Protein 7M7A (pdb70)

Nearest PDB structures (foldseek):
  7m7a-assembly1_A  TM=1.002E+00  e=3.048E-84  Legionella pneumophila
  7m7a-assembly3_C  TM=9.960E-01  e=5.093E-76  Legionella pneumophila
  7m7a-assembly4_D  TM=9.963E-01  e=3.066E-73  Legionella pneumophila
  7m7a-assembly2_B  TM=9.977E-01  e=5.272E-72  Legionella pneumophila
  8k5r-assembly1_A  TM=3.512E-01  e=3.822E-01  Homo sapiens

Organism: Legionella pneumophila subsp. pneumophila (strain Philadelphia 1 / ATCC 33152 / DSM 7513) (NCBI:txid272624)

Foldseek 3Di:
DFFQQAAAPVQWDFPPCVVKGWTWGDDPHDIFTWIWHWADLQQFNHDLLQLVLQLLLLLLCLLQPLQGWHKFFYHYPVRHTTTMITTDRPPFDWADDLPDDQDPPPVVNCFRQNALVVLLVLLVLLALVSCLLQLAQPQATRQDGSRHGTDRSRTNVVQRVLRHVDADALLCLLQPPVGLVSDHQDDLCDVHGVPVPHNCSVSRNCLSADVSSNVSNLLSLVSSQLSPPPQQSLVVVCNRGPQAASQPVSSVVNPNVSVVVNCVVPVPQDDPVRNGGGPSVRVVVVSVLSNQQSLLNQLQADWDPARPRHDTGHQPLCVCLLAVVSLVVSLVVQVVSCCPVVVVPDPSNGRDSVLSVLSVLQSLLLSCLVLLLVLLVLLLVLLLVLLQQFFPVSDGFDKAAFDDSNPSVDHFRVSRHIDGVQLDLVNRVVRGDPPGPPLSVVLSSLSSVLSVQSVVLSCVLRVQDSVRHDLVNLVSSLVVLVVSLVPRVVSNLVSCVPPDVSSVSVVVSSVSSVVCSVSSNPVVSNPDHSVNSVVVVD/DFFQQEAAPVQWDAVHWTWHDDPRRIFIWRWDWPVFDLLQVVLQLVLLLCCLLPPLQRWHKAFYHHPVRDTTTMITTDRPPFDFADDLPDDQDDPCVPRCFNQNALVVCLVLLVVLALVSCVLQLAQPQDRNQDGSRHGTTRSRTNVVQCVVCDDDALLVLLQPPVGDVRFHQDDLCDPHGRVGNCSVSRSCLNADVSSNVSVLLSLVSSQLSCPPVLSLVVVCSRQPQNFSQPVSVVVVPVVVLVVSCVPDPVLRDPVRRGGGPSVNVSVVSLLSNQQSLLNQLQAAWDCHSPRHDTDHQNLVVCLLAVVSLVVSLVVQVCSCVPVCVVPDPVNGRDSVLSVLSVLQSNLLSCLVLLLVLLVLLQVLLCVLLCVLVDGFDKAAADDSNDSPDHFRLRRHIDGVQLDLVSCVVSGHPPPPQLSVVLSSLSSVLSVQSVVLSCVLRVQDSVRHDLVSLVVSLVSLVVSLVPRVVVNLVSCVPPDPSNVSVVVSNVSSVVVSVSSNDVVSNVDHSVNSVVVVVD/DFFQQAAAPVQWDFPVKTWTWHDDPHDIFTKIWDWADLQQFRHPLLQLVLQLLLLLLCLLLPLQGFHKFFYHHPVRHTTTMITTDRPPFDFADDQPDDQDDDPPPSCWRANALVVCLVLVQLLALLSQLLQLAQPPARRQDGSRHGTGRSCGNVVLRVLRHCLDADALLALLQPPPDQPRFHQDDLLDPHRRDVHNDNCSRSCLSADQSSNVSNLLSLVSSQLSCPPVQSLVVSCNRGVQAFSQLVSSVVNPNVSLVVCCVPPVVQRHPVRRRGGNSVSVVVSVVLSNLNSLLNQLQAAWDPGSPRHDTDHQSLCCCLLAVVSLVVSLVVQVCSCVPVVVVPDPVNGDDSVSSVLSVLQSLLLSCLVLLLVLLVLLVVLLQVLLCQFFPDRDGFDKAQFDDSNPSPDDASVRRHIDGVCLDCVNSVVRGDPVRPPLSNVLSSLSSVLSVQSVVLSCVQRVDDSVRHDLVSLVVSLVSLVVSLVVRVVVNLVSCVPPDPSSVSVVVSSVSSVVCSVSSNDVVSNPDHSVNSVVVVVD/DFFQQAAAPVQWDAVHWTWHDDPRDIFIKRKDWDDLVFDLLQLVLQLLLVLLCLLPPLQRFHKAFYAHPVGHTTTMITTDRPPFDFADDPPDDQDDPPVVRCFNAPALVLCLVLLVLLALVSCVLFLAQPQDRRQDGSRHGTDCSCTNVVQCCLSPVDQADDLLVLLQPPPHQPSDHQDDLCDPHGPPVGPCSVSRNCLSQDVSSNVSNLLSLVSSQLSCPPVLSLVVVCSRFNFAASQLVSNVVSPVVSLVCCCVVPVPQNHPVRRNGGPSVSVSVRVLLSNLQSLLNQLQAQWACGSPRHYTGHQSLVVCLLAVVSLVVSLVVLVCSCVPVCVVPDPSNGDDVVLSVLSVLQSNLLSCLVLLLVLLVLLVVLLQVLLCQFFPDRDGFDKAQFDDSRPSVDDFNCRRHIGGVQLDCVNSVVRGDPVRPPLSVVLSSLSSVLSVQSVVLSCVQRVQDSVRHDLVSLVVSLVSLVVSLVVRVCSNLVSCVPPDPSSVSVVVSSVSSVVCSVSSNPVVSVVDHSVNSVVVD

Sequence (2125 aa):
GLPKKALKESQLQFLTAHQTYKVSFIENGVIKNAFYKKLDPKNHYPELLAKISVAVSLFKRIFQGRRSAEERLVFDDEERLVGTLSISVDGFKGFNFHKESVPQESSAKEQVIPSTRTLIEKSFMEILLGRWFLDDDDGHPHNLSLAGDIDFDMFFYWFTIYMKEVNLTVRDWEGFPNVKDSKPFHWPTYKNPGQETYPDPGQFEQLAHEPVAQEQKFAAALKILLTYQPEMIRKRLTELFGEMTLNYTSLDETDVALRNQYEKTFPHLCNENTNIKPFVDFIMNLYQMHYDNLYRVVVFYMGCENNGYGVPLPATNSALYHKPSFYKDIVEWARTQNITIFSKDDSSIKFDEDELRRRYHQVWRDAYAPTFRDLLHDSYSLTNKLLQQVSTFHVVLDEVEGKKPTDDTLTNAWELFGTMPELSLEKITPLISVDKDSKLRTALILLVEFTTQFHAVAKTYYQKDRKDLTEEDNLEFSEQLVQLYTNYNLKIRQSLAHTSTLAGEFNRIAVGLKQYTERANFQLHLTTTDEQMKEATVGLPKKALKESQLQFTYKVSFIENGVIKNAFYKKLYPELLAKISVAVSLFKRIFQGRRSAEERLVFDDEERLVGTLSISVDGFKGFNFHKESVPQESSAKEQVIPSTRTLIEKSFMEILLGRWFLDDDDGHPHNLSLAGDIDFDMFFYWFTIYMVNLTVRDWEGFPNVKDSKPFHWPTYKNPGQYPDPGQFEQLAHEPVAQEQKFAAALKILLTYQPEMIRKRLTELFGEMTLNYTSLDETDVALRNQYEKTFPHLCNENTNIKPFVDFIMNLYQMHYDNLYRVVVFYMGCENNGYGVPLPATNSALYHKPSFYKDIVEWARTQNITIFSKDDSSIKFDEDELRRRYHQVWRDAYAPTFRDLLHDSYSLTNKLLQQVHVVLDEVEGKKPTDDTLTNAWELFGTMPELSLEKITPLISVDKDSKLRTALILLVEFTTQFHAVAKTYYQKDRKDLTEEDNLEFSEQLVQLYTNYNLKIRQSLAHTSTLAGEFNRIAVGLKQYTERANFQLHLTTTDEQMKEATVAGLPKKALKESQLQFLQTYKVSFIENGVIKNAFYKKLDPKNHYPELLAKISVAVSLFKRIFQGRRSAEERLVFDDEERLVGTLSISVDGFKGFNFHKESVPQESSAKEQVIPSTRTLIEKSFMEILLGRWFLDDDDGHPHNLSLAGDIDFDMFFYWFTIYMKERVNLTVRDWEGFPNVKDSKPFHWPTYKNPGQEYPDPGQFEQLAHEPVAQEQKFAAALKILLTYQPEMIRKRLTELFGEMTLNYTSLDETDVALRNQYEKTFPHLCNENTNIKPFVDFIMNLYQMHYDNLYRVVVFYMGCENNGYGVPLPATNSALYHKPSFYKDIVEWARTQNITIFSKDDSSIKFDEDELRRRYHQVWRDAYAPTFRDLLHDSYSLTNKLLQQVSTFHVVLDEVEGKKPTDDTLTNAWELFGTMPELSLEKITPLISVDKDSKLRTALILLVEFTTQFHAVAKTYYQKDRKDLTEEDNLEFSEQLVQLYTNYNLKIRQSLAHTSTLAGEFNRIAVGLKQYTERANFQLHLTTTDEQMKEATVAGLPKKALKESQLQFTYKVSFIENGVIKNAFYKKLDPYPELLAKISVAVSLFKRIFQGRRSAEERLVFDDEERLVGTLSISVDGFKGFNFHKESVPQESSAKEQVIPSTRTLIEKSFMEILLGRWFLDDDDGHPHNLSLAGDIDFDMFFYWFTIYMKERVNLTVRDWEGFPNVKDSKPFHWPTYKNPGQEYPDPGQFEQLAHEPVAQEQKFAAALKILLTYQPEMIRKRLTELFGEMTLNYTSLDETDVALRNQYEKTFPHLCNENTNIKPFVDFIMNLYQMHYDNLYRVVVFYMGCENNGYGVPLPATNSALYHKPSFYKDIVEWARTQNITIFSKDDSSIKFDEDELRRRYHQVWRDAYAPTFRDLLHDSYSLTNKLLQQVSTFHVVLDEVEGKKPTDDTLTNAWELFGTMPELSLEKITPLISVDKDSKLRTALILLVEFTTQFHAVAKTYYQKDRKDLTEEDNLEFSEQLVQLYTNYNLKIRQSLAHTSTLAGEFNRIAVGLKQYTERANFQLHLTTTDEQMKEAT

Structure (mmCIF, N/CA/C/O backbone):
data_7M7A
#
_entry.id   7M7A
#
_cell.length_a   69.399
_cell.length_b   210.235
_cell.length_c   499.861
_cell.angle_alpha   90.000
_cell.angle_beta   90.000
_cell.angle_gamma   90.000
#
_symmetry.space_group_name_H-M   'C 2 2 21'
#
loop_
_entity.id
_entity.type
_entity.pdbx_description
1 polymer 'Phosphoinositide 3-kinase MavQ'
2 non-polymer "ADENOSINE-5'-DIPHOSPHATE"
3 non-polymer 'MAGNESIUM ION'
#
loop_
_atom_site.group_PDB
_atom_site.id
_atom_site.type_symbol
_atom_site.label_atom_id
_atom_site.label_alt_id
_atom_site.label_comp_id
_atom_site.label_asym_id
_atom_site.label_entity_id
_atom_site.label_seq_id
_atom_site.pdbx_PDB_ins_code
_atom_site.Cartn_x
_atom_site.Cartn_y
_atom_site.Cartn_z
_atom_site.occupancy
_atom_site.B_iso_or_equiv
_atom_site.auth_seq_id
_atom_site.auth_comp_id
_atom_site.auth_asym_id
_atom_site.auth_atom_id
_atom_site.pdbx_PDB_model_num
ATOM 1 N N . GLY A 1 12 ? 1.22940 34.00828 124.14249 1.000 49.78645 2 GLY A N 1
ATOM 2 C CA . GLY A 1 12 ? 1.79436 32.95473 124.96614 1.000 73.31300 2 GLY A CA 1
ATOM 3 C C . GLY A 1 12 ? 2.94419 32.23446 124.28851 1.000 65.42297 2 GLY A C 1
ATOM 4 O O . GLY A 1 12 ? 4.04506 32.77670 124.17688 1.000 55.83688 2 GLY A O 1
ATOM 7 N N . LEU A 1 13 ? 2.68824 31.01066 123.83381 1.000 63.37665 3 LEU A N 1
ATOM 8 C CA . LEU A 1 13 ? 3.68555 30.19948 123.15513 1.000 55.46735 3 LEU A CA 1
ATOM 9 C C . LEU A 1 13 ? 3.13103 29.70036 121.82876 1.000 52.73019 3 LEU A C 1
ATOM 10 O O . LEU A 1 13 ? 1.91257 29.57752 121.66470 1.000 44.30685 3 LEU A O 1
ATOM 26 N N . PRO A 1 14 ? 4.01163 29.40415 120.85892 1.000 54.01972 4 PRO A N 1
ATOM 27 C CA . PRO A 1 14 ? 3.55357 29.10982 119.49170 1.000 42.18946 4 PRO A CA 1
ATOM 28 C C . PRO A 1 14 ? 2.47405 28.04387 119.38473 1.000 42.20862 4 PRO A C 1
ATOM 29 O O . PRO A 1 14 ? 2.27885 27.22505 120.28852 1.000 50.22148 4 PRO A O 1
ATOM 40 N N . LYS A 1 15 ? 1.76992 28.06282 118.25048 1.000 47.93198 5 LYS A N 1
ATOM 41 C CA . LYS A 1 15 ? 0.67181 27.13044 118.01457 1.000 46.68781 5 LYS A CA 1
ATOM 42 C C . LYS A 1 15 ? 1.17000 25.69353 117.91792 1.000 41.39686 5 LYS A C 1
ATOM 43 O O . LYS A 1 15 ? 0.59128 24.78441 118.52375 1.000 42.01163 5 LYS A O 1
ATOM 62 N N . LYS A 1 16 ? 2.23834 25.46613 117.15313 1.000 40.63289 6 LYS A N 1
ATOM 63 C CA . LYS A 1 16 ? 2.77756 24.13091 116.93487 1.000 44.53439 6 LYS A CA 1
ATOM 64 C C . LYS A 1 16 ? 3.96090 23.83172 117.84516 1.000 42.46772 6 LYS A C 1
ATOM 65 O O . LYS A 1 16 ? 4.79660 22.98580 117.51105 1.000 58.37470 6 LYS A O 1
ATOM 84 N N . ALA A 1 17 ? 4.04975 24.50686 118.98213 1.000 41.73344 7 ALA A N 1
ATOM 85 C CA . ALA A 1 17 ? 5.08332 24.23921 119.96645 1.000 42.45391 7 ALA A CA 1
ATOM 86 C C . ALA A 1 17 ? 4.53658 23.30860 121.03982 1.000 44.26612 7 ALA A C 1
ATOM 87 O O . ALA A 1 17 ? 3.33036 23.26510 121.29535 1.000 59.13491 7 ALA A O 1
ATOM 94 N N . LEU A 1 18 ? 5.43566 22.55339 121.65604 1.000 44.05776 8 LEU A N 1
ATOM 95 C CA . LEU A 1 18 ? 5.08817 21.62839 122.72140 1.000 52.53003 8 LEU A CA 1
ATOM 96 C C . LEU A 1 18 ? 5.70363 22.10463 124.03116 1.000 56.02355 8 LEU A C 1
ATOM 97 O O . LEU A 1 18 ? 6.48251 23.06030 124.07107 1.000 54.99475 8 LEU A O 1
ATOM 113 N N . LYS A 1 19 ? 5.32528 21.43862 125.11696 1.000 47.99915 9 LYS A N 1
ATOM 114 C CA . LYS A 1 19 ? 5.90901 21.68110 126.42805 1.000 53.32751 9 LYS A CA 1
ATOM 115 C C . LYS A 1 19 ? 6.54951 20.39830 126.93941 1.000 60.60040 9 LYS A C 1
ATOM 116 O O . LYS A 1 19 ? 5.99901 19.30635 126.76315 1.000 69.21182 9 LYS A O 1
ATOM 135 N N . GLU A 1 20 ? 7.71989 20.53523 127.57087 1.000 52.46532 10 GLU A N 1
ATOM 136 C CA . GLU A 1 20 ? 8.41889 19.36509 128.09307 1.000 54.88184 10 GLU A CA 1
ATOM 137 C C . GLU A 1 20 ? 7.52350 18.55220 129.01958 1.000 59.46465 10 GLU A C 1
ATOM 138 O O . GLU A 1 20 ? 7.70164 17.33536 129.15153 1.000 52.84425 10 GLU A O 1
ATOM 150 N N . SER A 1 21 ? 6.55890 19.20610 129.67039 1.000 58.36001 11 SER A N 1
ATOM 151 C CA . SER A 1 21 ? 5.62541 18.50398 130.54075 1.000 57.51779 11 SER A CA 1
ATOM 152 C C . SER A 1 21 ? 4.66639 17.61068 129.76598 1.000 59.07432 11 SER A C 1
ATOM 153 O O . SER A 1 21 ? 4.03095 16.73837 130.36711 1.000 67.77612 11 SER A O 1
ATOM 161 N N . GLN A 1 22 ? 4.54847 17.80524 128.45448 1.000 66.16210 12 GLN A N 1
ATOM 162 C CA . GLN A 1 22 ? 3.61984 17.05155 127.62413 1.000 66.16075 12 GLN A CA 1
ATOM 163 C C . GLN A 1 22 ? 4.26459 15.83416 126.97064 1.000 65.34880 12 GLN A C 1
ATOM 164 O O . GLN A 1 22 ? 3.66106 15.23757 126.07273 1.000 65.05010 12 GLN A O 1
ATOM 178 N N . LEU A 1 23 ? 5.46555 15.45264 127.39671 1.000 69.82544 13 LEU A N 1
ATOM 179 C CA . LEU A 1 23 ? 6.25615 14.42983 126.72462 1.000 63.71319 13 LEU A CA 1
ATOM 180 C C . LEU A 1 23 ? 6.39991 13.19605 127.60480 1.000 59.33728 13 LEU A C 1
ATOM 181 O O . LEU A 1 23 ? 6.83249 13.29729 128.75800 1.000 68.70841 13 LEU A O 1
ATOM 197 N N . GLN A 1 24 ? 6.03737 12.03640 127.05626 1.000 52.64601 14 GLN A N 1
ATOM 198 C CA . GLN A 1 24 ? 6.23202 10.75387 127.72607 1.000 61.40202 14 GLN A CA 1
ATOM 199 C C . GLN A 1 24 ? 7.58219 10.18635 127.29931 1.000 59.68792 14 GLN A C 1
ATOM 200 O O . GLN A 1 24 ? 7.74744 9.75363 126.15417 1.000 67.47661 14 GLN A O 1
ATOM 214 N N . PHE A 1 25 ? 8.54320 10.18107 128.21917 1.000 55.49428 15 PHE A N 1
ATOM 215 C CA . PHE A 1 25 ? 9.87484 9.67248 127.92296 1.000 55.98641 15 PHE A CA 1
ATOM 216 C C . PHE A 1 25 ? 9.86354 8.14886 127.90777 1.000 85.96036 15 PHE A C 1
ATOM 217 O O . PHE A 1 25 ? 9.28067 7.50812 128.78776 1.000 90.97467 15 PHE A O 1
ATOM 234 N N . LEU A 1 26 ? 10.51757 7.57041 126.90120 1.000 76.70611 16 LEU A N 1
ATOM 235 C CA . LEU A 1 26 ? 10.54329 6.12734 126.70835 1.000 85.69090 16 LEU A CA 1
ATOM 236 C C . LEU A 1 26 ? 11.81317 5.48049 127.25079 1.000 98.86686 16 LEU A C 1
ATOM 237 O O . LEU A 1 26 ? 12.01019 4.27567 127.06203 1.000 97.43449 16 LEU A O 1
ATOM 253 N N . THR A 1 27 ? 12.67345 6.24628 127.92238 1.000 109.15371 17 THR A N 1
ATOM 254 C CA . THR A 1 27 ? 13.93543 5.73307 128.44513 1.000 115.68646 17 THR A CA 1
ATOM 255 C C . THR A 1 27 ? 13.87539 5.39668 129.92965 1.000 114.02377 17 THR A C 1
ATOM 256 O O . THR A 1 27 ? 14.41337 4.36602 130.34598 1.000 106.95865 17 THR A O 1
ATOM 267 N N . ALA A 1 28 ? 13.23268 6.23473 130.73729 1.000 112.65381 18 ALA A N 1
ATOM 268 C CA . ALA A 1 28 ? 13.16231 6.00980 132.17664 1.000 111.59183 18 ALA A CA 1
ATOM 269 C C . ALA A 1 28 ? 12.00234 5.08338 132.52756 1.000 102.71997 18 ALA A C 1
ATOM 270 O O . ALA A 1 28 ? 10.83936 5.41112 132.29202 1.000 107.37732 18 ALA A O 1
ATOM 277 N N . HIS A 1 37 ? 24.89260 15.17449 121.85910 1.000 82.29161 27 HIS A N 1
ATOM 278 C CA . HIS A 1 37 ? 24.14583 16.04684 122.75866 1.000 95.84309 27 HIS A CA 1
ATOM 279 C C . HIS A 1 37 ? 23.20912 15.24198 123.65896 1.000 91.65202 27 HIS A C 1
ATOM 280 O O . HIS A 1 37 ? 23.14288 14.01594 123.56478 1.000 88.72206 27 HIS A O 1
ATOM 293 N N . GLN A 1 38 ? 22.48836 15.94534 124.53494 1.000 101.47476 28 GLN A N 1
ATOM 294 C CA . GLN A 1 38 ? 21.57203 15.32122 125.49065 1.000 97.94433 28 GLN A CA 1
ATOM 295 C C . GLN A 1 38 ? 20.32706 14.85951 124.73484 1.000 91.03018 28 GLN A C 1
ATOM 296 O O . GLN A 1 38 ? 19.27162 15.49784 124.75306 1.000 89.12249 28 GLN A O 1
ATOM 310 N N . THR A 1 39 ? 20.45602 13.71939 124.05830 1.000 77.53391 29 THR A N 1
ATOM 311 C CA . THR A 1 39 ? 19.40500 13.18997 123.19655 1.000 68.83488 29 THR A CA 1
ATOM 312 C C . THR A 1 39 ? 18.59361 12.14579 123.95443 1.000 68.90687 29 THR A C 1
ATOM 313 O O . THR A 1 39 ? 19.14156 11.12798 124.39125 1.000 82.88062 29 THR A O 1
ATOM 324 N N . TYR A 1 40 ? 17.29403 12.39827 124.10723 1.000 60.00268 30 TYR A N 1
ATOM 325 C CA . TYR A 1 40 ? 16.37906 11.46004 124.73995 1.000 71.50407 30 TYR A CA 1
ATOM 326 C C . TYR A 1 40 ? 15.30704 11.03003 123.74596 1.000 57.80342 30 TYR A C 1
ATOM 327 O O . TYR A 1 40 ? 14.90698 11.80091 122.86873 1.000 62.23254 30 TYR A O 1
ATOM 345 N N . LYS A 1 41 ? 14.84035 9.79068 123.89773 1.000 54.31295 31 LYS A N 1
ATOM 346 C CA . LYS A 1 41 ? 13.73248 9.28072 123.09833 1.000 53.33006 31 LYS A CA 1
ATOM 347 C C . LYS A 1 41 ? 12.41170 9.68499 123.74163 1.000 67.97136 31 LYS A C 1
ATOM 348 O O . LYS A 1 41 ? 12.22880 9.52517 124.95268 1.000 76.27184 31 LYS A O 1
ATOM 367 N N . VAL A 1 42 ? 11.48944 10.20357 122.92852 1.000 70.19016 32 VAL A N 1
ATOM 368 C CA . VAL A 1 42 ? 10.26006 10.80603 123.42803 1.000 64.63542 32 VAL A CA 1
ATOM 369 C C . VAL A 1 42 ? 9.07648 10.40469 122.55804 1.000 63.36007 32 VAL A C 1
ATOM 370 O O . VAL A 1 42 ? 9.22507 10.08346 121.37528 1.000 78.97666 32 VAL A O 1
ATOM 383 N N . SER A 1 43 ? 7.89077 10.41923 123.16833 1.000 53.56697 33 SER A N 1
ATOM 384 C CA . SER A 1 43 ? 6.62089 10.27382 122.47312 1.000 52.76660 33 SER A CA 1
ATOM 385 C C . SER A 1 43 ? 5.66616 11.34673 122.98137 1.000 61.86886 33 SER A C 1
ATOM 386 O O . SER A 1 43 ? 5.81008 11.85081 124.09829 1.000 71.92307 33 SER A O 1
ATOM 394 N N . PHE A 1 44 ? 4.68036 11.69236 122.15594 1.000 63.20009 34 PHE A N 1
ATOM 395 C CA . PHE A 1 44 ? 3.68723 12.68473 122.54893 1.000 60.92742 34 PHE A CA 1
ATOM 396 C C . PHE A 1 44 ? 2.46171 12.53149 121.65992 1.000 51.39579 34 PHE A C 1
ATOM 397 O O . PHE A 1 44 ? 2.45875 11.75994 120.69838 1.000 63.39858 34 PHE A O 1
ATOM 414 N N . ILE A 1 45 ? 1.41766 13.28982 121.99400 1.000 52.00109 35 ILE A N 1
ATOM 415 C CA . ILE A 1 45 ? 0.12317 13.20274 121.32646 1.000 52.15784 35 ILE A CA 1
ATOM 416 C C . ILE A 1 45 ? -0.03757 14.37740 120.37567 1.000 66.59370 35 ILE A C 1
ATOM 417 O O . ILE A 1 45 ? 0.27736 15.52393 120.72024 1.000 76.29610 35 ILE A O 1
ATOM 433 N N . GLU A 1 46 ? -0.54046 14.09041 119.17614 1.000 68.56786 36 GLU A N 1
ATOM 434 C CA . GLU A 1 46 ? -0.73855 15.10818 118.14969 1.000 69.08478 36 GLU A CA 1
ATOM 435 C C . GLU A 1 46 ? -1.91797 14.68792 117.28755 1.000 62.01743 36 GLU A C 1
ATOM 436 O O . GLU A 1 46 ? -1.91758 13.58327 116.73604 1.000 72.40869 36 GLU A O 1
ATOM 448 N N . ASN A 1 47 ? -2.91569 15.56399 117.17541 1.000 46.96830 37 ASN A N 1
ATOM 449 C CA . ASN A 1 47 ? -4.10558 15.30062 116.36602 1.000 49.67831 37 ASN A CA 1
ATOM 450 C C . ASN A 1 47 ? -4.68303 13.91523 116.65231 1.000 48.03037 37 ASN A C 1
ATOM 451 O O . ASN A 1 47 ? -5.07797 13.17997 115.74525 1.000 57.29580 37 ASN A O 1
ATOM 462 N N . GLY A 1 48 ? -4.73772 13.55735 117.93224 1.000 52.40842 38 GLY A N 1
ATOM 463 C CA . GLY A 1 48 ? -5.38660 12.32791 118.33874 1.000 51.30898 38 GLY A CA 1
ATOM 464 C C . GLY A 1 48 ? -4.60631 11.06095 118.08282 1.000 51.46690 38 GLY A C 1
ATOM 465 O O . GLY A 1 48 ? -5.19019 9.97338 118.12705 1.000 55.38020 38 GLY A O 1
ATOM 469 N N . VAL A 1 49 ? -3.30375 11.15858 117.81631 1.000 48.16647 39 VAL A N 1
ATOM 470 C CA . VAL A 1 49 ? -2.47409 9.98102 117.59055 1.000 62.97813 39 VAL A CA 1
ATOM 471 C C . VAL A 1 49 ? -1.07900 10.27038 118.12454 1.000 47.03505 39 VAL A C 1
ATOM 472 O O . VAL A 1 49 ? -0.62038 11.41596 118.12646 1.000 46.25089 39 VAL A O 1
ATOM 485 N N . ILE A 1 50 ? -0.40410 9.21779 118.57888 1.000 48.24079 40 ILE A N 1
ATOM 486 C CA . ILE A 1 50 ? 0.93248 9.34857 119.14703 1.000 47.84194 40 ILE A CA 1
ATOM 487 C C . ILE A 1 50 ? 1.95515 9.48091 118.02623 1.000 46.93731 40 ILE A C 1
ATOM 488 O O . ILE A 1 50 ? 1.81131 8.88776 116.94973 1.000 62.86285 40 ILE A O 1
ATOM 504 N N . LYS A 1 51 ? 2.99214 10.27839 118.27701 1.000 50.24866 41 LYS A N 1
ATOM 505 C CA . LYS A 1 51 ? 4.09654 10.46974 117.34071 1.000 52.97090 41 LYS A CA 1
ATOM 506 C C . LYS A 1 51 ? 5.40372 10.33057 118.10984 1.000 47.18921 41 LYS A C 1
ATOM 507 O O . LYS A 1 51 ? 5.71775 11.17021 118.96010 1.000 49.25526 41 LYS A O 1
ATOM 526 N N . ASN A 1 52 ? 6.16275 9.27794 117.81885 1.000 46.92051 42 ASN A N 1
ATOM 527 C CA . ASN A 1 52 ? 7.48593 9.14590 118.40774 1.000 52.71689 42 ASN A CA 1
ATOM 528 C C . ASN A 1 52 ? 8.40327 10.23282 117.85381 1.000 46.60712 42 ASN A C 1
ATOM 529 O O . ASN A 1 52 ? 8.15884 10.80223 116.78672 1.000 50.72192 42 ASN A O 1
ATOM 540 N N . ALA A 1 53 ? 9.46629 10.52725 118.59317 1.000 51.36902 43 ALA A N 1
ATOM 541 C CA . ALA A 1 53 ? 10.37018 11.60711 118.21106 1.000 46.42232 43 ALA A CA 1
ATOM 542 C C . ALA A 1 53 ? 11.64362 11.50389 119.04156 1.000 47.51073 43 ALA A C 1
ATOM 543 O O . ALA A 1 53 ? 11.78342 10.62778 119.90062 1.000 48.80787 43 ALA A O 1
ATOM 550 N N . PHE A 1 54 ? 12.57525 12.41655 118.77150 1.000 47.07027 44 PHE A N 1
ATOM 551 C CA . PHE A 1 54 ? 13.84659 12.50391 119.47702 1.000 48.11020 44 PHE A CA 1
ATOM 552 C C . PHE A 1 54 ? 13.99327 13.90879 120.04569 1.000 47.82148 44 PHE A C 1
ATOM 553 O O . PHE A 1 54 ? 13.76484 14.89564 119.33828 1.000 46.59459 44 PHE A O 1
ATOM 570 N N . TYR A 1 55 ? 14.38715 13.99399 121.31305 1.000 55.52276 45 TYR A N 1
ATOM 571 C CA . TYR A 1 55 ? 14.40676 15.24019 122.06887 1.000 49.09676 45 TYR A CA 1
ATOM 572 C C . TYR A 1 55 ? 15.84529 15.69030 122.27049 1.000 49.81688 45 TYR A C 1
ATOM 573 O O . TYR A 1 55 ? 16.69295 14.89476 122.68583 1.000 56.20916 45 TYR A O 1
ATOM 591 N N . LYS A 1 56 ? 16.12242 16.95424 121.96469 1.000 49.08896 46 LYS A N 1
ATOM 592 C CA . LYS A 1 56 ? 17.40509 17.56575 122.27717 1.000 54.88173 46 LYS A CA 1
ATOM 593 C C . LYS A 1 56 ? 17.15053 18.70994 123.24677 1.000 54.16995 46 LYS A C 1
ATOM 594 O O . LYS A 1 56 ? 16.15221 19.42542 123.12139 1.000 61.06360 46 LYS A O 1
ATOM 613 N N . LYS A 1 57 ? 18.03980 18.87311 124.21938 1.000 59.16864 47 LYS A N 1
ATOM 614 C CA . LYS A 1 57 ? 17.88178 19.87696 125.26103 1.000 59.00480 47 LYS A CA 1
ATOM 615 C C . LYS A 1 57 ? 18.89572 20.99002 125.03705 1.000 52.49718 47 LYS A C 1
ATOM 616 O O . LYS A 1 57 ? 20.06149 20.72408 124.72975 1.000 53.08302 47 LYS A O 1
ATOM 635 N N . LEU A 1 58 ? 18.45027 22.23645 125.18603 1.000 52.02549 48 LEU A N 1
ATOM 636 C CA . LEU A 1 58 ? 19.35969 23.36592 125.04406 1.000 59.31365 48 LEU A CA 1
ATOM 637 C C . LEU A 1 58 ? 20.52656 23.23555 126.01644 1.000 62.24487 48 LEU A C 1
ATOM 638 O O . LEU A 1 58 ? 20.34804 22.88302 127.18562 1.000 78.22908 48 LEU A O 1
ATOM 654 N N . ASP A 1 59 ? 21.72960 23.52264 125.52233 1.000 54.56405 49 ASP A N 1
ATOM 655 C CA . ASP A 1 59 ? 22.95184 23.49106 126.32827 1.000 70.80788 49 ASP A CA 1
ATOM 656 C C . ASP A 1 59 ? 23.77948 24.72327 125.99348 1.000 70.45698 49 ASP A C 1
ATOM 657 O O . ASP A 1 59 ? 24.86343 24.62529 125.40761 1.000 69.87841 49 ASP A O 1
ATOM 666 N N . PRO A 1 60 ? 23.29678 25.91212 126.36687 1.000 78.68287 50 PRO A N 1
ATOM 667 C CA . PRO A 1 60 ? 23.98089 27.14805 125.94622 1.000 80.10288 50 PRO A CA 1
ATOM 668 C C . PRO A 1 60 ? 25.48053 27.14785 126.19330 1.000 74.64322 50 PRO A C 1
ATOM 669 O O . PRO A 1 60 ? 26.21755 27.81451 125.45557 1.000 57.95135 50 PRO A O 1
ATOM 680 N N . LYS A 1 61 ? 25.96050 26.41796 127.19777 1.000 79.81699 51 LYS A N 1
ATOM 681 C CA . LYS A 1 61 ? 27.38058 26.38068 127.51942 1.000 90.38408 51 LYS A CA 1
ATOM 682 C C . LYS A 1 61 ? 28.11078 25.22956 126.84066 1.000 83.62169 51 LYS A C 1
ATOM 683 O O . LYS A 1 61 ? 29.27383 24.97117 127.16592 1.000 80.24390 51 LYS A O 1
ATOM 702 N N . ASN A 1 62 ? 27.45981 24.53608 125.91432 1.000 78.63892 52 ASN A N 1
ATOM 703 C CA . ASN A 1 62 ? 28.07371 23.44133 125.17358 1.000 92.37549 52 ASN A CA 1
ATOM 704 C C . ASN A 1 62 ? 27.58568 23.49281 123.73204 1.000 95.72410 52 ASN A C 1
ATOM 705 O O . ASN A 1 62 ? 27.13881 22.49638 123.16262 1.000 97.18470 52 ASN A O 1
ATOM 716 N N . HIS A 1 63 ? 27.66377 24.68155 123.13030 1.000 87.18094 53 HIS A N 1
ATOM 717 C CA . HIS A 1 63 ? 27.12030 24.90178 121.79569 1.000 82.82688 53 HIS A CA 1
ATOM 718 C C . HIS A 1 63 ? 25.60479 24.75145 121.86032 1.000 79.27761 53 HIS A C 1
ATOM 719 O O . HIS A 1 63 ? 25.02170 24.82496 122.94590 1.000 87.26077 53 HIS A O 1
ATOM 733 N N . TYR A 1 64 ? 24.95792 24.55481 120.71518 1.000 82.18751 54 TYR A N 1
ATOM 734 C CA . TYR A 1 64 ? 23.50400 24.49791 120.58580 1.000 81.16188 54 TYR A CA 1
ATOM 735 C C . TYR A 1 64 ? 22.80859 25.52837 121.49394 1.000 63.26454 54 TYR A C 1
ATOM 736 O O . TYR A 1 64 ? 22.06061 25.15158 122.39586 1.000 50.99727 54 TYR A O 1
ATOM 754 N N . PRO A 1 65 ? 23.04869 26.84131 121.27133 1.000 60.63514 55 PRO A N 1
ATOM 755 C CA . PRO A 1 65 ? 22.33790 27.85537 122.06827 1.000 56.44854 55 PRO A CA 1
ATOM 756 C C . PRO A 1 65 ? 20.86042 27.94507 121.71854 1.000 52.01158 55 PRO A C 1
ATOM 757 O O . PRO A 1 65 ? 20.31896 27.06213 121.04640 1.000 51.58114 55 PRO A O 1
ATOM 768 N N . GLU A 1 66 ? 20.20152 29.02020 122.15975 1.000 56.94261 56 GLU A N 1
ATOM 769 C CA . GLU A 1 66 ? 18.79439 29.21642 121.82259 1.000 50.55447 56 GLU A CA 1
ATOM 770 C C . GLU A 1 66 ? 18.61901 29.54367 120.34065 1.000 54.61669 56 GLU A C 1
ATOM 771 O O . GLU A 1 66 ? 17.82506 28.89988 119.64462 1.000 53.70568 56 GLU A O 1
ATOM 783 N N . LEU A 1 67 ? 19.35761 30.53764 119.83204 1.000 52.44062 57 LEU A N 1
ATOM 784 C CA . LEU A 1 67 ? 19.16897 30.97270 118.44921 1.000 54.99998 57 LEU A CA 1
ATOM 785 C C . LEU A 1 67 ? 19.78161 30.00385 117.44043 1.000 57.94351 57 LEU A C 1
ATOM 786 O O . LEU A 1 67 ? 19.42142 30.06003 116.26160 1.000 68.24211 57 LEU A O 1
ATOM 802 N N . LEU A 1 68 ? 20.69377 29.11853 117.85593 1.000 55.68049 58 LEU A N 1
ATOM 803 C CA . LEU A 1 68 ? 21.07887 28.03517 116.95460 1.000 50.24834 58 LEU A CA 1
ATOM 804 C C . LEU A 1 68 ? 19.99878 26.97151 116.92037 1.000 43.87664 58 LEU A C 1
ATOM 805 O O . LEU A 1 68 ? 19.64466 26.47534 115.84755 1.000 54.07478 58 LEU A O 1
ATOM 821 N N . ALA A 1 69 ? 19.46763 26.61645 118.09083 1.000 46.44380 59 ALA A N 1
ATOM 822 C CA . ALA A 1 69 ? 18.36686 25.66766 118.14204 1.000 52.64168 59 ALA A CA 1
ATOM 823 C C . ALA A 1 69 ? 17.13372 26.23335 117.46232 1.000 49.52171 59 ALA A C 1
ATOM 824 O O . ALA A 1 69 ? 16.34609 25.48233 116.87811 1.000 44.38075 59 ALA A O 1
ATOM 831 N N . LYS A 1 70 ? 16.95590 27.55493 117.51569 1.000 45.34489 60 LYS A N 1
ATOM 832 C CA . LYS A 1 70 ? 15.79350 28.16611 116.88504 1.000 51.82124 60 LYS A CA 1
ATOM 833 C C . LYS A 1 70 ? 15.91870 28.14975 115.36420 1.000 51.40187 60 LYS A C 1
ATOM 834 O O . LYS A 1 70 ? 14.90428 28.09626 114.65753 1.000 39.48076 60 LYS A O 1
ATOM 853 N N . ILE A 1 71 ? 17.14810 28.18535 114.84543 1.000 61.66623 61 ILE A N 1
ATOM 854 C CA . ILE A 1 71 ? 17.35145 28.10147 113.40297 1.000 49.82747 61 ILE A CA 1
ATOM 855 C C . ILE A 1 71 ? 17.19951 26.66759 112.90994 1.000 39.19247 61 ILE A C 1
ATOM 856 O O . ILE A 1 71 ? 16.79662 26.44263 111.76299 1.000 38.24240 61 ILE A O 1
ATOM 872 N N . SER A 1 72 ? 17.52271 25.68097 113.74844 1.000 41.60049 62 SER A N 1
ATOM 873 C CA . SER A 1 72 ? 17.40772 24.28992 113.32599 1.000 40.02016 62 SER A CA 1
ATOM 874 C C . SER A 1 72 ? 15.95816 23.89777 113.07195 1.000 46.01860 62 SER A C 1
ATOM 875 O O . SER A 1 72 ? 15.69012 23.04767 112.21537 1.000 46.40254 62 SER A O 1
ATOM 883 N N . VAL A 1 73 ? 15.01455 24.50348 113.79475 1.000 43.09962 63 VAL A N 1
ATOM 884 C CA . VAL A 1 73 ? 13.60941 24.16177 113.60358 1.000 38.81002 63 VAL A CA 1
ATOM 885 C C . VAL A 1 73 ? 13.03821 24.84022 112.36491 1.000 37.69308 63 VAL A C 1
ATOM 886 O O . VAL A 1 73 ? 12.13462 24.29804 111.71776 1.000 37.18556 63 VAL A O 1
ATOM 899 N N . ALA A 1 74 ? 13.53641 26.02621 112.01568 1.000 44.87777 64 ALA A N 1
ATOM 900 C CA . ALA A 1 74 ? 13.09449 26.67052 110.78466 1.000 38.27172 64 ALA A CA 1
ATOM 901 C C . ALA A 1 74 ? 13.63259 25.93645 109.56502 1.000 36.07127 64 ALA A C 1
ATOM 902 O O . ALA A 1 74 ? 12.94694 25.83333 108.54153 1.000 43.74223 64 ALA A O 1
ATOM 909 N N . VAL A 1 75 ? 14.85902 25.41798 109.65676 1.000 36.39313 65 VAL A N 1
ATOM 910 C CA . VAL A 1 75 ? 15.42024 24.64141 108.55591 1.000 36.09189 65 VAL A CA 1
ATOM 911 C C . VAL A 1 75 ? 14.57926 23.39682 108.30670 1.000 36.01820 65 VAL A C 1
ATOM 912 O O . VAL A 1 75 ? 14.31312 23.02948 107.15604 1.000 35.46253 65 VAL A O 1
ATOM 925 N N . SER A 1 76 ? 14.13519 22.73634 109.37999 1.000 36.66424 66 SER A N 1
ATOM 926 C CA . SER A 1 76 ? 13.31095 21.54202 109.22615 1.000 36.73445 66 SER A CA 1
ATOM 927 C C . SER A 1 76 ? 12.03537 21.83309 108.44613 1.000 35.97565 66 SER A C 1
ATOM 928 O O . SER A 1 76 ? 11.55744 20.97260 107.69711 1.000 35.82517 66 SER A O 1
ATOM 936 N N . LEU A 1 77 ? 11.46820 23.03103 108.60643 1.000 35.62419 67 LEU A N 1
ATOM 937 C CA . LEU A 1 77 ? 10.27472 23.38962 107.84770 1.000 35.85792 67 LEU A CA 1
ATOM 938 C C . LEU A 1 77 ? 10.62448 23.73695 106.40628 1.000 44.07741 67 LEU A C 1
ATOM 939 O O . LEU A 1 77 ? 10.02946 23.19409 105.46932 1.000 49.63940 67 LEU A O 1
ATOM 955 N N . PHE A 1 78 ? 11.57864 24.65316 106.21288 1.000 40.43260 68 PHE A N 1
ATOM 956 C CA . PHE A 1 78 ? 12.01517 24.99891 104.86416 1.000 33.53417 68 PHE A CA 1
ATOM 957 C C . PHE A 1 78 ? 12.25617 23.75075 104.02615 1.000 33.53745 68 PHE A C 1
ATOM 958 O O . PHE A 1 78 ? 11.85351 23.68688 102.85917 1.000 33.10892 68 PHE A O 1
ATOM 975 N N . LYS A 1 79 ? 12.91545 22.74663 104.60670 1.000 34.13654 69 LYS A N 1
ATOM 976 C CA . LYS A 1 79 ? 13.25473 21.55142 103.84351 1.000 34.30473 69 LYS A CA 1
ATOM 977 C C . LYS A 1 79 ? 12.02802 20.68652 103.57946 1.000 34.35469 69 LYS A C 1
ATOM 978 O O . LYS A 1 79 ? 11.90592 20.09230 102.50223 1.000 45.16817 69 LYS A O 1
ATOM 997 N N . ARG A 1 80 ? 11.10736 20.59843 104.54112 1.000 34.62262 70 ARG A N 1
ATOM 998 C CA . ARG A 1 80 ? 9.90635 19.80077 104.32111 1.000 34.78417 70 ARG A CA 1
ATOM 999 C C . ARG A 1 80 ? 9.00471 20.38182 103.24066 1.000 34.22259 70 ARG A C 1
ATOM 1000 O O . ARG A 1 80 ? 8.14472 19.66324 102.72221 1.000 34.40343 70 ARG A O 1
ATOM 1021 N N . ILE A 1 81 ? 9.17871 21.65520 102.88405 1.000 33.66299 71 ILE A N 1
ATOM 1022 C CA . ILE A 1 81 ? 8.33251 22.24696 101.85377 1.000 33.24966 71 ILE A CA 1
ATOM 1023 C C . ILE A 1 81 ? 8.64925 21.63885 100.49395 1.000 33.12062 71 ILE A C 1
ATOM 1024 O O . ILE A 1 81 ? 7.75314 21.44054 99.66475 1.000 33.13670 71 ILE A O 1
ATOM 1040 N N . PHE A 1 82 ? 9.92328 21.34874 100.23346 1.000 33.10277 72 PHE A N 1
ATOM 1041 C CA . PHE 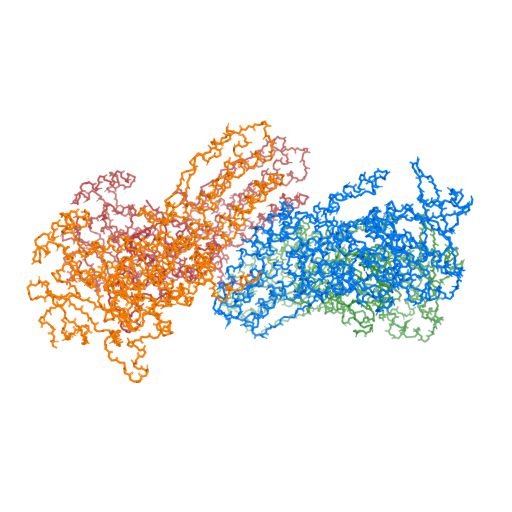A 1 82 ? 10.33337 20.74831 98.97250 1.000 34.15293 72 PHE A CA 1
ATOM 1042 C C . PHE A 1 82 ? 10.82869 19.31452 99.11392 1.000 33.72941 72 PHE A C 1
ATOM 1043 O O . PHE A 1 82 ? 11.16709 18.69600 98.10115 1.000 39.81039 72 PHE A O 1
ATOM 1060 N N . GLN A 1 83 ? 10.89744 18.76883 100.33205 1.000 34.21203 73 GLN A N 1
ATOM 1061 C CA . GLN A 1 83 ? 11.24857 17.36558 100.51568 1.000 34.96953 73 GLN A CA 1
ATOM 1062 C C . GLN A 1 83 ? 10.12826 16.50691 101.08758 1.000 35.49398 73 GLN A C 1
ATOM 1063 O O . GLN A 1 83 ? 10.15293 15.28922 100.88760 1.000 36.15227 73 GLN A O 1
ATOM 1077 N N . GLY A 1 84 ? 9.16298 17.09127 101.78870 1.000 35.32426 74 GLY A N 1
ATOM 1078 C CA . GLY A 1 84 ? 8.03849 16.30716 102.28764 1.000 36.35391 74 GLY A CA 1
ATOM 1079 C C . GLY A 1 84 ? 8.42123 15.47804 103.49588 1.000 45.60212 74 GLY A C 1
ATOM 1080 O O . GLY A 1 84 ? 9.05115 15.97672 104.43114 1.000 45.10636 74 GLY A O 1
ATOM 1084 N N . ARG A 1 85 ? 8.03640 14.19704 103.48012 1.000 52.14484 75 ARG A N 1
ATOM 1085 C CA . ARG A 1 85 ? 8.32009 13.29676 104.59259 1.000 38.21169 75 ARG A CA 1
ATOM 1086 C C . ARG A 1 85 ? 9.78667 12.90068 104.68913 1.000 38.56249 75 ARG A C 1
ATOM 1087 O O . ARG A 1 85 ? 10.16895 12.26182 105.67491 1.000 39.33745 75 ARG A O 1
ATOM 1108 N N . ARG A 1 86 ? 10.61126 13.25044 103.70517 1.000 38.12695 76 ARG A N 1
ATOM 1109 C CA . ARG A 1 86 ? 12.01612 12.86498 103.73152 1.000 40.41388 76 ARG A CA 1
ATOM 1110 C C . ARG A 1 86 ? 12.86527 13.77697 104.60802 1.000 39.67791 76 ARG A C 1
ATOM 1111 O O . ARG A 1 86 ? 14.06811 13.53261 104.74389 1.000 40.44857 76 ARG A O 1
ATOM 1132 N N . SER A 1 87 ? 12.28110 14.81545 105.20041 1.000 41.81913 77 SER A N 1
ATOM 1133 C CA . SER A 1 87 ? 12.99649 15.70736 106.10445 1.000 41.34260 77 SER A CA 1
ATOM 1134 C C . SER A 1 87 ? 12.22995 15.76581 107.41588 1.000 38.79556 77 SER A C 1
ATOM 1135 O O . SER A 1 87 ? 11.05929 16.15925 107.43482 1.000 38.45701 77 SER A O 1
ATOM 1143 N N . ALA A 1 88 ? 12.88153 15.36136 108.50212 1.000 37.75976 78 ALA A N 1
ATOM 1144 C CA . ALA A 1 88 ? 12.24152 15.38156 109.80941 1.000 32.04449 78 ALA A CA 1
ATOM 1145 C C . ALA A 1 88 ? 11.74657 16.78248 110.14103 1.000 38.85280 78 ALA A C 1
ATOM 1146 O O . ALA A 1 88 ? 12.46089 17.76791 109.93661 1.000 43.61941 78 ALA A O 1
ATOM 1153 N N . GLU A 1 89 ? 10.51169 16.87387 110.63442 1.000 36.36667 79 GLU A N 1
ATOM 1154 C CA . GLU A 1 89 ? 9.98786 18.13185 111.15199 1.000 38.05499 79 GLU A CA 1
ATOM 1155 C C . GLU A 1 89 ? 10.39113 18.27694 112.61231 1.000 34.79032 79 GLU A C 1
ATOM 1156 O O . GLU A 1 89 ? 10.23869 17.34006 113.40335 1.000 39.57170 79 GLU A O 1
ATOM 1168 N N . GLU A 1 90 ? 10.91748 19.44342 112.95780 1.000 32.34560 80 GLU A N 1
ATOM 1169 C CA . GLU A 1 90 ? 11.33459 19.75106 114.31410 1.000 32.78768 80 GLU A CA 1
ATOM 1170 C C . GLU A 1 90 ? 10.34385 20.72720 114.93426 1.000 38.89487 80 GLU A C 1
ATOM 1171 O O . GLU A 1 90 ? 9.65153 21.46725 114.22985 1.000 35.43456 80 GLU A O 1
ATOM 1183 N N . ARG A 1 91 ? 10.26781 20.70753 116.26127 1.000 46.34915 81 ARG A N 1
ATOM 1184 C CA . ARG A 1 91 ? 9.35628 21.56005 117.00574 1.000 47.03157 81 ARG A CA 1
ATOM 1185 C C . ARG A 1 91 ? 10.12623 22.27161 118.10885 1.000 46.20222 81 ARG A C 1
ATOM 1186 O O . ARG A 1 91 ? 11.25093 21.89814 118.45268 1.000 41.44875 81 ARG A O 1
ATOM 1207 N N . LEU A 1 92 ? 9.50448 23.30605 118.66386 1.000 36.03812 82 LEU A N 1
ATOM 1208 C CA . LEU A 1 92 ? 10.03991 24.01069 119.81959 1.000 39.89408 82 LEU A CA 1
ATOM 1209 C C . LEU A 1 92 ? 9.32383 23.52003 121.06986 1.000 43.37777 82 LEU A C 1
ATOM 1210 O O . LEU A 1 92 ? 8.08890 23.50812 121.11781 1.000 55.50517 82 LEU A O 1
ATOM 1226 N N . VAL A 1 93 ? 10.09645 23.11698 122.07466 1.000 41.18314 83 VAL A N 1
ATOM 1227 C CA . VAL A 1 93 ? 9.55903 22.64119 123.34394 1.000 49.89877 83 VAL A CA 1
ATOM 1228 C C . VAL A 1 93 ? 9.91537 23.65002 124.42644 1.000 53.72462 83 VAL A C 1
ATOM 1229 O O . VAL A 1 93 ? 11.06786 24.08972 124.52348 1.000 53.88548 83 VAL A O 1
ATOM 1242 N N . PHE A 1 94 ? 8.92575 24.01738 125.23204 1.000 54.11086 84 PHE A N 1
ATOM 1243 C CA . PHE A 1 94 ? 9.09002 24.95868 126.32767 1.000 57.91976 84 PHE A CA 1
ATOM 1244 C C . PHE A 1 94 ? 8.87977 24.23987 127.65312 1.000 52.28960 84 PHE A C 1
ATOM 1245 O O . PHE A 1 94 ? 8.37152 23.11697 127.70581 1.000 48.70783 84 PHE A O 1
ATOM 1262 N N . ASP A 1 95 ? 9.28663 24.89828 128.73430 1.000 57.85132 85 ASP A N 1
ATOM 1263 C CA . ASP A 1 95 ? 8.94304 24.41344 130.05998 1.000 64.17086 85 ASP A CA 1
ATOM 1264 C C . ASP A 1 95 ? 7.54788 24.91549 130.42563 1.000 65.48407 85 ASP A C 1
ATOM 1265 O O . ASP A 1 95 ? 6.87633 25.59482 129.64365 1.000 62.53893 85 ASP A O 1
ATOM 1274 N N . ASP A 1 96 ? 7.10322 24.58612 131.63354 1.000 62.91183 86 ASP A N 1
ATOM 1275 C CA . ASP A 1 96 ? 5.76383 24.97214 132.05689 1.000 59.67234 86 ASP A CA 1
ATOM 1276 C C . ASP A 1 96 ? 5.62514 26.46500 132.33347 1.000 56.14678 86 ASP A C 1
ATOM 1277 O O . ASP A 1 96 ? 4.51623 26.90647 132.65652 1.000 53.06088 86 ASP A O 1
ATOM 1286 N N . GLU A 1 97 ? 6.69721 27.25117 132.20599 1.000 47.81071 87 GLU A N 1
ATOM 1287 C CA . GLU A 1 97 ? 6.64963 28.69136 132.43548 1.000 52.56657 87 GLU A CA 1
ATOM 1288 C C . GLU A 1 97 ? 6.98347 29.47565 131.16710 1.000 59.78773 87 GLU A C 1
ATOM 1289 O O . GLU A 1 97 ? 7.48493 30.59955 131.23777 1.000 67.88973 87 GLU A O 1
ATOM 1301 N N . GLU A 1 98 ? 6.70735 28.89256 129.99962 1.000 60.11702 88 GLU A N 1
ATOM 1302 C CA . GLU A 1 98 ? 6.91976 29.54463 128.70553 1.000 54.12532 88 GLU A CA 1
ATOM 1303 C C . GLU A 1 98 ? 8.36965 30.01210 128.55022 1.000 47.91546 88 GLU A C 1
ATOM 1304 O O . GLU A 1 98 ? 8.65626 31.19073 128.33493 1.000 45.98079 88 GLU A O 1
ATOM 1316 N N . ARG A 1 99 ? 9.28579 29.05129 128.64502 1.000 59.42954 89 ARG A N 1
ATOM 1317 C CA . ARG A 1 99 ? 10.70773 29.29950 128.44457 1.000 54.77079 89 ARG A CA 1
ATOM 1318 C C . ARG A 1 99 ? 11.27910 28.16596 127.60700 1.000 61.24388 89 ARG A C 1
ATOM 1319 O O . ARG A 1 99 ? 11.07707 26.99156 127.93051 1.000 62.37448 89 ARG A O 1
ATOM 1340 N N . LEU A 1 100 ? 11.98847 28.51585 126.53625 1.000 50.88652 90 LEU A N 1
ATOM 1341 C CA . LEU A 1 100 ? 12.52445 27.49939 125.64059 1.000 49.16374 90 LEU A CA 1
ATOM 1342 C C . LEU A 1 100 ? 13.51822 26.61826 126.38681 1.000 52.65909 90 LEU A C 1
ATOM 1343 O O . LEU A 1 100 ? 14.30103 27.09740 127.21224 1.000 54.03290 90 LEU A O 1
ATOM 1359 N N . VAL A 1 101 ? 13.48674 25.31913 126.08872 1.000 54.70697 91 VAL A N 1
ATOM 1360 C CA . VAL A 1 101 ? 14.30263 24.35025 126.81297 1.000 51.74593 91 VAL A CA 1
ATOM 1361 C C . VAL A 1 101 ? 14.96299 23.36526 125.85393 1.000 55.67777 91 VAL A C 1
ATOM 1362 O O . VAL A 1 101 ? 15.93524 22.69324 126.21654 1.000 64.85910 91 VAL A O 1
ATOM 1375 N N . GLY A 1 102 ? 14.45208 23.26490 124.63339 1.000 60.67124 92 GLY A N 1
ATOM 1376 C CA . GLY A 1 102 ? 15.05084 22.35677 123.67455 1.000 56.88311 92 GLY A CA 1
ATOM 1377 C C . GLY A 1 102 ? 14.28158 22.33966 122.37315 1.000 48.49408 92 GLY A C 1
ATOM 1378 O O . GLY A 1 102 ? 13.44664 23.20695 122.10596 1.000 45.21187 92 GLY A O 1
ATOM 1382 N N . THR A 1 103 ? 14.58603 21.33046 121.56013 1.000 51.40632 93 THR A N 1
ATOM 1383 C CA . THR A 1 103 ? 13.91472 21.11306 120.28992 1.000 54.03861 93 THR A CA 1
ATOM 1384 C C . THR A 1 103 ? 13.54124 19.64294 120.16771 1.000 53.61992 93 THR A C 1
ATOM 1385 O O . THR A 1 103 ? 14.04260 18.78554 120.90004 1.000 51.12340 93 THR A O 1
ATOM 1396 N N . LEU A 1 104 ? 12.65312 19.36522 119.22273 1.000 53.78025 94 LEU A N 1
ATOM 1397 C CA . LEU A 1 104 ? 12.17503 18.02248 118.93987 1.000 51.59327 94 LEU A CA 1
ATOM 1398 C C . LEU A 1 104 ? 12.50586 17.67426 117.49248 1.000 57.72948 94 LEU A C 1
ATOM 1399 O O . LEU A 1 104 ? 12.88975 18.53348 116.69480 1.000 59.13332 94 LEU A O 1
ATOM 1415 N N . SER A 1 105 ? 12.35432 16.39419 117.14983 1.000 56.46633 95 SER A N 1
ATOM 1416 C CA . SER A 1 105 ? 12.62160 15.94513 115.77948 1.000 50.46771 95 SER A CA 1
ATOM 1417 C C . SER A 1 105 ? 11.81412 14.66084 115.56385 1.000 43.88140 95 SER A C 1
ATOM 1418 O O . SER A 1 105 ? 12.27539 13.56728 115.88995 1.000 45.53618 95 SER A O 1
ATOM 1426 N N . ILE A 1 106 ? 10.61116 14.81947 115.00802 1.000 44.13558 96 ILE A N 1
ATOM 1427 C CA . ILE A 1 106 ? 9.70681 13.68867 114.84792 1.000 47.05232 96 ILE A CA 1
ATOM 1428 C C . ILE A 1 106 ? 10.38166 12.61469 114.00977 1.000 49.73046 96 ILE A C 1
ATOM 1429 O O . ILE A 1 106 ? 10.95947 12.89685 112.95295 1.000 45.85648 96 ILE A O 1
ATOM 1445 N N . SER A 1 107 ? 10.29477 11.36952 114.47486 1.000 44.22050 97 SER A N 1
ATOM 1446 C CA . SER A 1 107 ? 10.99926 10.27195 113.82655 1.000 49.67597 97 SER A CA 1
ATOM 1447 C C . SER A 1 107 ? 10.59156 10.15691 112.36388 1.000 51.77413 97 SER A C 1
ATOM 1448 O O . SER A 1 107 ? 9.41500 10.28800 112.01494 1.000 52.78490 97 SER A O 1
ATOM 1456 N N . VAL A 1 108 ? 11.57775 9.90870 111.50735 1.000 55.48445 98 VAL A N 1
ATOM 1457 C CA . VAL A 1 108 ? 11.34949 9.74295 110.07684 1.000 51.81330 98 VAL A CA 1
ATOM 1458 C C . VAL A 1 108 ? 11.01019 8.27890 109.82425 1.000 59.48092 98 VAL A C 1
ATOM 1459 O O . VAL A 1 108 ? 11.84719 7.39377 110.02120 1.000 58.49421 98 VAL A O 1
ATOM 1472 N N . ASP A 1 109 ? 9.78325 8.02406 109.37689 1.000 59.58215 99 ASP A N 1
ATOM 1473 C CA . ASP A 1 109 ? 9.34887 6.65706 109.12464 1.000 48.08576 99 ASP A CA 1
ATOM 1474 C C . ASP A 1 109 ? 10.27410 6.00393 108.10709 1.000 57.64959 99 ASP A C 1
ATOM 1475 O O . ASP A 1 109 ? 10.41538 6.49010 106.98061 1.000 63.64340 99 ASP A O 1
ATOM 1484 N N . GLY A 1 110 ? 10.90700 4.90629 108.50555 1.000 57.48284 100 GLY A N 1
ATOM 1485 C CA . GLY A 1 110 ? 11.81021 4.20248 107.61563 1.000 55.22989 100 GLY A CA 1
ATOM 1486 C C . GLY A 1 110 ? 13.21465 4.76238 107.59428 1.000 47.19056 100 GLY A C 1
ATOM 1487 O O . GLY A 1 110 ? 13.82858 4.84690 106.52352 1.000 67.99919 100 GLY A O 1
ATOM 1491 N N . PHE A 1 111 ? 13.74204 5.15262 108.75096 1.000 44.73156 101 PHE A N 1
ATOM 1492 C CA . PHE A 1 111 ? 15.08371 5.71026 108.86729 1.000 45.57290 101 PHE A CA 1
ATOM 1493 C C . PHE A 1 111 ? 16.01390 4.63866 109.42357 1.000 59.60074 101 PHE A C 1
ATOM 1494 O O . PHE A 1 111 ? 15.83141 4.18469 110.55872 1.000 75.11036 101 PHE A O 1
ATOM 1511 N N . LYS A 1 112 ? 17.00791 4.23736 108.62802 1.000 41.98803 102 LYS A N 1
ATOM 1512 C CA . LYS A 1 112 ? 18.00827 3.27176 109.06938 1.000 64.42774 102 LYS A CA 1
ATOM 1513 C C . LYS A 1 112 ? 19.42399 3.83669 109.04954 1.000 68.06347 102 LYS A C 1
ATOM 1514 O O . LYS A 1 112 ? 20.37879 3.09111 109.30322 1.000 70.10453 102 LYS A O 1
ATOM 1533 N N . GLY A 1 113 ? 19.58653 5.12621 108.75711 1.000 58.45122 103 GLY A N 1
ATOM 1534 C CA . GLY A 1 113 ? 20.88872 5.76575 108.79853 1.000 55.85043 103 GLY A CA 1
ATOM 1535 C C . GLY A 1 113 ? 21.95599 5.08163 107.97004 1.000 60.72279 103 GLY A C 1
ATOM 1536 O O . GLY A 1 113 ? 21.69040 4.07208 107.31110 1.000 80.79134 103 GLY A O 1
ATOM 1540 N N . PHE A 1 114 ? 23.16935 5.62988 107.99068 1.000 50.22758 104 PHE A N 1
ATOM 1541 C CA . PHE A 1 114 ? 24.29677 5.08468 107.25072 1.000 70.29895 104 PHE A CA 1
ATOM 1542 C C . PHE A 1 114 ? 25.38622 4.63186 108.21557 1.000 72.11289 104 PHE A C 1
ATOM 1543 O O . PHE A 1 114 ? 25.47523 5.09577 109.35550 1.000 77.44068 104 PHE A O 1
ATOM 1560 N N . ASN A 1 115 ? 26.21399 3.70949 107.73446 1.000 76.72835 105 ASN A N 1
ATOM 1561 C CA . ASN A 1 115 ? 27.22321 3.06520 108.55943 1.000 78.41726 105 ASN A CA 1
ATOM 1562 C C . ASN A 1 115 ? 28.49294 3.90331 108.64925 1.000 79.70011 105 ASN A C 1
ATOM 1563 O O . ASN A 1 115 ? 28.81341 4.68953 107.75314 1.000 76.70771 105 ASN A O 1
ATOM 1574 N N . PHE A 1 116 ? 29.21298 3.72836 109.75275 1.000 70.98538 106 PHE A N 1
ATOM 1575 C CA . PHE A 1 116 ? 30.60028 4.15103 109.85444 1.000 77.57474 106 PHE A CA 1
ATOM 1576 C C . PHE A 1 116 ? 31.50162 2.98590 109.45343 1.000 95.26134 106 PHE A C 1
ATOM 1577 O O . PHE A 1 116 ? 31.10596 1.81857 109.50942 1.000 97.22388 106 PHE A O 1
ATOM 1594 N N . HIS A 1 117 ? 32.72912 3.31053 109.04419 1.000 97.79599 107 HIS A N 1
ATOM 1595 C CA . HIS A 1 117 ? 33.66914 2.25295 108.68901 1.000 87.33407 107 HIS A CA 1
ATOM 1596 C C . HIS A 1 117 ? 34.10214 1.43488 109.90012 1.000 97.66493 107 HIS A C 1
ATOM 1597 O O . HIS A 1 117 ? 34.78374 0.41912 109.72668 1.000 96.25049 107 HIS A O 1
ATOM 1611 N N . LYS A 1 118 ? 33.72029 1.84592 111.11075 1.000 105.46794 108 LYS A N 1
ATOM 1612 C CA . LYS A 1 118 ? 34.04457 1.12275 112.33156 1.000 98.15806 108 LYS A CA 1
ATOM 1613 C C . LYS A 1 118 ? 32.90935 0.22589 112.80426 1.000 93.35507 108 LYS A C 1
ATOM 1614 O O . LYS A 1 118 ? 33.08176 -0.50173 113.78717 1.000 91.64813 108 LYS A O 1
ATOM 1633 N N . GLU A 1 119 ? 31.76660 0.24804 112.12860 1.000 88.00524 109 GLU A N 1
ATOM 1634 C CA . GLU A 1 119 ? 30.58619 -0.47932 112.56642 1.000 86.42777 109 GLU A CA 1
ATOM 1635 C C . GLU A 1 119 ? 30.46081 -1.78092 111.78542 1.000 85.57464 109 GLU A C 1
ATOM 1636 O O . GLU A 1 119 ? 31.15284 -2.01155 110.79124 1.000 85.05288 109 GLU A O 1
ATOM 1648 N N . SER A 1 120 ? 29.55984 -2.63930 112.25083 1.000 91.88012 110 SER A N 1
ATOM 1649 C CA . SER A 1 120 ? 29.40472 -3.94207 111.62957 1.000 92.54856 110 SER A CA 1
ATOM 1650 C C . SER A 1 120 ? 28.84445 -3.79395 110.21872 1.000 82.88597 110 SER A C 1
ATOM 1651 O O . SER A 1 120 ? 28.22257 -2.78835 109.86428 1.000 84.76321 110 SER A O 1
ATOM 1659 N N . VAL A 1 121 ? 29.07233 -4.82339 109.41189 1.000 93.22701 111 VAL A N 1
ATOM 1660 C CA . VAL A 1 121 ? 28.56981 -4.87493 108.04220 1.000 91.23053 111 VAL A CA 1
ATOM 1661 C C . VAL A 1 121 ? 27.54961 -6.00664 108.00274 1.000 102.87355 111 VAL A C 1
ATOM 1662 O O . VAL A 1 121 ? 27.93705 -7.18404 108.01874 1.000 110.46171 111 VAL A O 1
ATOM 1675 N N . PRO A 1 122 ? 26.24851 -5.70838 107.98420 1.000 95.55446 112 PRO A N 1
ATOM 1676 C CA . PRO A 1 122 ? 25.24942 -6.78097 108.05540 1.000 110.28985 112 PRO A CA 1
ATOM 1677 C C . PRO A 1 122 ? 25.55791 -7.90299 107.07479 1.000 108.88915 112 PRO A C 1
ATOM 1678 O O . PRO A 1 122 ? 26.20082 -7.69780 106.04296 1.000 96.56928 112 PRO A O 1
ATOM 1689 N N . GLN A 1 123 ? 25.08615 -9.10169 107.40944 1.000 107.15319 113 GLN A N 1
ATOM 1690 C CA . GLN A 1 123 ? 25.39186 -10.28729 106.62252 1.000 112.30895 113 GLN A CA 1
ATOM 1691 C C . GLN A 1 123 ? 24.33272 -10.59064 105.57453 1.000 104.98954 113 GLN A C 1
ATOM 1692 O O . GLN A 1 123 ? 24.56446 -11.44498 104.71220 1.000 113.97794 113 GLN A O 1
ATOM 1706 N N . GLU A 1 124 ? 23.18592 -9.92171 105.62704 1.000 94.84010 114 GLU A N 1
ATOM 1707 C CA . GLU A 1 124 ? 22.22456 -9.95232 104.53478 1.000 92.56256 114 GLU A CA 1
ATOM 1708 C C . GLU A 1 124 ? 22.54287 -8.77536 103.62115 1.000 94.53770 114 GLU A C 1
ATOM 1709 O O . GLU A 1 124 ? 22.49249 -7.61871 104.05478 1.000 108.26400 114 GLU A O 1
ATOM 1721 N N . SER A 1 125 ? 22.87428 -9.06553 102.36219 1.000 94.40305 115 SER A N 1
ATOM 1722 C CA . SER A 1 125 ? 23.25012 -7.99588 101.44654 1.000 81.85985 115 SER A CA 1
ATOM 1723 C C . SER A 1 125 ? 22.11946 -6.99949 101.24075 1.000 96.49658 115 SER A C 1
ATOM 1724 O O . SER A 1 125 ? 22.37989 -5.85172 100.86674 1.000 106.72900 115 SER A O 1
ATOM 1732 N N . SER A 1 126 ? 20.87564 -7.40389 101.49297 1.000 93.47671 116 SER A N 1
ATOM 1733 C CA . SER A 1 126 ? 19.73539 -6.51552 101.32281 1.000 92.35118 116 SER A CA 1
ATOM 1734 C C . SER A 1 126 ? 19.54468 -5.57445 102.50320 1.000 97.69589 116 SER A C 1
ATOM 1735 O O . SER A 1 126 ? 18.78267 -4.60857 102.38616 1.000 102.97151 116 SER A O 1
ATOM 1743 N N . ALA A 1 127 ? 20.21315 -5.82776 103.62764 1.000 100.70942 117 ALA A N 1
ATOM 1744 C CA . ALA A 1 127 ? 20.14954 -4.93825 104.77860 1.000 95.79433 117 ALA A CA 1
ATOM 1745 C C . ALA A 1 127 ? 21.32392 -3.97569 104.85083 1.000 96.97469 117 ALA A C 1
ATOM 1746 O O . ALA A 1 127 ? 21.17209 -2.87685 105.39341 1.000 97.72170 117 ALA A O 1
ATOM 1753 N N . LYS A 1 128 ? 22.48910 -4.35219 104.31760 1.000 90.48367 118 LYS A N 1
ATOM 1754 C CA . LYS A 1 128 ? 23.60997 -3.42220 104.26820 1.000 88.58947 118 LYS A CA 1
ATOM 1755 C C . LYS A 1 128 ? 23.54141 -2.50570 103.05381 1.000 90.77780 118 LYS A C 1
ATOM 1756 O O . LYS A 1 128 ? 24.20553 -1.46411 103.04490 1.000 103.06266 118 LYS A O 1
ATOM 1775 N N . GLU A 1 129 ? 22.76171 -2.86530 102.03022 1.000 90.81840 119 GLU A N 1
ATOM 1776 C CA . GLU A 1 129 ? 22.49474 -1.92309 100.95037 1.000 95.75767 119 GLU A CA 1
ATOM 1777 C C . GLU A 1 129 ? 21.67987 -0.73154 101.43257 1.000 81.30375 119 GLU A C 1
ATOM 1778 O O . GLU A 1 129 ? 21.57889 0.26554 100.71018 1.000 83.23287 119 GLU A O 1
ATOM 1790 N N . GLN A 1 130 ? 21.09843 -0.81920 102.62954 1.000 82.77242 120 GLN A N 1
ATOM 1791 C CA . GLN A 1 130 ? 20.42788 0.30670 103.26403 1.000 90.67264 120 GLN A CA 1
ATOM 1792 C C . GLN A 1 130 ? 21.35130 1.05907 104.20937 1.000 79.24179 120 GLN A C 1
ATOM 1793 O O . GLN A 1 130 ? 21.20098 2.27457 104.38028 1.000 74.53387 120 GLN A O 1
ATOM 1807 N N . VAL A 1 131 ? 22.30133 0.35801 104.82203 1.000 78.20666 121 VAL A N 1
ATOM 1808 C CA . VAL A 1 131 ? 23.22402 0.97033 105.77141 1.000 81.27422 121 VAL A CA 1
ATOM 1809 C C . VAL A 1 131 ? 24.46750 1.49826 105.06640 1.000 79.13108 121 VAL A C 1
ATOM 1810 O O . VAL A 1 131 ? 24.93735 2.59788 105.36782 1.000 75.82220 121 VAL A O 1
ATOM 1823 N N . ILE A 1 132 ? 25.02117 0.72942 104.13409 1.000 85.15123 122 ILE A N 1
ATOM 1824 C CA . ILE A 1 132 ? 26.07941 1.21354 103.24906 1.000 82.24774 122 ILE A CA 1
ATOM 1825 C C . ILE A 1 132 ? 25.61575 0.97821 101.81381 1.000 85.88978 122 ILE A C 1
ATOM 1826 O O . ILE A 1 132 ? 25.79974 -0.12149 101.27271 1.000 90.57985 122 ILE A O 1
ATOM 1842 N N . PRO A 1 133 ? 25.00739 1.96737 101.16338 1.000 84.12491 123 PRO A N 1
ATOM 1843 C CA . PRO A 1 133 ? 24.32882 1.70918 99.89000 1.000 78.73967 123 PRO A CA 1
ATOM 1844 C C . PRO A 1 133 ? 25.27311 1.62208 98.70211 1.000 77.63551 123 PRO A C 1
ATOM 1845 O O . PRO A 1 133 ? 26.33953 2.24069 98.66624 1.000 70.93191 123 PRO A O 1
ATOM 1856 N N . SER A 1 134 ? 24.85105 0.83232 97.71680 1.000 86.33431 124 SER A N 1
ATOM 1857 C CA . SER A 1 134 ? 25.54057 0.76247 96.43682 1.000 69.42171 124 SER A CA 1
ATOM 1858 C C . SER A 1 134 ? 25.10434 1.92731 95.55634 1.000 71.56758 124 SER A C 1
ATOM 1859 O O . SER A 1 134 ? 23.94616 2.35295 95.59528 1.000 78.17462 124 SER A O 1
ATOM 1867 N N . THR A 1 135 ? 26.04377 2.44425 94.75859 1.000 84.28738 125 THR A N 1
ATOM 1868 C CA . THR A 1 135 ? 25.77138 3.64244 93.96942 1.000 75.86295 125 THR A CA 1
ATOM 1869 C C . THR A 1 135 ? 24.51875 3.50013 93.11232 1.000 65.04183 125 THR A C 1
ATOM 1870 O O . THR A 1 135 ? 23.82210 4.49114 92.86542 1.000 63.62421 125 THR A O 1
ATOM 1881 N N . ARG A 1 136 ? 24.20928 2.28598 92.65330 1.000 68.17771 126 ARG A N 1
ATOM 1882 C CA . ARG A 1 136 ? 23.00675 2.07878 91.85393 1.000 76.16174 126 ARG A CA 1
ATOM 1883 C C . ARG A 1 136 ? 21.74200 2.00984 92.70108 1.000 58.67741 126 ARG A C 1
ATOM 1884 O O . ARG A 1 136 ? 20.65411 2.28342 92.18347 1.000 46.40979 126 ARG A O 1
ATOM 1905 N N . THR A 1 137 ? 21.85203 1.64793 93.98092 1.000 67.40847 127 THR A N 1
ATOM 1906 C CA . THR A 1 137 ? 20.68955 1.66778 94.86027 1.000 76.81660 127 THR A CA 1
ATOM 1907 C C . THR A 1 137 ? 20.37488 3.07340 95.35719 1.000 69.14019 127 THR A C 1
ATOM 1908 O O . THR A 1 137 ? 19.24027 3.33176 95.77415 1.000 62.11642 127 THR A O 1
ATOM 1919 N N . LEU A 1 138 ? 21.35571 3.98073 95.32583 1.000 68.20571 128 LEU A N 1
ATOM 1920 C CA . LEU A 1 138 ? 21.09608 5.37507 95.66668 1.000 63.55898 128 LEU A CA 1
ATOM 1921 C C . LEU A 1 138 ? 20.20567 6.04875 94.62962 1.000 66.61995 128 LEU A C 1
ATOM 1922 O O . LEU A 1 138 ? 19.40986 6.93001 94.97466 1.000 57.85441 128 LEU A O 1
ATOM 1938 N N . ILE A 1 139 ? 20.32631 5.65178 93.36152 1.000 78.48190 129 ILE A N 1
ATOM 1939 C CA . ILE A 1 139 ? 19.50072 6.24097 92.31298 1.000 57.26557 129 ILE A CA 1
ATOM 1940 C C . ILE A 1 139 ? 18.09857 5.64164 92.31969 1.000 56.91038 129 ILE A C 1
ATOM 1941 O O . ILE A 1 139 ? 17.13670 6.30400 91.91386 1.000 55.43206 129 ILE A O 1
ATOM 1957 N N . GLU A 1 140 ? 17.95146 4.39581 92.77809 1.000 57.39473 130 GLU A N 1
ATOM 1958 C CA . GLU A 1 140 ? 16.62580 3.79220 92.85061 1.000 59.26471 130 GLU A CA 1
ATOM 1959 C C . GLU A 1 140 ? 15.79297 4.42012 93.95921 1.000 59.07718 130 GLU A C 1
ATOM 1960 O O . GLU A 1 140 ? 14.56196 4.47417 93.85539 1.000 59.48188 130 GLU A O 1
ATOM 1972 N N . LYS A 1 141 ? 16.44352 4.89316 95.02093 1.000 54.56191 131 LYS A N 1
ATOM 1973 C CA . LYS A 1 141 ? 15.77210 5.47845 96.17240 1.000 63.64152 131 LYS A CA 1
ATOM 1974 C C . LYS A 1 141 ? 15.83307 7.00075 96.17416 1.000 60.71521 131 LYS A C 1
ATOM 1975 O O . LYS A 1 141 ? 15.41893 7.62766 97.15436 1.000 59.16503 131 LYS A O 1
ATOM 1994 N N . SER A 1 142 ? 16.32993 7.60534 95.09868 1.000 61.18435 132 SER A N 1
ATOM 1995 C CA . SER A 1 142 ? 16.37325 9.05656 94.94738 1.000 47.90878 132 SER A CA 1
ATOM 1996 C C . SER A 1 142 ? 17.03096 9.71643 96.16243 1.000 43.65340 132 SER A C 1
ATOM 1997 O O . SER A 1 142 ? 16.39189 10.38682 96.97297 1.000 56.72898 132 SER A O 1
ATOM 2005 N N . PHE A 1 143 ? 18.34178 9.49683 96.26659 1.000 40.03164 133 PHE A N 1
ATOM 2006 C CA . PHE A 1 143 ? 19.14309 10.12698 97.30698 1.000 49.94605 133 PHE A CA 1
ATOM 2007 C C . PHE A 1 143 ? 19.77149 11.43562 96.84830 1.000 43.54289 133 PHE A C 1
ATOM 2008 O O . PHE A 1 143 ? 20.28238 12.18807 97.68537 1.000 45.25544 133 PHE A O 1
ATOM 2025 N N . MET A 1 144 ? 19.74035 11.72518 95.54533 1.000 42.75530 134 MET A N 1
ATOM 2026 C CA . MET A 1 144 ? 20.26674 12.99407 95.05593 1.000 50.59659 134 MET A CA 1
ATOM 2027 C C . MET A 1 144 ? 19.43827 14.16529 95.57026 1.000 44.41760 134 MET A C 1
ATOM 2028 O O . MET A 1 144 ? 19.98196 15.24913 95.81701 1.000 31.40998 134 MET A O 1
ATOM 2042 N N . GLU A 1 145 ? 18.12841 13.96337 95.74495 1.000 49.22002 135 GLU A N 1
ATOM 2043 C CA . GLU A 1 145 ? 17.27648 15.02089 96.27935 1.000 45.82053 135 GLU A CA 1
ATOM 2044 C C . GLU A 1 145 ? 17.72881 15.44160 97.67214 1.000 38.32781 135 GLU A C 1
ATOM 2045 O O . GLU A 1 145 ? 17.67675 16.62747 98.01812 1.000 37.26056 135 GLU A O 1
ATOM 2057 N N . ILE A 1 146 ? 18.17830 14.48034 98.48395 1.000 46.32008 136 ILE A N 1
ATOM 2058 C CA . ILE A 1 146 ? 18.56044 14.77477 99.86282 1.000 46.42060 136 ILE A CA 1
ATOM 2059 C C . ILE A 1 146 ? 19.88688 15.52032 99.89984 1.000 40.78283 136 ILE A C 1
ATOM 2060 O O . ILE A 1 146 ? 20.03554 16.52969 100.59884 1.000 34.92067 136 ILE A O 1
ATOM 2076 N N . LEU A 1 147 ? 20.87414 15.02470 99.15518 1.000 39.52382 137 LEU A N 1
ATOM 2077 C CA . LEU A 1 147 ? 22.20255 15.62319 99.19381 1.000 37.09997 137 LEU A CA 1
ATOM 2078 C C . LEU A 1 147 ? 22.17383 17.05985 98.68738 1.000 38.40529 137 LEU A C 1
ATOM 2079 O O . LEU A 1 147 ? 22.90359 17.91915 99.19611 1.000 39.88299 137 LEU A O 1
ATOM 2095 N N . LEU A 1 148 ? 21.33408 17.34244 97.68813 1.000 38.15508 138 LEU A N 1
ATOM 2096 C CA . LEU A 1 148 ? 21.23011 18.70596 97.17692 1.000 38.28954 138 LEU A CA 1
ATOM 2097 C C . LEU A 1 148 ? 20.64760 19.65171 98.22134 1.000 30.60428 138 LEU A C 1
ATOM 2098 O O . LEU A 1 148 ? 21.10042 20.79480 98.35120 1.000 28.56313 138 LEU A O 1
ATOM 2114 N N . GLY A 1 149 ? 19.64485 19.19784 98.97422 1.000 38.28648 139 GLY A N 1
ATOM 2115 C CA . GLY A 1 149 ? 19.06899 20.04793 100.00340 1.000 40.67156 139 GLY A CA 1
ATOM 2116 C C . GLY A 1 149 ? 20.08260 20.45567 101.05450 1.000 41.49915 139 GLY A C 1
ATOM 2117 O O . GLY A 1 149 ? 20.09016 21.60035 101.51516 1.000 28.53269 139 GLY A O 1
ATOM 2121 N N . ARG A 1 150 ? 20.95043 19.52256 101.45079 1.000 39.54703 140 ARG A N 1
ATOM 2122 C CA . ARG A 1 150 ? 21.99223 19.84402 102.42007 1.000 37.33651 140 ARG A CA 1
ATOM 2123 C C . ARG A 1 150 ? 22.96736 20.86515 101.84898 1.000 34.53793 140 ARG A C 1
ATOM 2124 O O . ARG A 1 150 ? 23.41568 21.77415 102.55742 1.000 32.56065 140 ARG A O 1
ATOM 2145 N N . TRP A 1 151 ? 23.31540 20.72336 100.56810 1.000 36.59689 141 TRP A N 1
ATOM 2146 C CA . TRP A 1 151 ? 24.19300 21.69205 99.92042 1.000 35.58682 141 TRP A CA 1
ATOM 2147 C C . TRP A 1 151 ? 23.48462 23.01913 99.68116 1.000 30.11876 141 TRP A C 1
ATOM 2148 O O . TRP A 1 151 ? 24.12509 24.07614 99.71110 1.000 34.26952 141 TRP A O 1
ATOM 2169 N N . PHE A 1 152 ? 22.16993 22.98587 99.44925 1.000 32.28815 142 PHE A N 1
ATOM 2170 C CA . PHE A 1 152 ? 21.43235 24.21405 99.16895 1.000 27.70667 142 PHE A CA 1
ATOM 2171 C C . PHE A 1 152 ? 21.47962 25.17349 100.35058 1.000 29.07603 142 PHE A C 1
ATOM 2172 O O . PHE A 1 152 ? 21.55671 26.39379 100.16585 1.000 27.50349 142 PHE A O 1
ATOM 2189 N N . LEU A 1 153 ? 21.43476 24.64198 101.57259 1.000 42.16495 143 LEU A N 1
ATOM 2190 C CA . LEU A 1 153 ? 21.42047 25.44933 102.78552 1.000 28.76521 143 LEU A CA 1
ATOM 2191 C C . LEU A 1 153 ? 22.75389 25.40148 103.52502 1.000 30.28882 143 LEU A C 1
ATOM 2192 O O . LEU A 1 153 ? 22.81220 25.72049 104.71595 1.000 33.13998 143 LEU A O 1
ATOM 2208 N N . ASP A 1 154 ? 23.82432 25.00775 102.83960 1.000 45.47527 144 ASP A N 1
ATOM 2209 C CA . ASP A 1 154 ? 25.17867 25.01422 103.38842 1.000 52.78573 144 ASP A CA 1
ATOM 2210 C C . ASP A 1 154 ? 25.23841 24.24193 104.70986 1.000 41.66983 144 ASP A C 1
ATOM 2211 O O . ASP A 1 154 ? 25.46722 24.79297 105.78556 1.000 51.99459 144 ASP A O 1
ATOM 2220 N N . ASP A 1 155 ? 25.01842 22.93628 104.59358 1.000 39.34255 145 ASP A N 1
ATOM 2221 C CA . ASP A 1 155 ? 25.17889 22.02980 105.71978 1.000 41.00362 145 ASP A CA 1
ATOM 2222 C C . ASP A 1 155 ? 26.63175 21.58558 105.81093 1.000 53.48824 145 ASP A C 1
ATOM 2223 O O . ASP A 1 155 ? 27.27279 21.30067 104.79511 1.000 64.16653 145 ASP A O 1
ATOM 2232 N N . ASP A 1 156 ? 27.14831 21.53298 107.03872 1.000 55.38885 146 ASP A N 1
ATOM 2233 C CA . ASP A 1 156 ? 28.52598 21.13635 107.28082 1.000 63.48824 146 ASP A CA 1
ATOM 2234 C C . ASP A 1 156 ? 28.65555 19.74153 107.87308 1.000 65.96276 146 ASP A C 1
ATOM 2235 O O . ASP A 1 156 ? 29.75823 19.18552 107.86382 1.000 69.51829 146 ASP A O 1
ATOM 2244 N N . ASP A 1 157 ? 27.57055 19.16807 108.38335 1.000 62.00561 147 ASP A N 1
ATOM 2245 C CA . ASP A 1 157 ? 27.60262 17.86226 109.02869 1.000 63.52124 147 ASP A CA 1
ATOM 2246 C C . ASP A 1 157 ? 26.84592 16.86123 108.15931 1.000 65.85561 147 ASP A C 1
ATOM 2247 O O . ASP A 1 157 ? 25.74627 16.40971 108.48984 1.000 66.28498 147 ASP A O 1
ATOM 2256 N N . GLY A 1 158 ? 27.45574 16.51279 107.02740 1.000 70.21567 148 GLY A N 1
ATOM 2257 C CA . GLY A 1 158 ? 26.91367 15.48810 106.15692 1.000 69.60313 148 GLY A CA 1
ATOM 2258 C C . GLY A 1 158 ? 27.52555 14.13501 106.45022 1.000 69.43563 148 GLY A C 1
ATOM 2259 O O . GLY A 1 158 ? 27.87478 13.38285 105.53527 1.000 65.22921 148 GLY A O 1
ATOM 2263 N N . HIS A 1 159 ? 27.66591 13.82463 107.73128 1.000 76.32007 149 HIS A N 1
ATOM 2264 C CA . HIS A 1 159 ? 28.30869 12.60511 108.19335 1.000 75.63328 149 HIS A CA 1
ATOM 2265 C C . HIS A 1 159 ? 27.29428 11.47121 108.29690 1.000 72.53398 149 HIS A C 1
ATOM 2266 O O . HIS A 1 159 ? 26.08683 11.70618 108.40425 1.000 73.44047 149 HIS A O 1
ATOM 2280 N N . PRO A 1 160 ? 27.76446 10.21885 108.25511 1.000 66.39551 150 PRO A N 1
ATOM 2281 C CA . PRO A 1 160 ? 26.85513 9.08799 107.97884 1.000 62.04811 150 PRO A CA 1
ATOM 2282 C C . PRO A 1 160 ? 25.56733 9.03275 108.79337 1.000 70.17239 150 PRO A C 1
ATOM 2283 O O . PRO A 1 160 ? 24.50953 8.76518 108.20988 1.000 67.51882 150 PRO A O 1
ATOM 2294 N N . HIS A 1 161 ? 25.60492 9.26236 110.10947 1.000 69.34933 151 HIS A N 1
ATOM 2295 C CA . HIS A 1 161 ? 24.40560 9.02536 110.91083 1.000 66.64110 151 HIS A CA 1
ATOM 2296 C C . HIS A 1 161 ? 23.33991 10.09911 110.71867 1.000 66.29669 151 HIS A C 1
ATOM 2297 O O . HIS A 1 161 ? 22.18579 9.87857 111.10241 1.000 61.95858 151 HIS A O 1
ATOM 2311 N N . ASN A 1 162 ? 23.68809 11.24611 110.14027 1.000 68.07762 152 ASN A N 1
ATOM 2312 C CA . ASN A 1 162 ? 22.70991 12.28806 109.85572 1.000 66.22518 152 ASN A CA 1
ATOM 2313 C C . ASN A 1 162 ? 22.02741 12.10642 108.50440 1.000 60.15247 152 ASN A C 1
ATOM 2314 O O . ASN A 1 162 ? 21.20833 12.94954 108.12279 1.000 65.00970 152 ASN A O 1
ATOM 2325 N N . LEU A 1 163 ? 22.34176 11.03391 107.77884 1.000 52.54529 153 LEU A N 1
ATOM 2326 C CA . LEU A 1 163 ? 21.78126 10.77004 106.46207 1.000 53.23853 153 LEU A CA 1
ATOM 2327 C C . LEU A 1 163 ? 21.20494 9.36305 106.42144 1.000 62.50462 153 LEU A C 1
ATOM 2328 O O . LEU A 1 163 ? 21.72699 8.44321 107.05681 1.000 79.20005 153 LEU A O 1
ATOM 2344 N N . SER A 1 164 ? 20.11819 9.20467 105.66870 1.000 48.62524 154 SER A N 1
ATOM 2345 C CA . SER A 1 164 ? 19.47454 7.91133 105.50358 1.000 49.38524 154 SER A CA 1
ATOM 2346 C C . SER A 1 164 ? 19.03668 7.75056 104.05625 1.000 57.61271 154 SER A C 1
ATOM 2347 O O . SER A 1 164 ? 19.00708 8.70828 103.27880 1.000 56.06057 154 SER A O 1
ATOM 2355 N N . LEU A 1 165 ? 18.68999 6.51449 103.70101 1.000 67.79766 155 LEU A N 1
ATOM 2356 C CA . LEU A 1 165 ? 18.19639 6.21905 102.36343 1.000 60.98037 155 LEU A CA 1
ATOM 2357 C C . LEU A 1 165 ? 16.77432 6.71333 102.14128 1.000 49.58100 155 LEU A C 1
ATOM 2358 O O . LEU A 1 165 ? 16.26777 6.59448 101.02032 1.000 55.58301 155 LEU A O 1
ATOM 2374 N N . ALA A 1 166 ? 16.12365 7.26307 103.16950 1.000 47.37321 156 ALA A N 1
ATOM 2375 C CA . ALA A 1 166 ? 14.76406 7.76243 103.04544 1.000 62.61817 156 ALA A CA 1
ATOM 2376 C C . ALA A 1 166 ? 14.58291 9.17368 103.58985 1.000 66.85802 156 ALA A C 1
ATOM 2377 O O . ALA A 1 166 ? 13.46538 9.69872 103.52921 1.000 63.24976 156 ALA A O 1
ATOM 2384 N N . GLY A 1 167 ? 15.63027 9.80080 104.11161 1.000 62.00632 157 GLY A N 1
ATOM 2385 C CA . GLY A 1 167 ? 15.50833 11.16255 104.59106 1.000 48.78823 157 GLY A CA 1
ATOM 2386 C C . GLY A 1 167 ? 16.69491 11.56095 105.44093 1.000 40.39008 157 GLY A C 1
ATOM 2387 O O . GLY A 1 167 ? 17.59194 10.76137 105.72146 1.000 52.95761 157 GLY A O 1
ATOM 2391 N N . ASP A 1 168 ? 16.68129 12.83008 105.84254 1.000 32.88782 158 ASP A N 1
ATOM 2392 C CA . ASP A 1 168 ? 17.68772 13.39707 106.72717 1.000 38.89471 158 ASP A CA 1
ATOM 2393 C C . ASP A 1 168 ? 17.00728 13.92500 107.98358 1.000 42.03654 158 ASP A C 1
ATOM 2394 O O . ASP A 1 168 ? 15.79467 14.15662 108.00488 1.000 43.93472 158 ASP A O 1
ATOM 2403 N N . ILE A 1 169 ? 17.79784 14.10746 109.04188 1.000 42.00474 159 ILE A N 1
ATOM 2404 C CA . ILE A 1 169 ? 17.22801 14.38384 110.35600 1.000 54.83391 159 ILE A CA 1
ATOM 2405 C C . ILE A 1 169 ? 17.97106 15.50379 111.07892 1.000 63.65140 159 ILE A C 1
ATOM 2406 O O . ILE A 1 169 ? 17.34749 16.32909 111.75628 1.000 73.07952 159 ILE A O 1
ATOM 2422 N N . ASP A 1 170 ? 19.29522 15.55171 110.94938 1.000 53.25091 160 ASP A N 1
ATOM 2423 C CA . ASP A 1 170 ? 20.10616 16.47889 111.73255 1.000 51.19458 160 ASP A CA 1
ATOM 2424 C C . ASP A 1 170 ? 20.28453 17.79503 110.98628 1.000 47.83384 160 ASP A C 1
ATOM 2425 O O . ASP A 1 170 ? 20.71333 17.80474 109.82797 1.000 63.79559 160 ASP A O 1
ATOM 2434 N N . PHE A 1 171 ? 19.95198 18.90562 111.65547 1.000 50.60731 161 PHE A N 1
ATOM 2435 C CA . PHE A 1 171 ? 20.09312 20.23322 111.07019 1.000 60.24971 161 PHE A CA 1
ATOM 2436 C C . PHE A 1 171 ? 20.85299 21.20644 111.96702 1.000 53.81909 161 PHE A C 1
ATOM 2437 O O . PHE A 1 171 ? 20.85970 22.40937 111.68100 1.000 40.77217 161 PHE A O 1
ATOM 2454 N N . ASP A 1 172 ? 21.49348 20.73305 113.03864 1.000 63.73342 162 ASP A N 1
ATOM 2455 C CA . ASP A 1 172 ? 22.15190 21.65420 113.96029 1.000 55.69991 162 ASP A CA 1
ATOM 2456 C C . ASP A 1 172 ? 23.37517 22.33349 113.35454 1.000 57.32500 162 ASP A C 1
ATOM 2457 O O . ASP A 1 172 ? 23.91979 23.24955 113.98023 1.000 57.26522 162 ASP A O 1
ATOM 2466 N N . MET A 1 173 ? 23.80775 21.92753 112.16156 1.000 61.56199 163 MET A N 1
ATOM 2467 C CA . MET A 1 173 ? 24.94625 22.52868 111.46992 1.000 47.50202 163 MET A CA 1
ATOM 2468 C C . MET A 1 173 ? 24.55070 22.95505 110.06134 1.000 52.42614 163 MET A C 1
ATOM 2469 O O . MET A 1 173 ? 25.22559 22.65328 109.07457 1.000 60.63854 163 MET A O 1
ATOM 2483 N N . PHE A 1 174 ? 23.43334 23.66600 109.95532 1.000 54.18406 164 PHE A N 1
ATOM 2484 C CA . PHE A 1 174 ? 23.02282 24.30398 108.71376 1.000 46.93271 164 PHE A CA 1
ATOM 2485 C C . PHE A 1 174 ? 23.37230 25.78820 108.76248 1.000 42.68054 164 PHE A C 1
ATOM 2486 O O . PHE A 1 174 ? 23.72734 26.33498 109.80905 1.000 52.44859 164 PHE A O 1
ATOM 2503 N N . PHE A 1 175 ? 23.26429 26.44306 107.60799 1.000 41.53459 165 PHE A N 1
ATOM 2504 C CA . PHE A 1 175 ? 23.68748 27.83531 107.46352 1.000 50.20855 165 PHE A CA 1
ATOM 2505 C C . PHE A 1 175 ? 25.11358 28.01721 107.98790 1.000 61.36858 165 PHE A C 1
ATOM 2506 O O . PHE A 1 175 ? 25.39544 28.86809 108.83510 1.000 62.09543 165 PHE A O 1
ATOM 2523 N N . TYR A 1 176 ? 26.02185 27.18961 107.46436 1.000 69.19266 166 TYR A N 1
ATOM 2524 C CA . TYR A 1 176 ? 27.39371 27.14679 107.96354 1.000 66.73753 166 TYR A CA 1
ATOM 2525 C C . TYR A 1 176 ? 28.03940 28.52576 107.98544 1.000 66.45998 166 TYR A C 1
ATOM 2526 O O . TYR A 1 176 ? 28.81869 28.83904 108.89265 1.000 66.84949 166 TYR A O 1
ATOM 2544 N N . TRP A 1 177 ? 27.73164 29.36517 106.99499 1.000 56.40040 167 TRP A N 1
ATOM 2545 C CA . TRP A 1 177 ? 28.35887 30.67944 106.91761 1.000 60.52676 167 TRP A CA 1
ATOM 2546 C C . TRP A 1 177 ? 27.94686 31.59221 108.06521 1.000 61.62854 167 TRP A C 1
ATOM 2547 O O . TRP A 1 177 ? 28.69426 32.51745 108.40227 1.000 61.44843 167 TRP A O 1
ATOM 2568 N N . PHE A 1 178 ? 26.78456 31.35173 108.67377 1.000 58.67694 168 PHE A N 1
ATOM 2569 C CA . PHE A 1 178 ? 26.28153 32.18457 109.75647 1.000 54.29171 168 PHE A CA 1
ATOM 2570 C C . PHE A 1 178 ? 26.24210 31.47897 111.10546 1.000 51.47784 168 PHE A C 1
ATOM 2571 O O . PHE A 1 178 ? 26.11613 32.15438 112.13315 1.000 55.74685 168 PHE A O 1
ATOM 2588 N N . THR A 1 179 ? 26.37524 30.15496 111.13897 1.000 61.28227 169 THR A N 1
ATOM 2589 C CA . THR A 1 179 ? 26.19927 29.38747 112.36331 1.000 58.46252 169 THR A CA 1
ATOM 2590 C C . THR A 1 179 ? 27.47838 28.71069 112.83781 1.000 60.42281 169 THR A C 1
ATOM 2591 O O . THR A 1 179 ? 27.47351 28.08681 113.90406 1.000 70.40871 169 THR A O 1
ATOM 2602 N N . ILE A 1 180 ? 28.57603 28.82502 112.08708 1.000 68.22399 170 ILE A N 1
ATOM 2603 C CA . ILE A 1 180 ? 29.80759 28.13609 112.46362 1.000 70.90673 170 ILE A CA 1
ATOM 2604 C C . ILE A 1 180 ? 30.33677 28.63391 113.80099 1.000 74.73291 170 ILE A C 1
ATOM 2605 O O . ILE A 1 180 ? 31.03102 27.89787 114.51328 1.000 79.17037 170 ILE A O 1
ATOM 2621 N N . TYR A 1 181 ? 30.02168 29.87602 114.17159 1.000 65.75733 171 TYR A N 1
ATOM 2622 C CA . TYR A 1 181 ? 30.62080 30.46708 115.36287 1.000 69.68612 171 TYR A CA 1
ATOM 2623 C C . TYR A 1 181 ? 30.06806 29.90134 116.66631 1.000 69.09032 171 TYR A C 1
ATOM 2624 O O . TYR A 1 181 ? 30.63228 30.19184 117.72694 1.000 75.63766 171 TYR A O 1
ATOM 2642 N N . MET A 1 182 ? 28.98679 29.12191 116.62867 1.000 63.88053 172 MET A N 1
ATOM 2643 C CA . MET A 1 182 ? 28.43529 28.51700 117.83332 1.000 69.02383 172 MET A CA 1
ATOM 2644 C C . MET A 1 182 ? 28.79580 27.03869 117.96055 1.000 76.75004 172 MET A C 1
ATOM 2645 O O . MET A 1 182 ? 28.14458 26.31495 118.72157 1.000 77.07882 172 MET A O 1
ATOM 2659 N N . LYS A 1 183 ? 29.81894 26.57730 117.23721 1.000 77.62644 173 LYS A N 1
ATOM 2660 C CA . LYS A 1 183 ? 30.16983 25.16156 117.23437 1.000 72.55279 173 LYS A CA 1
ATOM 2661 C C . LYS A 1 183 ? 31.63800 24.93549 117.57700 1.000 83.30952 173 LYS A C 1
ATOM 2662 O O . LYS A 1 183 ? 31.98761 23.91264 118.17494 1.000 82.09352 173 LYS A O 1
ATOM 2681 N N . GLU A 1 184 ? 32.50364 25.87106 117.19906 1.000 92.56435 174 GLU A N 1
ATOM 2682 C CA . GLU A 1 184 ? 33.93780 25.71720 117.42855 1.000 91.82598 174 GLU A CA 1
ATOM 2683 C C . GLU A 1 184 ? 34.63745 27.07299 117.45483 1.000 71.75004 174 GLU A C 1
ATOM 2684 O O . GLU A 1 184 ? 34.61114 27.81624 116.47370 1.000 63.90406 174 GLU A O 1
ATOM 2696 N N . VAL A 1 196 ? 27.01121 32.87566 102.06595 1.000 32.36274 186 VAL A N 1
ATOM 2697 C CA . VAL A 1 196 ? 26.71641 31.71226 101.23643 1.000 61.90721 186 VAL A CA 1
ATOM 2698 C C . VAL A 1 196 ? 27.21440 31.94034 99.81786 1.000 54.04369 186 VAL A C 1
ATOM 2699 O O . VAL A 1 196 ? 27.08559 33.03571 99.27036 1.000 34.20843 186 VAL A O 1
ATOM 2711 N N . ASN A 1 197 ? 27.77889 30.88719 99.21915 1.000 45.22955 187 ASN A N 1
ATOM 2712 C CA . ASN A 1 197 ? 28.32914 30.97622 97.86944 1.000 43.12511 187 ASN A CA 1
ATOM 2713 C C . ASN A 1 197 ? 28.18185 29.60249 97.20879 1.000 46.57597 187 ASN A C 1
ATOM 2714 O O . ASN A 1 197 ? 29.10401 28.78304 97.18236 1.000 39.82247 187 ASN A O 1
ATOM 2725 N N . LEU A 1 198 ? 26.99139 29.35223 96.66862 1.000 52.45420 188 LEU A N 1
ATOM 2726 C CA . LEU A 1 198 ? 26.75167 28.19096 95.81941 1.000 46.08587 188 LEU A CA 1
ATOM 2727 C C . LEU A 1 198 ? 27.08089 28.60964 94.39171 1.000 39.79572 188 LEU A C 1
ATOM 2728 O O . LEU A 1 198 ? 26.41471 29.48246 93.82418 1.000 33.81631 188 LEU A O 1
ATOM 2744 N N . THR A 1 199 ? 28.11119 28.00116 93.81751 1.000 38.14587 189 THR A N 1
ATOM 2745 C CA . THR A 1 199 ? 28.63723 28.41289 92.52720 1.000 45.66836 189 THR A CA 1
ATOM 2746 C C . THR A 1 199 ? 28.22577 27.43253 91.43692 1.000 48.44558 189 THR A C 1
ATOM 2747 O O . THR A 1 199 ? 27.92080 26.26483 91.69565 1.000 43.79682 189 THR A O 1
ATOM 2758 N N . VAL A 1 200 ? 28.22033 27.93486 90.19979 1.000 44.82651 190 VAL A N 1
ATOM 2759 C CA . VAL A 1 200 ? 27.90957 27.08680 89.05346 1.000 36.70180 190 VAL A CA 1
ATOM 2760 C C . VAL A 1 200 ? 28.85544 25.89595 89.00870 1.000 40.56798 190 VAL A C 1
ATOM 2761 O O . VAL A 1 200 ? 28.46434 24.78622 88.62848 1.000 49.36529 190 VAL A O 1
ATOM 2774 N N . ARG A 1 201 ? 30.11319 26.10489 89.40589 1.000 50.03160 191 ARG A N 1
ATOM 2775 C CA . ARG A 1 201 ? 31.10050 25.03277 89.34322 1.000 52.47556 191 ARG A CA 1
ATOM 2776 C C . ARG A 1 201 ? 30.70465 23.85264 90.22357 1.000 42.09798 191 ARG A C 1
ATOM 2777 O O . ARG A 1 201 ? 30.99657 22.70092 89.88190 1.000 34.84189 191 ARG A O 1
ATOM 2798 N N . ASP A 1 202 ? 30.03634 24.11184 91.35166 1.000 40.01474 192 ASP A N 1
ATOM 2799 C CA . ASP A 1 202 ? 29.54879 23.02210 92.19085 1.000 47.26160 192 ASP A CA 1
ATOM 2800 C C . ASP A 1 202 ? 28.26355 22.41636 91.64491 1.000 41.92843 192 ASP A C 1
ATOM 2801 O O . ASP A 1 202 ? 28.00511 21.22584 91.85372 1.000 42.76316 192 ASP A O 1
ATOM 2810 N N . TRP A 1 203 ? 27.45037 23.21329 90.95118 1.000 41.65201 193 TRP A N 1
ATOM 2811 C CA . TRP A 1 203 ? 26.22268 22.68458 90.37132 1.000 37.91920 193 TRP A CA 1
ATOM 2812 C C . TRP A 1 203 ? 26.52074 21.75699 89.20196 1.000 44.63571 193 TRP A C 1
ATOM 2813 O O . TRP A 1 203 ? 25.75244 20.82404 88.94174 1.000 54.41906 193 TRP A O 1
ATOM 2834 N N . GLU A 1 204 ? 27.63158 21.98270 88.49994 1.000 42.47128 194 GLU A N 1
ATOM 2835 C CA . GLU A 1 204 ? 28.01933 21.11167 87.39864 1.000 39.01317 194 GLU A CA 1
ATOM 2836 C C . GLU A 1 204 ? 28.41251 19.73848 87.92683 1.000 41.89270 194 GLU A C 1
ATOM 2837 O O . GLU A 1 204 ? 27.71976 18.74792 87.67416 1.000 46.24045 194 GLU A O 1
ATOM 2849 N N . GLY A 1 205 ? 29.50825 19.67491 88.67938 1.000 46.98552 195 GLY A N 1
ATOM 2850 C CA . GLY A 1 205 ? 30.01522 18.40965 89.17166 1.000 45.06596 195 GLY A CA 1
ATOM 2851 C C . GLY A 1 205 ? 29.48605 18.04115 90.54081 1.000 40.53018 195 GLY A C 1
ATOM 2852 O O . GLY A 1 205 ? 30.25986 17.76570 91.46201 1.000 51.68048 195 GLY A O 1
ATOM 2856 N N . PHE A 1 206 ? 28.16584 18.02719 90.68270 1.000 40.69103 196 PHE A N 1
ATOM 2857 C CA . PHE A 1 206 ? 27.51071 17.64897 91.92889 1.000 42.91996 196 PHE A CA 1
ATOM 2858 C C . PHE A 1 206 ? 27.25450 16.14366 91.93806 1.000 43.04749 196 PHE A C 1
ATOM 2859 O O . PHE A 1 206 ? 26.90320 15.57285 90.90166 1.000 50.91458 196 PHE A O 1
ATOM 2876 N N . PRO A 1 207 ? 27.40245 15.44080 93.07599 1.000 46.05145 197 PRO A N 1
ATOM 2877 C CA . PRO A 1 207 ? 27.64320 15.88580 94.45337 1.000 43.25892 197 PRO A CA 1
ATOM 2878 C C . PRO A 1 207 ? 29.10316 16.13679 94.82568 1.000 40.65071 197 PRO A C 1
ATOM 2879 O O . PRO A 1 207 ? 29.38439 16.36985 96.00091 1.000 50.07875 197 PRO A O 1
ATOM 2890 N N . ASN A 1 208 ? 30.01715 16.09150 93.85857 1.000 46.15085 198 ASN A N 1
ATOM 2891 C CA . ASN A 1 208 ? 31.41646 16.37399 94.15516 1.000 52.48206 198 ASN A CA 1
ATOM 2892 C C . ASN A 1 208 ? 31.63195 17.86279 94.39466 1.000 48.03102 198 ASN A C 1
ATOM 2893 O O . ASN A 1 208 ? 32.32435 18.52579 93.61503 1.000 52.72859 198 ASN A O 1
ATOM 2904 N N . VAL A 1 209 ? 31.05509 18.39764 95.47219 1.000 43.80237 199 VAL A N 1
ATOM 2905 C CA . VAL A 1 209 ? 31.23344 19.81009 95.77952 1.000 51.60380 199 VAL A CA 1
ATOM 2906 C C . VAL A 1 209 ? 32.67575 20.04608 96.20235 1.000 57.18382 199 VAL A C 1
ATOM 2907 O O . VAL A 1 209 ? 33.29309 19.20470 96.87040 1.000 59.76414 199 VAL A O 1
ATOM 2920 N N . LYS A 1 210 ? 33.22493 21.19341 95.80635 1.000 56.93448 200 LYS A N 1
ATOM 2921 C CA . LYS A 1 210 ? 34.61774 21.51046 96.09993 1.000 54.08686 200 LYS A CA 1
ATOM 2922 C C . LYS A 1 210 ? 34.78332 22.99600 96.40583 1.000 53.01727 200 LYS A C 1
ATOM 2923 O O . LYS A 1 210 ? 35.50501 23.35359 97.34229 1.000 64.13640 200 LYS A O 1
ATOM 2942 N N . ASP A 1 211 ? 34.12970 23.87445 95.63870 1.000 51.18062 201 ASP A N 1
ATOM 2943 C CA . ASP A 1 211 ? 34.13130 25.29005 96.00106 1.000 44.93336 201 ASP A CA 1
ATOM 2944 C C . ASP A 1 211 ? 33.40692 25.50051 97.32467 1.000 54.72383 201 ASP A C 1
ATOM 2945 O O . ASP A 1 211 ? 33.91637 26.17495 98.22659 1.000 75.59227 201 ASP A O 1
ATOM 2954 N N . SER A 1 212 ? 32.21631 24.91985 97.46026 1.000 47.91859 202 SER A N 1
ATOM 2955 C CA . SER A 1 212 ? 31.52111 24.86725 98.74179 1.000 49.62844 202 SER A CA 1
ATOM 2956 C C . SER A 1 212 ? 32.12428 23.72004 99.54232 1.000 54.70724 202 SER A C 1
ATOM 2957 O O . SER A 1 212 ? 31.91620 22.54816 99.21127 1.000 61.16330 202 SER A O 1
ATOM 2965 N N . LYS A 1 213 ? 32.88331 24.05242 100.58895 1.000 49.96349 203 LYS A N 1
ATOM 2966 C CA . LYS A 1 213 ? 33.68156 23.06236 101.29624 1.000 54.87759 203 LYS A CA 1
ATOM 2967 C C . LYS A 1 213 ? 33.01662 22.66200 102.60669 1.000 47.07035 203 LYS A C 1
ATOM 2968 O O . LYS A 1 213 ? 33.18562 23.35695 103.61965 1.000 64.17050 203 LYS A O 1
ATOM 2987 N N . PRO A 1 214 ? 32.26619 21.56723 102.65069 1.000 52.49630 204 PRO A N 1
ATOM 2988 C CA . PRO A 1 214 ? 31.79552 21.02961 103.92889 1.000 57.58185 204 PRO A CA 1
ATOM 2989 C C . PRO A 1 214 ? 32.92515 20.26857 104.61304 1.000 63.03371 204 PRO A C 1
ATOM 2990 O O . PRO A 1 214 ? 34.01919 20.11428 104.07421 1.000 58.69163 204 PRO A O 1
ATOM 3001 N N . PHE A 1 215 ? 32.64636 19.80122 105.82664 1.000 61.91373 205 PHE A N 1
ATOM 3002 C CA . PHE A 1 215 ? 33.60102 18.98801 106.56789 1.000 64.25468 205 PHE A CA 1
ATOM 3003 C C . PHE A 1 215 ? 33.33144 17.49757 106.42499 1.000 62.52091 205 PHE A C 1
ATOM 3004 O O . PHE A 1 215 ? 34.27287 16.71231 106.27830 1.000 75.76595 205 PHE A O 1
ATOM 3021 N N . HIS A 1 216 ? 32.06514 17.09330 106.46881 1.000 60.79709 206 HIS A N 1
ATOM 3022 C CA . HIS A 1 216 ? 31.65967 15.71484 106.23924 1.000 61.31337 206 HIS A CA 1
ATOM 3023 C C . HIS A 1 216 ? 30.79855 15.68378 104.98691 1.000 61.83236 206 HIS A C 1
ATOM 3024 O O . HIS A 1 216 ? 29.81566 16.42630 104.89061 1.000 71.62780 206 HIS A O 1
ATOM 3038 N N . TRP A 1 217 ? 31.16426 14.83043 104.03062 1.000 61.93272 207 TRP A N 1
ATOM 3039 C CA . TRP A 1 217 ? 30.40125 14.72285 102.80048 1.000 65.21809 207 TRP A CA 1
ATOM 3040 C C . TRP A 1 217 ? 30.53549 13.30381 102.27086 1.000 59.53808 207 TRP A C 1
ATOM 3041 O O . TRP A 1 217 ? 31.60879 12.70006 102.41180 1.000 59.60066 207 TRP A O 1
ATOM 3062 N N . PRO A 1 218 ? 29.48047 12.74237 101.67231 1.000 61.05898 208 PRO A N 1
ATOM 3063 C CA . PRO A 1 218 ? 29.57182 11.34736 101.20927 1.000 62.23455 208 PRO A CA 1
ATOM 3064 C C . PRO A 1 218 ? 30.63533 11.11954 100.14729 1.000 63.67537 208 PRO A C 1
ATOM 3065 O O . PRO A 1 218 ? 31.21563 10.02756 100.09716 1.000 58.59099 208 PRO A O 1
ATOM 3076 N N . THR A 1 219 ? 30.90834 12.10726 99.28913 1.000 62.13146 209 THR A N 1
ATOM 3077 C CA . THR A 1 219 ? 31.93270 11.91938 98.26623 1.000 57.88074 209 THR A CA 1
ATOM 3078 C C . THR A 1 219 ? 33.33258 11.92964 98.86599 1.000 64.27316 209 THR A C 1
ATOM 3079 O O . THR A 1 219 ? 34.24334 11.29497 98.32192 1.000 64.40413 209 THR A O 1
ATOM 3090 N N . TYR A 1 220 ? 33.52125 12.62948 99.98227 1.000 68.11836 210 TYR A N 1
ATOM 3091 C CA . TYR A 1 220 ? 34.83019 12.67858 100.61530 1.000 63.12234 210 TYR A CA 1
ATOM 3092 C C . TYR A 1 220 ? 35.25489 11.28293 101.05091 1.000 65.85238 210 TYR A C 1
ATOM 3093 O O . TYR A 1 220 ? 34.44715 10.50246 101.56111 1.000 78.83512 210 TYR A O 1
ATOM 3111 N N . LYS A 1 221 ? 36.53762 10.97518 100.86663 1.000 67.39098 211 LYS A N 1
ATOM 3112 C CA . LYS A 1 221 ? 37.08937 9.74942 101.42654 1.000 77.39038 211 LYS A CA 1
ATOM 3113 C C . LYS A 1 221 ? 37.64873 9.96781 102.82226 1.000 81.06905 211 LYS A C 1
ATOM 3114 O O . LYS A 1 221 ? 37.57880 9.06041 103.65996 1.000 81.00042 211 LYS A O 1
ATOM 3133 N N . ASN A 1 222 ? 38.17841 11.15863 103.09307 1.000 82.77411 212 ASN A N 1
ATOM 3134 C CA . ASN A 1 222 ? 38.71168 11.50335 104.40494 1.000 75.08161 212 ASN A CA 1
ATOM 3135 C C . ASN A 1 222 ? 38.02310 12.78824 104.84397 1.000 69.64495 212 ASN A C 1
ATOM 3136 O O . ASN A 1 222 ? 38.15588 13.82263 104.15768 1.000 70.48788 212 ASN A O 1
ATOM 3147 N N . PRO A 1 223 ? 37.28318 12.78609 105.95417 1.000 81.56134 213 PRO A N 1
ATOM 3148 C CA . PRO A 1 223 ? 36.62279 14.01965 106.39842 1.000 73.54098 213 PRO A CA 1
ATOM 3149 C C . PRO A 1 223 ? 37.59564 15.18871 106.45666 1.000 72.00164 213 PRO A C 1
ATOM 3150 O O . PRO A 1 223 ? 38.74864 15.04617 106.86779 1.000 82.39736 213 PRO A O 1
ATOM 3161 N N . GLY A 1 224 ? 37.11798 16.35581 106.03308 1.000 68.33216 214 GLY A N 1
ATOM 3162 C CA . GLY A 1 224 ? 37.98927 17.49871 105.86706 1.000 73.43521 214 GLY A CA 1
ATOM 3163 C C . GLY A 1 224 ? 38.80354 17.44737 104.59805 1.000 77.72743 214 GLY A C 1
ATOM 3164 O O . GLY A 1 224 ? 39.86096 18.08110 104.52253 1.000 84.08655 214 GLY A O 1
ATOM 3168 N N . GLN A 1 225 ? 38.33380 16.70892 103.58946 1.000 72.78135 215 GLN A N 1
ATOM 3169 C CA . GLN A 1 225 ? 39.11082 16.53130 102.36805 1.000 72.68673 215 GLN A CA 1
ATOM 3170 C C . GLN A 1 225 ? 39.34350 17.86371 101.67042 1.000 79.39926 215 GLN A C 1
ATOM 3171 O O . GLN A 1 225 ? 40.41176 18.09153 101.09028 1.000 98.02903 215 GLN A O 1
ATOM 3185 N N . GLU A 1 226 ? 38.36058 18.75742 101.72437 1.000 78.65837 216 GLU A N 1
ATOM 3186 C CA . GLU A 1 226 ? 38.47883 20.07691 101.11567 1.000 74.79712 216 GLU A CA 1
ATOM 3187 C C . GLU A 1 226 ? 38.40905 21.15772 102.18994 1.000 61.43946 216 GLU A C 1
ATOM 3188 O O . GLU A 1 226 ? 38.30149 20.85672 103.37983 1.000 61.12566 216 GLU A O 1
ATOM 3200 N N . THR A 1 246 ? 33.86091 9.05629 108.75854 1.000 76.47000 236 THR A N 1
ATOM 3201 C CA . THR A 1 246 ? 34.37270 8.54946 107.49139 1.000 75.64170 236 THR A CA 1
ATOM 3202 C C . THR A 1 246 ? 33.45211 7.47342 106.93086 1.000 86.77636 236 THR A C 1
ATOM 3203 O O . THR A 1 246 ? 33.10316 6.51448 107.62145 1.000 76.95304 236 THR A O 1
ATOM 3213 N N . TYR A 1 247 ? 33.06257 7.64147 105.67318 1.000 87.98943 237 TYR A N 1
ATOM 3214 C CA . TYR A 1 247 ? 32.19982 6.66432 105.02626 1.000 80.08048 237 TYR A CA 1
ATOM 3215 C C . TYR A 1 247 ? 33.01088 5.42516 104.65071 1.000 78.27416 237 TYR A C 1
ATOM 3216 O O . TYR A 1 247 ? 34.17427 5.54344 104.25892 1.000 78.20523 237 TYR A O 1
ATOM 3234 N N . PRO A 1 248 ? 32.42958 4.22453 104.75119 1.000 85.98505 238 PRO A N 1
ATOM 3235 C CA . PRO A 1 248 ? 33.20936 3.02634 104.40554 1.000 98.88557 238 PRO A CA 1
ATOM 3236 C C . PRO A 1 248 ? 33.40380 2.86752 102.91086 1.000 90.44766 238 PRO A C 1
ATOM 3237 O O . PRO A 1 248 ? 34.42761 2.31765 102.48523 1.000 87.37502 238 PRO A O 1
ATOM 3248 N N . ASP A 1 249 ? 32.45442 3.33905 102.10314 1.000 85.10264 239 ASP A N 1
ATOM 3249 C CA . ASP A 1 249 ? 32.54591 3.29110 100.64543 1.000 81.63208 239 ASP A CA 1
ATOM 3250 C C . ASP A 1 249 ? 32.13201 4.66168 100.12947 1.000 75.63306 239 ASP A C 1
ATOM 3251 O O . ASP A 1 249 ? 30.99156 4.85850 99.68775 1.000 69.75696 239 ASP A O 1
ATOM 3260 N N . PRO A 1 250 ? 33.04208 5.63750 100.16532 1.000 66.14511 240 PRO A N 1
ATOM 3261 C CA . PRO A 1 250 ? 32.69075 6.97292 99.66156 1.000 64.29675 240 PRO A CA 1
ATOM 3262 C C . PRO A 1 250 ? 32.60436 7.03088 98.15049 1.000 70.11338 240 PRO A C 1
ATOM 3263 O O . PRO A 1 250 ? 31.82172 7.82713 97.61769 1.000 71.25480 240 PRO A O 1
ATOM 3274 N N . GLY A 1 251 ? 33.38457 6.21155 97.44292 1.000 73.80519 241 GLY A N 1
ATOM 3275 C CA . GLY A 1 251 ? 33.34496 6.21657 95.99270 1.000 68.10337 241 GLY A CA 1
ATOM 3276 C C . GLY A 1 251 ? 31.97257 5.93135 95.42227 1.000 67.51423 241 GLY A C 1
ATOM 3277 O O . GLY A 1 251 ? 31.69394 6.31163 94.27971 1.000 67.52860 241 GLY A O 1
ATOM 3281 N N . GLN A 1 252 ? 31.10483 5.26785 96.19148 1.000 64.11562 242 GLN A N 1
ATOM 3282 C CA . GLN A 1 252 ? 29.75307 5.00006 95.71372 1.000 62.56460 242 GLN A CA 1
ATOM 3283 C C . GLN A 1 252 ? 28.96272 6.28820 95.53153 1.000 65.36184 242 GLN A C 1
ATOM 3284 O O . GLN A 1 252 ? 28.07163 6.35192 94.67701 1.000 62.16080 242 GLN A O 1
ATOM 3298 N N . PHE A 1 253 ? 29.27188 7.31786 96.31966 1.000 72.51637 243 PHE A N 1
ATOM 3299 C CA . PHE A 1 253 ? 28.63867 8.62069 96.16623 1.000 63.37250 243 PHE A CA 1
ATOM 3300 C C . PHE A 1 253 ? 29.35908 9.49037 95.14755 1.000 55.57653 243 PHE A C 1
ATOM 3301 O O . PHE A 1 253 ? 28.73142 10.35231 94.52107 1.000 54.80916 243 PHE A O 1
ATOM 3318 N N . GLU A 1 254 ? 30.66727 9.28624 94.97799 1.000 55.75890 244 GLU A N 1
ATOM 3319 C CA . GLU A 1 254 ? 31.41509 10.05101 93.98806 1.000 63.97643 244 GLU A CA 1
ATOM 3320 C C . GLU A 1 254 ? 30.94499 9.74407 92.57269 1.000 68.99212 244 GLU A C 1
ATOM 3321 O O . GLU A 1 254 ? 31.01026 10.61363 91.69626 1.000 69.03266 244 GLU A O 1
ATOM 3333 N N . GLN A 1 255 ? 30.46084 8.52415 92.32931 1.000 72.67578 245 GLN A N 1
ATOM 3334 C CA . GLN A 1 255 ? 30.05343 8.13752 90.98435 1.000 79.28065 245 GLN A CA 1
ATOM 3335 C C . GLN A 1 255 ? 28.73411 8.76962 90.55917 1.000 69.27003 245 GLN A C 1
ATOM 3336 O O . GLN A 1 255 ? 28.39478 8.70597 89.37279 1.000 82.66306 245 GLN A O 1
ATOM 3350 N N . LEU A 1 256 ? 27.98049 9.36583 91.48572 1.000 47.00540 246 LEU A N 1
ATOM 3351 C CA . LEU A 1 256 ? 26.71234 9.98003 91.11368 1.000 46.17376 246 LEU A CA 1
ATOM 3352 C C . LEU A 1 256 ? 26.89821 11.16961 90.18273 1.000 56.16781 246 LEU A C 1
ATOM 3353 O O . LEU A 1 256 ? 25.97623 11.49782 89.42938 1.000 68.38385 246 LEU A O 1
ATOM 3369 N N . ALA A 1 257 ? 28.06282 11.81911 90.21114 1.000 46.44955 247 ALA A N 1
ATOM 3370 C CA . ALA A 1 257 ? 28.33765 12.89508 89.26816 1.000 56.27847 247 ALA A CA 1
ATOM 3371 C C . ALA A 1 257 ? 28.64095 12.37501 87.87030 1.000 58.51197 247 ALA A C 1
ATOM 3372 O O . ALA A 1 257 ? 28.48483 13.12189 86.89784 1.000 62.99294 247 ALA A O 1
ATOM 3379 N N . HIS A 1 258 ? 29.06965 11.11608 87.75170 1.000 61.18593 248 HIS A N 1
ATOM 3380 C CA . HIS A 1 258 ? 29.36025 10.53685 86.44563 1.000 53.83716 248 HIS A CA 1
ATOM 3381 C C . HIS A 1 258 ? 28.09075 10.05540 85.75146 1.000 53.86725 248 HIS A C 1
ATOM 3382 O O . HIS A 1 258 ? 27.96948 10.16746 84.52664 1.000 67.99808 248 HIS A O 1
ATOM 3396 N N . GLU A 1 259 ? 27.14321 9.52002 86.51212 1.000 50.32969 249 GLU A N 1
ATOM 3397 C CA . GLU A 1 259 ? 25.93978 8.94342 85.92017 1.000 52.63866 249 GLU A CA 1
ATOM 3398 C C . GLU A 1 259 ? 25.02144 10.04971 85.41117 1.000 53.23912 249 GLU A C 1
ATOM 3399 O O . GLU A 1 259 ? 24.72985 10.99462 86.15338 1.000 52.37688 249 GLU A O 1
ATOM 3411 N N . PRO A 1 260 ? 24.54332 9.97543 84.16394 1.000 47.64456 250 PRO A N 1
ATOM 3412 C CA . PRO A 1 260 ? 23.62195 11.01909 83.68770 1.000 52.46948 250 PRO A CA 1
ATOM 3413 C C . PRO A 1 260 ? 22.24407 10.94354 84.32182 1.000 47.70889 250 PRO A C 1
ATOM 3414 O O . PRO A 1 260 ? 21.62471 11.99128 84.54442 1.000 50.86272 250 PRO A O 1
ATOM 3425 N N . VAL A 1 261 ? 21.73997 9.74165 84.61635 1.000 47.37106 251 VAL A N 1
ATOM 3426 C CA . VAL A 1 261 ? 20.43338 9.63004 85.25901 1.000 49.17905 251 VAL A CA 1
ATOM 3427 C C . VAL A 1 261 ? 20.44395 10.32749 86.61059 1.000 46.60373 251 VAL A C 1
ATOM 3428 O O . VAL A 1 261 ? 19.42914 10.89245 87.03764 1.000 40.10146 251 VAL A O 1
ATOM 3441 N N . ALA A 1 262 ? 21.58090 10.29833 87.30757 1.000 39.13264 252 ALA A N 1
ATOM 3442 C CA . ALA A 1 262 ? 21.67379 10.98673 88.58774 1.000 33.54689 252 ALA A CA 1
ATOM 3443 C C . ALA A 1 262 ? 21.59801 12.49660 88.41519 1.000 40.87890 252 ALA A C 1
ATOM 3444 O O . ALA A 1 262 ? 21.09695 13.19548 89.30333 1.000 51.23534 252 ALA A O 1
ATOM 3451 N N . GLN A 1 263 ? 22.07921 13.01832 87.28451 1.000 39.86134 253 GLN A N 1
ATOM 3452 C CA . GLN A 1 263 ? 22.00526 14.45687 87.05914 1.000 45.50666 253 GLN A CA 1
ATOM 3453 C C . GLN A 1 263 ? 20.58279 14.90751 86.75606 1.000 43.52966 253 GLN A C 1
ATOM 3454 O O . GLN A 1 263 ? 20.19836 16.02313 87.12341 1.000 44.24889 253 GLN A O 1
ATOM 3468 N N . GLU A 1 264 ? 19.78553 14.06436 86.09725 1.000 36.13600 254 GLU A N 1
ATOM 3469 C CA . GLU A 1 264 ? 18.38907 14.42000 85.87619 1.000 36.67491 254 GLU A CA 1
ATOM 3470 C C . GLU A 1 264 ? 17.63878 14.51409 87.19687 1.000 45.40543 254 GLU A C 1
ATOM 3471 O O . GLU A 1 264 ? 16.80082 15.40439 87.38195 1.000 47.27516 254 GLU A O 1
ATOM 3483 N N . GLN A 1 265 ? 17.94362 13.61937 88.13907 1.000 45.20325 255 GLN A N 1
ATOM 3484 C CA . GLN A 1 265 ? 17.34119 13.72281 89.46242 1.000 35.09140 255 GLN A CA 1
ATOM 3485 C C . GLN A 1 265 ? 17.80410 14.98293 90.17720 1.000 37.19820 255 GLN A C 1
ATOM 3486 O O . GLN A 1 265 ? 17.03182 15.59067 90.92866 1.000 34.47630 255 GLN A O 1
ATOM 3500 N N . LYS A 1 266 ? 19.05479 15.39001 89.95460 1.000 35.75550 256 LYS A N 1
ATOM 3501 C CA . LYS A 1 266 ? 19.54160 16.62525 90.55484 1.000 35.80228 256 LYS A CA 1
ATOM 3502 C C . LYS A 1 266 ? 18.77388 17.82816 90.02772 1.000 29.46323 256 LYS A C 1
ATOM 3503 O O . LYS A 1 266 ? 18.42104 18.73455 90.79116 1.000 31.49569 256 LYS A O 1
ATOM 3522 N N . PHE A 1 267 ? 18.50574 17.85539 88.72275 1.000 33.28620 257 PHE A N 1
ATOM 3523 C CA . PHE A 1 267 ? 17.73953 18.95793 88.15696 1.000 25.32223 257 PHE A CA 1
ATOM 3524 C C . PHE A 1 267 ? 16.30873 18.94463 88.67613 1.000 28.54336 257 PHE A C 1
ATOM 3525 O O . PHE A 1 267 ? 15.76970 19.98582 89.06791 1.000 38.82616 257 PHE A O 1
ATOM 3542 N N . ALA A 1 268 ? 15.67710 17.76791 88.69028 1.000 26.88230 258 ALA A N 1
ATOM 3543 C CA . ALA A 1 268 ? 14.32621 17.66670 89.23028 1.000 27.43890 258 ALA A CA 1
ATOM 3544 C C . ALA A 1 268 ? 14.28234 18.10487 90.68660 1.000 36.84871 258 ALA A C 1
ATOM 3545 O O . ALA A 1 268 ? 13.24684 18.58744 91.16207 1.000 28.15430 258 ALA A O 1
ATOM 3552 N N . ALA A 1 269 ? 15.39253 17.94077 91.40851 1.000 33.70481 259 ALA A N 1
ATOM 3553 C CA . ALA A 1 269 ? 15.45425 18.39939 92.79056 1.000 28.63557 259 ALA A CA 1
ATOM 3554 C C . ALA A 1 269 ? 15.57536 19.91659 92.85613 1.000 28.14726 259 ALA A C 1
ATOM 3555 O O . ALA A 1 269 ? 14.86739 20.57354 93.62812 1.000 31.75146 259 ALA A O 1
ATOM 3562 N N . ALA A 1 270 ? 16.46590 20.49384 92.04592 1.000 28.26712 260 ALA A N 1
ATOM 3563 C CA . ALA A 1 270 ? 16.63161 21.94364 92.05360 1.000 26.63206 260 ALA A CA 1
ATOM 3564 C C . ALA A 1 270 ? 15.35606 22.64556 91.60545 1.000 21.99636 260 ALA A C 1
ATOM 3565 O O . ALA A 1 270 ? 15.00655 23.70798 92.13082 1.000 21.42381 260 ALA A O 1
ATOM 3572 N N . LEU A 1 271 ? 14.63796 22.06290 90.64276 1.000 28.28589 261 LEU A N 1
ATOM 3573 C CA . LEU A 1 271 ? 13.39292 22.67754 90.19633 1.000 22.98101 261 LEU A CA 1
ATOM 3574 C C . LEU A 1 271 ? 12.31545 22.58683 91.26653 1.000 27.70210 261 LEU A C 1
ATOM 3575 O O . LEU A 1 271 ? 11.45372 23.46850 91.35335 1.000 27.96168 261 LEU A O 1
ATOM 3591 N N . LYS A 1 272 ? 12.34229 21.53317 92.08318 1.000 24.30256 262 LYS A N 1
ATOM 3592 C CA . LYS A 1 272 ? 11.39627 21.44173 93.18785 1.000 21.26181 262 LYS A CA 1
ATOM 3593 C C . LYS A 1 272 ? 11.65593 22.53577 94.21787 1.000 20.35085 262 LYS A C 1
ATOM 3594 O O . LYS A 1 272 ? 10.71371 23.14987 94.73204 1.000 22.70965 262 LYS A O 1
ATOM 3613 N N . ILE A 1 273 ? 12.92869 22.79666 94.52819 1.000 24.30366 263 ILE A N 1
ATOM 3614 C CA . ILE A 1 273 ? 13.26005 23.83932 95.49652 1.000 22.19426 263 ILE A CA 1
ATOM 3615 C C . ILE A 1 273 ? 12.78698 25.19916 94.99950 1.000 22.56101 263 ILE A C 1
ATOM 3616 O O . ILE A 1 273 ? 12.34363 26.04547 95.78559 1.000 25.89387 263 ILE A O 1
ATOM 3632 N N . LEU A 1 274 ? 12.87645 25.43229 93.68912 1.000 19.82653 264 LEU A N 1
ATOM 3633 C CA . LEU A 1 274 ? 12.53109 26.73500 93.13441 1.000 19.13815 264 LEU A CA 1
ATOM 3634 C C . LEU A 1 274 ? 11.02706 26.92193 92.97837 1.000 23.21543 264 LEU A C 1
ATOM 3635 O O . LEU A 1 274 ? 10.53098 28.04223 93.14161 1.000 25.53558 264 LEU A O 1
ATOM 3651 N N . LEU A 1 275 ? 10.28743 25.85598 92.66612 1.000 21.33888 265 LEU A N 1
ATOM 3652 C CA . LEU A 1 275 ? 8.86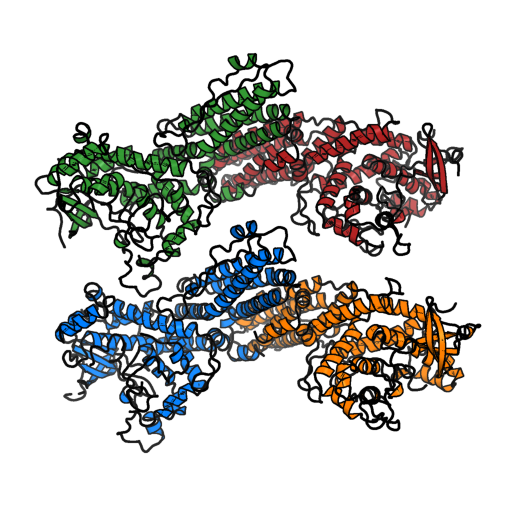590 25.99293 92.37050 1.000 18.49660 265 LEU A CA 1
ATOM 3653 C C . LEU A 1 275 ? 7.98181 25.83947 93.60117 1.000 23.06736 265 LEU A C 1
ATOM 3654 O O . LEU A 1 275 ? 6.90375 26.44337 93.65373 1.000 26.00673 265 LEU A O 1
ATOM 3670 N N . THR A 1 276 ? 8.40333 25.05208 94.59310 1.000 23.87065 266 THR A N 1
ATOM 3671 C CA . THR A 1 276 ? 7.61484 24.91356 95.81151 1.000 17.79139 266 THR A CA 1
ATOM 3672 C C . THR A 1 276 ? 7.69694 26.14709 96.69736 1.000 20.15633 266 THR A C 1
ATOM 3673 O O . THR A 1 276 ? 6.92699 26.25340 97.65723 1.000 23.74464 266 THR A O 1
ATOM 3684 N N . TYR A 1 277 ? 8.60438 27.07377 96.39873 1.000 27.74290 267 TYR A N 1
ATOM 3685 C CA . TYR A 1 277 ? 8.81052 28.24874 97.23436 1.000 35.27193 267 TYR A CA 1
ATOM 3686 C C . TYR A 1 277 ? 7.63738 29.21179 97.10627 1.000 29.62265 267 TYR A C 1
ATOM 3687 O O . TYR A 1 277 ? 7.65374 30.12265 96.27129 1.000 24.63453 267 TYR A O 1
ATOM 3705 N N . GLN A 1 278 ? 6.61015 29.00363 97.92453 1.000 23.91613 268 GLN A N 1
ATOM 3706 C CA . GLN A 1 278 ? 5.48502 29.92195 98.02431 1.000 30.41420 268 GLN A CA 1
ATOM 3707 C C . GLN A 1 278 ? 5.61568 30.71232 99.32041 1.000 31.88975 268 GLN A C 1
ATOM 3708 O O . GLN A 1 278 ? 5.07809 30.29844 100.35526 1.000 36.68030 268 GLN A O 1
ATOM 3722 N N . PRO A 1 279 ? 6.30662 31.85478 99.30719 1.000 37.90470 269 PRO A N 1
ATOM 3723 C CA . PRO A 1 279 ? 6.62908 32.51918 100.57966 1.000 35.51066 269 PRO A CA 1
ATOM 3724 C C . PRO A 1 279 ? 5.40328 32.92546 101.37078 1.000 30.77542 269 PRO A C 1
ATOM 3725 O O . PRO A 1 279 ? 5.46205 32.98672 102.60506 1.000 26.16489 269 PRO A O 1
ATOM 3736 N N . GLU A 1 280 ? 4.29017 33.21122 100.69408 1.000 33.48499 270 GLU A N 1
ATOM 3737 C CA . GLU A 1 280 ? 3.10044 33.67218 101.39819 1.000 39.55844 270 GLU A CA 1
ATOM 3738 C C . GLU A 1 280 ? 2.61182 32.64361 102.41321 1.000 43.33157 270 GLU A C 1
ATOM 3739 O O . GLU A 1 280 ? 2.08883 33.02141 103.46750 1.000 39.91758 270 GLU A O 1
ATOM 3751 N N . MET A 1 281 ? 2.76959 31.34768 102.12426 1.000 39.71626 271 MET A N 1
ATOM 3752 C CA . MET A 1 281 ? 2.38814 30.31669 103.08519 1.000 28.67655 271 MET A CA 1
ATOM 3753 C C . MET A 1 281 ? 3.52613 29.96596 104.03685 1.000 30.02997 271 MET A C 1
ATOM 3754 O O . MET A 1 281 ? 3.29273 29.77850 105.23551 1.000 49.77850 271 MET A O 1
ATOM 3768 N N . ILE A 1 282 ? 4.75597 29.86561 103.52381 1.000 33.83218 272 ILE A N 1
ATOM 3769 C CA . ILE A 1 282 ? 5.88698 29.49816 104.37014 1.000 38.62483 272 ILE A CA 1
ATOM 3770 C C . ILE A 1 282 ? 6.00926 30.46588 105.53581 1.000 43.89904 272 ILE A C 1
ATOM 3771 O O . ILE A 1 282 ? 6.44293 30.08457 106.62996 1.000 44.98726 272 ILE A O 1
ATOM 3787 N N . ARG A 1 283 ? 5.63926 31.72966 105.32507 1.000 36.27174 273 ARG A N 1
ATOM 3788 C CA . ARG A 1 283 ? 5.61266 32.67931 106.42947 1.000 25.90651 273 ARG A CA 1
ATOM 3789 C C . ARG A 1 283 ? 4.50150 32.33054 107.41286 1.000 39.40314 273 ARG A C 1
ATOM 3790 O O . ARG A 1 283 ? 4.68759 32.43229 108.63114 1.000 41.08939 273 ARG A O 1
ATOM 3811 N N . LYS A 1 284 ? 3.33679 31.91715 106.90145 1.000 42.15509 274 LYS A N 1
ATOM 3812 C CA . LYS A 1 284 ? 2.24932 31.50276 107.78208 1.000 32.72297 274 LYS A CA 1
ATOM 3813 C C . LYS A 1 284 ? 2.59678 30.21682 108.52189 1.000 30.34091 274 LYS A C 1
ATOM 3814 O O . LYS A 1 284 ? 2.28563 30.07352 109.70979 1.000 47.95114 274 LYS A O 1
ATOM 3833 N N . ARG A 1 285 ? 3.24238 29.26929 107.83960 1.000 32.14249 275 ARG A N 1
ATOM 3834 C CA . ARG A 1 285 ? 3.55616 27.99826 108.48128 1.000 43.15193 275 ARG A CA 1
ATOM 3835 C C . ARG A 1 285 ? 4.67257 28.15263 109.50758 1.000 48.22661 275 ARG A C 1
ATOM 3836 O O . ARG A 1 285 ? 4.65711 27.47590 110.54183 1.000 52.26722 275 ARG A O 1
ATOM 3857 N N . LEU A 1 286 ? 5.63581 29.04305 109.25356 1.000 44.87278 276 LEU A N 1
ATOM 3858 C CA . LEU A 1 286 ? 6.69569 29.27935 110.22974 1.000 44.31275 276 LEU A CA 1
ATOM 3859 C C . LEU A 1 286 ? 6.14189 29.90203 111.50612 1.000 42.60863 276 LEU A C 1
ATOM 3860 O O . LEU A 1 286 ? 6.56525 29.54430 112.61170 1.000 39.61174 276 LEU A O 1
ATOM 3876 N N . THR A 1 287 ? 5.20331 30.84365 111.37616 1.000 45.86311 277 THR A N 1
ATOM 3877 C CA . THR A 1 287 ? 4.57437 31.42144 112.55782 1.000 34.71456 277 THR A CA 1
ATOM 3878 C C . THR A 1 287 ? 3.78362 30.38335 113.34432 1.000 37.49770 277 THR A C 1
ATOM 3879 O O . THR A 1 287 ? 3.50440 30.60102 114.52831 1.000 45.35717 277 THR A O 1
ATOM 3890 N N . GLU A 1 288 ? 3.40764 29.26451 112.71625 1.000 37.83071 278 GLU A N 1
ATOM 3891 C CA . GLU A 1 288 ? 2.78762 28.18351 113.47402 1.000 37.61869 278 GLU A CA 1
ATOM 3892 C C . GLU A 1 288 ? 3.79399 27.50095 114.39404 1.000 33.97098 278 GLU A C 1
ATOM 3893 O O . GLU A 1 288 ? 3.40306 26.93058 115.41765 1.000 50.86853 278 GLU A O 1
ATOM 3905 N N . LEU A 1 289 ? 5.08562 27.55456 114.05742 1.000 30.29269 279 LEU A N 1
ATOM 3906 C CA . LEU A 1 289 ? 6.12689 26.95406 114.88283 1.000 38.34026 279 LEU A CA 1
ATOM 3907 C C . LEU A 1 289 ? 6.83259 27.94868 115.79787 1.000 37.12907 279 LEU A C 1
ATOM 3908 O O . LEU A 1 289 ? 7.47637 27.52275 116.76333 1.000 31.18801 279 LEU A O 1
ATOM 3924 N N . PHE A 1 290 ? 6.73398 29.25076 115.52160 1.000 36.54962 280 PHE A N 1
ATOM 3925 C CA . PHE A 1 290 ? 7.46575 30.25597 116.28428 1.000 31.91254 280 PHE A CA 1
ATOM 3926 C C . PHE A 1 290 ? 6.55102 31.34050 116.83681 1.000 32.66871 280 PHE A C 1
ATOM 3927 O O . PHE A 1 290 ? 6.85077 31.94529 117.87054 1.000 33.88262 280 PHE A O 1
ATOM 3944 N N . GLY A 1 291 ? 5.44569 31.60915 116.14946 1.000 35.10600 281 GLY A N 1
ATOM 3945 C CA . GLY A 1 291 ? 4.54795 32.65443 116.61054 1.000 32.76969 281 GLY A CA 1
ATOM 3946 C C . GLY A 1 291 ? 5.19315 34.01632 116.44720 1.000 33.39444 281 GLY A C 1
ATOM 3947 O O . GLY A 1 291 ? 5.79301 34.32350 115.41225 1.000 42.84974 281 GLY A O 1
ATOM 3951 N N . GLU A 1 292 ? 5.07668 34.84725 117.48281 1.000 34.67581 282 GLU A N 1
ATOM 3952 C CA . GLU A 1 292 ? 5.65451 36.18353 117.48106 1.000 39.30171 282 GLU A CA 1
ATOM 3953 C C . GLU A 1 292 ? 7.05436 36.22262 118.08921 1.000 36.32994 282 GLU A C 1
ATOM 3954 O O . GLU A 1 292 ? 7.53370 37.30465 118.44916 1.000 37.38153 282 GLU A O 1
ATOM 3966 N N . MET A 1 293 ? 7.72237 35.07498 118.20085 1.000 35.95418 283 MET A N 1
ATOM 3967 C CA . MET A 1 293 ? 9.06950 35.04508 118.75598 1.000 36.78961 283 MET A CA 1
ATOM 3968 C C . MET A 1 293 ? 9.97816 36.00992 118.00758 1.000 41.58351 283 MET A C 1
ATOM 3969 O O . MET A 1 293 ? 10.04517 35.99379 116.77572 1.000 60.18111 283 MET A O 1
ATOM 3983 N N . THR A 1 294 ? 10.67859 36.84988 118.76018 1.000 38.34848 284 THR A N 1
ATOM 3984 C CA . THR A 1 294 ? 11.63283 37.77007 118.16802 1.000 40.41961 284 THR A CA 1
ATOM 3985 C C . THR A 1 294 ? 12.93975 37.04540 117.86148 1.000 38.57288 284 THR A C 1
ATOM 3986 O O . THR A 1 294 ? 13.20648 35.94940 118.36198 1.000 47.51148 284 THR A O 1
ATOM 3997 N N . LEU A 1 295 ? 13.75267 37.66835 117.00748 1.000 48.12810 285 LEU A N 1
ATOM 3998 C CA . LEU A 1 295 ? 15.08653 37.14540 116.73482 1.000 53.97073 285 LEU A CA 1
ATOM 3999 C C . LEU A 1 295 ? 15.83594 36.88946 118.03592 1.000 51.05228 285 LEU A C 1
ATOM 4000 O O . LEU A 1 295 ? 16.24112 35.75899 118.32896 1.000 56.70616 285 LEU A O 1
ATOM 4016 N N . ASN A 1 296 ? 16.02635 37.94055 118.82830 1.000 48.32038 286 ASN A N 1
ATOM 4017 C CA . ASN A 1 296 ? 16.61491 37.83991 120.15978 1.000 58.25552 286 ASN A CA 1
ATOM 4018 C C . ASN A 1 296 ? 17.95264 37.10202 120.11528 1.000 54.55666 286 ASN A C 1
ATOM 4019 O O . ASN A 1 296 ? 18.14974 36.06693 120.75445 1.000 57.29305 286 ASN A O 1
ATOM 4030 N N . TYR A 1 297 ? 18.88340 37.65625 119.33558 1.000 50.80498 287 TYR A N 1
ATOM 4031 C CA . TYR A 1 297 ? 20.24325 37.13389 119.35609 1.000 55.70153 287 TYR A CA 1
ATOM 4032 C C . TYR A 1 297 ? 20.97784 37.52613 120.63046 1.000 65.01624 287 TYR A C 1
ATOM 4033 O O . TYR A 1 297 ? 22.07647 37.01671 120.87701 1.000 66.48460 287 TYR A O 1
ATOM 4051 N N . THR A 1 298 ? 20.39370 38.41105 121.44359 1.000 58.09938 288 THR A N 1
ATOM 4052 C CA . THR A 1 298 ? 20.99172 38.75748 122.72584 1.000 61.65205 288 THR A CA 1
ATOM 4053 C C . THR A 1 298 ? 21.04157 37.56835 123.67462 1.000 57.92494 288 THR A C 1
ATOM 4054 O O . THR A 1 298 ? 21.80356 37.59955 124.64684 1.000 74.43545 288 THR A O 1
ATOM 4065 N N . SER A 1 299 ? 20.25441 36.52071 123.41741 1.000 57.20711 289 SER A N 1
ATOM 4066 C CA . SER A 1 299 ? 20.32613 35.32144 124.24228 1.000 63.72545 289 SER A CA 1
ATOM 4067 C C . SER A 1 299 ? 21.71640 34.70387 124.24134 1.000 66.18606 289 SER A C 1
ATOM 4068 O O . SER A 1 299 ? 22.00291 33.86143 125.09908 1.000 72.61020 289 SER A O 1
ATOM 4076 N N . LEU A 1 300 ? 22.58303 35.10167 123.30689 1.000 59.17739 290 LEU A N 1
ATOM 4077 C CA . LEU A 1 300 ? 23.95867 34.62254 123.31288 1.000 70.41488 290 LEU A CA 1
ATOM 4078 C C . LEU A 1 300 ? 24.69576 35.01432 124.58591 1.000 75.71624 290 LEU A C 1
ATOM 4079 O O . LEU A 1 300 ? 25.68949 34.36813 124.93485 1.000 81.30698 290 LEU A O 1
ATOM 4095 N N . ASP A 1 301 ? 24.23637 36.05452 125.28737 1.000 73.15030 291 ASP A N 1
ATOM 4096 C CA . ASP A 1 301 ? 24.85266 36.40755 126.56192 1.000 60.56504 291 ASP A CA 1
ATOM 4097 C C . ASP A 1 301 ? 24.80109 35.23362 127.53018 1.000 79.05335 291 ASP A C 1
ATOM 4098 O O . ASP A 1 301 ? 25.74690 35.00260 128.29269 1.000 96.93833 291 ASP A O 1
ATOM 4107 N N . GLU A 1 302 ? 23.70107 34.47669 127.50928 1.000 75.17821 292 GLU A N 1
ATOM 4108 C CA . GLU A 1 302 ? 23.57480 33.32411 128.39405 1.000 72.17186 292 GLU A CA 1
ATOM 4109 C C . GLU A 1 302 ? 24.66218 32.29414 128.11672 1.000 68.56721 292 GLU A C 1
ATOM 4110 O O . GLU A 1 302 ? 25.04103 31.53236 129.01416 1.000 72.73918 292 GLU A O 1
ATOM 4122 N N . THR A 1 303 ? 25.17509 32.25953 126.88485 1.000 73.90948 293 THR A N 1
ATOM 4123 C CA . THR A 1 303 ? 26.29824 31.39160 126.54592 1.000 79.94509 293 THR A CA 1
ATOM 4124 C C . THR A 1 303 ? 27.62141 32.06108 126.89273 1.000 68.38805 293 THR A C 1
ATOM 4125 O O . THR A 1 303 ? 28.44409 31.50750 127.62950 1.000 77.91466 293 THR A O 1
ATOM 4136 N N . ASP A 1 304 ? 27.82975 33.26125 126.36142 1.000 67.87194 294 ASP A N 1
ATOM 4137 C CA . ASP A 1 304 ? 29.04434 34.04049 126.55394 1.000 80.47588 294 ASP A CA 1
ATOM 4138 C C . ASP A 1 304 ? 28.84708 35.36133 125.82399 1.000 77.83214 294 ASP A C 1
ATOM 4139 O O . ASP A 1 304 ? 28.54582 35.36768 124.62616 1.000 88.60041 294 ASP A O 1
ATOM 4148 N N . VAL A 1 305 ? 29.01157 36.48413 126.52324 1.000 77.24818 295 VAL A N 1
ATOM 4149 C CA . VAL A 1 305 ? 28.72948 37.77140 125.89659 1.000 80.34271 295 VAL A CA 1
ATOM 4150 C C . VAL A 1 305 ? 29.68960 38.03223 124.74413 1.000 84.65113 295 VAL A C 1
ATOM 4151 O O . VAL A 1 305 ? 29.35694 38.76353 123.80322 1.000 84.44419 295 VAL A O 1
ATOM 4164 N N . ALA A 1 306 ? 30.88949 37.44724 124.79138 1.000 85.73037 296 ALA A N 1
ATOM 4165 C CA . ALA A 1 306 ? 31.84830 37.65321 123.71103 1.000 84.64978 296 ALA A CA 1
ATOM 4166 C C . ALA A 1 306 ? 31.32375 37.12311 122.38150 1.000 88.90428 296 ALA A C 1
ATOM 4167 O O . ALA A 1 306 ? 31.69975 37.63571 121.32099 1.000 89.38247 296 ALA A O 1
ATOM 4174 N N . LEU A 1 307 ? 30.45879 36.10397 122.40975 1.000 85.15464 297 LEU A N 1
ATOM 4175 C CA . LEU A 1 307 ? 29.90405 35.58622 121.16162 1.000 79.68961 297 LEU A CA 1
ATOM 4176 C C . LEU A 1 307 ? 28.94305 36.58461 120.52820 1.000 78.28635 297 LEU A C 1
ATOM 4177 O O . LEU A 1 307 ? 28.99133 36.81067 119.31396 1.000 89.22569 297 LEU A O 1
ATOM 4193 N N . ARG A 1 308 ? 28.05728 37.18723 121.32601 1.000 83.30378 298 ARG A N 1
ATOM 4194 C CA . ARG A 1 308 ? 27.19618 38.23465 120.78779 1.000 73.30434 298 ARG A CA 1
ATOM 4195 C C . ARG A 1 308 ? 28.02010 39.34408 120.15131 1.000 80.83675 298 ARG A C 1
ATOM 4196 O O . ARG A 1 308 ? 27.67545 39.84496 119.07504 1.000 78.81392 298 ARG A O 1
ATOM 4217 N N . ASN A 1 309 ? 29.10939 39.74885 120.80718 1.000 86.53188 299 ASN A N 1
ATOM 4218 C CA . ASN A 1 309 ? 29.97404 40.76676 120.22422 1.000 92.78494 299 ASN A CA 1
ATOM 4219 C C . ASN A 1 309 ? 30.55890 40.28957 118.90206 1.000 88.75253 299 ASN A C 1
ATOM 4220 O O . ASN A 1 309 ? 30.74811 41.08980 117.97987 1.000 86.20652 299 ASN A O 1
ATOM 4231 N N . GLN A 1 310 ? 30.84251 38.99016 118.78805 1.000 92.75203 300 GLN A N 1
ATOM 4232 C CA . GLN A 1 310 ? 31.35135 38.45132 117.53153 1.000 83.64441 300 GLN A CA 1
ATOM 4233 C C . GLN A 1 310 ? 30.32213 38.58713 116.41448 1.000 80.98545 300 GLN A C 1
ATOM 4234 O O . GLN A 1 310 ? 30.67369 38.90515 115.27230 1.000 73.97432 300 GLN A O 1
ATOM 4248 N N . TYR A 1 311 ? 29.04389 38.35238 116.72385 1.000 88.79088 301 TYR A N 1
ATOM 4249 C CA . TYR A 1 311 ? 28.01216 38.38447 115.69174 1.000 70.40986 301 TYR A CA 1
ATOM 4250 C C . TYR A 1 311 ? 27.65687 39.80646 115.27324 1.000 76.61457 301 TYR A C 1
ATOM 4251 O O . TYR A 1 311 ? 27.53196 40.08599 114.07598 1.000 84.89348 301 TYR A O 1
ATOM 4269 N N . GLU A 1 312 ? 27.49872 40.72130 116.23147 1.000 75.41552 302 GLU A N 1
ATOM 4270 C CA . GLU A 1 312 ? 27.14752 42.09204 115.87688 1.000 73.02599 302 GLU A CA 1
ATOM 4271 C C . GLU A 1 312 ? 28.28288 42.80581 115.15478 1.000 71.86084 302 GLU A C 1
ATOM 4272 O O . GLU A 1 312 ? 28.04093 43.83252 114.51099 1.000 71.14396 302 GLU A O 1
ATOM 4284 N N . LYS A 1 313 ? 29.50881 42.28861 115.24591 1.000 76.51998 303 LYS A N 1
ATOM 4285 C CA . LYS A 1 313 ? 30.63849 42.85851 114.52249 1.000 89.91382 303 LYS A CA 1
ATOM 4286 C C . LYS A 1 313 ? 30.88232 42.16690 113.18747 1.000 87.81781 303 LYS A C 1
ATOM 4287 O O . LYS A 1 313 ? 31.31203 42.82105 112.22966 1.000 82.87962 303 LYS A O 1
ATOM 4306 N N . THR A 1 314 ? 30.62094 40.85873 113.10275 1.000 83.01919 304 THR A N 1
ATOM 4307 C CA . THR A 1 314 ? 30.85840 40.12799 111.86185 1.000 70.23759 304 THR A CA 1
ATOM 4308 C C . THR A 1 314 ? 29.67926 40.25328 110.90387 1.000 59.25168 304 THR A C 1
ATOM 4309 O O . THR A 1 314 ? 29.87532 40.39598 109.69198 1.000 65.69906 304 THR A O 1
ATOM 4320 N N . PHE A 1 315 ? 28.45013 40.19767 111.42383 1.000 63.24105 305 PHE A N 1
ATOM 4321 C CA . PHE A 1 315 ? 27.23351 40.37464 110.63344 1.000 69.20747 305 PHE A CA 1
ATOM 4322 C C . PHE A 1 315 ? 26.47868 41.57853 111.18650 1.000 82.89282 305 PHE A C 1
ATOM 4323 O O . PHE A 1 315 ? 25.51803 41.42007 111.95543 1.000 89.07791 305 PHE A O 1
ATOM 4340 N N . PRO A 1 316 ? 26.86765 42.79996 110.80464 1.000 82.11198 306 PRO A N 1
ATOM 4341 C CA . PRO A 1 316 ? 26.16199 43.97900 111.32734 1.000 75.30284 306 PRO A CA 1
ATOM 4342 C C . PRO A 1 316 ? 24.81749 44.21878 110.66968 1.000 69.02345 306 PRO A C 1
ATOM 4343 O O . PRO A 1 316 ? 23.95760 44.86923 111.27908 1.000 61.18099 306 PRO A O 1
ATOM 4354 N N . HIS A 1 317 ? 24.60733 43.71316 109.45765 1.000 68.42026 307 HIS A N 1
ATOM 4355 C CA . HIS A 1 317 ? 23.39375 43.97976 108.70241 1.000 67.46822 307 HIS A CA 1
ATOM 4356 C C . HIS A 1 317 ? 22.27576 42.98681 108.99456 1.000 78.52959 307 HIS A C 1
ATOM 4357 O O . HIS A 1 317 ? 21.17712 43.14316 108.45160 1.000 91.64918 307 HIS A O 1
ATOM 4371 N N . LEU A 1 318 ? 22.51382 41.98716 109.84487 1.000 80.01621 308 LEU A N 1
ATOM 4372 C CA . LEU A 1 318 ? 21.53208 40.93862 110.09729 1.000 71.39039 308 LEU A CA 1
ATOM 4373 C C . LEU A 1 318 ? 21.08802 40.86812 111.54905 1.000 66.99243 308 LEU A C 1
ATOM 4374 O O . LEU A 1 318 ? 19.88338 40.77790 111.81669 1.000 61.82233 308 LEU A O 1
ATOM 4390 N N . CYS A 1 319 ? 22.02165 40.91447 112.49958 1.000 64.14422 309 CYS A N 1
ATOM 4391 C CA . CYS A 1 319 ? 21.71016 40.80071 113.92578 1.000 65.81117 309 CYS A CA 1
ATOM 4392 C C . CYS A 1 319 ? 22.32154 41.99277 114.65956 1.000 67.07387 309 CYS A C 1
ATOM 4393 O O . CYS A 1 319 ? 23.49138 41.96386 115.05254 1.000 52.08261 309 CYS A O 1
ATOM 4401 N N . ASN A 1 320 ? 21.52077 43.04539 114.83538 1.000 79.03502 310 ASN A N 1
ATOM 4402 C CA . ASN A 1 320 ? 21.94708 44.22354 115.58046 1.000 75.61371 310 ASN A CA 1
ATOM 4403 C C . ASN A 1 320 ? 20.85973 44.64764 116.56227 1.000 71.38321 310 ASN A C 1
ATOM 4404 O O . ASN A 1 320 ? 19.86162 43.94054 116.73592 1.000 55.85297 310 ASN A O 1
ATOM 4415 N N . GLU A 1 321 ? 21.04512 45.80367 117.20542 1.000 69.53307 311 GLU A N 1
ATOM 4416 C CA . GLU A 1 321 ? 20.07506 46.27209 118.19019 1.000 67.89959 311 GLU A CA 1
ATOM 4417 C C . GLU A 1 321 ? 18.68995 46.44110 117.57872 1.000 71.57742 311 GLU A C 1
ATOM 4418 O O . GLU A 1 321 ? 17.68021 46.24794 118.26592 1.000 67.03175 311 GLU A O 1
ATOM 4430 N N . ASN A 1 322 ? 18.61912 46.80991 116.29872 1.000 77.39041 312 ASN A N 1
ATOM 4431 C CA . ASN A 1 322 ? 17.33013 47.08560 115.67452 1.000 74.09002 312 ASN A CA 1
ATOM 4432 C C . ASN A 1 322 ? 16.62259 45.80260 115.25207 1.000 76.72476 312 ASN A C 1
ATOM 4433 O O . ASN A 1 322 ? 15.39786 45.69699 115.38208 1.000 82.52005 312 ASN A O 1
ATOM 4444 N N . THR A 1 323 ? 17.37142 44.82154 114.74203 1.000 79.31293 313 THR A N 1
ATOM 4445 C CA . THR A 1 323 ? 16.77786 43.55934 114.31720 1.000 70.18799 313 THR A CA 1
ATOM 4446 C C . THR A 1 323 ? 16.54804 42.59602 115.47585 1.000 70.41051 313 THR A C 1
ATOM 4447 O O . THR A 1 323 ? 15.80368 41.62209 115.31564 1.000 62.49615 313 THR A O 1
ATOM 4458 N N . ASN A 1 324 ? 17.16759 42.84262 116.63308 1.000 60.93882 314 ASN A N 1
ATOM 4459 C CA . ASN A 1 324 ? 17.04821 41.92393 117.75930 1.000 56.56297 314 ASN A CA 1
ATOM 4460 C C . ASN A 1 324 ? 15.63551 41.86641 118.32412 1.000 53.29980 314 ASN A C 1
ATOM 4461 O O . ASN A 1 324 ? 15.28250 40.87320 118.96851 1.000 69.37293 314 ASN A O 1
ATOM 4472 N N . ILE A 1 325 ? 14.82029 42.89925 118.09816 1.000 55.04106 315 ILE A N 1
ATOM 4473 C CA . ILE A 1 325 ? 13.45041 42.92782 118.59911 1.000 67.96724 315 ILE A CA 1
ATOM 4474 C C . ILE A 1 325 ? 12.43723 42.55847 117.52375 1.000 65.66024 315 ILE A C 1
ATOM 4475 O O . ILE A 1 325 ? 11.23672 42.46985 117.81612 1.000 59.50974 315 ILE A O 1
ATOM 4491 N N . LYS A 1 326 ? 12.88500 42.32457 116.28832 1.000 59.47604 316 LYS A N 1
ATOM 4492 C CA . LYS A 1 326 ? 11.98753 42.01280 115.18771 1.000 56.10262 316 LYS A CA 1
ATOM 4493 C C . LYS A 1 326 ? 11.71351 40.51577 115.12334 1.000 45.35790 316 LYS A C 1
ATOM 4494 O O . LYS A 1 326 ? 12.46863 39.70947 115.67475 1.000 49.97354 316 LYS A O 1
ATOM 4513 N N . PRO A 1 327 ? 10.63471 40.10846 114.45119 1.000 54.44401 317 PRO A N 1
ATOM 4514 C CA . PRO A 1 327 ? 10.25368 38.69003 114.46591 1.000 48.26480 317 PRO A CA 1
ATOM 4515 C C . PRO A 1 327 ? 11.35653 37.79685 113.91741 1.000 51.60924 317 PRO A C 1
ATOM 4516 O O . PRO A 1 327 ? 12.01877 38.12620 112.93095 1.000 52.71457 317 PRO A O 1
ATOM 4527 N N . PHE A 1 328 ? 11.54315 36.64696 114.57175 1.000 58.66751 318 PHE A N 1
ATOM 4528 C CA . PHE A 1 328 ? 12.49608 35.66045 114.07527 1.000 48.03895 318 PHE A CA 1
ATOM 4529 C C . PHE A 1 328 ? 12.08885 35.13582 112.70708 1.000 39.83580 318 PHE A C 1
ATOM 4530 O O . PHE A 1 328 ? 12.94588 34.70907 111.92536 1.000 36.03003 318 PHE A O 1
ATOM 4547 N N . VAL A 1 329 ? 10.79171 35.16021 112.39830 1.000 38.51652 319 VAL A N 1
ATOM 4548 C CA . VAL A 1 329 ? 10.33863 34.75188 111.07203 1.000 39.95333 319 VAL A CA 1
ATOM 4549 C C . VAL A 1 329 ? 10.95650 35.65041 110.00874 1.000 39.26278 319 VAL A C 1
ATOM 4550 O O . VAL A 1 329 ? 11.56820 35.17466 109.04517 1.000 41.68220 319 VAL A O 1
ATOM 4563 N N . ASP A 1 330 ? 10.81816 36.96757 110.17759 1.000 41.80345 320 ASP A N 1
ATOM 4564 C CA . ASP A 1 330 ? 11.34914 37.89871 109.18859 1.000 37.52609 320 ASP A CA 1
ATOM 4565 C C . ASP A 1 330 ? 12.85809 37.76258 109.04035 1.000 37.50399 320 ASP A C 1
ATOM 4566 O O . ASP A 1 330 ? 13.40079 38.02163 107.95999 1.000 41.18741 320 ASP A O 1
ATOM 4575 N N . PHE A 1 331 ? 13.55032 37.34860 110.10288 1.000 36.46121 321 PHE A N 1
ATOM 4576 C CA . PHE A 1 331 ? 15.00178 37.21974 110.03318 1.000 33.29952 321 PHE A CA 1
ATOM 4577 C C . PHE A 1 331 ? 15.41052 36.04224 109.15774 1.000 32.16545 321 PHE A C 1
ATOM 4578 O O . PHE A 1 331 ? 16.22233 36.19329 108.23730 1.000 42.01440 321 PHE A O 1
ATOM 4595 N N . ILE A 1 332 ? 14.85862 34.85783 109.42707 1.000 31.42579 322 ILE A N 1
ATOM 4596 C CA . ILE A 1 332 ? 15.27986 33.67335 108.68851 1.000 30.45829 322 ILE A CA 1
ATOM 4597 C C . ILE A 1 332 ? 14.66160 33.61044 107.29722 1.000 43.73069 322 ILE A C 1
ATOM 4598 O O . ILE A 1 332 ? 15.22980 32.96701 106.40574 1.000 43.54033 322 ILE A O 1
ATOM 4614 N N . MET A 1 333 ? 13.51047 34.24943 107.08186 1.000 36.30757 323 MET A N 1
ATOM 4615 C CA . MET A 1 333 ? 12.98819 34.37673 105.72529 1.000 27.74389 323 MET A CA 1
ATOM 4616 C C . MET A 1 333 ? 13.90809 35.24838 104.88136 1.000 37.74140 323 MET A C 1
ATOM 4617 O O . MET A 1 333 ? 14.27772 34.87933 103.76032 1.000 42.38378 323 MET A O 1
ATOM 4631 N N . ASN A 1 334 ? 14.29274 36.41306 105.41115 1.000 41.10167 324 ASN A N 1
ATOM 4632 C CA . ASN A 1 334 ? 15.27433 37.24586 104.72706 1.000 38.36008 324 ASN A CA 1
ATOM 4633 C C . ASN A 1 334 ? 16.58943 36.50015 104.55073 1.000 36.88470 324 ASN A C 1
ATOM 4634 O O . ASN A 1 334 ? 17.32630 36.75153 103.58990 1.000 38.27652 324 ASN A O 1
ATOM 4645 N N . LEU A 1 335 ? 16.89271 35.57448 105.46272 1.000 37.56017 325 LEU A N 1
ATOM 4646 C CA . LEU A 1 335 ? 18.10220 34.76816 105.35329 1.000 37.75553 325 LEU A CA 1
ATOM 4647 C C . LEU A 1 335 ? 17.92978 33.64758 104.33477 1.000 33.25919 325 LEU A C 1
ATOM 4648 O O . LEU A 1 335 ? 18.87657 33.30559 103.61745 1.000 35.76033 325 LEU A O 1
ATOM 4664 N N . TYR A 1 336 ? 16.72883 33.06729 104.25932 1.000 34.03502 326 TYR A N 1
ATOM 4665 C CA . TYR A 1 336 ? 16.47838 31.99894 103.29738 1.000 27.64323 326 TYR A CA 1
ATOM 4666 C C . TYR A 1 336 ? 16.46843 32.52874 101.87061 1.000 30.99169 326 TYR A C 1
ATOM 4667 O O . TYR A 1 336 ? 16.96535 31.86403 100.95330 1.000 29.58698 326 TYR A O 1
ATOM 4685 N N . GLN A 1 337 ? 15.90106 33.71971 101.66066 1.000 26.14279 327 GLN A N 1
ATOM 4686 C CA . GLN A 1 337 ? 15.84449 34.27346 100.31240 1.000 37.19612 327 GLN A CA 1
ATOM 4687 C C . GLN A 1 337 ? 17.23664 34.47643 99.72479 1.000 38.89476 327 GLN A C 1
ATOM 4688 O O . GLN A 1 337 ? 17.39452 34.47957 98.49846 1.000 37.99408 327 GLN A O 1
ATOM 4702 N N . MET A 1 338 ? 18.25516 34.65628 100.56891 1.000 35.76783 328 MET A N 1
ATOM 4703 C CA . MET A 1 338 ? 19.61893 34.71609 100.05317 1.000 36.83462 328 MET A CA 1
ATOM 4704 C C . MET A 1 338 ? 19.98047 33.41440 99.34977 1.000 35.32747 328 MET A C 1
ATOM 4705 O O . MET A 1 338 ? 20.43904 33.41751 98.20155 1.000 41.42895 328 MET A O 1
ATOM 4719 N N . HIS A 1 339 ? 19.76619 32.28504 100.02634 1.000 26.62306 329 HIS A N 1
ATOM 4720 C CA . HIS A 1 339 ? 20.05555 30.99117 99.42037 1.000 25.88216 329 HIS A CA 1
ATOM 4721 C C . HIS A 1 339 ? 19.22601 30.78161 98.16206 1.000 25.56640 329 HIS A C 1
ATOM 4722 O O . HIS A 1 339 ? 19.72956 30.27447 97.15261 1.000 24.17152 329 HIS A O 1
ATOM 4736 N N . TYR A 1 340 ? 17.95034 31.17044 98.20357 1.000 23.99408 330 TYR A N 1
ATOM 4737 C CA . TYR A 1 340 ? 17.07036 30.97724 97.05629 1.000 22.81779 330 TYR A CA 1
ATOM 4738 C C . TYR A 1 340 ? 17.56832 31.76791 95.85510 1.000 22.82630 330 TYR A C 1
ATOM 4739 O O . TYR A 1 340 ? 17.79968 31.21002 94.77710 1.000 27.91357 330 TYR A O 1
ATOM 4757 N N . ASP A 1 341 ? 17.74431 33.07913 96.02765 1.000 23.64240 331 ASP A N 1
ATOM 4758 C CA . ASP A 1 341 ? 18.25997 33.89944 94.93894 1.000 23.79548 331 ASP A CA 1
ATOM 4759 C C . ASP A 1 341 ? 19.59197 33.36538 94.42898 1.000 24.06287 331 ASP A C 1
ATOM 4760 O O . ASP A 1 341 ? 19.87631 33.44909 93.22912 1.000 31.99201 331 ASP A O 1
ATOM 4769 N N . ASN A 1 342 ? 20.41668 32.80935 95.31856 1.000 30.08807 332 ASN A N 1
ATOM 4770 C CA . ASN A 1 342 ? 21.69626 32.24925 94.89452 1.000 28.24167 332 ASN A CA 1
ATOM 4771 C C . ASN A 1 342 ? 21.49854 30.97745 94.07790 1.000 25.65500 332 ASN A C 1
ATOM 4772 O O . ASN A 1 342 ? 22.08722 30.82414 93.00191 1.000 35.65095 332 ASN A O 1
ATOM 4783 N N . LEU A 1 343 ? 20.66985 30.05191 94.56685 1.000 23.23300 333 LEU A N 1
ATOM 4784 C CA . LEU A 1 343 ? 20.37620 28.86098 93.77728 1.000 22.17054 333 LEU A CA 1
ATOM 4785 C C . LEU A 1 343 ? 19.63472 29.22137 92.49828 1.000 21.26807 333 LEU A C 1
ATOM 4786 O O . LEU A 1 343 ? 19.80365 28.55424 91.47153 1.000 27.65023 333 LEU A O 1
ATOM 4802 N N . TYR A 1 344 ? 18.80788 30.26676 92.54396 1.000 21.25065 334 TYR A N 1
ATOM 4803 C CA . TYR A 1 344 ? 18.09397 30.70478 91.35083 1.000 20.51352 334 TYR A CA 1
ATOM 4804 C C . TYR A 1 344 ? 19.06078 31.18022 90.27600 1.000 20.81519 334 TYR A C 1
ATOM 4805 O O . TYR A 1 344 ? 18.89620 30.85228 89.09589 1.000 23.96311 334 TYR A O 1
ATOM 4823 N N . ARG A 1 345 ? 20.06987 31.96703 90.66143 1.000 21.94752 335 ARG A N 1
ATOM 4824 C CA . ARG A 1 345 ? 21.03802 32.45209 89.68250 1.000 22.38539 335 ARG A CA 1
ATOM 4825 C C . ARG A 1 345 ? 21.80778 31.30150 89.04920 1.000 22.09576 335 ARG A C 1
ATOM 4826 O O . ARG A 1 345 ? 22.07252 31.31032 87.84174 1.000 21.80688 335 ARG A O 1
ATOM 4847 N N . VAL A 1 346 ? 22.17476 30.30023 89.84814 1.000 22.21640 336 VAL A N 1
ATOM 4848 C CA . VAL A 1 346 ? 23.01446 29.22063 89.34312 1.000 22.12536 336 VAL A CA 1
ATOM 4849 C C . VAL A 1 346 ? 22.24610 28.37037 88.34077 1.000 20.84832 336 VAL A C 1
ATOM 4850 O O . VAL A 1 346 ? 22.72331 28.10912 87.23010 1.000 20.65391 336 VAL A O 1
ATOM 4863 N N . VAL A 1 347 ? 21.03861 27.94456 88.70723 1.000 20.03019 337 VAL A N 1
ATOM 4864 C CA . VAL A 1 347 ? 20.31742 26.92680 87.95098 1.000 20.41870 337 VAL A CA 1
ATOM 4865 C C . VAL A 1 347 ? 19.51834 27.53993 86.80787 1.000 18.25151 337 VAL A C 1
ATOM 4866 O O . VAL A 1 347 ? 19.70147 27.17089 85.64247 1.000 17.82226 337 VAL A O 1
ATOM 4879 N N . VAL A 1 348 ? 18.63250 28.48439 87.12468 1.000 20.29589 338 VAL A N 1
ATOM 4880 C CA . VAL A 1 348 ? 17.72552 29.00438 86.10586 1.000 17.57635 338 VAL A CA 1
ATOM 4881 C C . VAL A 1 348 ? 18.49819 29.60558 84.94024 1.000 17.83976 338 VAL A C 1
ATOM 4882 O O . VAL A 1 348 ? 18.03754 29.56083 83.79383 1.000 17.20901 338 VAL A O 1
ATOM 4895 N N . PHE A 1 349 ? 19.67397 30.17269 85.20192 1.000 23.68397 339 PHE A N 1
ATOM 4896 C CA . PHE A 1 349 ? 20.47288 30.81812 84.16941 1.000 16.79156 339 PHE A CA 1
ATOM 4897 C C . PHE A 1 349 ? 21.57377 29.92181 83.61995 1.000 28.46251 339 PHE A C 1
ATOM 4898 O O . PHE A 1 349 ? 22.34509 30.36851 82.76518 1.000 37.49094 339 PHE A O 1
ATOM 4915 N N . TYR A 1 350 ? 21.67290 28.68038 84.08929 1.000 19.70193 340 TYR A N 1
ATOM 4916 C CA . TYR A 1 350 ? 22.69950 27.77626 83.58885 1.000 18.60121 340 TYR A CA 1
ATOM 4917 C C . TYR A 1 350 ? 22.55710 27.60036 82.08130 1.000 22.39563 340 TYR A C 1
ATOM 4918 O O . TYR A 1 350 ? 21.45077 27.43466 81.56099 1.000 26.01265 340 TYR A O 1
ATOM 4936 N N . MET A 1 351 ? 23.69037 27.63251 81.37608 1.000 26.42793 341 MET A N 1
ATOM 4937 C CA . MET A 1 351 ? 23.69501 27.64101 79.91699 1.000 20.97387 341 MET A CA 1
ATOM 4938 C C . MET A 1 351 ? 24.36055 26.41250 79.30928 1.000 23.93216 341 MET A C 1
ATOM 4939 O O . MET A 1 351 ? 24.58905 26.38528 78.09401 1.000 30.98418 341 MET A O 1
ATOM 4953 N N . GLY A 1 352 ? 24.67456 25.40384 80.10748 1.000 34.19957 342 GLY A N 1
ATOM 4954 C CA . GLY A 1 352 ? 25.09959 24.11716 79.59750 1.000 32.30539 342 GLY A CA 1
ATOM 4955 C C . GLY A 1 352 ? 26.58046 23.85931 79.82026 1.000 30.03779 342 GLY A C 1
ATOM 4956 O O . GLY A 1 352 ? 27.34884 24.72497 80.24106 1.000 40.10025 342 GLY A O 1
ATOM 4960 N N . CYS A 1 353 ? 26.96484 22.62598 79.49997 1.000 33.31288 343 CYS A N 1
ATOM 4961 C CA . CYS A 1 353 ? 28.32581 22.14787 79.68608 1.000 40.58007 343 CYS A CA 1
ATOM 4962 C C . CYS A 1 353 ? 28.53929 20.95470 78.76744 1.000 53.47245 343 CYS A C 1
ATOM 4963 O O . CYS A 1 353 ? 27.67247 20.08241 78.66761 1.000 59.70189 343 CYS A O 1
ATOM 4971 N N . GLU A 1 354 ? 29.69459 20.92246 78.09925 1.000 47.73369 344 GLU A N 1
ATOM 4972 C CA . GLU A 1 354 ? 30.00823 19.79214 77.23321 1.000 51.93411 344 GLU A CA 1
ATOM 4973 C C . GLU A 1 354 ? 30.42316 18.56538 78.03287 1.000 54.06993 344 GLU A C 1
ATOM 4974 O O . GLU A 1 354 ? 30.15315 17.43452 77.61455 1.000 41.19869 344 GLU A O 1
ATOM 4986 N N . ASN A 1 355 ? 31.07271 18.76672 79.17518 1.000 53.94235 345 ASN A N 1
ATOM 4987 C CA . ASN A 1 355 ? 31.50999 17.65612 80.01394 1.000 59.03048 345 ASN A CA 1
ATOM 4988 C C . ASN A 1 355 ? 31.79161 18.18864 81.40635 1.000 67.01000 345 ASN A C 1
ATOM 4989 O O . ASN A 1 355 ? 32.66063 19.05152 81.56860 1.000 78.28682 345 ASN A O 1
ATOM 5000 N N . ASN A 1 356 ? 31.07141 17.68560 82.40558 1.000 66.37580 346 ASN A N 1
ATOM 5001 C CA . ASN A 1 356 ? 31.44720 17.99507 83.77163 1.000 64.91389 346 ASN A CA 1
ATOM 5002 C C . ASN A 1 356 ? 32.87778 17.52486 84.01253 1.000 68.76649 346 ASN A C 1
ATOM 5003 O O . ASN A 1 356 ? 33.48682 16.84101 83.18574 1.000 82.53065 346 ASN A O 1
ATOM 5014 N N . GLY A 1 357 ? 33.41232 17.88021 85.17040 1.000 73.66383 347 GLY A N 1
ATOM 5015 C CA . GLY A 1 357 ? 34.68746 17.31202 85.53887 1.000 68.73598 347 GLY A CA 1
ATOM 5016 C C . GLY A 1 357 ? 34.65041 15.82126 85.78422 1.000 65.58550 347 GLY A C 1
ATOM 5017 O O . GLY A 1 357 ? 35.68307 15.24205 86.13407 1.000 67.48246 347 GLY A O 1
ATOM 5021 N N . TYR A 1 358 ? 33.48614 15.17900 85.59539 1.000 60.98105 348 TYR A N 1
ATOM 5022 C CA . TYR A 1 358 ? 33.32586 13.77802 85.96150 1.000 67.10576 348 TYR A CA 1
ATOM 5023 C C . TYR A 1 358 ? 32.55766 12.96702 84.92552 1.000 60.81455 348 TYR A C 1
ATOM 5024 O O . TYR A 1 358 ? 32.18598 11.81912 85.21736 1.000 59.42866 348 TYR A O 1
ATOM 5042 N N . GLY A 1 359 ? 32.29440 13.49933 83.73217 1.000 61.89402 349 GLY A N 1
ATOM 5043 C CA . GLY A 1 359 ? 31.91035 12.66484 82.60345 1.000 65.79010 349 GLY A CA 1
ATOM 5044 C C . GLY A 1 359 ? 30.61511 12.97366 81.87513 1.000 62.21287 349 GLY A C 1
ATOM 5045 O O . GLY A 1 359 ? 30.47396 12.55355 80.71366 1.000 56.54912 349 GLY A O 1
ATOM 5049 N N . VAL A 1 360 ? 29.67129 13.67922 82.47853 1.000 62.64163 350 VAL A N 1
ATOM 5050 C CA . VAL A 1 360 ? 28.35162 13.83713 81.86849 1.000 53.04785 350 VAL A CA 1
ATOM 5051 C C . VAL A 1 360 ? 28.16388 15.24563 81.31584 1.000 53.99368 350 VAL A C 1
ATOM 5052 O O . VAL A 1 360 ? 28.55215 16.22512 81.96882 1.000 56.97628 350 VAL A O 1
ATOM 5065 N N . PRO A 1 361 ? 27.57985 15.39593 80.12463 1.000 54.93813 351 PRO A N 1
ATOM 5066 C CA . PRO A 1 361 ? 27.21992 16.73327 79.63971 1.000 49.41806 351 PRO A CA 1
ATOM 5067 C C . PRO A 1 361 ? 25.88973 17.19850 80.21357 1.000 49.45922 351 PRO A C 1
ATOM 5068 O O . PRO A 1 361 ? 24.92433 16.43480 80.30387 1.000 41.76085 351 PRO A O 1
ATOM 5079 N N . LEU A 1 362 ? 25.84891 18.47082 80.60737 1.000 43.62651 352 LEU A N 1
ATOM 5080 C CA . LEU A 1 362 ? 24.65604 19.06845 81.18696 1.000 45.25591 352 LEU A CA 1
ATOM 5081 C C . LEU A 1 362 ? 24.00820 20.02774 80.20034 1.000 42.43395 352 LEU A C 1
ATOM 5082 O O . LEU A 1 362 ? 24.71585 20.84483 79.59614 1.000 38.03645 352 LEU A O 1
ATOM 5098 N N . PRO A 1 363 ? 22.69302 19.96581 79.99469 1.000 31.76940 353 PRO A N 1
ATOM 5099 C CA . PRO A 1 363 ? 22.04282 20.92084 79.09364 1.000 18.13185 353 PRO A CA 1
ATOM 5100 C C . PRO A 1 363 ? 21.77862 22.25753 79.76832 1.000 20.50527 353 PRO A C 1
ATOM 5101 O O . PRO A 1 363 ? 21.82334 22.39351 80.99173 1.000 48.50185 353 PRO A O 1
ATOM 5112 N N . ALA A 1 364 ? 21.49802 23.25436 78.93369 1.000 16.75413 354 ALA A N 1
ATOM 5113 C CA . ALA A 1 364 ? 20.98666 24.52250 79.43162 1.000 30.07278 354 ALA A CA 1
ATOM 5114 C C . ALA A 1 364 ? 19.56024 24.33539 79.93505 1.000 47.61765 354 ALA A C 1
ATOM 5115 O O . ALA A 1 364 ? 18.75592 23.63054 79.31825 1.000 46.75133 354 ALA A O 1
ATOM 5122 N N . THR A 1 365 ? 19.24573 24.96593 81.06954 1.000 38.35082 355 THR A N 1
ATOM 5123 C CA . THR A 1 365 ? 17.92269 24.79072 81.65838 1.000 44.00472 355 THR A CA 1
ATOM 5124 C C . THR A 1 365 ? 16.81256 25.24081 80.71951 1.000 53.72599 355 THR A C 1
ATOM 5125 O O . THR A 1 365 ? 15.68293 24.75221 80.83534 1.000 51.11334 355 THR A O 1
ATOM 5136 N N . ASN A 1 366 ? 17.10628 26.15155 79.78828 1.000 46.88687 356 ASN A N 1
ATOM 5137 C CA . ASN A 1 366 ? 16.11323 26.51270 78.78349 1.000 34.82502 356 ASN A CA 1
ATOM 5138 C C . ASN A 1 366 ? 15.83353 25.34645 77.84678 1.000 34.88222 356 ASN A C 1
ATOM 5139 O O . ASN A 1 366 ? 14.72158 25.22806 77.32071 1.000 40.97501 356 ASN A O 1
ATOM 5150 N N . SER A 1 367 ? 16.82071 24.47736 77.63252 1.000 38.19796 357 SER A N 1
ATOM 5151 C CA . SER A 1 367 ? 16.62609 23.28684 76.81633 1.000 42.53138 357 SER A CA 1
ATOM 5152 C C . SER A 1 367 ? 16.09406 22.11223 77.62291 1.000 37.65377 357 SER A C 1
ATOM 5153 O O . SER A 1 367 ? 15.31565 21.31091 77.09353 1.000 44.54952 357 SER A O 1
ATOM 5161 N N . ALA A 1 368 ? 16.50188 21.98665 78.88899 1.000 36.48810 358 ALA A N 1
ATOM 5162 C CA . ALA A 1 368 ? 16.00414 20.89388 79.71811 1.000 38.44662 358 ALA A CA 1
ATOM 5163 C C . ALA A 1 368 ? 14.51598 21.05128 80.00180 1.000 31.13806 358 ALA A C 1
ATOM 5164 O O . ALA A 1 368 ? 13.76488 20.06900 79.97703 1.000 30.92871 358 ALA A O 1
ATOM 5171 N N . LEU A 1 369 ? 14.07019 22.28024 80.26941 1.000 29.80010 359 LEU A N 1
ATOM 5172 C CA . LEU A 1 369 ? 12.64513 22.51766 80.47293 1.000 32.13296 359 LEU A CA 1
ATOM 5173 C C . LEU A 1 369 ? 11.86388 22.30946 79.18161 1.000 28.60440 359 LEU A C 1
ATOM 5174 O O . LEU A 1 369 ? 10.77777 21.71907 79.19408 1.000 24.06803 359 LEU A O 1
ATOM 5190 N N . TYR A 1 370 ? 12.40144 22.78799 78.05746 1.000 33.60099 360 TYR A N 1
ATOM 5191 C CA . TYR A 1 370 ? 11.70133 22.65726 76.78356 1.000 26.65621 360 TYR A CA 1
ATOM 5192 C C . TYR A 1 370 ? 11.64451 21.20335 76.33170 1.000 26.37979 360 TYR A C 1
ATOM 5193 O O . TYR A 1 370 ? 10.59516 20.73047 75.87826 1.000 21.58371 360 TYR A O 1
ATOM 5211 N N . HIS A 1 371 ? 12.75223 20.47012 76.47221 1.000 31.46002 361 HIS A N 1
ATOM 5212 C CA . HIS A 1 371 ? 12.80326 19.09797 75.98118 1.000 25.23395 361 HIS A CA 1
ATOM 5213 C C . HIS A 1 371 ? 12.03084 18.13611 76.87395 1.000 15.83707 361 HIS A C 1
ATOM 5214 O O . HIS A 1 371 ? 11.49906 17.13574 76.38086 1.000 25.23009 361 HIS A O 1
ATOM 5228 N N . LYS A 1 372 ? 11.95451 18.40902 78.17902 1.000 23.51556 362 LYS A N 1
ATOM 5229 C CA . LYS A 1 372 ? 11.29364 17.52488 79.13819 1.000 27.27659 362 LYS A CA 1
ATOM 5230 C C . LYS A 1 372 ? 10.23421 18.31460 79.89817 1.000 21.60209 362 LYS A C 1
ATOM 5231 O O . LYS A 1 372 ? 10.48016 18.78515 81.01904 1.000 29.37831 362 LYS A O 1
ATOM 5250 N N . PRO A 1 373 ? 9.04166 18.48101 79.32198 1.000 27.64998 363 PRO A N 1
ATOM 5251 C CA . PRO A 1 373 ? 7.97198 19.18859 80.04238 1.000 23.13281 363 PRO A CA 1
ATOM 5252 C C . PRO A 1 373 ? 7.45400 18.43579 81.25664 1.000 33.12958 363 PRO A C 1
ATOM 5253 O O . PRO A 1 373 ? 6.68142 19.01220 82.03334 1.000 36.67847 363 PRO A O 1
ATOM 5264 N N . SER A 1 374 ? 7.85052 17.17357 81.44487 1.000 27.46930 364 SER A N 1
ATOM 5265 C CA . SER A 1 374 ? 7.36000 16.40210 82.58141 1.000 23.98397 364 SER A CA 1
ATOM 5266 C C . SER A 1 374 ? 7.89961 16.92443 83.90466 1.000 25.73687 364 SER A C 1
ATOM 5267 O O . SER A 1 374 ? 7.26902 16.71719 84.94740 1.000 31.40110 364 SER A O 1
ATOM 5275 N N . PHE A 1 375 ? 9.05979 17.58619 83.89133 1.000 26.92174 365 PHE A N 1
ATOM 5276 C CA . PHE A 1 375 ? 9.60208 18.14752 85.12484 1.000 22.95364 365 PHE A CA 1
ATOM 5277 C C . PHE A 1 375 ? 8.53700 18.94546 85.86806 1.000 20.48271 365 PHE A C 1
ATOM 5278 O O . PHE A 1 375 ? 8.25211 18.68399 87.04061 1.000 22.19163 365 PHE A O 1
ATOM 5295 N N . TYR A 1 376 ? 7.91975 19.91370 85.18778 1.000 21.88405 366 TYR A N 1
ATOM 5296 C CA . TYR A 1 376 ? 6.87584 20.70846 85.82561 1.000 22.95990 366 TYR A CA 1
ATOM 5297 C C . TYR A 1 376 ? 5.64343 19.86534 86.12836 1.000 21.70575 366 TYR A C 1
ATOM 5298 O O . TYR A 1 376 ? 5.02085 20.02519 87.18446 1.000 26.46727 366 TYR A O 1
ATOM 5316 N N . LYS A 1 377 ? 5.27082 18.96544 85.21555 1.000 22.40868 367 LYS A N 1
ATOM 5317 C CA . LYS A 1 377 ? 4.08753 18.14558 85.44675 1.000 18.88414 367 LYS A CA 1
ATOM 5318 C C . LYS A 1 377 ? 4.26543 17.24147 86.65937 1.000 27.14617 367 LYS A C 1
ATOM 5319 O O . LYS A 1 377 ? 3.28336 16.90893 87.33309 1.000 30.48642 367 LYS A O 1
ATOM 5338 N N . ASP A 1 378 ? 5.50591 16.85138 86.96583 1.000 28.76724 368 ASP A N 1
ATOM 5339 C CA . ASP A 1 378 ? 5.75531 16.00606 88.12909 1.000 21.47695 368 ASP A CA 1
ATOM 5340 C C . ASP A 1 378 ? 5.71840 16.80814 89.42570 1.000 25.59699 368 ASP A C 1
ATOM 5341 O O . ASP A 1 378 ? 5.23284 16.31445 90.45012 1.000 27.20320 368 ASP A O 1
ATOM 5350 N N . ILE A 1 379 ? 6.22662 18.04138 89.40512 1.000 27.51336 369 ILE A N 1
ATOM 5351 C CA . ILE A 1 379 ? 6.18485 18.86972 90.60502 1.000 27.81378 369 ILE A CA 1
ATOM 5352 C C . ILE A 1 379 ? 4.74166 19.20563 90.96426 1.000 31.25324 369 ILE A C 1
ATOM 5353 O O . ILE A 1 379 ? 4.38429 19.28259 92.14526 1.000 29.99251 369 ILE A O 1
ATOM 5369 N N . VAL A 1 380 ? 3.88905 19.40819 89.95601 1.000 36.16541 370 VAL A N 1
ATOM 5370 C CA . VAL A 1 380 ? 2.48201 19.68977 90.22396 1.000 25.46222 370 VAL A CA 1
ATOM 5371 C C . VAL A 1 380 ? 1.79878 18.47043 90.82825 1.000 40.55774 370 VAL A C 1
ATOM 5372 O O . VAL A 1 380 ? 1.01201 18.58775 91.77573 1.000 41.12310 370 VAL A O 1
ATOM 5385 N N . GLU A 1 381 ? 2.08555 17.28102 90.29643 1.000 45.08599 371 GLU A N 1
ATOM 5386 C CA . GLU A 1 381 ? 1.49654 16.07354 90.86298 1.000 48.79776 371 GLU A CA 1
ATOM 5387 C C . GLU A 1 381 ? 2.02821 15.82089 92.26743 1.000 46.69819 371 GLU A C 1
ATOM 5388 O O . GLU A 1 381 ? 1.25811 15.51098 93.18396 1.000 47.31409 371 GLU A O 1
ATOM 5400 N N . TRP A 1 382 ? 3.34187 15.96379 92.45702 1.000 40.67801 372 TRP A N 1
ATOM 5401 C CA . TRP A 1 382 ? 3.92327 15.79118 93.78317 1.000 38.69153 372 TRP A CA 1
ATOM 5402 C C . TRP A 1 382 ? 3.37678 16.80911 94.77528 1.000 33.37380 372 TRP A C 1
ATOM 5403 O O . TRP A 1 382 ? 3.31428 16.52801 95.97706 1.000 34.76132 372 TRP A O 1
ATOM 5424 N N . ALA A 1 383 ? 2.98000 17.99252 94.30114 1.000 39.52643 373 ALA A N 1
ATOM 5425 C CA . ALA A 1 383 ? 2.42850 18.99641 95.20586 1.000 28.26256 373 ALA A CA 1
ATOM 5426 C C . ALA A 1 383 ? 1.02217 18.61730 95.65393 1.000 31.82915 373 ALA A C 1
ATOM 5427 O O . ALA A 1 383 ? 0.72047 18.62591 96.85313 1.000 35.62857 373 ALA A O 1
ATOM 5434 N N . ARG A 1 384 ? 0.14212 18.28275 94.70575 1.000 33.86216 374 ARG A N 1
ATOM 5435 C CA . ARG A 1 384 ? -1.19190 17.83097 95.08816 1.000 35.94545 374 ARG A CA 1
ATOM 5436 C C . ARG A 1 384 ? -1.11360 16.60376 95.98700 1.000 34.81364 374 ARG A C 1
ATOM 5437 O O . ARG A 1 384 ? -1.89343 16.47038 96.93737 1.000 37.51066 374 ARG A O 1
ATOM 5458 N N . THR A 1 385 ? -0.17244 15.69917 95.70961 1.000 43.44168 375 THR A N 1
ATOM 5459 C CA . THR A 1 385 ? 0.00172 14.53550 96.57232 1.000 28.62664 375 THR A CA 1
ATOM 5460 C C . THR A 1 385 ? 0.32786 14.97074 97.99591 1.000 31.17355 375 THR A C 1
ATOM 5461 O O . THR A 1 385 ? -0.31312 14.52858 98.95553 1.000 46.91018 375 THR A O 1
ATOM 5472 N N . GLN A 1 386 ? 1.31698 15.85403 98.15169 1.000 34.44275 376 GLN A N 1
ATOM 5473 C CA . GLN A 1 386 ? 1.66313 16.35420 99.47706 1.000 28.17635 376 GLN A CA 1
ATOM 5474 C C . GLN A 1 386 ? 0.53812 17.17383 100.09714 1.000 29.29449 376 GLN A C 1
ATOM 5475 O O . GLN A 1 386 ? 0.48229 17.29436 101.32519 1.000 38.87995 376 GLN A O 1
ATOM 5489 N N . ASN A 1 387 ? -0.35457 17.74384 99.28365 1.000 29.03528 377 ASN A N 1
ATOM 5490 C CA . ASN A 1 387 ? -1.47828 18.48947 99.84302 1.000 38.07922 377 ASN A CA 1
ATOM 5491 C C . ASN A 1 387 ? -2.44631 17.56034 100.56353 1.000 37.88236 377 ASN A C 1
ATOM 5492 O O . ASN A 1 387 ? -2.99304 17.91696 101.61368 1.000 44.81081 377 ASN A O 1
ATOM 5503 N N . ILE A 1 388 ? -2.67111 16.36416 100.01436 1.000 31.90688 378 ILE A N 1
ATOM 5504 C CA . ILE A 1 388 ? -3.57546 15.39391 100.61693 1.000 42.36780 378 ILE A CA 1
ATOM 5505 C C . ILE A 1 388 ? -2.84466 14.37680 101.48049 1.000 48.57757 378 ILE A C 1
ATOM 5506 O O . ILE A 1 388 ? -3.47889 13.44783 102.00000 1.000 47.53618 378 ILE A O 1
ATOM 5522 N N . THR A 1 389 ? -1.53107 14.52544 101.65525 1.000 42.06966 379 THR A N 1
ATOM 5523 C CA . THR A 1 389 ? -0.74531 13.58029 102.43946 1.000 38.69149 379 THR A CA 1
ATOM 5524 C C . THR A 1 389 ? -0.40870 14.17824 103.80016 1.000 40.63455 379 THR A C 1
ATOM 5525 O O . THR A 1 389 ? -1.09730 13.90917 104.78983 1.000 48.52701 379 THR A O 1
ATOM 5536 N N . ILE A 1 390 ? 0.63292 15.00863 103.85776 1.000 36.74158 380 ILE A N 1
ATOM 5537 C CA . ILE A 1 390 ? 1.06397 15.57325 105.12993 1.000 34.72986 380 ILE A CA 1
ATOM 5538 C C . ILE A 1 390 ? 0.32475 16.85988 105.47491 1.000 46.01478 380 ILE A C 1
ATOM 5539 O O . ILE A 1 390 ? 0.30109 17.25232 106.65021 1.000 60.11803 380 ILE A O 1
ATOM 5555 N N . PHE A 1 391 ? -0.28614 17.51876 104.49223 1.000 40.37560 381 PHE A N 1
ATOM 5556 C CA . PHE A 1 391 ? -1.05444 18.73498 104.71332 1.000 57.21632 381 PHE A CA 1
ATOM 5557 C C . PHE A 1 391 ? -2.55020 18.46460 104.80208 1.000 49.01689 381 PHE A C 1
ATOM 5558 O O . PHE A 1 391 ? -3.33820 19.41303 104.87508 1.000 47.01557 381 PHE A O 1
ATOM 5575 N N . SER A 1 392 ? -2.95788 17.19303 104.79241 1.000 49.27621 382 SER A N 1
ATOM 5576 C CA . SER A 1 392 ? -4.38088 16.87406 104.80810 1.000 54.92226 382 SER A CA 1
ATOM 5577 C C . SER A 1 392 ? -5.08232 17.53497 105.98567 1.000 50.70577 382 SER A C 1
ATOM 5578 O O . SER A 1 392 ? -6.16400 18.11379 105.83029 1.000 51.46376 382 SER A O 1
ATOM 5586 N N . LYS A 1 393 ? -4.47529 17.47009 107.17040 1.000 50.94108 383 LYS A N 1
ATOM 5587 C CA . LYS A 1 393 ? -5.05380 18.08181 108.35945 1.000 61.69520 383 LYS A CA 1
ATOM 5588 C C . LYS A 1 393 ? -4.77865 19.57691 108.45734 1.000 64.35476 383 LYS A C 1
ATOM 5589 O O . LYS A 1 393 ? -5.35252 20.23553 109.33163 1.000 73.13144 383 LYS A O 1
ATOM 5608 N N . ASP A 1 394 ? -3.92184 20.12526 107.59998 1.000 61.34635 384 ASP A N 1
ATOM 5609 C CA . ASP A 1 394 ? -3.65365 21.55421 107.62060 1.000 49.07589 384 ASP A CA 1
ATOM 5610 C C . ASP A 1 394 ? -4.74708 22.30885 106.86586 1.000 52.40482 384 ASP A C 1
ATOM 5611 O O . ASP A 1 394 ? -5.52569 21.73086 106.10146 1.000 53.09324 384 ASP A O 1
ATOM 5620 N N . ASP A 1 395 ? -4.79798 23.61986 107.09066 1.000 52.92721 385 ASP A N 1
ATOM 5621 C CA . ASP A 1 395 ? -5.83804 24.44481 106.49603 1.000 49.58055 385 ASP A CA 1
ATOM 5622 C C . ASP A 1 395 ? -5.53785 24.72469 105.02482 1.000 41.74537 385 ASP A C 1
ATOM 5623 O O . ASP A 1 395 ? -4.40905 24.57559 104.54994 1.000 42.43566 385 ASP A O 1
ATOM 5632 N N . SER A 1 396 ? -6.57793 25.14972 104.30272 1.000 46.79890 386 SER A N 1
ATOM 5633 C CA . SER A 1 396 ? -6.42555 25.43905 102.88071 1.000 50.31238 386 SER A CA 1
ATOM 5634 C C . SER A 1 396 ? -5.46619 26.59686 102.63876 1.000 44.58876 386 SER A C 1
ATOM 5635 O O . SER A 1 396 ? -4.83435 26.66702 101.57836 1.000 38.12869 386 SER A O 1
ATOM 5643 N N . SER A 1 397 ? -5.34303 27.51186 103.60030 1.000 49.31459 387 SER A N 1
ATOM 5644 C CA . SER A 1 397 ? -4.50991 28.69267 103.41888 1.000 41.27923 387 SER A CA 1
ATOM 5645 C C . SER A 1 397 ? -3.02198 28.40020 103.55707 1.000 37.15243 387 SER A C 1
ATOM 5646 O O . SER A 1 397 ? -2.20852 29.28539 103.27180 1.000 55.62326 387 SER A O 1
ATOM 5654 N N . ILE A 1 398 ? -2.64639 27.20076 103.99845 1.000 31.27782 388 ILE A N 1
ATOM 5655 C CA . ILE A 1 398 ? -1.24010 26.82900 104.10936 1.000 34.15747 388 ILE A CA 1
ATOM 5656 C C . ILE A 1 398 ? -0.98153 25.56824 103.29378 1.000 35.33769 388 ILE A C 1
ATOM 5657 O O . ILE A 1 398 ? -0.15065 24.73257 103.66775 1.000 35.75675 388 ILE A O 1
ATOM 5673 N N . LYS A 1 399 ? -1.69586 25.41869 102.18332 1.000 34.27470 389 LYS A N 1
ATOM 5674 C CA . LYS A 1 399 ? -1.49179 24.32065 101.25114 1.000 35.91162 389 LYS A CA 1
ATOM 5675 C C . LYS A 1 399 ? -0.85914 24.84041 99.96536 1.000 33.62313 389 LYS A C 1
ATOM 5676 O O . LYS A 1 399 ? -0.79478 26.04766 99.71528 1.000 28.52241 389 LYS A O 1
ATOM 5695 N N . PHE A 1 400 ? -0.37592 23.90552 99.14884 1.000 37.44117 390 PHE A N 1
ATOM 5696 C CA . PHE A 1 400 ? 0.19327 24.26037 97.85470 1.000 31.21033 390 PHE A CA 1
ATOM 5697 C C . PHE A 1 400 ? -0.89730 24.82997 96.95777 1.000 30.66558 390 PHE A C 1
ATOM 5698 O O . PHE A 1 400 ? -1.87981 24.14679 96.64955 1.000 35.80860 390 PHE A O 1
ATOM 5715 N N . ASP A 1 401 ? -0.72227 26.07771 96.53693 1.000 25.64086 391 ASP A N 1
ATOM 5716 C CA . ASP A 1 401 ? -1.67044 26.74377 95.65251 1.000 23.70461 391 ASP A CA 1
ATOM 5717 C C . ASP A 1 401 ? -1.24056 26.47469 94.21528 1.000 26.95140 391 ASP A C 1
ATOM 5718 O O . ASP A 1 401 ? -0.21219 26.98656 93.76121 1.000 37.45769 391 ASP A O 1
ATOM 5727 N N . GLU A 1 402 ? -2.01999 25.65595 93.50533 1.000 30.82970 392 GLU A N 1
ATOM 5728 C CA . GLU A 1 402 ? -1.64881 25.27611 92.14591 1.000 28.87024 392 GLU A CA 1
ATOM 5729 C C . GLU A 1 402 ? -1.47675 26.49650 91.24939 1.000 29.26369 392 GLU A C 1
ATOM 5730 O O . GLU A 1 402 ? -0.54533 26.55054 90.43818 1.000 39.15980 392 GLU A O 1
ATOM 5742 N N . ASP A 1 403 ? -2.36129 27.48730 91.37722 1.000 29.63915 393 ASP A N 1
ATOM 5743 C CA . ASP A 1 403 ? -2.24535 28.68392 90.54901 1.000 26.97462 393 ASP A CA 1
ATOM 5744 C C . ASP A 1 403 ? -0.92421 29.40092 90.80656 1.000 29.85641 393 ASP A C 1
ATOM 5745 O O . ASP A 1 403 ? -0.21895 29.78362 89.86560 1.000 29.81846 393 ASP A O 1
ATOM 5754 N N . GLU A 1 404 ? -0.56515 29.58097 92.08133 1.000 32.78789 394 GLU A N 1
ATOM 5755 C CA . GLU A 1 404 ? 0.71665 30.20095 92.40677 1.000 28.76152 394 GLU A CA 1
ATOM 5756 C C . GLU A 1 404 ? 1.87781 29.34649 91.91796 1.000 30.56951 394 GLU A C 1
ATOM 5757 O O . GLU A 1 404 ? 2.89124 29.87392 91.44547 1.000 42.95346 394 GLU A O 1
ATOM 5769 N N . LEU A 1 405 ? 1.75412 28.02296 92.03208 1.000 31.63656 395 LEU A N 1
ATOM 5770 C CA . LEU A 1 405 ? 2.80166 27.14350 91.52740 1.000 31.39283 395 LEU A CA 1
ATOM 5771 C C . LEU A 1 405 ? 2.95632 27.27513 90.01893 1.000 28.44274 395 LEU A C 1
ATOM 5772 O O . LEU A 1 405 ? 4.06444 27.12632 89.49105 1.000 26.41800 395 LEU A O 1
ATOM 5788 N N . ARG A 1 406 ? 1.86397 27.56431 89.31161 1.000 28.67679 396 ARG A N 1
ATOM 5789 C CA . ARG A 1 406 ? 1.94059 27.72251 87.86421 1.000 29.81498 396 ARG A CA 1
ATOM 5790 C C . ARG A 1 406 ? 2.66083 29.01228 87.49762 1.000 30.40260 396 ARG A C 1
ATOM 5791 O O . ARG A 1 406 ? 3.55066 29.01735 86.63886 1.000 32.26951 396 ARG A O 1
ATOM 5812 N N . ARG A 1 407 ? 2.29500 30.11927 88.14673 1.000 26.46431 397 ARG A N 1
ATOM 5813 C CA . ARG A 1 407 ? 2.97828 31.37845 87.87861 1.000 23.51718 397 ARG A CA 1
ATOM 5814 C C . ARG A 1 407 ? 4.45860 31.27624 88.21961 1.000 21.15357 397 ARG A C 1
ATOM 5815 O O . ARG A 1 407 ? 5.30559 31.84281 87.51930 1.000 22.73856 397 ARG A O 1
ATOM 5836 N N . ARG A 1 408 ? 4.79254 30.54446 89.28453 1.000 31.28061 398 ARG A N 1
ATOM 5837 C CA . ARG A 1 408 ? 6.19518 30.37266 89.64561 1.000 22.16610 398 ARG A CA 1
ATOM 5838 C C . ARG A 1 408 ? 6.95470 29.68281 88.52161 1.000 23.15909 398 ARG A C 1
ATOM 5839 O O . ARG A 1 408 ? 8.04261 30.12029 88.12948 1.000 25.53459 398 ARG A O 1
ATOM 5860 N N . TYR A 1 409 ? 6.38970 28.60089 87.98230 1.000 24.98785 399 TYR A N 1
ATOM 5861 C CA . TYR A 1 409 ? 7.01995 27.94622 86.84257 1.000 29.95474 399 TYR A CA 1
ATOM 5862 C C . TYR A 1 409 ? 7.06697 28.87903 85.64197 1.000 18.66080 399 TYR A C 1
ATOM 5863 O O . TYR A 1 409 ? 8.04902 28.88737 84.89115 1.000 29.64819 399 TYR A O 1
ATOM 5881 N N . HIS A 1 410 ? 6.01587 29.67933 85.44779 1.000 20.54202 400 HIS A N 1
ATOM 5882 C CA . HIS A 1 410 ? 6.02868 30.64747 84.35743 1.000 23.38956 400 HIS A CA 1
ATOM 5883 C C . HIS A 1 410 ? 7.20063 31.61076 84.49763 1.000 20.47451 400 HIS A C 1
ATOM 5884 O O . HIS A 1 410 ? 7.84077 31.96986 83.50308 1.000 22.00170 400 HIS A O 1
ATOM 5898 N N . GLN A 1 411 ? 7.50089 32.03694 85.72614 1.000 16.92207 401 GLN A N 1
ATOM 5899 C CA . GLN A 1 411 ? 8.67890 32.86817 85.94703 1.000 16.48967 401 GLN A CA 1
ATOM 5900 C C . GLN A 1 411 ? 9.95215 32.10409 85.60655 1.000 20.98098 401 GLN A C 1
ATOM 5901 O O . GLN A 1 411 ? 10.78061 32.57262 84.81733 1.000 28.60469 401 GLN A O 1
ATOM 5915 N N . VAL A 1 412 ? 10.12652 30.91942 86.19902 1.000 20.77937 402 VAL A N 1
ATOM 5916 C CA . VAL A 1 412 ? 11.32533 30.13187 85.93254 1.000 15.89753 402 VAL A CA 1
ATOM 5917 C C . VAL A 1 412 ? 11.45627 29.85368 84.44449 1.000 20.24183 402 VAL A C 1
ATOM 5918 O O . VAL A 1 412 ? 12.56984 29.77424 83.91300 1.000 24.13070 402 VAL A O 1
ATOM 5931 N N . TRP A 1 413 ? 10.33121 29.70199 83.74807 1.000 15.73970 403 TRP A N 1
ATOM 5932 C CA . TRP A 1 413 ? 10.37136 29.52139 82.30246 1.000 15.69118 403 TRP A CA 1
ATOM 5933 C C . TRP A 1 413 ? 10.92072 30.76953 81.62432 1.000 24.36463 403 TRP A C 1
ATOM 5934 O O . TRP A 1 413 ? 11.91032 30.71299 80.88669 1.000 19.10816 403 TRP A O 1
ATOM 5955 N N . ARG A 1 414 ? 10.28746 31.91521 81.88018 1.000 20.53786 404 ARG A N 1
ATOM 5956 C CA . ARG A 1 414 ? 10.73761 33.17695 81.30108 1.000 16.22951 404 ARG A CA 1
ATOM 5957 C C . ARG A 1 414 ? 12.19821 33.45197 81.63865 1.000 16.23960 404 ARG A C 1
ATOM 5958 O O . ARG A 1 414 ? 13.02026 33.68272 80.74450 1.000 23.09163 404 ARG A O 1
ATOM 5979 N N . ASP A 1 415 ? 12.54127 33.44034 82.92897 1.000 34.35980 405 ASP A N 1
ATOM 5980 C CA . ASP A 1 415 ? 13.90057 33.79278 83.32774 1.000 19.32347 405 ASP A CA 1
ATOM 5981 C C . ASP A 1 415 ? 14.92426 32.78137 82.82347 1.000 17.22168 405 ASP A C 1
ATOM 5982 O O . ASP A 1 415 ? 16.09142 33.13447 82.62280 1.000 27.86971 405 ASP A O 1
ATOM 5991 N N . ALA A 1 416 ? 14.51537 31.52874 82.60985 1.000 16.01051 406 ALA A N 1
ATOM 5992 C CA . ALA A 1 416 ? 15.43343 30.53275 82.06961 1.000 15.92941 406 ALA A CA 1
ATOM 5993 C C . ALA A 1 416 ? 15.84669 30.84140 80.63743 1.000 16.75892 406 ALA A C 1
ATOM 5994 O O . ALA A 1 416 ? 16.81691 30.25267 80.14864 1.000 17.67054 406 ALA A O 1
ATOM 6001 N N . TYR A 1 417 ? 15.13144 31.73850 79.96061 1.000 16.50147 407 TYR A N 1
ATOM 6002 C CA . TYR A 1 417 ? 15.45662 32.16508 78.60864 1.000 16.13552 407 TYR A CA 1
ATOM 6003 C C . TYR A 1 417 ? 16.12528 33.53115 78.56399 1.000 21.36522 407 TYR A C 1
ATOM 6004 O O . TYR A 1 417 ? 16.51029 33.97888 77.47940 1.000 27.07509 407 TYR A O 1
ATOM 6022 N N . ALA A 1 418 ? 16.27129 34.20351 79.70627 1.000 20.67398 408 ALA A N 1
ATOM 6023 C CA . ALA A 1 418 ? 16.84847 35.54433 79.69434 1.000 21.86818 408 ALA A CA 1
ATOM 6024 C C . ALA A 1 418 ? 18.23064 35.58210 79.05811 1.000 23.34540 408 ALA A C 1
ATOM 6025 O O . ALA A 1 418 ? 18.48913 36.50599 78.26678 1.000 18.66907 408 ALA A O 1
ATOM 6032 N N . PRO A 1 419 ? 19.14378 34.64734 79.33832 1.000 17.55123 409 PRO A N 1
ATOM 6033 C CA . PRO A 1 419 ? 20.44249 34.66263 78.65326 1.000 18.02272 409 PRO A CA 1
ATOM 6034 C C . PRO A 1 419 ? 20.32750 34.65673 77.13634 1.000 23.13789 409 PRO A C 1
ATOM 6035 O O . PRO A 1 419 ? 20.86899 35.54730 76.47412 1.000 33.20058 409 PRO A O 1
ATOM 6046 N N . THR A 1 420 ? 19.63098 33.67104 76.56578 1.000 19.41931 410 THR A N 1
ATOM 6047 C CA . THR A 1 420 ? 19.58580 33.57597 75.11132 1.000 21.59732 410 THR A CA 1
ATOM 6048 C C . THR A 1 420 ? 18.85147 34.74419 74.46550 1.000 25.23885 410 THR A C 1
ATOM 6049 O O . THR A 1 420 ? 18.96825 34.92295 73.24892 1.000 35.92574 410 THR A O 1
ATOM 6060 N N . PHE A 1 421 ? 18.11050 35.54147 75.23507 1.000 23.16493 411 PHE A N 1
ATOM 6061 C CA . PHE A 1 421 ? 17.49400 36.75251 74.70593 1.000 25.83619 411 PHE A CA 1
ATOM 6062 C C . PHE A 1 421 ? 18.34191 37.99004 74.94865 1.000 20.96661 411 PHE A C 1
ATOM 6063 O O . PHE A 1 421 ? 18.28103 38.93722 74.15913 1.000 22.72104 411 PHE A O 1
ATOM 6080 N N . ARG A 1 422 ? 19.12527 38.00212 76.02709 1.000 26.82684 412 ARG A N 1
ATOM 6081 C CA . ARG A 1 422 ? 20.17880 39.00048 76.16499 1.000 23.54990 412 ARG A CA 1
ATOM 6082 C C . ARG A 1 422 ? 21.22208 38.82684 75.06963 1.000 25.60753 412 ARG A C 1
ATOM 6083 O O . ARG A 1 422 ? 21.64720 39.80442 74.44286 1.000 20.55774 412 ARG A O 1
ATOM 6104 N N . ASP A 1 423 ? 21.63557 37.58240 74.81675 1.000 21.82960 413 ASP A N 1
ATOM 6105 C CA . ASP A 1 423 ? 22.62761 37.32662 73.77928 1.000 23.75846 413 ASP A CA 1
ATOM 6106 C C . ASP A 1 423 ? 22.14719 37.82288 72.42124 1.000 26.19500 413 ASP A C 1
ATOM 6107 O O . ASP A 1 423 ? 22.90842 38.45296 71.67713 1.000 27.03836 413 ASP A O 1
ATOM 6116 N N . LEU A 1 424 ? 20.88531 37.55136 72.07917 1.000 26.78536 414 LEU A N 1
ATOM 6117 C CA . LEU A 1 424 ? 20.36429 38.00735 70.79532 1.000 22.84421 414 LEU A CA 1
ATOM 6118 C C . LEU A 1 424 ? 20.25467 39.52596 70.74433 1.000 21.56646 414 LEU A C 1
ATOM 6119 O O . LEU A 1 424 ? 20.45576 40.12405 69.68097 1.000 29.33076 414 LEU A O 1
ATOM 6135 N N . LEU A 1 425 ? 19.94263 40.16783 71.87272 1.000 24.16952 415 LEU A N 1
ATOM 6136 C CA . LEU A 1 425 ? 19.90058 41.62502 71.88694 1.000 18.61714 415 LEU A CA 1
ATOM 6137 C C . LEU A 1 425 ? 21.30255 42.21781 71.86369 1.000 28.97823 415 LEU A C 1
ATOM 6138 O O . LEU A 1 425 ? 21.51747 43.26939 71.25180 1.000 29.82164 415 LEU A O 1
ATOM 6154 N N . HIS A 1 426 ? 22.26747 41.55984 72.51168 1.000 33.81487 416 HIS A N 1
ATOM 6155 C CA . HIS A 1 426 ? 23.64828 42.02813 72.44168 1.000 30.16177 416 HIS A CA 1
ATOM 6156 C C . HIS A 1 426 ? 24.23196 41.81571 71.05019 1.000 26.67733 416 HIS A C 1
ATOM 6157 O O . HIS A 1 426 ? 24.94266 42.68331 70.53014 1.000 29.10612 416 HIS A O 1
ATOM 6171 N N . ASP A 1 427 ? 23.95268 40.66613 70.43258 1.000 24.54017 417 ASP A N 1
ATOM 6172 C CA . ASP A 1 427 ? 24.37554 40.46896 69.05213 1.000 23.01446 417 ASP A CA 1
ATOM 6173 C C . ASP A 1 427 ? 23.65494 41.43227 68.12009 1.000 20.84452 417 ASP A C 1
ATOM 6174 O O . ASP A 1 427 ? 24.24106 41.90556 67.13997 1.000 23.52470 417 ASP A O 1
ATOM 6183 N N . SER A 1 428 ? 22.39461 41.74775 68.42123 1.000 19.16608 418 SER A N 1
ATOM 6184 C CA . SER A 1 428 ? 21.64998 42.69247 67.59773 1.000 20.16190 418 SER A CA 1
ATOM 6185 C C . SER A 1 428 ? 22.16007 44.11338 67.80025 1.000 22.04488 418 SER A C 1
ATOM 6186 O O . SER A 1 428 ? 22.21171 44.90122 66.84904 1.000 21.93968 418 SER A O 1
ATOM 6194 N N . TYR A 1 429 ? 22.53926 44.45806 69.03351 1.000 41.31363 419 TYR A N 1
ATOM 6195 C CA . TYR A 1 429 ? 23.18980 45.74017 69.28709 1.000 30.13989 419 TYR A CA 1
ATOM 6196 C C . TYR A 1 429 ? 24.50257 45.84763 68.51956 1.000 23.79598 419 TYR A C 1
ATOM 6197 O O . TYR A 1 429 ? 24.74484 46.82768 67.80533 1.000 20.75533 419 TYR A O 1
ATOM 6215 N N . SER A 1 430 ? 25.36994 44.84226 68.66777 1.000 20.97915 420 SER A N 1
ATOM 6216 C CA . SER A 1 430 ? 26.70887 44.92452 68.09851 1.000 20.59314 420 SER A CA 1
ATOM 6217 C C . SER A 1 430 ? 26.66826 45.10242 66.58912 1.000 28.20870 420 SER A C 1
ATOM 6218 O O . SER A 1 430 ? 27.55942 45.74064 66.01713 1.000 33.02721 420 SER A O 1
ATOM 6226 N N . LEU A 1 431 ? 25.64512 44.55916 65.92784 1.000 33.18527 421 LEU A N 1
ATOM 6227 C CA . LEU A 1 431 ? 25.55191 44.69365 64.48026 1.000 20.88530 421 LEU A CA 1
ATOM 6228 C C . LEU A 1 431 ? 25.03163 46.06700 64.08088 1.000 21.19587 421 LEU A C 1
ATOM 6229 O O . LEU A 1 431 ? 25.33238 46.54353 62.98106 1.000 21.57623 421 LEU A O 1
ATOM 6245 N N . THR A 1 432 ? 24.26381 46.71774 64.95824 1.000 21.08932 422 THR A N 1
ATOM 6246 C CA . THR A 1 432 ? 23.80333 48.07205 64.67520 1.000 21.44433 422 THR A CA 1
ATOM 6247 C C . THR A 1 432 ? 24.93830 49.08267 64.79153 1.000 33.54663 422 THR A C 1
ATOM 6248 O O . THR A 1 432 ? 24.88472 50.14433 64.16090 1.000 35.89086 422 THR A O 1
ATOM 6259 N N . ASN A 1 433 ? 25.97184 48.77417 65.58054 1.000 25.41991 423 ASN A N 1
ATOM 6260 C CA . ASN A 1 433 ? 27.14342 49.64405 65.63602 1.000 22.21459 423 ASN A CA 1
ATOM 6261 C C . ASN A 1 433 ? 27.93473 49.57302 64.33645 1.000 22.54371 423 ASN A C 1
ATOM 6262 O O . ASN A 1 433 ? 28.29747 50.60501 63.76061 1.000 32.12608 423 ASN A O 1
ATOM 6273 N N . LYS A 1 434 ? 28.20905 48.35723 63.85640 1.000 22.35693 424 LYS A N 1
ATOM 6274 C CA . LYS A 1 434 ? 28.97014 48.20880 62.62188 1.000 22.71280 424 LYS A CA 1
ATOM 6275 C C . LYS A 1 434 ? 28.27897 48.89543 61.45370 1.000 22.98940 424 LYS A C 1
ATOM 6276 O O . LYS A 1 434 ? 28.94938 49.38563 60.53813 1.000 44.64092 424 LYS A O 1
ATOM 6295 N N . LEU A 1 435 ? 26.94737 48.95549 61.47112 1.000 22.76225 425 LEU A N 1
ATOM 6296 C CA . LEU A 1 435 ? 26.22842 49.69012 60.43849 1.000 29.10905 425 LEU A CA 1
ATOM 6297 C C . LEU A 1 435 ? 26.28393 51.19139 60.67766 1.000 26.85241 425 LEU A C 1
ATOM 6298 O O . LEU A 1 435 ? 26.30142 51.96839 59.71714 1.000 39.19196 425 LEU A O 1
ATOM 6314 N N . LEU A 1 436 ? 26.31689 51.61635 61.94052 1.000 23.31808 426 LEU A N 1
ATOM 6315 C CA . LEU A 1 436 ? 26.43488 53.03965 62.23166 1.000 30.76972 426 LEU A CA 1
ATOM 6316 C C . LEU A 1 436 ? 27.83682 53.55275 61.91690 1.000 36.71212 426 LEU A C 1
ATOM 6317 O O . LEU A 1 436 ? 28.00845 54.74261 61.62881 1.000 35.74040 426 LEU A O 1
ATOM 6333 N N . GLN A 1 437 ? 28.84867 52.67947 61.97098 1.000 34.21051 427 GLN A N 1
ATOM 6334 C CA . GLN A 1 437 ? 30.19232 53.08189 61.56542 1.000 26.25222 427 GLN A CA 1
ATOM 6335 C C . GLN A 1 437 ? 30.27140 53.32475 60.06397 1.000 33.87455 427 GLN A C 1
ATOM 6336 O O . GLN A 1 437 ? 30.91283 54.28386 59.61730 1.000 40.55375 427 GLN A O 1
ATOM 6350 N N . GLN A 1 438 ? 29.62896 52.47016 59.26946 1.000 33.62664 428 GLN A N 1
ATOM 6351 C CA . GLN A 1 438 ? 29.76932 52.51768 57.82217 1.000 25.15587 428 GLN A CA 1
ATOM 6352 C C . GLN A 1 438 ? 28.82871 53.50941 57.15747 1.000 34.67581 428 GLN A C 1
ATOM 6353 O O . GLN A 1 438 ? 28.93987 53.72157 55.94532 1.000 56.77094 428 GLN A O 1
ATOM 6367 N N . VAL A 1 439 ? 27.93772 54.14721 57.91421 1.000 27.70794 429 VAL A N 1
ATOM 6368 C CA . VAL A 1 439 ? 26.92809 55.01505 57.32033 1.000 39.69082 429 VAL A CA 1
ATOM 6369 C C . VAL A 1 439 ? 27.01976 56.41444 57.91472 1.000 44.03185 429 VAL A C 1
ATOM 6370 O O . VAL A 1 439 ? 26.72741 57.40390 57.23577 1.000 60.57699 429 VAL A O 1
ATOM 6383 N N . SER A 1 440 ? 27.42478 56.51482 59.17638 1.000 41.76338 430 SER A N 1
ATOM 6384 C CA . SER A 1 440 ? 27.47797 57.81424 59.82754 1.000 41.47947 430 SER A CA 1
ATOM 6385 C C . SER A 1 440 ? 28.64791 58.63800 59.29644 1.000 44.96693 430 SER A C 1
ATOM 6386 O O . SER A 1 440 ? 29.64588 58.10737 58.80191 1.000 51.36635 430 SER A O 1
ATOM 6394 N N . THR A 1 441 ? 28.51066 59.96143 59.40590 1.000 55.82508 431 THR A N 1
ATOM 6395 C CA . THR A 1 441 ? 29.58690 60.85528 58.99121 1.000 54.94768 431 THR A CA 1
ATOM 6396 C C . THR A 1 441 ? 30.78597 60.72996 59.92256 1.000 46.15256 431 THR A C 1
ATOM 6397 O O . THR A 1 441 ? 31.92431 60.55922 59.47036 1.000 54.30746 431 THR A O 1
ATOM 6408 N N . PHE A 1 442 ? 30.54469 60.80798 61.23150 1.000 43.80666 432 PHE A N 1
ATOM 6409 C CA . PHE A 1 442 ? 31.59706 60.79346 62.23614 1.000 52.64631 432 PHE A CA 1
ATOM 6410 C C . PHE A 1 442 ? 31.97685 59.38623 62.68242 1.000 47.87822 432 PHE A C 1
ATOM 6411 O O . PHE A 1 442 ? 32.63694 59.23636 63.71684 1.000 57.58248 432 PHE A O 1
ATOM 6428 N N . HIS A 1 443 ? 31.58641 58.35921 61.93247 1.000 44.19752 433 HIS A N 1
ATOM 6429 C CA . HIS A 1 443 ? 31.84704 56.97393 62.31265 1.000 49.73979 433 HIS A CA 1
ATOM 6430 C C . HIS A 1 443 ? 31.49236 56.76018 63.78282 1.000 39.00226 433 HIS A C 1
ATOM 6431 O O . HIS A 1 443 ? 32.31337 56.35212 64.60661 1.000 38.68912 433 HIS A O 1
ATOM 6445 N N . VAL A 1 444 ? 30.23409 57.06063 64.09595 1.000 46.96653 434 VAL A N 1
ATOM 6446 C CA . VAL A 1 444 ? 29.74846 56.97820 65.46712 1.000 37.66622 434 VAL A CA 1
ATOM 6447 C C . VAL A 1 444 ? 29.65823 55.51583 65.88050 1.000 37.27040 434 VAL A C 1
ATOM 6448 O O . VAL A 1 444 ? 29.00053 54.70486 65.21800 1.000 37.41063 434 VAL A O 1
ATOM 6461 N N . VAL A 1 445 ? 30.32671 55.17335 66.97611 1.000 36.83047 435 VAL A N 1
ATOM 6462 C CA . VAL A 1 445 ? 30.17160 53.88368 67.63406 1.000 36.37984 435 VAL A CA 1
ATOM 6463 C C . VAL A 1 445 ? 29.45774 54.14838 68.94884 1.000 35.62346 435 VAL A C 1
ATOM 6464 O O . VAL A 1 445 ? 29.83913 55.05847 69.69518 1.000 51.92528 435 VAL A O 1
ATOM 6477 N N . LEU A 1 446 ? 28.43118 53.36104 69.23477 1.000 35.20527 436 LEU A N 1
ATOM 6478 C CA . LEU A 1 446 ? 27.61778 53.56521 70.42239 1.000 34.97281 436 LEU A CA 1
ATOM 6479 C C . LEU A 1 446 ? 28.04058 52.58789 71.50838 1.000 34.17518 436 LEU A C 1
ATOM 6480 O O . LEU A 1 446 ? 28.33728 51.42139 71.23337 1.000 34.28445 436 LEU A O 1
ATOM 6496 N N . ASP A 1 447 ? 28.07629 53.07836 72.74201 1.000 45.03484 437 ASP A N 1
ATOM 6497 C CA . ASP A 1 447 ? 28.51494 52.28390 73.87799 1.000 48.08486 437 ASP A CA 1
ATOM 6498 C C . ASP A 1 447 ? 27.33244 51.53167 74.47009 1.000 33.03899 437 ASP A C 1
ATOM 6499 O O . ASP A 1 447 ? 26.21368 52.05014 74.53098 1.000 32.81217 437 ASP A O 1
ATOM 6508 N N . GLU A 1 448 ? 27.59026 50.30055 74.89756 1.000 33.95881 438 GLU A N 1
ATOM 6509 C CA . GLU A 1 448 ? 26.56964 49.41269 75.43574 1.000 33.55673 438 GLU A CA 1
ATOM 6510 C C . GLU A 1 448 ? 26.83587 49.20441 76.91834 1.000 33.30941 438 GLU A C 1
ATOM 6511 O O . GLU A 1 448 ? 27.87809 48.65746 77.29493 1.000 43.09425 438 GLU A O 1
ATOM 6523 N N . VAL A 1 449 ? 25.89967 49.64689 77.75327 1.000 36.05239 439 VAL A N 1
ATOM 6524 C CA . VAL A 1 449 ? 25.97880 49.39535 79.18843 1.000 31.75649 439 VAL A CA 1
ATOM 6525 C C . VAL A 1 449 ? 25.64979 47.92371 79.42225 1.000 33.12223 439 VAL A C 1
ATOM 6526 O O . VAL A 1 449 ? 24.51209 47.49401 79.21184 1.000 37.14484 439 VAL A O 1
ATOM 6539 N N . GLU A 1 450 ? 26.63917 47.14713 79.85544 1.000 32.36203 440 GLU A N 1
ATOM 6540 C CA . GLU A 1 450 ? 26.40884 45.73091 80.09561 1.000 36.71011 440 GLU A CA 1
ATOM 6541 C C . GLU A 1 450 ? 25.54815 45.53032 81.33532 1.000 31.47026 440 GLU A C 1
ATOM 6542 O O . GLU A 1 450 ? 25.55889 46.33858 82.26638 1.000 39.54053 440 GLU A O 1
ATOM 6554 N N . GLY A 1 451 ? 24.79362 44.43736 81.33706 1.000 31.30454 441 GLY A N 1
ATOM 6555 C CA . GLY A 1 451 ? 23.99231 44.08560 82.48704 1.000 31.07967 441 GLY A CA 1
ATOM 6556 C C . GLY A 1 451 ? 24.78418 43.27482 83.49042 1.000 31.33366 441 GLY A C 1
ATOM 6557 O O . GLY A 1 451 ? 25.89184 42.81708 83.22035 1.000 31.67573 441 GLY A O 1
ATOM 6561 N N . LYS A 1 452 ? 24.19997 43.10727 84.67241 1.000 31.23462 442 LYS A N 1
ATOM 6562 C CA . LYS A 1 452 ? 24.88255 42.37674 85.73076 1.000 41.25243 442 LYS A CA 1
ATOM 6563 C C . LYS A 1 452 ? 25.11663 40.93043 85.31085 1.000 31.70398 442 LYS A C 1
ATOM 6564 O O . LYS A 1 452 ? 24.28920 40.31994 84.62956 1.000 31.46383 442 LYS A O 1
ATOM 6583 N N . LYS A 1 453 ? 26.26469 40.38915 85.71208 1.000 32.16278 443 LYS A N 1
ATOM 6584 C CA . LYS A 1 453 ? 26.61852 39.02402 85.36770 1.000 32.42952 443 LYS A CA 1
ATOM 6585 C C . LYS A 1 453 ? 25.70655 38.04310 86.10109 1.000 32.32511 443 LYS A C 1
ATOM 6586 O O . LYS A 1 453 ? 25.06985 38.39594 87.09619 1.000 38.28029 443 LYS A O 1
ATOM 6605 N N . PRO A 1 454 ? 25.62343 36.79753 85.62255 1.000 32.44569 444 PRO A N 1
ATOM 6606 C CA . PRO A 1 454 ? 24.69700 35.83673 86.24614 1.000 32.34466 444 PRO A CA 1
ATOM 6607 C C . PRO A 1 454 ? 25.06662 35.44167 87.66635 1.000 39.83144 444 PRO A C 1
ATOM 6608 O O . PRO A 1 454 ? 24.20662 34.90952 88.37859 1.000 44.60380 444 PRO A O 1
ATOM 6619 N N . THR A 1 455 ? 26.29988 35.68421 88.10736 1.000 37.60723 445 THR A N 1
ATOM 6620 C CA . THR A 1 455 ? 26.74610 35.26926 89.43091 1.000 39.01271 445 THR A CA 1
ATOM 6621 C C . THR A 1 455 ? 26.92111 36.43037 90.39997 1.000 38.65404 445 THR A C 1
ATOM 6622 O O . THR A 1 455 ? 27.33140 36.20714 91.54382 1.000 43.28753 445 THR A O 1
ATOM 6633 N N . ASP A 1 456 ? 26.62654 37.65633 89.98033 1.000 35.98728 446 ASP A N 1
ATOM 6634 C CA . ASP A 1 456 ? 26.69423 38.79643 90.88461 1.000 33.43710 446 ASP A CA 1
ATOM 6635 C C . ASP A 1 456 ? 25.66580 38.63086 91.99819 1.000 33.50730 446 ASP A C 1
ATOM 6636 O O . ASP A 1 456 ? 24.46841 38.49233 91.73339 1.000 40.48137 446 ASP A O 1
ATOM 6645 N N . ASP A 1 457 ? 26.13173 38.65714 93.24963 1.000 54.24423 447 ASP A N 1
ATOM 6646 C CA . ASP A 1 457 ? 25.25939 38.36835 94.38419 1.000 42.38510 447 ASP A CA 1
ATOM 6647 C C . ASP A 1 457 ? 24.19275 39.43292 94.61363 1.000 33.71217 447 ASP A C 1
ATOM 6648 O O . ASP A 1 457 ? 23.34527 39.24601 95.49286 1.000 33.82000 447 ASP A O 1
ATOM 6657 N N . THR A 1 458 ? 24.21413 40.53800 93.87056 1.000 33.33462 448 THR A N 1
ATOM 6658 C CA . THR A 1 458 ? 23.17246 41.55197 93.96583 1.000 32.99334 448 THR A CA 1
ATOM 6659 C C . THR A 1 458 ? 22.07589 41.36002 92.92456 1.000 41.58145 448 THR A C 1
ATOM 6660 O O . THR A 1 458 ? 21.18433 42.20816 92.81565 1.000 44.84377 448 THR A O 1
ATOM 6671 N N . LEU A 1 459 ? 22.12413 40.26898 92.16409 1.000 52.00637 449 LEU A N 1
ATOM 6672 C CA . LEU A 1 459 ? 21.15567 39.99696 91.11021 1.000 32.72044 449 LEU A CA 1
ATOM 6673 C C . LEU A 1 459 ? 19.95719 39.25218 91.68175 1.000 31.59783 449 LEU A C 1
ATOM 6674 O O . LEU A 1 459 ? 20.11830 38.23051 92.35737 1.000 31.91649 449 LEU A O 1
ATOM 6690 N N . THR A 1 460 ? 18.75846 39.77409 91.41875 1.000 31.22046 450 THR A N 1
ATOM 6691 C CA . THR A 1 460 ? 17.52186 39.15576 91.88730 1.000 43.96254 450 THR A CA 1
ATOM 6692 C C . THR A 1 460 ? 16.62790 38.72268 90.73216 1.000 47.92669 450 THR A C 1
ATOM 6693 O O . THR A 1 460 ? 16.40122 37.51951 90.55119 1.000 30.62507 450 THR A O 1
ATOM 6704 N N . ASN A 1 461 ? 16.12212 39.66163 89.93829 1.000 37.23459 451 ASN A N 1
ATOM 6705 C CA . ASN A 1 461 ? 15.27734 39.35824 88.79337 1.000 36.75682 451 ASN A CA 1
ATOM 6706 C C . ASN A 1 461 ? 16.10892 39.31601 87.51587 1.000 30.25809 451 ASN A C 1
ATOM 6707 O O . ASN A 1 461 ? 17.24127 39.80192 87.46393 1.000 30.29450 451 ASN A O 1
ATOM 6718 N N . ALA A 1 462 ? 15.52078 38.73056 86.47139 1.000 29.66058 452 ALA A N 1
ATOM 6719 C CA . ALA A 1 462 ? 16.26929 38.44007 85.25542 1.000 29.68653 452 ALA A CA 1
ATOM 6720 C C . ALA A 1 462 ? 16.46452 39.65601 84.36059 1.000 29.62180 452 ALA A C 1
ATOM 6721 O O . ALA A 1 462 ? 17.42880 39.68753 83.58792 1.000 29.77016 452 ALA A O 1
ATOM 6728 N N . TRP A 1 463 ? 15.58838 40.65799 84.44848 1.000 29.46791 453 TRP A N 1
ATOM 6729 C CA . TRP A 1 463 ? 15.68799 41.79915 83.54550 1.000 31.82225 453 TRP A CA 1
ATOM 6730 C C . TRP A 1 463 ? 16.99106 42.56351 83.72911 1.000 29.66958 453 TRP A C 1
ATOM 6731 O O . TRP A 1 463 ? 17.37970 43.32801 82.83918 1.000 29.73017 453 TRP A O 1
ATOM 6752 N N . GLU A 1 464 ? 17.66966 42.37935 84.85870 1.000 29.83355 454 GLU A N 1
ATOM 6753 C CA . GLU A 1 464 ? 18.94551 43.03500 85.11212 1.000 31.69605 454 GLU A CA 1
ATOM 6754 C C . GLU A 1 464 ? 20.10552 42.38785 84.36331 1.000 30.26517 454 GLU A C 1
ATOM 6755 O O . GLU A 1 464 ? 21.22493 42.90832 84.42450 1.000 40.45916 454 GLU A O 1
ATOM 6767 N N . LEU A 1 465 ? 19.86750 41.27660 83.66067 1.000 30.21656 455 LEU A N 1
ATOM 6768 C CA . LEU A 1 465 ? 20.89289 40.65837 82.82959 1.000 30.46539 455 LEU A CA 1
ATOM 6769 C C . LEU A 1 465 ? 21.03258 41.32658 81.47015 1.000 30.48933 455 LEU A C 1
ATOM 6770 O O . LEU A 1 465 ? 22.03398 41.09755 80.78344 1.000 30.78113 455 LEU A O 1
ATOM 6786 N N . PHE A 1 466 ? 20.05634 42.13420 81.06926 1.000 30.26229 456 PHE A N 1
ATOM 6787 C CA . PHE A 1 466 ? 20.01722 42.71309 79.73452 1.000 30.34234 456 PHE A CA 1
ATOM 6788 C C . PHE A 1 466 ? 20.77384 44.03395 79.72423 1.000 30.48796 456 PHE A C 1
ATOM 6789 O O . PHE A 1 466 ? 20.47063 44.93465 80.51363 1.000 30.37148 456 PHE A O 1
ATOM 6806 N N . GLY A 1 467 ? 21.75743 44.14473 78.83724 1.000 36.18197 457 GLY A N 1
ATOM 6807 C CA . GLY A 1 467 ? 22.41655 45.41288 78.61805 1.000 36.00457 457 GLY A CA 1
ATOM 6808 C C . GLY A 1 467 ? 21.49458 46.40060 77.92968 1.000 41.64416 457 GLY A C 1
ATOM 6809 O O . GLY A 1 467 ? 20.39894 46.06936 77.47212 1.000 48.53956 457 GLY A O 1
ATOM 6813 N N . THR A 1 468 ? 21.95139 47.64872 77.85735 1.000 31.03189 458 THR A N 1
ATOM 6814 C CA . THR A 1 468 ? 21.16684 48.71161 77.24818 1.000 39.62384 458 THR A CA 1
ATOM 6815 C C . THR A 1 468 ? 22.08128 49.63548 76.45657 1.000 40.38669 458 THR A C 1
ATOM 6816 O O . THR A 1 468 ? 23.25598 49.80815 76.79145 1.000 50.63387 458 THR A O 1
ATOM 6827 N N . MET A 1 469 ? 21.52679 50.22721 75.39547 1.000 31.61722 459 MET A N 1
ATOM 6828 C CA . MET A 1 469 ? 22.20879 51.23803 74.58602 1.000 32.01583 459 MET A CA 1
ATOM 6829 C C . MET A 1 469 ? 21.42712 52.53586 74.74361 1.000 36.75053 459 MET A C 1
ATOM 6830 O O . MET A 1 469 ? 20.47903 52.79379 73.98546 1.000 44.13262 459 MET A O 1
ATOM 6844 N N . PRO A 1 470 ? 21.79003 53.38604 75.70823 1.000 31.95079 460 PRO A N 1
ATOM 6845 C CA . PRO A 1 470 ? 20.91270 54.52078 76.04339 1.000 35.80467 460 PRO A CA 1
ATOM 6846 C C . PRO A 1 470 ? 20.60917 55.43845 74.87324 1.000 39.48346 460 PRO A C 1
ATOM 6847 O O . PRO A 1 470 ? 19.50792 56.00106 74.81277 1.000 39.99724 460 PRO A O 1
ATOM 6858 N N . GLU A 1 471 ? 21.54531 55.61127 73.94260 1.000 41.95241 461 GLU A N 1
ATOM 6859 C CA . GLU A 1 471 ? 21.37720 56.54087 72.83509 1.000 42.07516 461 GLU A CA 1
ATOM 6860 C C . GLU A 1 471 ? 20.86527 55.87231 71.56358 1.000 34.45567 461 GLU A C 1
ATOM 6861 O O . GLU A 1 471 ? 20.89848 56.49403 70.49667 1.000 33.98861 461 GLU A O 1
ATOM 6873 N N . LEU A 1 472 ? 20.38430 54.63141 71.64791 1.000 33.65914 462 LEU A N 1
ATOM 6874 C CA . LEU A 1 472 ? 19.87961 53.91777 70.47364 1.000 33.44095 462 LEU A CA 1
ATOM 6875 C C . LEU A 1 472 ? 18.39973 54.23198 70.30452 1.000 33.46208 462 LEU A C 1
ATOM 6876 O O . LEU A 1 472 ? 17.52450 53.53474 70.82037 1.000 35.31478 462 LEU A O 1
ATOM 6892 N N . SER A 1 473 ? 18.12305 55.29834 69.56239 1.000 33.96454 463 SER A N 1
ATOM 6893 C CA . SER A 1 473 ? 16.76677 55.70738 69.24071 1.000 34.52314 463 SER A CA 1
ATOM 6894 C C . SER A 1 473 ? 16.75017 56.21211 67.80853 1.000 49.42134 463 SER A C 1
ATOM 6895 O O . SER A 1 473 ? 17.71868 56.82433 67.34995 1.000 53.04439 463 SER A O 1
ATOM 6903 N N . LEU A 1 474 ? 15.65472 55.94195 67.09781 1.000 50.47365 464 LEU A N 1
ATOM 6904 C CA . LEU A 1 474 ? 15.54560 56.44031 65.73272 1.000 46.89317 464 LEU A CA 1
ATOM 6905 C C . LEU A 1 474 ? 15.66104 57.95790 65.70700 1.000 53.36646 464 LEU A C 1
ATOM 6906 O O . LEU A 1 474 ? 16.20679 58.52651 64.75476 1.000 45.39075 464 LEU A O 1
ATOM 6922 N N . GLU A 1 475 ? 15.16656 58.62639 66.75258 1.000 60.73193 465 GLU A N 1
ATOM 6923 C CA . GLU A 1 475 ? 15.23834 60.07915 66.82404 1.000 53.27605 465 GLU A CA 1
ATOM 6924 C C . GLU A 1 475 ? 16.66114 60.56889 67.06774 1.000 52.56160 465 GLU A C 1
ATOM 6925 O O . GLU A 1 475 ? 16.96276 61.73149 66.77843 1.000 57.63131 465 GLU A O 1
ATOM 6937 N N . LYS A 1 476 ? 17.53511 59.71159 67.59911 1.000 50.72169 466 LYS A N 1
ATOM 6938 C CA . LYS A 1 476 ? 18.89945 60.08573 67.94429 1.000 35.87388 466 LYS A CA 1
ATOM 6939 C C . LYS A 1 476 ? 19.93388 59.62017 66.92890 1.000 38.29388 466 LYS A C 1
ATOM 6940 O O . LYS A 1 476 ? 21.09858 60.01670 67.03659 1.000 36.33747 466 LYS A O 1
ATOM 6959 N N . ILE A 1 477 ? 19.54951 58.78651 65.96264 1.000 44.95128 467 ILE A N 1
ATOM 6960 C CA . ILE A 1 477 ? 20.48514 58.27393 64.97578 1.000 36.97762 467 ILE A CA 1
ATOM 6961 C C . ILE A 1 477 ? 20.23763 58.84481 63.58321 1.000 37.91974 467 ILE A C 1
ATOM 6962 O O . ILE A 1 477 ? 21.18384 58.93922 62.79245 1.000 42.56680 467 ILE A O 1
ATOM 6978 N N . THR A 1 478 ? 19.00459 59.22896 63.25811 1.000 38.18808 468 THR A N 1
ATOM 6979 C CA . THR A 1 478 ? 18.71898 59.80382 61.94499 1.000 43.37747 468 THR A CA 1
ATOM 6980 C C . THR A 1 478 ? 19.61556 60.98679 61.59922 1.000 47.47804 468 THR A C 1
ATOM 6981 O O . THR A 1 478 ? 20.14243 61.02314 60.47526 1.000 43.57978 468 THR A O 1
ATOM 6992 N N . PRO A 1 479 ? 19.83780 61.96659 62.48284 1.000 45.90927 469 PRO A N 1
ATOM 6993 C CA . PRO A 1 479 ? 20.73647 63.07748 62.12821 1.000 45.01316 469 PRO A CA 1
ATOM 6994 C C . PRO A 1 479 ? 22.19645 62.67416 62.00672 1.000 44.70618 469 PRO A C 1
ATOM 6995 O O . PRO A 1 479 ? 22.98798 63.45650 61.46499 1.000 65.88201 469 PRO A O 1
ATOM 7006 N N . LEU A 1 480 ? 22.58034 61.49479 62.48821 1.000 39.37612 470 LEU A N 1
ATOM 7007 C CA . LEU A 1 480 ? 23.96605 61.05017 62.43702 1.000 39.60786 470 LEU A CA 1
ATOM 7008 C C . LEU A 1 480 ? 24.32587 60.36493 61.12457 1.000 62.97852 470 LEU A C 1
ATOM 7009 O O . LEU A 1 480 ? 25.48353 59.97036 60.94793 1.000 49.07740 470 LEU A O 1
ATOM 7025 N N . ILE A 1 481 ? 23.37626 60.21827 60.20382 1.000 55.48718 471 ILE A N 1
ATOM 7026 C CA . ILE A 1 481 ? 23.60180 59.48199 58.96590 1.000 52.13658 471 ILE A CA 1
ATOM 7027 C C . ILE A 1 481 ? 24.04378 60.44610 57.87558 1.000 59.64470 471 ILE A C 1
ATOM 7028 O O . ILE A 1 481 ? 23.60658 61.60005 57.81793 1.000 66.32219 471 ILE A O 1
ATOM 7044 N N . SER A 1 482 ? 24.90499 59.95800 56.98569 1.000 66.98644 472 SER A N 1
ATOM 7045 C CA . SER A 1 482 ? 25.39389 60.73151 55.85418 1.000 78.53620 472 SER A CA 1
ATOM 7046 C C . SER A 1 482 ? 24.59142 60.35769 54.61692 1.000 85.73663 472 SER A C 1
ATOM 7047 O O . SER A 1 482 ? 24.27785 59.18276 54.40081 1.000 75.33215 472 SER A O 1
ATOM 7055 N N . VAL A 1 483 ? 24.25258 61.36241 53.81200 1.000 85.21548 473 VAL A N 1
ATOM 7056 C CA . VAL A 1 483 ? 23.51340 61.14251 52.57396 1.000 83.17658 473 VAL A CA 1
ATOM 7057 C C . VAL A 1 483 ? 24.48136 60.75367 51.46056 1.000 82.74815 473 VAL A C 1
ATOM 7058 O O . VAL A 1 483 ? 24.18923 60.95611 50.27599 1.000 102.06505 473 VAL A O 1
ATOM 7071 N N . ASP A 1 484 ? 25.64097 60.18803 51.83039 1.000 82.10606 474 ASP A N 1
ATOM 7072 C CA . ASP A 1 484 ? 26.68180 59.85558 50.86346 1.000 84.39465 474 ASP A CA 1
ATOM 7073 C C . ASP A 1 484 ? 27.20269 58.42242 50.96025 1.000 85.73676 474 ASP A C 1
ATOM 7074 O O . ASP A 1 484 ? 28.24416 58.12468 50.36232 1.000 79.22985 474 ASP A O 1
ATOM 7083 N N . LYS A 1 485 ? 26.52577 57.52337 51.68007 1.000 90.05885 475 LYS A N 1
ATOM 7084 C CA . LYS A 1 485 ? 27.07494 56.18642 51.91297 1.000 66.82580 475 LYS A CA 1
ATOM 7085 C C . LYS A 1 485 ? 26.00039 55.10715 51.86072 1.000 56.40833 475 LYS A C 1
ATOM 7086 O O . LYS A 1 485 ? 26.03420 54.14446 52.63412 1.000 65.18052 475 LYS A O 1
ATOM 7105 N N . ASP A 1 486 ? 25.04250 55.22460 50.94470 1.000 47.87686 476 ASP A N 1
ATOM 7106 C CA . ASP A 1 486 ? 23.99517 54.20981 50.83208 1.000 62.51126 476 ASP A CA 1
ATOM 7107 C C . ASP A 1 486 ? 24.39850 53.17654 49.78896 1.000 83.20679 476 ASP A C 1
ATOM 7108 O O . ASP A 1 486 ? 24.10843 53.31585 48.59962 1.000 103.13174 476 ASP A O 1
ATOM 7117 N N . SER A 1 487 ? 25.08121 52.12530 50.23818 1.000 78.96800 477 SER A N 1
ATOM 7118 C CA . SER A 1 487 ? 25.22670 50.90832 49.45359 1.000 92.01573 477 SER A CA 1
ATOM 7119 C C . SER A 1 487 ? 24.07649 49.94300 49.70035 1.000 96.48160 477 SER A C 1
ATOM 7120 O O . SER A 1 487 ? 24.23803 48.73459 49.49538 1.000 96.55827 477 SER A O 1
ATOM 7128 N N . LYS A 1 488 ? 22.92029 50.46083 50.11933 1.000 82.53851 478 LYS A N 1
ATOM 7129 C CA . LYS A 1 488 ? 21.80239 49.75972 50.73746 1.000 59.38110 478 LYS A CA 1
ATOM 7130 C C . LYS A 1 488 ? 22.08708 49.54841 52.22164 1.000 52.12946 478 LYS A C 1
ATOM 7131 O O . LYS A 1 488 ? 21.20408 49.08411 52.94360 1.000 58.87618 478 LYS A O 1
ATOM 7150 N N . LEU A 1 489 ? 23.29188 49.87737 52.70157 1.000 68.12177 479 LEU A N 1
ATOM 7151 C CA . LEU A 1 489 ? 23.59433 49.83258 54.12648 1.000 56.11754 479 LEU A CA 1
ATOM 7152 C C . LEU A 1 489 ? 22.93196 50.97029 54.88607 1.000 50.49893 479 LEU A C 1
ATOM 7153 O O . LEU A 1 489 ? 22.71708 50.85255 56.09695 1.000 53.84742 479 LEU A O 1
ATOM 7169 N N . ARG A 1 490 ? 22.61325 52.06938 54.20239 1.000 55.42336 480 ARG A N 1
ATOM 7170 C CA . ARG A 1 490 ? 21.90267 53.16415 54.85096 1.000 46.29760 480 ARG A CA 1
ATOM 7171 C C . ARG A 1 490 ? 20.47197 52.75666 55.17751 1.000 45.78935 480 ARG A C 1
ATOM 7172 O O . ARG A 1 490 ? 19.96523 53.06425 56.26291 1.000 35.24822 480 ARG A O 1
ATOM 7193 N N . THR A 1 491 ? 19.80829 52.05408 54.25330 1.000 48.99587 481 THR A N 1
ATOM 7194 C CA . THR A 1 491 ? 18.46429 51.55513 54.52639 1.000 47.36185 481 THR A CA 1
ATOM 7195 C C . THR A 1 491 ? 18.48461 50.38162 55.50038 1.000 38.85521 481 THR A C 1
ATOM 7196 O O . THR A 1 491 ? 17.48930 50.13558 56.19137 1.000 33.87137 481 THR A O 1
ATOM 7207 N N . ALA A 1 492 ? 19.59960 49.64935 55.57148 1.000 44.29696 482 ALA A N 1
ATOM 7208 C CA . ALA A 1 492 ? 19.69196 48.53785 56.51296 1.000 26.45970 482 ALA A CA 1
ATOM 7209 C C . ALA A 1 492 ? 19.85303 49.03819 57.94223 1.000 27.89400 482 ALA A C 1
ATOM 7210 O O . ALA A 1 492 ? 19.29227 48.45461 58.87670 1.000 37.05053 482 ALA A O 1
ATOM 7217 N N . LEU A 1 493 ? 20.61917 50.11322 58.13460 1.000 31.34439 483 LEU A N 1
ATOM 7218 C CA . LEU A 1 493 ? 20.78078 50.67289 59.47261 1.000 36.34711 483 LEU A CA 1
ATOM 7219 C C . LEU A 1 493 ? 19.43893 51.11518 60.04415 1.000 34.91055 483 LEU A C 1
ATOM 7220 O O . LEU A 1 493 ? 19.08170 50.75768 61.17240 1.000 33.58210 483 LEU A O 1
ATOM 7236 N N . ILE A 1 494 ? 18.67791 51.89458 59.27372 1.000 37.89317 484 ILE A N 1
ATOM 7237 C CA . ILE A 1 494 ? 17.38891 52.38016 59.75694 1.000 29.61364 484 ILE A CA 1
ATOM 7238 C C . ILE A 1 494 ? 16.46789 51.21136 60.08371 1.000 24.59944 484 ILE A C 1
ATOM 7239 O O . ILE A 1 494 ? 15.72008 51.24968 61.06775 1.000 27.53862 484 ILE A O 1
ATOM 7255 N N . LEU A 1 495 ? 16.51139 50.15065 59.27311 1.000 39.40088 485 LEU A N 1
ATOM 7256 C CA . LEU A 1 495 ? 15.69824 48.97116 59.55751 1.000 32.65805 485 LEU A CA 1
ATOM 7257 C C . LEU A 1 495 ? 16.18878 48.25667 60.81049 1.000 29.87292 485 LEU A C 1
ATOM 7258 O O . LEU A 1 495 ? 15.39267 47.89404 61.68484 1.000 32.18404 485 LEU A O 1
ATOM 7274 N N . LEU A 1 496 ? 17.50134 48.04259 60.91458 1.000 27.56958 486 LEU A N 1
ATOM 7275 C CA . LEU A 1 496 ? 18.03937 47.31347 62.05459 1.000 22.80279 486 LEU A CA 1
ATOM 7276 C C . LEU A 1 496 ? 17.94154 48.11755 63.34337 1.000 25.62049 486 LEU A C 1
ATOM 7277 O O . LEU A 1 496 ? 18.03372 47.53628 64.42943 1.000 22.65593 486 LEU A O 1
ATOM 7293 N N . VAL A 1 497 ? 17.77428 49.43691 63.24896 1.000 41.33646 487 VAL A N 1
ATOM 7294 C CA . VAL A 1 497 ? 17.50569 50.24104 64.43656 1.000 28.26389 487 VAL A CA 1
ATOM 7295 C C . VAL A 1 497 ? 16.06531 50.04676 64.89411 1.000 22.69958 487 VAL A C 1
ATOM 7296 O O . VAL A 1 497 ? 15.80154 49.79456 66.07497 1.000 21.49134 487 VAL A O 1
ATOM 7309 N N . GLU A 1 498 ? 15.11165 50.14847 63.96401 1.000 28.19996 488 GLU A N 1
ATOM 7310 C CA . GLU A 1 498 ? 13.71801 49.88127 64.30599 1.000 31.80062 488 GLU A CA 1
ATOM 7311 C C . GLU A 1 498 ? 13.54893 48.46175 64.83078 1.000 39.08789 488 GLU A C 1
ATOM 7312 O O . GLU A 1 498 ? 12.77680 48.22277 65.76778 1.000 36.77059 488 GLU A O 1
ATOM 7324 N N . PHE A 1 499 ? 14.26848 47.50678 64.23756 1.000 40.34841 489 PHE A N 1
ATOM 7325 C CA . PHE A 1 499 ? 14.16802 46.11576 64.66582 1.000 22.40339 489 PHE A CA 1
ATOM 7326 C C . PHE A 1 499 ? 14.68141 45.93741 66.08927 1.000 28.59662 489 PHE A C 1
ATOM 7327 O O . PHE A 1 499 ? 13.99999 45.34780 66.93562 1.000 36.10635 489 PHE A O 1
ATOM 7344 N N . THR A 1 500 ? 15.88205 46.44557 66.37578 1.000 20.86824 490 THR A N 1
ATOM 7345 C CA . THR A 1 500 ? 16.46758 46.23084 67.69320 1.000 20.81236 490 THR A CA 1
ATOM 7346 C C . THR A 1 500 ? 15.71759 46.99855 68.77219 1.000 20.99355 490 THR A C 1
ATOM 7347 O O . THR A 1 500 ? 15.62968 46.53179 69.91200 1.000 20.95782 490 THR A O 1
ATOM 7358 N N . THR A 1 501 ? 15.16807 48.16660 68.43690 1.000 21.22926 491 THR A N 1
ATOM 7359 C CA . THR A 1 501 ? 14.37595 48.91659 69.40670 1.000 21.46414 491 THR A CA 1
ATOM 7360 C C . THR A 1 501 ? 13.11187 48.15276 69.78227 1.000 22.89226 491 THR A C 1
ATOM 7361 O O . THR A 1 501 ? 12.83203 47.93509 70.96711 1.000 21.44549 491 THR A O 1
ATOM 7372 N N . GLN A 1 502 ? 12.33464 47.73622 68.78053 1.000 35.96330 492 GLN A N 1
ATOM 7373 C CA . GLN A 1 502 ? 11.13805 46.94783 69.05293 1.000 24.83971 492 GLN A CA 1
ATOM 7374 C C . GLN A 1 502 ? 11.48861 45.66909 69.80193 1.000 21.08323 492 GLN A C 1
ATOM 7375 O O . GLN A 1 502 ? 10.80791 45.29957 70.76483 1.000 21.11140 492 GLN A O 1
ATOM 7389 N N . P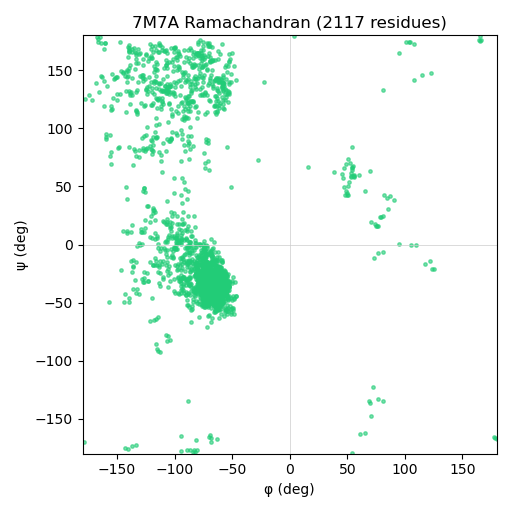HE A 1 503 ? 12.55278 44.98382 69.37719 1.000 20.86740 493 PHE A N 1
ATOM 7390 C CA . PHE A 1 503 ? 12.97650 43.76201 70.05441 1.000 20.66871 493 PHE A CA 1
ATOM 7391 C C . PHE A 1 503 ? 13.17699 44.00692 71.54371 1.000 20.74892 493 PHE A C 1
ATOM 7392 O O . PHE A 1 503 ? 12.59365 43.31554 72.38603 1.000 28.90744 493 PHE A O 1
ATOM 7409 N N . HIS A 1 504 ? 14.00846 44.99027 71.88664 1.000 20.87694 494 HIS A N 1
ATOM 7410 C CA . HIS A 1 504 ? 14.27029 45.27106 73.29286 1.000 21.01514 494 HIS A CA 1
ATOM 7411 C C . HIS A 1 504 ? 12.99847 45.70459 74.01035 1.000 23.37591 494 HIS A C 1
ATOM 7412 O O . HIS A 1 504 ? 12.78807 45.36230 75.18017 1.000 25.12023 494 HIS A O 1
ATOM 7426 N N . ALA A 1 505 ? 12.13095 46.44852 73.32005 1.000 24.67967 495 ALA A N 1
ATOM 7427 C CA . ALA A 1 505 ? 10.90095 46.92329 73.94553 1.000 25.66590 495 ALA A CA 1
ATOM 7428 C C . ALA A 1 505 ? 9.99410 45.76225 74.32537 1.000 21.49027 495 ALA A C 1
ATOM 7429 O O . ALA A 1 505 ? 9.38534 45.76605 75.40091 1.000 22.87863 495 ALA A O 1
ATOM 7436 N N . VAL A 1 506 ? 9.88049 44.76410 73.44776 1.000 27.93264 496 VAL A N 1
ATOM 7437 C CA . VAL A 1 506 ? 9.01905 43.62287 73.73464 1.000 24.89128 496 VAL A CA 1
ATOM 7438 C C . VAL A 1 506 ? 9.61697 42.76859 74.84459 1.000 26.04682 496 VAL A C 1
ATOM 7439 O O . VAL A 1 506 ? 8.89609 42.26171 75.71252 1.000 33.58445 496 VAL A O 1
ATOM 7452 N N . ALA A 1 507 ? 10.93996 42.59944 74.84427 1.000 20.90707 497 ALA A N 1
ATOM 7453 C CA . ALA A 1 507 ? 11.57795 41.87330 75.93512 1.000 20.86590 497 ALA A CA 1
ATOM 7454 C C . ALA A 1 507 ? 11.33433 42.57051 77.26628 1.000 21.13167 497 ALA A C 1
ATOM 7455 O O . ALA A 1 507 ? 11.06384 41.91550 78.27848 1.000 24.58388 497 ALA A O 1
ATOM 7462 N N . LYS A 1 508 ? 11.40350 43.90254 77.27988 1.000 21.34862 498 LYS A N 1
ATOM 7463 C CA . LYS A 1 508 ? 11.22680 44.64677 78.52239 1.000 21.66787 498 LYS A CA 1
ATOM 7464 C C . LYS A 1 508 ? 9.82418 44.45023 79.08487 1.000 27.24221 498 LYS A C 1
ATOM 7465 O O . LYS A 1 508 ? 9.65383 44.02806 80.23399 1.000 38.46763 498 LYS A O 1
ATOM 7484 N N . THR A 1 509 ? 8.80102 44.75634 78.28284 1.000 28.67654 499 THR A N 1
ATOM 7485 C CA . THR A 1 509 ? 7.42802 44.67766 78.77187 1.000 25.46522 499 THR A CA 1
ATOM 7486 C C . THR A 1 509 ? 7.14111 43.31727 79.39317 1.000 28.41863 499 THR A C 1
ATOM 7487 O O . THR A 1 509 ? 6.42150 43.21978 80.39433 1.000 23.73685 499 THR A O 1
ATOM 7498 N N . TYR A 1 510 ? 7.72084 42.25843 78.82899 1.000 39.51763 500 TYR A N 1
ATOM 7499 C CA . TYR A 1 510 ? 7.46263 40.90162 79.29212 1.000 33.58716 500 TYR A CA 1
ATOM 7500 C C . TYR A 1 510 ? 8.39043 40.47575 80.41854 1.000 21.44586 500 TYR A C 1
ATOM 7501 O O . TYR A 1 510 ? 7.99342 39.65840 81.25671 1.000 36.76997 500 TYR A O 1
ATOM 7519 N N . TYR A 1 511 ? 9.61003 41.00499 80.46900 1.000 21.44777 501 TYR A N 1
ATOM 7520 C CA . TYR A 1 511 ? 10.53725 40.63739 81.52956 1.000 21.52428 501 TYR A CA 1
ATOM 7521 C C . TYR A 1 511 ? 10.40863 41.51106 82.76790 1.000 21.89717 501 TYR A C 1
ATOM 7522 O O . TYR A 1 511 ? 10.94054 41.14385 83.82125 1.000 22.03687 501 TYR A O 1
ATOM 7540 N N . GLN A 1 512 ? 9.72284 42.64747 82.67517 1.000 28.30256 502 GLN A N 1
ATOM 7541 C CA . GLN A 1 512 ? 9.49414 43.47642 83.84848 1.000 23.15686 502 GLN A CA 1
ATOM 7542 C C . GLN A 1 512 ? 8.23447 43.08423 84.60525 1.000 22.70209 502 GLN A C 1
ATOM 7543 O O . GLN A 1 512 ? 8.07648 43.48824 85.76237 1.000 37.97392 502 GLN A O 1
ATOM 7557 N N . LYS A 1 513 ? 7.34135 42.31024 83.99017 1.000 28.09045 503 LYS A N 1
ATOM 7558 C CA . LYS A 1 513 ? 6.19240 41.78466 84.71563 1.000 31.92466 503 LYS A CA 1
ATOM 7559 C C . LYS A 1 513 ? 6.67457 40.89650 85.85452 1.000 34.05029 503 LYS A C 1
ATOM 7560 O O . LYS A 1 513 ? 7.31407 39.86521 85.62106 1.000 35.87033 503 LYS A O 1
ATOM 7579 N N . ASP A 1 514 ? 6.36549 41.29476 87.08491 1.000 36.55009 504 ASP A N 1
ATOM 7580 C CA . ASP A 1 514 ? 6.77066 40.52143 88.24833 1.000 47.75026 504 ASP A CA 1
ATOM 7581 C C . ASP A 1 514 ? 5.82833 39.33795 88.46321 1.000 47.08644 504 ASP A C 1
ATOM 7582 O O . ASP A 1 514 ? 4.73220 39.26671 87.90115 1.000 60.34568 504 ASP A O 1
ATOM 7591 N N . ARG A 1 515 ? 6.28455 38.39418 89.29162 1.000 37.76469 505 ARG A N 1
ATOM 7592 C CA . ARG A 1 515 ? 5.59890 37.11126 89.43018 1.000 43.33065 505 ARG A CA 1
ATOM 7593 C C . ARG A 1 515 ? 4.13921 37.26589 89.83990 1.000 47.71765 505 ARG A C 1
ATOM 7594 O O . ARG A 1 515 ? 3.30481 36.42835 89.47587 1.000 38.53825 505 ARG A O 1
ATOM 7615 N N . LYS A 1 516 ? 3.80593 38.31191 90.59681 1.000 55.93493 506 LYS A N 1
ATOM 7616 C CA . LYS A 1 516 ? 2.42961 38.48278 91.04718 1.000 52.96093 506 LYS A CA 1
ATOM 7617 C C . LYS A 1 516 ? 1.50990 39.01589 89.95482 1.000 49.35192 506 LYS A C 1
ATOM 7618 O O . LYS A 1 516 ? 0.28570 38.92190 90.09766 1.000 37.90153 506 LYS A O 1
ATOM 7637 N N . ASP A 1 517 ? 2.06547 39.55390 88.86597 1.000 55.15365 507 ASP A N 1
ATOM 7638 C CA . ASP A 1 517 ? 1.27829 40.06116 87.74674 1.000 53.80891 507 ASP A CA 1
ATOM 7639 C C . ASP A 1 517 ? 1.61762 39.34616 86.44175 1.000 53.45448 507 ASP A C 1
ATOM 7640 O O . ASP A 1 517 ? 1.40707 39.90405 85.35920 1.000 46.97831 507 ASP A O 1
ATOM 7649 N N . LEU A 1 518 ? 2.13372 38.12062 86.52052 1.000 42.96420 508 LEU A N 1
ATOM 7650 C CA . LEU A 1 518 ? 2.62668 37.40053 85.34737 1.000 41.26767 508 LEU A CA 1
ATOM 7651 C C . LEU A 1 518 ? 1.50892 36.50940 84.81781 1.000 35.59050 508 LEU A C 1
ATOM 7652 O O . LEU A 1 518 ? 1.27956 35.40877 85.32587 1.000 30.40980 508 LEU A O 1
ATOM 7668 N N . THR A 1 519 ? 0.81464 36.98395 83.78822 1.000 31.61701 509 THR A N 1
ATOM 7669 C CA . THR A 1 519 ? -0.24904 36.22203 83.15344 1.000 33.53375 509 THR A CA 1
ATOM 7670 C C . THR A 1 519 ? 0.31680 35.34332 82.04708 1.000 31.53623 509 THR A C 1
ATOM 7671 O O . THR A 1 519 ? 1.26854 35.71861 81.35816 1.000 36.93080 509 THR A O 1
ATOM 7682 N N . GLU A 1 520 ? -0.28075 34.16116 81.87686 1.000 36.07982 510 GLU A N 1
ATOM 7683 C CA . GLU A 1 520 ? 0.07511 33.33680 80.72961 1.000 22.43069 510 GLU A CA 1
ATOM 7684 C C . GLU A 1 520 ? -0.18204 34.06409 79.41874 1.000 29.75604 510 GLU A C 1
ATOM 7685 O O . GLU A 1 520 ? 0.41815 33.71176 78.39785 1.000 35.14377 510 GLU A O 1
ATOM 7697 N N . GLU A 1 521 ? -1.07132 35.06103 79.42192 1.000 30.72429 511 GLU A N 1
ATOM 7698 C CA . GLU A 1 521 ? -1.25542 35.88916 78.23634 1.000 36.14721 511 GLU A CA 1
ATOM 7699 C C . GLU A 1 521 ? -0.04394 36.77683 77.97797 1.000 27.42471 511 GLU A C 1
ATOM 7700 O O . GLU A 1 521 ? 0.22768 37.12377 76.82333 1.000 31.72293 511 GLU A O 1
ATOM 7712 N N . ASP A 1 522 ? 0.69139 37.15692 79.02888 1.000 29.05696 512 ASP A N 1
ATOM 7713 C CA . ASP A 1 522 ? 1.88689 37.97180 78.82935 1.000 28.79094 512 ASP A CA 1
ATOM 7714 C C . ASP A 1 522 ? 2.90435 37.24169 77.96273 1.000 25.29732 512 ASP A C 1
ATOM 7715 O O . ASP A 1 522 ? 3.55520 37.85316 77.10705 1.000 30.13980 512 ASP A O 1
ATOM 7724 N N . ASN A 1 523 ? 3.06332 35.93290 78.17564 1.000 21.22162 513 ASN A N 1
ATOM 7725 C CA . ASN A 1 523 ? 3.96379 35.15827 77.33002 1.000 20.97248 513 ASN A CA 1
ATOM 7726 C C . ASN A 1 523 ? 3.44878 35.07149 75.89938 1.000 20.95238 513 ASN A C 1
ATOM 7727 O O . ASN A 1 523 ? 4.24727 35.02520 74.95743 1.000 22.26301 513 ASN A O 1
ATOM 7738 N N . LEU A 1 524 ? 2.12799 35.03686 75.71313 1.000 22.46511 514 LEU A N 1
ATOM 7739 C CA . LEU A 1 524 ? 1.57995 35.08086 74.36210 1.000 24.44234 514 LEU A 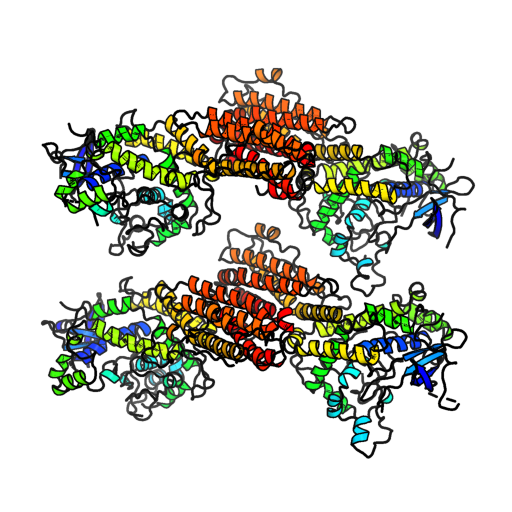CA 1
ATOM 7740 C C . LEU A 1 524 ? 1.89556 36.41559 73.69913 1.000 30.93527 514 LEU A C 1
ATOM 7741 O O . LEU A 1 524 ? 2.39367 36.45983 72.56859 1.000 36.40211 514 LEU A O 1
ATOM 7757 N N . GLU A 1 525 ? 1.61526 37.51901 74.39807 1.000 32.22735 515 GLU A N 1
ATOM 7758 C CA . GLU A 1 525 ? 1.96508 38.84105 73.88848 1.000 26.02425 515 GLU A CA 1
ATOM 7759 C C . GLU A 1 525 ? 3.42306 38.88009 73.45092 1.000 21.22085 515 GLU A C 1
ATOM 7760 O O . GLU A 1 525 ? 3.74622 39.33238 72.34721 1.000 21.20203 515 GLU A O 1
ATOM 7772 N N . PHE A 1 526 ? 4.31647 38.38239 74.30651 1.000 21.05214 516 PHE A N 1
ATOM 7773 C CA . PHE A 1 526 ? 5.74020 38.37872 73.98982 1.000 20.84353 516 PHE A CA 1
ATOM 7774 C C . PHE A 1 526 ? 6.02637 37.56263 72.73560 1.000 22.05722 516 PHE A C 1
ATOM 7775 O O . PHE A 1 526 ? 6.78795 37.99830 71.86452 1.000 35.88447 516 PHE A O 1
ATOM 7792 N N . SER A 1 527 ? 5.41204 36.38464 72.61387 1.000 23.99826 517 SER A N 1
ATOM 7793 C CA . SER A 1 527 ? 5.67360 35.53022 71.46040 1.000 20.60327 517 SER A CA 1
ATOM 7794 C C . SER A 1 527 ? 4.97971 36.04511 70.20553 1.000 20.74977 517 SER A C 1
ATOM 7795 O O . SER A 1 527 ? 5.53537 35.94954 69.10642 1.000 20.70758 517 SER A O 1
ATOM 7803 N N . GLU A 1 528 ? 3.76815 36.58845 70.34225 1.000 21.26105 518 GLU A N 1
ATOM 7804 C CA . GLU A 1 528 ? 3.05582 37.09146 69.17410 1.000 22.24117 518 GLU A CA 1
ATOM 7805 C C . GLU A 1 528 ? 3.71412 38.32733 68.58057 1.000 21.18006 518 GLU A C 1
ATOM 7806 O O . GLU A 1 528 ? 3.50917 38.61014 67.39575 1.000 25.60658 518 GLU A O 1
ATOM 7818 N N . GLN A 1 529 ? 4.49546 39.06726 69.36577 1.000 27.69930 519 GLN A N 1
ATOM 7819 C CA . GLN A 1 529 ? 5.19041 40.23046 68.82949 1.000 24.92486 519 GLN A CA 1
ATOM 7820 C C . GLN A 1 529 ? 6.53169 39.86219 68.20554 1.000 25.37808 519 GLN A C 1
ATOM 7821 O O . GLN A 1 529 ? 6.84992 40.33994 67.11141 1.000 24.50064 519 GLN A O 1
ATOM 7835 N N . LEU A 1 530 ? 7.31608 38.99814 68.85591 1.000 20.67918 520 LEU A N 1
ATOM 7836 C CA . LEU A 1 530 ? 8.57462 38.56576 68.25436 1.000 22.61735 520 LEU A CA 1
ATOM 7837 C C . LEU A 1 530 ? 8.33513 37.86710 66.92107 1.000 33.10174 520 LEU A C 1
ATOM 7838 O O . LEU A 1 530 ? 9.12197 38.02227 65.97956 1.000 30.48253 520 LEU A O 1
ATOM 7854 N N . VAL A 1 531 ? 7.25710 37.08833 66.81900 1.000 23.99516 521 VAL A N 1
ATOM 7855 C CA . VAL A 1 531 ? 6.94074 36.47150 65.53737 1.000 20.77753 521 VAL A CA 1
ATOM 7856 C C . VAL A 1 531 ? 6.47520 37.53261 64.54797 1.000 23.49225 521 VAL A C 1
ATOM 7857 O O . VAL A 1 531 ? 6.69951 37.40386 63.33831 1.000 25.14602 521 VAL A O 1
ATOM 7870 N N . GLN A 1 532 ? 5.82054 38.59232 65.03463 1.000 25.15794 522 GLN A N 1
ATOM 7871 C CA . GLN A 1 532 ? 5.48174 39.71251 64.16176 1.000 25.39018 522 GLN A CA 1
ATOM 7872 C C . GLN A 1 532 ? 6.72293 40.53027 63.83088 1.000 29.38000 522 GLN A C 1
ATOM 7873 O O . GLN A 1 532 ? 6.85687 41.05368 62.71817 1.000 30.49445 522 GLN A O 1
ATOM 7887 N N . LEU A 1 533 ? 7.64000 40.65019 64.79069 1.000 29.66267 523 LEU A N 1
ATOM 7888 C CA . LEU A 1 533 ? 8.90369 41.33132 64.53632 1.000 23.04549 523 LEU A CA 1
ATOM 7889 C C . LEU A 1 533 ? 9.70133 40.60568 63.46141 1.000 22.97189 523 LEU A C 1
ATOM 7890 O O . LEU A 1 533 ? 10.19360 41.22307 62.51043 1.000 28.23814 523 LEU A O 1
ATOM 7906 N N . TYR A 1 534 ? 9.82484 39.28357 63.59245 1.000 27.15994 524 TYR A N 1
ATOM 7907 C CA . TYR A 1 534 ? 10.58097 38.50038 62.62105 1.000 20.70987 524 TYR A CA 1
ATOM 7908 C C . TYR A 1 534 ? 9.98818 38.62651 61.22405 1.000 20.95549 524 TYR A C 1
ATOM 7909 O O . TYR A 1 534 ? 10.72216 38.80084 60.24528 1.000 41.38582 524 TYR A O 1
ATOM 7927 N N . THR A 1 535 ? 8.66214 38.54959 61.10692 1.000 21.14021 525 THR A N 1
ATOM 7928 C CA . THR A 1 535 ? 8.04737 38.55856 59.78522 1.000 21.43235 525 THR A CA 1
ATOM 7929 C C . THR A 1 535 ? 8.14678 39.91730 59.10450 1.000 21.60079 525 THR A C 1
ATOM 7930 O O . THR A 1 535 ? 8.07723 39.98214 57.87329 1.000 21.83528 525 THR A O 1
ATOM 7941 N N . ASN A 1 536 ? 8.31599 40.99707 59.86563 1.000 21.52845 526 ASN A N 1
ATOM 7942 C CA . ASN A 1 536 ? 8.33161 42.33138 59.27965 1.000 24.92243 526 ASN A CA 1
ATOM 7943 C C . ASN A 1 536 ? 9.71817 42.78222 58.84320 1.000 30.10587 526 ASN A C 1
ATOM 7944 O O . ASN A 1 536 ? 9.83402 43.54436 57.87470 1.000 21.85510 526 ASN A O 1
ATOM 7955 N N . TYR A 1 537 ? 10.77355 42.31663 59.51405 1.000 29.52516 527 TYR A N 1
ATOM 7956 C CA . TYR A 1 537 ? 12.11800 42.80889 59.26202 1.000 21.25542 527 TYR A CA 1
ATOM 7957 C C . TYR A 1 537 ? 13.07991 41.75998 58.73078 1.000 21.14169 527 TYR A C 1
ATOM 7958 O O . TYR A 1 537 ? 14.11169 42.13409 58.16483 1.000 27.08824 527 TYR A O 1
ATOM 7976 N N . ASN A 1 538 ? 12.77426 40.47035 58.87706 1.000 23.32595 528 ASN A N 1
ATOM 7977 C CA . ASN A 1 538 ? 13.74415 39.43954 58.52229 1.000 22.51565 528 ASN A CA 1
ATOM 7978 C C . ASN A 1 538 ? 14.12854 39.52272 57.05135 1.000 27.49292 528 ASN A C 1
ATOM 7979 O O . ASN A 1 538 ? 15.31250 39.45264 56.70263 1.000 29.83379 528 ASN A O 1
ATOM 7990 N N . LEU A 1 539 ? 13.13942 39.65675 56.16840 1.000 29.89356 529 LEU A N 1
ATOM 7991 C CA . LEU A 1 539 ? 13.44345 39.69580 54.74330 1.000 36.52610 529 LEU A CA 1
ATOM 7992 C C . LEU A 1 539 ? 14.02853 41.04467 54.34138 1.000 33.47932 529 LEU A C 1
ATOM 7993 O O . LEU A 1 539 ? 15.09653 41.10641 53.72181 1.000 21.82860 529 LEU A O 1
ATOM 8009 N N . LYS A 1 540 ? 13.34607 42.13703 54.69557 1.000 32.63553 530 LYS A N 1
ATOM 8010 C CA . LYS A 1 540 ? 13.80930 43.45725 54.28173 1.000 25.48110 530 LYS A CA 1
ATOM 8011 C C . LYS A 1 540 ? 15.24479 43.70738 54.72599 1.000 32.67989 530 LYS A C 1
ATOM 8012 O O . LYS A 1 540 ? 16.03308 44.30709 53.98596 1.000 34.83120 530 LYS A O 1
ATOM 8031 N N . ILE A 1 541 ? 15.60767 43.25192 55.92601 1.000 34.50255 531 ILE A N 1
ATOM 8032 C CA . ILE A 1 541 ? 16.93771 43.54426 56.44894 1.000 21.77971 531 ILE A CA 1
ATOM 8033 C C . ILE A 1 541 ? 17.98981 42.69061 55.75698 1.000 25.69013 531 ILE A C 1
ATOM 8034 O O . ILE A 1 541 ? 19.03362 43.19846 55.33153 1.000 41.19683 531 ILE A O 1
ATOM 8050 N N . ARG A 1 542 ? 17.74850 41.38567 55.63737 1.000 21.27061 532 ARG A N 1
ATOM 8051 C CA . ARG A 1 542 ? 18.74910 40.54143 54.99905 1.000 31.26873 532 ARG A CA 1
ATOM 8052 C C . ARG A 1 542 ? 18.76394 40.71026 53.48390 1.000 22.57296 532 ARG A C 1
ATOM 8053 O O . ARG A 1 542 ? 19.70466 40.23994 52.83548 1.000 24.93807 532 ARG A O 1
ATOM 8074 N N . GLN A 1 543 ? 17.75384 41.36945 52.90710 1.000 25.54877 533 GLN A N 1
ATOM 8075 C CA . GLN A 1 543 ? 17.85050 41.80564 51.51805 1.000 22.13192 533 GLN A CA 1
ATOM 8076 C C . GLN A 1 543 ? 18.70015 43.06213 51.38313 1.000 29.07978 533 GLN A C 1
ATOM 8077 O O . GLN A 1 543 ? 19.40735 43.22439 50.38274 1.000 32.22904 533 GLN A O 1
ATOM 8091 N N . SER A 1 544 ? 18.64704 43.95267 52.37690 1.000 37.57969 534 SER A N 1
ATOM 8092 C CA . SER A 1 544 ? 19.47770 45.14975 52.37709 1.000 36.55729 534 SER A CA 1
ATOM 8093 C C . SER A 1 544 ? 20.92963 44.85148 52.71793 1.000 30.83775 534 SER A C 1
ATOM 8094 O O . SER A 1 544 ? 21.79900 45.68543 52.44379 1.000 29.39721 534 SER A O 1
ATOM 8102 N N . LEU A 1 545 ? 21.20789 43.69336 53.31369 1.000 24.39518 535 LEU A N 1
ATOM 8103 C CA . LEU A 1 545 ? 22.56871 43.25015 53.57176 1.000 24.66777 535 LEU A CA 1
ATOM 8104 C C . LEU A 1 545 ? 23.02388 42.18319 52.58031 1.000 37.01818 535 LEU A C 1
ATOM 8105 O O . LEU A 1 545 ? 24.07503 41.56951 52.78336 1.000 48.67654 535 LEU A O 1
ATOM 8121 N N . ALA A 1 546 ? 22.26603 41.96509 51.50224 1.000 30.85574 536 ALA A N 1
ATOM 8122 C CA . ALA A 1 546 ? 22.57296 40.87171 50.58460 1.000 26.57411 536 ALA A CA 1
ATOM 8123 C C . ALA A 1 546 ? 23.95918 41.02313 49.96974 1.000 25.52033 536 ALA A C 1
ATOM 8124 O O . ALA A 1 546 ? 24.65410 40.02725 49.73671 1.000 22.38574 536 ALA A O 1
ATOM 8131 N N . HIS A 1 547 ? 24.37858 42.25805 49.69226 1.000 37.68610 537 HIS A N 1
ATOM 8132 C CA . HIS A 1 547 ? 25.64631 42.47839 49.00695 1.000 36.91823 537 HIS A CA 1
ATOM 8133 C C . HIS A 1 547 ? 26.85105 42.33684 49.92980 1.000 33.54560 537 HIS A C 1
ATOM 8134 O O . HIS A 1 547 ? 27.95352 42.06079 49.44443 1.000 33.17409 537 HIS A O 1
ATOM 8148 N N . THR A 1 548 ? 26.67717 42.53248 51.23472 1.000 30.61891 538 THR A N 1
ATOM 8149 C CA . THR A 1 548 ? 27.78399 42.38761 52.16626 1.000 39.25354 538 THR A CA 1
ATOM 8150 C C . THR A 1 548 ? 28.10350 40.91073 52.39593 1.000 37.41535 538 THR A C 1
ATOM 8151 O O . THR A 1 548 ? 27.40066 40.01051 51.92853 1.000 49.86880 538 THR A O 1
ATOM 8162 N N . SER A 1 549 ? 29.18885 40.66835 53.13883 1.000 33.98496 539 SER A N 1
ATOM 8163 C CA . SER A 1 549 ? 29.66147 39.31641 53.38083 1.000 36.55609 539 SER A CA 1
ATOM 8164 C C . SER A 1 549 ? 29.47483 39.01149 54.85473 1.000 33.64489 539 SER A C 1
ATOM 8165 O O . SER A 1 549 ? 28.38739 38.55631 55.25891 1.000 38.55794 539 SER A O 1
ATOM 8173 N N . THR A 1 550 ? 30.47790 39.24013 55.70596 1.000 38.30173 540 THR A N 1
ATOM 8174 C CA . THR A 1 550 ? 30.34800 38.90062 57.11752 1.000 42.45848 540 THR A CA 1
ATOM 8175 C C . THR A 1 550 ? 29.25111 39.70346 57.80233 1.000 41.01456 540 THR A C 1
ATOM 8176 O O . THR A 1 550 ? 28.71286 39.25533 58.82044 1.000 37.13741 540 THR A O 1
ATOM 8187 N N . LEU A 1 551 ? 28.89805 40.87046 57.26128 1.000 39.85340 541 LEU A N 1
ATOM 8188 C CA . LEU A 1 551 ? 27.84581 41.67659 57.87035 1.000 38.35457 541 LEU A CA 1
ATOM 8189 C C . LEU A 1 551 ? 26.48266 41.01293 57.70880 1.000 36.93150 541 LEU A C 1
ATOM 8190 O O . LEU A 1 551 ? 25.64998 41.06275 58.62130 1.000 32.56023 541 LEU A O 1
ATOM 8206 N N . ALA A 1 552 ? 26.23804 40.38282 56.55761 1.000 45.78100 542 ALA A N 1
ATOM 8207 C CA . ALA A 1 552 ? 24.97093 39.69059 56.34298 1.000 32.81949 542 ALA A CA 1
ATOM 8208 C C . ALA A 1 552 ? 24.88551 38.43071 57.19397 1.000 28.42327 542 ALA A C 1
ATOM 8209 O O . ALA A 1 552 ? 23.89975 38.21676 57.90880 1.000 35.23916 542 ALA A O 1
ATOM 8216 N N . GLY A 1 553 ? 25.90697 37.57464 57.11549 1.000 34.86541 543 GLY A N 1
ATOM 8217 C CA . GLY A 1 553 ? 25.91432 36.36647 57.92107 1.000 49.58754 543 GLY A CA 1
ATOM 8218 C C . GLY A 1 553 ? 25.76745 36.63742 59.40473 1.000 48.37328 543 GLY A C 1
ATOM 8219 O O . GLY A 1 553 ? 25.25758 35.79217 60.14615 1.000 42.67902 543 GLY A O 1
ATOM 8223 N N . GLU A 1 554 ? 26.20863 37.81269 59.86189 1.000 34.28657 544 GLU A N 1
ATOM 8224 C CA . GLU A 1 554 ? 26.03899 38.15510 61.26910 1.000 28.55457 544 GLU A CA 1
ATOM 8225 C C . GLU A 1 554 ? 24.57256 38.36255 61.61876 1.000 20.56240 544 GLU A C 1
ATOM 8226 O O . GLU A 1 554 ? 24.15153 38.03487 62.73311 1.000 33.66416 544 GLU A O 1
ATOM 8238 N N . PHE A 1 555 ? 23.78134 38.90203 60.69084 1.000 27.27208 545 PHE A N 1
ATOM 8239 C CA . PHE A 1 555 ? 22.35274 39.04107 60.93295 1.000 23.50257 545 PHE A CA 1
ATOM 8240 C C . PHE A 1 555 ? 21.60338 37.74325 60.67862 1.000 20.49497 545 PHE A C 1
ATOM 8241 O O . PHE A 1 555 ? 20.48803 37.57616 61.18288 1.000 21.94249 545 PHE A O 1
ATOM 8258 N N . ASN A 1 556 ? 22.18541 36.82689 59.90367 1.000 20.61602 546 ASN A N 1
ATOM 8259 C CA . ASN A 1 556 ? 21.56140 35.52297 59.72518 1.000 20.84156 546 ASN A CA 1
ATOM 8260 C C . ASN A 1 556 ? 21.45204 34.78923 61.05363 1.000 20.54811 546 ASN A C 1
ATOM 8261 O O . ASN A 1 556 ? 20.41831 34.18320 61.35403 1.000 20.51492 546 ASN A O 1
ATOM 8272 N N . ARG A 1 557 ? 22.50774 34.83975 61.86861 1.000 23.98844 547 ARG A N 1
ATOM 8273 C CA . ARG A 1 557 ? 22.47359 34.14872 63.15142 1.000 23.92085 547 ARG A CA 1
ATOM 8274 C C . ARG A 1 557 ? 21.49388 34.80795 64.11281 1.000 27.65131 547 ARG A C 1
ATOM 8275 O O . ARG A 1 557 ? 20.87915 34.12243 64.93831 1.000 30.20203 547 ARG A O 1
ATOM 8296 N N . ILE A 1 558 ? 21.33367 36.12873 64.02061 1.000 20.25308 548 ILE A N 1
ATOM 8297 C CA . ILE A 1 558 ? 20.39676 36.82351 64.89513 1.000 20.16022 548 ILE A CA 1
ATOM 8298 C C . ILE A 1 558 ? 18.96292 36.47206 64.52367 1.000 20.14321 548 ILE A C 1
ATOM 8299 O O . ILE A 1 558 ? 18.10428 36.30843 65.39762 1.000 29.29395 548 ILE A O 1
ATOM 8315 N N . ALA A 1 559 ? 18.67828 36.34790 63.22616 1.000 20.22937 549 ALA A N 1
ATOM 8316 C CA . ALA A 1 559 ? 17.32535 36.00708 62.79960 1.000 20.27199 549 ALA A CA 1
ATOM 8317 C C . ALA A 1 559 ? 17.01538 34.53873 63.06438 1.000 20.28985 549 ALA A C 1
ATOM 8318 O O . ALA A 1 559 ? 15.92710 34.20729 63.54789 1.000 20.27140 549 ALA A O 1
ATOM 8325 N N . VAL A 1 560 ? 17.95391 33.64411 62.74471 1.000 20.35982 550 VAL A N 1
ATOM 8326 C CA . VAL A 1 560 ? 17.74093 32.21850 62.98597 1.000 20.42415 550 VAL A CA 1
ATOM 8327 C C . VAL A 1 560 ? 17.47164 31.96450 64.46341 1.000 20.50888 550 VAL A C 1
ATOM 8328 O O . VAL A 1 560 ? 16.54093 31.23675 64.82846 1.000 38.18451 550 VAL A O 1
ATOM 8341 N N . GLY A 1 561 ? 18.28688 32.55644 65.33620 1.000 20.21400 551 GLY A N 1
ATOM 8342 C CA . GLY A 1 561 ? 18.05884 32.39742 66.76196 1.000 20.14053 551 GLY A CA 1
ATOM 8343 C C . GLY A 1 561 ? 16.73849 32.99443 67.20622 1.000 20.06883 551 GLY A C 1
ATOM 8344 O O . GLY A 1 561 ? 16.04000 32.42613 68.04748 1.000 20.05663 551 GLY A O 1
ATOM 8348 N N . LEU A 1 562 ? 16.37906 34.14991 66.64705 1.000 20.05204 552 LEU A N 1
ATOM 8349 C CA . LEU A 1 562 ? 15.11925 34.79153 67.00748 1.000 20.03460 552 LEU A CA 1
ATOM 8350 C C . LEU A 1 562 ? 13.93482 33.88668 66.68837 1.000 20.09488 552 LEU A C 1
ATOM 8351 O O . LEU A 1 562 ? 13.04449 33.69250 67.52349 1.000 36.80582 552 LEU A O 1
ATOM 8367 N N . LYS A 1 563 ? 13.90468 33.32578 65.47699 1.000 25.49370 553 LYS A N 1
ATOM 8368 C CA . LYS A 1 563 ? 12.83138 32.40533 65.11172 1.000 24.78980 553 LYS A CA 1
ATOM 8369 C C . LYS A 1 563 ? 12.79144 31.21091 66.05505 1.000 20.95960 553 LYS A C 1
ATOM 8370 O O . LYS A 1 563 ? 11.73392 30.85885 66.58857 1.000 20.98660 553 LYS A O 1
ATOM 8389 N N . GLN A 1 564 ? 13.93981 30.56394 66.25748 1.000 20.28228 554 GLN A N 1
ATOM 8390 C CA . GLN A 1 564 ? 13.97822 29.34437 67.05741 1.000 20.32001 554 GLN A CA 1
ATOM 8391 C C . GLN A 1 564 ? 13.45583 29.59350 68.46738 1.000 28.26357 554 GLN A C 1
ATOM 8392 O O . GLN A 1 564 ? 12.59771 28.85474 68.96470 1.000 29.23487 554 GLN A O 1
ATOM 8406 N N . TYR A 1 565 ? 13.95293 30.63732 69.12443 1.000 33.16996 555 TYR A N 1
ATOM 8407 C CA . TYR A 1 565 ? 13.60012 30.91015 70.51075 1.000 28.32619 555 TYR A CA 1
ATOM 8408 C C . TYR A 1 565 ? 12.35288 31.76869 70.65321 1.000 21.59841 555 TYR A C 1
ATOM 8409 O O . TYR A 1 565 ? 11.93430 32.04087 71.78260 1.000 24.89414 555 TYR A O 1
ATOM 8427 N N . THR A 1 566 ? 11.75178 32.20372 69.54692 1.000 20.09647 556 THR A N 1
ATOM 8428 C CA . THR A 1 566 ? 10.40911 32.76285 69.62339 1.000 20.44169 556 THR A CA 1
ATOM 8429 C C . THR A 1 566 ? 9.37010 31.66044 69.78065 1.000 22.08806 556 THR A C 1
ATOM 8430 O O . THR A 1 566 ? 8.32213 31.88205 70.39856 1.000 20.29492 556 THR A O 1
ATOM 8441 N N . GLU A 1 567 ? 9.65338 30.46920 69.25036 1.000 20.29062 557 GLU A N 1
ATOM 8442 C CA . GLU A 1 567 ? 8.74562 29.33477 69.35965 1.000 20.41194 557 GLU A CA 1
ATOM 8443 C C . GLU A 1 567 ? 9.05114 28.47471 70.57905 1.000 24.66713 557 GLU A C 1
ATOM 8444 O O . GLU A 1 567 ? 8.12735 28.03308 71.27111 1.000 26.50569 557 GLU A O 1
ATOM 8456 N N . ARG A 1 568 ? 10.33399 28.23171 70.86110 1.000 24.16080 558 ARG A N 1
ATOM 8457 C CA . ARG A 1 568 ? 10.68905 27.43061 72.02729 1.000 20.35090 558 ARG A CA 1
ATOM 8458 C C . ARG A 1 568 ? 10.21899 28.08765 73.31713 1.000 22.14689 558 ARG A C 1
ATOM 8459 O O . ARG A 1 568 ? 9.98256 27.39676 74.31422 1.000 30.06694 558 ARG A O 1
ATOM 8480 N N . ALA A 1 569 ? 10.06297 29.41071 73.31582 1.000 22.84072 559 ALA A N 1
ATOM 8481 C CA . ALA A 1 569 ? 9.66503 30.14221 74.51004 1.000 20.24823 559 ALA A CA 1
ATOM 8482 C C . ALA A 1 569 ? 8.15533 30.21744 74.69354 1.000 25.32273 559 ALA A C 1
ATOM 8483 O O . ALA A 1 569 ? 7.69869 30.69526 75.73914 1.000 20.38864 559 ALA A O 1
ATOM 8490 N N . ASN A 1 570 ? 7.37237 29.76120 73.71506 1.000 32.17237 560 ASN A N 1
ATOM 8491 C CA . ASN A 1 570 ? 5.92001 29.82058 73.82564 1.000 25.45452 560 ASN A CA 1
ATOM 8492 C C . ASN A 1 570 ? 5.44661 28.93792 74.97253 1.000 20.76060 560 ASN A C 1
ATOM 8493 O O . ASN A 1 570 ? 5.54485 27.70812 74.90517 1.000 20.63550 560 ASN A O 1
ATOM 8504 N N . PHE A 1 571 ? 4.92149 29.56700 76.02463 1.000 25.82305 561 PHE A N 1
ATOM 8505 C CA . PHE A 1 571 ? 4.59844 28.85350 77.25509 1.000 24.90225 561 PHE A CA 1
ATOM 8506 C C . PHE A 1 571 ? 3.29837 28.06982 77.12266 1.000 25.20615 561 PHE A C 1
ATOM 8507 O O . PHE A 1 571 ? 3.22455 26.90486 77.52856 1.000 36.81729 561 PHE A O 1
ATOM 8524 N N . GLN A 1 572 ? 2.26104 28.69033 76.55870 1.000 22.80480 562 GLN A N 1
ATOM 8525 C CA . GLN A 1 572 ? 0.99747 27.98323 76.38195 1.000 24.74770 562 GLN A CA 1
ATOM 8526 C C . GLN A 1 572 ? 1.19105 26.71797 75.55531 1.000 28.24250 562 GLN A C 1
ATOM 8527 O O . GLN A 1 572 ? 0.59179 25.67644 75.84742 1.000 36.60542 562 GLN A O 1
ATOM 8541 N N . LEU A 1 573 ? 2.03896 26.78564 74.52671 1.000 38.49316 563 LEU A N 1
ATOM 8542 C CA . LEU A 1 573 ? 2.29846 25.61403 73.69789 1.000 21.14341 563 LEU A CA 1
ATOM 8543 C C . LEU A 1 573 ? 3.16154 24.59458 74.42615 1.000 21.10662 563 LEU A C 1
ATOM 8544 O O . LEU A 1 573 ? 3.04529 23.39151 74.17056 1.000 25.09325 563 LEU A O 1
ATOM 8560 N N . HIS A 1 574 ? 4.02161 25.05280 75.33860 1.000 31.75269 564 HIS A N 1
ATOM 8561 C CA . HIS A 1 574 ? 4.89307 24.13942 76.06987 1.000 35.20511 564 HIS A CA 1
ATOM 8562 C C . HIS A 1 574 ? 4.11487 23.26443 77.04340 1.000 25.63942 564 HIS A C 1
ATOM 8563 O O . HIS A 1 574 ? 4.49344 22.11099 77.27592 1.000 25.23930 564 HIS A O 1
ATOM 8577 N N . LEU A 1 575 ? 3.03218 23.78827 77.61953 1.000 25.93940 565 LEU A N 1
ATOM 8578 C CA . LEU A 1 575 ? 2.28138 23.03474 78.61496 1.000 21.94667 565 LEU A CA 1
ATOM 8579 C C . LEU A 1 575 ? 1.50189 21.87968 78.00395 1.000 27.96267 565 LEU A C 1
ATOM 8580 O O . LEU A 1 575 ? 1.06062 20.99250 78.74192 1.000 45.88775 565 LEU A O 1
ATOM 8596 N N . THR A 1 576 ? 1.32639 21.86572 76.68379 1.000 25.49377 566 THR A N 1
ATOM 8597 C CA . THR A 1 576 ? 0.58328 20.81140 76.00712 1.000 21.81147 566 THR A CA 1
ATOM 8598 C C . THR A 1 576 ? 1.47174 19.69529 75.47411 1.000 21.87572 566 THR A C 1
ATOM 8599 O O . THR A 1 576 ? 0.96142 18.78303 74.81677 1.000 36.54095 566 THR A O 1
ATOM 8610 N N . THR A 1 577 ? 2.77155 19.73474 75.73828 1.000 21.72190 567 THR A N 1
ATOM 8611 C CA . THR A 1 577 ? 3.70474 18.77649 75.16745 1.000 26.38463 567 THR A CA 1
ATOM 8612 C C . THR A 1 577 ? 4.00876 17.64631 76.14394 1.000 21.96141 567 THR A C 1
ATOM 8613 O O . THR A 1 577 ? 3.78780 17.75169 77.35205 1.000 21.94570 567 THR A O 1
ATOM 8624 N N . THR A 1 578 ? 4.51591 16.54980 75.58820 1.000 26.45510 568 THR A N 1
ATOM 8625 C CA . THR A 1 578 ? 4.96040 15.39200 76.34489 1.000 23.88240 568 THR A CA 1
ATOM 8626 C C . THR A 1 578 ? 6.41934 15.11458 76.00751 1.000 27.33352 568 THR A C 1
ATOM 8627 O O . THR A 1 578 ? 6.92126 15.51382 74.95373 1.000 40.86582 568 THR A O 1
ATOM 8638 N N . ASP A 1 579 ? 7.10022 14.41844 76.91875 1.000 31.25398 569 ASP A N 1
ATOM 8639 C CA . ASP A 1 579 ? 8.52435 14.15974 76.73391 1.000 29.33699 569 ASP A CA 1
ATOM 8640 C C . ASP A 1 579 ? 8.79276 13.47246 75.40184 1.000 38.08732 569 ASP A C 1
ATOM 8641 O O . ASP A 1 579 ? 9.80044 13.75313 74.74264 1.000 47.21785 569 ASP A O 1
ATOM 8650 N N . GLU A 1 580 ? 7.90300 12.56807 74.98783 1.000 46.30357 570 GLU A N 1
ATOM 8651 C CA . GLU A 1 580 ? 8.09127 11.87407 73.71842 1.000 42.68253 570 GLU A CA 1
ATOM 8652 C C . GLU A 1 580 ? 7.76807 12.78033 72.53675 1.000 40.10682 570 GLU A C 1
ATOM 8653 O O . GLU A 1 580 ? 8.45132 12.72721 71.50779 1.000 39.91541 570 GLU A O 1
ATOM 8665 N N . GLN A 1 581 ? 6.73413 13.61612 72.66071 1.000 48.15870 571 GLN A N 1
ATOM 8666 C CA . GLN A 1 581 ? 6.43101 14.56255 71.59223 1.000 42.27751 571 GLN A CA 1
ATOM 8667 C C . GLN A 1 581 ? 7.62230 15.47103 71.31546 1.000 39.10153 571 GLN A C 1
ATOM 8668 O O . GLN A 1 581 ? 7.90415 15.80466 70.15883 1.000 55.94135 571 GLN A O 1
ATOM 8682 N N . MET A 1 582 ? 8.33357 15.88276 72.36707 1.000 48.49454 572 MET A N 1
ATOM 8683 C CA . MET A 1 582 ? 9.47754 16.76998 72.20642 1.000 38.40950 572 MET A CA 1
ATOM 8684 C C . MET A 1 582 ? 10.73652 16.02360 71.78874 1.000 57.57837 572 MET A C 1
ATOM 8685 O O . MET A 1 582 ? 11.69697 16.65934 71.34168 1.000 72.43624 572 MET A O 1
ATOM 8699 N N . LYS A 1 583 ? 10.75854 14.69671 71.93028 1.000 42.64108 573 LYS A N 1
ATOM 8700 C CA . LYS A 1 583 ? 11.89929 13.91888 71.46152 1.000 45.62097 573 LYS A CA 1
ATOM 8701 C C . LYS A 1 583 ? 11.80868 13.62156 69.97002 1.000 49.17916 573 LYS A C 1
ATOM 8702 O O . LYS A 1 583 ? 12.84270 13.44988 69.31410 1.000 54.76310 573 LYS A O 1
ATOM 8721 N N . GLU A 1 584 ? 10.59356 13.56436 69.41945 1.000 52.19395 574 GLU A N 1
ATOM 8722 C CA . GLU A 1 584 ? 10.40197 13.34704 67.99078 1.000 55.12752 574 GLU A CA 1
ATOM 8723 C C . GLU A 1 584 ? 10.27637 14.64529 67.20587 1.000 45.66796 574 GLU A C 1
ATOM 8724 O O . GLU A 1 584 ? 10.41530 14.62611 65.97742 1.000 46.49979 574 GLU A O 1
ATOM 8736 N N . ALA A 1 585 ? 10.00141 15.76450 67.88007 1.000 49.22381 575 ALA A N 1
ATOM 8737 C CA . ALA A 1 585 ? 9.91419 17.04722 67.19448 1.000 53.79554 575 ALA A CA 1
ATOM 8738 C C . ALA A 1 585 ? 11.28143 17.59472 66.80676 1.000 69.10477 575 ALA A C 1
ATOM 8739 O O . ALA A 1 585 ? 11.36200 18.44931 65.91726 1.000 64.11699 575 ALA A O 1
ATOM 8746 N N . THR A 1 586 ? 12.35268 17.12489 67.44579 1.000 70.21893 576 THR A N 1
ATOM 8747 C CA . THR A 1 586 ? 13.69701 17.60093 67.14968 1.000 71.95572 576 THR A CA 1
ATOM 8748 C C . THR A 1 586 ? 14.36655 16.83368 66.01673 1.000 66.49940 576 THR A C 1
ATOM 8749 O O . THR A 1 586 ? 15.43714 17.24779 65.55887 1.000 86.72054 576 THR A O 1
ATOM 8760 N N . VAL A 1 587 ? 13.76989 15.73875 65.55635 1.000 76.21077 577 VAL A N 1
ATOM 8761 C CA . VAL A 1 587 ? 14.33428 14.95548 64.46374 1.000 88.77811 577 VAL A CA 1
ATOM 8762 C C . VAL A 1 587 ? 13.40002 14.98970 63.25747 1.000 74.70873 577 VAL A C 1
ATOM 8763 O O . VAL A 1 587 ? 13.24434 16.02662 62.60911 1.000 45.24935 577 VAL A O 1
ATOM 8776 N N . GLY B 1 12 ? 13.65344 27.70744 1.28828 1.000 89.64457 2 GLY B N 1
ATOM 8777 C CA . GLY B 1 12 ? 13.80621 26.38744 0.70614 1.000 84.90193 2 GLY B CA 1
ATOM 8778 C C . GLY B 1 12 ? 14.88671 25.56071 1.37812 1.000 90.20319 2 GLY B C 1
ATOM 8779 O O . GLY B 1 12 ? 14.83838 24.33085 1.35609 1.000 87.93084 2 GLY B O 1
ATOM 8782 N N . LEU B 1 13 ? 15.86454 26.23862 1.97982 1.000 92.02790 3 LEU B N 1
ATOM 8783 C CA . LEU B 1 13 ? 16.97344 25.58521 2.65747 1.000 82.46648 3 LEU B CA 1
ATOM 8784 C C . LEU B 1 13 ? 17.11896 26.14479 4.06617 1.000 91.92667 3 LEU B C 1
ATOM 8785 O O . LEU B 1 13 ? 16.90201 27.34485 4.27803 1.000 70.74750 3 LEU B O 1
ATOM 8801 N N . PRO B 1 14 ? 17.48555 25.31359 5.04807 1.000 100.70257 4 PRO B N 1
ATOM 8802 C CA . PRO B 1 14 ? 17.61262 25.81880 6.42135 1.000 91.73251 4 PRO B CA 1
ATOM 8803 C C . PRO B 1 14 ? 18.56399 27.00258 6.50076 1.000 90.83527 4 PRO B C 1
ATOM 8804 O O . PRO B 1 14 ? 19.46110 27.16730 5.67086 1.000 90.30000 4 PRO B O 1
ATOM 8815 N N . LYS B 1 15 ? 18.35797 27.83158 7.52683 1.000 77.89363 5 LYS B N 1
ATOM 8816 C CA . LYS B 1 15 ? 19.17168 29.03281 7.68096 1.000 68.37939 5 LYS B CA 1
ATOM 8817 C C . LYS B 1 15 ? 20.62002 28.68384 8.00212 1.000 65.11284 5 LYS B C 1
ATOM 8818 O O . LYS B 1 15 ? 21.54657 29.27054 7.43050 1.000 79.31568 5 LYS B O 1
ATOM 8837 N N . LYS B 1 16 ? 20.83650 27.73542 8.91366 1.000 68.13291 6 LYS B N 1
ATOM 8838 C CA . LYS B 1 16 ? 22.17158 27.37121 9.36812 1.000 72.16555 6 LYS B CA 1
ATOM 8839 C C . LYS B 1 16 ? 22.68017 26.08118 8.72913 1.000 70.40527 6 LYS B C 1
ATOM 8840 O O . LYS B 1 16 ? 23.54767 25.41344 9.30236 1.000 68.99858 6 LYS B O 1
ATOM 8859 N N . ALA B 1 17 ? 22.16727 25.72178 7.55753 1.000 72.60150 7 ALA B N 1
ATOM 8860 C CA . ALA B 1 17 ? 22.64051 24.56198 6.81761 1.000 73.47767 7 ALA B CA 1
ATOM 8861 C C . ALA B 1 17 ? 23.64730 24.99842 5.76060 1.000 86.57142 7 ALA B C 1
ATOM 8862 O O . ALA B 1 17 ? 23.62463 26.13892 5.28938 1.000 96.21790 7 ALA B O 1
ATOM 8869 N N . LEU B 1 18 ? 24.53585 24.08011 5.39485 1.000 70.41556 8 LEU B N 1
ATOM 8870 C CA . LEU B 1 18 ? 25.58864 24.35213 4.42901 1.000 82.45174 8 LEU B CA 1
ATOM 8871 C C . LEU B 1 18 ? 25.38106 23.54409 3.15341 1.000 91.33710 8 LEU B C 1
ATOM 8872 O O . LEU B 1 18 ? 24.49763 22.68790 3.05753 1.000 92.78035 8 LEU B O 1
ATOM 8888 N N . LYS B 1 19 ? 26.22146 23.84004 2.16524 1.000 92.51257 9 LYS B N 1
ATOM 8889 C CA . LYS B 1 19 ? 26.27741 23.10956 0.90797 1.000 76.71696 9 LYS B CA 1
ATOM 8890 C C . LYS B 1 19 ? 27.61475 22.38845 0.80672 1.000 74.59267 9 LYS B C 1
ATOM 8891 O O . LYS B 1 19 ? 28.65911 22.94616 1.15835 1.000 77.16231 9 LYS B O 1
ATOM 8910 N N . GLU B 1 20 ? 27.57791 21.14156 0.33214 1.000 78.21130 10 GLU B N 1
ATOM 8911 C CA . GLU B 1 20 ? 28.80910 20.36837 0.21041 1.000 77.31653 10 GLU B CA 1
ATOM 8912 C C . GLU B 1 20 ? 29.81918 21.06978 -0.68948 1.000 81.47522 10 GLU B C 1
ATOM 8913 O O . GLU B 1 20 ? 31.03103 20.93377 -0.48404 1.000 76.03425 10 GLU B O 1
ATOM 8925 N N . SER B 1 21 ? 29.34502 21.83326 -1.67932 1.000 86.39233 11 SER B N 1
ATOM 8926 C CA . SER B 1 21 ? 30.25203 22.55686 -2.56334 1.000 83.24869 11 SER B CA 1
ATOM 8927 C C . SER B 1 21 ? 30.97276 23.69423 -1.85020 1.000 85.75298 11 SER B C 1
ATOM 8928 O O . SER B 1 21 ? 31.97804 24.19252 -2.36792 1.000 85.20130 11 SER B O 1
ATOM 8936 N N . GLN B 1 22 ? 30.49308 24.10949 -0.67889 1.000 90.91852 12 GLN B N 1
ATOM 8937 C CA . GLN B 1 22 ? 31.12484 25.17771 0.08226 1.000 89.01349 12 GLN B CA 1
ATOM 8938 C C . GLN B 1 22 ? 32.18182 24.66188 1.04705 1.000 80.72293 12 GLN B C 1
ATOM 8939 O O . GLN B 1 22 ? 32.74574 25.45608 1.80694 1.000 75.54892 12 GLN B O 1
ATOM 8953 N N . LEU B 1 23 ? 32.48095 23.36725 1.02218 1.000 81.12037 13 LEU B N 1
ATOM 8954 C CA . LEU B 1 23 ? 33.34572 22.74311 2.01336 1.000 78.01506 13 LEU B CA 1
ATOM 8955 C C . LEU B 1 23 ? 34.70774 22.46680 1.39140 1.000 85.85947 13 LEU B C 1
ATOM 8956 O O . LEU B 1 23 ? 34.80494 21.75204 0.38753 1.000 93.96491 13 LEU B O 1
ATOM 8972 N N . GLN B 1 24 ? 35.75270 23.02855 1.99466 1.000 78.80823 14 GLN B N 1
ATOM 8973 C CA . GLN B 1 24 ? 37.13058 22.77850 1.58515 1.000 74.41356 14 GLN B CA 1
ATOM 8974 C C . GLN B 1 24 ? 37.63465 21.56030 2.35067 1.000 77.97800 14 GLN B C 1
ATOM 8975 O O . GLN B 1 24 ? 37.86889 21.63168 3.56183 1.000 89.66740 14 GLN B O 1
ATOM 8989 N N . PHE B 1 25 ? 37.79781 20.44496 1.64781 1.000 85.97159 15 PHE B N 1
ATOM 8990 C CA . PHE B 1 25 ? 38.23995 19.20283 2.27171 1.000 82.29248 15 PHE B CA 1
ATOM 8991 C C . PHE B 1 25 ? 39.74077 19.23641 2.54115 1.000 84.87677 15 PHE B C 1
ATOM 8992 O O . PHE B 1 25 ? 40.19989 19.89926 3.47205 1.000 88.78317 15 PHE B O 1
ATOM 9009 N N . THR B 1 39 ? 34.46767 10.73577 7.66375 1.000 88.67512 29 THR B N 1
ATOM 9010 C CA . THR B 1 39 ? 35.31548 11.37337 8.66577 1.000 93.73578 29 THR B CA 1
ATOM 9011 C C . THR B 1 39 ? 36.52590 12.03611 8.01614 1.000 99.70168 29 THR B C 1
ATOM 9012 O O . THR B 1 39 ? 37.65051 11.54931 8.12961 1.000 111.29698 29 THR B O 1
ATOM 9022 N N . TYR B 1 40 ? 36.28998 13.15396 7.33704 1.000 89.45090 30 TYR B N 1
ATOM 9023 C CA . TYR B 1 40 ? 37.34909 13.92644 6.70940 1.000 85.90658 30 TYR B CA 1
ATOM 9024 C C . TYR B 1 40 ? 37.41777 15.29626 7.36990 1.000 72.03843 30 TYR B C 1
ATOM 9025 O O . TYR B 1 40 ? 36.40973 15.81516 7.85924 1.000 79.14065 30 TYR B O 1
ATOM 9043 N N . LYS B 1 41 ? 38.61080 15.88634 7.37353 1.000 79.84233 31 LYS B N 1
ATOM 9044 C CA . LYS B 1 41 ? 38.77066 17.24179 7.88114 1.000 88.88460 31 LYS B CA 1
ATOM 9045 C C . LYS B 1 41 ? 38.23455 18.22599 6.85145 1.000 81.34503 31 LYS B C 1
ATOM 9046 O O . LYS B 1 41 ? 38.59270 18.16330 5.67043 1.000 82.12606 31 LYS B O 1
ATOM 9065 N N . VAL B 1 42 ? 37.37668 19.13470 7.30396 1.000 70.07692 32 VAL B N 1
ATOM 9066 C CA . VAL B 1 42 ? 36.68075 20.06634 6.43036 1.000 62.62702 32 VAL B CA 1
ATOM 9067 C C . VAL B 1 42 ? 36.75110 21.44764 7.05639 1.000 69.17647 32 VAL B C 1
ATOM 9068 O O . VAL B 1 42 ? 36.81433 21.59441 8.28127 1.000 91.24492 32 VAL B O 1
ATOM 9081 N N . SER B 1 43 ? 36.73714 22.46553 6.20376 1.000 62.77362 33 SER B N 1
ATOM 9082 C CA . SER B 1 43 ? 36.67142 23.84695 6.64245 1.000 62.63309 33 SER B CA 1
ATOM 9083 C C . SER B 1 43 ? 35.59960 24.56618 5.83965 1.000 62.76017 33 SER B C 1
ATOM 9084 O O . SER B 1 43 ? 35.24658 24.16088 4.72956 1.000 89.23715 33 SER B O 1
ATOM 9092 N N . PHE B 1 44 ? 35.07597 25.63753 6.42343 1.000 62.43147 34 PHE B N 1
ATOM 9093 C CA . PHE B 1 44 ? 34.11666 26.48998 5.73753 1.000 70.09686 34 PHE B CA 1
ATOM 9094 C C . PHE B 1 44 ? 34.08245 27.82099 6.47033 1.000 77.57845 34 PHE B C 1
ATOM 9095 O O . PHE B 1 44 ? 34.61646 27.95771 7.57373 1.000 78.90106 34 PHE B O 1
ATOM 9112 N N . ILE B 1 45 ? 33.43826 28.80113 5.84804 1.000 66.90381 35 ILE B N 1
ATOM 9113 C CA . ILE B 1 45 ? 33.35561 30.15045 6.38906 1.000 72.49488 35 ILE B CA 1
ATOM 9114 C C . ILE B 1 45 ? 31.95299 30.35808 6.93788 1.000 78.87033 35 ILE B C 1
ATOM 9115 O O . ILE B 1 45 ? 30.96129 29.98120 6.30130 1.000 72.02426 35 ILE B O 1
ATOM 9131 N N . GLU B 1 46 ? 31.87583 30.95553 8.12443 1.000 78.73963 36 GLU B N 1
ATOM 9132 C CA . GLU B 1 46 ? 30.60256 31.23058 8.77397 1.000 71.08997 36 GLU B CA 1
ATOM 9133 C C . GLU B 1 46 ? 30.74652 32.51085 9.57903 1.000 68.88449 36 GLU B C 1
ATOM 9134 O O . GLU B 1 46 ? 31.69538 32.65478 10.35561 1.000 65.97860 36 GLU B O 1
ATOM 9146 N N . ASN B 1 47 ? 29.80806 33.43427 9.38303 1.000 75.32945 37 ASN B N 1
ATOM 9147 C CA . ASN B 1 47 ? 29.85230 34.74240 10.03091 1.000 79.01867 37 ASN B CA 1
ATOM 9148 C C . ASN B 1 47 ? 31.22329 35.39054 9.84402 1.000 84.18138 37 ASN B C 1
ATOM 9149 O O . ASN B 1 47 ? 31.80061 35.96225 10.77126 1.000 81.93169 37 ASN B O 1
ATOM 9160 N N . GLY B 1 48 ? 31.75269 35.28610 8.62597 1.000 87.27027 38 GLY B N 1
ATOM 9161 C CA . GLY B 1 48 ? 32.97424 35.97551 8.26049 1.000 95.89555 38 GLY B CA 1
ATOM 9162 C C . GLY B 1 48 ? 34.25459 35.37676 8.79339 1.000 76.43650 38 GLY B C 1
ATOM 9163 O O . GLY B 1 48 ? 35.29289 36.04569 8.76377 1.000 73.72053 38 GLY B O 1
ATOM 9167 N N . VAL B 1 49 ? 34.22635 34.13279 9.26807 1.000 69.90583 39 VAL B N 1
ATOM 9168 C CA . VAL B 1 49 ? 35.40942 33.49113 9.82726 1.000 83.35068 39 VAL B CA 1
ATOM 9169 C C . VAL B 1 49 ? 35.38496 32.00772 9.48565 1.000 78.80739 39 VAL B C 1
ATOM 9170 O O . VAL B 1 49 ? 34.32018 31.39454 9.36371 1.000 76.48307 39 VAL B O 1
ATOM 9183 N N . ILE B 1 50 ? 36.57759 31.43281 9.32759 1.000 62.79005 40 ILE B N 1
ATOM 9184 C CA . ILE B 1 50 ? 36.71481 30.02730 8.96053 1.000 69.45616 40 ILE B CA 1
ATOM 9185 C C . ILE B 1 50 ? 36.58511 29.15773 10.20318 1.000 71.41050 40 ILE B C 1
ATOM 9186 O O . ILE B 1 50 ? 37.06267 29.51641 11.28672 1.000 79.27707 40 ILE B O 1
ATOM 9202 N N . LYS B 1 51 ? 35.93674 28.00305 10.04676 1.000 78.96303 41 LYS B N 1
ATOM 9203 C CA . LYS B 1 51 ? 35.74536 27.04726 11.13195 1.000 71.19933 41 LYS B CA 1
ATOM 9204 C C . LYS B 1 51 ? 36.09012 25.65206 10.63063 1.000 67.02115 41 LYS B C 1
ATOM 9205 O O . LYS B 1 51 ? 35.41949 25.13245 9.73230 1.000 66.47666 41 LYS B O 1
ATOM 9224 N N . ASN B 1 52 ? 37.12947 25.04935 11.20571 1.000 75.63076 42 ASN B N 1
ATOM 9225 C CA . ASN B 1 52 ? 37.44040 23.65832 10.91044 1.000 61.00446 42 ASN B CA 1
ATOM 9226 C C . ASN B 1 52 ? 36.33473 22.74980 11.44398 1.000 60.33223 42 ASN B C 1
ATOM 9227 O O . ASN B 1 52 ? 35.57860 23.11427 12.34912 1.000 71.79274 42 ASN B O 1
ATOM 9238 N N . ALA B 1 53 ? 36.24949 21.54981 10.87926 1.000 67.38989 43 ALA B N 1
ATOM 9239 C CA . ALA B 1 53 ? 35.20333 20.60723 11.26305 1.000 68.17643 43 ALA B CA 1
ATOM 9240 C C . ALA B 1 53 ? 35.56643 19.22163 10.74233 1.000 60.57366 43 ALA B C 1
ATOM 9241 O O . ALA B 1 53 ? 36.59101 19.02934 10.08073 1.000 61.22117 43 ALA B O 1
ATOM 9248 N N . PHE B 1 54 ? 34.70934 18.25239 11.05683 1.000 60.73403 44 PHE B N 1
ATOM 9249 C CA . PHE B 1 54 ? 34.86425 16.86934 10.62529 1.000 67.10624 44 PHE B CA 1
ATOM 9250 C C . PHE B 1 54 ? 33.60837 16.44044 9.88173 1.000 60.74215 44 PHE B C 1
ATOM 9251 O O . PHE B 1 54 ? 32.49347 16.61240 10.38620 1.000 60.23867 44 PHE B O 1
ATOM 9268 N N . TYR B 1 55 ? 33.79313 15.87112 8.69398 1.000 74.37854 45 TYR B N 1
ATOM 9269 C CA . TYR B 1 55 ? 32.69976 15.57177 7.77796 1.000 76.13064 45 TYR B CA 1
ATOM 9270 C C . TYR B 1 55 ? 32.51016 14.06422 7.68563 1.000 78.73851 45 TYR B C 1
ATOM 9271 O O . TYR B 1 55 ? 33.44220 13.33643 7.32483 1.000 70.54731 45 TYR B O 1
ATOM 9289 N N . LYS B 1 56 ? 31.30172 13.60553 7.99788 1.000 78.26833 46 LYS B N 1
ATOM 9290 C CA . LYS B 1 56 ? 30.91373 12.20929 7.86051 1.000 80.67322 46 LYS B CA 1
ATOM 9291 C C . LYS B 1 56 ? 29.70968 12.12932 6.93280 1.000 84.45522 46 LYS B C 1
ATOM 9292 O O . LYS B 1 56 ? 28.76902 12.92157 7.05324 1.000 63.06363 46 LYS B O 1
ATOM 9311 N N . LYS B 1 57 ? 29.73607 11.16331 6.01843 1.000 91.60874 47 LYS B N 1
ATOM 9312 C CA . LYS B 1 57 ? 28.73681 11.04526 4.96814 1.000 78.59078 47 LYS B CA 1
ATOM 9313 C C . LYS B 1 57 ? 27.79574 9.87733 5.23256 1.000 77.22261 47 LYS B C 1
ATOM 9314 O O . LYS B 1 57 ? 28.16338 8.88747 5.87262 1.000 71.65516 47 LYS B O 1
ATOM 9333 N N . LEU B 1 58 ? 26.57239 10.01396 4.72882 1.000 78.10252 48 LEU B N 1
ATOM 9334 C CA . LEU B 1 58 ? 25.56849 8.95938 4.79449 1.000 83.97172 48 LEU B CA 1
ATOM 9335 C C . LEU B 1 58 ? 26.10611 7.64694 4.23164 1.000 91.51544 48 LEU B C 1
ATOM 9336 O O . LEU B 1 58 ? 25.50894 6.58604 4.42196 1.000 77.29112 48 LEU B O 1
ATOM 9352 N N . TYR B 1 64 ? 24.15580 4.43253 9.18467 1.000 65.34916 54 TYR B N 1
ATOM 9353 C CA . TYR B 1 64 ? 24.14467 5.89255 9.16730 1.000 82.04268 54 TYR B CA 1
ATOM 9354 C C . TYR B 1 64 ? 23.07483 6.42526 8.20731 1.000 76.99072 54 TYR B C 1
ATOM 9355 O O . TYR B 1 64 ? 23.39785 7.09314 7.22280 1.000 70.86810 54 TYR B O 1
ATOM 9372 N N . PRO B 1 65 ? 21.79246 6.13337 8.49220 1.000 76.61121 55 PRO B N 1
ATOM 9373 C CA . PRO B 1 65 ? 20.72503 6.56468 7.57702 1.000 74.80323 55 PRO B CA 1
ATOM 9374 C C . PRO B 1 65 ? 20.51722 8.06930 7.53816 1.000 66.18081 55 PRO B C 1
ATOM 9375 O O . PRO B 1 65 ? 21.31155 8.83796 8.08868 1.000 79.23473 55 PRO B O 1
ATOM 9386 N N . GLU B 1 66 ? 19.43079 8.49237 6.88728 1.000 64.58466 56 GLU B N 1
ATOM 9387 C CA . GLU B 1 66 ? 19.10775 9.91374 6.81438 1.000 70.41806 56 GLU B CA 1
ATOM 9388 C C . GLU B 1 66 ? 18.58365 10.43581 8.14787 1.000 76.44207 56 GLU B C 1
ATOM 9389 O O . GLU B 1 66 ? 19.09779 11.42437 8.68539 1.000 73.19315 56 GLU B O 1
ATOM 9401 N N . LEU B 1 67 ? 17.55646 9.78627 8.69984 1.000 92.54604 57 LEU B N 1
ATOM 9402 C CA . LEU B 1 67 ? 16.91963 10.30211 9.90509 1.000 77.05956 57 LEU B CA 1
ATOM 9403 C C . LEU B 1 67 ? 17.76602 10.06857 11.15080 1.000 62.80305 57 LEU B C 1
ATOM 9404 O O . LEU B 1 67 ? 17.60447 10.79737 12.12859 1.000 62.19044 57 LEU B O 1
ATOM 9420 N N . LEU B 1 68 ? 18.67734 9.09075 11.14135 1.000 85.40728 58 LEU B N 1
ATOM 9421 C CA . LEU B 1 68 ? 19.60738 8.95478 12.26023 1.000 87.42532 58 LEU B CA 1
ATOM 9422 C C . LEU B 1 68 ? 20.63921 10.07117 12.23790 1.000 81.61541 58 LEU B C 1
ATOM 9423 O O . LEU B 1 68 ? 20.99932 10.61350 13.28876 1.000 95.83289 58 LEU B O 1
ATOM 9439 N N . ALA B 1 69 ? 21.12447 10.42732 11.04421 1.000 79.56025 59 ALA B N 1
ATOM 9440 C CA . ALA B 1 69 ? 22.04845 11.54844 10.92300 1.000 84.92519 59 ALA B CA 1
ATOM 9441 C C . ALA B 1 69 ? 21.36194 12.86884 11.24761 1.000 83.32226 59 ALA B C 1
ATOM 9442 O O . ALA B 1 69 ? 21.99391 13.77303 11.80381 1.000 63.30726 59 ALA B O 1
ATOM 9449 N N . LYS B 1 70 ? 20.06805 12.98744 10.93587 1.000 71.55965 60 LYS B N 1
ATOM 9450 C CA . LYS B 1 70 ? 19.33712 14.22439 11.18936 1.000 65.56656 60 LYS B CA 1
ATOM 9451 C C . LYS B 1 70 ? 18.96839 14.38235 12.66050 1.000 75.66813 60 LYS B C 1
ATOM 9452 O O . LYS B 1 70 ? 18.79247 15.51254 13.13052 1.000 62.71814 60 LYS B O 1
ATOM 9471 N N . ILE B 1 71 ? 18.83362 13.27686 13.39621 1.000 88.91518 61 ILE B N 1
ATOM 9472 C CA . ILE B 1 71 ? 18.61616 13.37914 14.83594 1.000 73.56718 61 ILE B CA 1
ATOM 9473 C C . ILE B 1 71 ? 19.92690 13.68202 15.55533 1.000 67.54004 61 ILE B C 1
ATOM 9474 O O . ILE B 1 71 ? 19.92410 14.31878 16.61534 1.000 58.79584 61 ILE B O 1
ATOM 9490 N N . SER B 1 72 ? 21.05879 13.24225 14.99785 1.000 72.86746 62 SER B N 1
ATOM 9491 C CA . SER B 1 72 ? 22.34565 13.48232 15.64202 1.000 68.78757 62 SER B CA 1
ATOM 9492 C C . SER B 1 72 ? 22.66206 14.96933 15.73646 1.000 66.57275 62 SER B C 1
ATOM 9493 O O . SER B 1 72 ? 23.32284 15.40215 16.68709 1.000 73.10172 62 SER B O 1
ATOM 9501 N N . VAL B 1 73 ? 22.21341 15.76516 14.76559 1.000 66.49659 63 VAL B N 1
ATOM 9502 C CA . VAL B 1 73 ? 22.45923 17.20114 14.83613 1.000 71.57808 63 VAL B CA 1
ATOM 9503 C C . VAL B 1 73 ? 21.44345 17.88045 15.74775 1.000 70.32988 63 VAL B C 1
ATOM 9504 O O . VAL B 1 73 ? 21.72172 18.95018 16.30074 1.000 81.82009 63 VAL B O 1
ATOM 9517 N N . ALA B 1 74 ? 20.25802 17.28975 15.91747 1.000 57.85720 64 ALA B N 1
ATOM 9518 C CA . ALA B 1 74 ? 19.26723 17.88588 16.80692 1.000 58.67058 64 ALA B CA 1
ATOM 9519 C C . ALA B 1 74 ? 19.70268 17.78840 18.26473 1.000 72.38014 64 ALA B C 1
ATOM 9520 O O . ALA B 1 74 ? 19.52472 18.73953 19.03442 1.000 78.49808 64 ALA B O 1
ATOM 9527 N N . VAL B 1 75 ? 20.27488 16.65047 18.66693 1.000 73.35394 65 VAL B N 1
ATOM 9528 C CA . VAL B 1 75 ? 20.76735 16.53377 20.03619 1.000 69.54729 65 VAL B CA 1
ATOM 9529 C C . VAL B 1 75 ? 21.97113 17.44054 20.25107 1.000 67.18091 65 VAL B C 1
ATOM 9530 O O . VAL B 1 75 ? 22.15685 17.98350 21.34708 1.000 63.51217 65 VAL B O 1
ATOM 9543 N N . SER B 1 76 ? 22.81188 17.61715 19.22605 1.000 64.56451 66 SER B N 1
ATOM 9544 C CA . SER B 1 76 ? 23.94715 18.52264 19.36426 1.000 63.94323 66 SER B CA 1
ATOM 9545 C C . SER B 1 76 ? 23.48917 19.88781 19.85179 1.000 58.46742 66 SER B C 1
ATOM 9546 O O . SER B 1 76 ? 24.22013 20.56812 20.57936 1.000 61.68721 66 SER B O 1
ATOM 9554 N N . LEU B 1 77 ? 22.27657 20.29668 19.47356 1.000 70.22812 67 LEU B N 1
ATOM 9555 C CA . LEU B 1 77 ? 21.72281 21.54650 19.97920 1.000 59.59913 67 LEU B CA 1
ATOM 9556 C C . LEU B 1 77 ? 21.28175 21.39983 21.42921 1.000 69.55238 67 LEU B C 1
ATOM 9557 O O . LEU B 1 77 ? 21.69401 22.18030 22.29482 1.000 70.29752 67 LEU B O 1
ATOM 9573 N N . PHE B 1 78 ? 20.43693 20.40344 21.71004 1.000 89.60556 68 PHE B N 1
ATOM 9574 C CA . PHE B 1 78 ? 19.97548 20.16868 23.07548 1.000 75.84849 68 PHE B CA 1
ATOM 9575 C C . PHE B 1 78 ? 21.14303 20.16468 24.05540 1.000 56.07545 68 PHE B C 1
ATOM 9576 O O . PHE B 1 78 ? 21.09331 20.81273 25.10716 1.000 54.63488 68 PHE B O 1
ATOM 9593 N N . LYS B 1 79 ? 22.21350 19.44374 23.71505 1.000 59.18145 69 LYS B N 1
ATOM 9594 C CA . LYS B 1 79 ? 23.37713 19.39120 24.59274 1.000 55.10869 69 LYS B CA 1
ATOM 9595 C C . LYS B 1 79 ? 24.11317 20.72458 24.62222 1.000 57.10618 69 LYS B C 1
ATOM 9596 O O . LYS B 1 79 ? 24.57265 21.16059 25.68446 1.000 59.72803 69 LYS B O 1
ATOM 9615 N N . ARG B 1 80 ? 24.22448 21.39627 23.47369 1.000 68.06977 70 ARG B N 1
ATOM 9616 C CA . ARG B 1 80 ? 24.89441 22.69088 23.44803 1.000 58.87992 70 ARG B CA 1
ATOM 9617 C C . ARG B 1 80 ? 24.19120 23.70805 24.33584 1.000 53.96032 70 ARG B C 1
ATOM 9618 O O . ARG B 1 80 ? 24.81191 24.69759 24.73850 1.000 53.74081 70 ARG B O 1
ATOM 9639 N N . ILE B 1 81 ? 22.91776 23.47890 24.66075 1.000 53.92784 71 ILE B N 1
ATOM 9640 C CA . ILE B 1 81 ? 22.17733 24.41878 25.49442 1.000 53.60347 71 ILE B CA 1
ATOM 9641 C C . ILE B 1 81 ? 22.60304 24.30864 26.95147 1.000 53.39029 71 ILE B C 1
ATOM 9642 O O . ILE B 1 81 ? 22.72482 25.32273 27.64810 1.000 53.08747 71 ILE B O 1
ATOM 9658 N N . PHE B 1 82 ? 22.82172 23.08783 27.44288 1.000 65.06789 72 PHE B N 1
ATOM 9659 C CA . PHE B 1 82 ? 23.19648 22.88149 28.83377 1.000 53.57962 72 PHE B CA 1
ATOM 9660 C C . PHE B 1 82 ? 24.64310 22.44221 29.01419 1.000 53.79849 72 PHE B C 1
ATOM 9661 O O . PHE B 1 82 ? 25.07687 22.27110 30.15542 1.000 69.66669 72 PHE B O 1
ATOM 9678 N N . GLN B 1 83 ? 25.39983 22.23618 27.93331 1.000 53.99625 73 GLN B N 1
ATOM 9679 C CA . GLN B 1 83 ? 26.82445 21.95528 28.05644 1.000 59.58072 73 GLN B CA 1
ATOM 9680 C C . GLN B 1 83 ? 27.72600 23.05535 27.51289 1.000 54.14481 73 GLN B C 1
ATOM 9681 O O . GLN B 1 83 ? 28.87224 23.15949 27.95846 1.000 54.34404 73 GLN B O 1
ATOM 9695 N N . GLY B 1 84 ? 27.24542 23.87117 26.58234 1.000 53.93198 74 GLY B N 1
ATOM 9696 C CA . GLY B 1 84 ? 28.06758 24.94679 26.05097 1.000 61.62132 74 GLY B CA 1
ATOM 9697 C C . GLY B 1 84 ? 29.02355 24.45159 24.98718 1.000 65.09910 74 GLY B C 1
ATOM 9698 O O . GLY B 1 84 ? 28.63596 23.68232 24.10554 1.000 54.54998 74 GLY B O 1
ATOM 9702 N N . ARG B 1 85 ? 30.28908 24.88024 25.06422 1.000 61.88438 75 ARG B N 1
ATOM 9703 C CA . ARG B 1 85 ? 31.26632 24.44838 24.07278 1.000 60.32889 75 ARG B CA 1
ATOM 9704 C C . ARG B 1 85 ? 31.71161 23.00565 24.27627 1.000 66.70546 75 ARG B C 1
ATOM 9705 O O . ARG B 1 85 ? 32.46112 22.48675 23.44286 1.000 75.16501 75 ARG B O 1
ATOM 9726 N N . ARG B 1 86 ? 31.28060 22.35041 25.35235 1.000 61.01988 76 ARG B N 1
ATOM 9727 C CA . ARG B 1 86 ? 31.67409 20.97145 25.60992 1.000 63.82091 76 ARG B CA 1
ATOM 9728 C C . ARG B 1 86 ? 30.89755 19.97400 24.76256 1.000 56.03673 76 ARG B C 1
ATOM 9729 O O . ARG B 1 86 ? 31.14425 18.76828 24.87356 1.000 64.53433 76 ARG B O 1
ATOM 9750 N N . SER B 1 87 ? 29.98174 20.44539 23.91893 1.000 55.69511 77 SER B N 1
ATOM 9751 C CA . SER B 1 87 ? 29.19965 19.59666 23.02889 1.000 66.35400 77 SER B CA 1
ATOM 9752 C C . SER B 1 87 ? 29.46653 20.02620 21.59417 1.000 63.12490 77 SER B C 1
ATOM 9753 O O . SER B 1 87 ? 29.20903 21.17884 21.22987 1.000 65.45442 77 SER B O 1
ATOM 9761 N N . ALA B 1 88 ? 29.98587 19.10398 20.78827 1.000 56.48086 78 ALA B N 1
ATOM 9762 C CA . ALA B 1 88 ? 30.28503 19.41000 19.39699 1.000 62.05078 78 ALA B CA 1
ATOM 9763 C C . ALA B 1 88 ? 29.04384 19.93577 18.68742 1.000 68.53559 78 ALA B C 1
ATOM 9764 O O . ALA B 1 88 ? 27.95466 19.36648 18.80710 1.000 63.94968 78 ALA B O 1
ATOM 9771 N N . GLU B 1 89 ? 29.21256 21.03360 17.95441 1.000 72.06000 79 GLU B N 1
ATOM 9772 C CA . GLU B 1 89 ? 28.13371 21.60436 17.15745 1.000 71.40527 79 GLU B CA 1
ATOM 9773 C C . GLU B 1 89 ? 28.08337 20.90012 15.80649 1.000 56.84946 79 GLU B C 1
ATOM 9774 O O . GLU B 1 89 ? 29.08709 20.85904 15.08682 1.000 64.80919 79 GLU B O 1
ATOM 9786 N N . GLU B 1 90 ? 26.92711 20.33545 15.46598 1.000 56.93757 80 GLU B N 1
ATOM 9787 C CA . GLU B 1 90 ? 26.74812 19.62962 14.20588 1.000 84.34138 80 GLU B CA 1
ATOM 9788 C C . GLU B 1 90 ? 25.72957 20.35408 13.33479 1.000 84.81659 80 GLU B C 1
ATOM 9789 O O . GLU B 1 90 ? 24.79606 20.98740 13.83773 1.000 60.48870 80 GLU B O 1
ATOM 9801 N N . ARG B 1 91 ? 25.90947 20.23457 12.01812 1.000 63.26845 81 ARG B N 1
ATOM 9802 C CA . ARG B 1 91 ? 25.08876 20.92457 11.03332 1.000 64.86807 81 ARG B CA 1
ATOM 9803 C C . ARG B 1 91 ? 24.62124 19.95119 9.95792 1.000 67.56663 81 ARG B C 1
ATOM 9804 O O . ARG B 1 91 ? 25.09903 18.81788 9.85738 1.000 75.22890 81 ARG B O 1
ATOM 9825 N N . LEU B 1 92 ? 23.66925 20.41436 9.14921 1.000 59.50636 82 LEU B N 1
ATOM 9826 C CA . LEU B 1 92 ? 23.18725 19.68261 7.98455 1.000 78.74366 82 LEU B CA 1
ATOM 9827 C C . LEU B 1 92 ? 23.82134 20.26185 6.72601 1.000 85.65995 82 LEU B C 1
ATOM 9828 O O . LEU B 1 92 ? 23.79287 21.47991 6.51745 1.000 89.72129 82 LEU B O 1
ATOM 9844 N N . VAL B 1 93 ? 24.38823 19.39238 5.89221 1.000 74.07227 83 VAL B N 1
ATOM 9845 C CA . VAL B 1 93 ? 24.99530 19.78682 4.62558 1.000 76.18075 83 VAL B CA 1
ATOM 9846 C C . VAL B 1 93 ? 24.17205 19.18746 3.49396 1.000 68.48434 83 VAL B C 1
ATOM 9847 O O . VAL B 1 93 ? 23.81681 18.00295 3.53466 1.000 69.49865 83 VAL B O 1
ATOM 9860 N N . PHE B 1 94 ? 23.86623 20.00419 2.49251 1.000 70.29637 84 PHE B N 1
ATOM 9861 C CA . PHE B 1 94 ? 23.11943 19.58282 1.31825 1.000 78.33318 84 PHE B CA 1
ATOM 9862 C C . PHE B 1 94 ? 24.00439 19.67660 0.08173 1.000 74.56738 84 PHE B C 1
ATOM 9863 O O . PHE B 1 94 ? 25.08048 20.27961 0.09769 1.000 69.48143 84 PHE B O 1
ATOM 9880 N N . ASP B 1 95 ? 23.54263 19.05166 -0.99672 1.000 83.30344 85 ASP B N 1
ATOM 9881 C CA . ASP B 1 95 ? 24.13176 19.26465 -2.30627 1.000 85.14586 85 ASP B CA 1
ATOM 9882 C C . ASP B 1 95 ? 23.46126 20.47360 -2.95531 1.000 90.89227 85 ASP B C 1
ATOM 9883 O O . ASP B 1 95 ? 22.60673 21.13602 -2.36191 1.000 93.82916 85 ASP B O 1
ATOM 9892 N N . ASP B 1 96 ? 23.84297 20.76567 -4.19460 1.000 81.94902 86 ASP B N 1
ATOM 9893 C CA . ASP B 1 96 ? 23.21796 21.87259 -4.90544 1.000 80.05081 86 ASP B CA 1
ATOM 9894 C C . ASP B 1 96 ? 21.79512 21.55898 -5.34906 1.000 82.78659 86 ASP B C 1
ATOM 9895 O O . ASP B 1 96 ? 21.14669 22.42921 -5.94057 1.000 84.19493 86 ASP B O 1
ATOM 9904 N N . GLU B 1 97 ? 21.29185 20.35544 -5.06829 1.000 93.98084 87 GLU B N 1
ATOM 9905 C CA . GLU B 1 97 ? 19.93372 19.96226 -5.41987 1.000 99.08219 87 GLU B CA 1
ATOM 9906 C C . GLU B 1 97 ? 19.04848 19.82005 -4.18614 1.000 94.08136 87 GLU B C 1
ATOM 9907 O O . GLU B 1 97 ? 18.00447 19.16295 -4.24638 1.000 102.38372 87 GLU B O 1
ATOM 9919 N N . GLU B 1 98 ? 19.44507 20.42934 -3.07142 1.000 82.54550 88 GLU B N 1
ATOM 9920 C CA . GLU B 1 98 ? 18.66196 20.43094 -1.83874 1.000 85.02114 88 GLU B CA 1
ATOM 9921 C C . GLU B 1 98 ? 18.29534 19.00693 -1.41603 1.000 85.16813 88 GLU B C 1
ATOM 9922 O O . GLU B 1 98 ? 17.12556 18.65251 -1.26015 1.000 97.90348 88 GLU B O 1
ATOM 9934 N N . ARG B 1 99 ? 19.32830 18.18778 -1.22389 1.000 71.58621 89 ARG B N 1
ATOM 9935 C CA . ARG B 1 99 ? 19.15658 16.83142 -0.71846 1.000 85.39964 89 ARG B CA 1
ATOM 9936 C C . ARG B 1 99 ? 20.25443 16.54392 0.29372 1.000 84.55696 89 ARG B C 1
ATOM 9937 O O . ARG B 1 99 ? 21.43459 16.77849 0.01647 1.000 77.21114 89 ARG B O 1
ATOM 9958 N N . LEU B 1 100 ? 19.86365 16.03634 1.46017 1.000 78.19480 90 LEU B N 1
ATOM 9959 C CA . LEU B 1 100 ? 20.83152 15.75558 2.51116 1.000 74.71320 90 LEU B CA 1
ATOM 9960 C C . LEU B 1 100 ? 21.82233 14.69472 2.04929 1.000 73.77943 90 LEU B C 1
ATOM 9961 O O . LEU B 1 100 ? 21.46055 13.74425 1.34987 1.000 64.97629 90 LEU B O 1
ATOM 9977 N N . VAL B 1 101 ? 23.08363 14.86316 2.44720 1.000 70.12232 91 VAL B N 1
ATOM 9978 C CA . VAL B 1 101 ? 24.14975 13.96193 2.02404 1.000 75.88710 91 VAL B CA 1
ATOM 9979 C C . VAL B 1 101 ? 25.04655 13.60719 3.20502 1.000 69.09918 91 VAL B C 1
ATOM 9980 O O . VAL B 1 101 ? 25.76564 12.60237 3.16798 1.000 76.91257 91 VAL B O 1
ATOM 9993 N N . GLY B 1 102 ? 25.00908 14.41306 4.25869 1.000 74.02142 92 GLY B N 1
ATOM 9994 C CA . GLY B 1 102 ? 25.82614 14.12816 5.42212 1.000 80.93830 92 GLY B CA 1
ATOM 9995 C C . GLY B 1 102 ? 25.60857 15.15849 6.50682 1.000 72.22594 92 GLY B C 1
ATOM 9996 O O . GLY B 1 102 ? 24.69104 15.97954 6.43833 1.000 61.32210 92 GLY B O 1
ATOM 10000 N N . THR B 1 103 ? 26.47057 15.09767 7.52098 1.000 85.32919 93 THR B N 1
ATOM 10001 C CA . THR B 1 103 ? 26.40839 16.01364 8.64974 1.000 80.88980 93 THR B CA 1
ATOM 10002 C C . THR B 1 103 ? 27.81581 16.47726 8.99824 1.000 82.00813 93 THR B C 1
ATOM 10003 O O . THR B 1 103 ? 28.81495 15.89572 8.56452 1.000 65.64077 93 THR B O 1
ATOM 10014 N N . LEU B 1 104 ? 27.88186 17.53083 9.80558 1.000 68.38507 94 LEU B N 1
ATOM 10015 C CA . LEU B 1 104 ? 29.13322 18.14216 10.22037 1.000 63.72206 94 LEU B CA 1
ATOM 10016 C C . LEU B 1 104 ? 29.29447 18.01085 11.72800 1.000 67.13621 94 LEU B C 1
ATOM 10017 O O . LEU B 1 104 ? 28.37677 17.60669 12.44538 1.000 76.03164 94 LEU B O 1
ATOM 10033 N N . SER B 1 105 ? 30.49217 18.35767 12.20152 1.000 60.98959 95 SER B N 1
ATOM 10034 C CA . SER B 1 105 ? 30.77743 18.35510 13.63439 1.000 58.43318 95 SER B CA 1
ATOM 10035 C C . SER B 1 105 ? 31.99129 19.26092 13.84085 1.000 60.70087 95 SER B C 1
ATOM 10036 O O . SER B 1 105 ? 33.13130 18.81524 13.68427 1.000 65.54998 95 SER B O 1
ATOM 10044 N N . ILE B 1 106 ? 31.72905 20.52814 14.16853 1.000 62.53264 96 ILE B N 1
ATOM 10045 C CA . ILE B 1 106 ? 32.80577 21.49599 14.32305 1.000 58.19900 96 ILE B CA 1
ATOM 10046 C C . ILE B 1 106 ? 33.76279 21.00971 15.40086 1.000 60.39561 96 ILE B C 1
ATOM 10047 O O . ILE B 1 106 ? 33.34293 20.56531 16.47596 1.000 67.32146 96 ILE B O 1
ATOM 10063 N N . SER B 1 107 ? 35.06225 21.10285 15.11786 1.000 58.76998 97 SER B N 1
ATOM 10064 C CA . SER B 1 107 ? 36.06738 20.52798 16.00334 1.000 65.63620 97 SER B CA 1
ATOM 10065 C C . SER B 1 107 ? 35.97124 21.11582 17.40608 1.000 67.89644 97 SER B C 1
ATOM 10066 O O . SER B 1 107 ? 35.81283 22.32663 17.58510 1.000 58.28357 97 SER B O 1
ATOM 10074 N N . VAL B 1 108 ? 36.07427 20.24229 18.40361 1.000 67.48789 98 VAL B N 1
ATOM 10075 C CA . VAL B 1 108 ? 36.05251 20.64146 19.80639 1.000 58.28167 98 VAL B CA 1
ATOM 10076 C C . VAL B 1 108 ? 37.47971 20.95284 20.23941 1.000 79.84107 98 VAL B C 1
ATOM 10077 O O . VAL B 1 108 ? 38.34581 20.07130 20.23418 1.000 89.90949 98 VAL B O 1
ATOM 10090 N N . ASP B 1 109 ? 37.72184 22.20501 20.62188 1.000 71.55622 99 ASP B N 1
ATOM 10091 C CA . ASP B 1 109 ? 39.06503 22.64100 20.98442 1.000 71.98727 99 ASP B CA 1
ATOM 10092 C C . ASP B 1 109 ? 39.61538 21.80140 22.13039 1.000 77.25618 99 ASP B C 1
ATOM 10093 O O . ASP B 1 109 ? 38.99432 21.70080 23.19316 1.000 82.16887 99 ASP B O 1
ATOM 10102 N N . GLY B 1 110 ? 40.77698 21.19364 21.90974 1.000 84.70850 100 GLY B N 1
ATOM 10103 C CA . GLY B 1 110 ? 41.43308 20.43408 22.95697 1.000 82.58479 100 GLY B CA 1
ATOM 10104 C C . GLY B 1 110 ? 40.89958 19.03157 23.13303 1.000 70.54044 100 GLY B C 1
ATOM 10105 O O . GLY B 1 110 ? 40.72013 18.57936 24.27083 1.000 76.33818 100 GLY B O 1
ATOM 10109 N N . PHE B 1 111 ? 40.64178 18.32318 22.03753 1.000 62.61215 101 PHE B N 1
ATOM 10110 C CA . PHE B 1 111 ? 40.03568 16.99859 22.08605 1.000 69.56421 101 PHE B CA 1
ATOM 10111 C C . PHE B 1 111 ? 41.11485 15.94113 21.87969 1.000 88.48241 101 PHE B C 1
ATOM 10112 O O . PHE B 1 111 ? 41.65823 15.80198 20.77893 1.000 109.98009 101 PHE B O 1
ATOM 10129 N N . LYS B 1 112 ? 41.41577 15.19518 22.93870 1.000 88.56022 102 LYS B N 1
ATOM 10130 C CA . LYS B 1 112 ? 42.24566 13.99437 22.87610 1.000 92.24722 102 LYS B CA 1
ATOM 10131 C C . LYS B 1 112 ? 41.36442 12.86695 23.39983 1.000 83.50263 102 LYS B C 1
ATOM 10132 O O . LYS B 1 112 ? 41.33267 12.60563 24.60540 1.000 79.77450 102 LYS B O 1
ATOM 10151 N N . GLY B 1 113 ? 40.63443 12.22011 22.49389 1.000 90.04797 103 GLY B N 1
ATOM 10152 C CA . GLY B 1 113 ? 39.74581 11.14592 22.88354 1.000 87.05372 103 GLY B CA 1
ATOM 10153 C C . GLY B 1 113 ? 40.43587 10.18657 23.82582 1.000 97.72930 103 GLY B C 1
ATOM 10154 O O . GLY B 1 113 ? 41.62311 9.89439 23.65180 1.000 105.69943 103 GLY B O 1
ATOM 10158 N N . PHE B 1 114 ? 39.71163 9.69193 24.82801 1.000 94.78042 104 PHE B N 1
ATOM 10159 C CA . PHE B 1 114 ? 40.32185 8.79672 25.79854 1.000 93.18929 104 PHE B CA 1
ATOM 10160 C C . PHE B 1 114 ? 40.96996 7.62558 25.07349 1.000 106.08681 104 PHE B C 1
ATOM 10161 O O . PHE B 1 114 ? 40.50459 7.18826 24.01676 1.000 103.78877 104 PHE B O 1
ATOM 10178 N N . ASN B 1 115 ? 42.04954 7.10892 25.64895 1.000 110.49829 105 ASN B N 1
ATOM 10179 C CA . ASN B 1 115 ? 42.81013 6.07200 24.97320 1.000 122.36774 105 ASN B CA 1
ATOM 10180 C C . ASN B 1 115 ? 42.07800 4.74110 25.04879 1.000 112.41691 105 ASN B C 1
ATOM 10181 O O . ASN B 1 115 ? 41.28860 4.48787 25.96371 1.000 108.06293 105 ASN B O 1
ATOM 10192 N N . PHE B 1 116 ? 42.35124 3.88926 24.06812 1.000 115.60748 106 PHE B N 1
ATOM 10193 C CA . PHE B 1 116 ? 41.87687 2.52020 24.10797 1.000 113.56492 106 PHE B CA 1
ATOM 10194 C C . PHE B 1 116 ? 42.83523 1.66592 24.92930 1.000 124.66928 106 PHE B C 1
ATOM 10195 O O . PHE B 1 116 ? 43.97491 2.05025 25.20814 1.000 121.50558 106 PHE B O 1
ATOM 10212 N N . HIS B 1 117 ? 42.35525 0.48599 25.31773 1.000 119.94164 107 HIS B N 1
ATOM 10213 C CA . HIS B 1 117 ? 43.18483 -0.44560 26.06982 1.000 119.39741 107 HIS B CA 1
ATOM 10214 C C . HIS B 1 117 ? 44.40877 -0.90770 25.28824 1.000 123.29178 107 HIS B C 1
ATOM 10215 O O . HIS B 1 117 ? 45.25677 -1.60211 25.85961 1.000 131.16076 107 HIS B O 1
ATOM 10229 N N . LYS B 1 118 ? 44.52424 -0.54584 24.00918 1.000 121.31420 108 LYS B N 1
ATOM 10230 C CA . LYS B 1 118 ? 45.69019 -0.89056 23.20541 1.000 127.90066 108 LYS B CA 1
ATOM 10231 C C . LYS B 1 118 ? 46.64466 0.27592 22.98798 1.000 113.71792 108 LYS B C 1
ATOM 10232 O O . LYS B 1 118 ? 47.85329 0.05337 22.86338 1.000 117.57158 108 LYS B O 1
ATOM 10251 N N . GLU B 1 119 ? 46.14006 1.50700 22.93786 1.000 106.42259 109 GLU B N 1
ATOM 10252 C CA . GLU B 1 119 ? 46.97853 2.64080 22.57804 1.000 107.26436 109 GLU B CA 1
ATOM 10253 C C . GLU B 1 119 ? 48.13030 2.80173 23.56744 1.000 106.02575 109 GLU B C 1
ATOM 10254 O O . GLU B 1 119 ? 48.12627 2.24892 24.67091 1.000 99.79703 109 GLU B O 1
ATOM 10266 N N . SER B 1 120 ? 49.12750 3.57847 23.15202 1.000 99.47368 110 SER B N 1
ATOM 10267 C CA . SER B 1 120 ? 50.32357 3.77501 23.95488 1.000 110.59206 110 SER B CA 1
ATOM 10268 C C . SER B 1 120 ? 50.04378 4.70402 25.13328 1.000 99.44220 110 SER B C 1
ATOM 10269 O O . SER B 1 120 ? 49.04472 5.42795 25.17137 1.000 97.82314 110 SER B O 1
ATOM 10277 N N . VAL B 1 121 ? 50.94614 4.67016 26.10470 1.000 97.76059 111 VAL B N 1
ATOM 10278 C CA . VAL B 1 121 ? 50.89427 5.53468 27.27441 1.000 102.77450 111 VAL B CA 1
ATOM 10279 C C . VAL B 1 121 ? 52.13690 6.41813 27.26694 1.000 106.41400 111 VAL B C 1
ATOM 10280 O O . VAL B 1 121 ? 53.21101 6.00288 27.70249 1.000 111.86475 111 VAL B O 1
ATOM 10293 N N . PRO B 1 122 ? 52.03039 7.65550 26.76142 1.000 109.90564 112 PRO B N 1
ATOM 10294 C CA . PRO B 1 122 ? 53.20111 8.54587 26.73385 1.000 115.73016 112 PRO B CA 1
ATOM 10295 C C . PRO B 1 122 ? 53.86979 8.68428 28.09265 1.000 118.36505 112 PRO B C 1
ATOM 10296 O O . PRO B 1 122 ? 53.27608 8.34427 29.12051 1.000 115.11357 112 PRO B O 1
ATOM 10307 N N . GLN B 1 123 ? 55.10561 9.18874 28.11036 1.000 125.89508 113 GLN B N 1
ATOM 10308 C CA . GLN B 1 123 ? 55.85863 9.26374 29.35807 1.000 136.40381 113 GLN B CA 1
ATOM 10309 C C . GLN B 1 123 ? 55.46337 10.48804 30.17386 1.000 115.84930 113 GLN B C 1
ATOM 10310 O O . GLN B 1 123 ? 55.19877 10.38100 31.37652 1.000 97.03644 113 GLN B O 1
ATOM 10324 N N . GLU B 1 124 ? 55.42358 11.65753 29.54160 1.000 106.51415 114 GLU B N 1
ATOM 10325 C CA . GLU B 1 124 ? 55.00642 12.86406 30.24156 1.000 119.67811 114 GLU B CA 1
ATOM 10326 C C . GLU B 1 124 ? 53.60429 12.69073 30.80681 1.000 121.27013 114 GLU B C 1
ATOM 10327 O O . GLU B 1 124 ? 52.63967 12.50496 30.05801 1.000 118.19792 114 GLU B O 1
ATOM 10339 N N . SER B 1 125 ? 53.49486 12.75334 32.13585 1.000 118.95084 115 SER B N 1
ATOM 10340 C CA . SER B 1 125 ? 52.18984 12.65955 32.77592 1.000 105.34251 115 SER B CA 1
ATOM 10341 C C . SER B 1 125 ? 51.29764 13.83385 32.40627 1.000 111.44022 115 SER B C 1
ATOM 10342 O O . SER B 1 125 ? 50.07014 13.71710 32.48651 1.000 107.90142 115 SER B O 1
ATOM 10350 N N . SER B 1 126 ? 51.88586 14.95884 31.99338 1.000 117.33494 116 SER B N 1
ATOM 10351 C CA . SER B 1 126 ? 51.08767 16.11580 31.61312 1.000 114.45203 116 SER B CA 1
ATOM 10352 C C . SER B 1 126 ? 50.26761 15.84866 30.35962 1.000 109.54334 116 SER B C 1
ATOM 10353 O O . SER B 1 126 ? 49.26384 16.53256 30.13220 1.000 112.09392 116 SER B O 1
ATOM 10361 N N . ALA B 1 127 ? 50.67131 14.86787 29.54788 1.000 114.61069 117 ALA B N 1
ATOM 10362 C CA . ALA B 1 127 ? 49.90561 14.44399 28.38626 1.000 100.59318 117 ALA B CA 1
ATOM 10363 C C . ALA B 1 127 ? 49.21522 13.10174 28.57159 1.000 94.70273 117 ALA B C 1
ATOM 10364 O O . ALA B 1 127 ? 48.22978 12.83469 27.87759 1.000 97.97184 117 ALA B O 1
ATOM 10371 N N . LYS B 1 128 ? 49.70547 12.25353 29.47946 1.000 96.46009 118 LYS B N 1
ATOM 10372 C CA . LYS B 1 128 ? 49.09950 10.94161 29.67517 1.000 99.86642 118 LYS B CA 1
ATOM 10373 C C . LYS B 1 128 ? 47.87112 10.99573 30.57403 1.000 84.79565 118 LYS B C 1
ATOM 10374 O O . LYS B 1 128 ? 46.95781 10.17881 30.41209 1.000 70.76964 118 LYS B O 1
ATOM 10393 N N . GLU B 1 129 ? 47.81834 11.94264 31.51190 1.000 91.29332 119 GLU B N 1
ATOM 10394 C CA . GLU B 1 129 ? 46.66220 12.03984 32.39385 1.000 87.92894 119 GLU B CA 1
ATOM 10395 C C . GLU B 1 129 ? 45.42295 12.57241 31.68685 1.000 78.50180 119 GLU B C 1
ATOM 10396 O O . GLU B 1 129 ? 44.33946 12.55021 32.27875 1.000 77.80261 119 GLU B O 1
ATOM 10408 N N . GLN B 1 130 ? 45.55195 13.05715 30.45274 1.000 79.49679 120 GLN B N 1
ATOM 10409 C CA . GLN B 1 130 ? 44.39382 13.49302 29.68275 1.000 94.09304 120 GLN B CA 1
ATOM 10410 C C . GLN B 1 130 ? 43.83007 12.39192 28.79678 1.000 85.44366 120 GLN B C 1
ATOM 10411 O O . GLN B 1 130 ? 42.62994 12.40258 28.49690 1.000 75.90124 120 GLN B O 1
ATOM 10425 N N . VAL B 1 131 ? 44.66431 11.44602 28.37040 1.000 96.28537 121 VAL B N 1
ATOM 10426 C CA . VAL B 1 131 ? 44.21142 10.39040 27.46912 1.000 95.14347 121 VAL B CA 1
ATOM 10427 C C . VAL B 1 131 ? 43.66333 9.19887 28.24482 1.000 88.57000 121 VAL B C 1
ATOM 10428 O O . VAL B 1 131 ? 42.63759 8.62787 27.86796 1.000 82.43051 121 VAL B O 1
ATOM 10441 N N . ILE B 1 132 ? 44.33011 8.80297 29.32443 1.000 94.70487 122 ILE B N 1
ATOM 10442 C CA . ILE B 1 132 ? 43.77625 7.83527 30.27059 1.000 90.04111 122 ILE B CA 1
ATOM 10443 C C . ILE B 1 132 ? 43.67937 8.55403 31.61177 1.000 79.14093 122 ILE B C 1
ATOM 10444 O O . ILE B 1 132 ? 44.64789 8.55992 32.38502 1.000 79.97868 122 ILE B O 1
ATOM 10460 N N . PRO B 1 133 ? 42.54563 9.17057 31.93039 1.000 77.40953 123 PRO B N 1
ATOM 10461 C CA . PRO B 1 133 ? 42.50693 10.09404 33.06585 1.000 77.92288 123 PRO B CA 1
ATOM 10462 C C . PRO B 1 133 ? 42.45276 9.38514 34.40783 1.000 75.21471 123 PRO B C 1
ATOM 10463 O O . PRO B 1 133 ? 41.87245 8.30708 34.55621 1.000 75.12052 123 PRO B O 1
ATOM 10474 N N . SER B 1 134 ? 43.07372 10.02477 35.39501 1.000 75.59720 124 SER B N 1
ATOM 10475 C CA . SER B 1 134 ? 43.04009 9.53811 36.76504 1.000 86.96871 124 SER B CA 1
ATOM 10476 C C . SER B 1 134 ? 41.74428 9.96877 37.43957 1.000 77.88557 124 SER B C 1
ATOM 10477 O O . SER B 1 134 ? 41.25058 11.07692 37.21556 1.000 66.53373 124 SER B O 1
ATOM 10485 N N . THR B 1 135 ? 41.19816 9.08419 38.27983 1.000 87.87391 125 THR B N 1
ATOM 10486 C CA . THR B 1 135 ? 39.92216 9.36675 38.93055 1.000 84.03109 125 THR B CA 1
ATOM 10487 C C . THR B 1 135 ? 39.93663 10.70363 39.65589 1.000 68.73970 125 THR B C 1
ATOM 10488 O O . THR B 1 135 ? 38.88040 11.31024 39.86320 1.000 51.68414 125 THR B O 1
ATOM 10499 N N . ARG B 1 136 ? 41.11671 11.17210 40.05902 1.000 78.08274 126 ARG B N 1
ATOM 10500 C CA . ARG B 1 136 ? 41.21225 12.43889 40.77091 1.000 72.64874 126 ARG B CA 1
ATOM 10501 C C . ARG B 1 136 ? 41.05303 13.63357 39.83718 1.000 63.31892 126 ARG B C 1
ATOM 10502 O O . ARG B 1 136 ? 40.61631 14.70193 40.27917 1.000 53.96222 126 ARG B O 1
ATOM 10523 N N . THR B 1 137 ? 41.39490 13.47979 38.55521 1.000 71.30498 127 THR B N 1
ATOM 10524 C CA . THR B 1 137 ? 41.28233 14.57547 37.59887 1.000 72.80595 127 THR B CA 1
ATOM 10525 C C . THR B 1 137 ? 39.89328 14.70202 36.98307 1.000 66.28797 127 THR B C 1
ATOM 10526 O O . THR B 1 137 ? 39.55682 15.77803 36.47539 1.000 58.36078 127 THR B O 1
ATOM 10537 N N . LEU B 1 138 ? 39.08221 13.63907 37.00312 1.000 71.27790 128 LEU B N 1
ATOM 10538 C CA . LEU B 1 138 ? 37.71747 13.75815 36.49792 1.000 67.23620 128 LEU B CA 1
ATOM 10539 C C . LEU B 1 138 ? 36.89997 14.72667 37.34109 1.000 65.79511 128 LEU B C 1
ATOM 10540 O O . LEU B 1 138 ? 36.00531 15.40315 36.82092 1.000 53.90719 128 LEU B O 1
ATOM 10556 N N . ILE B 1 139 ? 37.18655 14.80208 38.64066 1.000 62.29040 129 ILE B N 1
ATOM 10557 C CA . ILE B 1 139 ? 36.49169 15.75423 39.49687 1.000 57.30709 129 ILE B CA 1
ATOM 10558 C C . ILE B 1 139 ? 37.07479 17.15492 39.33447 1.000 60.68602 129 ILE B C 1
ATOM 10559 O O . ILE B 1 139 ? 36.36555 18.15013 39.52216 1.000 62.57162 129 ILE B O 1
ATOM 10575 N N . GLU B 1 140 ? 38.35867 17.26269 38.98259 1.000 62.72511 130 GLU B N 1
ATOM 10576 C CA . GLU B 1 140 ? 38.97147 18.57252 38.78923 1.000 58.00870 130 GLU B CA 1
ATOM 10577 C C . GLU B 1 140 ? 38.57976 19.20566 37.45872 1.000 60.30102 130 GLU B C 1
ATOM 10578 O O . GLU B 1 140 ? 38.51714 20.43644 37.36281 1.000 61.97627 130 GLU B O 1
ATOM 10590 N N . LYS B 1 141 ? 38.31895 18.39826 36.42994 1.000 61.90494 131 LYS B N 1
ATOM 10591 C CA . LYS B 1 141 ? 37.94940 18.90259 35.11369 1.000 60.35819 131 LYS B CA 1
ATOM 10592 C C . LYS B 1 141 ? 36.44661 18.83350 34.86301 1.000 58.27796 131 LYS B C 1
ATOM 10593 O O . LYS B 1 141 ? 36.00440 19.08584 33.73748 1.000 50.57100 131 LYS B O 1
ATOM 10612 N N . SER B 1 142 ? 35.65858 18.49042 35.88013 1.000 68.16744 132 SER B N 1
ATOM 10613 C CA . SER B 1 142 ? 34.20131 18.42056 35.78254 1.000 58.05470 132 SER B CA 1
ATOM 10614 C C . SER B 1 142 ? 33.77261 17.61874 34.55069 1.000 45.18489 132 SER B C 1
ATOM 10615 O O . SER B 1 142 ? 33.22117 18.14328 33.58365 1.000 44.95440 132 SER B O 1
ATOM 10623 N N . PHE B 1 143 ? 34.04258 16.31629 34.62102 1.000 45.93834 133 PHE B N 1
ATOM 10624 C CA . PHE B 1 143 ? 33.69553 15.40548 33.53989 1.000 54.85865 133 PHE B CA 1
ATOM 10625 C C . PHE B 1 143 ? 32.34804 14.72149 33.72858 1.000 49.42060 133 PHE B C 1
ATOM 10626 O O . PHE B 1 143 ? 31.82394 14.15031 32.76578 1.000 53.55800 133 PHE B O 1
ATOM 10643 N N . MET B 1 144 ? 31.76566 14.76896 34.92774 1.000 48.17827 134 MET B N 1
ATOM 10644 C CA . MET B 1 144 ? 30.47629 14.11683 35.12442 1.000 45.98262 134 MET B CA 1
ATOM 10645 C C . MET B 1 144 ? 29.36137 14.82871 34.37123 1.000 50.71710 134 MET B C 1
ATOM 10646 O O . MET B 1 144 ? 28.37581 14.19128 33.98263 1.000 55.11184 134 MET B O 1
ATOM 10660 N N . GLU B 1 145 ? 29.48539 16.14296 34.17281 1.000 55.73293 135 GLU B N 1
ATOM 10661 C CA . GLU B 1 145 ? 28.49110 16.86547 33.38773 1.000 45.32800 135 GLU B CA 1
ATOM 10662 C C . GLU B 1 145 ? 28.28542 16.20367 32.03288 1.000 52.85120 135 GLU B C 1
ATOM 10663 O O . GLU B 1 145 ? 27.16325 16.15781 31.51595 1.000 57.36686 135 GLU B O 1
ATOM 10675 N N . ILE B 1 146 ? 29.35989 15.66946 31.45069 1.000 49.47919 136 ILE B N 1
ATOM 10676 C CA . ILE B 1 146 ? 29.26009 15.02660 30.14536 1.000 46.71526 136 ILE B CA 1
ATOM 10677 C C . ILE B 1 146 ? 28.58876 13.66470 30.27355 1.000 52.87236 136 ILE B C 1
ATOM 10678 O O . ILE B 1 146 ? 27.68061 13.32801 29.50474 1.000 57.56088 136 ILE B O 1
ATOM 10694 N N . LEU B 1 147 ? 29.02408 12.85892 31.24529 1.000 54.04527 137 LEU B N 1
ATOM 10695 C CA . LEU B 1 147 ? 28.44635 11.52788 31.40104 1.000 55.63406 137 LEU B CA 1
ATOM 10696 C C . LEU B 1 147 ? 26.95903 11.60994 31.71629 1.000 56.22697 137 LEU B C 1
ATOM 10697 O O . LEU B 1 147 ? 26.16856 10.79006 31.23421 1.000 58.70453 137 LEU B O 1
ATOM 10713 N N . LEU B 1 148 ? 26.55585 12.59274 32.52399 1.000 59.51360 138 LEU B N 1
ATOM 10714 C CA . LEU B 1 148 ? 25.13371 12.77220 32.78856 1.000 49.64292 138 LEU B CA 1
ATOM 10715 C C . LEU B 1 148 ? 24.39630 13.14076 31.50875 1.000 56.57942 138 LEU B C 1
ATOM 10716 O O . LEU B 1 148 ? 23.26550 12.69478 31.28180 1.000 59.24862 138 LEU B O 1
ATOM 10732 N N . GLY B 1 149 ? 25.02886 13.94652 30.65344 1.000 53.10060 139 GLY B N 1
ATOM 10733 C CA . GLY B 1 149 ? 24.41590 14.27970 29.37908 1.000 63.25302 139 GLY B CA 1
ATOM 10734 C C . GLY B 1 149 ? 24.15065 13.05304 28.52883 1.000 58.26228 139 GLY B C 1
ATOM 10735 O O . GLY B 1 149 ? 23.10491 12.94559 27.88390 1.000 60.02863 139 GLY B O 1
ATOM 10739 N N . ARG B 1 150 ? 25.09390 12.10866 28.51808 1.000 60.95905 140 ARG B N 1
ATOM 10740 C CA . ARG B 1 150 ? 24.88259 10.86743 27.78234 1.000 55.11730 140 ARG B CA 1
ATOM 10741 C C . ARG B 1 150 ? 23.71909 10.08177 28.37149 1.000 59.04011 140 ARG B C 1
ATOM 10742 O O . ARG B 1 150 ? 22.85719 9.57842 27.63999 1.000 52.15374 140 ARG B O 1
ATOM 10763 N N . TRP B 1 151 ? 23.67346 9.97776 29.69941 1.000 62.71757 141 TRP B N 1
ATOM 10764 C CA . TRP B 1 151 ? 22.61119 9.22085 30.34890 1.000 58.90005 141 TRP B CA 1
ATOM 10765 C C . TRP B 1 151 ? 21.26199 9.90762 30.19661 1.000 50.63290 141 TRP B C 1
ATOM 10766 O O . TRP B 1 151 ? 20.23475 9.23078 30.07748 1.000 54.35932 141 TRP B O 1
ATOM 10787 N N . PHE B 1 152 ? 21.24385 11.24129 30.17173 1.000 49.33053 142 PHE B N 1
ATOM 10788 C CA . PHE B 1 152 ? 19.97587 11.95696 30.08205 1.000 59.13376 142 PHE B CA 1
ATOM 10789 C C . PHE B 1 152 ? 19.24567 11.62980 28.78595 1.000 69.11323 142 PHE B C 1
ATOM 10790 O O . PHE B 1 152 ? 18.01615 11.49681 28.77402 1.000 69.72590 142 PHE B O 1
ATOM 10807 N N . LEU B 1 153 ? 19.98486 11.48511 27.68609 1.000 61.87275 143 LEU B N 1
ATOM 10808 C CA . LEU B 1 153 ? 19.39963 11.24709 26.37310 1.000 59.84915 143 LEU B CA 1
ATOM 10809 C C . LEU B 1 153 ? 19.59755 9.80890 25.90501 1.000 67.50335 143 LEU B C 1
ATOM 10810 O O . LEU B 1 153 ? 19.46233 9.52418 24.71070 1.000 70.65564 143 LEU B O 1
ATOM 10826 N N . ASP B 1 154 ? 19.91231 8.89975 26.82486 1.000 81.12990 144 ASP B N 1
ATOM 10827 C CA . ASP B 1 154 ? 20.03464 7.47239 26.53531 1.000 85.52324 144 ASP B CA 1
ATOM 10828 C C . ASP B 1 154 ? 21.00959 7.22589 25.38335 1.000 76.20268 144 ASP B C 1
ATOM 10829 O O . ASP B 1 154 ? 20.64978 6.73509 24.31224 1.000 70.55283 144 ASP B O 1
ATOM 10838 N N . ASP B 1 155 ? 22.26840 7.57182 25.62989 1.000 78.73172 145 ASP B N 1
ATOM 10839 C CA . ASP B 1 155 ? 23.34163 7.29652 24.68735 1.000 67.31957 145 ASP B CA 1
ATOM 10840 C C . ASP B 1 155 ? 23.86662 5.88626 24.91532 1.000 74.38816 145 ASP B C 1
ATOM 10841 O O . ASP B 1 155 ? 23.98344 5.43124 26.05696 1.000 74.44268 145 ASP B O 1
ATOM 10850 N N . ASP B 1 156 ? 24.18187 5.19454 23.81904 1.000 80.49372 146 ASP B N 1
ATOM 10851 C CA . ASP B 1 156 ? 24.61873 3.80950 23.89228 1.000 77.87695 146 ASP B CA 1
ATOM 10852 C C . ASP B 1 156 ? 26.10892 3.61091 23.66312 1.000 85.99333 146 ASP B C 1
ATOM 10853 O O . ASP B 1 156 ? 26.64281 2.58038 24.08469 1.000 105.66390 146 ASP B O 1
ATOM 10862 N N . ASP B 1 157 ? 26.79306 4.55683 23.02412 1.000 88.57221 147 ASP B N 1
ATOM 10863 C CA . ASP B 1 157 ? 28.21656 4.42415 22.72221 1.000 102.02198 147 ASP B CA 1
ATOM 10864 C C . ASP B 1 157 ? 28.98379 5.46267 23.53778 1.000 90.30748 147 ASP B C 1
ATOM 10865 O O . ASP B 1 157 ? 29.38258 6.51445 23.03600 1.000 96.49460 147 ASP B O 1
ATOM 10874 N N . GLY B 1 158 ? 29.19525 5.15126 24.81352 1.000 79.44049 148 GLY B N 1
ATOM 10875 C CA . GLY B 1 158 ? 30.05744 5.96075 25.65027 1.000 85.28189 148 GLY B CA 1
ATOM 10876 C C . GLY B 1 158 ? 31.48614 5.47040 25.54355 1.000 81.25257 148 GLY B C 1
ATOM 10877 O O . GLY B 1 158 ? 32.18148 5.30581 26.55010 1.000 82.23164 148 GLY B O 1
ATOM 10881 N N . HIS B 1 159 ? 31.92707 5.22838 24.30922 1.000 71.54067 149 HIS B N 1
ATOM 10882 C CA . HIS B 1 159 ? 33.22512 4.63271 24.04114 1.000 75.80397 149 HIS B CA 1
ATOM 10883 C C . HIS B 1 159 ? 34.32022 5.70141 24.02972 1.000 76.14930 149 HIS B C 1
ATOM 10884 O O . HIS B 1 159 ? 34.05268 6.87336 23.75282 1.000 80.57139 149 HIS B O 1
ATOM 10898 N N . PRO B 1 160 ? 35.56285 5.31717 24.34895 1.000 79.45133 150 PRO B N 1
ATOM 10899 C CA . PRO B 1 160 ? 36.58931 6.33116 24.66602 1.000 81.47115 150 PRO B CA 1
ATOM 10900 C C . PRO B 1 160 ? 36.75187 7.46351 23.65826 1.000 88.07877 150 PRO B C 1
ATOM 10901 O O . PRO B 1 160 ? 36.82977 8.62914 24.06731 1.000 80.64891 150 PRO B O 1
ATOM 10912 N N . HIS B 1 161 ? 36.81258 7.16823 22.35688 1.000 90.69580 151 HIS B N 1
ATOM 10913 C CA . HIS B 1 161 ? 37.10898 8.21849 21.38408 1.000 89.72400 151 HIS B CA 1
ATOM 10914 C C . HIS B 1 161 ? 35.93606 9.15930 21.13330 1.000 78.54452 151 HIS B C 1
ATOM 10915 O O . HIS B 1 161 ? 36.13191 10.19953 20.49511 1.000 70.35359 151 HIS B O 1
ATOM 10929 N N . ASN B 1 162 ? 34.73398 8.82701 21.59571 1.000 72.63881 152 ASN B N 1
ATOM 10930 C CA . ASN B 1 162 ? 33.62825 9.77466 21.58090 1.000 70.71057 152 ASN B CA 1
ATOM 10931 C C . ASN B 1 162 ? 33.61514 10.65814 22.82239 1.000 79.11892 152 ASN B C 1
ATOM 10932 O O . ASN B 1 162 ? 32.71198 11.48828 22.96762 1.000 80.51837 152 ASN B O 1
ATOM 10943 N N . LEU B 1 163 ? 34.59402 10.49670 23.71292 1.000 78.05493 153 LEU B N 1
ATOM 10944 C CA . LEU B 1 163 ? 34.69230 11.25913 24.94814 1.000 69.72661 153 LEU B CA 1
ATOM 10945 C C . LEU B 1 163 ? 36.07245 11.88683 25.05049 1.000 74.72302 153 LEU B C 1
ATOM 10946 O O . LEU B 1 163 ? 37.07126 11.27887 24.65540 1.000 78.31089 153 LEU B O 1
ATOM 10962 N N . SER B 1 164 ? 36.12124 13.10065 25.59218 1.000 74.50785 154 SER B N 1
ATOM 10963 C CA . SER B 1 164 ? 37.37069 13.81432 25.79736 1.000 74.52449 154 SER B CA 1
ATOM 10964 C C . SER B 1 164 ? 37.32114 14.50974 27.14796 1.000 73.52041 154 SER B C 1
ATOM 10965 O O . SER B 1 164 ? 36.26537 14.62569 27.77622 1.000 79.76749 154 SER B O 1
ATOM 10973 N N . LEU B 1 165 ? 38.48189 14.98756 27.58853 1.000 71.18233 155 LEU B N 1
ATOM 10974 C CA . LEU B 1 165 ? 38.55164 15.71030 28.84964 1.000 64.08539 155 LEU B CA 1
ATOM 10975 C C . LEU B 1 165 ? 37.91306 17.09065 28.76353 1.000 70.58056 155 LEU B C 1
ATOM 10976 O O . LEU B 1 165 ? 37.85070 17.78651 29.78274 1.000 77.54251 155 LEU B O 1
ATOM 10992 N N . ALA B 1 166 ? 37.43566 17.49804 27.58282 1.000 72.47448 156 ALA B N 1
ATOM 10993 C CA . ALA B 1 166 ? 36.80498 18.79684 27.40565 1.000 69.89161 156 ALA B CA 1
ATOM 10994 C C . ALA B 1 166 ? 35.46853 18.73666 26.67594 1.000 66.96706 156 ALA B C 1
ATOM 10995 O O . ALA B 1 166 ? 34.86318 19.79052 26.45196 1.000 72.20327 156 ALA B O 1
ATOM 11002 N N . GLY B 1 167 ? 34.99688 17.55926 26.29442 1.000 70.01526 157 GLY B N 1
ATOM 11003 C CA . GLY B 1 167 ? 33.70794 17.45054 25.64247 1.000 62.36515 157 GLY B CA 1
ATOM 11004 C C . GLY B 1 167 ? 33.53642 16.10618 24.96833 1.000 63.88659 157 GLY B C 1
ATOM 11005 O O . GLY B 1 167 ? 34.44008 15.27057 24.94561 1.000 74.71280 157 GLY B O 1
ATOM 11009 N N . ASP B 1 168 ? 32.33794 15.91834 24.41696 1.000 61.65872 158 ASP B N 1
ATOM 11010 C CA . ASP B 1 168 ? 31.98942 14.73997 23.63613 1.000 75.44887 158 ASP B CA 1
ATOM 11011 C C . ASP B 1 168 ? 31.58707 15.17375 22.23106 1.000 78.51694 158 ASP B C 1
ATOM 11012 O O . ASP B 1 168 ? 31.27500 16.34349 21.98959 1.000 79.62451 158 ASP B O 1
ATOM 11021 N N . ILE B 1 169 ? 31.59232 14.21951 21.29722 1.000 64.51657 159 ILE B N 1
ATOM 11022 C CA . ILE B 1 169 ? 31.48991 14.56328 19.88293 1.000 72.33922 159 ILE B CA 1
ATOM 11023 C C . ILE B 1 169 ? 30.43010 13.74534 19.15592 1.000 76.10365 159 ILE B C 1
ATOM 11024 O O . ILE B 1 169 ? 29.66725 14.28664 18.34772 1.000 101.43728 159 ILE B O 1
ATOM 11040 N N . ASP B 1 170 ? 30.36886 12.44624 19.42592 1.000 70.86225 160 ASP B N 1
ATOM 11041 C CA . ASP B 1 170 ? 29.53526 11.54434 18.64287 1.000 75.31392 160 ASP B CA 1
ATOM 11042 C C . ASP B 1 170 ? 28.14474 11.44860 19.25374 1.000 74.38519 160 ASP B C 1
ATOM 11043 O O . ASP B 1 170 ? 28.00139 11.14749 20.44348 1.000 83.24787 160 ASP B O 1
ATOM 11052 N N . PHE B 1 171 ? 27.12194 11.71090 18.43520 1.000 64.33743 161 PHE B N 1
ATOM 11053 C CA . PHE B 1 171 ? 25.73945 11.58909 18.87551 1.000 72.34291 161 PHE B CA 1
ATOM 11054 C C . PHE B 1 171 ? 24.91367 10.69867 17.95181 1.000 72.19651 161 PHE B C 1
ATOM 11055 O O . PHE B 1 171 ? 23.68467 10.66463 18.08463 1.000 72.93170 161 PHE B O 1
ATOM 11072 N N . ASP B 1 172 ? 25.54809 9.97485 17.02477 1.000 88.03980 162 ASP B N 1
ATOM 11073 C CA . ASP B 1 172 ? 24.80378 9.13546 16.09181 1.000 84.30239 162 ASP B CA 1
ATOM 11074 C C . ASP B 1 172 ? 24.15102 7.93619 16.76704 1.000 86.39116 162 ASP B C 1
ATOM 11075 O O . ASP B 1 172 ? 23.39635 7.21466 16.10648 1.000 76.15847 162 ASP B O 1
ATOM 11084 N N . MET B 1 173 ? 24.41365 7.70914 18.05206 1.000 90.99481 163 MET B N 1
ATOM 11085 C CA . MET B 1 173 ? 23.82450 6.60872 18.80856 1.000 86.04681 163 MET B CA 1
ATOM 11086 C C . MET B 1 173 ? 23.14618 7.13865 20.06618 1.000 84.05622 163 MET B C 1
ATOM 11087 O O . MET B 1 173 ? 23.29546 6.59933 21.16478 1.000 80.14070 163 MET B O 1
ATOM 11101 N N . PHE B 1 174 ? 22.38401 8.21664 19.90889 1.000 85.62036 164 PHE B N 1
ATOM 11102 C CA . PHE B 1 174 ? 21.55669 8.77422 20.96873 1.000 77.58367 164 PHE B CA 1
ATOM 11103 C C . PHE B 1 174 ? 20.11288 8.31489 20.78986 1.000 67.82009 164 PHE B C 1
ATOM 11104 O O . PHE B 1 174 ? 19.74199 7.72984 19.76996 1.000 81.03139 164 PHE B O 1
ATOM 11121 N N . PHE B 1 175 ? 19.29207 8.58643 21.80273 1.000 75.26497 165 PHE B N 1
ATOM 11122 C CA . PHE B 1 175 ? 17.92024 8.08424 21.84006 1.000 77.45281 165 PHE B CA 1
ATOM 11123 C C . PHE B 1 175 ? 17.90257 6.57985 21.56949 1.000 97.68101 165 PHE B C 1
ATOM 11124 O O . PHE B 1 175 ? 17.15476 6.07927 20.72673 1.000 105.62724 165 PHE B O 1
ATOM 11141 N N . TYR B 1 176 ? 18.74642 5.85350 22.30756 1.000 99.36685 166 TYR B N 1
ATOM 11142 C CA . TYR B 1 176 ? 18.98295 4.44365 22.00820 1.000 99.62913 166 TYR B CA 1
ATOM 11143 C C . TYR B 1 176 ? 17.69128 3.63817 21.95849 1.000 95.71366 166 TYR B C 1
ATOM 11144 O O . TYR B 1 176 ? 17.56737 2.70464 21.15752 1.000 97.41498 166 TYR B O 1
ATOM 11162 N N . TRP B 1 177 ? 16.71772 3.97508 22.80621 1.000 86.45543 167 TRP B N 1
ATOM 11163 C CA . TRP B 1 177 ? 15.46325 3.23195 22.80111 1.000 93.42540 167 TRP B CA 1
ATOM 11164 C C . TRP B 1 177 ? 14.70644 3.39897 21.49056 1.000 92.31860 167 TRP B C 1
ATOM 11165 O O . TRP B 1 177 ? 13.81908 2.59198 21.19194 1.000 100.56630 167 TRP B O 1
ATOM 11186 N N . PHE B 1 178 ? 15.03586 4.42547 20.70532 1.000 97.21099 168 PHE B N 1
ATOM 11187 C CA . PHE B 1 178 ? 14.34938 4.70715 19.45391 1.000 100.64134 168 PHE B CA 1
ATOM 11188 C C . PHE B 1 178 ? 15.20169 4.43477 18.22027 1.000 92.37056 168 PHE B C 1
ATOM 11189 O O . PHE B 1 178 ? 14.65271 4.37176 17.11463 1.000 68.81428 168 PHE B O 1
ATOM 11206 N N . THR B 1 179 ? 16.51708 4.26100 18.37459 1.000 99.16611 169 THR B N 1
ATOM 11207 C CA . THR B 1 179 ? 17.42445 4.07942 17.24498 1.000 97.49061 169 THR B CA 1
ATOM 11208 C C . THR B 1 179 ? 18.20813 2.76950 17.29998 1.000 95.23295 169 THR B C 1
ATOM 11209 O O . THR B 1 179 ? 19.08990 2.55502 16.46023 1.000 86.31184 169 THR B O 1
ATOM 11220 N N . ILE B 1 180 ? 17.90689 1.88994 18.26247 1.000 98.10447 170 ILE B N 1
ATOM 11221 C CA . ILE B 1 180 ? 18.65532 0.64377 18.43293 1.000 104.04103 170 ILE B CA 1
ATOM 11222 C C . ILE B 1 180 ? 18.66313 -0.16804 17.14949 1.000 119.29845 170 ILE B C 1
ATOM 11223 O O . ILE B 1 180 ? 19.57493 -0.97474 16.91653 1.000 124.83268 170 ILE B O 1
ATOM 11239 N N . TYR B 1 181 ? 17.65820 0.02279 16.29359 1.000 112.48191 171 TYR B N 1
ATOM 11240 C CA . TYR B 1 181 ? 17.55875 -0.78735 15.08620 1.000 102.17918 171 TYR B CA 1
ATOM 11241 C C . TYR B 1 181 ? 18.60746 -0.37970 14.05986 1.000 94.68336 171 TYR B C 1
ATOM 11242 O O . TYR B 1 181 ? 19.27576 -1.23780 13.47062 1.000 105.67161 171 TYR B O 1
ATOM 11260 N N . MET B 1 182 ? 18.77579 0.92145 13.84629 1.000 96.61463 172 MET B N 1
ATOM 11261 C CA . MET B 1 182 ? 19.69879 1.42389 12.83774 1.000 96.03918 172 MET B CA 1
ATOM 11262 C C . MET B 1 182 ? 21.00598 1.88185 13.47475 1.000 91.46928 172 MET B C 1
ATOM 11263 O O . MET B 1 182 ? 21.84411 1.06097 13.84881 1.000 74.39767 172 MET B O 1
ATOM 11277 N N . VAL B 1 196 ? 11.58065 5.47750 27.09865 1.000 61.23937 186 VAL B N 1
ATOM 11278 C CA . VAL B 1 196 ? 12.32815 6.28174 28.05892 1.000 96.17280 186 VAL B CA 1
ATOM 11279 C C . VAL B 1 196 ? 12.31802 5.59904 29.42080 1.000 73.13715 186 VAL B C 1
ATOM 11280 O O . VAL B 1 196 ? 11.27275 5.14105 29.88355 1.000 73.12154 186 VAL B O 1
ATOM 11292 N N . ASN B 1 197 ? 13.48280 5.52936 30.06485 1.000 60.69219 187 ASN B N 1
ATOM 11293 C CA . ASN B 1 197 ? 13.56998 4.87461 31.36350 1.000 63.36880 187 ASN B CA 1
ATOM 11294 C C . ASN B 1 197 ? 14.75729 5.37647 32.17760 1.000 67.70944 187 ASN B C 1
ATOM 11295 O O . ASN B 1 197 ? 15.77641 4.68748 32.29027 1.000 63.43481 187 ASN B O 1
ATOM 11306 N N . LEU B 1 198 ? 14.63707 6.57565 32.74645 1.000 75.33550 188 LEU B N 1
ATOM 11307 C CA . LEU B 1 198 ? 15.57944 7.07767 33.74203 1.000 65.49304 188 LEU B CA 1
ATOM 11308 C C . LEU B 1 198 ? 14.97661 6.80506 35.11631 1.000 65.02248 188 LEU B C 1
ATOM 11309 O O . LEU B 1 198 ? 13.94895 7.38996 35.47590 1.000 52.85514 188 LEU B O 1
ATOM 11325 N N . THR B 1 199 ? 15.60960 5.91999 35.87883 1.000 60.27306 189 THR B N 1
ATOM 11326 C CA . THR B 1 199 ? 15.08431 5.47431 37.15945 1.000 59.42215 189 THR B CA 1
ATOM 11327 C C . THR B 1 199 ? 15.87748 6.07866 38.31252 1.000 61.45548 189 THR B C 1
ATOM 11328 O O . THR B 1 199 ? 17.03943 6.46860 38.16624 1.000 54.08393 189 THR B O 1
ATOM 11339 N N . VAL B 1 200 ? 15.22197 6.14629 39.47467 1.000 70.46635 190 VAL B N 1
ATOM 11340 C CA . VAL B 1 200 ? 15.86277 6.69081 40.66914 1.000 64.05508 190 VAL B CA 1
ATOM 11341 C C . VAL B 1 200 ? 17.11076 5.89153 41.02148 1.000 65.94744 190 VAL B C 1
ATOM 11342 O O . VAL B 1 200 ? 18.10664 6.44724 41.50158 1.000 48.83126 190 VAL B O 1
ATOM 11355 N N . ARG B 1 201 ? 17.07641 4.57477 40.80077 1.000 74.89691 191 ARG B N 1
ATOM 11356 C CA . ARG B 1 201 ? 18.22245 3.74217 41.15186 1.000 77.98724 191 ARG B CA 1
ATOM 11357 C C . ARG B 1 201 ? 19.45857 4.12621 40.34795 1.000 69.19401 191 ARG B C 1
ATOM 11358 O O . ARG B 1 201 ? 20.58662 3.97490 40.83217 1.000 48.71920 191 ARG B O 1
ATOM 11379 N N . ASP B 1 202 ? 19.26899 4.62493 39.12415 1.000 66.49216 192 ASP B N 1
ATOM 11380 C CA . ASP B 1 202 ? 20.39584 5.07915 38.31945 1.000 55.60107 192 ASP B CA 1
ATOM 11381 C C . ASP B 1 202 ? 20.88303 6.45259 38.75538 1.000 60.86153 192 ASP B C 1
ATOM 11382 O O . ASP B 1 202 ? 22.07654 6.75266 38.63471 1.000 48.69632 192 ASP B O 1
ATOM 11391 N N . TRP B 1 203 ? 19.97970 7.29078 39.26610 1.000 74.99126 193 TRP B N 1
ATOM 11392 C CA . TRP B 1 203 ? 20.37456 8.61663 39.72422 1.000 71.97530 193 TRP B CA 1
ATOM 11393 C C . TRP B 1 203 ? 21.18396 8.54549 41.01224 1.000 69.81142 193 TRP B C 1
ATOM 11394 O O . TRP B 1 203 ? 22.04468 9.40078 41.24974 1.000 71.21219 193 TRP B O 1
ATOM 11415 N N . GLU B 1 204 ? 20.93253 7.53456 41.84564 1.000 64.17386 194 GLU B N 1
ATOM 11416 C CA . GLU B 1 204 ? 21.67531 7.38962 43.09354 1.000 60.57494 194 GLU B CA 1
ATOM 11417 C C . GLU B 1 204 ? 23.12291 6.98282 42.83310 1.000 55.35689 194 GLU B C 1
ATOM 11418 O O . GLU B 1 204 ? 24.05923 7.70068 43.20349 1.000 46.66849 194 GLU B O 1
ATOM 11430 N N . GLY B 1 205 ? 23.32621 5.82809 42.19963 1.000 64.25125 195 GLY B N 1
ATOM 11431 C CA . GLY B 1 205 ? 24.66040 5.28855 42.01165 1.000 62.76795 195 GLY B CA 1
ATOM 11432 C C . GLY B 1 205 ? 25.33274 5.67523 40.71013 1.000 54.38199 195 GLY B C 1
ATOM 11433 O O . GLY B 1 205 ? 26.18198 4.93697 40.20253 1.000 57.83051 195 GLY B O 1
ATOM 11437 N N . PHE B 1 206 ? 24.96703 6.82806 40.16488 1.000 45.42193 196 PHE B N 1
ATOM 11438 C CA . PHE B 1 206 ? 25.61674 7.32363 38.96037 1.000 48.07286 196 PHE B CA 1
ATOM 11439 C C . PHE B 1 206 ? 27.10211 7.54881 39.24413 1.000 62.72418 196 PHE B C 1
ATOM 11440 O O . PHE B 1 206 ? 27.45759 8.01204 40.33422 1.000 66.40468 196 PHE B O 1
ATOM 11457 N N . PRO B 1 207 ? 28.00744 7.23099 38.29563 1.000 59.40867 197 PRO B N 1
ATOM 11458 C CA . PRO B 1 207 ? 27.79712 6.75425 36.92610 1.000 53.46108 197 PRO B CA 1
ATOM 11459 C C . PRO B 1 207 ? 27.65945 5.24228 36.80438 1.000 65.85005 197 PRO B C 1
ATOM 11460 O O . PRO B 1 207 ? 27.44652 4.75508 35.69340 1.000 74.17242 197 PRO B O 1
ATOM 11471 N N . ASN B 1 208 ? 27.76996 4.50890 37.91307 1.000 70.79891 198 ASN B N 1
ATOM 11472 C CA . ASN B 1 208 ? 27.65477 3.05534 37.85341 1.000 63.20533 198 ASN B CA 1
ATOM 11473 C C . ASN B 1 208 ? 26.21032 2.68913 37.54253 1.000 63.39048 198 ASN B C 1
ATOM 11474 O O . ASN B 1 208 ? 25.51820 2.06912 38.35744 1.000 51.99824 198 ASN B O 1
ATOM 11485 N N . VAL B 1 209 ? 25.76285 3.07937 36.34841 1.000 69.97853 199 VAL B N 1
ATOM 11486 C CA . VAL B 1 209 ? 24.38400 2.87521 35.93285 1.000 68.45938 199 VAL B CA 1
ATOM 11487 C C . VAL B 1 209 ? 24.15180 1.39677 35.64667 1.000 67.82745 199 VAL B C 1
ATOM 11488 O O . VAL B 1 209 ? 25.06821 0.66598 35.24805 1.000 58.91487 199 VAL B O 1
ATOM 11501 N N . LYS B 1 210 ? 22.91583 0.94257 35.86088 1.000 67.03982 200 LYS B N 1
ATOM 11502 C CA . LYS B 1 210 ? 22.60974 -0.47680 35.72105 1.000 74.75067 200 LYS B CA 1
ATOM 11503 C C . LYS B 1 210 ? 21.26431 -0.70594 35.04225 1.000 77.75840 200 LYS B C 1
ATOM 11504 O O . LYS B 1 210 ? 21.16375 -1.53504 34.13160 1.000 90.50808 200 LYS B O 1
ATOM 11523 N N . ASP B 1 211 ? 20.22461 0.01846 35.46249 1.000 68.19615 201 ASP B N 1
ATOM 11524 C CA . ASP B 1 211 ? 18.93259 -0.12218 34.79596 1.000 74.37059 201 ASP B CA 1
ATOM 11525 C C . ASP B 1 211 ? 19.01772 0.36681 33.35384 1.000 73.71559 201 ASP B C 1
ATOM 11526 O O . ASP B 1 211 ? 18.43169 -0.23898 32.44875 1.000 76.37217 201 ASP B O 1
ATOM 11535 N N . SER B 1 212 ? 19.73375 1.46497 33.12511 1.000 69.84971 202 SER B N 1
ATOM 11536 C CA . SER B 1 212 ? 20.08853 1.89305 31.77741 1.000 72.01917 202 SER B CA 1
ATOM 11537 C C . SER B 1 212 ? 21.30914 1.10618 31.31335 1.000 81.00458 202 SER B C 1
ATOM 11538 O O . SER B 1 212 ? 22.36975 1.17109 31.94341 1.000 81.89241 202 SER B O 1
ATOM 11546 N N . LYS B 1 213 ? 21.15378 0.34344 30.23452 1.000 81.13055 203 LYS B N 1
ATOM 11547 C CA . LYS B 1 213 ? 22.20836 -0.54981 29.77174 1.000 81.78383 203 LYS B CA 1
ATOM 11548 C C . LYS B 1 213 ? 22.90590 0.02427 28.54304 1.000 89.89329 203 LYS B C 1
ATOM 11549 O O . LYS B 1 213 ? 22.49553 -0.25423 27.40878 1.000 88.63619 203 LYS B O 1
ATOM 11568 N N . PRO B 1 214 ? 23.95709 0.82251 28.71985 1.000 93.66005 204 PRO B N 1
ATOM 11569 C CA . PRO B 1 214 ? 24.75365 1.25852 27.56903 1.000 86.53239 204 PRO B CA 1
ATOM 11570 C C . PRO B 1 214 ? 25.72324 0.17571 27.12472 1.000 87.40497 204 PRO B C 1
ATOM 11571 O O . PRO B 1 214 ? 26.15859 -0.66663 27.91287 1.000 85.33644 204 PRO B O 1
ATOM 11582 N N . PHE B 1 215 ? 26.08931 0.22799 25.84172 1.000 83.13951 205 PHE B N 1
ATOM 11583 C CA . PHE B 1 215 ? 26.94715 -0.81603 25.29069 1.000 79.92138 205 PHE B CA 1
ATOM 11584 C C . PHE B 1 215 ? 28.41376 -0.55666 25.61186 1.000 83.06239 205 PHE B C 1
ATOM 11585 O O . PHE B 1 215 ? 29.13902 -1.47895 26.00131 1.000 95.30418 205 PHE B O 1
ATOM 11602 N N . HIS B 1 216 ? 28.86407 0.68468 25.45635 1.000 83.93794 206 HIS B N 1
ATOM 11603 C CA . HIS B 1 216 ? 30.19455 1.10782 25.87017 1.000 83.01122 206 HIS B CA 1
ATOM 11604 C C . HIS B 1 216 ? 30.03299 2.18071 26.93627 1.000 85.01868 206 HIS B C 1
ATOM 11605 O O . HIS B 1 216 ? 29.27893 3.14064 26.74297 1.000 89.75371 206 HIS B O 1
ATOM 11619 N N . TRP B 1 217 ? 30.73274 2.01622 28.05973 1.000 83.53036 207 TRP B N 1
ATOM 11620 C CA . TRP B 1 217 ? 30.62568 2.95803 29.16261 1.000 91.44411 207 TRP B CA 1
ATOM 11621 C C . TRP B 1 217 ? 31.94989 2.97478 29.91146 1.000 87.92736 207 TRP B C 1
ATOM 11622 O O . TRP B 1 217 ? 32.60000 1.92485 30.01921 1.000 87.93265 207 TRP B O 1
ATOM 11643 N N . PRO B 1 218 ? 32.38631 4.13198 30.42156 1.000 85.93761 208 PRO B N 1
ATOM 11644 C CA . PRO B 1 218 ? 33.69350 4.17324 31.09868 1.000 88.14797 208 PRO B CA 1
ATOM 11645 C C . PRO B 1 218 ? 33.75130 3.33553 32.36171 1.000 92.62365 208 PRO B C 1
ATOM 11646 O O . PRO B 1 218 ? 34.82580 2.83035 32.70986 1.000 96.63170 208 PRO B O 1
ATOM 11657 N N . THR B 1 219 ? 32.63070 3.18248 33.06989 1.000 92.66103 209 THR B N 1
ATOM 11658 C CA . THR B 1 219 ? 32.63159 2.39831 34.29817 1.000 89.48153 209 THR B CA 1
ATOM 11659 C C . THR B 1 219 ? 32.81393 0.91117 34.02370 1.000 82.09143 209 THR B C 1
ATOM 11660 O O . THR B 1 219 ? 33.19517 0.16686 34.93325 1.000 72.59884 209 THR B O 1
ATOM 11671 N N . TYR B 1 220 ? 32.53469 0.46560 32.80121 1.000 85.56384 210 TYR B N 1
ATOM 11672 C CA . TYR B 1 220 ? 32.65581 -0.94311 32.45641 1.000 87.81508 210 TYR B CA 1
ATOM 11673 C C . TYR B 1 220 ? 34.11726 -1.35671 32.31025 1.000 84.44114 210 TYR B C 1
ATOM 11674 O O . TYR B 1 220 ? 34.96401 -0.58277 31.85623 1.000 84.59227 210 TYR B O 1
ATOM 11692 N N . LYS B 1 221 ? 34.40487 -2.60443 32.68747 1.000 86.61359 211 LYS B N 1
ATOM 11693 C CA . LYS B 1 221 ? 35.69953 -3.20600 32.38708 1.000 101.86562 211 LYS B CA 1
ATOM 11694 C C . LYS B 1 221 ? 35.67140 -3.98306 31.07736 1.000 104.82860 211 LYS B C 1
ATOM 11695 O O . LYS B 1 221 ? 36.70702 -4.09991 30.41155 1.000 103.16682 211 LYS B O 1
ATOM 11714 N N . ASN B 1 222 ? 34.50908 -4.51486 30.69783 1.000 100.17263 212 ASN B N 1
ATOM 11715 C CA . ASN B 1 222 ? 34.31128 -5.16891 29.41211 1.000 110.24298 212 ASN B CA 1
ATOM 11716 C C . ASN B 1 222 ? 33.01714 -4.65445 28.79082 1.000 95.80667 212 ASN B C 1
ATOM 11717 O O . ASN B 1 222 ? 31.98278 -4.59508 29.47896 1.000 96.27857 212 ASN B O 1
ATOM 11728 N N . PRO B 1 223 ? 33.02898 -4.25439 27.51615 1.000 86.11122 213 PRO B N 1
ATOM 11729 C CA . PRO B 1 223 ? 31.79808 -3.76495 26.88108 1.000 85.71746 213 PRO B CA 1
ATOM 11730 C C . PRO B 1 223 ? 30.62462 -4.71787 27.06780 1.000 85.15631 213 PRO B C 1
ATOM 11731 O O . PRO B 1 223 ? 30.78882 -5.93788 27.12826 1.000 89.92639 213 PRO B O 1
ATOM 11742 N N . GLY B 1 224 ? 29.42928 -4.13864 27.17120 1.000 84.68923 214 GLY B N 1
ATOM 11743 C CA . GLY B 1 224 ? 28.22047 -4.91836 27.34510 1.000 68.33969 214 GLY B CA 1
ATOM 11744 C C . GLY B 1 224 ? 27.95043 -5.38005 28.75649 1.000 67.92590 214 GLY B C 1
ATOM 11745 O O . GLY B 1 224 ? 27.23705 -6.37003 28.94491 1.000 69.19737 214 GLY B O 1
ATOM 11749 N N . GLN B 1 225 ? 28.48174 -4.68693 29.75760 1.000 70.29977 215 GLN B N 1
ATOM 11750 C CA . GLN B 1 225 ? 28.30725 -5.09316 31.14666 1.000 65.81341 215 GLN B CA 1
ATOM 11751 C C . GLN B 1 225 ? 26.83141 -5.08914 31.52716 1.000 65.58880 215 GLN B C 1
ATOM 11752 O O . GLN B 1 225 ? 26.27099 -6.12601 31.87884 1.000 88.92837 215 GLN B O 1
ATOM 11766 N N . TYR B 1 247 ? 38.32003 0.06877 27.69613 1.000 74.33139 237 TYR B N 1
ATOM 11767 C CA . TYR B 1 247 ? 38.88388 1.08582 28.57716 1.000 81.33080 237 TYR B CA 1
ATOM 11768 C C . TYR B 1 247 ? 40.10186 0.54351 29.32937 1.000 79.73173 237 TYR B C 1
ATOM 11769 O O . TYR B 1 247 ? 40.10360 -0.61588 29.73888 1.000 83.81704 237 TYR B O 1
ATOM 11786 N N . PRO B 1 248 ? 41.14747 1.37659 29.51773 1.000 89.36347 238 PRO B N 1
ATOM 11787 C CA . PRO B 1 248 ? 42.33643 0.89302 30.23706 1.000 97.85718 238 PRO B CA 1
ATOM 11788 C C . PRO B 1 248 ? 42.18645 0.89404 31.75196 1.000 90.65047 238 PRO B C 1
ATOM 11789 O O . PRO B 1 248 ? 42.66475 -0.02740 32.42153 1.000 90.26288 238 PRO B O 1
ATOM 11800 N N . ASP B 1 249 ? 41.52976 1.91338 32.30563 1.000 90.01248 239 ASP B N 1
ATOM 11801 C CA . ASP B 1 249 ? 41.33194 2.03247 33.75193 1.000 85.54608 239 ASP B CA 1
ATOM 11802 C C . ASP B 1 249 ? 39.88981 2.43266 34.01384 1.000 82.20997 239 ASP B C 1
ATOM 11803 O O . ASP B 1 249 ? 39.58033 3.60976 34.23594 1.000 98.50227 239 ASP B O 1
ATOM 11812 N N . PRO B 1 250 ? 38.97041 1.46559 34.00539 1.000 91.89966 240 PRO B N 1
ATOM 11813 C CA . PRO B 1 250 ? 37.57030 1.79498 34.31018 1.000 80.42428 240 PRO B CA 1
ATOM 11814 C C . PRO B 1 250 ? 37.33238 2.06744 35.78056 1.000 92.72243 240 PRO B C 1
ATOM 11815 O O . PRO B 1 250 ? 36.42915 2.84391 36.11535 1.000 77.40764 240 PRO B O 1
ATOM 11826 N N . GLY B 1 251 ? 38.10968 1.44693 36.67031 1.000 82.46592 241 GLY B N 1
ATOM 11827 C CA . GLY B 1 251 ? 37.93799 1.68338 38.09057 1.000 85.47391 241 GLY B CA 1
ATOM 11828 C C . GLY B 1 251 ? 38.04955 3.14287 38.46641 1.000 88.83847 241 GLY B C 1
ATOM 11829 O O . GLY B 1 251 ? 37.52719 3.54979 39.50975 1.000 97.85144 241 GLY B O 1
ATOM 11833 N N . GLN B 1 252 ? 38.72664 3.94328 37.64017 1.000 91.30849 242 GLN B N 1
ATOM 11834 C CA . GLN B 1 252 ? 38.80426 5.37432 37.90353 1.000 92.30273 242 GLN B CA 1
ATOM 11835 C C . GLN B 1 252 ? 37.44808 6.04347 37.71764 1.000 85.41129 242 GLN B C 1
ATOM 11836 O O . GLN B 1 252 ? 37.15417 7.04418 38.38162 1.000 75.86198 242 GLN B O 1
ATOM 11850 N N . PHE B 1 253 ? 36.61210 5.50351 36.82939 1.000 93.36167 243 PHE B N 1
ATOM 11851 C CA . PHE B 1 253 ? 35.26168 6.01158 36.62368 1.000 86.41109 243 PHE B CA 1
ATOM 11852 C C . PHE B 1 253 ? 34.26288 5.39242 37.58995 1.000 77.10810 243 PHE B C 1
ATOM 11853 O O . PHE B 1 253 ? 33.25231 6.02536 37.91738 1.000 74.63634 243 PHE B O 1
ATOM 11870 N N . GLU B 1 254 ? 34.51950 4.16324 38.04382 1.000 77.63498 244 GLU B N 1
ATOM 11871 C CA . GLU B 1 254 ? 33.67878 3.56445 39.07373 1.000 76.82541 244 GLU B CA 1
ATOM 11872 C C . GLU B 1 254 ? 33.74929 4.36043 40.36966 1.000 78.26834 244 GLU B C 1
ATOM 11873 O O . GLU B 1 254 ? 32.79863 4.34797 41.16016 1.000 80.19932 244 GLU B O 1
ATOM 11885 N N . GLN B 1 255 ? 34.86057 5.06264 40.60056 1.000 76.62543 245 GLN B N 1
ATOM 11886 C CA . GLN B 1 255 ? 35.03897 5.83470 41.82322 1.000 74.36534 245 GLN B CA 1
ATOM 11887 C C . GLN B 1 255 ? 34.18907 7.09650 41.85772 1.000 73.26669 245 GLN B C 1
ATOM 11888 O O . GLN B 1 255 ? 34.03673 7.68984 42.93108 1.000 80.39602 245 GLN B O 1
ATOM 11902 N N . LEU B 1 256 ? 33.62857 7.51625 40.72295 1.000 67.91291 246 LEU B N 1
ATOM 11903 C CA . LEU B 1 256 ? 32.84067 8.74300 40.70554 1.000 74.31610 246 LEU B CA 1
ATOM 11904 C C . LEU B 1 256 ? 31.57310 8.62225 41.54298 1.000 71.72908 246 LEU B C 1
ATOM 11905 O O . LEU B 1 256 ? 31.06154 9.63611 42.03250 1.000 70.34818 246 LEU B O 1
ATOM 11921 N N . ALA B 1 257 ? 31.04879 7.40732 41.71829 1.000 70.11257 247 ALA B N 1
ATOM 11922 C CA . ALA B 1 257 ? 29.89097 7.21822 42.58298 1.000 59.83910 247 ALA B CA 1
ATOM 11923 C C . ALA B 1 257 ? 30.25940 7.22458 44.05965 1.000 67.03784 247 ALA B C 1
ATOM 11924 O O . ALA B 1 257 ? 29.40649 7.54139 44.89621 1.000 68.38116 247 ALA B O 1
ATOM 11931 N N . HIS B 1 258 ? 31.50769 6.89022 44.39461 1.000 63.33402 248 HIS B N 1
ATOM 11932 C CA . HIS B 1 258 ? 31.92985 6.86080 45.79000 1.000 66.57092 248 HIS B CA 1
ATOM 11933 C C . HIS B 1 258 ? 32.27851 8.25174 46.30290 1.000 55.97037 248 HIS B C 1
ATOM 11934 O O . HIS B 1 258 ? 31.96592 8.58771 47.44976 1.000 66.14716 248 HIS B O 1
ATOM 11948 N N . GLU B 1 259 ? 32.91629 9.06737 45.47728 1.000 57.67087 249 GLU B N 1
ATOM 11949 C CA . GLU B 1 259 ? 33.35643 10.38193 45.92660 1.000 59.70845 249 GLU B CA 1
ATOM 11950 C C . GLU B 1 259 ? 32.15139 11.30195 46.08811 1.000 60.83367 249 GLU B C 1
ATOM 11951 O O . GLU B 1 259 ? 31.34237 11.42195 45.16075 1.000 66.98149 249 GLU B O 1
ATOM 11963 N N . PRO B 1 260 ? 31.99106 11.96669 47.23723 1.000 57.55195 250 PRO B N 1
ATOM 11964 C CA . PRO B 1 260 ? 30.84195 12.87587 47.37284 1.000 64.04522 250 PRO B CA 1
ATOM 11965 C C . PRO B 1 260 ? 30.97041 14.12702 46.52481 1.000 57.06481 250 PRO B C 1
ATOM 11966 O O . PRO B 1 260 ? 29.96281 14.61499 45.99751 1.000 46.65978 250 PRO B O 1
ATOM 11977 N N . VAL B 1 261 ? 32.18489 14.65920 46.36863 1.000 62.71171 251 VAL B N 1
ATOM 11978 C CA . VAL B 1 261 ? 32.36377 15.85922 45.55596 1.000 57.05136 251 VAL B CA 1
ATOM 11979 C C . VAL B 1 261 ? 31.89528 15.60491 44.12960 1.000 57.39093 251 VAL B C 1
ATOM 11980 O O . VAL B 1 261 ? 31.32319 16.48856 43.47954 1.000 56.93885 251 VAL B O 1
ATOM 11993 N N . ALA B 1 262 ? 32.12297 14.39246 43.62156 1.000 51.57843 252 ALA B N 1
ATOM 11994 C CA . ALA B 1 262 ? 31.63395 14.05327 42.29089 1.000 54.62422 252 ALA B CA 1
ATOM 11995 C C . ALA B 1 262 ? 30.11264 13.97856 42.26107 1.000 51.83506 252 ALA B C 1
ATOM 11996 O O . ALA B 1 262 ? 29.49967 14.26209 41.22538 1.000 48.98583 252 ALA B O 1
ATOM 12003 N N . GLN B 1 263 ? 29.48924 13.59681 43.38042 1.000 52.52155 253 GLN B N 1
ATOM 12004 C CA . GLN B 1 263 ? 28.03241 13.54196 43.45340 1.000 58.67195 253 GLN B CA 1
ATOM 12005 C C . GLN B 1 263 ? 27.42416 14.93156 43.56557 1.000 50.72424 253 GLN B C 1
ATOM 12006 O O . GLN B 1 263 ? 26.28916 15.13803 43.12289 1.000 37.33600 253 GLN B O 1
ATOM 12020 N N . GLU B 1 264 ? 28.14786 15.88672 44.16055 1.000 44.60673 254 GLU B N 1
ATOM 12021 C CA . GLU B 1 264 ? 27.71776 17.27877 44.08909 1.000 44.68692 254 GLU B CA 1
ATOM 12022 C C . GLU B 1 264 ? 27.78115 17.78788 42.65495 1.000 49.94270 254 GLU B C 1
ATOM 12023 O O . GLU B 1 264 ? 26.99325 18.65821 42.26710 1.000 44.26267 254 GLU B O 1
ATOM 12035 N N . GLN B 1 265 ? 28.69236 17.23635 41.84762 1.000 49.46740 255 GLN B N 1
ATOM 12036 C CA . GLN B 1 265 ? 28.78909 17.65099 40.45176 1.000 37.48381 255 GLN B CA 1
ATOM 12037 C C . GLN B 1 265 ? 27.62693 17.13902 39.60136 1.000 42.35925 255 GLN B C 1
ATOM 12038 O O . GLN B 1 265 ? 27.20013 17.84019 38.67961 1.000 45.93787 255 GLN B O 1
ATOM 12052 N N . LYS B 1 266 ? 27.11478 15.91880 39.85110 1.000 36.60205 256 LYS B N 1
ATOM 12053 C CA . LYS B 1 266 ? 25.96307 15.47628 39.06115 1.000 37.15967 256 LYS B CA 1
ATOM 12054 C C . LYS B 1 266 ? 24.69379 16.20035 39.46428 1.000 36.47626 256 LYS B C 1
ATOM 12055 O O . LYS B 1 266 ? 23.76460 16.27154 38.65941 1.000 50.95852 256 LYS B O 1
ATOM 12074 N N . PHE B 1 267 ? 24.59254 16.68655 40.70681 1.000 36.57133 257 PHE B N 1
ATOM 12075 C CA . PHE B 1 267 ? 23.42227 17.48648 41.03578 1.000 34.39583 257 PHE B CA 1
ATOM 12076 C C . PHE B 1 267 ? 23.47210 18.81911 40.29986 1.000 42.10948 257 PHE B C 1
ATOM 12077 O O . PHE B 1 267 ? 22.47381 19.25190 39.71748 1.000 33.68446 257 PHE B O 1
ATOM 12094 N N . ALA B 1 268 ? 24.63643 19.47919 40.30639 1.000 39.15564 258 ALA B N 1
ATOM 12095 C CA . ALA B 1 268 ? 24.77712 20.74288 39.59050 1.000 36.76864 258 ALA B CA 1
ATOM 12096 C C . ALA B 1 268 ? 24.59748 20.55573 38.09183 1.000 36.53745 258 ALA B C 1
ATOM 12097 O O . ALA B 1 268 ? 24.11732 21.46594 37.40650 1.000 40.83369 258 ALA B O 1
ATOM 12104 N N . ALA B 1 269 ? 24.97326 19.38697 37.56717 1.000 36.90911 259 ALA B N 1
ATOM 12105 C CA . ALA B 1 269 ? 24.77394 19.10346 36.15124 1.000 42.85517 259 ALA B CA 1
ATOM 12106 C C . ALA B 1 269 ? 23.31588 18.77647 35.84867 1.000 36.35558 259 ALA B C 1
ATOM 12107 O O . ALA B 1 269 ? 22.76105 19.25950 34.85498 1.000 38.48456 259 ALA B O 1
ATOM 12114 N N . ALA B 1 270 ? 22.68350 17.95210 36.68603 1.000 36.56534 260 ALA B N 1
ATOM 12115 C CA . ALA B 1 270 ? 21.28082 17.61682 36.46982 1.000 37.09626 260 ALA B CA 1
ATOM 12116 C C . ALA B 1 270 ? 20.38031 18.83500 36.62492 1.000 36.04405 260 ALA B C 1
ATOM 12117 O O . ALA B 1 270 ? 19.36539 18.94636 35.92815 1.000 36.48907 260 ALA B O 1
ATOM 12124 N N . LEU B 1 271 ? 20.72166 19.74881 37.53560 1.000 34.69816 261 LEU B N 1
ATOM 12125 C CA . LEU B 1 271 ? 19.90497 20.94421 37.70904 1.000 36.22013 261 LEU B CA 1
ATOM 12126 C C . LEU B 1 271 ? 20.06679 21.90415 36.53764 1.000 40.81561 261 LEU B C 1
ATOM 12127 O O . LEU B 1 271 ? 19.10363 22.57698 36.15468 1.000 37.50080 261 LEU B O 1
ATOM 12143 N N . LYS B 1 272 ? 21.26416 21.97589 35.94980 1.000 48.32504 262 LYS B N 1
ATOM 12144 C CA . LYS B 1 272 ? 21.45235 22.82275 34.77582 1.000 34.10719 262 LYS B CA 1
ATOM 12145 C C . LYS B 1 272 ? 20.62733 22.30504 33.60517 1.000 35.25649 262 LYS B C 1
ATOM 12146 O O . LYS B 1 272 ? 20.02344 23.09045 32.86554 1.000 35.24592 262 LYS B O 1
ATOM 12165 N N . ILE B 1 273 ? 20.57910 20.98260 33.43054 1.000 46.61156 263 ILE B N 1
ATOM 12166 C CA . ILE B 1 273 ? 19.70601 20.39657 32.41811 1.000 47.43452 263 ILE B CA 1
ATOM 12167 C C . ILE B 1 273 ? 18.25677 20.77875 32.68156 1.000 38.00911 263 ILE B C 1
ATOM 12168 O O . ILE B 1 273 ? 17.45745 20.91002 31.74589 1.000 38.66323 263 ILE B O 1
ATOM 12184 N N . LEU B 1 274 ? 17.89108 20.95447 33.95179 1.000 36.32789 264 LEU B N 1
ATOM 12185 C CA . LEU B 1 274 ? 16.50790 21.25581 34.29587 1.000 36.97479 264 LEU B CA 1
ATOM 12186 C C . LEU B 1 274 ? 16.17296 22.72426 34.06866 1.000 35.11348 264 LEU B C 1
ATOM 12187 O O . LEU B 1 274 ? 15.06107 23.04878 33.63723 1.000 41.82144 264 LEU B O 1
ATOM 12203 N N . LEU B 1 275 ? 17.11844 23.62154 34.34254 1.000 34.15387 265 LEU B N 1
ATOM 12204 C CA . LEU B 1 275 ? 16.83057 25.05027 34.33775 1.000 33.18897 265 LEU B CA 1
ATOM 12205 C C . LEU B 1 275 ? 17.08900 25.70890 32.99008 1.000 38.49323 265 LEU B C 1
ATOM 12206 O O . LEU B 1 275 ? 16.44686 26.71755 32.67362 1.000 45.61117 265 LEU B O 1
ATOM 12222 N N . THR B 1 276 ? 18.00945 25.17039 32.18708 1.000 34.47057 266 THR B N 1
ATOM 12223 C CA . THR B 1 276 ? 18.28584 25.75227 30.87918 1.000 35.00908 266 THR B CA 1
ATOM 12224 C C . THR B 1 276 ? 17.17152 25.49310 29.87410 1.000 36.06529 266 THR B C 1
ATOM 12225 O O . THR B 1 276 ? 17.17966 26.09772 28.79696 1.000 36.50133 266 THR B O 1
ATOM 12236 N N . TYR B 1 277 ? 16.21977 24.61996 30.19716 1.000 36.52800 267 TYR B N 1
ATOM 12237 C CA . TYR B 1 277 ? 15.15205 24.26946 29.27000 1.000 37.62099 267 TYR B CA 1
ATOM 12238 C C . TYR B 1 277 ? 14.18267 25.43361 29.11464 1.000 40.22393 267 TYR B C 1
ATOM 12239 O O . TYR B 1 277 ? 13.21740 25.55880 29.87570 1.000 43.44985 267 TYR B O 1
ATOM 12257 N N . GLN B 1 278 ? 14.45807 26.30724 28.14399 1.000 46.17461 268 GLN B N 1
ATOM 12258 C CA . GLN B 1 278 ? 13.56809 27.39630 27.75023 1.000 46.03656 268 GLN B CA 1
ATOM 12259 C C . GLN B 1 278 ? 12.94865 27.01931 26.41050 1.000 47.81377 268 GLN B C 1
ATOM 12260 O O . GLN B 1 278 ? 13.50099 27.34970 25.35152 1.000 55.57752 268 GLN B O 1
ATOM 12274 N N . PRO B 1 279 ? 11.79383 26.34711 26.39663 1.000 47.09138 269 PRO B N 1
ATOM 12275 C CA . PRO B 1 279 ? 11.35364 25.69509 25.15087 1.000 52.72073 269 PRO B CA 1
ATOM 12276 C C . PRO B 1 279 ? 11.10875 26.65767 24.00447 1.000 59.31999 269 PRO B C 1
ATOM 12277 O O . PRO B 1 279 ? 11.38568 26.31958 22.84657 1.000 49.48315 269 PRO B O 1
ATOM 12288 N N . GLU B 1 280 ? 10.60154 27.85734 24.29378 1.000 67.45235 270 GLU B N 1
ATOM 12289 C CA . GLU B 1 280 ? 10.25787 28.78341 23.22136 1.000 41.41618 270 GLU B CA 1
ATOM 12290 C C . GLU B 1 280 ? 11.46646 29.10754 22.35432 1.000 40.95331 270 GLU B C 1
ATOM 12291 O O . GLU B 1 280 ? 11.32501 29.28858 21.14041 1.000 43.43442 270 GLU B O 1
ATOM 12303 N N . MET B 1 281 ? 12.66071 29.16795 22.94666 1.000 40.18692 271 MET B N 1
ATOM 12304 C CA . MET B 1 281 ? 13.85504 29.42689 22.15136 1.000 40.58505 271 MET B CA 1
ATOM 12305 C C . MET B 1 281 ? 14.39847 28.14373 21.53583 1.000 43.50819 271 MET B C 1
ATOM 12306 O O . MET B 1 281 ? 14.88519 28.15745 20.40015 1.000 71.04890 271 MET B O 1
ATOM 12320 N N . ILE B 1 282 ? 14.33576 27.02932 22.26753 1.000 43.14543 272 ILE B N 1
ATOM 12321 C CA . ILE B 1 282 ? 14.83868 25.77303 21.72316 1.000 49.03215 272 ILE B CA 1
ATOM 12322 C C . ILE B 1 282 ? 14.14741 25.47528 20.40175 1.000 44.56953 272 ILE B C 1
ATOM 12323 O O . ILE B 1 282 ? 14.76795 24.98422 19.45164 1.000 57.02548 272 ILE B O 1
ATOM 12339 N N . ARG B 1 283 ? 12.85302 25.79082 20.31637 1.000 50.46730 273 ARG B N 1
ATOM 12340 C CA . ARG B 1 283 ? 12.12541 25.63123 19.06279 1.000 57.82226 273 ARG B CA 1
ATOM 12341 C C . ARG B 1 283 ? 12.60037 26.63167 18.01676 1.000 53.12341 273 ARG B C 1
ATOM 12342 O O . ARG B 1 283 ? 12.74286 26.28559 16.83826 1.000 47.75421 273 ARG B O 1
ATOM 12363 N N . LYS B 1 284 ? 12.85434 27.87579 18.42603 1.000 48.35019 274 LYS B N 1
ATOM 12364 C CA . LYS B 1 284 ? 13.30931 28.87913 17.47046 1.000 47.37484 274 LYS B CA 1
ATOM 12365 C C . LYS B 1 284 ? 14.67531 28.51389 16.90398 1.000 51.58517 274 LYS B C 1
ATOM 12366 O O . LYS B 1 284 ? 14.92307 28.68390 15.70443 1.000 72.17330 274 LYS B O 1
ATOM 12385 N N . ARG B 1 285 ? 15.57549 28.00736 17.74848 1.000 45.39738 275 ARG B N 1
ATOM 12386 C CA . ARG B 1 285 ? 16.90272 27.63567 17.27246 1.000 52.96878 275 ARG B CA 1
ATOM 12387 C C . ARG B 1 285 ? 16.89211 26.30084 16.54050 1.000 47.49686 275 ARG B C 1
ATOM 12388 O O . ARG B 1 285 ? 17.74721 26.06899 15.67922 1.000 60.05426 275 ARG B O 1
ATOM 12409 N N . LEU B 1 286 ? 15.95613 25.40867 16.87433 1.000 55.67633 276 LEU B N 1
ATOM 12410 C CA . LEU B 1 286 ? 15.82323 24.17258 16.10971 1.000 59.29206 276 LEU B CA 1
ATOM 12411 C C . LEU B 1 286 ? 15.37893 24.45877 14.67952 1.000 68.97110 276 LEU B C 1
ATOM 12412 O O . LEU B 1 286 ? 15.91138 23.87240 13.72951 1.000 65.30536 276 LEU B O 1
ATOM 12428 N N . THR B 1 287 ? 14.40631 25.35839 14.50336 1.000 64.18297 277 THR B N 1
ATOM 12429 C CA . THR B 1 287 ? 13.98621 25.73100 13.15801 1.000 52.97016 277 THR B CA 1
ATOM 12430 C C . THR B 1 287 ? 15.08952 26.45419 12.39584 1.000 52.02530 277 THR B C 1
ATOM 12431 O O . THR B 1 287 ? 15.06513 26.46594 11.16131 1.000 67.73991 277 THR B O 1
ATOM 12442 N N . GLU B 1 288 ? 16.05110 27.06132 13.09655 1.000 50.77035 278 GLU B N 1
ATOM 12443 C CA . GLU B 1 288 ? 17.20924 27.62746 12.41551 1.000 51.05391 278 GLU B CA 1
ATOM 12444 C C . GLU B 1 288 ? 18.13367 26.54577 11.87419 1.000 52.20669 278 GLU B C 1
ATOM 12445 O O . GLU B 1 288 ? 18.93158 26.82405 10.97374 1.000 71.43291 278 GLU B O 1
ATOM 12457 N N . LEU B 1 289 ? 18.05405 25.32704 12.40948 1.000 58.91914 279 LEU B N 1
ATOM 12458 C CA . LEU B 1 289 ? 18.86551 24.21869 11.92736 1.000 69.91607 279 LEU B CA 1
ATOM 12459 C C . LEU B 1 289 ? 18.12619 23.31750 10.94745 1.000 67.52777 279 LEU B C 1
ATOM 12460 O O . LEU B 1 289 ? 18.77942 22.61936 10.16429 1.000 56.64099 279 LEU B O 1
ATOM 12476 N N . PHE B 1 290 ? 16.79071 23.32427 10.96173 1.000 67.90650 280 PHE B N 1
ATOM 12477 C CA . PHE B 1 290 ? 16.01411 22.44133 10.09998 1.000 66.28428 280 PHE B CA 1
ATOM 12478 C C . PHE B 1 290 ? 14.97832 23.21012 9.28801 1.000 58.96584 280 PHE B C 1
ATOM 12479 O O . PHE B 1 290 ? 14.65942 22.82772 8.15822 1.000 60.58962 280 PHE B O 1
ATOM 12496 N N . GLY B 1 291 ? 14.45069 24.29387 9.85016 1.000 71.23439 281 GLY B N 1
ATOM 12497 C CA . GLY B 1 291 ? 13.39580 25.04264 9.19656 1.000 56.76253 281 GLY B CA 1
ATOM 12498 C C . GLY B 1 291 ? 12.07370 24.30340 9.21407 1.000 66.85580 281 GLY B C 1
ATOM 12499 O O . GLY B 1 291 ? 11.56433 23.95434 10.28407 1.000 56.50669 281 GLY B O 1
ATOM 12503 N N . GLU B 1 292 ? 11.50748 24.05894 8.03224 1.000 67.03300 282 GLU B N 1
ATOM 12504 C CA . GLU B 1 292 ? 10.25048 23.33755 7.89173 1.000 59.91915 282 GLU B CA 1
ATOM 12505 C C . GLU B 1 292 ? 10.46303 21.90661 7.40988 1.000 61.45152 282 GLU B C 1
ATOM 12506 O O . GLU B 1 292 ? 9.52221 21.27861 6.91178 1.000 68.69566 282 GLU B O 1
ATOM 12518 N N . MET B 1 293 ? 11.67956 21.38110 7.56108 1.000 74.37838 283 MET B N 1
ATOM 12519 C CA . MET B 1 293 ? 11.99876 20.04142 7.08725 1.000 72.70587 283 MET B CA 1
ATOM 12520 C C . MET B 1 293 ? 11.01036 19.01293 7.61792 1.000 90.63691 283 MET B C 1
ATOM 12521 O O . MET B 1 293 ? 10.60993 19.04748 8.78433 1.000 96.21056 283 MET B O 1
ATOM 12535 N N . THR B 1 294 ? 10.62172 18.09423 6.74188 1.000 104.04549 284 THR B N 1
ATOM 12536 C CA . THR B 1 294 ? 9.72098 17.01537 7.10734 1.000 110.24620 284 THR B CA 1
ATOM 12537 C C . THR B 1 294 ? 10.46843 15.95292 7.90678 1.000 105.32203 284 THR B C 1
ATOM 12538 O O . THR B 1 294 ? 11.68239 15.77835 7.76597 1.000 105.52250 284 THR B O 1
ATOM 12549 N N . LEU B 1 295 ? 9.73028 15.24467 8.76386 1.000 93.61465 285 LEU B N 1
ATOM 12550 C CA . LEU B 1 295 ? 10.31221 14.11430 9.48140 1.000 94.00545 285 LEU B CA 1
ATOM 12551 C C . LEU B 1 295 ? 10.87209 13.08945 8.50030 1.000 105.69904 285 LEU B C 1
ATOM 12552 O O . LEU B 1 295 ? 12.07506 12.80342 8.49389 1.000 102.23126 285 LEU B O 1
ATOM 12568 N N . ASN B 1 296 ? 10.00595 12.52889 7.65926 1.000 107.61524 286 ASN B N 1
ATOM 12569 C CA . ASN B 1 296 ? 10.40461 11.65190 6.56072 1.000 110.30471 286 ASN B CA 1
ATOM 12570 C C . ASN B 1 296 ? 11.28575 10.50052 7.04723 1.000 122.03008 286 ASN B C 1
ATOM 12571 O O . ASN B 1 296 ? 12.44186 10.34742 6.64715 1.000 121.09164 286 ASN B O 1
ATOM 12582 N N . TYR B 1 297 ? 10.71041 9.67780 7.92696 1.000 115.25195 287 TYR B N 1
ATOM 12583 C CA . TYR B 1 297 ? 11.36164 8.42921 8.30516 1.000 114.43237 287 TYR B CA 1
ATOM 12584 C C . TYR B 1 297 ? 11.30643 7.39077 7.19249 1.000 112.36600 287 TYR B C 1
ATOM 12585 O O . TYR B 1 297 ? 11.90253 6.31830 7.33922 1.000 103.16325 287 TYR B O 1
ATOM 12603 N N . THR B 1 298 ? 10.60468 7.68066 6.09328 1.000 108.53902 288 THR B N 1
ATOM 12604 C CA . THR B 1 298 ? 10.57036 6.76380 4.96133 1.000 111.28900 288 THR B CA 1
ATOM 12605 C C . THR B 1 298 ? 11.94638 6.56688 4.34022 1.000 115.71477 288 THR B C 1
ATOM 12606 O O . THR B 1 298 ? 12.15854 5.57523 3.63318 1.000 129.65095 288 THR B O 1
ATOM 12617 N N . SER B 1 299 ? 12.88701 7.48111 4.59091 1.000 109.87398 289 SER B N 1
ATOM 12618 C CA . SER B 1 299 ? 14.24464 7.31657 4.08584 1.000 123.14014 289 SER B CA 1
ATOM 12619 C C . SER B 1 299 ? 14.90203 6.03823 4.58697 1.000 123.46671 289 SER B C 1
ATOM 12620 O O . SER B 1 299 ? 15.93297 5.63431 4.03608 1.000 120.92198 289 SER B O 1
ATOM 12628 N N . LEU B 1 300 ? 14.34040 5.39667 5.61481 1.000 125.79193 290 LEU B N 1
ATOM 12629 C CA . LEU B 1 300 ? 14.88031 4.12352 6.07598 1.000 131.99456 290 LEU B CA 1
ATOM 12630 C C . LEU B 1 300 ? 14.76737 3.04858 5.00232 1.000 113.72909 290 LEU B C 1
ATOM 12631 O O . LEU B 1 300 ? 15.54547 2.08713 5.00763 1.000 112.93064 290 LEU B O 1
ATOM 12647 N N . ASP B 1 301 ? 13.81457 3.19231 4.07854 1.000 124.41061 291 ASP B N 1
ATOM 12648 C CA . ASP B 1 301 ? 13.70252 2.24107 2.97777 1.000 123.48229 291 ASP B CA 1
ATOM 12649 C C . ASP B 1 301 ? 14.97380 2.22196 2.13982 1.000 127.59652 291 ASP B C 1
ATOM 12650 O O . ASP B 1 301 ? 15.41289 1.15938 1.68347 1.000 123.82018 291 ASP B O 1
ATOM 12659 N N . GLU B 1 302 ? 15.57779 3.39291 1.92497 1.000 117.91979 292 GLU B N 1
ATOM 12660 C CA . GLU B 1 302 ? 16.80095 3.46190 1.13433 1.000 123.14540 292 GLU B CA 1
ATOM 12661 C C . GLU B 1 302 ? 17.91940 2.64727 1.77140 1.000 136.59062 292 GLU B C 1
ATOM 12662 O O . GLU B 1 302 ? 18.79987 2.14197 1.06530 1.000 140.74516 292 GLU B O 1
ATOM 12674 N N . THR B 1 303 ? 17.89915 2.50440 3.09709 1.000 135.00240 293 THR B N 1
ATOM 12675 C CA . THR B 1 303 ? 18.86203 1.67431 3.81154 1.000 128.60510 293 THR B CA 1
ATOM 12676 C C . THR B 1 303 ? 18.38220 0.23260 3.95289 1.000 128.40933 293 THR B C 1
ATOM 12677 O O . THR B 1 303 ? 19.17809 -0.70222 3.81097 1.000 120.36260 293 THR B O 1
ATOM 12688 N N . ASP B 1 304 ? 17.09313 0.03640 4.23306 1.000 130.41004 294 ASP B N 1
ATOM 12689 C CA . ASP B 1 304 ? 16.52676 -1.29574 4.41500 1.000 109.37070 294 ASP B CA 1
ATOM 12690 C C . ASP B 1 304 ? 15.00453 -1.22424 4.36024 1.000 97.15073 294 ASP B C 1
ATOM 12691 O O . ASP B 1 304 ? 14.38978 -0.37319 5.01116 1.000 104.59258 294 ASP B O 1
ATOM 12700 N N . VAL B 1 305 ? 14.39069 -2.10875 3.57220 1.000 104.28219 295 VAL B N 1
ATOM 12701 C CA . VAL B 1 305 ? 12.94826 -2.04087 3.35386 1.000 103.87197 295 VAL B CA 1
ATOM 12702 C C . VAL B 1 305 ? 12.19076 -2.43964 4.61439 1.000 98.98578 295 VAL B C 1
ATOM 12703 O O . VAL B 1 305 ? 11.26311 -1.74580 5.04748 1.000 87.59756 295 VAL B O 1
ATOM 12716 N N . ALA B 1 306 ? 12.56921 -3.56880 5.21702 1.000 99.01923 296 ALA B N 1
ATOM 12717 C CA . ALA B 1 306 ? 11.87867 -4.05060 6.40739 1.000 104.04523 296 ALA B CA 1
ATOM 12718 C C . ALA B 1 306 ? 12.03887 -3.10817 7.59213 1.000 102.79209 296 ALA B C 1
ATOM 12719 O O . ALA B 1 306 ? 11.22827 -3.15816 8.52392 1.000 104.91225 296 ALA B O 1
ATOM 12726 N N . LEU B 1 307 ? 13.06272 -2.25311 7.57841 1.000 104.68589 297 LEU B N 1
ATOM 12727 C CA . LEU B 1 307 ? 13.31299 -1.37178 8.71429 1.000 110.00021 297 LEU B CA 1
ATOM 12728 C C . LEU B 1 307 ? 12.18468 -0.36173 8.89189 1.000 107.76062 297 LEU B C 1
ATOM 12729 O O . LEU B 1 307 ? 11.71045 -0.13943 10.01158 1.000 107.32137 297 LEU B O 1
ATOM 12745 N N . ARG B 1 308 ? 11.73643 0.25772 7.79779 1.000 105.50388 298 ARG B N 1
ATOM 12746 C CA . ARG B 1 308 ? 10.64247 1.22075 7.88837 1.000 104.16100 298 ARG B CA 1
ATOM 12747 C C . ARG B 1 308 ? 9.41102 0.59690 8.53290 1.000 108.25342 298 ARG B C 1
ATOM 12748 O O . ARG B 1 308 ? 8.81149 1.17494 9.44646 1.000 86.25369 298 ARG B O 1
ATOM 12769 N N . ASN B 1 309 ? 9.01807 -0.58966 8.06712 1.000 110.03643 299 ASN B N 1
ATOM 12770 C CA . ASN B 1 309 ? 7.82465 -1.23210 8.60647 1.000 117.85990 299 ASN B CA 1
ATOM 12771 C C . ASN B 1 309 ? 8.00922 -1.59895 10.07378 1.000 123.88507 299 ASN B C 1
ATOM 12772 O O . ASN B 1 309 ? 7.06688 -1.49783 10.86849 1.000 126.65938 299 ASN B O 1
ATOM 12783 N N . GLN B 1 310 ? 9.21933 -2.01516 10.45703 1.000 124.37364 300 GLN B N 1
ATOM 12784 C CA . GLN B 1 310 ? 9.47190 -2.34540 11.85641 1.000 124.26783 300 GLN B CA 1
ATOM 12785 C C . GLN B 1 310 ? 9.23176 -1.13603 12.75009 1.000 119.96356 300 GLN B C 1
ATOM 12786 O O . GLN B 1 310 ? 8.72895 -1.27064 13.87209 1.000 120.94013 300 GLN B O 1
ATOM 12800 N N . TYR B 1 311 ? 9.58319 0.05614 12.26421 1.000 121.35084 301 TYR B N 1
ATOM 12801 C CA . TYR B 1 311 ? 9.37960 1.27337 13.04231 1.000 122.82022 301 TYR B CA 1
ATOM 12802 C C . TYR B 1 311 ? 7.90475 1.65306 13.10293 1.000 118.24031 301 TYR B C 1
ATOM 12803 O O . TYR B 1 311 ? 7.43266 2.17302 14.12064 1.000 105.00248 301 TYR B O 1
ATOM 12821 N N . GLU B 1 312 ? 7.16200 1.40441 12.02186 1.000 126.76067 302 GLU B N 1
ATOM 12822 C CA . GLU B 1 312 ? 5.75589 1.78869 11.98757 1.000 122.79921 302 GLU B CA 1
ATOM 12823 C C . GLU B 1 312 ? 4.91300 0.96685 12.95519 1.000 121.06666 302 GLU B C 1
ATOM 12824 O O . GLU B 1 312 ? 3.87203 1.44489 13.41991 1.000 100.78444 302 GLU B O 1
ATOM 12836 N N . LYS B 1 313 ? 5.34352 -0.25122 13.28878 1.000 118.13902 303 LYS B N 1
ATOM 12837 C CA . LYS B 1 313 ? 4.56397 -1.09644 14.18689 1.000 129.90913 303 LYS B CA 1
ATOM 12838 C C . LYS B 1 313 ? 5.00014 -0.97690 15.64215 1.000 132.36505 303 LYS B C 1
ATOM 12839 O O . LYS B 1 313 ? 4.18644 -1.21182 16.54406 1.000 150.29250 303 LYS B O 1
ATOM 12858 N N . THR B 1 314 ? 6.25854 -0.61413 15.89805 1.000 126.08304 304 THR B N 1
ATOM 12859 C CA . THR B 1 314 ? 6.73465 -0.52786 17.27528 1.000 118.70520 304 THR B CA 1
ATOM 12860 C C . THR B 1 314 ? 6.37324 0.80577 17.92393 1.000 110.67883 304 THR B C 1
ATOM 12861 O O . THR B 1 314 ? 6.02317 0.84280 19.10886 1.000 93.88019 304 THR B O 1
ATOM 12872 N N . PHE B 1 315 ? 6.44207 1.90476 17.17034 1.000 119.33041 305 PHE B N 1
ATOM 12873 C CA . PHE B 1 315 ? 6.11968 3.23049 17.68966 1.000 106.74768 305 PHE B CA 1
ATOM 12874 C C . PHE B 1 315 ? 4.84185 3.72253 17.02742 1.000 102.08726 305 PHE B C 1
ATOM 12875 O O . PHE B 1 315 ? 4.81485 3.86470 15.79553 1.000 106.26037 305 PHE B O 1
ATOM 12892 N N . PRO B 1 316 ? 3.76418 3.99505 17.77794 1.000 105.44707 306 PRO B N 1
ATOM 12893 C CA . PRO B 1 316 ? 2.50650 4.39174 17.12896 1.000 91.54287 306 PRO B CA 1
ATOM 12894 C C . PRO B 1 316 ? 2.49629 5.84495 16.68259 1.000 89.39812 306 PRO B C 1
ATOM 12895 O O . PRO B 1 316 ? 2.38008 6.13094 15.48726 1.000 97.95445 306 PRO B O 1
ATOM 12906 N N . HIS B 1 317 ? 2.60914 6.77014 17.63469 1.000 94.88499 307 HIS B N 1
ATOM 12907 C CA . HIS B 1 317 ? 2.51630 8.19760 17.36260 1.000 88.69684 307 HIS B CA 1
ATOM 12908 C C . HIS B 1 317 ? 3.87546 8.82782 17.08304 1.000 88.05680 307 HIS B C 1
ATOM 12909 O O . HIS B 1 317 ? 4.01589 10.05253 17.18556 1.000 73.37240 307 HIS B O 1
ATOM 12923 N N . LEU B 1 318 ? 4.87846 8.01432 16.75073 1.000 107.21891 308 LEU B N 1
ATOM 12924 C CA . LEU B 1 318 ? 6.18311 8.50124 16.32706 1.000 112.57450 308 LEU B CA 1
ATOM 12925 C C . LEU B 1 318 ? 6.48549 8.16586 14.87672 1.000 99.17045 308 LEU B C 1
ATOM 12926 O O . LEU B 1 318 ? 7.16719 8.94081 14.20361 1.000 96.37745 308 LEU B O 1
ATOM 12942 N N . CYS B 1 319 ? 5.99082 7.02481 14.38466 1.000 82.11775 309 CYS B N 1
ATOM 12943 C CA . CYS B 1 319 ? 6.22149 6.56739 13.01383 1.000 114.22892 309 CYS B CA 1
ATOM 12944 C C . CYS B 1 319 ? 4.87530 6.16356 12.40952 1.000 122.73049 309 CYS B C 1
ATOM 12945 O O . CYS B 1 319 ? 4.53102 4.97938 12.37185 1.000 124.74877 309 CYS B O 1
ATOM 12953 N N . ASN B 1 320 ? 4.11271 7.15078 11.93564 1.000 118.25218 310 ASN B N 1
ATOM 12954 C CA . ASN B 1 320 ? 2.84153 6.88974 11.27348 1.000 123.91466 310 ASN B CA 1
ATOM 12955 C C . ASN B 1 320 ? 2.65643 7.87845 10.12732 1.000 116.76984 310 ASN B C 1
ATOM 12956 O O . ASN B 1 320 ? 3.54309 8.68042 9.81560 1.000 97.95559 310 ASN B O 1
ATOM 12967 N N . GLU B 1 321 ? 1.47914 7.81338 9.49820 1.000 114.80772 311 GLU B N 1
ATOM 12968 C CA . GLU B 1 321 ? 1.17933 8.69510 8.37518 1.000 115.79406 311 GLU B CA 1
ATOM 12969 C C . GLU B 1 321 ? 1.15077 10.15953 8.79181 1.000 104.71245 311 GLU B C 1
ATOM 12970 O O . GLU B 1 321 ? 1.54238 11.03352 8.00948 1.000 94.26684 311 GLU B O 1
ATOM 12982 N N . ASN B 1 322 ? 0.69788 10.45020 10.01284 1.000 87.20663 312 ASN B N 1
ATOM 12983 C CA . ASN B 1 322 ? 0.51622 11.83996 10.41573 1.000 110.26736 312 ASN B CA 1
ATOM 12984 C C . ASN B 1 322 ? 1.84015 12.50665 10.76983 1.000 118.20214 312 ASN B C 1
ATOM 12985 O O . ASN B 1 322 ? 2.07141 13.66228 10.39850 1.000 108.13071 312 ASN B O 1
ATOM 12996 N N . THR B 1 323 ? 2.72381 11.79757 11.47466 1.000 118.08400 313 THR B N 1
ATOM 12997 C CA . THR B 1 323 ? 3.98769 12.38844 11.89688 1.000 97.44673 313 THR B CA 1
ATOM 12998 C C . THR B 1 323 ? 5.03500 12.40163 10.79056 1.000 112.84911 313 THR B C 1
ATOM 12999 O O . THR B 1 323 ? 5.99147 13.18075 10.87404 1.000 103.84241 313 THR B O 1
ATOM 13010 N N . ASN B 1 324 ? 4.87311 11.57148 9.75603 1.000 119.17258 314 ASN B N 1
ATOM 13011 C CA . ASN B 1 324 ? 5.85500 11.51988 8.67914 1.000 107.40071 314 ASN B CA 1
ATOM 13012 C C . ASN B 1 324 ? 5.88203 12.80320 7.86683 1.000 95.11095 314 ASN B C 1
ATOM 13013 O O . ASN B 1 324 ? 6.88112 13.07335 7.19361 1.000 93.37532 314 ASN B O 1
ATOM 13024 N N . ILE B 1 325 ? 4.80668 13.58888 7.90353 1.000 102.37029 315 ILE B N 1
ATOM 13025 C CA . ILE B 1 325 ? 4.72218 14.84367 7.16281 1.000 103.92308 315 ILE B CA 1
ATOM 13026 C C . ILE B 1 325 ? 4.78379 16.06925 8.06186 1.000 104.48199 315 ILE B C 1
ATOM 13027 O O . ILE B 1 325 ? 4.81715 17.19763 7.54392 1.000 86.77017 315 ILE B O 1
ATOM 13043 N N . LYS B 1 326 ? 4.79906 15.89430 9.38278 1.000 107.81001 316 LYS B N 1
ATOM 13044 C CA . LYS B 1 326 ? 4.82666 17.00678 10.31939 1.000 97.81287 316 LYS B CA 1
ATOM 13045 C C . LYS B 1 326 ? 6.25554 17.49521 10.53648 1.000 83.86635 316 LYS B C 1
ATOM 13046 O O . LYS B 1 326 ? 7.21846 16.77862 10.25083 1.000 87.56052 316 LYS B O 1
ATOM 13065 N N . PRO B 1 327 ? 6.42099 18.72106 11.03732 1.000 86.29174 317 PRO B N 1
ATOM 13066 C CA . PRO B 1 327 ? 7.77122 19.28796 11.15539 1.000 90.17518 317 PRO B CA 1
ATOM 13067 C C . PRO B 1 327 ? 8.67220 18.41749 12.01875 1.000 94.83873 317 PRO B C 1
ATOM 13068 O O . PRO B 1 327 ? 8.25828 17.89929 13.05804 1.000 105.40921 317 PRO B O 1
ATOM 13079 N N . PHE B 1 328 ? 9.92335 18.26350 11.57530 1.000 86.18637 318 PHE B N 1
ATOM 13080 C CA . PHE B 1 328 ? 10.88930 17.49332 12.35205 1.000 78.20111 318 PHE B CA 1
ATOM 13081 C C . PHE B 1 328 ? 11.16845 18.15080 13.69580 1.000 79.19426 318 PHE B C 1
ATOM 13082 O O . PHE B 1 328 ? 11.55610 17.46972 14.65220 1.000 80.54603 318 PHE B O 1
ATOM 13099 N N . VAL B 1 329 ? 10.98063 19.46884 13.78780 1.000 86.03045 319 VAL B N 1
ATOM 13100 C CA . VAL B 1 329 ? 11.15737 20.15940 15.06241 1.000 72.24919 319 VAL B CA 1
ATOM 13101 C C . VAL B 1 329 ? 10.14638 19.65176 16.08293 1.000 68.60329 319 VAL B C 1
ATOM 13102 O O . VAL B 1 329 ? 10.51065 19.21842 17.18233 1.000 71.33561 319 VAL B O 1
ATOM 13115 N N . ASP B 1 330 ? 8.85813 19.69006 15.72994 1.000 71.07471 320 ASP B N 1
ATOM 13116 C CA . ASP B 1 330 ? 7.82557 19.24598 16.66103 1.000 68.52024 320 ASP B CA 1
ATOM 13117 C C . ASP B 1 330 ? 8.00477 17.78129 17.03692 1.000 59.20919 320 ASP B C 1
ATOM 13118 O O . ASP B 1 330 ? 7.58276 17.36195 18.12102 1.000 62.08697 320 ASP B O 1
ATOM 13127 N N . PHE B 1 331 ? 8.62437 16.99017 16.15957 1.000 67.07755 321 PHE B N 1
ATOM 13128 C CA . PHE B 1 331 ? 8.86518 15.58481 16.46901 1.000 71.09765 321 PHE B CA 1
ATOM 13129 C C . PHE B 1 331 ? 9.93643 15.43705 17.54103 1.000 66.59655 321 PHE B C 1
ATOM 13130 O O . PHE B 1 331 ? 9.72836 14.75542 18.55166 1.000 76.54371 321 PHE B O 1
ATOM 13147 N N . ILE B 1 332 ? 11.09080 16.07486 17.34203 1.000 55.16245 322 ILE B N 1
ATOM 13148 C CA . ILE B 1 332 ? 12.17278 15.94995 18.31056 1.000 54.14086 322 ILE B CA 1
ATOM 13149 C C . ILE B 1 332 ? 11.89942 16.77337 19.56151 1.000 52.27707 322 ILE B C 1
ATOM 13150 O O . ILE B 1 332 ? 12.45255 16.47167 20.62567 1.000 51.45078 322 ILE B O 1
ATOM 13166 N N . MET B 1 333 ? 11.06538 17.81039 19.46297 1.000 60.29783 323 MET B N 1
ATOM 13167 C CA . MET B 1 333 ? 10.65608 18.54824 20.65324 1.000 49.98599 323 MET B CA 1
ATOM 13168 C C . MET B 1 333 ? 9.80768 17.67391 21.56660 1.000 55.38754 323 MET B C 1
ATOM 13169 O O . MET B 1 333 ? 10.05261 17.60000 22.77619 1.000 65.23150 323 MET B O 1
ATOM 13183 N N . ASN B 1 334 ? 8.79939 17.00307 21.00440 1.000 58.33695 324 ASN B N 1
ATOM 13184 C CA . ASN B 1 334 ? 7.99581 16.08841 21.80598 1.000 61.67761 324 ASN B CA 1
ATOM 13185 C C . ASN B 1 334 ? 8.83634 14.93685 22.34035 1.000 60.92860 324 ASN B C 1
ATOM 13186 O O . ASN B 1 334 ? 8.52387 14.37895 23.39789 1.000 60.09211 324 ASN B O 1
ATOM 13197 N N . LEU B 1 335 ? 9.90739 14.57383 21.63107 1.000 62.83893 325 LEU B N 1
ATOM 13198 C CA . LEU B 1 335 ? 10.77969 13.49576 22.08397 1.000 54.09310 325 LEU B CA 1
ATOM 13199 C C . LEU B 1 335 ? 11.68451 13.95419 23.22262 1.000 51.51449 325 LEU B C 1
ATOM 13200 O O . LEU B 1 335 ? 11.93937 13.19339 24.16266 1.000 66.70593 325 LEU B O 1
ATOM 13216 N N . TYR B 1 336 ? 12.17596 15.19307 23.15713 1.000 57.63182 326 TYR B N 1
ATOM 13217 C CA . TYR B 1 336 ? 12.99528 15.72162 24.24277 1.000 53.43184 326 TYR B CA 1
ATOM 13218 C C . TYR B 1 336 ? 12.15288 15.98348 25.48325 1.000 49.99246 326 TYR B C 1
ATOM 13219 O O . TYR B 1 336 ? 12.58277 15.69200 26.60512 1.000 58.86807 326 TYR B O 1
ATOM 13237 N N . GLN B 1 337 ? 10.94377 16.52148 25.30021 1.000 48.09952 327 GLN B N 1
ATOM 13238 C CA . GLN B 1 337 ? 10.06831 16.77567 26.43880 1.000 46.56665 327 GLN B CA 1
ATOM 13239 C C . GLN B 1 337 ? 9.81210 15.50246 27.23312 1.000 54.21091 327 GLN B C 1
ATOM 13240 O O . GLN B 1 337 ? 9.57790 15.56445 28.44568 1.000 46.15051 327 GLN B O 1
ATOM 13254 N N . MET B 1 338 ? 9.84625 14.34267 26.57178 1.000 62.97372 328 MET B N 1
ATOM 13255 C CA . MET B 1 338 ? 9.74393 13.07965 27.29461 1.000 67.65668 328 MET B CA 1
ATOM 13256 C C . MET B 1 338 ? 10.94696 12.88349 28.20707 1.000 66.20336 328 MET B C 1
ATOM 13257 O O . MET B 1 338 ? 10.79809 12.60692 29.40264 1.000 67.20894 328 MET B O 1
ATOM 13271 N N . HIS B 1 339 ? 12.15422 13.03186 27.65482 1.000 53.49421 329 HIS B N 1
ATOM 13272 C CA . HIS B 1 339 ? 13.36342 12.87235 28.45522 1.000 60.98046 329 HIS B CA 1
ATOM 13273 C C . HIS B 1 339 ? 13.40640 13.87925 29.59651 1.000 46.14899 329 HIS B C 1
ATOM 13274 O O . HIS B 1 339 ? 13.79123 13.53905 30.72121 1.000 50.47119 329 HIS B O 1
ATOM 13288 N N . TYR B 1 340 ? 13.01204 15.12383 29.32762 1.000 45.25887 330 TYR B N 1
ATOM 13289 C CA . TYR B 1 340 ? 13.02549 16.15121 30.36308 1.000 43.55855 330 TYR B CA 1
ATOM 13290 C C . TYR B 1 340 ? 12.08096 15.78632 31.50180 1.000 47.02910 330 TYR B C 1
ATOM 13291 O O . TYR B 1 340 ? 12.48759 15.71552 32.66700 1.000 63.17673 330 TYR B O 1
ATOM 13309 N N . ASP B 1 341 ? 10.80874 15.54104 31.17907 1.000 43.90339 331 ASP B N 1
ATOM 13310 C CA . ASP B 1 341 ? 9.84502 15.17827 32.21277 1.000 43.68945 331 ASP B CA 1
ATOM 13311 C C . ASP B 1 341 ? 10.30226 13.94950 32.98756 1.000 52.05264 331 ASP B C 1
ATOM 13312 O O . ASP B 1 341 ? 10.11489 13.87026 34.20707 1.000 53.56004 331 ASP B O 1
ATOM 13321 N N . ASN B 1 342 ? 10.91982 12.98684 32.30203 1.000 52.50046 332 ASN B N 1
ATOM 13322 C CA . ASN B 1 342 ? 11.37748 11.78005 32.98208 1.000 47.46265 332 ASN B CA 1
ATOM 13323 C C . ASN B 1 342 ? 12.50611 12.09943 33.95464 1.000 53.64100 332 ASN B C 1
ATOM 13324 O O . ASN B 1 342 ? 12.48300 11.66236 35.11106 1.000 58.58442 332 ASN B O 1
ATOM 13335 N N . LEU B 1 343 ? 13.50099 12.87155 33.50925 1.000 54.82196 333 LEU B N 1
ATOM 13336 C CA . LEU B 1 343 ? 14.54176 13.31505 34.42994 1.000 43.12904 333 LEU B CA 1
ATOM 13337 C C . LEU B 1 343 ? 13.97431 14.24590 35.49059 1.000 41.64606 333 LEU B C 1
ATOM 13338 O O . LEU B 1 343 ? 14.47092 14.27187 36.62136 1.000 49.47061 333 LEU B O 1
ATOM 13354 N N . TYR B 1 344 ? 12.94524 15.01967 35.14260 1.000 44.04518 334 TYR B N 1
ATOM 13355 C CA . TYR B 1 344 ? 12.27749 15.85939 36.13041 1.000 40.03085 334 TYR B CA 1
ATOM 13356 C C . TYR B 1 344 ? 11.67119 15.00923 37.23810 1.000 42.22696 334 TYR B C 1
ATOM 13357 O O . TYR B 1 344 ? 11.89875 15.26168 38.42482 1.000 59.29140 334 TYR B O 1
ATOM 13375 N N . ARG B 1 345 ? 10.92479 13.96707 36.86514 1.000 46.87961 335 ARG B N 1
ATOM 13376 C CA . ARG B 1 345 ? 10.30698 13.10043 37.86401 1.000 44.65118 335 ARG B CA 1
ATOM 13377 C C . ARG B 1 345 ? 11.34205 12.45364 38.77538 1.000 43.55110 335 ARG B C 1
ATOM 13378 O O . ARG B 1 345 ? 11.06542 12.21987 39.95696 1.000 43.18328 335 ARG B O 1
ATOM 13399 N N . VAL B 1 346 ? 12.52764 12.14367 38.25071 1.000 42.26505 336 VAL B N 1
ATOM 13400 C CA . VAL B 1 346 ? 13.52424 11.43569 39.04787 1.000 42.35760 336 VAL B CA 1
ATOM 13401 C C . VAL B 1 346 ? 14.11853 12.35268 40.11252 1.000 50.31736 336 VAL B C 1
ATOM 13402 O O . VAL B 1 346 ? 14.12667 12.01938 41.30342 1.000 40.45380 336 VAL B O 1
ATOM 13415 N N . VAL B 1 347 ? 14.62125 13.51703 39.70665 1.000 39.74657 337 VAL B N 1
ATOM 13416 C CA . VAL B 1 347 ? 15.44468 14.33791 40.59652 1.000 48.57230 337 VAL B CA 1
ATOM 13417 C C . VAL B 1 347 ? 14.60329 15.31154 41.41754 1.000 43.47555 337 VAL B C 1
ATOM 13418 O O . VAL B 1 347 ? 14.72816 15.36588 42.64384 1.000 43.59626 337 VAL B O 1
ATOM 13431 N N . VAL B 1 348 ? 13.73518 16.09851 40.77490 1.000 36.87978 338 VAL B N 1
ATOM 13432 C CA . VAL B 1 348 ? 13.03516 17.15871 41.49779 1.000 35.66108 338 VAL B CA 1
ATOM 13433 C C . VAL B 1 348 ? 12.24163 16.59367 42.66774 1.000 35.70897 338 VAL B C 1
ATOM 13434 O O . VAL B 1 348 ? 12.04954 17.27628 43.68039 1.000 34.63706 338 VAL B O 1
ATOM 13447 N N . PHE B 1 349 ? 11.76410 15.35424 42.55365 1.000 36.99035 339 PHE B N 1
ATOM 13448 C CA . PHE B 1 349 ? 10.96382 14.72225 43.59419 1.000 37.23004 339 PHE B CA 1
ATOM 13449 C C . PHE B 1 349 ? 11.76439 13.76191 44.46460 1.000 37.59622 339 PHE B C 1
ATOM 13450 O O . PHE B 1 349 ? 11.21006 13.20283 45.41651 1.000 37.82386 339 PHE B O 1
ATOM 13467 N N . TYR B 1 350 ? 13.04682 13.56299 44.16921 1.000 37.69622 340 TYR B N 1
ATOM 13468 C CA . TYR B 1 350 ? 13.87714 12.67362 44.97279 1.000 47.42583 340 TYR B CA 1
ATOM 13469 C C . TYR B 1 350 ? 13.91009 13.13864 46.42457 1.000 43.14878 340 TYR B C 1
ATOM 13470 O O . TYR B 1 350 ? 13.99846 14.33662 46.70873 1.000 55.35994 340 TYR B O 1
ATOM 13488 N N . MET B 1 351 ? 13.84030 12.17763 47.35081 1.000 46.26000 341 MET B N 1
ATOM 13489 C CA . MET B 1 351 ? 13.71941 12.47707 48.77381 1.000 38.86081 341 MET B CA 1
ATOM 13490 C C . MET B 1 351 ? 14.92201 12.02425 49.59367 1.000 36.69948 341 MET B C 1
ATOM 13491 O O . MET B 1 351 ? 14.88252 12.11992 50.82536 1.000 36.18277 341 MET B O 1
ATOM 13505 N N . GLY B 1 352 ? 15.97861 11.52816 48.96090 1.000 37.27780 342 GLY B N 1
ATOM 13506 C CA . GLY B 1 352 ? 17.22861 11.27746 49.64689 1.000 37.11222 342 GLY B CA 1
ATOM 13507 C C . GLY B 1 352 ? 17.42291 9.81417 50.00686 1.000 42.80213 342 GLY B C 1
ATOM 13508 O O . GLY B 1 352 ? 16.55049 8.96190 49.82074 1.000 49.03498 342 GLY B O 1
ATOM 13512 N N . CYS B 1 353 ? 18.61224 9.53518 50.53716 1.000 38.47397 343 CYS B N 1
ATOM 13513 C CA . CYS B 1 353 ? 18.98181 8.19626 50.97075 1.000 39.75619 343 CYS B CA 1
ATOM 13514 C C . CYS B 1 353 ? 20.20103 8.30810 51.87328 1.000 49.87799 343 CYS B C 1
ATOM 13515 O O . CYS B 1 353 ? 21.06101 9.16470 51.65272 1.000 49.97508 343 CYS B O 1
ATOM 13523 N N . GLU B 1 354 ? 20.26822 7.44396 52.88901 1.000 63.15677 344 GLU B N 1
ATOM 13524 C CA . GLU B 1 354 ? 21.43228 7.43506 53.76778 1.000 68.67600 344 GLU B CA 1
ATOM 13525 C C . GLU B 1 354 ? 22.65996 6.85267 53.07773 1.000 54.13160 344 GLU B C 1
ATOM 13526 O O . GLU B 1 354 ? 23.78684 7.14666 53.49169 1.000 40.71485 344 GLU B O 1
ATOM 13538 N N . ASN B 1 355 ? 22.46937 6.03741 52.04186 1.000 49.14321 345 ASN B N 1
ATOM 13539 C CA . ASN B 1 355 ? 23.58548 5.48664 51.28008 1.000 55.66608 345 ASN B CA 1
ATOM 13540 C C . ASN B 1 355 ? 23.08840 5.15838 49.88093 1.000 61.14195 345 ASN B C 1
ATOM 13541 O O . ASN B 1 355 ? 22.21775 4.29791 49.71903 1.000 69.40081 345 ASN B O 1
ATOM 13552 N N . ASN B 1 356 ? 23.63858 5.84214 48.87456 1.000 66.09665 346 ASN B N 1
ATOM 13553 C CA . ASN B 1 356 ? 23.25554 5.61014 47.48524 1.000 65.12978 346 ASN B CA 1
ATOM 13554 C C . ASN B 1 356 ? 23.65607 4.23222 46.97332 1.000 60.28940 346 ASN B C 1
ATOM 13555 O O . ASN B 1 356 ? 23.33045 3.90373 45.82663 1.000 58.92111 346 ASN B O 1
ATOM 13566 N N . GLY B 1 357 ? 24.34690 3.42694 47.77678 1.000 60.30635 347 GLY B N 1
ATOM 13567 C CA . GLY B 1 357 ? 24.80913 2.12154 47.35436 1.000 67.17744 347 GLY B CA 1
ATOM 13568 C C . GLY B 1 357 ? 26.28939 2.04730 47.06240 1.000 68.22297 347 GLY B C 1
ATOM 13569 O O . GLY B 1 357 ? 26.77585 0.97069 46.69175 1.000 81.75520 347 GLY B O 1
ATOM 13573 N N . TYR B 1 358 ? 27.02219 3.15558 47.20890 1.000 59.93680 348 TYR B N 1
ATOM 13574 C CA . TYR B 1 358 ? 28.45489 3.16156 46.94573 1.000 68.33771 348 TYR B CA 1
ATOM 13575 C C . TYR B 1 358 ? 29.23022 4.02070 47.93956 1.000 72.77629 348 TYR B C 1
ATOM 13576 O O . TYR B 1 358 ? 30.41454 4.29189 47.70226 1.000 73.80765 348 TYR B O 1
ATOM 13594 N N . GLY B 1 359 ? 28.60959 4.46296 49.03252 1.000 67.73503 349 GLY B N 1
ATOM 13595 C CA . GLY B 1 359 ? 29.31513 5.04729 50.15891 1.000 63.62586 349 GLY B CA 1
ATOM 13596 C C . GLY B 1 359 ? 28.87957 6.44484 50.54732 1.000 64.70247 349 GLY B C 1
ATOM 13597 O O . GLY B 1 359 ? 29.11503 6.85175 51.69421 1.000 65.91727 349 GLY B O 1
ATOM 13601 N N . VAL B 1 360 ? 28.24789 7.19253 49.65545 1.000 74.36004 350 VAL B N 1
ATOM 13602 C CA . VAL B 1 360 ? 27.93725 8.60495 49.87590 1.000 65.32920 350 VAL B CA 1
ATOM 13603 C C . VAL B 1 360 ? 26.44032 8.74385 50.12060 1.000 51.47560 350 VAL B C 1
ATOM 13604 O O . VAL B 1 360 ? 25.64652 8.16791 49.36853 1.000 48.63677 350 VAL B O 1
ATOM 13617 N N . PRO B 1 361 ? 26.01279 9.48563 51.14499 1.000 44.19710 351 PRO B N 1
ATOM 13618 C CA . PRO B 1 361 ? 24.58461 9.79672 51.28016 1.000 43.93667 351 PRO B CA 1
ATOM 13619 C C . PRO B 1 361 ? 24.18938 10.97710 50.40729 1.000 46.90568 351 PRO B C 1
ATOM 13620 O O . PRO B 1 361 ? 24.87789 12.00011 50.36019 1.000 54.73835 351 PRO B O 1
ATOM 13631 N N . LEU B 1 362 ? 23.05746 10.83164 49.71973 1.000 50.33909 352 LEU B N 1
ATOM 13632 C CA . LEU B 1 362 ? 22.55808 11.87666 48.84004 1.000 38.17459 352 LEU B CA 1
ATOM 13633 C C . LEU B 1 362 ? 21.37215 12.57546 49.48639 1.000 35.36791 352 LEU B C 1
ATOM 13634 O O . LEU B 1 362 ? 20.45849 11.89441 49.97055 1.000 35.97573 352 LEU B O 1
ATOM 13650 N N . PRO B 1 363 ? 21.33382 13.90659 49.52142 1.000 34.03941 353 PRO B N 1
ATOM 13651 C CA . PRO B 1 363 ? 20.20418 14.59641 50.14954 1.000 33.25710 353 PRO B CA 1
ATOM 13652 C C . PRO B 1 363 ? 18.98940 14.62924 49.23202 1.000 33.69209 353 PRO B C 1
ATOM 13653 O O . PRO B 1 363 ? 19.07012 14.37809 48.02971 1.000 44.82967 353 PRO B O 1
ATOM 13664 N N . ALA B 1 364 ? 17.84733 14.95325 49.82981 1.000 33.30314 354 ALA B N 1
ATOM 13665 C CA . ALA B 1 364 ? 16.66597 15.26654 49.04155 1.000 33.45267 354 ALA B CA 1
ATOM 13666 C C . ALA B 1 364 ? 16.89863 16.57133 48.29194 1.000 63.61889 354 ALA B C 1
ATOM 13667 O O . ALA B 1 364 ? 17.45173 17.52941 48.83950 1.000 65.54444 354 ALA B O 1
ATOM 13674 N N . THR B 1 365 ? 16.48075 16.60635 47.02583 1.000 57.65741 355 THR B N 1
ATOM 13675 C CA . THR B 1 365 ? 16.78042 17.76895 46.19688 1.000 61.75006 355 THR B CA 1
ATOM 13676 C C . THR B 1 365 ? 16.15930 19.04269 46.75686 1.000 54.12948 355 THR B C 1
ATOM 13677 O O . THR B 1 365 ? 16.68033 20.13827 46.51960 1.000 62.12394 355 THR B O 1
ATOM 13688 N N . ASN B 1 366 ? 15.06505 18.92795 47.51395 1.000 38.90302 356 ASN B N 1
ATOM 13689 C CA . ASN B 1 366 ? 14.48192 20.11789 48.12594 1.000 34.06783 356 ASN B CA 1
ATOM 13690 C C . ASN B 1 366 ? 15.36819 20.66820 49.23543 1.000 28.80874 356 ASN B C 1
ATOM 13691 O O . ASN B 1 366 ? 15.34718 21.87494 49.49898 1.000 30.64045 356 ASN B O 1
ATOM 13702 N N . SER B 1 367 ? 16.13693 19.80819 49.90326 1.000 29.57418 357 SER B N 1
ATOM 13703 C CA . SER B 1 367 ? 17.07801 20.26744 50.91678 1.000 28.28516 357 SER B CA 1
ATOM 13704 C C . SER B 1 367 ? 18.41858 20.66167 50.31757 1.000 33.66989 357 SER B C 1
ATOM 13705 O O . SER B 1 367 ? 19.07293 21.57650 50.83109 1.000 34.17620 357 SER B O 1
ATOM 13713 N N . ALA B 1 368 ? 18.84723 19.98679 49.24734 1.000 41.04381 358 ALA B N 1
ATOM 13714 C CA . ALA B 1 368 ? 20.08511 20.37971 48.58437 1.000 28.70448 358 ALA B CA 1
ATOM 13715 C C . ALA B 1 368 ? 19.96751 21.78886 48.02472 1.000 27.80897 358 ALA B C 1
ATOM 13716 O O . ALA B 1 368 ? 20.92604 22.56695 48.07182 1.000 28.16890 358 ALA B O 1
ATOM 13723 N N . LEU B 1 369 ? 18.79396 22.13681 47.49369 1.000 27.88271 359 LEU B N 1
ATOM 13724 C CA . LEU B 1 369 ? 18.56248 23.50750 47.05350 1.000 27.05260 359 LEU B CA 1
ATOM 13725 C C . LEU B 1 369 ? 18.50940 24.46401 48.23928 1.000 26.47666 359 LEU B C 1
ATOM 13726 O O . LEU B 1 369 ? 19.08576 25.55661 48.19039 1.000 30.16667 359 LEU B O 1
ATOM 13742 N N . TYR B 1 370 ? 17.82781 24.06794 49.31609 1.000 26.72041 360 TYR B N 1
ATOM 13743 C CA . TYR B 1 370 ? 17.70003 24.94302 50.47687 1.000 24.74767 360 TYR B CA 1
ATOM 13744 C C . TYR B 1 370 ? 19.03829 25.13291 51.17798 1.000 24.20215 360 TYR B C 1
ATOM 13745 O O . TYR B 1 370 ? 19.39388 26.25747 51.54724 1.000 30.22951 360 TYR B O 1
ATOM 13763 N N . HIS B 1 371 ? 19.80041 24.05080 51.35744 1.000 24.84236 361 HIS B N 1
ATOM 13764 C CA . HIS B 1 371 ? 21.06010 24.13668 52.08796 1.000 24.40575 361 HIS B CA 1
ATOM 13765 C C . HIS B 1 371 ? 22.16818 24.78675 51.26846 1.000 26.12425 361 HIS B C 1
ATOM 13766 O O . HIS B 1 371 ? 23.05388 25.43448 51.83910 1.000 24.19909 361 HIS B O 1
ATOM 13780 N N . LYS B 1 372 ? 22.14376 24.62687 49.94683 1.000 24.71669 362 LYS B N 1
ATOM 13781 C CA . LYS B 1 372 ? 23.19943 25.12097 49.06317 1.000 24.62683 362 LYS B CA 1
ATOM 13782 C C . LYS B 1 372 ? 22.55384 25.95717 47.96695 1.000 24.53662 362 LYS B C 1
ATOM 13783 O O . LYS B 1 372 ? 22.33047 25.47318 46.84903 1.000 32.93104 362 LYS B O 1
ATOM 13802 N N . PRO B 1 373 ? 22.23668 27.22490 48.25237 1.000 23.59065 363 PRO B N 1
ATOM 13803 C CA . PRO B 1 373 ? 21.62868 28.08179 47.22124 1.000 23.52445 363 PRO B CA 1
ATOM 13804 C C . PRO B 1 373 ? 22.55769 28.41400 46.06805 1.000 25.98227 363 PRO B C 1
ATOM 13805 O O . PRO B 1 373 ? 22.09135 28.97918 45.07039 1.000 28.85615 363 PRO B O 1
ATOM 13816 N N . SER B 1 374 ? 23.84888 28.09135 46.16743 1.000 24.28087 364 SER B N 1
ATOM 13817 C CA . SER B 1 374 ? 24.77572 28.41081 45.08941 1.000 25.28396 364 SER B CA 1
ATOM 13818 C C . SER B 1 374 ? 24.48292 27.62052 43.82267 1.000 25.22260 364 SER B C 1
ATOM 13819 O O . SER B 1 374 ? 24.87371 28.05655 42.73477 1.000 30.65418 364 SER B O 1
ATOM 13827 N N . PHE B 1 375 ? 23.82055 26.46741 43.93974 1.000 25.95244 365 PHE B N 1
ATOM 13828 C CA . PHE B 1 375 ? 23.47074 25.68144 42.76210 1.000 27.10237 365 PHE B CA 1
ATOM 13829 C C . PHE B 1 375 ? 22.80105 26.55635 41.70987 1.000 27.11583 365 PHE B C 1
ATOM 13830 O O . PHE B 1 375 ? 23.26846 26.65469 40.57133 1.000 27.64909 365 PHE B O 1
ATOM 13847 N N . TYR B 1 376 ? 21.70478 27.21785 42.08994 1.000 26.55979 366 TYR B N 1
ATOM 13848 C CA . TYR B 1 376 ? 20.98981 28.07743 41.15224 1.000 26.58201 366 TYR B CA 1
ATOM 13849 C C . TYR B 1 376 ? 21.79177 29.32234 40.80144 1.000 25.95544 366 TYR B C 1
ATOM 13850 O O . TYR B 1 376 ? 21.81799 29.74292 39.63991 1.000 32.39410 366 TYR B O 1
ATOM 13868 N N . LYS B 1 377 ? 22.43447 29.93890 41.79356 1.000 24.99733 367 LYS B N 1
ATOM 13869 C CA . LYS B 1 377 ? 23.16908 31.17189 41.53492 1.000 24.39397 367 LYS B CA 1
ATOM 13870 C C . LYS B 1 377 ? 24.31995 30.93842 40.56243 1.000 30.94245 367 LYS B C 1
ATOM 13871 O O . LYS B 1 377 ? 24.72296 31.86160 39.84551 1.000 39.70090 367 LYS B O 1
ATOM 13890 N N . ASP B 1 378 ? 24.84788 29.71313 40.50693 1.000 26.96942 368 ASP B N 1
ATOM 13891 C CA . ASP B 1 378 ? 25.87286 29.38908 39.52015 1.000 26.42968 368 ASP B CA 1
ATOM 13892 C C . ASP B 1 378 ? 25.26853 29.21586 38.13180 1.000 27.39119 368 ASP B C 1
ATOM 13893 O O . ASP B 1 378 ? 25.89084 29.58888 37.13121 1.000 35.91410 368 ASP B O 1
ATOM 13902 N N . ILE B 1 379 ? 24.05802 28.65694 38.05189 1.000 27.82906 369 ILE B N 1
ATOM 13903 C CA . ILE B 1 379 ? 23.41613 28.46555 36.75501 1.000 28.79454 369 ILE B CA 1
ATOM 13904 C C . ILE B 1 379 ? 23.14545 29.81032 36.09604 1.000 28.44495 369 ILE B C 1
ATOM 13905 O O . ILE B 1 379 ? 23.24758 29.94910 34.87153 1.000 35.88341 369 ILE B O 1
ATOM 13921 N N . VAL B 1 380 ? 22.78837 30.82053 36.89242 1.000 38.82945 370 VAL B N 1
ATOM 13922 C CA . VAL B 1 380 ? 22.56304 32.14761 36.33022 1.000 37.99658 370 VAL B CA 1
ATOM 13923 C C . VAL B 1 380 ? 23.86760 32.71981 35.79346 1.000 37.29679 370 VAL B C 1
ATOM 13924 O O . VAL B 1 380 ? 23.89766 33.33271 34.71970 1.000 34.25838 370 VAL B O 1
ATOM 13937 N N . GLU B 1 381 ? 24.96744 32.52125 36.52314 1.000 36.43750 371 GLU B N 1
ATOM 13938 C CA . GLU B 1 381 ? 26.26152 32.99811 36.04806 1.000 40.06583 371 GLU B CA 1
ATOM 13939 C C . GLU B 1 381 ? 26.69467 32.23960 34.80039 1.000 35.40876 371 GLU B C 1
ATOM 13940 O O . GLU B 1 381 ? 27.14226 32.84343 33.81870 1.000 51.46456 371 GLU B O 1
ATOM 13952 N N . TRP B 1 382 ? 26.56704 30.91146 34.81641 1.000 28.54583 372 TRP B N 1
ATOM 13953 C CA . TRP B 1 382 ? 26.89511 30.14060 33.62379 1.000 32.64681 372 TRP B CA 1
ATOM 13954 C C . TRP B 1 382 ? 25.97566 30.50444 32.46563 1.000 35.52982 372 TRP B C 1
ATOM 13955 O O . TRP B 1 382 ? 26.40130 30.48246 31.30667 1.000 48.28726 372 TRP B O 1
ATOM 13976 N N . ALA B 1 383 ? 24.72078 30.85683 32.75523 1.000 44.71106 373 ALA B N 1
ATOM 13977 C CA . ALA B 1 383 ? 23.81083 31.27588 31.69393 1.000 33.18420 373 ALA B CA 1
ATOM 13978 C C . ALA B 1 383 ? 24.18070 32.65987 31.17917 1.000 30.33944 373 ALA B C 1
ATOM 13979 O O . ALA B 1 383 ? 24.30966 32.86995 29.96774 1.000 31.16115 373 ALA B O 1
ATOM 13986 N N . ARG B 1 384 ? 24.35892 33.61891 32.09063 1.000 40.85423 374 ARG B N 1
ATOM 13987 C CA . ARG B 1 384 ? 24.80226 34.94815 31.68677 1.000 45.07823 374 ARG B CA 1
ATOM 13988 C C . ARG B 1 384 ? 26.09328 34.86490 30.88458 1.000 52.01559 374 ARG B C 1
ATOM 13989 O O . ARG B 1 384 ? 26.27260 35.59051 29.89928 1.000 51.51947 374 ARG B O 1
ATOM 14010 N N . THR B 1 385 ? 27.00208 33.97431 31.28876 1.000 45.66343 375 THR B N 1
ATOM 14011 C CA . THR B 1 385 ? 28.26890 33.82915 30.57942 1.000 39.72903 375 THR B CA 1
ATOM 14012 C C . THR B 1 385 ? 28.04769 33.32917 29.15565 1.000 43.69500 375 THR B C 1
ATOM 14013 O O . THR B 1 385 ? 28.55504 33.91785 28.19400 1.000 52.68970 375 THR B O 1
ATOM 14024 N N . GLN B 1 386 ? 27.28139 32.24689 28.99676 1.000 46.67992 376 GLN B N 1
ATOM 14025 C CA . GLN B 1 386 ? 27.04139 31.71128 27.66064 1.000 42.82081 376 GLN B CA 1
ATOM 14026 C C . GLN B 1 386 ? 26.32388 32.71060 26.76233 1.000 43.68478 376 GLN B C 1
ATOM 14027 O O . GLN B 1 386 ? 26.43000 32.61068 25.53572 1.000 49.39226 376 GLN B O 1
ATOM 14041 N N . ASN B 1 387 ? 25.59800 33.67071 27.33924 1.000 48.36906 377 ASN B N 1
ATOM 14042 C CA . ASN B 1 387 ? 24.94404 34.68725 26.52112 1.000 45.89620 377 ASN B CA 1
ATOM 14043 C C . ASN B 1 387 ? 25.96474 35.62601 25.88867 1.000 45.11384 377 ASN B C 1
ATOM 14044 O O . ASN B 1 387 ? 25.79276 36.05477 24.74199 1.000 50.31619 377 ASN B O 1
ATOM 14055 N N . ILE B 1 388 ? 27.03033 35.96329 26.62090 1.000 47.17509 378 ILE B N 1
ATOM 14056 C CA . ILE B 1 388 ? 28.06690 36.85286 26.11024 1.000 48.92852 378 ILE B CA 1
ATOM 14057 C C . ILE B 1 388 ? 29.25219 36.09376 25.53173 1.000 56.40889 378 ILE B C 1
ATOM 14058 O O . ILE B 1 388 ? 30.23143 36.72208 25.10668 1.000 58.31555 378 ILE B O 1
ATOM 14074 N N . THR B 1 389 ? 29.19217 34.76237 25.49480 1.000 58.38943 379 THR B N 1
ATOM 14075 C CA . THR B 1 389 ? 30.29598 33.95248 24.99249 1.000 58.60098 379 THR B CA 1
ATOM 14076 C C . THR B 1 389 ? 29.97222 33.38894 23.61407 1.000 55.46888 379 THR B C 1
ATOM 14077 O O . THR B 1 389 ? 30.43677 33.91369 22.59675 1.000 54.79058 379 THR B O 1
ATOM 14088 N N . ILE B 1 390 ? 29.17474 32.32042 23.57033 1.000 51.33139 380 ILE B N 1
ATOM 14089 C CA . ILE B 1 390 ? 28.87296 31.66395 22.30446 1.000 55.64745 380 ILE B CA 1
ATOM 14090 C C . ILE B 1 390 ? 27.64484 32.24132 21.60666 1.000 60.37506 380 ILE B C 1
ATOM 14091 O O . ILE B 1 390 ? 27.46614 32.01044 20.40212 1.000 80.75527 380 ILE B O 1
ATOM 14107 N N . PHE B 1 391 ? 26.79978 32.98674 22.31717 1.000 54.42085 381 PHE B N 1
ATOM 14108 C CA . PHE B 1 391 ? 25.60914 33.58183 21.72540 1.000 59.30913 381 PHE B CA 1
ATOM 14109 C C . PHE B 1 391 ? 25.79569 35.04788 21.35760 1.000 57.80622 381 PHE B C 1
ATOM 14110 O O . PHE B 1 391 ? 24.84292 35.67591 20.88459 1.000 55.73444 381 PHE B O 1
ATOM 14127 N N . SER B 1 392 ? 26.99411 35.60605 21.55513 1.000 63.81276 382 SER B N 1
ATOM 14128 C CA . SER B 1 392 ? 27.22024 37.00883 21.21928 1.000 65.86685 382 SER B CA 1
ATOM 14129 C C . SER B 1 392 ? 26.81828 37.29202 19.77943 1.000 67.12172 382 SER B C 1
ATOM 14130 O O . SER B 1 392 ? 26.30291 38.37181 19.46620 1.000 58.58186 382 SER B O 1
ATOM 14138 N N . LYS B 1 393 ? 27.04883 36.32632 18.88951 1.000 64.34150 383 LYS B N 1
ATOM 14139 C CA . LYS B 1 393 ? 26.67269 36.46055 17.48991 1.000 69.72205 383 LYS B CA 1
ATOM 14140 C C . LYS B 1 393 ? 25.17659 36.28056 17.26107 1.000 76.62979 383 LYS B C 1
ATOM 14141 O O . LYS B 1 393 ? 24.67127 36.69351 16.21098 1.000 71.96931 383 LYS B O 1
ATOM 14160 N N . ASP B 1 394 ? 24.46086 35.68928 18.21497 1.000 82.30719 384 ASP B N 1
ATOM 14161 C CA . ASP B 1 394 ? 23.04526 35.39389 18.05896 1.000 71.91078 384 ASP B CA 1
ATOM 14162 C C . ASP B 1 394 ? 22.17855 36.59057 18.44595 1.000 65.16152 384 ASP B C 1
ATOM 14163 O O . ASP B 1 394 ? 22.63300 37.55792 19.06096 1.000 59.25773 384 ASP B O 1
ATOM 14172 N N . ASP B 1 395 ? 20.90221 36.50104 18.07950 1.000 55.06806 385 ASP B N 1
ATOM 14173 C CA . ASP B 1 395 ? 19.94802 37.56378 18.34817 1.000 48.64176 385 ASP B CA 1
ATOM 14174 C C . ASP B 1 395 ? 19.57137 37.57783 19.82667 1.000 51.20552 385 ASP B C 1
ATOM 14175 O O . ASP B 1 395 ? 19.73981 36.59312 20.55102 1.000 57.48470 385 ASP B O 1
ATOM 14184 N N . SER B 1 396 ? 19.05247 38.72229 20.27411 1.000 63.00591 386 SER B N 1
ATOM 14185 C CA . SER B 1 396 ? 18.64471 38.84484 21.66873 1.000 60.18257 386 SER B CA 1
ATOM 14186 C C . SER B 1 396 ? 17.47067 37.92812 21.99168 1.000 46.82200 386 SER B C 1
ATOM 14187 O O . SER B 1 396 ? 17.32490 37.48907 23.13777 1.000 49.34792 386 SER B O 1
ATOM 14195 N N . SER B 1 397 ? 16.63502 37.61914 21.00056 1.000 49.15418 387 SER B N 1
ATOM 14196 C CA . SER B 1 397 ? 15.43120 36.83125 21.22957 1.000 57.04588 387 SER B CA 1
ATOM 14197 C C . SER B 1 397 ? 15.69319 35.33359 21.33731 1.000 52.33486 387 SER B C 1
ATOM 14198 O O . SER B 1 397 ? 14.78086 34.59549 21.72621 1.000 42.74912 387 SER B O 1
ATOM 14206 N N . ILE B 1 398 ? 16.89748 34.86459 21.00831 1.000 48.98969 388 ILE B N 1
ATOM 14207 C CA . ILE B 1 398 ? 17.21076 33.44118 21.09346 1.000 46.25244 388 ILE B CA 1
ATOM 14208 C C . ILE B 1 398 ? 18.34708 33.22831 22.08464 1.000 41.48682 388 ILE B C 1
ATOM 14209 O O . ILE B 1 398 ? 19.13431 32.28432 21.95363 1.000 38.64799 388 ILE B O 1
ATOM 14225 N N . LYS B 1 399 ? 18.43446 34.09883 23.08234 1.000 38.65333 389 LYS B N 1
ATOM 14226 C CA . LYS B 1 399 ? 19.41070 33.98645 24.15314 1.000 38.40593 389 LYS B CA 1
ATOM 14227 C C . LYS B 1 399 ? 18.71704 33.55566 25.43749 1.000 40.21862 389 LYS B C 1
ATOM 14228 O O . LYS B 1 399 ? 17.48801 33.57712 25.54963 1.000 42.27276 389 LYS B O 1
ATOM 14247 N N . PHE B 1 400 ? 19.52655 33.16200 26.41566 1.000 36.56472 390 PHE B N 1
ATOM 14248 C CA . PHE B 1 400 ? 18.98878 32.79390 27.71672 1.000 33.36471 390 PHE B CA 1
ATOM 14249 C C . PHE B 1 400 ? 18.27192 33.99127 28.32221 1.000 32.37231 390 PHE B C 1
ATOM 14250 O O . PHE B 1 400 ? 18.86799 35.05796 28.49821 1.000 31.69214 390 PHE B O 1
ATOM 14267 N N . ASP B 1 401 ? 16.98959 33.81830 28.63028 1.000 32.34266 391 ASP B N 1
ATOM 14268 C CA . ASP B 1 401 ? 16.18639 34.87885 29.23371 1.000 31.47355 391 ASP B CA 1
ATOM 14269 C C . ASP B 1 401 ? 16.37371 34.79911 30.74223 1.000 30.31165 391 ASP B C 1
ATOM 14270 O O . ASP B 1 401 ? 15.75482 33.97163 31.41492 1.000 34.19798 391 ASP B O 1
ATOM 14279 N N . GLU B 1 402 ? 17.22224 35.67849 31.27868 1.000 31.15863 392 GLU B N 1
ATOM 14280 C CA . GLU B 1 402 ? 17.50032 35.65734 32.71116 1.000 38.65510 392 GLU B CA 1
ATOM 14281 C C . GLU B 1 402 ? 16.21356 35.78874 33.51642 1.000 40.82858 392 GLU B C 1
ATOM 14282 O O . GLU B 1 402 ? 16.07220 35.18122 34.58399 1.000 30.35393 392 GLU B O 1
ATOM 14294 N N . ASP B 1 403 ? 15.26412 36.58217 33.02008 1.000 46.13829 393 ASP B N 1
ATOM 14295 C CA . ASP B 1 403 ? 13.99217 36.74501 33.71446 1.000 31.18979 393 ASP B CA 1
ATOM 14296 C C . ASP B 1 403 ? 13.23189 35.42369 33.78822 1.000 38.05198 393 ASP B C 1
ATOM 14297 O O . ASP B 1 403 ? 12.72409 35.04650 34.85053 1.000 41.12570 393 ASP B O 1
ATOM 14306 N N . GLU B 1 404 ? 13.14691 34.70016 32.66641 1.000 40.43378 394 GLU B N 1
ATOM 14307 C CA . GLU B 1 404 ? 12.42763 33.42710 32.65972 1.000 45.45966 394 GLU B CA 1
ATOM 14308 C C . GLU B 1 404 ? 13.15143 32.36785 33.48225 1.000 33.30026 394 GLU B C 1
ATOM 14309 O O . GLU B 1 404 ? 12.50667 31.52698 34.11812 1.000 32.33150 394 GLU B O 1
ATOM 14321 N N . LEU B 1 405 ? 14.48795 32.38267 33.47312 1.000 31.74540 395 LEU B N 1
ATOM 14322 C CA . LEU B 1 405 ? 15.24474 31.40545 34.24848 1.000 31.39188 395 LEU B CA 1
ATOM 14323 C C . LEU B 1 405 ? 14.86598 31.45507 35.72117 1.000 30.91570 395 LEU B C 1
ATOM 14324 O O . LEU B 1 405 ? 14.95295 30.44001 36.42161 1.000 30.87047 395 LEU B O 1
ATOM 14340 N N . ARG B 1 406 ? 14.44436 32.62391 36.20543 1.000 37.69359 396 ARG B N 1
ATOM 14341 C CA . ARG B 1 406 ? 13.98290 32.74091 37.58422 1.000 30.29515 396 ARG B CA 1
ATOM 14342 C C . ARG B 1 406 ? 12.65402 32.01878 37.77259 1.000 32.09043 396 ARG B C 1
ATOM 14343 O O . ARG B 1 406 ? 12.45326 31.32995 38.77935 1.000 32.68343 396 ARG B O 1
ATOM 14364 N N . ARG B 1 407 ? 11.73536 32.16086 36.81236 1.000 42.31698 397 ARG B N 1
ATOM 14365 C CA . ARG B 1 407 ? 10.46411 31.44751 36.89276 1.000 42.17629 397 ARG B CA 1
ATOM 14366 C C . ARG B 1 407 ? 10.67235 29.93925 36.82233 1.000 40.55529 397 ARG B C 1
ATOM 14367 O O . ARG B 1 407 ? 9.98221 29.17679 37.50806 1.000 43.85587 397 ARG B O 1
ATOM 14388 N N . ARG B 1 408 ? 11.61679 29.48764 35.99406 1.000 32.32379 398 ARG B N 1
ATOM 14389 C CA . ARG B 1 408 ? 11.88468 28.05585 35.89797 1.000 35.57730 398 ARG B CA 1
ATOM 14390 C C . ARG B 1 408 ? 12.41360 27.50879 37.21687 1.000 32.08785 398 ARG B C 1
ATOM 14391 O O . ARG B 1 408 ? 11.97979 26.44544 37.67355 1.000 42.98107 398 ARG B O 1
ATOM 14412 N N . TYR B 1 409 ? 13.35404 28.21761 37.84468 1.000 31.41075 399 TYR B N 1
ATOM 14413 C CA . TYR B 1 409 ? 13.86460 27.76398 39.13326 1.000 30.98635 399 TYR B CA 1
ATOM 14414 C C . TYR B 1 409 ? 12.76605 27.77073 40.18781 1.000 31.16944 399 TYR B C 1
ATOM 14415 O O . TYR B 1 409 ? 12.71877 26.88968 41.05422 1.000 31.04505 399 TYR B O 1
ATOM 14433 N N . HIS B 1 410 ? 11.87485 28.76159 40.13397 1.000 36.79166 400 HIS B N 1
ATOM 14434 C CA . HIS B 1 410 ? 10.74308 28.78384 41.05396 1.000 31.23364 400 HIS B CA 1
ATOM 14435 C C . HIS B 1 410 ? 9.87454 27.54303 40.87916 1.000 31.83129 400 HIS B C 1
ATOM 14436 O O . HIS B 1 410 ? 9.33717 27.00958 41.85617 1.000 31.90925 400 HIS B O 1
ATOM 14450 N N . GLN B 1 411 ? 9.72413 27.06767 39.64070 1.000 32.31057 401 GLN B N 1
ATOM 14451 C CA . GLN B 1 411 ? 8.98454 25.83018 39.41123 1.000 32.91859 401 GLN B CA 1
ATOM 14452 C C . GLN B 1 411 ? 9.69652 24.64690 40.05522 1.000 32.79325 401 GLN B C 1
ATOM 14453 O O . GLN B 1 411 ? 9.09878 23.89688 40.83489 1.000 42.87375 401 GLN B O 1
ATOM 14467 N N . VAL B 1 412 ? 10.98057 24.46200 39.73697 1.000 32.53668 402 VAL B N 1
ATOM 14468 C CA . VAL B 1 412 ? 11.74293 23.37186 40.33771 1.000 32.47027 402 VAL B CA 1
ATOM 14469 C C . VAL B 1 412 ? 11.77045 23.51091 41.85104 1.000 32.05382 402 VAL B C 1
ATOM 14470 O O . VAL B 1 412 ? 11.77827 22.51014 42.57835 1.000 32.20150 402 VAL B O 1
ATOM 14483 N N . TRP B 1 413 ? 11.78915 24.74471 42.35107 1.000 31.59454 403 TRP B N 1
ATOM 14484 C CA . TRP B 1 413 ? 11.76858 24.96395 43.79184 1.000 31.28813 403 TRP B CA 1
ATOM 14485 C C . TRP B 1 413 ? 10.45600 24.47968 44.39438 1.000 31.70103 403 TRP B C 1
ATOM 14486 O O . TRP B 1 413 ? 10.44316 23.61445 45.27753 1.000 37.94655 403 TRP B O 1
ATOM 14507 N N . ARG B 1 414 ? 9.33536 25.01835 43.91283 1.000 31.98166 404 ARG B N 1
ATOM 14508 C CA . ARG B 1 414 ? 8.03211 24.63520 44.44280 1.000 32.41790 404 ARG B CA 1
ATOM 14509 C C . ARG B 1 414 ? 7.82548 23.12873 44.34826 1.000 32.86198 404 ARG B C 1
ATOM 14510 O O . ARG B 1 414 ? 7.55259 22.45783 45.34975 1.000 40.53188 404 ARG B O 1
ATOM 14531 N N . ASP B 1 415 ? 7.94395 22.57984 43.13886 1.000 33.17382 405 ASP B N 1
ATOM 14532 C CA . ASP B 1 415 ? 7.62511 21.17425 42.92690 1.000 33.70391 405 ASP B CA 1
ATOM 14533 C C . ASP B 1 415 ? 8.54646 20.24984 43.70970 1.000 33.55518 405 ASP B C 1
ATOM 14534 O O . ASP B 1 415 ? 8.15894 19.11456 44.00342 1.000 41.38523 405 ASP B O 1
ATOM 14543 N N . ALA B 1 416 ? 9.75025 20.70400 44.06317 1.000 33.02262 406 ALA B N 1
ATOM 14544 C CA . ALA B 1 416 ? 10.62667 19.88671 44.89377 1.000 32.94017 406 ALA B CA 1
ATOM 14545 C C . ALA B 1 416 ? 10.06985 19.69457 46.30017 1.000 33.18234 406 ALA B C 1
ATOM 14546 O O . ALA B 1 416 ? 10.52270 18.79611 47.01834 1.000 33.11172 406 ALA B O 1
ATOM 14553 N N . TYR B 1 417 ? 9.09920 20.51001 46.70476 1.000 32.93120 407 TYR B N 1
ATOM 14554 C CA . TYR B 1 417 ? 8.46890 20.39556 48.01037 1.000 33.05400 407 TYR B CA 1
ATOM 14555 C C . TYR B 1 417 ? 7.13087 19.67256 47.95594 1.000 43.70645 407 TYR B C 1
ATOM 14556 O O . TYR B 1 417 ? 6.52566 19.44365 49.00760 1.000 56.53357 407 TYR B O 1
ATOM 14574 N N . ALA B 1 418 ? 6.65522 19.30683 46.76484 1.000 36.94070 408 ALA B N 1
ATOM 14575 C CA . ALA B 1 418 ? 5.36577 18.62864 46.67165 1.000 34.57592 408 ALA B CA 1
ATOM 14576 C C . ALA B 1 418 ? 5.32611 17.34096 47.48142 1.000 34.90716 408 ALA B C 1
ATOM 14577 O O . ALA B 1 418 ? 4.31181 17.10366 48.16001 1.000 35.24089 408 ALA B O 1
ATOM 14584 N N . PRO B 1 419 ? 6.34921 16.48150 47.45982 1.000 34.90067 409 PRO B N 1
ATOM 14585 C CA . PRO B 1 419 ? 6.33239 15.30417 48.33673 1.000 35.25969 409 PRO B CA 1
ATOM 14586 C C . PRO B 1 419 ? 6.14342 15.66686 49.80070 1.000 39.94463 409 PRO B C 1
ATOM 14587 O O . PRO B 1 419 ? 5.20395 15.18735 50.44385 1.000 41.06420 409 PRO B O 1
ATOM 14598 N N . THR B 1 420 ? 7.02130 16.51797 50.33864 1.000 34.62660 410 THR B N 1
ATOM 14599 C CA . THR B 1 420 ? 6.95328 16.84954 51.75735 1.000 41.47759 410 THR B CA 1
ATOM 14600 C C . THR B 1 420 ? 5.70047 17.63512 52.12377 1.000 34.69781 410 THR B C 1
ATOM 14601 O O . THR B 1 420 ? 5.41010 17.77392 53.31518 1.000 46.52506 410 THR B O 1
ATOM 14612 N N . PHE B 1 421 ? 4.96396 18.15998 51.14693 1.000 34.70313 411 PHE B N 1
ATOM 14613 C CA . PHE B 1 421 ? 3.65896 18.75455 51.40758 1.000 34.96385 411 PHE B CA 1
ATOM 14614 C C . PHE B 1 421 ? 2.51713 17.79066 51.13138 1.000 38.00932 411 PHE B C 1
ATOM 14615 O O . PHE B 1 421 ? 1.44778 17.92214 51.73550 1.000 47.61513 411 PHE B O 1
ATOM 14632 N N . ARG B 1 422 ? 2.71828 16.83789 50.21945 1.000 44.08974 412 ARG B N 1
ATOM 14633 C CA . ARG B 1 422 ? 1.77067 15.74102 50.06288 1.000 36.74995 412 ARG B CA 1
ATOM 14634 C C . ARG B 1 422 ? 1.76331 14.85063 51.29743 1.000 41.58879 412 ARG B C 1
ATOM 14635 O O . ARG B 1 422 ? 0.69715 14.46346 51.78825 1.000 37.16401 412 ARG B O 1
ATOM 14656 N N . ASP B 1 423 ? 2.95069 14.50768 51.80661 1.000 38.20680 413 ASP B N 1
ATOM 14657 C CA . ASP B 1 423 ? 3.03555 13.65040 52.98423 1.000 36.78518 413 ASP B CA 1
ATOM 14658 C C . ASP B 1 423 ? 2.33942 14.28404 54.18212 1.000 36.89815 413 ASP B C 1
ATOM 14659 O O . ASP B 1 423 ? 1.64137 13.59741 54.93653 1.000 38.83479 413 ASP B O 1
ATOM 14668 N N . LEU B 1 424 ? 2.51995 15.59146 54.37958 1.000 36.46731 414 LEU B N 1
ATOM 14669 C CA . LEU B 1 424 ? 1.84090 16.26148 55.48353 1.000 36.65359 414 LEU B CA 1
ATOM 14670 C C . LEU B 1 424 ? 0.33334 16.31134 55.27153 1.000 37.11282 414 LEU B C 1
ATOM 14671 O O . LEU B 1 424 ? -0.42711 16.28522 56.24608 1.000 42.24803 414 LEU B O 1
ATOM 14687 N N . LEU B 1 425 ? -0.12133 16.39584 54.02060 1.000 37.08432 415 LEU B N 1
ATOM 14688 C CA . LEU B 1 425 ? -1.55568 16.31143 53.76896 1.000 37.61405 415 LEU B CA 1
ATOM 14689 C C . LEU B 1 425 ? -2.04720 14.87906 53.93917 1.000 38.50757 415 LEU B C 1
ATOM 14690 O O . LEU B 1 425 ? -3.15874 14.65138 54.43045 1.000 47.90355 415 LEU B O 1
ATOM 14706 N N . HIS B 1 426 ? -1.22264 13.90019 53.55482 1.000 46.91574 416 HIS B N 1
ATOM 14707 C CA . HIS B 1 426 ? -1.57086 12.49895 53.77448 1.000 38.66032 416 HIS B CA 1
ATOM 14708 C C . HIS B 1 426 ? -1.54424 12.15451 55.25791 1.000 38.93086 416 HIS B C 1
ATOM 14709 O O . HIS B 1 426 ? -2.41419 11.42596 55.74867 1.000 45.99203 416 HIS B O 1
ATOM 14723 N N . ASP B 1 427 ? -0.55411 12.67017 55.98902 1.000 45.59806 417 ASP B N 1
ATOM 14724 C CA . ASP B 1 427 ? -0.52711 12.47262 57.43292 1.000 38.88988 417 ASP B CA 1
ATOM 14725 C C . ASP B 1 427 ? -1.70190 13.16623 58.10800 1.000 39.30116 417 ASP B C 1
ATOM 14726 O O . ASP B 1 427 ? -2.20925 12.67687 59.12265 1.000 57.75079 417 ASP B O 1
ATOM 14735 N N . SER B 1 428 ? -2.14137 14.30464 57.56992 1.000 39.04066 418 SER B N 1
ATOM 14736 C CA . SER B 1 428 ? -3.30312 14.98591 58.12817 1.000 42.33933 418 SER B CA 1
ATOM 14737 C C . SER B 1 428 ? -4.59928 14.27661 57.75414 1.000 47.27843 418 SER B C 1
ATOM 14738 O O . SER B 1 428 ? -5.53038 14.21531 58.56431 1.000 58.54287 418 SER B O 1
ATOM 14746 N N . TYR B 1 429 ? -4.68100 13.73885 56.53520 1.000 55.54774 419 TYR B N 1
ATOM 14747 C CA . TYR B 1 429 ? -5.85622 12.96821 56.14215 1.000 57.63331 419 TYR B CA 1
ATOM 14748 C C . TYR B 1 429 ? -6.04390 11.76061 57.05470 1.000 47.26089 419 TYR B C 1
ATOM 14749 O O . TYR B 1 429 ? -7.10550 11.57934 57.66134 1.000 41.79722 419 TYR B O 1
ATOM 14767 N N . SER B 1 430 ? -5.01057 10.92099 57.16693 1.000 40.94007 420 SER B N 1
ATOM 14768 C CA . SER B 1 430 ? -5.14596 9.68489 57.92968 1.000 43.91182 420 SER B CA 1
ATOM 14769 C C . SER B 1 430 ? -5.48771 9.96120 59.38692 1.000 41.98713 420 SER B C 1
ATOM 14770 O O . SER B 1 430 ? -6.14530 9.13980 60.03629 1.000 42.67892 420 SER B O 1
ATOM 14778 N N . LEU B 1 431 ? -5.04697 11.09957 59.92196 1.000 41.67892 421 LEU B N 1
ATOM 14779 C CA . LEU B 1 431 ? -5.39953 11.46160 61.28778 1.000 50.51403 421 LEU B CA 1
ATOM 14780 C C . LEU B 1 431 ? -6.77907 12.09820 61.38026 1.000 51.62406 421 LEU B C 1
ATOM 14781 O O . LEU B 1 431 ? -7.38445 12.07428 62.45706 1.000 54.41276 421 LEU B O 1
ATOM 14797 N N . THR B 1 432 ? -7.28592 12.67413 60.28705 1.000 50.51198 422 THR B N 1
ATOM 14798 C CA . THR B 1 432 ? -8.66298 13.15356 60.29308 1.000 46.71647 422 THR B CA 1
ATOM 14799 C C . THR B 1 432 ? -9.64621 11.99068 60.28732 1.000 47.79485 422 THR B C 1
ATOM 14800 O O . THR B 1 432 ? -10.76263 12.12206 60.80158 1.000 44.37201 422 THR B O 1
ATOM 14811 N N . ASN B 1 433 ? -9.24530 10.84629 59.72551 1.000 49.28060 423 ASN B N 1
ATOM 14812 C CA . ASN B 1 433 ? -10.09553 9.66057 59.76145 1.000 50.59728 423 ASN B CA 1
ATOM 14813 C C . ASN B 1 433 ? -10.16888 9.08782 61.17147 1.000 51.70321 423 ASN B C 1
ATOM 14814 O O . ASN B 1 433 ? -11.25524 8.76626 61.66709 1.000 55.88539 423 ASN B O 1
ATOM 14825 N N . LYS B 1 434 ? -9.01588 8.95451 61.83376 1.000 46.97137 424 LYS B N 1
ATOM 14826 C CA . LYS B 1 434 ? -8.99007 8.37783 63.17356 1.000 45.21617 424 LYS B CA 1
ATOM 14827 C C . LYS B 1 434 ? -9.83507 9.18358 64.14975 1.000 45.81692 424 LYS B C 1
ATOM 14828 O O . LYS B 1 434 ? -10.33000 8.63245 65.13870 1.000 60.20832 424 LYS B O 1
ATOM 14847 N N . LEU B 1 435 ? -10.00474 10.48404 63.90214 1.000 45.50739 425 LEU B N 1
ATOM 14848 C CA . LEU B 1 435 ? -10.86567 11.28539 64.76441 1.000 46.16644 425 LEU B CA 1
ATOM 14849 C C . LEU B 1 435 ? -12.33577 11.10874 64.40365 1.000 63.25896 425 LEU B C 1
ATOM 14850 O O . LEU B 1 435 ? -13.19530 11.08136 65.29109 1.000 72.49726 425 LEU B O 1
ATOM 14866 N N . LEU B 1 436 ? -12.64523 10.98913 63.11063 1.000 57.38162 426 LEU B N 1
ATOM 14867 C CA . LEU B 1 436 ? -14.02007 10.70921 62.71078 1.000 58.87721 426 LEU B CA 1
ATOM 14868 C C . LEU B 1 436 ? -14.39709 9.26660 63.01517 1.000 59.31640 426 LEU B C 1
ATOM 14869 O O . LEU B 1 436 ? -15.57448 8.96619 63.24529 1.000 62.24025 426 LEU B O 1
ATOM 14885 N N . GLN B 1 437 ? -13.41230 8.36684 63.02589 1.000 56.39464 427 GLN B N 1
ATOM 14886 C CA . GLN B 1 437 ? -13.68313 6.97381 63.35700 1.000 56.11355 427 GLN B CA 1
ATOM 14887 C C . GLN B 1 437 ? -14.22767 6.84780 64.77276 1.000 57.17682 427 GLN B C 1
ATOM 14888 O O . GLN B 1 437 ? -15.08299 5.99754 65.04583 1.000 77.05129 427 GLN B O 1
ATOM 14902 N N . GLN B 1 438 ? -13.74143 7.68426 65.68779 1.000 48.70390 428 GLN B N 1
ATOM 14903 C CA . GLN B 1 438 ? -14.12139 7.62084 67.09015 1.000 52.85944 428 GLN B CA 1
ATOM 14904 C C . GLN B 1 438 ? -15.28685 8.54320 67.43499 1.000 50.23517 428 GLN B C 1
ATOM 14905 O O . GLN B 1 438 ? -15.43469 8.92651 68.60035 1.000 63.08977 428 GLN B O 1
ATOM 14919 N N . VAL B 1 439 ? -16.09446 8.93177 66.45323 1.000 51.18718 429 VAL B N 1
ATOM 14920 C CA . VAL B 1 439 ? -17.29251 9.71735 66.72912 1.000 50.81204 429 VAL B CA 1
ATOM 14921 C C . VAL B 1 439 ? -18.46896 9.19262 65.90826 1.000 51.16271 429 VAL B C 1
ATOM 14922 O O . VAL B 1 439 ? -18.30519 8.76628 64.76441 1.000 50.59098 429 VAL B O 1
ATOM 14935 N N . HIS B 1 443 ? -17.64258 4.18584 63.86513 1.000 55.41510 433 HIS B N 1
ATOM 14936 C CA . HIS B 1 443 ? -16.48158 3.93052 63.01976 1.000 63.26619 433 HIS B CA 1
ATOM 14937 C C . HIS B 1 443 ? -16.76117 4.31950 61.57345 1.000 58.41858 433 HIS B C 1
ATOM 14938 O O . HIS B 1 443 ? -17.15670 3.47964 60.76806 1.000 78.28250 433 HIS B O 1
ATOM 14951 N N . VAL B 1 444 ? -16.56707 5.59309 61.24516 1.000 60.74982 434 VAL B N 1
ATOM 14952 C CA . VAL B 1 444 ? -16.72148 6.08642 59.88144 1.000 67.23758 434 VAL B CA 1
ATOM 14953 C C . VAL B 1 444 ? -15.33425 6.43863 59.36227 1.000 69.82172 434 VAL B C 1
ATOM 14954 O O . VAL B 1 444 ? -14.64331 7.28610 59.94204 1.000 82.45737 434 VAL B O 1
ATOM 14967 N N . VAL B 1 445 ? -14.92735 5.79071 58.27417 1.000 60.99261 435 VAL B N 1
ATOM 14968 C CA . VAL B 1 445 ? -13.66723 6.07827 57.59905 1.000 58.24007 435 VAL B CA 1
ATOM 14969 C C . VAL B 1 445 ? -13.98822 6.65086 56.22635 1.000 61.25069 435 VAL B C 1
ATOM 14970 O O . VAL B 1 445 ? -14.90746 6.17969 55.54578 1.000 84.64268 435 VAL B O 1
ATOM 14983 N N . LEU B 1 446 ? -13.23084 7.66421 55.82146 1.000 56.75798 436 LEU B N 1
ATOM 14984 C CA . LEU B 1 446 ? -13.44477 8.34213 54.55241 1.000 65.35614 436 LEU B CA 1
ATOM 14985 C C . LEU B 1 446 ? -12.44735 7.86694 53.50409 1.000 62.66410 436 LEU B C 1
ATOM 14986 O O . LEU B 1 446 ? -11.31499 7.48926 53.81662 1.000 57.38468 436 LEU B O 1
ATOM 15002 N N . ASP B 1 447 ? -12.88763 7.89049 52.24861 1.000 59.78501 437 ASP B N 1
ATOM 15003 C CA . ASP B 1 447 ? -12.06710 7.41520 51.14559 1.000 62.12106 437 ASP B CA 1
ATOM 15004 C C . ASP B 1 447 ? -11.03608 8.47450 50.78440 1.000 59.29618 437 ASP B C 1
ATOM 15005 O O . ASP B 1 447 ? -11.36734 9.65826 50.66036 1.000 56.35542 437 ASP B O 1
ATOM 15014 N N . GLU B 1 448 ? -9.78821 8.04712 50.60478 1.000 53.10245 438 GLU B N 1
ATOM 15015 C CA . GLU B 1 448 ? -8.69606 8.93962 50.23127 1.000 57.07978 438 GLU B CA 1
ATOM 15016 C C . GLU B 1 448 ? -8.18749 8.51733 48.86011 1.000 52.52151 438 GLU B C 1
ATOM 15017 O O . GLU B 1 448 ? -7.54060 7.47231 48.72734 1.000 42.59748 438 GLU B O 1
ATOM 15029 N N . VAL B 1 449 ? -8.46483 9.33758 47.84815 1.000 57.46470 439 VAL B N 1
ATOM 15030 C CA . VAL B 1 449 ? -7.93479 9.09114 46.51271 1.000 55.86516 439 VAL B CA 1
ATOM 15031 C C . VAL B 1 449 ? -6.43341 9.33458 46.54164 1.000 51.48568 439 VAL B C 1
ATOM 15032 O O . VAL B 1 449 ? -5.97373 10.41829 46.92065 1.000 58.20271 439 VAL B O 1
ATOM 15045 N N . GLU B 1 450 ? -5.66384 8.32748 46.15205 1.000 41.84587 440 GLU B N 1
ATOM 15046 C CA . GLU B 1 450 ? -4.21381 8.44284 46.15718 1.000 54.24014 440 GLU B CA 1
ATOM 15047 C C . GLU B 1 450 ? -3.79978 9.43813 45.07230 1.000 51.80306 440 GLU B C 1
ATOM 15048 O O . GLU B 1 450 ? -4.61673 10.18121 44.52068 1.000 41.11670 440 GLU B O 1
ATOM 15060 N N . GLY B 1 451 ? -2.50700 9.45143 44.74661 1.000 51.07957 441 GLY B N 1
ATOM 15061 C CA . GLY B 1 451 ? -1.99479 10.32646 43.71610 1.000 40.26317 441 GLY B CA 1
ATOM 15062 C C . GLY B 1 451 ? -0.96741 9.59378 42.87871 1.000 46.19115 441 GLY B C 1
ATOM 15063 O O . GLY B 1 451 ? -0.52031 8.49942 43.22925 1.000 63.39717 441 GLY B O 1
ATOM 15067 N N . LYS B 1 452 ? -0.59905 10.21507 41.76277 1.000 40.34420 442 LYS B N 1
ATOM 15068 C CA . LYS B 1 452 ? 0.33553 9.57802 40.84705 1.000 54.16433 442 LYS B CA 1
ATOM 15069 C C . LYS B 1 452 ? 1.67042 9.32567 41.53782 1.000 44.35230 442 LYS B C 1
ATOM 15070 O O . LYS B 1 452 ? 2.15893 10.15157 42.31258 1.000 45.33348 442 LYS B O 1
ATOM 15089 N N . LYS B 1 453 ? 2.25245 8.16478 41.25769 1.000 53.08668 443 LYS B N 1
ATOM 15090 C CA . LYS B 1 453 ? 3.55001 7.81195 41.80061 1.000 48.50811 443 LYS B CA 1
ATOM 15091 C C . LYS B 1 453 ? 4.62428 8.68808 41.15934 1.000 50.53862 443 LYS B C 1
ATOM 15092 O O . LYS B 1 453 ? 4.42726 9.22226 40.06581 1.000 45.18768 443 LYS B O 1
ATOM 15111 N N . PRO B 1 454 ? 5.77172 8.86721 41.82235 1.000 53.52313 444 PRO B N 1
ATOM 15112 C CA . PRO B 1 454 ? 6.85945 9.63090 41.18851 1.000 47.87435 444 PRO B CA 1
ATOM 15113 C C . PRO B 1 454 ? 7.40064 8.99072 39.91905 1.000 51.51676 444 PRO B C 1
ATOM 15114 O O . PRO B 1 454 ? 8.12390 9.66444 39.17470 1.000 65.84652 444 PRO B O 1
ATOM 15125 N N . THR B 1 455 ? 7.07238 7.72850 39.64290 1.000 53.89022 445 THR B N 1
ATOM 15126 C CA . THR B 1 455 ? 7.53881 7.03967 38.44678 1.000 56.92710 445 THR B CA 1
ATOM 15127 C C . THR B 1 455 ? 6.44119 6.85866 37.40557 1.000 60.98281 445 THR B C 1
ATOM 15128 O O . THR B 1 455 ? 6.68979 6.24547 36.36159 1.000 55.86651 445 THR B O 1
ATOM 15139 N N . ASP B 1 456 ? 5.23865 7.36959 37.66187 1.000 63.78411 446 ASP B N 1
ATOM 15140 C CA . ASP B 1 456 ? 4.14975 7.26735 36.69856 1.000 51.88097 446 ASP B CA 1
ATOM 15141 C C . ASP B 1 456 ? 4.48403 8.03561 35.42509 1.000 54.48118 446 ASP B C 1
ATOM 15142 O O . ASP B 1 456 ? 4.83435 9.21822 35.46957 1.000 65.62373 446 ASP B O 1
ATOM 15151 N N . ASP B 1 457 ? 4.37027 7.35591 34.28171 1.000 64.25515 447 ASP B N 1
ATOM 15152 C CA . ASP B 1 457 ? 4.68857 7.97702 33.00169 1.000 60.20215 447 ASP B CA 1
ATOM 15153 C C . ASP B 1 457 ? 3.69986 9.06830 32.61442 1.000 51.55195 447 ASP B C 1
ATOM 15154 O O . ASP B 1 457 ? 3.95238 9.78765 31.64255 1.000 57.53184 447 ASP B O 1
ATOM 15163 N N . THR B 1 458 ? 2.59004 9.20562 33.33682 1.000 43.37996 448 THR B N 1
ATOM 15164 C CA . THR B 1 458 ? 1.62578 10.27174 33.10331 1.000 60.54334 448 THR B CA 1
ATOM 15165 C C . THR B 1 458 ? 1.87491 11.47867 33.99980 1.000 72.93586 448 THR B C 1
ATOM 15166 O O . THR B 1 458 ? 1.05645 12.40384 34.02237 1.000 69.60149 448 THR B O 1
ATOM 15177 N N . LEU B 1 459 ? 2.98433 11.49048 34.73255 1.000 80.98247 449 LEU B N 1
ATOM 15178 C CA . LEU B 1 459 ? 3.27838 12.55295 35.68454 1.000 65.89115 449 LEU B CA 1
ATOM 15179 C C . LEU B 1 459 ? 3.98354 13.69940 34.97113 1.000 55.04376 449 LEU B C 1
ATOM 15180 O O . LEU B 1 459 ? 5.06970 13.51393 34.41208 1.000 42.26716 449 LEU B O 1
ATOM 15196 N N . THR B 1 460 ? 3.36272 14.88230 34.99183 1.000 52.50109 450 THR B N 1
ATOM 15197 C CA . THR B 1 460 ? 3.94962 16.07705 34.38767 1.000 70.77491 450 THR B CA 1
ATOM 15198 C C . THR B 1 460 ? 4.12508 17.17603 35.42884 1.000 70.50240 450 THR B C 1
ATOM 15199 O O . THR B 1 460 ? 5.26286 17.53803 35.74710 1.000 47.21881 450 THR B O 1
ATOM 15210 N N . ASN B 1 461 ? 3.03861 17.71106 35.97792 1.000 65.40320 451 ASN B N 1
ATOM 15211 C CA . ASN B 1 461 ? 3.09565 18.73836 37.00561 1.000 63.49200 451 ASN B CA 1
ATOM 15212 C C . ASN B 1 461 ? 2.95274 18.10443 38.38561 1.000 59.54530 451 ASN B C 1
ATOM 15213 O O . ASN B 1 461 ? 2.54736 16.94988 38.53299 1.000 57.57629 451 ASN B O 1
ATOM 15224 N N . ALA B 1 462 ? 3.29316 18.88521 39.40976 1.000 52.00646 452 ALA B N 1
ATOM 15225 C CA . ALA B 1 462 ? 3.39340 18.34509 40.75875 1.000 41.13388 452 ALA B CA 1
ATOM 15226 C C . ALA B 1 462 ? 2.04777 18.20365 41.45826 1.000 42.50272 452 ALA B C 1
ATOM 15227 O O . ALA B 1 462 ? 1.94356 17.41818 42.40673 1.000 39.96523 452 ALA B O 1
ATOM 15234 N N . TRP B 1 463 ? 1.02162 18.94263 41.03033 1.000 43.12633 453 TRP B N 1
ATOM 15235 C CA . TRP B 1 463 ? -0.24670 18.91080 41.74981 1.000 37.47241 453 TRP B CA 1
ATOM 15236 C C . TRP B 1 463 ? -0.93555 17.55549 41.67046 1.000 42.96087 453 TRP B C 1
ATOM 15237 O O . TRP B 1 463 ? -1.73090 17.23070 42.55885 1.000 40.57922 453 TRP B O 1
ATOM 15258 N N . GLU B 1 464 ? -0.65646 16.75842 40.63956 1.000 51.95252 454 GLU B N 1
ATOM 15259 C CA . GLU B 1 464 ? -1.24902 15.42916 40.54764 1.000 55.80202 454 GLU B CA 1
ATOM 15260 C C . GLU B 1 464 ? -0.55071 14.41508 41.44786 1.000 50.57896 454 GLU B C 1
ATOM 15261 O O . GLU B 1 464 ? -0.93988 13.24177 41.44787 1.000 61.35054 454 GLU B O 1
ATOM 15273 N N . LEU B 1 465 ? 0.47100 14.83424 42.20267 1.000 38.21457 455 LEU B N 1
ATOM 15274 C CA . LEU B 1 465 ? 1.03129 13.99697 43.25625 1.000 38.02506 455 LEU B CA 1
ATOM 15275 C C . LEU B 1 465 ? 0.22625 14.07231 44.54534 1.000 38.00654 455 LEU B C 1
ATOM 15276 O O . LEU B 1 465 ? 0.37670 13.19912 45.40626 1.000 38.08537 455 LEU B O 1
ATOM 15292 N N . PHE B 1 466 ? -0.61829 15.08902 44.69581 1.000 37.97508 456 PHE B N 1
ATOM 15293 C CA . PHE B 1 466 ? -1.37357 15.29811 45.92285 1.000 47.85745 456 PHE B CA 1
ATOM 15294 C C . PHE B 1 466 ? -2.66774 14.49659 45.86187 1.000 47.88007 456 PHE B C 1
ATOM 15295 O O . PHE B 1 466 ? -3.47105 14.67366 44.93969 1.000 44.52373 456 PHE B O 1
ATOM 15312 N N . GLY B 1 467 ? -2.86695 13.62007 46.83883 1.000 58.95693 457 GLY B N 1
ATOM 15313 C CA . GLY B 1 467 ? -4.13128 12.93139 46.96606 1.000 66.79276 457 GLY B CA 1
ATOM 15314 C C . GLY B 1 467 ? -5.23421 13.87246 47.40916 1.000 76.84336 457 GLY B C 1
ATOM 15315 O O . GLY B 1 467 ? -5.00772 15.02530 47.78260 1.000 76.90401 457 GLY B O 1
ATOM 15319 N N . THR B 1 468 ? -6.46271 13.36198 47.36276 1.000 62.15931 458 THR B N 1
ATOM 15320 C CA . THR B 1 468 ? -7.63082 14.13738 47.74954 1.000 60.84791 458 THR B CA 1
ATOM 15321 C C . THR B 1 468 ? -8.60024 13.24987 48.51507 1.000 52.10230 458 THR B C 1
ATOM 15322 O O . THR B 1 468 ? -8.66717 12.03799 48.29481 1.000 59.49629 458 THR B O 1
ATOM 15333 N N . MET B 1 469 ? -9.34125 13.87147 49.43298 1.000 48.11083 459 MET B N 1
ATOM 15334 C CA . MET B 1 469 ? -10.38790 13.21383 50.21592 1.000 58.14678 459 MET B CA 1
ATOM 15335 C C . MET B 1 469 ? -11.69735 13.92921 49.90680 1.000 60.56803 459 MET B C 1
ATOM 15336 O O . MET B 1 469 ? -12.07635 14.88218 50.60650 1.000 55.71975 459 MET B O 1
ATOM 15350 N N . PRO B 1 470 ? -12.42990 13.49385 48.87557 1.000 58.71701 460 PRO B N 1
ATOM 15351 C CA . PRO B 1 470 ? -13.52064 14.33241 48.34587 1.000 66.61643 460 PRO B CA 1
ATOM 15352 C C . PRO B 1 470 ? -14.61226 14.66429 49.34716 1.000 74.35426 460 PRO B C 1
ATOM 15353 O O . PRO B 1 470 ? -15.17382 15.76575 49.28323 1.000 66.28455 460 PRO B O 1
ATOM 15364 N N . GLU B 1 471 ? -14.93731 13.76056 50.26749 1.000 66.67583 461 GLU B N 1
ATOM 15365 C CA . GLU B 1 471 ? -16.02654 13.99092 51.20586 1.000 71.60917 461 GLU B CA 1
ATOM 15366 C C . GLU B 1 471 ? -15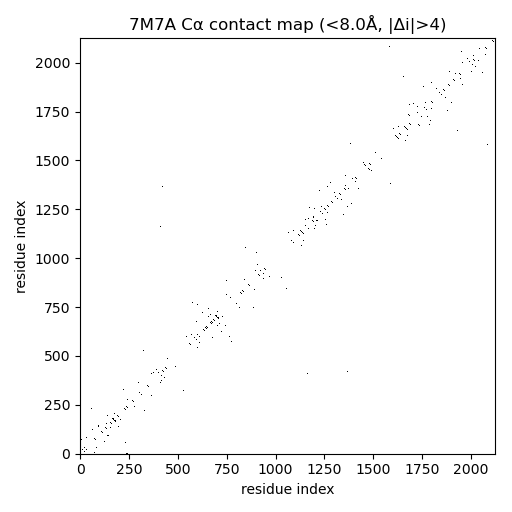.56806 14.69299 52.47622 1.000 77.44125 461 GLU B C 1
ATOM 15367 O O . GLU B 1 471 ? -16.32366 14.73661 53.45259 1.000 76.33418 461 GLU B O 1
ATOM 15379 N N . LEU B 1 472 ? -14.35742 15.24762 52.48440 1.000 73.05550 462 LEU B N 1
ATOM 15380 C CA . LEU B 1 472 ? -13.83149 15.94814 53.65450 1.000 60.69393 462 LEU B CA 1
ATOM 15381 C C . LEU B 1 472 ? -14.25828 17.40683 53.55882 1.000 61.52333 462 LEU B C 1
ATOM 15382 O O . LEU B 1 472 ? -13.53188 18.26312 53.05247 1.000 66.56263 462 LEU B O 1
ATOM 15398 N N . SER B 1 473 ? -15.46271 17.68574 54.05250 1.000 65.27037 463 SER B N 1
ATOM 15399 C CA . SER B 1 473 ? -16.01194 19.03198 54.09432 1.000 75.82513 463 SER B CA 1
ATOM 15400 C C . SER B 1 473 ? -16.80238 19.18867 55.38391 1.000 81.58836 463 SER B C 1
ATOM 15401 O O . SER B 1 473 ? -17.42456 18.23822 55.86485 1.000 76.12663 463 SER B O 1
ATOM 15409 N N . LEU B 1 474 ? -16.76704 20.39824 55.94766 1.000 78.54212 464 LEU B N 1
ATOM 15410 C CA . LEU B 1 474 ? -17.43309 20.62277 57.22670 1.000 74.95777 464 LEU B CA 1
ATOM 15411 C C . LEU B 1 474 ? -18.92634 20.33696 57.12736 1.000 86.72005 464 LEU B C 1
ATOM 15412 O O . LEU B 1 474 ? -19.51722 19.75790 58.04655 1.000 91.05448 464 LEU B O 1
ATOM 15428 N N . GLU B 1 475 ? -19.55381 20.72732 56.01510 1.000 88.17565 465 GLU B N 1
ATOM 15429 C CA . GLU B 1 475 ? -20.98587 20.50285 55.85433 1.000 78.88057 465 GLU B CA 1
ATOM 15430 C C . GLU B 1 475 ? -21.31825 19.03422 55.61735 1.000 78.36430 465 GLU B C 1
ATOM 15431 O O . GLU B 1 475 ? -22.47899 18.64333 55.78020 1.000 70.43669 465 GLU B O 1
ATOM 15443 N N . LYS B 1 476 ? -20.33353 18.21292 55.24640 1.000 83.50938 466 LYS B N 1
ATOM 15444 C CA . LYS B 1 476 ? -20.55452 16.78832 55.03933 1.000 77.85687 466 LYS B CA 1
ATOM 15445 C C . LYS B 1 476 ? -20.22320 15.94823 56.26523 1.000 78.09677 466 LYS B C 1
ATOM 15446 O O . LYS B 1 476 ? -20.57153 14.76337 56.29350 1.000 66.41082 466 LYS B O 1
ATOM 15465 N N . ILE B 1 477 ? -19.56400 16.52444 57.27010 1.000 90.85122 467 ILE B N 1
ATOM 15466 C CA . ILE B 1 477 ? -19.17030 15.78037 58.45412 1.000 84.99642 467 ILE B CA 1
ATOM 15467 C C . ILE B 1 477 ? -19.96290 16.18837 59.69190 1.000 76.71517 467 ILE B C 1
ATOM 15468 O O . ILE B 1 477 ? -20.15780 15.35523 60.58452 1.000 79.46598 467 ILE B O 1
ATOM 15484 N N . THR B 1 478 ? -20.42235 17.43460 59.77870 1.000 76.54355 468 THR B N 1
ATOM 15485 C CA . THR B 1 478 ? -21.20447 17.85104 60.93897 1.000 76.23058 468 THR B CA 1
ATOM 15486 C C . THR B 1 478 ? -22.41318 16.95524 61.18396 1.000 84.65360 468 THR B C 1
ATOM 15487 O O . THR B 1 478 ? -22.65385 16.59850 62.34997 1.000 86.25816 468 THR B O 1
ATOM 15498 N N . PRO B 1 479 ? -23.19986 16.56103 60.17545 1.000 82.07892 469 PRO B N 1
ATOM 15499 C CA . PRO B 1 479 ? -24.29366 15.60950 60.43083 1.000 73.58526 469 PRO B CA 1
ATOM 15500 C C . PRO B 1 479 ? -23.80852 14.21459 60.78566 1.000 65.76471 469 PRO B C 1
ATOM 15501 O O . PRO B 1 479 ? -24.60665 13.40789 61.27955 1.000 70.74883 469 PRO B O 1
ATOM 15512 N N . LEU B 1 480 ? -22.53649 13.90812 60.54186 1.000 73.64553 470 LEU B N 1
ATOM 15513 C CA . LEU B 1 480 ? -21.96919 12.58505 60.76643 1.000 77.21093 470 LEU B CA 1
ATOM 15514 C C . LEU B 1 480 ? -21.40229 12.39902 62.17048 1.000 77.87174 470 LEU B C 1
ATOM 15515 O O . LEU B 1 480 ? -20.92437 11.30299 62.48651 1.000 51.13949 470 LEU B O 1
ATOM 15531 N N . ILE B 1 481 ? -21.45062 13.42682 63.02077 1.000 79.32205 471 ILE B N 1
ATOM 15532 C CA . ILE B 1 481 ? -20.85840 13.34942 64.35276 1.000 74.36459 471 ILE B CA 1
ATOM 15533 C C . ILE B 1 481 ? -21.90776 12.81111 65.31492 1.000 74.83879 471 ILE B C 1
ATOM 15534 O O . ILE B 1 481 ? -23.02264 12.46954 64.90576 1.000 78.92626 471 ILE B O 1
ATOM 15550 N N . SER B 1 482 ? -21.55875 12.73249 66.59637 1.000 84.37819 472 SER B N 1
ATOM 15551 C CA . SER B 1 482 ? -22.48030 12.28865 67.63355 1.000 89.13109 472 SER B CA 1
ATOM 15552 C C . SER B 1 482 ? -22.31813 13.16926 68.86274 1.000 96.00152 472 SER B C 1
ATOM 15553 O O . SER B 1 482 ? -21.19566 13.39675 69.32301 1.000 113.20138 472 SER B O 1
ATOM 15561 N N . VAL B 1 483 ? -23.44337 13.65683 69.39805 1.000 89.49620 473 VAL B N 1
ATOM 15562 C CA . VAL B 1 483 ? -23.41526 14.47257 70.61244 1.000 101.52356 473 VAL B CA 1
ATOM 15563 C C . VAL B 1 483 ? -23.24299 13.62835 71.86333 1.000 122.46641 473 VAL B C 1
ATOM 15564 O O . VAL B 1 483 ? -23.15826 14.18015 72.96880 1.000 135.72737 473 VAL B O 1
ATOM 15577 N N . ASP B 1 484 ? -23.13968 12.30527 71.72245 1.000 113.34915 474 ASP B N 1
ATOM 15578 C CA . ASP B 1 484 ? -22.99966 11.43743 72.88630 1.000 122.91504 474 ASP B CA 1
ATOM 15579 C C . ASP B 1 484 ? -21.55952 11.40864 73.38149 1.000 127.81683 474 ASP B C 1
ATOM 15580 O O . ASP B 1 484 ? -21.29977 11.60958 74.57329 1.000 137.92380 474 ASP B O 1
ATOM 15589 N N . LYS B 1 485 ? -20.60918 11.17553 72.47712 1.000 115.56249 475 LYS B N 1
ATOM 15590 C CA . LYS B 1 485 ? -19.19991 11.07677 72.85238 1.000 116.18744 475 LYS B CA 1
ATOM 15591 C C . LYS B 1 485 ? -18.53136 12.43856 72.67084 1.000 120.01535 475 LYS B C 1
ATOM 15592 O O . LYS B 1 485 ? -17.72513 12.66909 71.76705 1.000 105.87182 475 LYS B O 1
ATOM 15611 N N . ASP B 1 486 ? -18.89124 13.35729 73.56528 1.000 125.36180 476 ASP B N 1
ATOM 15612 C CA . ASP B 1 486 ? -18.28820 14.68663 73.56210 1.000 135.68426 476 ASP B CA 1
ATOM 15613 C C . ASP B 1 486 ? -17.01453 14.65455 74.40557 1.000 132.11609 476 ASP B C 1
ATOM 15614 O O . ASP B 1 486 ? -16.94056 15.16265 75.52635 1.000 137.42436 476 ASP B O 1
ATOM 15623 N N . SER B 1 487 ? -15.99636 14.02676 73.83234 1.000 106.31007 477 SER B N 1
ATOM 15624 C CA . SER B 1 487 ? -14.64085 14.23900 74.29774 1.000 112.20510 477 SER B CA 1
ATOM 15625 C C . SER B 1 487 ? -14.13892 15.51823 73.63883 1.000 105.99853 477 SER B C 1
ATOM 15626 O O . SER B 1 487 ? -14.86354 16.17862 72.88861 1.000 103.35461 477 SER B O 1
ATOM 15634 N N . LYS B 1 488 ? -12.89332 15.89583 73.90447 1.000 82.64888 478 LYS B N 1
ATOM 15635 C CA . LYS B 1 488 ? -12.37175 17.01989 73.14250 1.000 75.24233 478 LYS B CA 1
ATOM 15636 C C . LYS B 1 488 ? -12.15925 16.64790 71.67942 1.000 67.72535 478 LYS B C 1
ATOM 15637 O O . LYS B 1 488 ? -11.82802 17.52598 70.87564 1.000 69.02408 478 LYS B O 1
ATOM 15656 N N . LEU B 1 489 ? -12.35207 15.37181 71.31947 1.000 69.42346 479 LEU B N 1
ATOM 15657 C CA . LEU B 1 489 ? -12.25190 14.95187 69.92723 1.000 69.43147 479 LEU B CA 1
ATOM 15658 C C . LEU B 1 489 ? -13.41044 15.45680 69.07596 1.000 73.93941 479 LEU B C 1
ATOM 15659 O O . LEU B 1 489 ? -13.28337 15.49186 67.84769 1.000 73.31962 479 LEU B O 1
ATOM 15675 N N . ARG B 1 490 ? -14.53845 15.83234 69.68439 1.000 63.39070 480 ARG B N 1
ATOM 15676 C CA . ARG B 1 490 ? -15.61030 16.44348 68.90387 1.000 74.80345 480 ARG B CA 1
ATOM 15677 C C . ARG B 1 490 ? -15.20216 17.83161 68.42297 1.000 74.72971 480 ARG B C 1
ATOM 15678 O O . ARG B 1 490 ? -15.37617 18.16969 67.24635 1.000 69.65403 480 ARG B O 1
ATOM 15699 N N . THR B 1 491 ? -14.65917 18.65356 69.32491 1.000 79.35908 481 THR B N 1
ATOM 15700 C CA . THR B 1 491 ? -14.15569 19.96374 68.93151 1.000 64.36969 481 THR B CA 1
ATOM 15701 C C . THR B 1 491 ? -12.83062 19.86716 68.18773 1.000 61.01843 481 THR B C 1
ATOM 15702 O O . THR B 1 491 ? -12.49999 20.77239 67.41441 1.000 58.77774 481 THR B O 1
ATOM 15713 N N . ALA B 1 492 ? -12.06731 18.79311 68.40395 1.000 57.47783 482 ALA B N 1
ATOM 15714 C CA . ALA B 1 492 ? -10.81813 18.61677 67.67197 1.000 52.73837 482 ALA B CA 1
ATOM 15715 C C . ALA B 1 492 ? -11.08345 18.23348 66.22264 1.000 47.70154 482 ALA B C 1
ATOM 15716 O O . ALA B 1 492 ? -10.36086 18.66469 65.31698 1.000 52.97867 482 ALA B O 1
ATOM 15723 N N . LEU B 1 493 ? -12.10586 17.41118 65.98473 1.000 58.90134 483 LEU B N 1
ATOM 15724 C CA . LEU B 1 493 ? -12.45266 17.04358 64.61695 1.000 52.46573 483 LEU B CA 1
ATOM 15725 C C . LEU B 1 493 ? -12.89885 18.26627 63.82436 1.000 48.70003 483 LEU B C 1
ATOM 15726 O O . LEU B 1 493 ? -12.41642 18.50925 62.71274 1.000 62.64939 483 LEU B O 1
ATOM 15742 N N . ILE B 1 494 ? -13.81817 19.05586 64.38586 1.000 39.69626 484 ILE B N 1
ATOM 15743 C CA . ILE B 1 494 ? -14.30000 20.24292 63.68303 1.000 54.31824 484 ILE B CA 1
ATOM 15744 C C . ILE B 1 494 ? -13.14344 21.19360 63.39592 1.000 63.96533 484 ILE B C 1
ATOM 15745 O O . ILE B 1 494 ? -13.08325 21.81960 62.33023 1.000 58.52318 484 ILE B O 1
ATOM 15761 N N . LEU B 1 495 ? -12.21250 21.32631 64.34310 1.000 60.21569 485 LEU B N 1
ATOM 15762 C CA . LEU B 1 495 ? -11.05579 22.18584 64.11504 1.000 46.95146 485 LEU B CA 1
ATOM 15763 C C . LEU B 1 495 ? -10.09578 21.56387 63.10799 1.000 39.21777 485 LEU B C 1
ATOM 15764 O O . LEU B 1 495 ? -9.57886 22.25899 62.22600 1.000 55.16315 485 LEU B O 1
ATOM 15780 N N . LEU B 1 496 ? -9.84087 20.25789 63.22185 1.000 32.80188 486 LEU B N 1
ATOM 15781 C CA . LEU B 1 496 ? -8.84395 19.62817 62.36488 1.000 32.85063 486 LEU B CA 1
ATOM 15782 C C . LEU B 1 496 ? -9.30652 19.50710 60.91683 1.000 67.32205 486 LEU B C 1
ATOM 15783 O O . LEU B 1 496 ? -8.46204 19.39927 60.02107 1.000 64.12447 486 LEU B O 1
ATOM 15799 N N . VAL B 1 497 ? -10.61575 19.52508 60.65972 1.000 52.72105 487 VAL B N 1
ATOM 15800 C CA . VAL B 1 497 ? -11.08354 19.56117 59.27687 1.000 42.04174 487 VAL B CA 1
ATOM 15801 C C . VAL B 1 497 ? -10.92851 20.96320 58.69772 1.000 47.20073 487 VAL B C 1
ATOM 15802 O O . VAL B 1 497 ? -10.49222 21.12688 57.55312 1.000 62.49446 487 VAL B O 1
ATOM 15815 N N . GLU B 1 498 ? -11.28014 21.99538 59.47045 1.000 43.53591 488 GLU B N 1
ATOM 15816 C CA . GLU B 1 498 ? -11.02126 23.36265 59.02837 1.000 52.38320 488 GLU B CA 1
ATOM 15817 C C . GLU B 1 498 ? -9.54512 23.55390 58.70538 1.000 56.35095 488 GLU B C 1
ATOM 15818 O O . GLU B 1 498 ? -9.19152 24.25813 57.75161 1.000 54.43356 488 GLU B O 1
ATOM 15830 N N . PHE B 1 499 ? -8.67014 22.92976 59.49436 1.000 68.69582 489 PHE B N 1
ATOM 15831 C CA . PHE B 1 499 ? -7.23560 23.01300 59.24554 1.000 55.23159 489 PHE B CA 1
ATOM 15832 C C . PHE B 1 499 ? -6.86767 22.31278 57.94240 1.000 53.26849 489 PHE B C 1
ATOM 15833 O O . PHE B 1 499 ? -6.20450 22.89699 57.07766 1.000 65.32583 489 PHE B O 1
ATOM 15850 N N . THR B 1 500 ? -7.30845 21.06345 57.77315 1.000 49.49676 490 THR B N 1
ATOM 15851 C CA . THR B 1 500 ? -6.92071 20.30082 56.59073 1.000 46.49002 490 THR B CA 1
ATOM 15852 C C . THR B 1 500 ? -7.57880 20.83896 55.32612 1.000 50.02423 490 THR B C 1
ATOM 15853 O O . THR B 1 500 ? -6.97834 20.78344 54.24697 1.000 49.82246 490 THR B O 1
ATOM 15864 N N . THR B 1 501 ? -8.80140 21.36218 55.43242 1.000 47.43325 491 THR B N 1
ATOM 15865 C CA . THR B 1 501 ? -9.46056 21.93364 54.26230 1.000 53.85423 491 THR B CA 1
ATOM 15866 C C . THR B 1 501 ? -8.70467 23.15762 53.75963 1.000 58.64783 491 THR B C 1
ATOM 15867 O O . THR B 1 501 ? -8.34200 23.23982 52.58001 1.000 45.59065 491 THR B O 1
ATOM 15878 N N . GLN B 1 502 ? -8.45317 24.12019 54.64976 1.000 67.28501 492 GLN B N 1
ATOM 15879 C CA . GLN B 1 502 ? -7.69734 25.30854 54.26765 1.000 46.62450 492 GLN B CA 1
ATOM 15880 C C . GLN B 1 502 ? -6.29469 24.93860 53.79926 1.000 37.00641 492 GLN B C 1
ATOM 15881 O O . GLN B 1 502 ? -5.79288 25.49691 52.81655 1.000 37.40528 492 GLN B O 1
ATOM 15895 N N . PHE B 1 503 ? -5.64505 24.00217 54.49448 1.000 30.42598 493 PHE B N 1
ATOM 15896 C CA . PHE B 1 503 ? -4.31696 23.54632 54.09624 1.000 29.95926 493 PHE B CA 1
ATOM 15897 C C . PHE B 1 503 ? -4.31058 23.08488 52.64358 1.000 34.32627 493 PHE B C 1
ATOM 15898 O O . PHE B 1 503 ? -3.53684 23.58502 51.82026 1.000 42.86498 493 PHE B O 1
ATOM 15915 N N . HIS B 1 504 ? -5.17115 22.12084 52.31078 1.000 48.83601 494 HIS B N 1
ATOM 15916 C CA . HIS B 1 504 ? -5.20610 21.61588 50.94236 1.000 51.60886 494 HIS B CA 1
ATOM 15917 C C . HIS B 1 504 ? -5.59754 22.71288 49.96128 1.000 51.41845 494 HIS B C 1
ATOM 15918 O O . HIS B 1 504 ? -5.10050 22.75187 48.82945 1.000 44.67023 494 HIS B O 1
ATOM 15932 N N . ALA B 1 505 ? -6.48471 23.61730 50.37840 1.000 48.32590 495 ALA B N 1
ATOM 15933 C CA . ALA B 1 505 ? -6.94301 24.66873 49.47792 1.000 49.10301 495 ALA B CA 1
ATOM 15934 C C . ALA B 1 505 ? -5.78981 25.57353 49.06245 1.000 45.01280 495 ALA B C 1
ATOM 15935 O O . ALA B 1 505 ? -5.61399 25.86958 47.87440 1.000 44.37356 495 ALA B O 1
ATOM 15942 N N . VAL B 1 506 ? -4.98257 26.01521 50.03009 1.000 44.81706 496 VAL B N 1
ATOM 15943 C CA . VAL B 1 506 ? -3.88246 26.91655 49.70556 1.000 49.96510 496 VAL B CA 1
ATOM 15944 C C . VAL B 1 506 ? -2.77597 26.16887 48.97220 1.000 44.83298 496 VAL B C 1
ATOM 15945 O O . VAL B 1 506 ? -2.07413 26.74939 48.13428 1.000 43.55511 496 VAL B O 1
ATOM 15958 N N . ALA B 1 507 ? -2.58392 24.88456 49.28053 1.000 35.54921 497 ALA B N 1
ATOM 15959 C CA . ALA B 1 507 ? -1.63232 24.08517 48.51739 1.000 44.40838 497 ALA B CA 1
ATOM 15960 C C . ALA B 1 507 ? -2.03900 24.01424 47.05118 1.000 41.13270 497 ALA B C 1
ATOM 15961 O O . ALA B 1 507 ? -1.18478 24.04327 46.15799 1.000 33.20786 497 ALA B O 1
ATOM 15968 N N . LYS B 1 508 ? -3.34298 23.91874 46.78550 1.000 37.48707 498 LYS B N 1
ATOM 15969 C CA . LYS B 1 508 ? -3.82625 23.84562 45.41031 1.000 44.56669 498 LYS B CA 1
ATOM 15970 C C . LYS B 1 508 ? -3.54525 25.14337 44.66098 1.000 40.97341 498 LYS B C 1
ATOM 15971 O O . LYS B 1 508 ? -2.85521 25.14620 43.63444 1.000 35.76867 498 LYS B O 1
ATOM 15990 N N . THR B 1 509 ? -4.06269 26.26545 45.17359 1.000 40.69298 499 THR B N 1
ATOM 15991 C CA . THR B 1 509 ? -3.94149 27.53430 44.46216 1.000 37.98564 499 THR B CA 1
ATOM 15992 C C . THR B 1 509 ? -2.49713 27.84427 44.09688 1.000 32.72916 499 THR B C 1
ATOM 15993 O O . THR B 1 509 ? -2.23970 28.48839 43.07439 1.000 51.37558 499 THR B O 1
ATOM 16004 N N . TYR B 1 510 ? -1.54405 27.40033 44.91265 1.000 37.41469 500 TYR B N 1
ATOM 16005 C CA . TYR B 1 510 ? -0.13902 27.69111 44.65867 1.000 40.62408 500 TYR B CA 1
ATOM 16006 C C . TYR B 1 510 ? 0.52844 26.64754 43.77083 1.000 41.08839 500 TYR B C 1
ATOM 16007 O O . TYR B 1 510 ? 1.46144 26.98450 43.03147 1.000 41.48065 500 TYR B O 1
ATOM 16025 N N . TYR B 1 511 ? 0.07504 25.39365 43.81574 1.000 35.88981 501 TYR B N 1
ATOM 16026 C CA . TYR B 1 511 ? 0.64879 24.34139 42.98588 1.000 32.91042 501 TYR B CA 1
ATOM 16027 C C . TYR B 1 511 ? -0.03625 24.20256 41.63198 1.000 33.31404 501 TYR B C 1
ATOM 16028 O O . TYR B 1 511 ? 0.50789 23.53090 40.74882 1.000 33.80129 501 TYR B O 1
ATOM 16046 N N . GLN B 1 512 ? -1.21182 24.80487 41.44856 1.000 33.68015 502 GLN B N 1
ATOM 16047 C CA . GLN B 1 512 ? -1.87519 24.80867 40.15051 1.000 35.27130 502 GLN B CA 1
ATOM 16048 C C . GLN B 1 512 ? -1.44007 25.96621 39.26103 1.000 48.27119 502 GLN B C 1
ATOM 16049 O O . GLN B 1 512 ? -1.70672 25.93448 38.05414 1.000 57.35871 502 GLN B O 1
ATOM 16063 N N . LYS B 1 513 ? -0.78757 26.98203 39.82221 1.000 46.88674 503 LYS B N 1
ATOM 16064 C CA . LYS B 1 513 ? -0.24563 28.06690 39.01331 1.000 40.99258 503 LYS B CA 1
ATOM 16065 C C . LYS B 1 513 ? 0.82816 27.53831 38.06856 1.000 43.89920 503 LYS B C 1
ATOM 16066 O O . LYS B 1 513 ? 1.78599 26.88771 38.49761 1.000 38.62931 503 LYS B O 1
ATOM 16085 N N . ASP B 1 514 ? 0.66382 27.81728 36.77761 1.000 51.99873 504 ASP B N 1
ATOM 16086 C CA . ASP B 1 514 ? 1.61058 27.35231 35.77638 1.000 57.49142 504 ASP B CA 1
ATOM 16087 C C . ASP B 1 514 ? 2.88417 28.19669 35.80578 1.000 71.95276 504 ASP B C 1
ATOM 16088 O O . ASP B 1 514 ? 2.89829 29.33338 36.28529 1.000 75.11780 504 ASP B O 1
ATOM 16097 N N . ARG B 1 515 ? 3.96651 27.62077 35.26922 1.000 91.58305 505 ARG B N 1
ATOM 16098 C CA . ARG B 1 515 ? 5.27744 28.26169 35.35973 1.000 76.70119 505 ARG B CA 1
ATOM 16099 C C . ARG B 1 515 ? 5.28499 29.64150 34.71342 1.000 74.18451 505 ARG B C 1
ATOM 16100 O O . ARG B 1 515 ? 6.05010 30.51799 35.13325 1.000 71.45958 505 ARG B O 1
ATOM 16121 N N . LYS B 1 516 ? 4.46312 29.84998 33.68478 1.000 71.06148 506 LYS B N 1
ATOM 16122 C CA . LYS B 1 516 ? 4.37330 31.15046 33.03110 1.000 68.35117 506 LYS B CA 1
ATOM 16123 C C . LYS B 1 516 ? 3.49215 32.13910 33.78741 1.000 67.24931 506 LYS B C 1
ATOM 16124 O O . LYS B 1 516 ? 3.49776 33.32738 33.44876 1.000 80.12432 506 LYS B O 1
ATOM 16143 N N . ASP B 1 517 ? 2.74696 31.68719 34.79997 1.000 59.65506 507 ASP B N 1
ATOM 16144 C CA . ASP B 1 517 ? 1.97484 32.57140 35.66784 1.000 62.22789 507 ASP B CA 1
ATOM 16145 C C . ASP B 1 517 ? 2.46612 32.50698 37.11103 1.000 63.77750 507 ASP B C 1
ATOM 16146 O O . ASP B 1 517 ? 1.72505 32.85918 38.03513 1.000 53.02393 507 ASP B O 1
ATOM 16155 N N . LEU B 1 518 ? 3.70365 32.06507 37.32061 1.000 68.06528 508 LEU B N 1
ATOM 16156 C CA . LEU B 1 518 ? 4.24162 31.80455 38.65340 1.000 47.43934 508 LEU B CA 1
ATOM 16157 C C . LEU B 1 518 ? 5.08505 32.99918 39.08565 1.000 49.90939 508 LEU B C 1
ATOM 16158 O O . LEU B 1 518 ? 6.26729 33.09378 38.74770 1.000 58.37135 508 LEU B O 1
ATOM 16174 N N . THR B 1 519 ? 4.47410 33.90928 39.83842 1.000 46.11480 509 THR B N 1
ATOM 16175 C CA . THR B 1 519 ? 5.17609 35.05634 40.39365 1.000 42.10969 509 THR B CA 1
ATOM 16176 C C . THR B 1 519 ? 5.72199 34.71849 41.77309 1.000 33.95719 509 THR B C 1
ATOM 16177 O O . THR B 1 519 ? 5.13129 33.93348 42.51875 1.000 40.07221 509 THR B O 1
ATOM 16188 N N . GLU B 1 520 ? 6.85925 35.32787 42.11364 1.000 39.57818 510 GLU B N 1
ATOM 16189 C CA . GLU B 1 520 ? 7.38294 35.17593 43.46485 1.000 33.22569 510 GLU B CA 1
ATOM 16190 C C . GLU B 1 520 ? 6.36376 35.60518 44.50888 1.000 32.87320 510 GLU B C 1
ATOM 16191 O O . GLU B 1 520 ? 6.43424 35.15077 45.65507 1.000 36.34693 510 GLU B O 1
ATOM 16203 N N . GLU B 1 521 ? 5.41229 36.46275 44.13298 1.000 34.77927 511 GLU B N 1
ATOM 16204 C CA . GLU B 1 521 ? 4.35397 36.84856 45.05827 1.000 46.00947 511 GLU B CA 1
ATOM 16205 C C . GLU B 1 521 ? 3.47520 35.65789 45.41670 1.000 42.68717 511 GLU B C 1
ATOM 16206 O O . GLU B 1 521 ? 2.93561 35.59701 46.52747 1.000 34.09089 511 GLU B O 1
ATOM 16218 N N . ASP B 1 522 ? 3.32366 34.70036 44.49746 1.000 44.59465 512 ASP B N 1
ATOM 16219 C CA . ASP B 1 522 ? 2.54799 33.50414 44.80727 1.000 37.35366 512 ASP B CA 1
ATOM 16220 C C . ASP B 1 522 ? 3.19529 32.70972 45.93407 1.000 31.52853 512 ASP B C 1
ATOM 16221 O O . ASP B 1 522 ? 2.50352 32.21758 46.83307 1.000 37.02076 512 ASP B O 1
ATOM 16230 N N . ASN B 1 523 ? 4.52444 32.57611 45.90620 1.000 31.37504 513 ASN B N 1
ATOM 16231 C CA . ASN B 1 523 ? 5.20727 31.84435 46.96745 1.000 30.74136 513 ASN B CA 1
ATOM 16232 C C . ASN B 1 523 ? 5.06616 32.55556 48.30527 1.000 30.86525 513 ASN B C 1
ATOM 16233 O O . ASN B 1 523 ? 4.97797 31.90664 49.35373 1.000 29.95561 513 ASN B O 1
ATOM 16244 N N . LEU B 1 524 ? 5.06016 33.88855 48.29236 1.000 43.03202 514 LEU B N 1
ATOM 16245 C CA . LEU B 1 524 ? 4.84353 34.63179 49.52760 1.000 47.08485 514 LEU B CA 1
ATOM 16246 C C . LEU B 1 524 ? 3.43242 34.40182 50.05087 1.000 40.29459 514 LEU B C 1
ATOM 16247 O O . LEU B 1 524 ? 3.23613 34.13780 51.24250 1.000 43.49180 514 LEU B O 1
ATOM 16263 N N . GLU B 1 525 ? 2.43449 34.50535 49.16962 1.000 35.87688 515 GLU B N 1
ATOM 16264 C CA . GLU B 1 525 ? 1.06169 34.20003 49.55693 1.000 37.66911 515 GLU B CA 1
ATOM 16265 C C . GLU B 1 525 ? 0.97347 32.81486 50.18291 1.000 42.96201 515 GLU B C 1
ATOM 16266 O O . GLU B 1 525 ? 0.37758 32.63553 51.25053 1.000 41.57129 515 GLU B O 1
ATOM 16278 N N . PHE B 1 526 ? 1.57800 31.82127 49.52823 1.000 47.28135 516 PHE B N 1
ATOM 16279 C CA . PHE B 1 526 ? 1.53230 30.45390 50.03543 1.000 37.46781 516 PHE B CA 1
ATOM 16280 C C . PHE B 1 526 ? 2.20753 30.34314 51.39558 1.000 29.33362 516 PHE B C 1
ATOM 16281 O O . PHE B 1 526 ? 1.70602 29.65240 52.29002 1.000 38.08198 516 PHE B O 1
ATOM 16298 N N . SER B 1 527 ? 3.34570 31.01639 51.57382 1.000 29.71780 517 SER B N 1
ATOM 16299 C CA . SER B 1 527 ? 4.06661 30.90880 52.83701 1.000 28.95341 517 SER B CA 1
ATOM 16300 C C . SER B 1 527 ? 3.36842 31.68767 53.94367 1.000 29.01368 517 SER B C 1
ATOM 16301 O O . SER B 1 527 ? 3.26937 31.20568 55.07723 1.000 28.77148 517 SER B O 1
ATOM 16309 N N . GLU B 1 528 ? 2.87826 32.89226 53.64229 1.000 29.44886 518 GLU B N 1
ATOM 16310 C CA . GLU B 1 528 ? 2.20788 33.67809 54.67213 1.000 36.15902 518 GLU B CA 1
ATOM 16311 C C . GLU B 1 528 ? 0.82953 33.12495 55.00579 1.000 29.72453 518 GLU B C 1
ATOM 16312 O O . GLU B 1 528 ? 0.28165 33.45607 56.06231 1.000 32.70319 518 GLU B O 1
ATOM 16324 N N . GLN B 1 529 ? 0.25946 32.29065 54.13599 1.000 30.07193 519 GLN B N 1
ATOM 16325 C CA . GLN B 1 529 ? -1.02612 31.67502 54.44214 1.000 38.09865 519 GLN B CA 1
ATOM 16326 C C . GLN B 1 529 ? -0.85922 30.47815 55.37216 1.000 33.04522 519 GLN B C 1
ATOM 16327 O O . GLN B 1 529 ? -1.65194 30.29722 56.30316 1.000 31.88189 519 GLN B O 1
ATOM 16341 N N . LEU B 1 530 ? 0.16712 29.65514 55.13840 1.000 28.94988 520 LEU B N 1
ATOM 16342 C CA . LEU B 1 530 ? 0.38599 28.48506 55.98299 1.000 28.63206 520 LEU B CA 1
ATOM 16343 C C . LEU B 1 530 ? 0.75623 28.88662 57.40795 1.000 28.54279 520 LEU B C 1
ATOM 16344 O O . LEU B 1 530 ? 0.32490 28.23995 58.36889 1.000 45.27193 520 LEU B O 1
ATOM 16360 N N . VAL B 1 531 ? 1.55717 29.94396 57.57102 1.000 33.70763 521 VAL B N 1
ATOM 16361 C CA . VAL B 1 531 ? 1.87812 30.40313 58.91997 1.000 29.09813 521 VAL B CA 1
ATOM 16362 C C . VAL B 1 531 ? 0.64455 30.99992 59.57960 1.000 36.11143 521 VAL B C 1
ATOM 16363 O O . VAL B 1 531 ? 0.51132 30.96580 60.80849 1.000 45.68044 521 VAL B O 1
ATOM 16376 N N . GLN B 1 532 ? -0.26902 31.56615 58.78794 1.000 37.81761 522 GLN B N 1
ATOM 16377 C CA . GLN B 1 532 ? -1.53758 32.01527 59.34928 1.000 43.75269 522 GLN B CA 1
ATOM 16378 C C . GLN B 1 532 ? -2.38353 30.82348 59.77374 1.000 40.94363 522 GLN B C 1
ATOM 16379 O O . GLN B 1 532 ? -3.09167 30.88283 60.78452 1.000 36.43154 522 GLN B O 1
ATOM 16393 N N . LEU B 1 533 ? -2.31157 29.72970 59.01399 1.000 47.92885 523 LEU B N 1
ATOM 16394 C CA . LEU B 1 533 ? -2.99291 28.49866 59.39787 1.000 37.81741 523 LEU B CA 1
ATOM 16395 C C . LEU B 1 533 ? -2.38337 27.90592 60.66305 1.000 35.29623 523 LEU B C 1
ATOM 16396 O O . LEU B 1 533 ? -3.10263 27.49557 61.58121 1.000 54.18238 523 LEU B O 1
ATOM 16412 N N . TYR B 1 534 ? -1.05244 27.84019 60.71952 1.000 29.16474 524 TYR B N 1
ATOM 16413 C CA . TYR B 1 534 ? -0.37938 27.24623 61.87021 1.000 31.82603 524 TYR B CA 1
ATOM 16414 C C . TYR B 1 534 ? -0.67295 28.01000 63.15720 1.000 29.12916 524 TYR B C 1
ATOM 16415 O O . TYR B 1 534 ? -0.93742 27.40044 64.19978 1.000 29.30846 524 TYR B O 1
ATOM 16433 N N . THR B 1 535 ? -0.63506 29.34418 63.10824 1.000 29.33916 525 THR B N 1
ATOM 16434 C CA . THR B 1 535 ? -0.68423 30.11872 64.34521 1.000 42.98536 525 THR B CA 1
ATOM 16435 C C . THR B 1 535 ? -2.05381 30.07389 65.01393 1.000 38.32391 525 THR B C 1
ATOM 16436 O O . THR B 1 535 ? -2.13730 30.19195 66.24226 1.000 42.22951 525 THR B O 1
ATOM 16447 N N . ASN B 1 536 ? -3.13240 29.91138 64.24536 1.000 35.40936 526 ASN B N 1
ATOM 16448 C CA . ASN B 1 536 ? -4.46982 29.91645 64.82919 1.000 61.46532 526 ASN B CA 1
ATOM 16449 C C . ASN B 1 536 ? -5.02565 28.52413 65.10926 1.000 47.17490 526 ASN B C 1
ATOM 16450 O O . ASN B 1 536 ? -5.99257 28.40935 65.87119 1.000 36.65460 526 ASN B O 1
ATOM 16461 N N . TYR B 1 537 ? -4.45281 27.46932 64.52066 1.000 39.15932 527 TYR B N 1
ATOM 16462 C CA . TYR B 1 537 ? -4.95605 26.11782 64.72463 1.000 40.78445 527 TYR B CA 1
ATOM 16463 C C . TYR B 1 537 ? -4.00713 25.19914 65.48277 1.000 30.34190 527 TYR B C 1
ATOM 16464 O O . TYR B 1 537 ? -4.46589 24.19254 66.02890 1.000 35.69426 527 TYR B O 1
ATOM 16482 N N . ASN B 1 538 ? -2.71176 25.51216 65.54519 1.000 31.49541 528 ASN B N 1
ATOM 16483 C CA . ASN B 1 538 ? -1.76605 24.57896 66.15195 1.000 29.79461 528 ASN B CA 1
ATOM 16484 C C . ASN B 1 538 ? -2.05918 24.37359 67.63402 1.000 30.30111 528 ASN B C 1
ATOM 16485 O O . ASN B 1 538 ? -2.10771 23.23645 68.11617 1.000 46.89163 528 ASN B O 1
ATOM 16496 N N . LEU B 1 539 ? -2.24302 25.46566 68.37946 1.000 34.72444 529 LEU B N 1
ATOM 16497 C CA . LEU B 1 539 ? -2.49468 25.34163 69.81215 1.000 39.96733 529 LEU B CA 1
ATOM 16498 C C . LEU B 1 539 ? -3.90831 24.84327 70.07622 1.000 38.20872 529 LEU B C 1
ATOM 16499 O O . LEU B 1 539 ? -4.11827 23.94800 70.90239 1.000 39.18200 529 LEU B O 1
ATOM 16515 N N . LYS B 1 540 ? -4.89242 25.41856 69.38106 1.000 41.48495 530 LYS B N 1
ATOM 16516 C CA . LYS B 1 540 ? -6.28871 25.12764 69.68545 1.000 34.41547 530 LYS B CA 1
ATOM 16517 C C . LYS B 1 540 ? -6.56480 23.62998 69.68820 1.000 34.80217 530 LYS B C 1
ATOM 16518 O O . LYS B 1 540 ? -7.23275 23.11767 70.59445 1.000 43.84356 530 LYS B O 1
ATOM 16537 N N . ILE B 1 541 ? -6.05544 22.90847 68.69351 1.000 32.06303 531 ILE B N 1
ATOM 16538 C CA . ILE B 1 541 ? -6.32802 21.47719 68.60644 1.000 32.22413 531 ILE B CA 1
ATOM 16539 C C . ILE B 1 541 ? -5.34437 20.66793 69.44255 1.000 32.20431 531 ILE B C 1
ATOM 16540 O O . ILE B 1 541 ? -5.72206 19.65437 70.03401 1.000 61.57527 531 ILE B O 1
ATOM 16556 N N . ARG B 1 542 ? -4.07471 21.07978 69.51611 1.000 31.76107 532 ARG B N 1
ATOM 16557 C CA . ARG B 1 542 ? -3.11298 20.28084 70.26615 1.000 37.13619 532 ARG B CA 1
ATOM 16558 C C . ARG B 1 542 ? -3.40212 20.29021 71.76133 1.000 40.09816 532 ARG B C 1
ATOM 16559 O O . ARG B 1 542 ? -3.01254 19.34810 72.45972 1.000 38.01165 532 ARG B O 1
ATOM 16580 N N . GLN B 1 543 ? -4.08151 21.32091 72.26714 1.000 36.55908 533 GLN B N 1
ATOM 16581 C CA . GLN B 1 543 ? -4.58667 21.27507 73.63310 1.000 48.40686 533 GLN B CA 1
ATOM 16582 C C . GLN B 1 543 ? -5.90116 20.50987 73.72160 1.000 50.93587 533 GLN B C 1
ATOM 16583 O O . GLN B 1 543 ? -6.23047 19.98726 74.79248 1.000 50.49403 533 GLN B O 1
ATOM 16597 N N . SER B 1 544 ? -6.65428 20.43182 72.62041 1.000 57.77237 534 SER B N 1
ATOM 16598 C CA . SER B 1 544 ? -7.84298 19.58888 72.58106 1.000 51.67902 534 SER B CA 1
ATOM 16599 C C . SER B 1 544 ? -7.49098 18.10806 72.52148 1.000 42.88580 534 SER B C 1
ATOM 16600 O O . SER B 1 544 ? -8.34910 17.26862 72.80620 1.000 50.57699 534 SER B O 1
ATOM 16608 N N . LEU B 1 545 ? -6.25763 17.76924 72.14571 1.000 55.89629 535 LEU B N 1
ATOM 16609 C CA . LEU B 1 545 ? -5.75377 16.40502 72.22291 1.000 53.92249 535 LEU B CA 1
ATOM 16610 C C . LEU B 1 545 ? -4.80526 16.20753 73.40219 1.000 68.34583 535 LEU B C 1
ATOM 16611 O O . LEU B 1 545 ? -4.06287 15.22039 73.43675 1.000 73.11847 535 LEU B O 1
ATOM 16627 N N . ALA B 1 546 ? -4.80958 17.13125 74.36584 1.000 61.35095 536 ALA B N 1
ATOM 16628 C CA . ALA B 1 546 ? -3.88555 17.02524 75.48954 1.000 63.21410 536 ALA B CA 1
ATOM 16629 C C . ALA B 1 546 ? -4.08531 15.71960 76.24917 1.000 58.50048 536 ALA B C 1
ATOM 16630 O O . ALA B 1 546 ? -3.11408 15.09643 76.69474 1.000 52.56676 536 ALA B O 1
ATOM 16637 N N . HIS B 1 547 ? -5.33795 15.28493 76.40352 1.000 58.65193 537 HIS B N 1
ATOM 16638 C CA . HIS B 1 547 ? -5.61041 14.08787 77.19083 1.000 67.70762 537 HIS B CA 1
ATOM 16639 C C . HIS B 1 547 ? -5.34030 12.80635 76.41280 1.000 54.08655 537 HIS B C 1
ATOM 16640 O O . HIS B 1 547 ? -5.00289 11.78388 77.01984 1.000 54.70409 537 HIS B O 1
ATOM 16654 N N . THR B 1 548 ? -5.48068 12.82775 75.09021 1.000 45.68823 538 THR B N 1
ATOM 16655 C CA . THR B 1 548 ? -5.18434 11.63448 74.31529 1.000 51.95454 538 THR B CA 1
ATOM 16656 C C . THR B 1 548 ? -3.67325 11.43330 74.21228 1.000 49.83013 538 THR B C 1
ATOM 16657 O O . THR B 1 548 ? -2.87320 12.29936 74.57738 1.000 60.28932 538 THR B O 1
ATOM 16668 N N . SER B 1 549 ? -3.28694 10.26820 73.69597 1.000 40.34318 539 SER B N 1
ATOM 16669 C CA . SER B 1 549 ? -1.88067 9.89426 73.62182 1.000 50.66137 539 SER B CA 1
ATOM 16670 C C . SER B 1 549 ? -1.43101 9.74221 72.17510 1.000 55.76287 539 SER B C 1
ATOM 16671 O O . SER B 1 549 ? -0.89926 10.68529 71.58069 1.000 66.29074 539 SER B O 1
ATOM 16679 N N . THR B 1 550 ? -1.64014 8.55464 71.60255 1.000 54.16133 540 THR B N 1
ATOM 16680 C CA . THR B 1 550 ? -1.15957 8.27937 70.25424 1.000 54.65549 540 THR B CA 1
ATOM 16681 C C . THR B 1 550 ? -1.73663 9.23981 69.22084 1.000 54.94150 540 THR B C 1
ATOM 16682 O O . THR B 1 550 ? -1.12237 9.43755 68.16720 1.000 47.83974 540 THR B O 1
ATOM 16693 N N . LEU B 1 551 ? -2.90030 9.83665 69.48972 1.000 58.77570 541 LEU B N 1
ATOM 16694 C CA . LEU B 1 551 ? -3.45637 10.81230 68.55712 1.000 46.23749 541 LEU B CA 1
ATOM 16695 C C . LEU B 1 551 ? -2.70056 12.13422 68.61990 1.000 50.07109 541 LEU B C 1
ATOM 16696 O O . LEU B 1 551 ? -2.43804 12.75482 67.58355 1.000 56.37282 541 LEU B O 1
ATOM 16712 N N . ALA B 1 552 ? -2.33471 12.57871 69.82363 1.000 55.37243 542 ALA B N 1
ATOM 16713 C CA . ALA B 1 552 ? -1.62727 13.84791 69.95268 1.000 53.64343 542 ALA B CA 1
ATOM 16714 C C . ALA B 1 552 ? -0.23076 13.75470 69.35538 1.000 42.56306 542 ALA B C 1
ATOM 16715 O O . ALA B 1 552 ? 0.14096 14.55859 68.49258 1.000 34.73024 542 ALA B O 1
ATOM 16722 N N . GLY B 1 553 ? 0.55751 12.77402 69.80143 1.000 43.18879 543 GLY B N 1
ATOM 16723 C CA . GLY B 1 553 ? 1.89082 12.60422 69.25274 1.000 58.40165 543 GLY B CA 1
ATOM 16724 C C . GLY B 1 553 ? 1.89324 12.43391 67.74757 1.000 53.92618 543 GLY B C 1
ATOM 16725 O O . GLY B 1 553 ? 2.85790 12.81285 67.07722 1.000 47.59158 543 GLY B O 1
ATOM 16729 N N . GLU B 1 554 ? 0.81822 11.86791 67.19384 1.000 49.91383 544 GLU B N 1
ATOM 16730 C CA . GLU B 1 554 ? 0.72315 11.72940 65.74504 1.000 49.18256 544 GLU B CA 1
ATOM 16731 C C . GLU B 1 554 ? 0.51628 13.07913 65.07019 1.000 40.26852 544 GLU B C 1
ATOM 16732 O O . GLU B 1 554 ? 0.98980 13.28743 63.94732 1.000 39.34409 544 GLU B O 1
ATOM 16744 N N . PHE B 1 555 ? -0.18507 14.00302 65.73203 1.000 45.19587 545 PHE B N 1
ATOM 16745 C CA . PHE B 1 555 ? -0.33315 15.35454 65.20852 1.000 33.72509 545 PHE B CA 1
ATOM 16746 C C . PHE B 1 555 ? 0.86309 16.24064 65.52578 1.000 26.58400 545 PHE B C 1
ATOM 16747 O O . PHE B 1 555 ? 1.05787 17.26072 64.85667 1.000 25.55130 545 PHE B O 1
ATOM 16764 N N . ASN B 1 556 ? 1.66195 15.88347 66.53160 1.000 43.61040 546 ASN B N 1
ATOM 16765 C CA . ASN B 1 556 ? 2.86729 16.65319 66.81226 1.000 39.04540 546 ASN B CA 1
ATOM 16766 C C . ASN B 1 556 ? 3.78979 16.67320 65.60227 1.000 27.75991 546 ASN B C 1
ATOM 16767 O O . ASN B 1 556 ? 4.38320 17.70892 65.28112 1.000 26.00573 546 ASN B O 1
ATOM 16778 N N . ARG B 1 557 ? 3.92186 15.53300 64.91771 1.000 26.23188 547 ARG B N 1
ATOM 16779 C CA . ARG B 1 557 ? 4.77988 15.46864 63.74047 1.000 25.81369 547 ARG B CA 1
ATOM 16780 C C . ARG B 1 557 ? 4.21171 16.28611 62.58870 1.000 25.30900 547 ARG B C 1
ATOM 16781 O O . ARG B 1 557 ? 4.97252 16.84720 61.79221 1.000 25.03997 547 ARG B O 1
ATOM 16802 N N . ILE B 1 558 ? 2.88484 16.37170 62.48884 1.000 25.22651 548 ILE B N 1
ATOM 16803 C CA . ILE B 1 558 ? 2.27113 17.14411 61.41552 1.000 24.84497 548 ILE B CA 1
ATOM 16804 C C . ILE B 1 558 ? 2.54624 18.62863 61.60366 1.000 24.55180 548 ILE B C 1
ATOM 16805 O O . ILE B 1 558 ? 2.80057 19.35397 60.63533 1.000 34.34805 548 ILE B O 1
ATOM 16821 N N . ALA B 1 559 ? 2.50860 19.10429 62.84847 1.000 24.71576 549 ALA B N 1
ATOM 16822 C CA . ALA B 1 559 ? 2.70146 20.52764 63.09866 1.000 24.54447 549 ALA B CA 1
ATOM 16823 C C . ALA B 1 559 ? 4.15693 20.93238 62.89898 1.000 24.44125 549 ALA B C 1
ATOM 16824 O O . ALA B 1 559 ? 4.44500 21.92191 62.21710 1.000 26.82879 549 ALA B O 1
ATOM 16831 N N . VAL B 1 560 ? 5.09251 20.17850 63.48253 1.000 24.73912 550 VAL B N 1
ATOM 16832 C CA . VAL B 1 560 ? 6.50705 20.50620 63.31920 1.000 24.71236 550 VAL B CA 1
ATOM 16833 C C . VAL B 1 560 ? 6.87948 20.51690 61.84285 1.000 28.17760 550 VAL B C 1
ATOM 16834 O O . VAL B 1 560 ? 7.60037 21.40687 61.37582 1.000 45.80430 550 VAL B O 1
ATOM 16847 N N . GLY B 1 561 ? 6.40029 19.52819 61.08517 1.000 24.97766 551 GLY B N 1
ATOM 16848 C CA . GLY B 1 561 ? 6.66471 19.51781 59.65632 1.000 24.09724 551 GLY B CA 1
ATOM 16849 C C . GLY B 1 561 ? 6.05020 20.71032 58.95095 1.000 23.71960 551 GLY B C 1
ATOM 16850 O O . GLY B 1 561 ? 6.66532 21.30603 58.06344 1.000 23.49179 551 GLY B O 1
ATOM 16854 N N . LEU B 1 562 ? 4.82718 21.07556 59.33722 1.000 23.69774 552 LEU B N 1
ATOM 16855 C CA . LEU B 1 562 ? 4.18455 22.24928 58.75737 1.000 23.42683 552 LEU B CA 1
ATOM 16856 C C . LEU B 1 562 ? 5.01239 23.50068 59.01260 1.000 23.64760 552 LEU B C 1
ATOM 16857 O O . LEU B 1 562 ? 5.33377 24.25032 58.08397 1.000 49.52489 552 LEU B O 1
ATOM 16873 N N . LYS B 1 563 ? 5.36930 23.73904 60.27502 1.000 28.55235 553 LYS B N 1
ATOM 16874 C CA . LYS B 1 563 ? 6.18534 24.89844 60.61833 1.000 23.43713 553 LYS B CA 1
ATOM 16875 C C . LYS B 1 563 ? 7.53434 24.84777 59.91124 1.000 23.30232 553 LYS B C 1
ATOM 16876 O O . LYS B 1 563 ? 7.95051 25.81935 59.26963 1.000 24.30599 553 LYS B O 1
ATOM 16895 N N . GLN B 1 564 ? 8.23199 23.71544 60.01601 1.000 23.48726 554 GLN B N 1
ATOM 16896 C CA . GLN B 1 564 ? 9.57211 23.61271 59.44757 1.000 23.45140 554 GLN B CA 1
ATOM 16897 C C . GLN B 1 564 ? 9.56270 23.89770 57.94927 1.000 23.11711 554 GLN B C 1
ATOM 16898 O O . GLN B 1 564 ? 10.34884 24.71519 57.45678 1.000 22.95011 554 GLN B O 1
ATOM 16912 N N . TYR B 1 565 ? 8.67460 23.24133 57.20748 1.000 23.07391 555 TYR B N 1
ATOM 16913 C CA . TYR B 1 565 ? 8.66318 23.35186 55.75493 1.000 22.88932 555 TYR B CA 1
ATOM 16914 C C . TYR B 1 565 ? 7.80524 24.49878 55.23929 1.000 22.64162 555 TYR B C 1
ATOM 16915 O O . TYR B 1 565 ? 7.76303 24.71829 54.02537 1.000 22.53245 555 TYR B O 1
ATOM 16933 N N . THR B 1 566 ? 7.12564 25.23666 56.11650 1.000 22.62276 556 THR B N 1
ATOM 16934 C CA . THR B 1 566 ? 6.49718 26.47804 55.68284 1.000 22.44896 556 THR B CA 1
ATOM 16935 C C . THR B 1 566 ? 7.52026 27.59469 55.52784 1.000 22.34257 556 THR B C 1
ATOM 16936 O O . THR B 1 566 ? 7.32890 28.49461 54.70261 1.000 28.58568 556 THR B O 1
ATOM 16947 N N . GLU B 1 567 ? 8.60455 27.55126 56.30341 1.000 27.75730 557 GLU B N 1
ATOM 16948 C CA . GLU B 1 567 ? 9.66355 28.54953 56.21386 1.000 31.59354 557 GLU B CA 1
ATOM 16949 C C . GLU B 1 567 ? 10.76637 28.12229 55.25208 1.000 27.58229 557 GLU B C 1
ATOM 16950 O O . GLU B 1 567 ? 11.29618 28.95567 54.50970 1.000 37.27339 557 GLU B O 1
ATOM 16962 N N . ARG B 1 568 ? 11.12818 26.83821 55.24808 1.000 22.36622 558 ARG B N 1
ATOM 16963 C CA . ARG B 1 568 ? 12.13346 26.36236 54.30568 1.000 22.36776 558 ARG B CA 1
ATOM 16964 C C . ARG B 1 568 ? 11.69489 26.55573 52.85962 1.000 27.42624 558 ARG B C 1
ATOM 16965 O O . ARG B 1 568 ? 12.54864 26.61585 51.96847 1.000 33.75812 558 ARG B O 1
ATOM 16986 N N . ALA B 1 569 ? 10.38944 26.65959 52.60617 1.000 29.45074 559 ALA B N 1
ATOM 16987 C CA . ALA B 1 569 ? 9.87084 26.82285 51.25486 1.000 22.11080 559 ALA B CA 1
ATOM 16988 C C . ALA B 1 569 ? 9.78795 28.27786 50.81492 1.000 33.54133 559 ALA B C 1
ATOM 16989 O O . ALA B 1 569 ? 9.48182 28.53497 49.64496 1.000 32.00350 559 ALA B O 1
ATOM 16996 N N . ASN B 1 570 ? 10.04950 29.22971 51.71277 1.000 51.31524 560 ASN B N 1
ATOM 16997 C CA . ASN B 1 570 ? 9.98131 30.64562 51.36816 1.000 35.68734 560 ASN B CA 1
ATOM 16998 C C . ASN B 1 570 ? 11.02187 30.98323 50.30822 1.000 21.58297 560 ASN B C 1
ATOM 16999 O O . ASN B 1 570 ? 12.22747 30.90029 50.55940 1.000 21.57463 560 ASN B O 1
ATOM 17010 N N . PHE B 1 571 ? 10.55778 31.36926 49.12039 1.000 24.48875 561 PHE B N 1
ATOM 17011 C CA . PHE B 1 571 ? 11.44609 31.52604 47.97401 1.000 33.35996 561 PHE B CA 1
ATOM 17012 C C . PHE B 1 571 ? 12.21070 32.84263 48.02852 1.000 21.41982 561 PHE B C 1
ATOM 17013 O O . PHE B 1 571 ? 13.43489 32.86295 47.86114 1.000 21.38619 561 PHE B O 1
ATOM 17030 N N . GLN B 1 572 ? 11.50972 33.95288 48.26853 1.000 27.18629 562 GLN B N 1
ATOM 17031 C CA . GLN B 1 572 ? 12.18455 35.24649 48.31155 1.000 37.61390 562 GLN B CA 1
ATOM 17032 C C . GLN B 1 572 ? 13.28658 35.26909 49.36248 1.000 30.43942 562 GLN B C 1
ATOM 17033 O O . GLN B 1 572 ? 14.31292 35.93164 49.17068 1.000 30.64015 562 GLN B O 1
ATOM 17047 N N . LEU B 1 573 ? 13.08972 34.57087 50.48183 1.000 30.47453 563 LEU B N 1
ATOM 17048 C CA . LEU B 1 573 ? 14.13560 34.48739 51.49286 1.000 21.46096 563 LEU B CA 1
ATOM 17049 C C . LEU B 1 573 ? 15.23216 33.50572 51.10332 1.000 21.47422 563 LEU B C 1
ATOM 17050 O O . LEU B 1 573 ? 16.37694 33.66236 51.53819 1.000 21.56486 563 LEU B O 1
ATOM 17066 N N . HIS B 1 574 ? 14.90962 32.49192 50.29824 1.000 21.46241 564 HIS B N 1
ATOM 17067 C CA . HIS B 1 574 ? 15.92842 31.53333 49.88662 1.000 21.70230 564 HIS B CA 1
ATOM 17068 C C . HIS B 1 574 ? 16.96065 32.17173 48.96954 1.000 21.51167 564 HIS B C 1
ATOM 17069 O O . HIS B 1 574 ? 18.13029 31.77166 48.98223 1.000 28.81524 564 HIS B O 1
ATOM 17083 N N . LEU B 1 575 ? 16.54992 33.15545 48.16693 1.000 21.58048 565 LEU B N 1
ATOM 17084 C CA . LEU B 1 575 ? 17.47147 33.79360 47.23572 1.000 21.35008 565 LEU B CA 1
ATOM 17085 C C . LEU B 1 575 ? 18.46403 34.71075 47.94043 1.000 29.69145 565 LEU B C 1
ATOM 17086 O O . LEU B 1 575 ? 19.47793 35.08076 47.33850 1.000 37.40526 565 LEU B O 1
ATOM 17102 N N . THR B 1 576 ? 18.20309 35.07922 49.19471 1.000 22.35305 566 THR B N 1
ATOM 17103 C CA . THR B 1 576 ? 19.10643 35.92576 49.96217 1.000 21.47046 566 THR B CA 1
ATOM 17104 C C . THR B 1 576 ? 20.08371 35.12721 50.81420 1.000 21.69281 566 THR B C 1
ATOM 17105 O O . THR B 1 576 ? 20.83869 35.72527 51.58732 1.000 37.64904 566 THR B O 1
ATOM 17116 N N . THR B 1 577 ? 20.07932 33.80423 50.70901 1.000 21.75166 567 THR B N 1
ATOM 17117 C CA . THR B 1 577 ? 20.95919 32.95927 51.49919 1.000 22.02969 567 THR B CA 1
ATOM 17118 C C . THR B 1 577 ? 22.18008 32.56658 50.67865 1.000 22.11632 567 THR B C 1
ATOM 17119 O O . THR B 1 577 ? 22.17217 32.61469 49.44688 1.000 36.93905 567 THR B O 1
ATOM 17130 N N . THR B 1 578 ? 23.24187 32.18822 51.38471 1.000 22.42358 568 THR B N 1
ATOM 17131 C CA . THR B 1 578 ? 24.45743 31.68554 50.76572 1.000 24.28074 568 THR B CA 1
ATOM 17132 C C . THR B 1 578 ? 24.81879 30.35314 51.40507 1.000 22.95828 568 THR B C 1
ATOM 17133 O O . THR B 1 578 ? 24.37771 30.03636 52.51208 1.000 23.10770 568 THR B O 1
ATOM 17144 N N . ASP B 1 579 ? 25.63692 29.57190 50.69424 1.000 25.33827 569 ASP B N 1
ATOM 17145 C CA . ASP B 1 579 ? 26.01219 28.25356 51.19608 1.000 28.84627 569 ASP B CA 1
ATOM 17146 C C . ASP B 1 579 ? 26.56971 28.33562 52.61036 1.000 32.93271 569 ASP B C 1
ATOM 17147 O O . ASP B 1 579 ? 26.31946 27.45192 53.43827 1.000 38.32155 569 ASP B O 1
ATOM 17156 N N . GLU B 1 580 ? 27.32384 29.39426 52.90930 1.000 24.23988 570 GLU B N 1
ATOM 17157 C CA . GLU B 1 580 ? 27.93093 29.50733 54.23031 1.000 30.20459 570 GLU B CA 1
ATOM 17158 C C . GLU B 1 580 ? 26.89000 29.88032 55.27963 1.000 38.07581 570 GLU B C 1
ATOM 17159 O O . GLU B 1 580 ? 26.93016 29.37654 56.40822 1.000 54.00883 570 GLU B O 1
ATOM 17171 N N . GLN B 1 581 ? 25.95423 30.76728 54.92865 1.000 36.32976 571 GLN B N 1
ATOM 17172 C CA . GLN B 1 581 ? 24.90027 31.14347 55.86617 1.000 25.68012 571 GLN B CA 1
ATOM 17173 C C . GLN B 1 581 ? 24.05104 29.94212 56.25695 1.000 27.49957 571 GLN B C 1
ATOM 17174 O O . GLN B 1 581 ? 23.60483 29.83422 57.40505 1.000 46.06162 571 GLN B O 1
ATOM 17188 N N . MET B 1 582 ? 23.81567 29.02882 55.31564 1.000 41.71981 572 MET B N 1
ATOM 17189 C CA . MET B 1 582 ? 22.95562 27.87957 55.56368 1.000 41.69633 572 MET B CA 1
ATOM 17190 C C . MET B 1 582 ? 23.64723 26.78736 56.36953 1.000 42.52597 572 MET B C 1
ATOM 17191 O O . MET B 1 582 ? 22.96389 25.89158 56.87778 1.000 45.56689 572 MET B O 1
ATOM 17205 N N . LYS B 1 583 ? 24.97514 26.83097 56.49450 1.000 31.61185 573 LYS B N 1
ATOM 17206 C CA . LYS B 1 583 ? 25.66119 25.95243 57.43236 1.000 44.28954 573 LYS B CA 1
ATOM 17207 C C . LYS B 1 583 ? 25.59581 26.47786 58.86077 1.000 51.17578 573 LYS B C 1
ATOM 17208 O O . LYS B 1 583 ? 25.78700 25.70005 59.80232 1.000 49.38461 573 LYS B O 1
ATOM 17227 N N . GLU B 1 584 ? 25.32288 27.77224 59.04196 1.000 44.28120 574 GLU B N 1
ATOM 17228 C CA . GLU B 1 584 ? 25.18347 28.34803 60.37257 1.000 46.17687 574 GLU B CA 1
ATOM 17229 C C . GLU B 1 584 ? 23.77085 28.23021 60.92550 1.000 52.44802 574 GLU B C 1
ATOM 17230 O O . GLU B 1 584 ? 23.59367 28.28711 62.14780 1.000 79.56814 574 GLU B O 1
ATOM 17242 N N . ALA B 1 585 ? 22.76512 28.07515 60.06326 1.000 45.20047 575 ALA B N 1
ATOM 17243 C CA . ALA B 1 585 ? 21.40912 27.82867 60.53409 1.000 51.07400 575 ALA B CA 1
ATOM 17244 C C . ALA B 1 585 ? 21.21186 26.39141 60.99784 1.000 77.63260 575 ALA B C 1
ATOM 17245 O O . ALA B 1 585 ? 20.25906 26.11702 61.73627 1.000 82.10871 575 ALA B O 1
ATOM 17252 N N . THR B 1 586 ? 22.09754 25.47649 60.59349 1.000 71.19497 576 THR B N 1
ATOM 17253 C CA . THR B 1 586 ? 21.96589 24.07364 60.97354 1.000 68.93989 576 THR B CA 1
ATOM 17254 C C . THR B 1 586 ? 22.56568 23.81785 62.35228 1.000 70.70836 576 THR B C 1
ATOM 17255 O O . THR B 1 586 ? 21.92622 23.19967 63.21100 1.000 80.75765 576 THR B O 1
ATOM 17266 N N . VAL B 1 587 ? 23.79369 24.28933 62.58260 1.000 70.77017 577 VAL B N 1
ATOM 17267 C CA . VAL B 1 587 ? 24.40920 24.12912 63.89621 1.000 89.05078 577 VAL B CA 1
ATOM 17268 C C . VAL B 1 587 ? 23.64279 24.91812 64.95099 1.000 93.10023 577 VAL B C 1
ATOM 17269 O O . VAL B 1 587 ? 23.60571 24.52691 66.12481 1.000 84.72601 577 VAL B O 1
ATOM 17282 N N . ALA B 1 588 ? 23.02225 26.02763 64.56205 1.000 84.88221 578 ALA B N 1
ATOM 17283 C CA . ALA B 1 588 ? 22.28312 26.86396 65.50009 1.000 78.93143 578 ALA B CA 1
ATOM 17284 C C . ALA B 1 588 ? 21.06811 26.12446 66.04826 1.000 74.92044 578 ALA B C 1
ATOM 17285 O O . ALA B 1 588 ? 20.44096 26.57167 67.00854 1.000 80.84558 578 ALA B O 1
ATOM 17292 N N . GLY C 1 12 ? 0.89146 86.28107 122.65348 1.000 48.04326 2 GLY C N 1
ATOM 17293 C CA . GLY C 1 12 ? 1.82451 85.68354 123.59022 1.000 58.55623 2 GLY C CA 1
ATOM 17294 C C . GLY C 1 12 ? 2.69006 84.60578 122.96474 1.000 57.89120 2 GLY C C 1
ATOM 17295 O O . GLY C 1 12 ? 3.89833 84.78529 122.81259 1.000 58.70322 2 GLY C O 1
ATOM 17298 N N . LEU C 1 13 ? 2.07366 83.48516 122.59997 1.000 57.75891 3 LEU C N 1
ATOM 17299 C CA . LEU C 1 13 ? 2.77280 82.36394 121.99177 1.000 51.91293 3 LEU C CA 1
ATOM 17300 C C . LEU C 1 13 ? 2.02696 81.92895 120.73887 1.000 55.85141 3 LEU C C 1
ATOM 17301 O O . LEU C 1 13 ? 0.79408 81.99612 120.69669 1.000 47.40449 3 LEU C O 1
ATOM 17317 N N . PRO C 1 14 ? 2.74713 81.47500 119.69422 1.000 54.76085 4 PRO C N 1
ATOM 17318 C CA . PRO C 1 14 ? 2.06860 81.12134 118.43779 1.000 46.66035 4 PRO C CA 1
ATOM 17319 C C . PRO C 1 14 ? 0.92177 80.14100 118.62390 1.000 46.66323 4 PRO C C 1
ATOM 17320 O O . PRO C 1 14 ? 0.87454 79.39517 119.60658 1.000 47.30080 4 PRO C O 1
ATOM 17331 N N . LYS C 1 15 ? -0.01004 80.14035 117.67022 1.000 46.00056 5 LYS C N 1
ATOM 17332 C CA . LYS C 1 15 ? -1.17561 79.26776 117.76189 1.000 45.99850 5 LYS C CA 1
ATOM 17333 C C . LYS C 1 15 ? -0.77245 77.80231 117.65199 1.000 46.34027 5 LYS C C 1
ATOM 17334 O O . LYS C 1 15 ? -1.20443 76.96640 118.45458 1.000 63.43517 5 LYS C O 1
ATOM 17353 N N . LYS C 1 16 ? 0.06551 77.47312 116.66756 1.000 46.09607 6 LYS C N 1
ATOM 17354 C CA . LYS C 1 16 ? 0.46875 76.09867 116.39853 1.000 46.38527 6 LYS C CA 1
ATOM 17355 C C . LYS C 1 16 ? 1.84819 75.77821 116.96028 1.000 47.00547 6 LYS C C 1
ATOM 17356 O O . LYS C 1 16 ? 2.54773 74.91111 116.42632 1.000 57.25172 6 LYS C O 1
ATOM 17375 N N . ALA C 1 17 ? 2.25982 76.46818 118.01738 1.000 47.44438 7 ALA C N 1
ATOM 17376 C CA . ALA C 1 17 ? 3.50679 76.16740 118.70084 1.000 48.16293 7 ALA C CA 1
ATOM 17377 C C . ALA C 1 17 ? 3.22999 75.31387 119.93071 1.000 52.15623 7 ALA C C 1
ATOM 17378 O O . ALA C 1 17 ? 2.16575 75.40669 120.54818 1.000 77.90605 7 ALA C O 1
ATOM 17385 N N . LEU C 1 18 ? 4.20446 74.48509 120.28375 1.000 49.66770 8 LEU C N 1
ATOM 17386 C CA . LEU C 1 18 ? 4.11930 73.60549 121.43842 1.000 62.34696 8 LEU C CA 1
ATOM 17387 C C . LEU C 1 18 ? 5.08581 74.07352 122.51810 1.000 63.77549 8 LEU C C 1
ATOM 17388 O O . LEU C 1 18 ? 5.91985 74.95624 122.30270 1.000 66.25236 8 LEU C O 1
ATOM 17404 N N . LYS C 1 19 ? 4.95484 73.47428 123.69786 1.000 61.45408 9 LYS C N 1
ATOM 17405 C CA . LYS C 1 19 ? 5.83254 73.75369 124.82481 1.000 57.38746 9 LYS C CA 1
ATOM 17406 C C . LYS C 1 19 ? 6.58672 72.48688 125.20190 1.000 72.12395 9 LYS C C 1
ATOM 17407 O O . LYS C 1 19 ? 6.01709 71.39068 125.20227 1.000 73.54569 9 LYS C O 1
ATOM 17426 N N . GLU C 1 20 ? 7.87550 72.64544 125.52044 1.000 63.37577 10 GLU C N 1
ATOM 17427 C CA . GLU C 1 20 ? 8.71503 71.48953 125.81952 1.000 71.06210 10 GLU C CA 1
ATOM 17428 C C . GLU C 1 20 ? 8.12324 70.62828 126.92600 1.000 71.80260 10 GLU C C 1
ATOM 17429 O O . GLU C 1 20 ? 8.32658 69.40909 126.94034 1.000 74.26516 10 GLU C O 1
ATOM 17441 N N . SER C 1 21 ? 7.38644 71.23630 127.85674 1.000 71.60485 11 SER C N 1
ATOM 17442 C CA . SER C 1 21 ? 6.75507 70.46686 128.92094 1.000 68.85063 11 SER C CA 1
ATOM 17443 C C . SER C 1 21 ? 5.65002 69.55513 128.39945 1.000 73.24261 11 SER C C 1
ATOM 17444 O O . SER C 1 21 ? 5.23702 68.63389 129.11211 1.000 73.81486 11 SER C O 1
ATOM 17452 N N . GLN C 1 22 ? 5.17243 69.78151 127.17499 1.000 75.88298 12 GLN C N 1
ATOM 17453 C CA . GLN C 1 22 ? 4.10138 68.99265 126.58221 1.000 75.84913 12 GLN C CA 1
ATOM 17454 C C . GLN C 1 22 ? 4.61777 67.83839 125.72622 1.000 76.52276 12 GLN C C 1
ATOM 17455 O O . GLN C 1 22 ? 3.86104 67.29914 124.90972 1.000 55.10233 12 GLN C O 1
ATOM 17469 N N . LEU C 1 23 ? 5.88248 67.45385 125.88797 1.000 90.80062 13 LEU C N 1
ATOM 17470 C CA . LEU C 1 23 ? 6.51517 66.43993 125.05430 1.000 89.24132 13 LEU C CA 1
ATOM 17471 C C . LEU C 1 23 ? 6.88747 65.22186 125.88857 1.000 84.81164 13 LEU C C 1
ATOM 17472 O O . LEU C 1 23 ? 7.59112 65.34537 126.89666 1.000 82.95953 13 LEU C O 1
ATOM 17488 N N . GLN C 1 24 ? 6.42084 64.04973 125.45967 1.000 63.97021 14 GLN C N 1
ATOM 17489 C CA . GLN C 1 24 ? 6.79045 62.77841 126.07579 1.000 68.40733 14 GLN C CA 1
ATOM 17490 C C . GLN C 1 24 ? 8.03030 62.24316 125.36689 1.000 71.32416 14 GLN C C 1
ATOM 17491 O O . GLN C 1 24 ? 7.95669 61.80977 124.21235 1.000 84.83187 14 GLN C O 1
ATOM 17505 N N . PHE C 1 25 ? 9.16551 62.26904 126.05894 1.000 68.13006 15 PHE C N 1
ATOM 17506 C CA . PHE C 1 25 ? 10.42301 61.82118 125.48300 1.000 71.85192 15 PHE C CA 1
ATOM 17507 C C . PHE C 1 25 ? 10.49451 60.29742 125.44980 1.000 85.53204 15 PHE C C 1
ATOM 17508 O O . PHE C 1 25 ? 9.82931 59.59640 126.21723 1.000 96.09804 15 PHE C O 1
ATOM 17525 N N . LEU C 1 26 ? 11.32398 59.79044 124.54356 1.000 79.55351 16 LEU C N 1
ATOM 17526 C CA . LEU C 1 26 ? 11.49031 58.35356 124.36687 1.000 84.88019 16 LEU C CA 1
ATOM 17527 C C . LEU C 1 26 ? 12.92248 58.02428 123.95998 1.000 75.71034 16 LEU C C 1
ATOM 17528 O O . LEU C 1 26 ? 13.86050 58.24234 124.72747 1.000 75.00126 16 LEU C O 1
ATOM 17544 N N . GLN C 1 38 ? 21.98566 66.46796 118.12299 1.000 63.56025 28 GLN C N 1
ATOM 17545 C CA . GLN C 1 38 ? 21.33217 66.55468 119.42424 1.000 91.80385 28 GLN C CA 1
ATOM 17546 C C . GLN C 1 38 ? 19.81971 66.38956 119.28366 1.000 93.41344 28 GLN C C 1
ATOM 17547 O O . GLN C 1 38 ? 19.04710 67.18422 119.82073 1.000 95.10913 28 GLN C O 1
ATOM 17560 N N . THR C 1 39 ? 19.40417 65.34870 118.56682 1.000 79.04074 29 THR C N 1
ATOM 17561 C CA . THR C 1 39 ? 17.99966 65.11107 118.26377 1.000 79.24265 29 THR C CA 1
ATOM 17562 C C . THR C 1 39 ? 17.40683 64.07091 119.20793 1.000 79.15429 29 THR C C 1
ATOM 17563 O O . THR C 1 39 ? 18.02387 63.03632 119.47769 1.000 85.64860 29 THR C O 1
ATOM 17574 N N . TYR C 1 40 ? 16.20611 64.35953 119.71146 1.000 79.24410 30 TYR C N 1
ATOM 17575 C CA . TYR C 1 40 ? 15.45031 63.45140 120.56234 1.000 66.01959 30 TYR C CA 1
ATOM 17576 C C . TYR C 1 40 ? 14.14298 63.07652 119.87559 1.000 60.92810 30 TYR C C 1
ATOM 17577 O O . TYR C 1 40 ? 13.62144 63.83026 119.04872 1.000 78.86051 30 TYR C O 1
ATOM 17595 N N . LYS C 1 41 ? 13.61949 61.90163 120.21337 1.000 57.57786 31 LYS C N 1
ATOM 17596 C CA . LYS C 1 41 ? 12.32441 61.45248 119.71698 1.000 66.00426 31 LYS C CA 1
ATOM 17597 C C . LYS C 1 41 ? 11.24698 61.79056 120.73972 1.000 60.42630 31 LYS C C 1
ATOM 17598 O O . LYS C 1 41 ? 11.38173 61.45613 121.92151 1.000 70.98761 31 LYS C O 1
ATOM 17617 N N . VAL C 1 42 ? 10.17596 62.44411 120.28159 1.000 65.08322 32 VAL C N 1
ATOM 17618 C CA . VAL C 1 42 ? 9.12923 62.94765 121.16140 1.000 64.11856 32 VAL C CA 1
ATOM 17619 C C . VAL C 1 42 ? 7.76801 62.73184 120.51382 1.000 61.71068 32 VAL C C 1
ATOM 17620 O O . VAL C 1 42 ? 7.65081 62.52369 119.30433 1.000 69.78700 32 VAL C O 1
ATOM 17633 N N . SER C 1 43 ? 6.73276 62.77524 121.34918 1.000 55.78119 33 SER C N 1
ATOM 17634 C CA . SER C 1 43 ? 5.34730 62.73204 120.90711 1.000 61.00546 33 SER C CA 1
ATOM 17635 C C . SER C 1 43 ? 4.56996 63.82602 121.62794 1.000 67.57145 33 SER C C 1
ATOM 17636 O O . SER C 1 43 ? 5.02309 64.37298 122.63658 1.000 77.20564 33 SER C O 1
ATOM 17644 N N . PHE C 1 44 ? 3.39743 64.15669 121.09132 1.000 64.72788 34 PHE C N 1
ATOM 17645 C CA . PHE C 1 44 ? 2.54369 65.16827 121.70185 1.000 53.80081 34 PHE C CA 1
ATOM 17646 C C . PHE C 1 44 ? 1.12436 65.00017 121.17787 1.000 53.30174 34 PHE C C 1
ATOM 17647 O O . PHE C 1 44 ? 0.86261 64.20297 120.27417 1.000 60.65563 34 PHE C O 1
ATOM 17664 N N . ILE C 1 45 ? 0.20913 65.77312 121.75963 1.000 53.09291 35 ILE C N 1
ATOM 17665 C CA . ILE C 1 45 ? -1.21468 65.69568 121.45469 1.000 62.42236 35 ILE C CA 1
ATOM 17666 C C . ILE C 1 45 ? -1.60380 66.90890 120.62088 1.000 71.39754 35 ILE C C 1
ATOM 17667 O O . ILE C 1 45 ? -1.20463 68.03874 120.92752 1.000 76.98305 35 ILE C O 1
ATOM 17683 N N . GLU C 1 46 ? -2.38335 66.67417 119.56575 1.000 74.44146 36 GLU C N 1
ATOM 17684 C CA . GLU C 1 46 ? -2.89000 67.75329 118.72595 1.000 56.45156 36 GLU C CA 1
ATOM 17685 C C . GLU C 1 46 ? -4.18607 67.30926 118.06544 1.000 50.60974 36 GLU C C 1
ATOM 17686 O O . GLU C 1 46 ? -4.22373 66.26335 117.41133 1.000 66.28666 36 GLU C O 1
ATOM 17698 N N . ASN C 1 47 ? -5.23661 68.11258 118.23024 1.000 62.23773 37 ASN C N 1
ATOM 17699 C CA . ASN C 1 47 ? -6.55159 67.81565 117.66106 1.000 66.17108 37 ASN C CA 1
ATOM 17700 C C . ASN C 1 47 ? -6.99607 66.39122 117.99035 1.000 68.06898 37 ASN C C 1
ATOM 17701 O O . ASN C 1 47 ? -7.49343 65.65556 117.13453 1.000 64.72039 37 ASN C O 1
ATOM 17712 N N . GLY C 1 48 ? -6.80524 65.99652 119.24779 1.000 71.16448 38 GLY C N 1
ATOM 17713 C CA . GLY C 1 48 ? -7.35181 64.74466 119.73321 1.000 73.78445 38 GLY C CA 1
ATOM 17714 C C . GLY C 1 48 ? -6.64400 63.49117 119.27512 1.000 70.00238 38 GLY C C 1
ATOM 17715 O O . GLY C 1 48 ? -7.20941 62.40034 119.39438 1.000 68.57159 38 GLY C O 1
ATOM 17719 N N . VAL C 1 49 ? -5.42098 63.60256 118.75927 1.000 69.42165 39 VAL C N 1
ATOM 17720 C CA . VAL C 1 49 ? -4.66790 62.44159 118.30323 1.000 79.65611 39 VAL C CA 1
ATOM 17721 C C . VAL C 1 49 ? -3.19245 62.66819 118.59823 1.000 65.96116 39 VAL C C 1
ATOM 17722 O O . VAL C 1 49 ? -2.70110 63.80054 118.56968 1.000 57.74801 39 VAL C O 1
ATOM 17735 N N . ILE C 1 50 ? -2.48370 61.57679 118.88279 1.000 57.51276 40 ILE C N 1
ATOM 17736 C CA . ILE C 1 50 ? -1.05449 61.64807 119.16436 1.000 60.10280 40 ILE C CA 1
ATOM 17737 C C . ILE C 1 50 ? -0.29676 61.75193 117.84891 1.000 61.77755 40 ILE C C 1
ATOM 17738 O O . ILE C 1 50 ? -0.67782 61.14014 116.84383 1.000 88.64765 40 ILE C O 1
ATOM 17754 N N . LYS C 1 51 ? 0.77850 62.53752 117.84848 1.000 58.88832 41 LYS C N 1
ATOM 17755 C CA . LYS C 1 51 ? 1.61390 62.73274 116.66734 1.000 67.73775 41 LYS C CA 1
ATOM 17756 C C . LYS C 1 51 ? 3.07250 62.58677 117.07979 1.000 61.92275 41 LYS C C 1
ATOM 17757 O O . LYS C 1 51 ? 3.58713 63.40415 117.84976 1.000 61.12075 41 LYS C O 1
ATOM 17776 N N . ASN C 1 52 ? 3.73768 61.55460 116.56913 1.000 68.86285 42 ASN C N 1
ATOM 17777 C CA . ASN C 1 52 ? 5.16649 61.41225 116.79598 1.000 69.84699 42 ASN C CA 1
ATOM 17778 C C . ASN C 1 52 ? 5.91510 62.55614 116.11770 1.000 59.90147 42 ASN C C 1
ATOM 17779 O O . ASN C 1 52 ? 5.41186 63.20045 115.19354 1.000 78.44222 42 ASN C O 1
ATOM 17790 N N . ALA C 1 53 ? 7.13086 62.81225 116.58943 1.000 53.04838 43 ALA C N 1
ATOM 17791 C CA . ALA C 1 53 ? 7.94808 63.87161 116.01075 1.000 66.95346 43 ALA C CA 1
ATOM 17792 C C . ALA C 1 53 ? 9.37806 63.70766 116.50266 1.000 65.11863 43 ALA C C 1
ATOM 17793 O O . ALA C 1 53 ? 9.67092 62.86195 117.35201 1.000 70.05598 43 ALA C O 1
ATOM 17800 N N . PHE C 1 54 ? 10.26514 64.53963 115.95970 1.000 52.63721 44 PHE C N 1
ATOM 17801 C CA . PHE C 1 54 ? 11.67942 64.53488 116.30967 1.000 65.45729 44 PHE C CA 1
ATOM 17802 C C . PHE C 1 54 ? 12.06987 65.92326 116.79301 1.000 69.61184 44 PHE C C 1
ATOM 17803 O O . PHE C 1 54 ? 11.75580 66.92615 116.14213 1.000 61.59610 44 PHE C O 1
ATOM 17820 N N . TYR C 1 55 ? 12.76191 65.96993 117.92678 1.000 73.78389 45 TYR C N 1
ATOM 17821 C CA . TYR C 1 55 ? 12.99024 67.19448 118.68172 1.000 67.08816 45 TYR C CA 1
ATOM 17822 C C . TYR C 1 55 ? 14.47204 67.54788 118.67093 1.000 70.95649 45 TYR C C 1
ATOM 17823 O O . TYR C 1 55 ? 15.31072 66.73438 119.07179 1.000 79.28204 45 TYR C O 1
ATOM 17841 N N . LYS C 1 56 ? 14.78890 68.75875 118.21503 1.000 73.99705 46 LYS C N 1
ATOM 17842 C CA . LYS C 1 56 ? 16.13148 69.31900 118.30019 1.000 82.18636 46 LYS C CA 1
ATOM 17843 C C . LYS C 1 56 ? 16.08188 70.62830 119.07687 1.000 84.58954 46 LYS C C 1
ATOM 17844 O O . LYS C 1 56 ? 15.11680 71.39137 118.96385 1.000 79.70649 46 LYS C O 1
ATOM 17863 N N . LYS C 1 57 ? 17.12478 70.88449 119.86217 1.000 84.04811 47 LYS C N 1
ATOM 17864 C CA . LYS C 1 57 ? 17.20487 72.06291 120.71131 1.000 81.10682 47 LYS C CA 1
ATOM 17865 C C . LYS C 1 57 ? 18.19935 73.07243 120.15581 1.000 61.95115 47 LYS C C 1
ATOM 17866 O O . LYS C 1 57 ? 19.22565 72.70994 119.57383 1.000 67.84126 47 LYS C O 1
ATOM 17885 N N . LEU C 1 58 ? 17.87643 74.34870 120.34622 1.000 65.19186 48 LEU C N 1
ATOM 17886 C CA . LEU C 1 58 ? 18.78854 75.41963 119.97541 1.000 62.09888 48 LEU C CA 1
ATOM 17887 C C . LEU C 1 58 ? 20.11748 75.24660 120.69878 1.000 55.65606 48 LEU C C 1
ATOM 17888 O O . LEU C 1 58 ? 20.15294 75.02626 121.91233 1.000 87.46367 48 LEU C O 1
ATOM 17904 N N . ASP C 1 59 ? 21.21279 75.34191 119.95050 1.000 56.56550 49 ASP C N 1
ATOM 17905 C CA . ASP C 1 59 ? 22.56516 75.33823 120.50982 1.000 73.49765 49 ASP C CA 1
ATOM 17906 C C . ASP C 1 59 ? 23.32921 76.47544 119.84478 1.000 71.83316 49 ASP C C 1
ATOM 17907 O O . ASP C 1 59 ? 24.16692 76.24651 118.96206 1.000 76.93191 49 ASP C O 1
ATOM 17916 N N . PRO C 1 60 ? 23.06981 77.71997 120.25715 1.000 69.86008 50 PRO C N 1
ATOM 17917 C CA . PRO C 1 60 ? 23.61726 78.87715 119.52703 1.000 71.86524 50 PRO C CA 1
ATOM 17918 C C . PRO C 1 60 ? 25.09590 78.77975 119.19696 1.000 89.61497 50 PRO C C 1
ATOM 17919 O O . PRO C 1 60 ? 25.51911 79.29958 118.15612 1.000 89.21149 50 PRO C O 1
ATOM 17930 N N . LYS C 1 61 ? 25.90034 78.13791 120.04351 1.000 89.53601 51 LYS C N 1
ATOM 17931 C CA . LYS C 1 61 ? 27.33747 78.08225 119.80986 1.000 96.74948 51 LYS C CA 1
ATOM 17932 C C . LYS C 1 61 ? 27.75297 76.92808 118.90834 1.000 94.18157 51 LYS C C 1
ATOM 17933 O O . LYS C 1 61 ? 28.81542 77.00803 118.28047 1.000 96.94654 51 LYS C O 1
ATOM 17952 N N . ASN C 1 62 ? 26.95643 75.86559 118.82956 1.000 96.17308 52 ASN C N 1
ATOM 17953 C CA . ASN C 1 62 ? 27.20399 74.78167 117.87772 1.000 109.03050 52 ASN C CA 1
ATOM 17954 C C . ASN C 1 62 ? 26.28902 74.93378 116.66328 1.000 101.39346 52 ASN C C 1
ATOM 17955 O O . ASN C 1 62 ? 25.50890 74.04682 116.31277 1.000 87.40284 52 ASN C O 1
ATOM 17966 N N . HIS C 1 63 ? 26.39351 76.09711 116.01913 1.000 91.58934 53 HIS C N 1
ATOM 17967 C CA . HIS C 1 63 ? 25.55885 76.40169 114.86336 1.000 84.86868 53 HIS C CA 1
ATOM 17968 C C . HIS C 1 63 ? 24.08644 76.38508 115.26343 1.000 83.56097 53 HIS C C 1
ATOM 17969 O O . HIS C 1 63 ? 23.76775 76.44835 116.45413 1.000 88.82493 53 HIS C O 1
ATOM 17983 N N . TYR C 1 64 ? 23.18591 76.30380 114.28842 1.000 97.89138 54 TYR C N 1
ATOM 17984 C CA . TYR C 1 64 ? 21.74744 76.26488 114.53578 1.000 86.08936 54 TYR C CA 1
ATOM 17985 C C . TYR C 1 64 ? 21.29804 77.31245 115.55515 1.000 79.54296 54 TYR C C 1
ATOM 17986 O O . TYR C 1 64 ? 20.73992 76.96195 116.60821 1.000 52.98433 54 TYR C O 1
ATOM 18004 N N . PRO C 1 65 ? 21.51179 78.61440 115.28340 1.000 67.02959 55 PRO C N 1
ATOM 18005 C CA . PRO C 1 65 ? 21.07054 79.65624 116.22674 1.000 58.07580 55 PRO C CA 1
ATOM 18006 C C . PRO C 1 65 ? 19.55708 79.79372 116.31655 1.000 63.06500 55 PRO C C 1
ATOM 18007 O O . PRO C 1 65 ? 18.81720 78.90788 115.87747 1.000 69.82445 55 PRO C O 1
ATOM 18018 N N . GLU C 1 66 ? 19.08818 80.91535 116.87592 1.000 62.38418 56 GLU C N 1
ATOM 18019 C CA . GLU C 1 66 ? 17.65290 81.18443 116.91443 1.000 63.49855 56 GLU C CA 1
ATOM 18020 C C . GLU C 1 66 ? 17.10808 81.41596 115.51051 1.000 72.38683 56 GLU C C 1
ATOM 18021 O O . GLU C 1 66 ? 16.08270 80.84013 115.12568 1.000 65.24233 56 GLU C O 1
ATOM 18033 N N . LEU C 1 67 ? 17.79711 82.24186 114.71848 1.000 82.97395 57 LEU C N 1
ATOM 18034 C CA . LEU C 1 67 ? 17.24612 82.62971 113.42566 1.000 69.42517 57 LEU C CA 1
ATOM 18035 C C . LEU C 1 67 ? 17.37446 81.52655 112.38065 1.000 67.38925 57 LEU C C 1
ATOM 18036 O O . LEU C 1 67 ? 16.48946 81.39647 111.53174 1.000 76.08277 57 LEU C O 1
ATOM 18052 N N . LEU C 1 68 ? 18.43183 80.71052 112.42788 1.000 61.97180 58 LEU C N 1
ATOM 18053 C CA . LEU C 1 68 ? 18.52725 79.58905 111.49624 1.000 70.66457 58 LEU C CA 1
ATOM 18054 C C . LEU C 1 68 ? 17.45073 78.56132 111.80214 1.000 63.20946 58 LEU C C 1
ATOM 18055 O O . LEU C 1 68 ? 16.83544 77.99691 110.88987 1.000 63.49871 58 LEU C O 1
ATOM 18071 N N . ALA C 1 69 ? 17.21037 78.31177 113.09110 1.000 66.76578 59 ALA C N 1
ATOM 18072 C CA . ALA C 1 69 ? 16.14769 77.39937 113.48726 1.000 63.92729 59 ALA C CA 1
ATOM 18073 C C . ALA C 1 69 ? 14.77591 77.98031 113.18472 1.000 62.07597 59 ALA C C 1
ATOM 18074 O O . ALA C 1 69 ? 13.82646 77.22634 112.94472 1.000 51.90640 59 ALA C O 1
ATOM 18081 N N . LYS C 1 70 ? 14.64815 79.31070 113.19893 1.000 54.84729 60 LYS C N 1
ATOM 18082 C CA . LYS C 1 70 ? 13.35239 79.93040 112.95247 1.000 49.50571 60 LYS C CA 1
ATOM 18083 C C . LYS C 1 70 ? 12.97408 79.89671 111.47689 1.000 52.29396 60 LYS C C 1
ATOM 18084 O O . LYS C 1 70 ? 11.78509 79.80421 111.14929 1.000 51.77808 60 LYS C O 1
ATOM 18103 N N . ILE C 1 71 ? 13.95869 79.97450 110.57896 1.000 62.52648 61 ILE C N 1
ATOM 18104 C CA . ILE C 1 71 ? 13.66333 79.87388 109.15349 1.000 59.35412 61 ILE C CA 1
ATOM 18105 C C . ILE C 1 71 ? 13.47339 78.41752 108.73851 1.000 45.72083 61 ILE C C 1
ATOM 18106 O O . ILE C 1 71 ? 12.78696 78.13708 107.74977 1.000 53.97803 61 ILE C O 1
ATOM 18122 N N . SER C 1 72 ? 14.07379 77.47265 109.46760 1.000 46.39210 62 SER C N 1
ATOM 18123 C CA . SER C 1 72 ? 13.91671 76.06621 109.11316 1.000 46.44099 62 SER C CA 1
ATOM 18124 C C . SER C 1 72 ? 12.46736 75.61753 109.23673 1.000 51.77790 62 SER C C 1
ATOM 18125 O O . SER C 1 72 ? 12.01449 74.76409 108.46527 1.000 63.07233 62 SER C O 1
ATOM 18133 N N . VAL C 1 73 ? 11.72411 76.17647 110.19231 1.000 52.03264 63 VAL C N 1
ATOM 18134 C CA . VAL C 1 73 ? 10.32160 75.80108 110.33019 1.000 58.46256 63 VAL C CA 1
ATOM 18135 C C . VAL C 1 73 ? 9.45801 76.54494 109.31689 1.000 53.69178 63 VAL C C 1
ATOM 18136 O O . VAL C 1 73 ? 8.43395 76.01853 108.86663 1.000 60.91371 63 VAL C O 1
ATOM 18149 N N . ALA C 1 74 ? 9.84691 77.76311 108.93369 1.000 50.25294 64 ALA C N 1
ATOM 18150 C CA . ALA C 1 74 ? 9.11893 78.45994 107.87909 1.000 54.34110 64 ALA C CA 1
ATOM 18151 C C . ALA C 1 74 ? 9.30423 77.75295 106.54467 1.000 44.30557 64 ALA C C 1
ATOM 18152 O O . ALA C 1 74 ? 8.37475 77.68854 105.73207 1.000 43.99411 64 ALA C O 1
ATOM 18159 N N . VAL C 1 75 ? 10.50161 77.21543 106.30492 1.000 61.57752 65 VAL C N 1
ATOM 18160 C CA . VAL C 1 75 ? 10.74338 76.45048 105.08738 1.000 43.82523 65 VAL C CA 1
ATOM 18161 C C . VAL C 1 75 ? 9.88224 75.19617 105.07181 1.000 43.86860 65 VAL C C 1
ATOM 18162 O O . VAL C 1 75 ? 9.31341 74.82929 104.03654 1.000 43.46414 65 VAL C O 1
ATOM 18175 N N . SER C 1 76 ? 9.76794 74.52004 106.21868 1.000 44.41581 66 SER C N 1
ATOM 18176 C CA . SER C 1 76 ? 8.92854 73.32926 106.28638 1.000 44.93456 66 SER C CA 1
ATOM 18177 C C . SER C 1 76 ? 7.49931 73.63962 105.87256 1.000 46.00632 66 SER C C 1
ATOM 18178 O O . SER C 1 76 ? 6.81516 72.77992 105.30562 1.000 47.35106 66 SER C O 1
ATOM 18186 N N . LEU C 1 77 ? 7.03163 74.85812 106.14725 1.000 43.70123 67 LEU C N 1
ATOM 18187 C CA . LEU C 1 77 ? 5.68620 75.23895 105.73667 1.000 43.54914 67 LEU C CA 1
ATOM 18188 C C . LEU C 1 77 ? 5.63324 75.49884 104.23710 1.000 43.36716 67 LEU C C 1
ATOM 18189 O O . LEU C 1 77 ? 4.79016 74.93462 103.53017 1.000 42.43394 67 LEU C O 1
ATOM 18205 N N . PHE C 1 78 ? 6.53308 76.34995 103.73320 1.000 49.57151 68 PHE C N 1
ATOM 18206 C CA . PHE C 1 78 ? 6.58748 76.61475 102.29860 1.000 51.86821 68 PHE C CA 1
ATOM 18207 C C . PHE C 1 78 ? 6.53550 75.32191 101.49585 1.000 42.04113 68 PHE C C 1
ATOM 18208 O O . PHE C 1 78 ? 5.80933 75.22491 100.50032 1.000 41.68677 68 PHE C O 1
ATOM 18225 N N . LYS C 1 79 ? 7.30240 74.31589 101.91609 1.000 42.52565 69 LYS C N 1
ATOM 18226 C CA . LYS C 1 79 ? 7.35117 73.06553 101.16795 1.000 42.64172 69 LYS C CA 1
ATOM 18227 C C . LYS C 1 79 ? 6.04311 72.29543 101.29626 1.000 42.68668 69 LYS C C 1
ATOM 18228 O O . LYS C 1 79 ? 5.59778 71.65648 100.33599 1.000 42.55877 69 LYS C O 1
ATOM 18247 N N . ARG C 1 80 ? 5.40721 72.34529 102.46915 1.000 42.90984 70 ARG C N 1
ATOM 18248 C CA . ARG C 1 80 ? 4.11667 71.68576 102.62594 1.000 42.98025 70 ARG C CA 1
ATOM 18249 C C . ARG C 1 80 ? 3.04192 72.32305 101.75793 1.000 42.42408 70 ARG C C 1
ATOM 18250 O O . ARG C 1 80 ? 1.99942 71.70187 101.52944 1.000 52.77365 70 ARG C O 1
ATOM 18271 N N . ILE C 1 81 ? 3.26905 73.54325 101.26952 1.000 41.97309 71 ILE C N 1
ATOM 18272 C CA . ILE C 1 81 ? 2.27301 74.18968 100.42436 1.000 41.49540 71 ILE C CA 1
ATOM 18273 C C . ILE C 1 81 ? 2.22872 73.52358 99.05437 1.000 41.36776 71 ILE C C 1
ATOM 18274 O O . ILE C 1 81 ? 1.14746 73.28743 98.50132 1.000 41.24563 71 ILE C O 1
ATOM 18290 N N . PHE C 1 82 ? 3.39805 73.20114 98.48635 1.000 45.73258 72 PHE C N 1
ATOM 18291 C CA . PHE C 1 82 ? 3.46205 72.59117 97.16540 1.000 41.35055 72 PHE C CA 1
ATOM 18292 C C . PHE C 1 82 ? 3.91749 71.13924 97.16306 1.000 41.81968 72 PHE C C 1
ATOM 18293 O O . PHE C 1 82 ? 3.68687 70.44776 96.16793 1.000 43.73613 72 PHE C O 1
ATOM 18310 N N . GLN C 1 83 ? 4.52757 70.64949 98.24108 1.000 42.25307 73 GLN C N 1
ATOM 18311 C CA . GLN C 1 83 ? 4.80751 69.22404 98.35318 1.000 42.78556 73 GLN C CA 1
ATOM 18312 C C . GLN C 1 83 ? 3.70797 68.47754 99.09186 1.000 56.65349 73 GLN C C 1
ATOM 18313 O O . GLN C 1 83 ? 3.69495 67.24240 99.07178 1.000 60.48923 73 GLN C O 1
ATOM 18327 N N . GLY C 1 84 ? 2.78744 69.19441 99.73065 1.000 57.34109 74 GLY C N 1
ATOM 18328 C CA . GLY C 1 84 ? 1.70789 68.53039 100.43410 1.000 47.64927 74 GLY C CA 1
ATOM 18329 C C . GLY C 1 84 ? 2.22348 67.81320 101.66485 1.000 43.90040 74 GLY C C 1
ATOM 18330 O O . GLY C 1 84 ? 3.04687 68.33477 102.42429 1.000 54.66040 74 GLY C O 1
ATOM 18334 N N . ARG C 1 85 ? 1.74377 66.58997 101.85920 1.000 50.10887 75 ARG C N 1
ATOM 18335 C CA . ARG C 1 85 ? 2.12959 65.78554 103.00973 1.000 55.62485 75 ARG C CA 1
ATOM 18336 C C . ARG C 1 85 ? 3.53329 65.20718 102.88946 1.000 48.82482 75 ARG C C 1
ATOM 18337 O O . ARG C 1 85 ? 4.00311 64.56541 103.83447 1.000 46.09818 75 ARG C O 1
ATOM 18358 N N . ARG C 1 86 ? 4.21156 65.41537 101.76360 1.000 54.60173 76 ARG C N 1
ATOM 18359 C CA . ARG C 1 86 ? 5.53952 64.85476 101.55001 1.000 60.46051 76 ARG C CA 1
ATOM 18360 C C . ARG C 1 86 ? 6.64491 65.66758 102.21238 1.000 55.26888 76 ARG C C 1
ATOM 18361 O O . ARG C 1 86 ? 7.81711 65.30060 102.08526 1.000 48.21517 76 ARG C O 1
ATOM 18382 N N . SER C 1 87 ? 6.31278 66.74844 102.91445 1.000 52.31836 77 SER C N 1
ATOM 18383 C CA . SER C 1 87 ? 7.30202 67.59559 103.56961 1.000 56.25135 77 SER C CA 1
ATOM 18384 C C . SER C 1 87 ? 7.03602 67.58118 105.06615 1.000 59.51083 77 SER C C 1
ATOM 18385 O O . SER C 1 87 ? 5.94191 67.94933 105.50808 1.000 52.26274 77 SER C O 1
ATOM 18393 N N . ALA C 1 88 ? 8.03416 67.15727 105.83889 1.000 57.05101 78 ALA C N 1
ATOM 18394 C CA . ALA C 1 88 ? 7.88518 67.08133 107.28439 1.000 48.91906 78 ALA C CA 1
ATOM 18395 C C . ALA C 1 88 ? 7.39761 68.41278 107.83550 1.000 57.61080 78 ALA C C 1
ATOM 18396 O O . ALA C 1 88 ? 7.96170 69.46928 107.53642 1.000 55.60250 78 ALA C O 1
ATOM 18403 N N . GLU C 1 89 ? 6.34256 68.35506 108.64276 1.000 52.54114 79 GLU C N 1
ATOM 18404 C CA . GLU C 1 89 ? 5.79716 69.55104 109.26890 1.000 53.72454 79 GLU C CA 1
ATOM 18405 C C . GLU C 1 89 ? 6.58609 69.85086 110.53656 1.000 46.84881 79 GLU C C 1
ATOM 18406 O O . GLU C 1 89 ? 6.66520 69.00981 111.43776 1.000 49.15995 79 GLU C O 1
ATOM 18418 N N . GLU C 1 90 ? 7.16601 71.04396 110.60795 1.000 46.59063 80 GLU C N 1
ATOM 18419 C CA . GLU C 1 90 ? 7.95808 71.46302 111.75285 1.000 47.14856 80 GLU C CA 1
ATOM 18420 C C . GLU C 1 90 ? 7.19079 72.50105 112.56094 1.000 47.01138 80 GLU C C 1
ATOM 18421 O O . GLU C 1 90 ? 6.32156 73.20349 112.03724 1.000 46.35963 80 GLU C O 1
ATOM 18433 N N . ARG C 1 91 ? 7.51456 72.57792 113.85035 1.000 54.64037 81 ARG C N 1
ATOM 18434 C CA . ARG C 1 91 ? 6.84660 73.47848 114.77705 1.000 47.70067 81 ARG C CA 1
ATOM 18435 C C . ARG C 1 91 ? 7.89286 74.17487 115.63574 1.000 50.51220 81 ARG C C 1
ATOM 18436 O O . ARG C 1 91 ? 9.07210 73.81120 115.63749 1.000 58.32252 81 ARG C O 1
ATOM 18457 N N . LEU C 1 92 ? 7.44972 75.19274 116.36685 1.000 48.19992 82 LEU C N 1
ATOM 18458 C CA . LEU C 1 92 ? 8.27959 75.87063 117.35321 1.000 54.93332 82 LEU C CA 1
ATOM 18459 C C . LEU C 1 92 ? 7.91621 75.37985 118.74873 1.000 60.91177 82 LEU C C 1
ATOM 18460 O O . LEU C 1 92 ? 6.73514 75.34176 119.11263 1.000 52.43985 82 LEU C O 1
ATOM 18476 N N . VAL C 1 93 ? 8.93227 75.01216 119.52467 1.000 61.56353 83 VAL C N 1
ATOM 18477 C CA . VAL C 1 93 ? 8.76157 74.53948 120.89349 1.000 63.09275 83 VAL C CA 1
ATOM 18478 C C . VAL C 1 93 ? 9.31539 75.59792 121.83577 1.000 59.62612 83 VAL C C 1
ATOM 18479 O O . VAL C 1 93 ? 10.42807 76.09964 121.63338 1.000 58.14241 83 VAL C O 1
ATOM 18492 N N . PHE C 1 94 ? 8.53763 75.94170 122.85610 1.000 71.20996 84 PHE C N 1
ATOM 18493 C CA . PHE C 1 94 ? 8.91874 76.94306 123.83832 1.000 78.89024 84 PHE C CA 1
ATOM 18494 C C . PHE C 1 94 ? 8.99445 76.30835 125.22104 1.000 75.38442 84 PHE C C 1
ATOM 18495 O O . PHE C 1 94 ? 8.51009 75.19764 125.45248 1.000 59.47166 84 PHE C O 1
ATOM 18512 N N . ASP C 1 95 ? 9.61619 77.03232 126.14709 1.000 72.82746 85 ASP C N 1
ATOM 18513 C CA . ASP C 1 95 ? 9.62170 76.62546 127.54122 1.000 70.48338 85 ASP C CA 1
ATOM 18514 C C . ASP C 1 95 ? 8.32681 77.08329 128.20919 1.000 73.36470 85 ASP C C 1
ATOM 18515 O O . ASP C 1 95 ? 7.43201 77.64805 127.57364 1.000 69.59945 85 ASP C O 1
ATOM 18524 N N . ASP C 1 96 ? 8.21808 76.83228 129.51138 1.000 76.82003 86 ASP C N 1
ATOM 18525 C CA . ASP C 1 96 ? 7.02827 77.24168 130.24545 1.000 70.61744 86 ASP C CA 1
ATOM 18526 C C . ASP C 1 96 ? 6.97934 78.74298 130.50378 1.000 71.17434 86 ASP C C 1
ATOM 18527 O O . ASP C 1 96 ? 6.00326 79.21450 131.09775 1.000 66.93361 86 ASP C O 1
ATOM 18536 N N . GLU C 1 97 ? 7.99119 79.50169 130.07638 1.000 69.65167 87 GLU C N 1
ATOM 18537 C CA . GLU C 1 97 ? 8.02679 80.94762 130.26266 1.000 74.55708 87 GLU C CA 1
ATOM 18538 C C . GLU C 1 97 ? 8.06664 81.68451 128.92555 1.000 66.08600 87 GLU C C 1
ATOM 18539 O O . GLU C 1 97 ? 8.57968 82.80161 128.83847 1.000 75.51854 87 GLU C O 1
ATOM 18551 N N . GLU C 1 98 ? 7.53070 81.06414 127.87422 1.000 63.02076 88 GLU C N 1
ATOM 18552 C CA . GLU C 1 98 ? 7.39981 81.68895 126.55727 1.000 64.49115 88 GLU C CA 1
ATOM 18553 C C . GLU C 1 98 ? 8.75443 82.17959 126.03836 1.000 62.04996 88 GLU C C 1
ATOM 18554 O O . GLU C 1 98 ? 8.96042 83.36477 125.76842 1.000 68.11362 88 GLU C O 1
ATOM 18566 N N . ARG C 1 99 ? 9.68098 81.23368 125.89524 1.000 68.18998 89 ARG C N 1
ATOM 18567 C CA . ARG C 1 99 ? 11.00229 81.50730 125.34296 1.000 73.87021 89 ARG C CA 1
ATOM 18568 C C . ARG C 1 99 ? 11.40036 80.35855 124.42861 1.000 76.97956 89 ARG C C 1
ATOM 18569 O O . ARG C 1 99 ? 11.27204 79.19117 124.80735 1.000 83.58776 89 ARG C O 1
ATOM 18590 N N . LEU C 1 100 ? 11.87785 80.69117 123.22979 1.000 70.13421 90 LEU C N 1
ATOM 18591 C CA . LEU C 1 100 ? 12.20272 79.67138 122.23863 1.000 73.46257 90 LEU C CA 1
ATOM 18592 C C . LEU C 1 100 ? 13.30429 78.74934 122.74918 1.000 75.18720 90 LEU C C 1
ATOM 18593 O O . LEU C 1 100 ? 14.23866 79.18675 123.42643 1.000 75.65929 90 LEU C O 1
ATOM 18609 N N . VAL C 1 101 ? 13.19386 77.46068 122.41344 1.000 77.46059 91 VAL C N 1
ATOM 18610 C CA . VAL C 1 101 ? 14.12484 76.45938 122.92450 1.000 84.27056 91 VAL C CA 1
ATOM 18611 C C . VAL C 1 101 ? 14.56330 75.47878 121.84176 1.000 87.82191 91 VAL C C 1
ATOM 18612 O O . VAL C 1 101 ? 15.63034 74.86412 121.95324 1.000 85.69619 91 VAL C O 1
ATOM 18625 N N . GLY C 1 102 ? 13.76517 75.31649 120.79348 1.000 81.82970 92 GLY C N 1
ATOM 18626 C CA . GLY C 1 102 ? 14.13094 74.36193 119.76393 1.000 79.98675 92 GLY C CA 1
ATOM 18627 C C . GLY C 1 102 ? 13.09115 74.28068 118.66924 1.000 74.45116 92 GLY C C 1
ATOM 18628 O O . GLY C 1 102 ? 12.19259 75.11958 118.56915 1.000 69.68367 92 GLY C O 1
ATOM 18632 N N . THR C 1 103 ? 13.22684 73.23539 117.85219 1.000 79.87644 93 THR C N 1
ATOM 18633 C CA . THR C 1 103 ? 12.36108 73.00288 116.70715 1.000 51.81727 93 THR C CA 1
ATOM 18634 C C . THR C 1 103 ? 11.87095 71.56141 116.72355 1.000 50.78576 93 THR C C 1
ATOM 18635 O O . THR C 1 103 ? 12.41513 70.70416 117.42375 1.000 60.64500 93 THR C O 1
ATOM 18646 N N . LEU C 1 104 ? 10.82690 71.30723 115.94171 1.000 60.03881 94 LEU C N 1
ATOM 18647 C CA . LEU C 1 104 ? 10.24113 69.98517 115.78842 1.000 68.80476 94 LEU C CA 1
ATOM 18648 C C . LEU C 1 104 ? 10.28726 69.56407 114.32483 1.000 68.14377 94 LEU C C 1
ATOM 18649 O O . LEU C 1 104 ? 10.64268 70.34256 113.43636 1.000 70.83391 94 LEU C O 1
ATOM 18665 N N . SER C 1 105 ? 9.92716 68.30230 114.08661 1.000 64.97597 95 SER C N 1
ATOM 18666 C CA . SER C 1 105 ? 9.78314 67.79235 112.72135 1.000 70.08484 95 SER C CA 1
ATOM 18667 C C . SER C 1 105 ? 8.89670 66.54400 112.80761 1.000 64.38295 95 SER C C 1
ATOM 18668 O O . SER C 1 105 ? 9.39050 65.43740 113.02338 1.000 77.72856 95 SER C O 1
ATOM 18676 N N . ILE C 1 106 ? 7.58766 66.74797 112.64034 1.000 49.24768 96 ILE C N 1
ATOM 18677 C CA . ILE C 1 106 ? 6.64348 65.64290 112.73703 1.000 49.57638 96 ILE C CA 1
ATOM 18678 C C . ILE C 1 106 ? 6.99318 64.57858 111.70520 1.000 74.02591 96 ILE C C 1
ATOM 18679 O O . ILE C 1 106 ? 7.29519 64.88046 110.54274 1.000 49.03635 96 ILE C O 1
ATOM 18695 N N . SER C 1 107 ? 6.96182 63.31918 112.13559 1.000 77.90094 97 SER C N 1
ATOM 18696 C CA . SER C 1 107 ? 7.32387 62.21602 111.25593 1.000 81.73338 97 SER C CA 1
ATOM 18697 C C . SER C 1 107 ? 6.36151 62.12874 110.07827 1.000 81.33819 97 SER C C 1
ATOM 18698 O O . SER C 1 107 ? 5.14063 62.20394 110.24819 1.000 62.65225 97 SER C O 1
ATOM 18706 N N . VAL C 1 108 ? 6.91726 61.95499 108.88353 1.000 87.92163 98 VAL C N 1
ATOM 18707 C CA . VAL C 1 108 ? 6.12606 61.79511 107.66870 1.000 71.81707 98 VAL C CA 1
ATOM 18708 C C . VAL C 1 108 ? 5.81476 60.31326 107.49644 1.000 73.95306 98 VAL C C 1
ATOM 18709 O O . VAL C 1 108 ? 6.72579 59.48087 107.41878 1.000 54.01130 98 VAL C O 1
ATOM 18722 N N . ASP C 1 109 ? 4.52526 59.98538 107.44638 1.000 94.08783 99 ASP C N 1
ATOM 18723 C CA . ASP C 1 109 ? 4.09388 58.59406 107.39001 1.000 73.59859 99 ASP C CA 1
ATOM 18724 C C . ASP C 1 109 ? 4.73028 57.87826 106.20406 1.000 63.56904 99 ASP C C 1
ATOM 18725 O O . ASP C 1 109 ? 4.59605 58.31528 105.05626 1.000 59.95813 99 ASP C O 1
ATOM 18734 N N . GLY C 1 110 ? 5.42257 56.77496 106.48703 1.000 66.25092 100 GLY C N 1
ATOM 18735 C CA . GLY C 1 110 ? 6.04800 55.97356 105.45248 1.000 56.47537 100 GLY C CA 1
ATOM 18736 C C . GLY C 1 110 ? 7.43895 56.44042 105.07393 1.000 51.37545 100 GLY C C 1
ATOM 18737 O O . GLY C 1 110 ? 7.79462 56.44423 103.89184 1.000 59.01843 100 GLY C O 1
ATOM 18741 N N . PHE C 1 111 ? 8.24218 56.81635 106.06640 1.000 51.64610 101 PHE C N 1
ATOM 18742 C CA . PHE C 1 111 ? 9.58770 57.33161 105.84373 1.000 51.46267 101 PHE C CA 1
ATOM 18743 C C . PHE C 1 111 ? 10.60119 56.21445 106.06033 1.000 73.13831 101 PHE C C 1
ATOM 18744 O O . PHE C 1 111 ? 10.73602 55.70081 107.17620 1.000 101.05217 101 PHE C O 1
ATOM 18761 N N . LYS C 1 112 ? 11.30303 55.83489 104.99215 1.000 54.05261 102 LYS C N 1
ATOM 18762 C CA . LYS C 1 112 ? 12.41236 54.88065 105.05670 1.000 65.60711 102 LYS C CA 1
ATOM 18763 C C . LYS C 1 112 ? 13.58679 55.56737 104.35595 1.000 57.16136 102 LYS C C 1
ATOM 18764 O O . LYS C 1 112 ? 13.73104 55.46393 103.13505 1.000 75.33416 102 LYS C O 1
ATOM 18783 N N . GLY C 1 113 ? 14.41386 56.27645 105.12208 1.000 52.78523 103 GLY C N 1
ATOM 18784 C CA . GLY C 1 113 ? 15.50856 57.02055 104.52278 1.000 52.35363 103 GLY C CA 1
ATOM 18785 C C . GLY C 1 113 ? 16.42054 56.13729 103.69220 1.000 66.50091 103 GLY C C 1
ATOM 18786 O O . GLY C 1 113 ? 16.55455 54.93711 103.93743 1.000 99.86086 103 GLY C O 1
ATOM 18790 N N . PHE C 1 114 ? 17.06789 56.75250 102.70031 1.000 54.25640 104 PHE C N 1
ATOM 18791 C CA . PHE C 1 114 ? 17.94795 56.03483 101.78772 1.000 66.95753 104 PHE C CA 1
ATOM 18792 C C . PHE C 1 114 ? 19.29428 55.74482 102.45279 1.000 72.72203 104 PHE C C 1
ATOM 18793 O O . PHE C 1 114 ? 19.68600 56.38467 103.43216 1.000 68.58173 104 PHE C O 1
ATOM 18810 N N . ASN C 1 115 ? 20.00689 54.76680 101.89746 1.000 71.43310 105 ASN C N 1
ATOM 18811 C CA . ASN C 1 115 ? 21.24339 54.28203 102.49391 1.000 78.57259 105 ASN C CA 1
ATOM 18812 C C . ASN C 1 115 ? 22.44118 55.14738 102.11522 1.000 79.53121 105 ASN C C 1
ATOM 18813 O O . ASN C 1 115 ? 22.44622 55.83009 101.08767 1.000 83.45601 105 ASN C O 1
ATOM 18824 N N . PHE C 1 116 ? 23.45623 55.11903 102.97391 1.000 77.04839 106 PHE C N 1
ATOM 18825 C CA . PHE C 1 116 ? 24.79477 55.60572 102.66872 1.000 80.08655 106 PHE C CA 1
ATOM 18826 C C . PHE C 1 116 ? 25.63405 54.41306 102.21030 1.000 79.46354 106 PHE C C 1
ATOM 18827 O O . PHE C 1 116 ? 25.27917 53.25578 102.44821 1.000 77.53738 106 PHE C O 1
ATOM 18844 N N . HIS C 1 117 ? 26.75652 54.69712 101.54421 1.000 79.36336 107 HIS C N 1
ATOM 18845 C CA . HIS C 1 117 ? 27.49594 53.61600 100.89525 1.000 82.20663 107 HIS C CA 1
ATOM 18846 C C . HIS C 1 117 ? 28.02065 52.57007 101.87385 1.000 78.77927 107 HIS C C 1
ATOM 18847 O O . HIS C 1 117 ? 28.42441 51.48850 101.43203 1.000 58.55072 107 HIS C O 1
ATOM 18861 N N . LYS C 1 118 ? 28.02691 52.85519 103.17660 1.000 86.29753 108 LYS C N 1
ATOM 18862 C CA . LYS C 1 118 ? 28.47668 51.88756 104.17122 1.0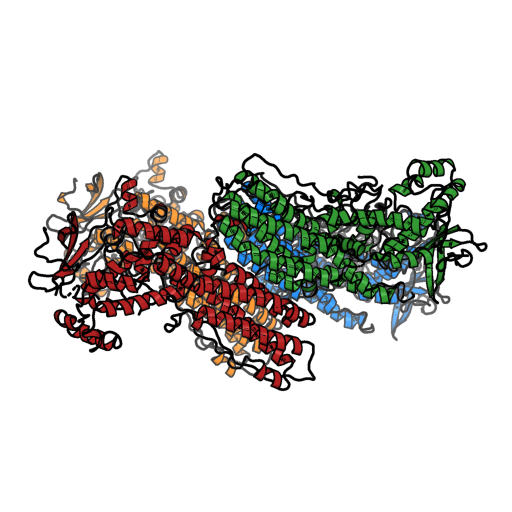00 75.46992 108 LYS C CA 1
ATOM 18863 C C . LYS C 1 118 ? 27.31372 51.38597 105.02134 1.000 79.00073 108 LYS C C 1
ATOM 18864 O O . LYS C 1 118 ? 27.30740 51.59238 106.23916 1.000 103.25436 108 LYS C O 1
ATOM 18883 N N . GLU C 1 119 ? 26.33003 50.72752 104.40841 1.000 75.66987 109 GLU C N 1
ATOM 18884 C CA . GLU C 1 119 ? 25.13396 50.32228 105.13531 1.000 74.47957 109 GLU C CA 1
ATOM 18885 C C . GLU C 1 119 ? 24.59101 49.01867 104.56559 1.000 84.62728 109 GLU C C 1
ATOM 18886 O O . GLU C 1 119 ? 25.07553 48.50171 103.55524 1.000 90.46828 109 GLU C O 1
ATOM 18898 N N . SER C 1 120 ? 23.56878 48.49358 105.24054 1.000 92.85857 110 SER C N 1
ATOM 18899 C CA . SER C 1 120 ? 23.00935 47.19115 104.91477 1.000 90.52163 110 SER C CA 1
ATOM 18900 C C . SER C 1 120 ? 22.27767 47.21685 103.57563 1.000 78.35883 110 SER C C 1
ATOM 18901 O O . SER C 1 120 ? 21.84549 48.26322 103.08484 1.000 82.10613 110 SER C O 1
ATOM 18909 N N . VAL C 1 121 ? 22.13914 46.03423 102.99161 1.000 77.76424 111 VAL C N 1
ATOM 18910 C CA . VAL C 1 121 ? 21.45323 45.83916 101.72280 1.000 87.67671 111 VAL C CA 1
ATOM 18911 C C . VAL C 1 121 ? 20.34343 44.81334 101.92882 1.000 96.33028 111 VAL C C 1
ATOM 18912 O O . VAL C 1 121 ? 20.59789 43.60963 101.98554 1.000 85.51009 111 VAL C O 1
ATOM 18925 N N . PRO C 1 122 ? 19.08267 45.25827 102.06580 1.000 96.83669 112 PRO C N 1
ATOM 18926 C CA . PRO C 1 122 ? 17.98116 44.29632 102.22286 1.000 83.37343 112 PRO C CA 1
ATOM 18927 C C . PRO C 1 122 ? 17.97230 43.25432 101.11609 1.000 81.52124 112 PRO C C 1
ATOM 18928 O O . PRO C 1 122 ? 18.52481 43.48727 100.03654 1.000 77.67704 112 PRO C O 1
ATOM 18939 N N . GLN C 1 123 ? 17.34836 42.10591 101.36674 1.000 82.63262 113 GLN C N 1
ATOM 18940 C CA . GLN C 1 123 ? 17.32273 40.99228 100.41902 1.000 80.00909 113 GLN C CA 1
ATOM 18941 C C . GLN C 1 123 ? 15.86725 40.72912 100.04004 1.000 75.73196 113 GLN C C 1
ATOM 18942 O O . GLN C 1 123 ? 15.22386 39.82122 100.57135 1.000 66.57956 113 GLN C O 1
ATOM 18956 N N . GLU C 1 124 ? 15.34980 41.53431 99.11454 1.000 73.70555 114 GLU C N 1
ATOM 18957 C CA . GLU C 1 124 ? 13.99715 41.35656 98.60510 1.000 73.36240 114 GLU C CA 1
ATOM 18958 C C . GLU C 1 124 ? 13.82113 42.23416 97.37668 1.000 84.26503 114 GLU C C 1
ATOM 18959 O O . GLU C 1 124 ? 14.28682 43.37585 97.35382 1.000 89.71198 114 GLU C O 1
ATOM 18971 N N . SER C 1 125 ? 13.14520 41.69255 96.36256 1.000 85.58556 115 SER C N 1
ATOM 18972 C CA . SER C 1 125 ? 12.96952 42.41740 95.11069 1.000 96.44346 115 SER C CA 1
ATOM 18973 C C . SER C 1 125 ? 12.23405 43.74031 95.29249 1.000 85.75400 115 SER C C 1
ATOM 18974 O O . SER C 1 125 ? 12.40145 44.64361 94.46544 1.000 85.16259 115 SER C O 1
ATOM 18982 N N . SER C 1 126 ? 11.43585 43.88440 96.35441 1.000 86.01048 116 SER C N 1
ATOM 18983 C CA . SER C 1 126 ? 10.61975 45.07463 96.55018 1.000 91.81993 116 SER C CA 1
ATOM 18984 C C . SER C 1 126 ? 10.90034 45.82723 97.84427 1.000 92.30009 116 SER C C 1
ATOM 18985 O O . SER C 1 126 ? 10.46938 46.97970 97.96739 1.000 95.27076 116 SER C O 1
ATOM 18993 N N . ALA C 1 127 ? 11.60031 45.22595 98.80656 1.000 94.09036 117 ALA C N 1
ATOM 18994 C CA . ALA C 1 127 ? 11.98673 45.93861 100.01829 1.000 87.99380 117 ALA C CA 1
ATOM 18995 C C . ALA C 1 127 ? 13.38346 46.53244 99.91705 1.000 75.42619 117 ALA C C 1
ATOM 18996 O O . ALA C 1 127 ? 13.69657 47.48083 100.64555 1.000 69.04679 117 ALA C O 1
ATOM 19003 N N . LYS C 1 128 ? 14.22233 45.99421 99.03160 1.000 84.38018 118 LYS C N 1
ATOM 19004 C CA . LYS C 1 128 ? 15.52768 46.57462 98.75080 1.000 69.74056 118 LYS C CA 1
ATOM 19005 C C . LYS C 1 128 ? 15.41429 47.81809 97.88161 1.000 68.01506 118 LYS C C 1
ATOM 19006 O O . LYS C 1 128 ? 16.34088 48.63541 97.86488 1.000 71.69990 118 LYS C O 1
ATOM 19025 N N . GLU C 1 129 ? 14.29968 47.97082 97.16043 1.000 73.58732 119 GLU C N 1
ATOM 19026 C CA . GLU C 1 129 ? 14.04574 49.15416 96.34868 1.000 72.93795 119 GLU C CA 1
ATOM 19027 C C . GLU C 1 129 ? 13.69374 50.38460 97.17500 1.000 62.48184 119 GLU C C 1
ATOM 19028 O O . GLU C 1 129 ? 13.58212 51.47446 96.60419 1.000 67.97809 119 GLU C O 1
ATOM 19040 N N . GLN C 1 130 ? 13.50364 50.24490 98.48722 1.000 63.39356 120 GLN C N 1
ATOM 19041 C CA . GLN C 1 130 ? 13.17009 51.39210 99.32277 1.000 68.48544 120 GLN C CA 1
ATOM 19042 C C . GLN C 1 130 ? 14.39988 52.12476 99.83707 1.000 59.05275 120 GLN C C 1
ATOM 19043 O O . GLN C 1 130 ? 14.36707 53.35362 99.97131 1.000 60.32088 120 GLN C O 1
ATOM 19057 N N . VAL C 1 131 ? 15.48101 51.40407 100.12097 1.000 68.97461 121 VAL C N 1
ATOM 19058 C CA . VAL C 1 131 ? 16.70119 52.02680 100.62443 1.000 65.00891 121 VAL C CA 1
ATOM 19059 C C . VAL C 1 131 ? 17.66677 52.34644 99.49023 1.000 58.73140 121 VAL C C 1
ATOM 19060 O O . VAL C 1 131 ? 18.33470 53.38356 99.50945 1.000 50.75549 121 VAL C O 1
ATOM 19073 N N . ILE C 1 132 ? 17.75508 51.46428 98.50023 1.000 51.08874 122 ILE C N 1
ATOM 19074 C CA . ILE C 1 132 ? 18.53134 51.70892 97.28832 1.000 60.95265 122 ILE C CA 1
ATOM 19075 C C . ILE C 1 132 ? 17.53974 51.75062 96.13179 1.000 74.60895 122 ILE C C 1
ATOM 19076 O O . ILE C 1 132 ? 17.22672 50.70063 95.55137 1.000 84.57325 122 ILE C O 1
ATOM 19092 N N . PRO C 1 133 ? 17.02692 52.92037 95.75586 1.000 69.25247 123 PRO C N 1
ATOM 19093 C CA . PRO C 1 133 ? 15.90892 52.95530 94.80692 1.000 74.74174 123 PRO C CA 1
ATOM 19094 C C . PRO C 1 133 ? 16.35143 52.67850 93.38012 1.000 67.66393 123 PRO C C 1
ATOM 19095 O O . PRO C 1 133 ? 17.43243 53.08578 92.94704 1.000 67.91657 123 PRO C O 1
ATOM 19106 N N . SER C 1 134 ? 15.49170 51.97742 92.64762 1.000 67.98325 124 SER C N 1
ATOM 19107 C CA . SER C 1 134 ? 15.70960 51.76123 91.22682 1.000 73.75739 124 SER C CA 1
ATOM 19108 C C . SER C 1 134 ? 15.20692 52.96654 90.44647 1.000 69.49231 124 SER C C 1
ATOM 19109 O O . SER C 1 134 ? 14.19786 53.58117 90.80441 1.000 70.64043 124 SER C O 1
ATOM 19117 N N . THR C 1 135 ? 15.92992 53.31397 89.38184 1.000 68.35744 125 THR C N 1
ATOM 19118 C CA . THR C 1 135 ? 15.54300 54.46951 88.58285 1.000 62.97206 125 THR C CA 1
ATOM 19119 C C . THR C 1 135 ? 14.10440 54.35095 88.09107 1.000 74.07218 125 THR C C 1
ATOM 19120 O O . THR C 1 135 ? 13.44653 55.37039 87.85106 1.000 76.48892 125 THR C O 1
ATOM 19131 N N . ARG C 1 136 ? 13.59517 53.12352 87.93937 1.000 64.58803 126 ARG C N 1
ATOM 19132 C CA . ARG C 1 136 ? 12.21023 52.94889 87.51549 1.000 69.64819 126 ARG C CA 1
ATOM 19133 C C . ARG C 1 136 ? 11.22779 53.20237 88.65244 1.000 55.42495 126 ARG C C 1
ATOM 19134 O O . ARG C 1 136 ? 10.09567 53.62789 88.40023 1.000 65.16557 126 ARG C O 1
ATOM 19155 N N . THR C 1 137 ? 11.62958 52.95026 89.89943 1.000 63.79816 127 THR C N 1
ATOM 19156 C CA . THR C 1 137 ? 10.75276 53.23253 91.02858 1.000 70.42161 127 THR C CA 1
ATOM 19157 C C . THR C 1 137 ? 10.76663 54.70725 91.40489 1.000 61.83085 127 THR C C 1
ATOM 19158 O O . THR C 1 137 ? 9.81165 55.18474 92.02712 1.000 58.84658 127 THR C O 1
ATOM 19169 N N . LEU C 1 138 ? 11.82555 55.43581 91.04274 1.000 63.98892 128 LEU C N 1
ATOM 19170 C CA . LEU C 1 138 ? 11.82745 56.87887 91.24609 1.000 67.87871 128 LEU C CA 1
ATOM 19171 C C . LEU C 1 138 ? 10.78563 57.55320 90.36584 1.000 64.59802 128 LEU C C 1
ATOM 19172 O O . LEU C 1 138 ? 10.16658 58.54129 90.77721 1.000 60.48934 128 LEU C O 1
ATOM 19188 N N . ILE C 1 139 ? 10.57564 57.02672 89.15997 1.000 57.13269 129 ILE C N 1
ATOM 19189 C CA . ILE C 1 139 ? 9.53979 57.55436 88.28294 1.000 56.90183 129 ILE C CA 1
ATOM 19190 C C . ILE C 1 139 ? 8.17164 57.04606 88.71858 1.000 57.23796 129 ILE C C 1
ATOM 19191 O O . ILE C 1 139 ? 7.15642 57.71916 88.50591 1.000 54.40342 129 ILE C O 1
ATOM 19207 N N . GLU C 1 140 ? 8.12217 55.86394 89.33590 1.000 65.64728 130 GLU C N 1
ATOM 19208 C CA . GLU C 1 140 ? 6.85791 55.29458 89.78373 1.000 60.27338 130 GLU C CA 1
ATOM 19209 C C . GLU C 1 140 ? 6.33883 55.97633 91.04106 1.000 52.57843 130 GLU C C 1
ATOM 19210 O O . GLU C 1 140 ? 5.12143 56.11387 91.20614 1.000 53.33303 130 GLU C O 1
ATOM 19222 N N . LYS C 1 141 ? 7.23514 56.41192 91.92580 1.000 55.22093 131 LYS C N 1
ATOM 19223 C CA . LYS C 1 141 ? 6.85842 57.03071 93.18896 1.000 61.03406 131 LYS C CA 1
ATOM 19224 C C . LYS C 1 141 ? 7.04535 58.54585 93.17744 1.000 57.22905 131 LYS C C 1
ATOM 19225 O O . LYS C 1 141 ? 6.91507 59.18406 94.22725 1.000 51.53697 131 LYS C O 1
ATOM 19244 N N . SER C 1 142 ? 7.34336 59.13020 92.01752 1.000 64.68807 132 SER C N 1
ATOM 19245 C CA . SER C 1 142 ? 7.48101 60.57720 91.85020 1.000 54.16700 132 SER C CA 1
ATOM 19246 C C . SER C 1 142 ? 8.42792 61.17033 92.89751 1.000 48.90469 132 SER C C 1
ATOM 19247 O O . SER C 1 142 ? 8.02214 61.84076 93.84684 1.000 58.14180 132 SER C O 1
ATOM 19255 N N . PHE C 1 143 ? 9.71543 60.89534 92.69399 1.000 40.76599 133 PHE C N 1
ATOM 19256 C CA . PHE C 1 143 ? 10.76276 61.46515 93.53013 1.000 40.66400 133 PHE C CA 1
ATOM 19257 C C . PHE C 1 143 ? 11.29520 62.77943 92.97518 1.000 47.78627 133 PHE C C 1
ATOM 19258 O O . PHE C 1 143 ? 12.08082 63.44885 93.65481 1.000 54.10837 133 PHE C O 1
ATOM 19275 N N . MET C 1 144 ? 10.89054 63.15918 91.75922 1.000 43.97817 134 MET C N 1
ATOM 19276 C CA . MET C 1 144 ? 11.31723 64.43740 91.19861 1.000 40.02825 134 MET C CA 1
ATOM 19277 C C . MET C 1 144 ? 10.72208 65.60817 91.97120 1.000 38.18485 134 MET C C 1
ATOM 19278 O O . MET C 1 144 ? 11.39464 66.62310 92.18815 1.000 37.88678 134 MET C O 1
ATOM 19292 N N . GLU C 1 145 ? 9.46565 65.48053 92.40430 1.000 38.18469 135 GLU C N 1
ATOM 19293 C CA . GLU C 1 145 ? 8.82913 66.55128 93.16321 1.000 37.84192 135 GLU C CA 1
ATOM 19294 C C . GLU C 1 145 ? 9.64823 66.92129 94.39193 1.000 40.61260 135 GLU C C 1
ATOM 19295 O O . GLU C 1 145 ? 9.68003 68.09162 94.78867 1.000 50.36304 135 GLU C O 1
ATOM 19307 N N . ILE C 1 146 ? 10.32097 65.94390 94.99917 1.000 48.07849 136 ILE C N 1
ATOM 19308 C CA . ILE C 1 146 ? 11.11789 66.20320 96.19339 1.000 49.59511 136 ILE C CA 1
ATOM 19309 C C . ILE C 1 146 ? 12.41619 66.91570 95.83415 1.000 44.28638 136 ILE C C 1
ATOM 19310 O O . ILE C 1 146 ? 12.77979 67.92391 96.45001 1.000 50.56279 136 ILE C O 1
ATOM 19326 N N . LEU C 1 147 ? 13.14127 66.39799 94.84030 1.000 40.91706 137 LEU C N 1
ATOM 19327 C CA . LEU C 1 147 ? 14.43080 66.98454 94.48900 1.000 41.48948 137 LEU C CA 1
ATOM 19328 C C . LEU C 1 147 ? 14.27274 68.39791 93.94445 1.000 43.28543 137 LEU C C 1
ATOM 19329 O O . LEU C 1 147 ? 15.11989 69.26205 94.19865 1.000 52.00064 137 LEU C O 1
ATOM 19345 N N . LEU C 1 148 ? 13.20398 68.65731 93.18941 1.000 37.92636 138 LEU C N 1
ATOM 19346 C CA . LEU C 1 148 ? 12.98981 70.01087 92.69004 1.000 54.35932 138 LEU C CA 1
ATOM 19347 C C . LEU C 1 148 ? 12.73693 70.98050 93.83703 1.000 56.60936 138 LEU C C 1
ATOM 19348 O O . LEU C 1 148 ? 13.21329 72.12146 93.81295 1.000 55.21668 138 LEU C O 1
ATOM 19364 N N . GLY C 1 149 ? 11.99223 70.54261 94.85380 1.000 47.81896 139 GLY C N 1
ATOM 19365 C CA . GLY C 1 149 ? 11.72963 71.41124 95.98767 1.000 46.71392 139 GLY C CA 1
ATOM 19366 C C . GLY C 1 149 ? 12.99675 71.83056 96.70517 1.000 45.35492 139 GLY C C 1
ATOM 19367 O O . GLY C 1 149 ? 13.14265 72.98914 97.10264 1.000 40.27346 139 GLY C O 1
ATOM 19371 N N . ARG C 1 150 ? 13.93057 70.89431 96.88409 1.000 39.65131 140 ARG C N 1
ATOM 19372 C CA . ARG C 1 150 ? 15.18453 71.23048 97.54933 1.000 42.32341 140 ARG C CA 1
ATOM 19373 C C . ARG C 1 150 ? 16.03824 72.16001 96.69513 1.000 44.92761 140 ARG C C 1
ATOM 19374 O O . ARG C 1 150 ? 16.65148 73.09884 97.21701 1.000 45.75581 140 ARG C O 1
ATOM 19395 N N . TRP C 1 151 ? 16.09474 71.92153 95.38354 1.000 42.41476 141 TRP C N 1
ATOM 19396 C CA . TRP C 1 151 ? 16.83563 72.83166 94.51706 1.000 43.76356 141 TRP C CA 1
ATOM 19397 C C . TRP C 1 151 ? 16.15044 74.18861 94.41703 1.000 45.61114 141 TRP C C 1
ATOM 19398 O O . TRP C 1 151 ? 16.82598 75.21279 94.26300 1.000 43.26860 141 TRP C O 1
ATOM 19419 N N . PHE C 1 152 ? 14.81867 74.21738 94.51395 1.000 50.12549 142 PHE C N 1
ATOM 19420 C CA . PHE C 1 152 ? 14.09156 75.47688 94.39124 1.000 37.34092 142 PHE C CA 1
ATOM 19421 C C . PHE C 1 152 ? 14.50394 76.46263 95.47588 1.000 38.21897 142 PHE C C 1
ATOM 19422 O O . PHE C 1 152 ? 14.56032 77.67406 95.23449 1.000 38.01766 142 PHE C O 1
ATOM 19439 N N . LEU C 1 153 ? 14.79265 75.96496 96.67801 1.000 39.35881 143 LEU C N 1
ATOM 19440 C CA . LEU C 1 153 ? 15.14943 76.80880 97.81069 1.000 40.57560 143 LEU C CA 1
ATOM 19441 C C . LEU C 1 153 ? 16.62399 76.68744 98.18602 1.000 41.95400 143 LEU C C 1
ATOM 19442 O O . LEU C 1 153 ? 17.00619 77.04019 99.30589 1.000 43.43020 143 LEU C O 1
ATOM 19458 N N . ASP C 1 154 ? 17.45733 76.19581 97.27155 1.000 52.95794 144 ASP C N 1
ATOM 19459 C CA . ASP C 1 154 ? 18.90631 76.13078 97.45837 1.000 64.54863 144 ASP C CA 1
ATOM 19460 C C . ASP C 1 154 ? 19.26454 75.39417 98.75322 1.000 64.70150 144 ASP C C 1
ATOM 19461 O O . ASP C 1 154 ? 19.81105 75.95691 99.70201 1.000 58.83817 144 ASP C O 1
ATOM 19470 N N . ASP C 1 155 ? 18.94488 74.10263 98.75861 1.000 58.11343 145 ASP C N 1
ATOM 19471 C CA . ASP C 1 155 ? 19.32644 73.23731 99.86523 1.000 57.26056 145 ASP C CA 1
ATOM 19472 C C . ASP C 1 155 ? 20.74506 72.72551 99.65603 1.000 58.55396 145 ASP C C 1
ATOM 19473 O O . ASP C 1 155 ? 21.12955 72.35297 98.54360 1.000 71.87651 145 ASP C O 1
ATOM 19482 N N . ASP C 1 156 ? 21.52346 72.70576 100.73754 1.000 54.33636 146 ASP C N 1
ATOM 19483 C CA . ASP C 1 156 ? 22.91564 72.28522 100.67088 1.000 67.69343 146 ASP C CA 1
ATOM 19484 C C . ASP C 1 156 ? 23.15218 70.89427 101.24387 1.000 79.32425 146 ASP C C 1
ATOM 19485 O O . ASP C 1 156 ? 24.17698 70.28097 100.92611 1.000 89.52695 146 ASP C O 1
ATOM 19494 N N . ASP C 1 157 ? 22.22857 70.37185 102.04885 1.000 76.88086 147 ASP C N 1
ATOM 19495 C CA . ASP C 1 157 ? 22.39043 69.07981 102.71490 1.000 84.33123 147 ASP C CA 1
ATOM 19496 C C . ASP C 1 157 ? 21.39578 68.09326 102.10527 1.000 80.31776 147 ASP C C 1
ATOM 19497 O O . ASP C 1 157 ? 20.35589 67.78331 102.68877 1.000 89.01766 147 ASP C O 1
ATOM 19506 N N . GLY C 1 158 ? 21.71981 67.60637 100.90955 1.000 83.64057 148 GLY C N 1
ATOM 19507 C CA . GLY C 1 158 ? 20.91601 66.58535 100.26573 1.000 77.49648 148 GLY C CA 1
ATOM 19508 C C . GLY C 1 158 ? 21.47392 65.17957 100.38253 1.000 86.58761 148 GLY C C 1
ATOM 19509 O O . GLY C 1 158 ? 21.48701 64.44113 99.39329 1.000 84.87590 148 GLY C O 1
ATOM 19513 N N . HIS C 1 159 ? 21.94138 64.78682 101.58124 1.000 90.70430 149 HIS C N 1
ATOM 19514 C CA . HIS C 1 159 ? 22.53396 63.46515 101.74655 1.000 84.08989 149 HIS C CA 1
ATOM 19515 C C . HIS C 1 159 ? 21.44156 62.41265 101.95569 1.000 82.23710 149 HIS C C 1
ATOM 19516 O O . HIS C 1 159 ? 20.34355 62.73457 102.41846 1.000 76.91259 149 HIS C O 1
ATOM 19530 N N . PRO C 1 160 ? 21.71626 61.14645 101.61206 1.000 88.67900 150 PRO C N 1
ATOM 19531 C CA . PRO C 1 160 ? 20.62675 60.15433 101.53055 1.000 76.81116 150 PRO C CA 1
ATOM 19532 C C . PRO C 1 160 ? 19.72288 60.09540 102.75264 1.000 82.56858 150 PRO C C 1
ATOM 19533 O O . PRO C 1 160 ? 18.53275 59.78698 102.60926 1.000 80.75832 150 PRO C O 1
ATOM 19544 N N . HIS C 1 161 ? 20.24045 60.36662 103.95215 1.000 89.03905 151 HIS C N 1
ATOM 19545 C CA . HIS C 1 161 ? 19.42726 60.20052 105.15205 1.000 92.27752 151 HIS C CA 1
ATOM 19546 C C . HIS C 1 161 ? 18.36058 61.28307 105.29456 1.000 85.25493 151 HIS C C 1
ATOM 19547 O O . HIS C 1 161 ? 17.40487 61.09326 106.05543 1.000 57.45266 151 HIS C O 1
ATOM 19561 N N . ASN C 1 162 ? 18.49328 62.40386 104.58517 1.000 93.36161 152 ASN C N 1
ATOM 19562 C CA . ASN C 1 162 ? 17.46314 63.43589 104.56073 1.000 80.91037 152 ASN C CA 1
ATOM 19563 C C . ASN C 1 162 ? 16.42808 63.21692 103.46385 1.000 75.71544 152 ASN C C 1
ATOM 19564 O O . ASN C 1 162 ? 15.53783 64.05735 103.29692 1.000 75.91971 152 ASN C O 1
ATOM 19575 N N . LEU C 1 163 ? 16.51750 62.11651 102.72081 1.000 65.22293 153 LEU C N 1
ATOM 19576 C CA . LEU C 1 163 ? 15.65197 61.86203 101.57871 1.000 55.87597 153 LEU C CA 1
ATOM 19577 C C . LEU C 1 163 ? 14.96881 60.51414 101.74373 1.000 56.74638 153 LEU C C 1
ATOM 19578 O O . LEU C 1 163 ? 15.57220 59.55905 102.24192 1.000 66.55245 153 LEU C O 1
ATOM 19594 N N . SER C 1 164 ? 13.70786 60.44144 101.32245 1.000 48.32859 154 SER C N 1
ATOM 19595 C CA . SER C 1 164 ? 12.93125 59.21657 101.42046 1.000 54.47476 154 SER C CA 1
ATOM 19596 C C . SER C 1 164 ? 12.07842 59.05607 100.17260 1.000 51.72725 154 SER C C 1
ATOM 19597 O O . SER C 1 164 ? 11.95930 59.96560 99.34844 1.000 52.81413 154 SER C O 1
ATOM 19605 N N . LEU C 1 165 ? 11.48377 57.87160 100.04288 1.000 64.19086 155 LEU C N 1
ATOM 19606 C CA . LEU C 1 165 ? 10.55596 57.58519 98.95704 1.000 72.30363 155 LEU C CA 1
ATOM 19607 C C . LEU C 1 165 ? 9.19670 58.24584 99.15505 1.000 60.39515 155 LEU C C 1
ATOM 19608 O O . LEU C 1 165 ? 8.32689 58.09836 98.28793 1.000 40.79034 155 LEU C O 1
ATOM 19624 N N . ALA C 1 166 ? 8.98798 58.95616 100.26859 1.000 59.05998 156 ALA C N 1
ATOM 19625 C CA . ALA C 1 166 ? 7.72238 59.62124 100.53265 1.000 50.86039 156 ALA C CA 1
ATOM 19626 C C . ALA C 1 166 ? 7.86781 61.06626 100.99140 1.000 60.58493 156 ALA C C 1
ATOM 19627 O O . ALA C 1 166 ? 6.84678 61.72741 101.21056 1.000 69.99013 156 ALA C O 1
ATOM 19634 N N . GLY C 1 167 ? 9.08324 61.57852 101.13955 1.000 50.58809 157 GLY C N 1
ATOM 19635 C CA . GLY C 1 167 ? 9.24300 62.95591 101.55943 1.000 50.86675 157 GLY C CA 1
ATOM 19636 C C . GLY C 1 167 ? 10.65578 63.24706 102.01530 1.000 47.19370 157 GLY C C 1
ATOM 19637 O O . GLY C 1 167 ? 11.53822 62.38293 101.99908 1.000 49.28115 157 GLY C O 1
ATOM 19641 N N . ASP C 1 168 ? 10.85257 64.50394 102.40848 1.000 40.75794 158 ASP C N 1
ATOM 19642 C CA . ASP C 1 168 ? 12.10056 64.98658 102.98015 1.000 53.13715 158 ASP C CA 1
ATOM 19643 C C . ASP C 1 168 ? 11.82627 65.56185 104.36555 1.000 64.36946 158 ASP C C 1
ATOM 19644 O O . ASP C 1 168 ? 10.68761 65.90019 104.70159 1.000 67.83232 158 ASP C O 1
ATOM 19653 N N . ILE C 1 169 ? 12.88298 65.67904 105.17365 1.000 59.39265 159 ILE C N 1
ATOM 19654 C CA . ILE C 1 169 ? 12.70977 65.96186 106.59589 1.000 64.11157 159 ILE C CA 1
ATOM 19655 C C . ILE C 1 169 ? 13.62413 67.08117 107.08492 1.000 76.88133 159 ILE C C 1
ATOM 19656 O O . ILE C 1 169 ? 13.21856 67.89498 107.92309 1.000 81.69122 159 ILE C O 1
ATOM 19672 N N . ASP C 1 170 ? 14.85642 67.13660 106.58638 1.000 68.84968 160 ASP C N 1
ATOM 19673 C CA . ASP C 1 170 ? 15.84210 68.08781 107.08994 1.000 70.93912 160 ASP C CA 1
ATOM 19674 C C . ASP C 1 170 ? 15.74999 69.38125 106.28836 1.000 50.54757 160 ASP C C 1
ATOM 19675 O O . ASP C 1 170 ? 15.86293 69.36189 105.05827 1.000 64.56701 160 ASP C O 1
ATOM 19684 N N . PHE C 1 171 ? 15.54269 70.50368 106.98547 1.000 52.63003 161 PHE C N 1
ATOM 19685 C CA . PHE C 1 171 ? 15.46982 71.80844 106.34018 1.000 58.15457 161 PHE C CA 1
ATOM 19686 C C . PHE C 1 171 ? 16.39699 72.84005 106.97717 1.000 57.83044 161 PHE C C 1
ATOM 19687 O O . PHE C 1 171 ? 16.28352 74.03031 106.66180 1.000 42.28145 161 PHE C O 1
ATOM 19704 N N . ASP C 1 172 ? 17.31083 72.42832 107.85867 1.000 65.21738 162 ASP C N 1
ATOM 19705 C CA . ASP C 1 172 ? 18.16317 73.40124 108.53296 1.000 60.56423 162 ASP C CA 1
ATOM 19706 C C . ASP C 1 172 ? 19.16615 74.06384 107.59611 1.000 62.57448 162 ASP C C 1
ATOM 19707 O O . ASP C 1 172 ? 19.83389 75.01646 108.01379 1.000 53.62094 162 ASP C O 1
ATOM 19716 N N . MET C 1 173 ? 19.28317 73.60166 106.35200 1.000 59.18805 163 MET C N 1
ATOM 19717 C CA . MET C 1 173 ? 20.22014 74.16468 105.38378 1.000 55.82592 163 MET C CA 1
ATOM 19718 C C . MET C 1 173 ? 19.49663 74.54842 104.09978 1.000 52.68198 163 MET C C 1
ATOM 19719 O O . MET C 1 173 ? 19.90523 74.19744 102.99103 1.000 64.33827 163 MET C O 1
ATOM 19733 N N . PHE C 1 174 ? 18.39114 75.26810 104.24365 1.000 51.41958 164 PHE C N 1
ATOM 19734 C CA . PHE C 1 174 ? 17.70735 75.89836 103.12520 1.000 43.68834 164 PHE C CA 1
ATOM 19735 C C . PHE C 1 174 ? 18.02328 77.39246 103.12591 1.000 52.61541 164 PHE C C 1
ATOM 19736 O O . PHE C 1 174 ? 18.58528 77.93035 104.08256 1.000 59.38781 164 PHE C O 1
ATOM 19753 N N . PHE C 1 175 ? 17.66186 78.06698 102.03524 1.000 45.29942 165 PHE C N 1
ATOM 19754 C CA . PHE C 1 175 ? 18.01891 79.47312 101.85304 1.000 39.16351 165 PHE C CA 1
ATOM 19755 C C . PHE C 1 175 ? 19.50804 79.66887 102.13223 1.000 67.15808 165 PHE C C 1
ATOM 19756 O O . PHE C 1 175 ? 19.92204 80.58827 102.84120 1.000 82.43472 165 PHE C O 1
ATOM 19773 N N . TYR C 1 176 ? 20.32089 78.77644 101.56175 1.000 61.44673 166 TYR C N 1
ATOM 19774 C CA . TYR C 1 176 ? 21.71620 78.67310 101.97835 1.000 65.80861 166 TYR C CA 1
ATOM 19775 C C . TYR C 1 176 ? 22.49833 79.95633 101.71809 1.000 59.23184 166 TYR C C 1
ATOM 19776 O O . TYR C 1 176 ? 23.40753 80.28848 102.48737 1.000 54.78645 166 TYR C O 1
ATOM 19794 N N . TRP C 1 177 ? 22.17486 80.68898 100.64859 1.000 53.22248 167 TRP C N 1
ATOM 19795 C CA . TRP C 1 177 ? 22.89234 81.93141 100.37640 1.000 54.27508 167 TRP C CA 1
ATOM 19796 C C . TRP C 1 177 ? 22.72791 82.94189 101.50269 1.000 55.63047 167 TRP C C 1
ATOM 19797 O O . TRP C 1 177 ? 23.53806 83.86856 101.61521 1.000 54.45541 167 TRP C O 1
ATOM 19818 N N . PHE C 1 178 ? 21.70206 82.78040 102.33617 1.000 62.81843 168 PHE C N 1
ATOM 19819 C CA . PHE C 1 178 ? 21.50074 83.60739 103.51517 1.000 61.06572 168 PHE C CA 1
ATOM 19820 C C . PHE C 1 178 ? 21.80086 82.85041 104.80180 1.000 60.71874 168 PHE C C 1
ATOM 19821 O O . PHE C 1 178 ? 21.82921 83.46348 105.87462 1.000 60.40898 168 PHE C O 1
ATOM 19838 N N . THR C 1 179 ? 22.03783 81.53963 104.71719 1.000 62.78976 169 THR C N 1
ATOM 19839 C CA . THR C 1 179 ? 22.24626 80.69497 105.88088 1.000 57.02954 169 THR C CA 1
ATOM 19840 C C . THR C 1 179 ? 23.62677 80.05376 105.93328 1.000 69.87715 169 THR C C 1
ATOM 19841 O O . THR C 1 179 ? 23.99909 79.52346 106.98663 1.000 86.95321 169 THR C O 1
ATOM 19852 N N . ILE C 1 180 ? 24.41282 80.11875 104.85415 1.000 70.32126 170 ILE C N 1
ATOM 19853 C CA . ILE C 1 180 ? 25.72543 79.47558 104.85844 1.000 80.64718 170 ILE C CA 1
ATOM 19854 C C . ILE C 1 180 ? 26.59193 80.03496 105.97624 1.000 89.50165 170 ILE C C 1
ATOM 19855 O O . ILE C 1 180 ? 27.49325 79.35217 106.47949 1.000 88.56841 170 ILE C O 1
ATOM 19871 N N . TYR C 1 181 ? 26.33419 81.27526 106.38571 1.000 88.54697 171 TYR C N 1
ATOM 19872 C CA . TYR C 1 181 ? 27.12633 81.93609 107.41271 1.000 81.42985 171 TYR C CA 1
ATOM 19873 C C . TYR C 1 181 ? 26.82267 81.42566 108.81607 1.000 78.43800 171 TYR C C 1
ATOM 19874 O O . TYR C 1 181 ? 27.52471 81.80744 109.75869 1.000 81.62047 171 TYR C O 1
ATOM 19892 N N . MET C 1 182 ? 25.79343 80.59299 108.98136 1.000 77.98565 172 MET C N 1
ATOM 19893 C CA . MET C 1 182 ? 25.44124 80.02083 110.27493 1.000 77.25122 172 MET C CA 1
ATOM 19894 C C . MET C 1 182 ? 25.81309 78.54560 110.40238 1.000 88.24877 172 MET C C 1
ATOM 19895 O O . MET C 1 182 ? 25.46049 77.91698 111.40618 1.000 90.41169 172 MET C O 1
ATOM 19909 N N . LYS C 1 183 ? 26.51399 77.97616 109.42207 1.000 87.63533 173 LYS C N 1
ATOM 19910 C CA . LYS C 1 183 ? 26.87569 76.56483 109.45053 1.000 92.42607 173 LYS C CA 1
ATOM 19911 C C . LYS C 1 183 ? 28.30125 76.39464 108.94038 1.000 103.22978 173 LYS C C 1
ATOM 19912 O O . LYS C 1 183 ? 28.92526 77.33568 108.44128 1.000 97.37622 173 LYS C O 1
ATOM 19931 N N . GLU C 1 184 ? 28.81457 75.17362 109.07788 1.000 104.40838 174 GLU C N 1
ATOM 19932 C CA . GLU C 1 184 ? 30.15093 74.82970 108.59847 1.000 108.50672 174 GLU C CA 1
ATOM 19933 C C . GLU C 1 184 ? 30.11920 73.54478 107.77584 1.000 106.45154 174 GLU C C 1
ATOM 19934 O O . GLU C 1 184 ? 30.64261 73.49526 106.66193 1.000 88.90784 174 GLU C O 1
ATOM 19946 N N . ARG C 1 195 ? 23.04671 85.78941 96.64317 1.000 56.85520 185 ARG C N 1
ATOM 19947 C CA . ARG C 1 195 ? 21.62321 85.78204 96.32042 1.000 71.37268 185 ARG C CA 1
ATOM 19948 C C . ARG C 1 195 ? 21.24371 84.48170 95.61367 1.000 60.96081 185 ARG C C 1
ATOM 19949 O O . ARG C 1 195 ? 22.11204 83.73107 95.17063 1.000 65.68995 185 ARG C O 1
ATOM 19969 N N . VAL C 1 196 ? 19.93951 84.21927 95.51551 1.000 52.45606 186 VAL C N 1
ATOM 19970 C CA . VAL C 1 196 ? 19.46082 83.03068 94.82083 1.000 53.26030 186 VAL C CA 1
ATOM 19971 C C . VAL C 1 196 ? 19.71617 83.17209 93.32582 1.000 54.98931 186 VAL C C 1
ATOM 19972 O O . VAL C 1 196 ? 19.56504 84.25799 92.74846 1.000 62.59021 186 VAL C O 1
ATOM 19985 N N . ASN C 1 197 ? 20.10370 82.06028 92.68369 1.000 44.94709 187 ASN C N 1
ATOM 19986 C CA . ASN C 1 197 ? 20.42412 82.05939 91.25376 1.000 36.19448 187 ASN C CA 1
ATOM 19987 C C . ASN C 1 197 ? 20.05424 80.68697 90.68092 1.000 47.99828 187 ASN C C 1
ATOM 19988 O O . ASN C 1 197 ? 20.88154 79.77880 90.56385 1.000 48.11026 187 ASN C O 1
ATOM 19999 N N . LEU C 1 198 ? 18.77796 80.53875 90.32910 1.000 45.95167 188 LEU C N 1
ATOM 20000 C CA . LEU C 1 198 ? 18.29759 79.37730 89.58661 1.000 36.74572 188 LEU C CA 1
ATOM 20001 C C . LEU C 1 198 ? 18.34380 79.72354 88.10227 1.000 41.64466 188 LEU C C 1
ATOM 20002 O O . LEU C 1 198 ? 17.62368 80.61759 87.64531 1.000 36.40919 188 LEU C O 1
ATOM 20018 N N . THR C 1 199 ? 19.19635 79.03021 87.35434 1.000 38.11122 189 THR C N 1
ATOM 20019 C CA . THR C 1 199 ? 19.43434 79.32939 85.95111 1.000 44.73723 189 THR C CA 1
ATOM 20020 C C . THR C 1 199 ? 18.81191 78.26430 85.05685 1.000 46.58450 189 THR C C 1
ATOM 20021 O O . THR C 1 199 ? 18.52968 77.14373 85.48557 1.000 45.35671 189 THR C O 1
ATOM 20032 N N . VAL C 1 200 ? 18.58164 78.64203 83.79705 1.000 54.93449 190 VAL C N 1
ATOM 20033 C CA . VAL C 1 200 ? 18.06232 77.69262 82.81717 1.000 40.63439 190 VAL C CA 1
ATOM 20034 C C . VAL C 1 200 ? 19.03016 76.53363 82.61823 1.000 44.22440 190 VAL C C 1
ATOM 20035 O O . VAL C 1 200 ? 18.60828 75.39655 82.37302 1.000 33.74526 190 VAL C O 1
ATOM 20048 N N . ARG C 1 201 ? 20.33546 76.79198 82.73743 1.000 46.88302 191 ARG C N 1
ATOM 20049 C CA . ARG C 1 201 ? 21.32786 75.78405 82.37449 1.000 46.61009 191 ARG C CA 1
ATOM 20050 C C . ARG C 1 201 ? 21.16256 74.50519 83.18785 1.000 34.70179 191 ARG C C 1
ATOM 20051 O O . ARG C 1 201 ? 21.26338 73.40123 82.64069 1.000 39.20953 191 ARG C O 1
ATOM 20072 N N . ASP C 1 202 ? 20.91093 74.62436 84.49186 1.000 47.03394 192 ASP C N 1
ATOM 20073 C CA . ASP C 1 202 ? 20.67427 73.44176 85.31342 1.000 58.84592 192 ASP C CA 1
ATOM 20074 C C . ASP C 1 202 ? 19.20483 73.03405 85.35764 1.000 45.93401 192 ASP C C 1
ATOM 20075 O O . ASP C 1 202 ? 18.90682 71.88843 85.71555 1.000 36.75958 192 ASP C O 1
ATOM 20084 N N . TRP C 1 203 ? 18.28253 73.93968 85.01502 1.000 37.00684 193 TRP C N 1
ATOM 20085 C CA . TRP C 1 203 ? 16.87525 73.56146 84.91718 1.000 32.24776 193 TRP C CA 1
ATOM 20086 C C . TRP C 1 203 ? 16.62821 72.62925 83.73933 1.000 39.79309 193 TRP C C 1
ATOM 20087 O O . TRP C 1 203 ? 15.72294 71.78841 83.79603 1.000 34.95766 193 TRP C O 1
ATOM 20108 N N . GLU C 1 204 ? 17.41405 72.76092 82.66875 1.000 43.52376 194 GLU C N 1
ATOM 20109 C CA . GLU C 1 204 ? 17.29787 71.83448 81.54780 1.000 38.89406 194 GLU C CA 1
ATOM 20110 C C . GLU C 1 204 ? 17.75614 70.44093 81.95870 1.000 32.49210 194 GLU C C 1
ATOM 20111 O O . GLU C 1 204 ? 16.96821 69.48822 81.96242 1.000 33.50100 194 GLU C O 1
ATOM 20123 N N . GLY C 1 205 ? 19.02972 70.30872 82.32326 1.000 33.44968 195 GLY C N 1
ATOM 20124 C CA . GLY C 1 205 ? 19.57334 69.03613 82.75337 1.000 45.95701 195 GLY C CA 1
ATOM 20125 C C . GLY C 1 205 ? 19.45852 68.84303 84.25138 1.000 55.29355 195 GLY C C 1
ATOM 20126 O O . GLY C 1 205 ? 20.42123 69.05666 84.99482 1.000 63.16206 195 GLY C O 1
ATOM 20130 N N . PHE C 1 206 ? 18.26907 68.44762 84.70113 1.000 45.20790 196 PHE C N 1
ATOM 20131 C CA . PHE C 1 206 ? 17.94163 68.20434 86.09446 1.000 41.18494 196 PHE C CA 1
ATOM 20132 C C . PHE C 1 206 ? 17.56112 66.73913 86.26668 1.000 40.79552 196 PHE C C 1
ATOM 20133 O O . PHE C 1 206 ? 16.88724 66.18098 85.39502 1.000 55.62341 196 PHE C O 1
ATOM 20150 N N . PRO C 1 207 ? 17.96403 66.08100 87.36915 1.000 41.34196 197 PRO C N 1
ATOM 20151 C CA . PRO C 1 207 ? 18.58676 66.56067 88.60537 1.000 36.83417 197 PRO C CA 1
ATOM 20152 C C . PRO C 1 207 ? 20.09782 66.77103 88.51946 1.000 46.16235 197 PRO C C 1
ATOM 20153 O O . PRO C 1 207 ? 20.75045 66.89612 89.55477 1.000 64.43364 197 PRO C O 1
ATOM 20164 N N . ASN C 1 208 ? 20.64647 66.80040 87.30545 1.000 44.93396 198 ASN C N 1
ATOM 20165 C CA . ASN C 1 208 ? 22.05993 67.11182 87.12170 1.000 51.14700 198 ASN C CA 1
ATOM 20166 C C . ASN C 1 208 ? 22.33400 68.58675 87.39872 1.000 46.27744 198 ASN C C 1
ATOM 20167 O O . ASN C 1 208 ? 22.59506 69.35868 86.47028 1.000 42.08135 198 ASN C O 1
ATOM 20178 N N . VAL C 1 209 ? 22.27169 68.99113 88.66976 1.000 47.76989 199 VAL C N 1
ATOM 20179 C CA . VAL C 1 209 ? 22.54231 70.37979 89.02133 1.000 54.73663 199 VAL C CA 1
ATOM 20180 C C . VAL C 1 209 ? 24.02028 70.67912 88.79693 1.000 54.76593 199 VAL C C 1
ATOM 20181 O O . VAL C 1 209 ? 24.88998 69.81818 88.99134 1.000 53.20618 199 VAL C O 1
ATOM 20194 N N . LYS C 1 210 ? 24.31167 71.91178 88.37569 1.000 57.16434 200 LYS C N 1
ATOM 20195 C CA . LYS C 1 210 ? 25.69236 72.31877 88.14093 1.000 59.24970 200 LYS C CA 1
ATOM 20196 C C . LYS C 1 210 ? 25.93667 73.77356 88.52714 1.000 58.00573 200 LYS C C 1
ATOM 20197 O O . LYS C 1 210 ? 26.90142 74.07227 89.23835 1.000 62.52292 200 LYS C O 1
ATOM 20216 N N . ASP C 1 211 ? 25.08072 74.68911 88.06744 1.000 53.12174 201 ASP C N 1
ATOM 20217 C CA . ASP C 1 211 ? 25.25644 76.09461 88.42503 1.000 57.79988 201 ASP C CA 1
ATOM 20218 C C . ASP C 1 211 ? 24.95033 76.32469 89.90066 1.000 63.93663 201 ASP C C 1
ATOM 20219 O O . ASP C 1 211 ? 25.70478 77.00944 90.60223 1.000 58.75753 201 ASP C O 1
ATOM 20228 N N . SER C 1 212 ? 23.84988 75.75742 90.39044 1.000 70.55757 202 SER C N 1
ATOM 20229 C CA . SER C 1 212 ? 23.56704 75.73121 91.82235 1.000 64.37188 202 SER C CA 1
ATOM 20230 C C . SER C 1 212 ? 24.39840 74.61269 92.43799 1.000 64.31389 202 SER C C 1
ATOM 20231 O O . SER C 1 212 ? 24.19304 73.43560 92.12442 1.000 59.45971 202 SER C O 1
ATOM 20239 N N . LYS C 1 213 ? 25.35495 74.97711 93.28971 1.000 63.75354 203 LYS C N 1
ATOM 20240 C CA . LYS C 1 213 ? 26.33250 74.01843 93.78646 1.000 66.48061 203 LYS C CA 1
ATOM 20241 C C . LYS C 1 213 ? 26.02899 73.58209 95.21454 1.000 70.41290 203 LYS C C 1
ATOM 20242 O O . LYS C 1 213 ? 26.50330 74.20685 96.17175 1.000 70.18953 203 LYS C O 1
ATOM 20261 N N . PRO C 1 214 ? 25.25992 72.51295 95.40037 1.000 66.67865 204 PRO C N 1
ATOM 20262 C CA . PRO C 1 214 ? 25.09448 71.93815 96.73711 1.000 69.25344 204 PRO C CA 1
ATOM 20263 C C . PRO C 1 214 ? 26.28633 71.06574 97.10768 1.000 82.20715 204 PRO C C 1
ATOM 20264 O O . PRO C 1 214 ? 27.18822 70.81461 96.30712 1.000 93.62161 204 PRO C O 1
ATOM 20275 N N . PHE C 1 215 ? 26.27093 70.60222 98.35602 1.000 88.03519 205 PHE C N 1
ATOM 20276 C CA . PHE C 1 215 ? 27.30623 69.70536 98.85441 1.000 75.15297 205 PHE C CA 1
ATOM 20277 C C . PHE C 1 215 ? 26.90791 68.23856 98.73443 1.000 69.72755 205 PHE C C 1
ATOM 20278 O O . PHE C 1 215 ? 27.75013 67.39807 98.40261 1.000 84.22016 205 PHE C O 1
ATOM 20295 N N . HIS C 1 216 ? 25.64512 67.91142 99.00196 1.000 70.45686 206 HIS C N 1
ATOM 20296 C CA . HIS C 1 216 ? 25.12118 66.55928 98.85047 1.000 86.18220 206 HIS C CA 1
ATOM 20297 C C . HIS C 1 216 ? 23.98016 66.55609 97.84201 1.000 90.43449 206 HIS C C 1
ATOM 20298 O O . HIS C 1 216 ? 23.06738 67.38433 97.93225 1.000 94.91854 206 HIS C O 1
ATOM 20312 N N . TRP C 1 217 ? 24.03267 65.62641 96.88181 1.000 81.66508 207 TRP C N 1
ATOM 20313 C CA . TRP C 1 217 ? 22.95661 65.47633 95.91010 1.000 63.51446 207 TRP C CA 1
ATOM 20314 C C . TRP C 1 217 ? 22.91427 64.03318 95.42618 1.000 55.66187 207 TRP C C 1
ATOM 20315 O O . TRP C 1 217 ? 23.97597 63.41508 95.26320 1.000 57.20468 207 TRP C O 1
ATOM 20336 N N . PRO C 1 218 ? 21.72156 63.47005 95.18978 1.000 56.73907 208 PRO C N 1
ATOM 20337 C CA . PRO C 1 218 ? 21.64926 62.04473 94.81492 1.000 55.03058 208 PRO C CA 1
ATOM 20338 C C . PRO C 1 218 ? 22.35263 61.70041 93.51388 1.000 57.04045 208 PRO C C 1
ATOM 20339 O O . PRO C 1 218 ? 22.80819 60.56019 93.35748 1.000 57.97105 208 PRO C O 1
ATOM 20350 N N . THR C 1 219 ? 22.43177 62.63290 92.56181 1.000 57.72720 209 THR C N 1
ATOM 20351 C CA . THR C 1 219 ? 23.10632 62.34476 91.30130 1.000 53.81016 209 THR C CA 1
ATOM 20352 C C . THR C 1 219 ? 24.61826 62.26531 91.46781 1.000 70.67675 209 THR C C 1
ATOM 20353 O O . THR C 1 219 ? 25.28978 61.63319 90.64513 1.000 85.16516 209 THR C O 1
ATOM 20364 N N . TYR C 1 220 ? 25.16117 62.89002 92.51001 1.000 71.83511 210 TYR C N 1
ATOM 20365 C CA . TYR C 1 220 ? 26.59344 62.86957 92.75271 1.000 75.25278 210 TYR C CA 1
ATOM 20366 C C . TYR C 1 220 ? 27.08747 61.44639 92.99825 1.000 78.86972 210 TYR C C 1
ATOM 20367 O O . TYR C 1 220 ? 26.32277 60.53788 93.33325 1.000 74.84223 210 TYR C O 1
ATOM 20385 N N . LYS C 1 221 ? 28.39361 61.25886 92.80780 1.000 76.51086 211 LYS C N 1
ATOM 20386 C CA . LYS C 1 221 ? 29.08548 60.06888 93.27822 1.000 75.89619 211 LYS C CA 1
ATOM 20387 C C . LYS C 1 221 ? 30.12324 60.37292 94.34998 1.000 90.37912 211 LYS C C 1
ATOM 20388 O O . LYS C 1 221 ? 30.54886 59.44703 95.04880 1.000 100.40186 211 LYS C O 1
ATOM 20407 N N . ASN C 1 222 ? 30.54648 61.62938 94.49085 1.000 88.19039 212 ASN C N 1
ATOM 20408 C CA . ASN C 1 222 ? 31.42282 62.05620 95.57874 1.000 79.69489 212 ASN C CA 1
ATOM 20409 C C . ASN C 1 222 ? 30.79307 63.27488 96.24021 1.000 75.52274 212 ASN C C 1
ATOM 20410 O O . ASN C 1 222 ? 30.55566 64.29090 95.55460 1.000 86.48650 212 ASN C O 1
ATOM 20421 N N . PRO C 1 223 ? 30.49925 63.24006 97.53995 1.000 82.72658 213 PRO C N 1
ATOM 20422 C CA . PRO C 1 223 ? 30.01802 64.45772 98.20548 1.000 76.23697 213 PRO C CA 1
ATOM 20423 C C . PRO C 1 223 ? 30.97707 65.61858 97.97227 1.000 81.52247 213 PRO C C 1
ATOM 20424 O O . PRO C 1 223 ? 32.19052 65.48920 98.14785 1.000 72.52149 213 PRO C O 1
ATOM 20435 N N . GLY C 1 224 ? 30.42378 66.76991 97.59237 1.000 81.84566 214 GLY C N 1
ATOM 20436 C CA . GLY C 1 224 ? 31.24096 67.90782 97.21854 1.000 71.62739 214 GLY C CA 1
ATOM 20437 C C . GLY C 1 224 ? 31.69238 67.91136 95.77617 1.000 83.77173 214 GLY C C 1
ATOM 20438 O O . GLY C 1 224 ? 32.78129 68.41801 95.47758 1.000 100.63968 214 GLY C O 1
ATOM 20442 N N . GLN C 1 225 ? 30.89466 67.34592 94.87011 1.000 77.67936 215 GLN C N 1
ATOM 20443 C CA . GLN C 1 225 ? 31.27698 67.20623 93.46928 1.000 85.21700 215 GLN C CA 1
ATOM 20444 C C . GLN C 1 225 ? 31.26214 68.54622 92.74135 1.000 89.26249 215 GLN C C 1
ATOM 20445 O O . GLN C 1 225 ? 32.32279 69.07724 92.39420 1.000 78.05883 215 GLN C O 1
ATOM 20459 N N . GLU C 1 226 ? 30.07572 69.09937 92.50268 1.000 96.39691 216 GLU C N 1
ATOM 20460 C CA . GLU C 1 226 ? 29.94901 70.36128 91.77559 1.000 90.66109 216 GLU C CA 1
ATOM 20461 C C . GLU C 1 226 ? 29.90028 71.53730 92.74435 1.000 87.14641 216 GLU C C 1
ATOM 20462 O O . GLU C 1 226 ? 29.45121 71.39936 93.88254 1.000 90.00860 216 GLU C O 1
ATOM 20474 N N . TYR C 1 247 ? 26.55579 58.14474 98.64311 1.000 60.85597 237 TYR C N 1
ATOM 20475 C CA . TYR C 1 247 ? 25.42077 57.47141 98.01915 1.000 68.44861 237 TYR C CA 1
ATOM 20476 C C . TYR C 1 247 ? 25.79104 56.09993 97.46896 1.000 72.08254 237 TYR C C 1
ATOM 20477 O O . TYR C 1 247 ? 26.92081 55.88757 97.02960 1.000 69.88151 237 TYR C O 1
ATOM 20494 N N . PRO C 1 248 ? 24.83578 55.16369 97.49190 1.000 79.47147 238 PRO C N 1
ATOM 20495 C CA . PRO C 1 248 ? 25.10634 53.83063 96.93903 1.000 82.06402 238 PRO C CA 1
ATOM 20496 C C . PRO C 1 248 ? 25.09543 53.80586 95.41728 1.000 80.87928 238 PRO C C 1
ATOM 20497 O O . PRO C 1 248 ? 25.82021 53.01171 94.80911 1.000 82.18588 238 PRO C O 1
ATOM 20508 N N . ASP C 1 249 ? 24.28195 54.65851 94.78649 1.000 87.58765 239 ASP C N 1
ATOM 20509 C CA . ASP C 1 249 ? 24.19096 54.64962 93.32993 1.000 100.61754 239 ASP C CA 1
ATOM 20510 C C . ASP C 1 249 ? 24.05678 56.05680 92.75417 1.000 78.78460 239 ASP C C 1
ATOM 20511 O O . ASP C 1 249 ? 23.04632 56.72997 92.99273 1.000 69.43130 239 ASP C O 1
ATOM 20520 N N . PRO C 1 250 ? 25.04778 56.54528 91.99484 1.000 79.50145 240 PRO C N 1
ATOM 20521 C CA . PRO C 1 250 ? 24.89788 57.86597 91.36780 1.000 90.47341 240 PRO C CA 1
ATOM 20522 C C . PRO C 1 250 ? 24.04947 57.83763 90.10434 1.000 83.78259 240 PRO C C 1
ATOM 20523 O O . PRO C 1 250 ? 23.25393 58.74928 89.85634 1.000 75.34048 240 PRO C O 1
ATOM 20534 N N . GLY C 1 251 ? 24.21193 56.78346 89.30143 1.000 97.43644 241 GLY C N 1
ATOM 20535 C CA . GLY C 1 251 ? 23.57695 56.74468 87.99486 1.000 89.77950 241 GLY C CA 1
ATOM 20536 C C . GLY C 1 251 ? 22.06480 56.65428 88.02835 1.000 68.06490 241 GLY C C 1
ATOM 20537 O O . GLY C 1 251 ? 21.39475 57.13712 87.11084 1.000 75.35887 241 GLY C O 1
ATOM 20541 N N . GLN C 1 252 ? 21.50198 56.04545 89.07380 1.000 61.06186 242 GLN C N 1
ATOM 20542 C CA . GLN C 1 252 ? 20.05338 55.87081 89.11548 1.000 60.54926 242 GLN C CA 1
ATOM 20543 C C . GLN C 1 252 ? 19.32933 57.20577 89.20071 1.000 66.69363 242 GLN C C 1
ATOM 20544 O O . GLN C 1 252 ? 18.19726 57.32498 88.71859 1.000 64.35061 242 GLN C O 1
ATOM 20558 N N . PHE C 1 253 ? 19.95398 58.21042 89.81461 1.000 68.63264 243 PHE C N 1
ATOM 20559 C CA . PHE C 1 253 ? 19.38847 59.55300 89.85372 1.000 66.78169 243 PHE C CA 1
ATOM 20560 C C . PHE C 1 253 ? 19.87614 60.42913 88.70872 1.000 66.83709 243 PHE C C 1
ATOM 20561 O O . PHE C 1 253 ? 19.11762 61.27582 88.22118 1.000 55.37782 243 PHE C O 1
ATOM 20578 N N . GLU C 1 254 ? 21.12297 60.24516 88.26739 1.000 81.71333 244 GLU C N 1
ATOM 20579 C CA . GLU C 1 254 ? 21.60549 60.96309 87.09245 1.000 63.83521 244 GLU C CA 1
ATOM 20580 C C . GLU C 1 254 ? 20.84791 60.53278 85.84405 1.000 58.65220 244 GLU C C 1
ATOM 20581 O O . GLU C 1 254 ? 20.71950 61.31323 84.89408 1.000 45.41552 244 GLU C O 1
ATOM 20593 N N . GLN C 1 255 ? 20.32520 59.30400 85.84204 1.000 65.88358 245 GLN C N 1
ATOM 20594 C CA . GLN C 1 255 ? 19.59586 58.77337 84.69657 1.000 72.23974 245 GLN C CA 1
ATOM 20595 C C . GLN C 1 255 ? 18.23653 59.43571 84.51055 1.000 74.20287 245 GLN C C 1
ATOM 20596 O O . GLN C 1 255 ? 17.65756 59.33172 83.42307 1.000 70.15535 245 GLN C O 1
ATOM 20610 N N . LEU C 1 256 ? 17.71400 60.11852 85.53278 1.000 69.58452 246 LEU C N 1
ATOM 20611 C CA . LEU C 1 256 ? 16.41313 60.76135 85.38642 1.000 62.61027 246 LEU C CA 1
ATOM 20612 C C . LEU C 1 256 ? 16.45712 61.93350 84.41329 1.000 61.22354 246 LEU C C 1
ATOM 20613 O O . LEU C 1 256 ? 15.40849 62.32522 83.89041 1.000 64.91939 246 LEU C O 1
ATOM 20629 N N . ALA C 1 257 ? 17.63732 62.50472 84.15904 1.000 54.97695 247 ALA C N 1
ATOM 20630 C CA . ALA C 1 257 ? 17.74915 63.50167 83.10204 1.000 52.60917 247 ALA C CA 1
ATOM 20631 C C . ALA C 1 257 ? 17.64546 62.86750 81.72313 1.000 56.21978 247 ALA C C 1
ATOM 20632 O O . ALA C 1 257 ? 17.30922 63.56045 80.75756 1.000 67.41059 247 ALA C O 1
ATOM 20639 N N . HIS C 1 258 ? 17.92397 61.56634 81.61480 1.000 56.31957 248 HIS C N 1
ATOM 20640 C CA . HIS C 1 258 ? 17.82874 60.87817 80.33316 1.000 60.91791 248 HIS C CA 1
ATOM 20641 C C . HIS C 1 258 ? 16.38811 60.49507 80.01356 1.000 56.29621 248 HIS C C 1
ATOM 20642 O O . HIS C 1 258 ? 15.95954 60.58758 78.85764 1.000 63.43847 248 HIS C O 1
ATOM 20656 N N . GLU C 1 259 ? 15.63098 60.07574 81.01965 1.000 53.34463 249 GLU C N 1
ATOM 20657 C CA . GLU C 1 259 ? 14.26802 59.61025 80.78896 1.000 62.18194 249 GLU C CA 1
ATOM 20658 C C . GLU C 1 259 ? 13.35172 60.79585 80.50336 1.000 53.46508 249 GLU C C 1
ATOM 20659 O O . GLU C 1 259 ? 13.34096 61.76221 81.27461 1.000 39.99041 249 GLU C O 1
ATOM 20671 N N . PRO C 1 260 ? 12.56771 60.76528 79.41919 1.000 51.42491 250 PRO C N 1
ATOM 20672 C CA . PRO C 1 260 ? 11.65577 61.89451 79.17114 1.000 50.26975 250 PRO C CA 1
ATOM 20673 C C . PRO C 1 260 ? 10.49996 61.95543 80.15290 1.000 46.57632 250 PRO C C 1
ATOM 20674 O O . PRO C 1 260 ? 10.07157 63.05446 80.52711 1.000 45.35381 250 PRO C O 1
ATOM 20685 N N . VAL C 1 261 ? 9.97764 60.80378 80.58297 1.000 43.35067 251 VAL C N 1
ATOM 20686 C CA . VAL C 1 261 ? 8.88658 60.80618 81.55310 1.000 47.07264 251 VAL C CA 1
ATOM 20687 C C . VAL C 1 261 ? 9.32609 61.47756 82.84625 1.000 49.55748 251 VAL C C 1
ATOM 20688 O O . VAL C 1 261 ? 8.52188 62.13106 83.52307 1.000 40.97007 251 VAL C O 1
ATOM 20701 N N . ALA C 1 262 ? 10.60179 61.33268 83.21203 1.000 49.55365 252 ALA C N 1
ATOM 20702 C CA . ALA C 1 262 ? 11.09932 61.98800 84.41490 1.000 39.88830 252 ALA C CA 1
ATOM 20703 C C . ALA C 1 262 ? 11.11307 63.50172 84.25870 1.000 40.01296 252 ALA C C 1
ATOM 20704 O O . ALA C 1 262 ? 10.91659 64.22626 85.24086 1.000 43.02908 252 ALA C O 1
ATOM 20711 N N . GLN C 1 263 ? 11.33897 63.99679 83.03905 1.000 55.97486 253 GLN C N 1
ATOM 20712 C CA . GLN C 1 263 ? 11.31058 65.43670 82.81387 1.000 44.94231 253 GLN C CA 1
ATOM 20713 C C . GLN C 1 263 ? 9.88877 65.97371 82.83253 1.000 37.95924 253 GLN C C 1
ATOM 20714 O O . GLN C 1 263 ? 9.66366 67.11470 83.25208 1.000 41.06550 253 GLN C O 1
ATOM 20728 N N . GLU C 1 264 ? 8.92079 65.17437 82.37975 1.000 27.91257 254 GLU C N 1
ATOM 20729 C CA . GLU C 1 264 ? 7.53110 65.60049 82.46447 1.000 28.89680 254 GLU C CA 1
ATOM 20730 C C . GLU C 1 264 ? 7.07564 65.69715 83.91227 1.000 29.54288 254 GLU C C 1
ATOM 20731 O O . GLU C 1 264 ? 6.22331 66.53089 84.23751 1.000 36.98608 254 GLU C O 1
ATOM 20743 N N . GLN C 1 265 ? 7.62102 64.85279 84.79063 1.000 36.82021 255 GLN C N 1
ATOM 20744 C CA . GLN C 1 265 ? 7.35213 65.00828 86.21535 1.000 36.13515 255 GLN C CA 1
ATOM 20745 C C . GLN C 1 265 ? 8.00104 66.27810 86.75197 1.000 30.67777 255 GLN C C 1
ATOM 20746 O O . GLN C 1 265 ? 7.40458 66.99134 87.56695 1.000 28.09808 255 GLN C O 1
ATOM 20760 N N . LYS C 1 266 ? 9.21234 66.59227 86.28401 1.000 35.41336 256 LYS C N 1
ATOM 20761 C CA . LYS C 1 266 ? 9.88088 67.80765 86.73465 1.000 29.50311 256 LYS C CA 1
ATOM 20762 C C . LYS C 1 266 ? 9.04501 69.03807 86.42266 1.000 25.03142 256 LYS C C 1
ATOM 20763 O O . LYS C 1 266 ? 8.89586 69.92938 87.26628 1.000 24.41503 256 LYS C O 1
ATOM 20782 N N . PHE C 1 267 ? 8.48146 69.09986 85.21735 1.000 35.17807 257 PHE C N 1
ATOM 20783 C CA . PHE C 1 267 ? 7.60848 70.21519 84.87816 1.000 35.86082 257 PHE C CA 1
ATOM 20784 C C . PHE C 1 267 ? 6.37336 70.22168 85.76902 1.000 27.65937 257 PHE C C 1
ATOM 20785 O O . PHE C 1 267 ? 5.95864 71.27619 86.26420 1.000 27.52623 257 PHE C O 1
ATOM 20802 N N . ALA C 1 268 ? 5.77683 69.04837 85.99259 1.000 22.67676 258 ALA C N 1
ATOM 20803 C CA . ALA C 1 268 ? 4.61665 68.96971 86.87110 1.000 21.85335 258 ALA C CA 1
ATOM 20804 C C . ALA C 1 268 ? 4.95117 69.45054 88.27465 1.000 22.53390 258 ALA C C 1
ATOM 20805 O O . ALA C 1 268 ? 4.08228 69.98795 88.97058 1.000 27.09437 258 ALA C O 1
ATOM 20812 N N . ALA C 1 269 ? 6.19738 69.26386 88.71000 1.000 23.56181 259 ALA C N 1
ATOM 20813 C CA . ALA C 1 269 ? 6.60788 69.76832 90.01411 1.000 22.44094 259 ALA C CA 1
ATOM 20814 C C . ALA C 1 269 ? 6.81760 71.27598 89.97206 1.000 22.39817 259 ALA C C 1
ATOM 20815 O O . ALA C 1 269 ? 6.34028 72.00312 90.84919 1.000 26.13763 259 ALA C O 1
ATOM 20822 N N . ALA C 1 270 ? 7.52462 71.76453 88.95231 1.000 23.82055 260 ALA C N 1
ATOM 20823 C CA . ALA C 1 270 ? 7.73951 73.20137 88.83775 1.000 24.87323 260 ALA C CA 1
ATOM 20824 C C . ALA C 1 270 ? 6.42402 73.94397 88.66276 1.000 22.21764 260 ALA C C 1
ATOM 20825 O O . ALA C 1 270 ? 6.27858 75.06900 89.15082 1.000 22.32927 260 ALA C O 1
ATOM 20832 N N . LEU C 1 271 ? 5.45635 73.33884 87.97185 1.000 21.96673 261 LEU C N 1
ATOM 20833 C CA . LEU C 1 271 ? 4.16818 73.99908 87.80166 1.000 21.80178 261 LEU C CA 1
ATOM 20834 C C . LEU C 1 271 ? 3.38029 74.01990 89.10340 1.000 21.83257 261 LEU C C 1
ATOM 20835 O O . LEU C 1 271 ? 2.60910 74.95552 89.34426 1.000 21.84397 261 LEU C O 1
ATOM 20851 N N . LYS C 1 272 ? 3.56036 73.00741 89.95328 1.000 23.01424 262 LYS C N 1
ATOM 20852 C CA . LYS C 1 272 ? 2.88994 73.00626 91.24895 1.000 21.98106 262 LYS C CA 1
ATOM 20853 C C . LYS C 1 272 ? 3.41847 74.13024 92.13431 1.000 23.32999 262 LYS C C 1
ATOM 20854 O O . LYS C 1 272 ? 2.64055 74.86807 92.75087 1.000 22.30330 262 LYS C O 1
ATOM 20873 N N . ILE C 1 273 ? 4.74418 74.29045 92.19005 1.000 22.75681 263 ILE C N 1
ATOM 20874 C CA . ILE C 1 273 ? 5.33374 75.36328 92.98513 1.000 22.75468 263 ILE C CA 1
ATOM 20875 C C . ILE C 1 273 ? 4.83077 76.71682 92.51344 1.000 22.77733 263 ILE C C 1
ATOM 20876 O O . ILE C 1 273 ? 4.65245 77.64030 93.31669 1.000 23.04383 263 ILE C O 1
ATOM 20892 N N . LEU C 1 274 ? 4.60027 76.86115 91.21027 1.000 22.56175 264 LEU C N 1
ATOM 20893 C CA . LEU C 1 274 ? 4.20710 78.14944 90.65947 1.000 22.64219 264 LEU C CA 1
ATOM 20894 C C . LEU C 1 274 ? 2.73408 78.44673 90.89736 1.000 25.61783 264 LEU C C 1
ATOM 20895 O O . LEU C 1 274 ? 2.36260 79.61321 91.07253 1.000 25.06623 264 LEU C O 1
ATOM 20911 N N . LEU C 1 275 ? 1.88786 77.41743 90.90113 1.000 25.65349 265 LEU C N 1
ATOM 20912 C CA . LEU C 1 275 ? 0.44845 77.61436 91.00124 1.000 22.20329 265 LEU C CA 1
ATOM 20913 C C . LEU C 1 275 ? -0.06213 77.55449 92.43355 1.000 23.10231 265 LEU C C 1
ATOM 20914 O O . LEU C 1 275 ? -1.08180 78.18236 92.74355 1.000 30.64089 265 LEU C O 1
ATOM 20930 N N . THR C 1 276 ? 0.61187 76.81376 93.31343 1.000 22.44819 266 THR C N 1
ATOM 20931 C CA . THR C 1 276 ? 0.17331 76.70873 94.69885 1.000 22.64785 266 THR C CA 1
ATOM 20932 C C . THR C 1 276 ? 0.48500 77.95220 95.51851 1.000 23.06030 266 THR C C 1
ATOM 20933 O O . THR C 1 276 ? -0.02464 78.07944 96.63585 1.000 26.19358 266 THR C O 1
ATOM 20944 N N . TYR C 1 277 ? 1.30131 78.86629 95.00219 1.000 24.05799 267 TYR C N 1
ATOM 20945 C CA . TYR C 1 277 ? 1.68276 80.04296 95.77091 1.000 24.54039 267 TYR C CA 1
ATOM 20946 C C . TYR C 1 277 ? 0.51766 81.01771 95.88512 1.000 26.23641 267 TYR C C 1
ATOM 20947 O O . TYR C 1 277 ? 0.36565 81.91583 95.05105 1.000 25.92452 267 TYR C O 1
ATOM 20965 N N . GLN C 1 278 ? -0.31115 80.84426 96.91204 1.000 28.55057 268 GLN C N 1
ATOM 20966 C CA . GLN C 1 278 ? -1.37287 81.79500 97.21767 1.000 36.61632 268 GLN C CA 1
ATOM 20967 C C . GLN C 1 278 ? -0.92360 82.62522 98.41428 1.000 37.24508 268 GLN C C 1
ATOM 20968 O O . GLN C 1 278 ? -1.17818 82.24752 99.56528 1.000 35.55471 268 GLN C O 1
ATOM 20982 N N . PRO C 1 279 ? -0.26018 83.76170 98.18427 1.000 40.70279 269 PRO C N 1
ATOM 20983 C CA . PRO C 1 279 ? 0.43235 84.43919 99.29259 1.000 35.10100 269 PRO C CA 1
ATOM 20984 C C . PRO C 1 279 ? -0.49089 84.87783 100.40988 1.000 37.67701 269 PRO C C 1
ATOM 20985 O O . PRO C 1 279 ? -0.07761 84.88695 101.57615 1.000 29.63607 269 PRO C O 1
ATOM 20996 N N . GLU C 1 280 ? -1.73000 85.25366 100.09005 1.000 44.00811 270 GLU C N 1
ATOM 20997 C CA . GLU C 1 280 ? -2.64961 85.70105 101.12866 1.000 38.83877 270 GLU C CA 1
ATOM 20998 C C . GLU C 1 280 ? -2.89103 84.60546 102.15936 1.000 44.47744 270 GLU C C 1
ATOM 20999 O O . GLU C 1 280 ? -3.14361 84.90228 103.33183 1.000 45.39766 270 GLU C O 1
ATOM 21011 N N . MET C 1 281 ? -2.80768 83.33808 101.74717 1.000 39.59393 271 MET C N 1
ATOM 21012 C CA . MET C 1 281 ? -2.98795 82.23332 102.68191 1.000 25.92285 271 MET C CA 1
ATOM 21013 C C . MET C 1 281 ? -1.69329 81.91874 103.41966 1.000 29.03500 271 MET C C 1
ATOM 21014 O O . MET C 1 281 ? -1.69122 81.75426 104.64432 1.000 39.85668 271 MET C O 1
ATOM 21028 N N . ILE C 1 282 ? -0.58268 81.82332 102.68493 1.000 36.53706 272 ILE C N 1
ATOM 21029 C CA . ILE C 1 282 ? 0.68817 81.46273 103.30426 1.000 26.22326 272 ILE C CA 1
ATOM 21030 C C . ILE C 1 282 ? 1.04449 82.43672 104.41591 1.000 31.31430 272 ILE C C 1
ATOM 21031 O O . ILE C 1 282 ? 1.65625 82.04681 105.41775 1.000 33.14392 272 ILE C O 1
ATOM 21047 N N . ARG C 1 283 ? 0.67571 83.71191 104.26813 1.000 37.17869 273 ARG C N 1
ATOM 21048 C CA . ARG C 1 283 ? 0.92219 84.66477 105.34511 1.000 29.28785 273 ARG C CA 1
ATOM 21049 C C . ARG C 1 283 ? 0.04732 84.35511 106.55531 1.000 37.23491 273 ARG C C 1
ATOM 21050 O O . ARG C 1 283 ? 0.50579 84.45728 107.69922 1.000 34.23920 273 ARG C O 1
ATOM 21071 N N . LYS C 1 284 ? -1.21112 83.96368 106.32816 1.000 38.24231 274 LYS C N 1
ATOM 21072 C CA . LYS C 1 284 ? -2.05402 83.54650 107.44473 1.000 29.01602 274 LYS C CA 1
ATOM 21073 C C . LYS C 1 284 ? -1.51936 82.26984 108.08176 1.000 31.49385 274 LYS C C 1
ATOM 21074 O O . LYS C 1 284 ? -1.58306 82.10415 109.30540 1.000 42.28902 274 LYS C O 1
ATOM 21093 N N . ARG C 1 285 ? -0.99867 81.35070 107.26698 1.000 28.02929 275 ARG C N 1
ATOM 21094 C CA . ARG C 1 285 ? -0.50034 80.09088 107.80422 1.000 32.00415 275 ARG C CA 1
ATOM 21095 C C . ARG C 1 285 ? 0.83848 80.27681 108.50848 1.000 29.66378 275 ARG C C 1
ATOM 21096 O O . ARG C 1 285 ? 1.09923 79.62864 109.52685 1.000 51.19338 275 ARG C O 1
ATOM 21117 N N . LEU C 1 286 ? 1.69345 81.16494 107.99736 1.000 29.31465 276 LEU C N 1
ATOM 21118 C CA . LEU C 1 286 ? 2.97236 81.40333 108.65879 1.000 34.94266 276 LEU C CA 1
ATOM 21119 C C . LEU C 1 286 ? 2.77072 82.04201 110.02762 1.000 49.89114 276 LEU C C 1
ATOM 21120 O O . LEU C 1 286 ? 3.43417 81.66021 110.99926 1.000 49.22937 276 LEU C O 1
ATOM 21136 N N . THR C 1 287 ? 1.85238 83.00668 110.13121 1.000 42.57532 277 THR C N 1
ATOM 21137 C CA . THR C 1 287 ? 1.54226 83.58111 111.43522 1.000 37.45804 277 THR C CA 1
ATOM 21138 C C . THR C 1 287 ? 0.96104 82.53854 112.38050 1.000 39.35640 277 THR C C 1
ATOM 21139 O O . THR C 1 287 ? 0.99209 82.73467 113.59962 1.000 53.43778 277 THR C O 1
ATOM 21150 N N . GLU C 1 288 ? 0.42739 81.43731 111.84488 1.000 46.07945 278 GLU C N 1
ATOM 21151 C CA . GLU C 1 288 ? -0.03866 80.35197 112.70004 1.000 46.08042 278 GLU C CA 1
ATOM 21152 C C . GLU C 1 288 ? 1.12501 79.63191 113.36861 1.000 37.38484 278 GLU C C 1
ATOM 21153 O O . GLU C 1 288 ? 0.96479 79.08374 114.46447 1.000 41.82280 278 GLU C O 1
ATOM 21165 N N . LEU C 1 289 ? 2.30088 79.63560 112.73806 1.000 44.68381 279 LEU C N 1
ATOM 21166 C CA . LEU C 1 289 ? 3.48386 78.99917 113.30150 1.000 54.24959 279 LEU C CA 1
ATOM 21167 C C . LEU C 1 289 ? 4.37993 79.96569 114.06355 1.000 48.79036 279 LEU C C 1
ATOM 21168 O O . LEU C 1 289 ? 5.21086 79.51453 114.85995 1.000 35.48153 279 LEU C O 1
ATOM 21184 N N . PHE C 1 290 ? 4.22974 81.27208 113.84597 1.000 49.24607 280 PHE C N 1
ATOM 21185 C CA . PHE C 1 290 ? 5.07034 82.27587 114.48445 1.000 54.66478 280 PHE C CA 1
ATOM 21186 C C . PHE C 1 290 ? 4.28982 83.30732 115.28264 1.000 57.61615 280 PHE C C 1
ATOM 21187 O O . PHE C 1 290 ? 4.81721 83.82368 116.26676 1.000 63.17107 280 PHE C O 1
ATOM 21204 N N . GLY C 1 291 ? 3.06444 83.63420 114.88209 1.000 53.23959 281 GLY C N 1
ATOM 21205 C CA . GLY C 1 291 ? 2.21553 84.49600 115.68096 1.000 56.93848 281 GLY C CA 1
ATOM 21206 C C . GLY C 1 291 ? 2.72694 85.91167 115.83798 1.000 68.10472 281 GLY C C 1
ATOM 21207 O O . GLY C 1 291 ? 2.72977 86.45554 116.94706 1.000 79.68627 281 GLY C O 1
ATOM 21211 N N . GLU C 1 292 ? 3.16107 86.52406 114.73959 1.000 64.74635 282 GLU C N 1
ATOM 21212 C CA . GLU C 1 292 ? 3.64331 87.89997 114.73599 1.000 91.42544 282 GLU C CA 1
ATOM 21213 C C . GLU C 1 292 ? 4.98123 88.04902 115.44925 1.000 67.18868 282 GLU C C 1
ATOM 21214 O O . GLU C 1 292 ? 5.34804 89.15502 115.85854 1.000 55.67423 282 GLU C O 1
ATOM 21226 N N . MET C 1 293 ? 5.71055 86.95032 115.62598 1.000 65.74150 283 MET C N 1
ATOM 21227 C CA . MET C 1 293 ? 7.04709 87.02423 116.19775 1.000 56.81578 283 MET C CA 1
ATOM 21228 C C . MET C 1 293 ? 7.90962 87.98983 115.39740 1.000 43.41907 283 MET C C 1
ATOM 21229 O O . MET C 1 293 ? 7.81126 88.06931 114.17041 1.000 65.79755 283 MET C O 1
ATOM 21243 N N . THR C 1 294 ? 8.74994 88.73739 116.10082 1.000 60.57684 284 THR C N 1
ATOM 21244 C CA . THR C 1 294 ? 9.64393 89.67076 115.43543 1.000 62.88178 284 THR C CA 1
ATOM 21245 C C . THR C 1 294 ? 10.76551 88.91032 114.73471 1.000 59.35640 284 THR C C 1
ATOM 21246 O O . THR C 1 294 ? 11.10973 87.78456 115.10499 1.000 54.65868 284 THR C O 1
ATOM 21257 N N . LEU C 1 295 ? 11.32478 89.53176 113.69420 1.000 66.64939 285 LEU C N 1
ATOM 21258 C CA . LEU C 1 295 ? 12.48527 88.95939 113.01926 1.000 74.51970 285 LEU C CA 1
ATOM 21259 C C . LEU C 1 295 ? 13.60315 88.68304 114.01708 1.000 69.43135 285 LEU C C 1
ATOM 21260 O O . LEU C 1 295 ? 14.04813 87.54157 114.18132 1.000 56.70812 285 LEU C O 1
ATOM 21276 N N . ASN C 1 296 ? 14.06802 89.73150 114.69447 1.000 72.88891 286 ASN C N 1
ATOM 21277 C CA . ASN C 1 296 ? 15.05549 89.60941 115.76117 1.000 72.35031 286 ASN C CA 1
ATOM 21278 C C . ASN C 1 296 ? 16.31038 88.88632 115.26760 1.000 73.41688 286 ASN C C 1
ATOM 21279 O O . ASN C 1 296 ? 16.71424 87.84830 115.79660 1.000 77.01461 286 ASN C O 1
ATOM 21290 N N . TYR C 1 297 ? 16.92583 89.45440 114.22710 1.000 68.15928 287 TYR C N 1
ATOM 21291 C CA . TYR C 1 297 ? 18.22242 88.95781 113.78627 1.000 66.37901 287 TYR C CA 1
ATOM 21292 C C . TYR C 1 297 ? 19.34373 89.39228 114.71792 1.000 72.34033 287 TYR C C 1
ATOM 21293 O O . TYR C 1 297 ? 20.44548 88.83866 114.63878 1.000 78.33648 287 TYR C O 1
ATOM 21311 N N . THR C 1 298 ? 19.08660 90.36704 115.59369 1.000 82.99515 288 THR C N 1
ATOM 21312 C CA . THR C 1 298 ? 20.06819 90.74662 116.60027 1.000 79.25835 288 THR C CA 1
ATOM 21313 C C . THR C 1 298 ? 20.32510 89.61728 117.58719 1.000 75.11244 288 THR C C 1
ATOM 21314 O O . THR C 1 298 ? 21.34288 89.63902 118.28766 1.000 79.27906 288 THR C O 1
ATOM 21325 N N . SER C 1 299 ? 19.42896 88.62862 117.65254 1.000 71.34222 289 SER C N 1
ATOM 21326 C CA . SER C 1 299 ? 19.63959 87.47012 118.51124 1.000 70.55100 289 SER C CA 1
ATOM 21327 C C . SER C 1 299 ? 20.92172 86.72039 118.17592 1.000 72.80825 289 SER C C 1
ATOM 21328 O O . SER C 1 299 ? 21.34954 85.87478 118.96929 1.000 84.14489 289 SER C O 1
ATOM 21336 N N . LEU C 1 300 ? 21.53857 86.99996 117.02487 1.000 71.39962 290 LEU C N 1
ATOM 21337 C CA . LEU C 1 300 ? 22.83845 86.41720 116.71504 1.000 81.88393 290 LEU C CA 1
ATOM 21338 C C . LEU C 1 300 ? 23.90449 86.81935 117.72593 1.000 91.20545 290 LEU C C 1
ATOM 21339 O O . LEU C 1 300 ? 24.94307 86.15476 117.80798 1.000 94.47101 290 LEU C O 1
ATOM 21355 N N . ASP C 1 301 ? 23.67912 87.89229 118.49062 1.000 89.40394 291 ASP C N 1
ATOM 21356 C CA . ASP C 1 301 ? 24.64046 88.27590 119.52005 1.000 79.36817 291 ASP C CA 1
ATOM 21357 C C . ASP C 1 301 ? 24.86794 87.13864 120.50887 1.000 79.46822 291 ASP C C 1
ATOM 21358 O O . ASP C 1 301 ? 25.99379 86.92662 120.97508 1.000 89.31610 291 ASP C O 1
ATOM 21367 N N . GLU C 1 302 ? 23.80871 86.39550 120.84239 1.000 75.80225 292 GLU C N 1
ATOM 21368 C CA . GLU C 1 302 ? 23.95471 85.27088 121.76162 1.000 86.84463 292 GLU C CA 1
ATOM 21369 C C . GLU C 1 302 ? 24.87930 84.20141 121.19170 1.000 88.99624 292 GLU C C 1
ATOM 21370 O O . GLU C 1 302 ? 25.49876 83.44764 121.95168 1.000 84.69182 292 GLU C O 1
ATOM 21382 N N . THR C 1 303 ? 24.98076 84.11609 119.86393 1.000 93.94215 293 THR C N 1
ATOM 21383 C CA . THR C 1 303 ? 25.92234 83.21998 119.20137 1.000 87.36821 293 THR C CA 1
ATOM 21384 C C . THR C 1 303 ? 27.28660 83.87603 119.01883 1.000 88.05455 293 THR C C 1
ATOM 21385 O O . THR C 1 303 ? 28.30941 83.32763 119.44034 1.000 100.63553 293 THR C O 1
ATOM 21396 N N . ASP C 1 304 ? 27.30593 85.05385 118.39840 1.000 88.80397 294 ASP C N 1
ATOM 21397 C CA . ASP C 1 304 ? 28.52889 85.80538 118.14975 1.000 93.25904 294 ASP C CA 1
ATOM 21398 C C . ASP C 1 304 ? 28.15330 87.17836 117.61045 1.000 95.91224 294 ASP C C 1
ATOM 21399 O O . ASP C 1 304 ? 27.44190 87.27698 116.60584 1.000 104.43245 294 ASP C O 1
ATOM 21408 N N . VAL C 1 305 ? 28.61724 88.24437 118.26368 1.000 94.48560 295 VAL C N 1
ATOM 21409 C CA . VAL C 1 305 ? 28.26746 89.57998 117.79512 1.000 95.78662 295 VAL C CA 1
ATOM 21410 C C . VAL C 1 305 ? 28.92067 89.85782 116.44833 1.000 100.67047 295 VAL C C 1
ATOM 21411 O O . VAL C 1 305 ? 28.35767 90.57799 115.61381 1.000 105.95188 295 VAL C O 1
ATOM 21424 N N . ALA C 1 306 ? 30.10884 89.29546 116.20811 1.000 99.84727 296 ALA C N 1
ATOM 21425 C CA . ALA C 1 306 ? 30.77494 89.50284 114.92692 1.000 114.35227 296 ALA C CA 1
ATOM 21426 C C . ALA C 1 306 ? 29.97026 88.91228 113.77635 1.000 108.04169 296 ALA C C 1
ATOM 21427 O O . ALA C 1 306 ? 30.04869 89.40833 112.64643 1.000 99.64170 296 ALA C O 1
ATOM 21434 N N . LEU C 1 307 ? 29.19353 87.85755 114.03851 1.000 111.26204 297 LEU C N 1
ATOM 21435 C CA . LEU C 1 307 ? 28.36804 87.27435 112.98551 1.000 98.58638 297 LEU C CA 1
ATOM 21436 C C . LEU C 1 307 ? 27.22483 88.20708 112.60770 1.000 88.35016 297 LEU C C 1
ATOM 21437 O O . LEU C 1 307 ? 26.91370 88.36587 111.42197 1.000 92.55685 297 LEU C O 1
ATOM 21453 N N . ARG C 1 308 ? 26.57929 88.82332 113.60164 1.000 74.85853 298 ARG C N 1
ATOM 21454 C CA . ARG C 1 308 ? 25.51661 89.77751 113.30455 1.000 90.17416 298 ARG C CA 1
ATOM 21455 C C . ARG C 1 308 ? 26.01938 90.87201 112.37162 1.000 84.38918 298 ARG C C 1
ATOM 21456 O O . ARG C 1 308 ? 25.30715 91.29441 111.45278 1.000 84.07282 298 ARG C O 1
ATOM 21477 N N . ASN C 1 309 ? 27.24434 91.35143 112.60001 1.000 79.10696 299 ASN C N 1
ATOM 21478 C CA . ASN C 1 309 ? 27.80011 92.39083 111.74151 1.000 95.18217 299 ASN C CA 1
ATOM 21479 C C . ASN C 1 309 ? 27.95698 91.90686 110.30438 1.000 101.35030 299 ASN C C 1
ATOM 21480 O O . ASN C 1 309 ? 27.79456 92.69576 109.36589 1.000 92.19800 299 ASN C O 1
ATOM 21491 N N . GLN C 1 310 ? 28.26478 90.62047 110.10687 1.000 105.32780 300 GLN C N 1
ATOM 21492 C CA . GLN C 1 310 ? 28.37562 90.09608 108.74848 1.000 89.60526 300 GLN C CA 1
ATOM 21493 C C . GLN C 1 310 ? 27.06486 90.25846 107.99078 1.000 76.33682 300 GLN C C 1
ATOM 21494 O O . GLN C 1 310 ? 27.06350 90.60554 106.80428 1.000 84.12075 300 GLN C O 1
ATOM 21508 N N . TYR C 1 311 ? 25.93651 90.01498 108.66061 1.000 80.34835 301 TYR C N 1
ATOM 21509 C CA . TYR C 1 311 ? 24.64602 90.15370 107.99528 1.000 78.46235 301 TYR C CA 1
ATOM 21510 C C . TYR C 1 311 ? 24.30256 91.62008 107.77372 1.000 86.26823 301 TYR C C 1
ATOM 21511 O O . TYR C 1 311 ? 23.71107 91.97647 106.74794 1.000 93.99561 301 TYR C O 1
ATOM 21529 N N . GLU C 1 312 ? 24.66259 92.48609 108.72282 1.000 76.38813 302 GLU C N 1
ATOM 21530 C CA . GLU C 1 312 ? 24.47080 93.91454 108.51793 1.000 77.10541 302 GLU C CA 1
ATOM 21531 C C . GLU C 1 312 ? 25.36709 94.44941 107.40861 1.000 86.34692 302 GLU C C 1
ATOM 21532 O O . GLU C 1 312 ? 25.08042 95.51795 106.85841 1.000 84.17679 302 GLU C O 1
ATOM 21544 N N . LYS C 1 313 ? 26.43577 93.72802 107.06505 1.000 78.13223 303 LYS C N 1
ATOM 21545 C CA . LYS C 1 313 ? 27.37792 94.14210 106.03114 1.000 87.35652 303 LYS C CA 1
ATOM 21546 C C . LYS C 1 313 ? 27.08640 93.52711 104.66901 1.000 74.59587 303 LYS C C 1
ATOM 21547 O O . LYS C 1 313 ? 27.15409 94.22748 103.65475 1.000 83.51037 303 LYS C O 1
ATOM 21566 N N . THR C 1 314 ? 26.75880 92.23668 104.61502 1.000 78.67718 304 THR C N 1
ATOM 21567 C CA . THR C 1 314 ? 26.52357 91.57925 103.33504 1.000 82.45131 304 THR C CA 1
ATOM 21568 C C . THR C 1 314 ? 25.08672 91.74909 102.85591 1.000 83.68680 304 THR C C 1
ATOM 21569 O O . THR C 1 314 ? 24.85748 91.96215 101.66039 1.000 90.85661 304 THR C O 1
ATOM 21580 N N . PHE C 1 315 ? 24.10954 91.65904 103.76329 1.000 77.89172 305 PHE C N 1
ATOM 21581 C CA . PHE C 1 315 ? 22.69737 91.85088 103.43919 1.000 77.41217 305 PHE C CA 1
ATOM 21582 C C . PHE C 1 315 ? 22.16930 93.02309 104.25906 1.000 74.69529 305 PHE C C 1
ATOM 21583 O O . PHE C 1 315 ? 21.46895 92.82734 105.26452 1.000 59.84523 305 PHE C O 1
ATOM 21600 N N . PRO C 1 316 ? 22.47522 94.26038 103.85402 1.000 77.77413 306 PRO C N 1
ATOM 21601 C CA . PRO C 1 316 ? 21.98078 95.41998 104.61169 1.000 77.87462 306 PRO C CA 1
ATOM 21602 C C . PRO C 1 316 ? 20.53751 95.78832 104.31457 1.000 76.60192 306 PRO C C 1
ATOM 21603 O O . PRO C 1 316 ? 19.90317 96.43635 105.15828 1.000 77.33499 306 PRO C O 1
ATOM 21614 N N . HIS C 1 317 ? 19.99398 95.39894 103.16114 1.000 70.81332 307 HIS C N 1
ATOM 21615 C CA . HIS C 1 317 ? 18.63508 95.78292 102.80141 1.000 64.12704 307 HIS C CA 1
ATOM 21616 C C . HIS C 1 317 ? 17.57812 94.88091 103.42329 1.000 62.99826 307 HIS C C 1
ATOM 21617 O O . HIS C 1 317 ? 16.38407 95.15763 103.26544 1.000 61.64357 307 HIS C O 1
ATOM 21631 N N . LEU C 1 318 ? 17.98058 93.81999 104.12190 1.000 66.46632 308 LEU C N 1
ATOM 21632 C CA . LEU C 1 318 ? 17.04181 92.93175 104.79745 1.000 72.56416 308 LEU C CA 1
ATOM 21633 C C . LEU C 1 318 ? 17.34007 92.72226 106.27638 1.000 64.57999 308 LEU C C 1
ATOM 21634 O O . LEU C 1 318 ? 16.41393 92.38143 107.02254 1.000 52.50608 308 LEU C O 1
ATOM 21650 N N . CYS C 1 319 ? 18.58149 92.90744 106.72584 1.000 60.70970 309 CYS C N 1
ATOM 21651 C CA . CYS C 1 319 ? 18.96089 92.78403 108.13500 1.000 63.50751 309 CYS C CA 1
ATOM 21652 C C . CYS C 1 319 ? 19.55909 94.11762 108.57817 1.000 71.62329 309 CYS C C 1
ATOM 21653 O O . CYS C 1 319 ? 20.77814 94.30416 108.56358 1.000 80.47830 309 CYS C O 1
ATOM 21661 N N . ASN C 1 320 ? 18.69125 95.04727 108.97691 1.000 75.84701 310 ASN C N 1
ATOM 21662 C CA . ASN C 1 320 ? 19.11452 96.35428 109.45785 1.000 64.14219 310 ASN C CA 1
ATOM 21663 C C . ASN C 1 320 ? 18.24309 96.74994 110.64331 1.000 71.36184 310 ASN C C 1
ATOM 21664 O O . ASN C 1 320 ? 17.38911 95.98287 111.09800 1.000 70.69086 310 ASN C O 1
ATOM 21675 N N . GLU C 1 321 ? 18.46001 97.97064 111.14090 1.000 76.60555 311 GLU C N 1
ATOM 21676 C CA . GLU C 1 321 ? 17.74019 98.42795 112.32556 1.000 65.42366 311 GLU C CA 1
ATOM 21677 C C . GLU C 1 321 ? 16.23678 98.46961 112.09015 1.000 59.56510 311 GLU C C 1
ATOM 21678 O O . GLU C 1 321 ? 15.45125 98.17810 112.99996 1.000 55.05455 311 GLU C O 1
ATOM 21690 N N . ASN C 1 322 ? 15.81407 98.83561 110.88105 1.000 60.81928 312 ASN C N 1
ATOM 21691 C CA . ASN C 1 322 ? 14.39171 99.03981 110.63843 1.000 67.11989 312 ASN C CA 1
ATOM 21692 C C . ASN C 1 322 ? 13.65550 97.72167 110.43174 1.000 67.64812 312 ASN C C 1
ATOM 21693 O O . ASN C 1 322 ? 12.49557 97.59553 110.84047 1.000 65.73772 312 ASN C O 1
ATOM 21704 N N . THR C 1 323 ? 14.30095 96.73684 109.80440 1.000 66.77885 313 THR C N 1
ATOM 21705 C CA . THR C 1 323 ? 13.66846 95.44198 109.59049 1.000 60.14054 313 THR C CA 1
ATOM 21706 C C . THR C 1 323 ? 13.73508 94.54203 110.81802 1.000 61.68245 313 THR C C 1
ATOM 21707 O O . THR C 1 323 ? 12.99151 93.55737 110.88542 1.000 67.21679 313 THR C O 1
ATOM 21718 N N . ASN C 1 324 ? 14.60568 94.84832 111.78436 1.000 66.75833 314 ASN C N 1
ATOM 21719 C CA . ASN C 1 324 ? 14.75419 93.97746 112.94460 1.000 68.32356 314 ASN C CA 1
ATOM 21720 C C . ASN C 1 324 ? 13.51088 93.96205 113.82044 1.000 61.70041 314 ASN C C 1
ATOM 21721 O O . ASN C 1 324 ? 13.31333 93.00346 114.57331 1.000 55.55580 314 ASN C O 1
ATOM 21732 N N . ILE C 1 325 ? 12.67322 94.99863 113.74202 1.000 64.88548 315 ILE C N 1
ATOM 21733 C CA . ILE C 1 325 ? 11.44635 95.06465 114.52583 1.000 66.21633 315 ILE C CA 1
ATOM 21734 C C . ILE C 1 325 ? 10.23149 94.64803 113.71407 1.000 65.61375 315 ILE C C 1
ATOM 21735 O O . ILE C 1 325 ? 9.12477 94.55993 114.26361 1.000 50.80234 315 ILE C O 1
ATOM 21751 N N . LYS C 1 326 ? 10.40807 94.3675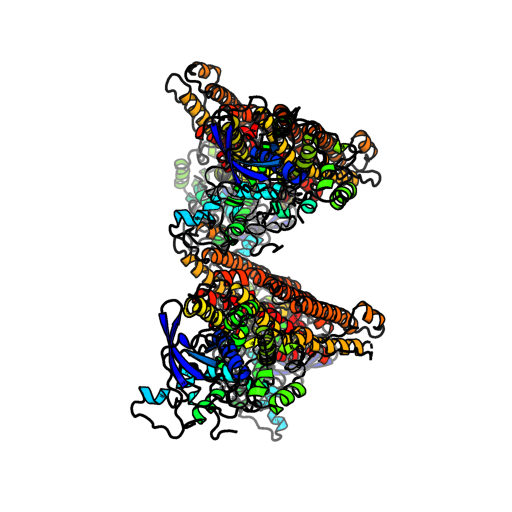7 112.42220 1.000 76.70266 316 LYS C N 1
ATOM 21752 C CA . LYS C 1 326 ? 9.29934 93.96675 111.57599 1.000 62.04865 316 LYS C CA 1
ATOM 21753 C C . LYS C 1 326 ? 9.03547 92.47128 111.74058 1.000 55.47233 316 LYS C C 1
ATOM 21754 O O . LYS C 1 326 ? 9.94435 91.70656 112.07589 1.000 48.57114 316 LYS C O 1
ATOM 21773 N N . PRO C 1 327 ? 7.80371 92.02736 111.49968 1.000 52.44531 317 PRO C N 1
ATOM 21774 C CA . PRO C 1 327 ? 7.47422 90.61989 111.75252 1.000 51.24893 317 PRO C CA 1
ATOM 21775 C C . PRO C 1 327 ? 8.34791 89.68109 110.93361 1.000 56.55846 317 PRO C C 1
ATOM 21776 O O . PRO C 1 327 ? 8.67165 89.95114 109.77474 1.000 54.22703 317 PRO C O 1
ATOM 21787 N N . PHE C 1 328 ? 8.73197 88.56468 111.55862 1.000 65.27371 318 PHE C N 1
ATOM 21788 C CA . PHE C 1 328 ? 9.50701 87.54430 110.86325 1.000 51.03446 318 PHE C CA 1
ATOM 21789 C C . PHE C 1 328 ? 8.76079 86.99131 109.65998 1.000 40.42550 318 PHE C C 1
ATOM 21790 O O . PHE C 1 328 ? 9.39497 86.49252 108.72397 1.000 49.78987 318 PHE C O 1
ATOM 21807 N N . VAL C 1 329 ? 7.42964 87.06991 109.66567 1.000 40.81984 319 VAL C N 1
ATOM 21808 C CA . VAL C 1 329 ? 6.65016 86.65231 108.50446 1.000 42.78178 319 VAL C CA 1
ATOM 21809 C C . VAL C 1 329 ? 7.01769 87.49508 107.28834 1.000 45.99345 319 VAL C C 1
ATOM 21810 O O . VAL C 1 329 ? 7.34538 86.96519 106.22016 1.000 48.16086 319 VAL C O 1
ATOM 21823 N N . ASP C 1 330 ? 6.96993 88.82321 107.43162 1.000 41.87017 320 ASP C N 1
ATOM 21824 C CA . ASP C 1 330 ? 7.27015 89.69380 106.29919 1.000 40.45761 320 ASP C CA 1
ATOM 21825 C C . ASP C 1 330 ? 8.69679 89.50268 105.80325 1.000 40.62068 320 ASP C C 1
ATOM 21826 O O . ASP C 1 330 ? 8.97129 89.70146 104.61374 1.000 41.17031 320 ASP C O 1
ATOM 21835 N N . PHE C 1 331 ? 9.61436 89.11303 106.68961 1.000 37.29201 321 PHE C N 1
ATOM 21836 C CA . PHE C 1 331 ? 10.99783 88.90755 106.27500 1.000 40.65459 321 PHE C CA 1
ATOM 21837 C C . PHE C 1 331 ? 11.13526 87.64978 105.42612 1.000 48.55014 321 PHE C C 1
ATOM 21838 O O . PHE C 1 331 ? 11.75262 87.67577 104.35497 1.000 55.16524 321 PHE C O 1
ATOM 21855 N N . ILE C 1 332 ? 10.56686 86.53434 105.89057 1.000 46.46990 322 ILE C N 1
ATOM 21856 C CA . ILE C 1 332 ? 10.72064 85.27788 105.16532 1.000 40.80745 322 ILE C CA 1
ATOM 21857 C C . ILE C 1 332 ? 9.86957 85.27400 103.90332 1.000 36.88511 322 ILE C C 1
ATOM 21858 O O . ILE C 1 332 ? 10.20210 84.59222 102.92668 1.000 45.58747 322 ILE C O 1
ATOM 21874 N N . MET C 1 333 ? 8.76811 86.02762 103.89132 1.000 33.31108 323 MET C N 1
ATOM 21875 C CA . MET C 1 333 ? 7.97398 86.14798 102.67302 1.000 29.67985 323 MET C CA 1
ATOM 21876 C C . MET C 1 333 ? 8.75288 86.86639 101.58107 1.000 35.19377 323 MET C C 1
ATOM 21877 O O . MET C 1 333 ? 8.84852 86.37816 100.44905 1.000 39.14020 323 MET C O 1
ATOM 21891 N N . ASN C 1 334 ? 9.32490 88.02814 101.90374 1.000 33.34875 324 ASN C N 1
ATOM 21892 C CA . ASN C 1 334 ? 10.13706 88.73475 100.92144 1.000 44.51918 324 ASN C CA 1
ATOM 21893 C C . ASN C 1 334 ? 11.29222 87.86606 100.44471 1.000 38.04688 324 ASN C C 1
ATOM 21894 O O . ASN C 1 334 ? 11.78787 88.04849 99.32710 1.000 39.29774 324 ASN C O 1
ATOM 21905 N N . LEU C 1 335 ? 11.72884 86.91530 101.27425 1.000 32.51395 325 LEU C N 1
ATOM 21906 C CA . LEU C 1 335 ? 12.80587 86.01427 100.88274 1.000 36.65553 325 LEU C CA 1
ATOM 21907 C C . LEU C 1 335 ? 12.30303 84.91613 99.95223 1.000 37.58074 325 LEU C C 1
ATOM 21908 O O . LEU C 1 335 ? 12.99380 84.54377 98.99688 1.000 40.62892 325 LEU C O 1
ATOM 21924 N N . TYR C 1 336 ? 11.10559 84.38562 100.21461 1.000 40.12344 326 TYR C N 1
ATOM 21925 C CA . TYR C 1 336 ? 10.53777 83.37503 99.32724 1.000 36.91665 326 TYR C CA 1
ATOM 21926 C C . TYR C 1 336 ? 10.12095 83.99033 97.99860 1.000 33.36967 326 TYR C C 1
ATOM 21927 O O . TYR C 1 336 ? 10.30331 83.37856 96.93966 1.000 31.76735 326 TYR C O 1
ATOM 21945 N N . GLN C 1 337 ? 9.56563 85.20479 98.03556 1.000 29.78299 327 GLN C N 1
ATOM 21946 C CA . GLN C 1 337 ? 9.17475 85.87882 96.80323 1.000 27.20164 327 GLN C CA 1
ATOM 21947 C C . GLN C 1 337 ? 10.34964 86.00546 95.84277 1.000 31.01713 327 GLN C C 1
ATOM 21948 O O . GLN C 1 337 ? 10.15285 86.03008 94.62216 1.000 36.85812 327 GLN C O 1
ATOM 21962 N N . MET C 1 338 ? 11.57331 86.09308 96.36962 1.000 27.85476 328 MET C N 1
ATOM 21963 C CA . MET C 1 338 ? 12.75043 86.11399 95.50749 1.000 30.77572 328 MET C CA 1
ATOM 21964 C C . MET C 1 338 ? 12.90696 84.79021 94.77186 1.000 31.67069 328 MET C C 1
ATOM 21965 O O . MET C 1 338 ? 13.10745 84.76436 93.55234 1.000 40.56654 328 MET C O 1
ATOM 21979 N N . HIS C 1 339 ? 12.82755 83.67736 95.50424 1.000 27.45900 329 HIS C N 1
ATOM 21980 C CA . HIS C 1 339 ? 12.93021 82.36473 94.87576 1.000 33.36470 329 HIS C CA 1
ATOM 21981 C C . HIS C 1 339 ? 11.80420 82.14653 93.87510 1.000 28.18779 329 HIS C C 1
ATOM 21982 O O . HIS C 1 339 ? 12.02439 81.59852 92.78818 1.000 32.31083 329 HIS C O 1
ATOM 21996 N N . TYR C 1 340 ? 10.58928 82.57142 94.22316 1.000 25.62874 330 TYR C N 1
ATOM 21997 C CA . TYR C 1 340 ? 9.45298 82.39431 93.32706 1.000 25.10025 330 TYR C CA 1
ATOM 21998 C C . TYR C 1 340 ? 9.67181 83.14295 92.01952 1.000 26.78731 330 TYR C C 1
ATOM 21999 O O . TYR C 1 340 ? 9.60228 82.55813 90.93385 1.000 37.19966 330 TYR C O 1
ATOM 22017 N N . ASP C 1 341 ? 9.93947 84.44793 92.10544 1.000 25.85037 331 ASP C N 1
ATOM 22018 C CA . ASP C 1 341 ? 10.20238 85.22092 90.89692 1.000 25.73425 331 ASP C CA 1
ATOM 22019 C C . ASP C 1 341 ? 11.36221 84.62585 90.10732 1.000 25.65858 331 ASP C C 1
ATOM 22020 O O . ASP C 1 341 ? 11.35230 84.63705 88.87116 1.000 27.36265 331 ASP C O 1
ATOM 22029 N N . ASN C 1 342 ? 12.36925 84.09389 90.80315 1.000 32.99098 332 ASN C N 1
ATOM 22030 C CA . ASN C 1 342 ? 13.51540 83.50815 90.11408 1.000 29.02515 332 ASN C CA 1
ATOM 22031 C C . ASN C 1 342 ? 13.12368 82.21672 89.40490 1.000 27.29060 332 ASN C C 1
ATOM 22032 O O . ASN C 1 342 ? 13.49954 81.99451 88.24813 1.000 30.28372 332 ASN C O 1
ATOM 22043 N N . LEU C 1 343 ? 12.37474 81.34505 90.08631 1.000 24.88117 333 LEU C N 1
ATOM 22044 C CA . LEU C 1 343 ? 11.84897 80.15684 89.42152 1.000 24.33372 333 LEU C CA 1
ATOM 22045 C C . LEU C 1 343 ? 10.84469 80.52797 88.33788 1.000 24.72827 333 LEU C C 1
ATOM 22046 O O . LEU C 1 343 ? 10.74470 79.83502 87.31868 1.000 23.72064 333 LEU C O 1
ATOM 22062 N N . TYR C 1 344 ? 10.09452 81.61130 88.54386 1.000 24.16289 334 TYR C N 1
ATOM 22063 C CA . TYR C 1 344 ? 9.11934 82.04771 87.55142 1.000 23.93871 334 TYR C CA 1
ATOM 22064 C C . TYR C 1 344 ? 9.80155 82.40243 86.23748 1.000 24.02472 334 TYR C C 1
ATOM 22065 O O . TYR C 1 344 ? 9.34981 81.99701 85.16097 1.000 26.09357 334 TYR C O 1
ATOM 22083 N N . ARG C 1 345 ? 10.89878 83.16204 86.30792 1.000 24.49631 335 ARG C N 1
ATOM 22084 C CA . ARG C 1 345 ? 11.59645 83.56533 85.09200 1.000 24.64946 335 ARG C CA 1
ATOM 22085 C C . ARG C 1 345 ? 12.11591 82.35870 84.32292 1.000 24.36278 335 ARG C C 1
ATOM 22086 O O . ARG C 1 345 ? 12.04194 82.31880 83.08929 1.000 24.23933 335 ARG C O 1
ATOM 22107 N N . VAL C 1 346 ? 12.65095 81.36634 85.03296 1.000 24.30447 336 VAL C N 1
ATOM 22108 C CA . VAL C 1 346 ? 13.28324 80.23719 84.36006 1.000 25.65355 336 VAL C CA 1
ATOM 22109 C C . VAL C 1 346 ? 12.23715 79.37744 83.66169 1.000 30.29466 336 VAL C C 1
ATOM 22110 O O . VAL C 1 346 ? 12.37072 79.05074 82.47689 1.000 38.61713 336 VAL C O 1
ATOM 22123 N N . VAL C 1 347 ? 11.17782 79.01011 84.37507 1.000 23.38565 337 VAL C N 1
ATOM 22124 C CA . VAL C 1 347 ? 10.22631 78.02572 83.86781 1.000 22.97897 337 VAL C CA 1
ATOM 22125 C C . VAL C 1 347 ? 9.16890 78.67286 82.98162 1.000 22.82408 337 VAL C C 1
ATOM 22126 O O . VAL C 1 347 ? 8.94596 78.24170 81.84724 1.000 22.67365 337 VAL C O 1
ATOM 22139 N N . VAL C 1 348 ? 8.49987 79.71618 83.47629 1.000 22.90944 338 VAL C N 1
ATOM 22140 C CA . VAL C 1 348 ? 7.36004 80.27125 82.75195 1.000 22.78284 338 VAL C CA 1
ATOM 22141 C C . VAL C 1 348 ? 7.76788 80.77977 81.37608 1.000 22.90915 338 VAL C C 1
ATOM 22142 O O . VAL C 1 348 ? 6.97908 80.71127 80.42650 1.000 22.74688 338 VAL C O 1
ATOM 22155 N N . PHE C 1 349 ? 8.98918 81.29483 81.23742 1.000 27.20240 339 PHE C N 1
ATOM 22156 C CA . PHE C 1 349 ? 9.44937 81.87265 79.98047 1.000 23.43177 339 PHE C CA 1
ATOM 22157 C C . PHE C 1 349 ? 10.30748 80.91769 79.16049 1.000 23.39072 339 PHE C C 1
ATOM 22158 O O . PHE C 1 349 ? 10.74565 81.28865 78.06748 1.000 23.56777 339 PHE C O 1
ATOM 22175 N N . TYR C 1 350 ? 10.55757 79.70624 79.65457 1.000 26.39556 340 TYR C N 1
ATOM 22176 C CA . TYR C 1 350 ? 11.37495 78.75247 78.91537 1.000 23.22956 340 TYR C CA 1
ATOM 22177 C C . TYR C 1 350 ? 10.76166 78.48917 77.54574 1.000 27.32901 340 TYR C C 1
ATOM 22178 O O . TYR C 1 350 ? 9.54007 78.37453 77.40649 1.000 26.88501 340 TYR C O 1
ATOM 22196 N N . MET C 1 351 ? 11.62168 78.40522 76.52521 1.000 32.77113 341 MET C N 1
ATOM 22197 C CA . MET C 1 351 ? 11.17698 78.27435 75.14481 1.000 23.26665 341 MET C CA 1
ATOM 22198 C C . MET C 1 351 ? 11.60580 76.97791 74.46996 1.000 23.26265 341 MET C C 1
ATOM 22199 O O . MET C 1 351 ? 11.35347 76.81666 73.27036 1.000 25.58899 341 MET C O 1
ATOM 22213 N N . GLY C 1 352 ? 12.24109 76.05711 75.18676 1.000 32.78534 342 GLY C N 1
ATOM 22214 C CA . GLY C 1 352 ? 12.51842 74.73380 74.66831 1.000 28.35084 342 GLY C CA 1
ATOM 22215 C C . GLY C 1 352 ? 13.96848 74.55655 74.24870 1.000 25.21496 342 GLY C C 1
ATOM 22216 O O . GLY C 1 352 ? 14.77948 75.48629 74.25027 1.000 32.42851 342 GLY C O 1
ATOM 22220 N N . CYS C 1 353 ? 14.28491 73.31642 73.88172 1.000 23.76705 343 CYS C N 1
ATOM 22221 C CA . CYS C 1 353 ? 15.62555 72.94486 73.45509 1.000 32.85862 343 CYS C CA 1
ATOM 22222 C C . CYS C 1 353 ? 15.54714 71.61314 72.72466 1.000 45.22973 343 CYS C C 1
ATOM 22223 O O . CYS C 1 353 ? 14.75009 70.74648 73.09300 1.000 46.33549 343 CYS C O 1
ATOM 22231 N N . GLU C 1 354 ? 16.37843 71.45440 71.69313 1.000 47.36779 344 GLU C N 1
ATOM 22232 C CA . GLU C 1 354 ? 16.40456 70.18498 70.97560 1.000 48.84807 344 GLU C CA 1
ATOM 22233 C C . GLU C 1 354 ? 17.06763 69.09619 71.80974 1.000 50.84192 344 GLU C C 1
ATOM 22234 O O . GLU C 1 354 ? 16.74991 67.91225 71.64757 1.000 49.53640 344 GLU C O 1
ATOM 22246 N N . ASN C 1 355 ? 17.97384 69.47454 72.71022 1.000 43.60975 345 ASN C N 1
ATOM 22247 C CA . ASN C 1 355 ? 18.62210 68.52508 73.61007 1.000 44.40651 345 ASN C CA 1
ATOM 22248 C C . ASN C 1 355 ? 19.07617 69.27834 74.84984 1.000 49.14327 345 ASN C C 1
ATOM 22249 O O . ASN C 1 355 ? 19.89004 70.20089 74.74705 1.000 54.92881 345 ASN C O 1
ATOM 22260 N N . ASN C 1 356 ? 18.55181 68.89030 76.01252 1.000 47.93982 346 ASN C N 1
ATOM 22261 C CA . ASN C 1 356 ? 18.94183 69.48630 77.28909 1.000 58.54399 346 ASN C CA 1
ATOM 22262 C C . ASN C 1 356 ? 20.37370 69.16432 77.69387 1.000 52.69764 346 ASN C C 1
ATOM 22263 O O . ASN C 1 356 ? 20.77662 69.53908 78.80342 1.000 43.86598 346 ASN C O 1
ATOM 22274 N N . GLY C 1 357 ? 21.14854 68.49174 76.84826 1.000 61.59585 347 GLY C N 1
ATOM 22275 C CA . GLY C 1 357 ? 22.47752 68.05489 77.20538 1.000 62.68369 347 GLY C CA 1
ATOM 22276 C C . GLY C 1 357 ? 22.54396 66.63952 77.72860 1.000 51.33931 347 GLY C C 1
ATOM 22277 O O . GLY C 1 357 ? 23.63721 66.17549 78.07707 1.000 45.18632 347 GLY C O 1
ATOM 22281 N N . TYR C 1 358 ? 21.40867 65.93738 77.79700 1.000 43.46475 348 TYR C N 1
ATOM 22282 C CA . TYR C 1 358 ? 21.38742 64.58283 78.33199 1.000 56.70609 348 TYR C CA 1
ATOM 22283 C C . TYR C 1 358 ? 20.44879 63.65005 77.57168 1.000 63.26303 348 TYR C C 1
ATOM 22284 O O . TYR C 1 358 ? 20.19743 62.53432 78.04534 1.000 57.08025 348 TYR C O 1
ATOM 22302 N N . GLY C 1 359 ? 19.91868 64.05880 76.42045 1.000 55.66494 349 GLY C N 1
ATOM 22303 C CA . GLY C 1 359 ? 19.25183 63.15573 75.49973 1.000 54.72492 349 GLY C CA 1
ATOM 22304 C C . GLY C 1 359 ? 17.78520 63.44470 75.26087 1.000 59.02616 349 GLY C C 1
ATOM 22305 O O . GLY C 1 359 ? 17.21696 62.92758 74.28753 1.000 61.96236 349 GLY C O 1
ATOM 22309 N N . VAL C 1 360 ? 17.14608 64.23439 76.11000 1.000 55.29523 350 VAL C N 1
ATOM 22310 C CA . VAL C 1 360 ? 15.70257 64.46066 76.06152 1.000 47.12633 350 VAL C CA 1
ATOM 22311 C C . VAL C 1 360 ? 15.44985 65.86684 75.53500 1.000 46.73026 350 VAL C C 1
ATOM 22312 O O . VAL C 1 360 ? 16.09305 66.81395 76.00133 1.000 51.60757 350 VAL C O 1
ATOM 22325 N N . PRO C 1 361 ? 14.54621 66.04829 74.56916 1.000 44.57803 351 PRO C N 1
ATOM 22326 C CA . PRO C 1 361 ? 14.11095 67.40126 74.20462 1.000 41.82548 351 PRO C CA 1
ATOM 22327 C C . PRO C 1 361 ? 12.96576 67.87220 75.08670 1.000 40.98731 351 PRO C C 1
ATOM 22328 O O . PRO C 1 361 ? 12.01208 67.13937 75.35789 1.000 40.81117 351 PRO C O 1
ATOM 22339 N N . LEU C 1 362 ? 13.07216 69.12015 75.54636 1.000 39.86706 352 LEU C N 1
ATOM 22340 C CA . LEU C 1 362 ? 12.04718 69.73130 76.38044 1.000 28.09510 352 LEU C CA 1
ATOM 22341 C C . LEU C 1 362 ? 11.26024 70.74143 75.56385 1.000 22.97469 352 LEU C C 1
ATOM 22342 O O . LEU C 1 362 ? 11.87036 71.57039 74.87604 1.000 30.41944 352 LEU C O 1
ATOM 22358 N N . PRO C 1 363 ? 9.93211 70.72748 75.60626 1.000 22.69527 353 PRO C N 1
ATOM 22359 C CA . PRO C 1 363 ? 9.16284 71.71645 74.84848 1.000 29.75361 353 PRO C CA 1
ATOM 22360 C C . PRO C 1 363 ? 9.20378 73.07837 75.52815 1.000 25.49316 353 PRO C C 1
ATOM 22361 O O . PRO C 1 363 ? 9.61963 73.22387 76.67762 1.000 27.06036 353 PRO C O 1
ATOM 22372 N N . ALA C 1 364 ? 8.76726 74.08781 74.78194 1.000 30.68205 354 ALA C N 1
ATOM 22373 C CA . ALA C 1 364 ? 8.54591 75.39920 75.37120 1.000 25.29726 354 ALA C CA 1
ATOM 22374 C C . ALA C 1 364 ? 7.40679 75.31447 76.37804 1.000 23.88628 354 ALA C C 1
ATOM 22375 O O . ALA C 1 364 ? 6.41044 74.62044 76.15503 1.000 31.34940 354 ALA C O 1
ATOM 22382 N N . THR C 1 365 ? 7.55739 76.02120 77.49770 1.000 22.22029 355 THR C N 1
ATOM 22383 C CA . THR C 1 365 ? 6.54518 75.94363 78.54348 1.000 22.01516 355 THR C CA 1
ATOM 22384 C C . THR C 1 365 ? 5.16106 76.31547 78.02691 1.000 29.58310 355 THR C C 1
ATOM 22385 O O . THR C 1 365 ? 4.15784 75.87150 78.59469 1.000 34.14718 355 THR C O 1
ATOM 22396 N N . ASN C 1 366 ? 5.07873 77.11508 76.95764 1.000 33.19733 356 ASN C N 1
ATOM 22397 C CA . ASN C 1 366 ? 3.78091 77.38881 76.34784 1.000 29.64098 356 ASN C CA 1
ATOM 22398 C C . ASN C 1 366 ? 3.27246 76.19320 75.55368 1.000 26.58956 356 ASN C C 1
ATOM 22399 O O . ASN C 1 366 ? 2.05857 76.03748 75.38212 1.000 30.91742 356 ASN C O 1
ATOM 22410 N N . SER C 1 367 ? 4.17682 75.34780 75.05503 1.000 22.45363 357 SER C N 1
ATOM 22411 C CA . SER C 1 367 ? 3.75206 74.19208 74.27384 1.000 26.45641 357 SER C CA 1
ATOM 22412 C C . SER C 1 367 ? 3.34484 73.03068 75.17162 1.000 34.44603 357 SER C C 1
ATOM 22413 O O . SER C 1 367 ? 2.39972 72.29991 74.85203 1.000 33.38525 357 SER C O 1
ATOM 22421 N N . ALA C 1 368 ? 4.03944 72.84714 76.29775 1.000 37.94572 358 ALA C N 1
ATOM 22422 C CA . ALA C 1 368 ? 3.66357 71.78598 77.22612 1.000 26.94278 358 ALA C CA 1
ATOM 22423 C C . ALA C 1 368 ? 2.29372 72.05224 77.83737 1.000 21.40524 358 ALA C C 1
ATOM 22424 O O . ALA C 1 368 ? 1.50867 71.12033 78.04550 1.000 29.43555 358 ALA C O 1
ATOM 22431 N N . LEU C 1 369 ? 1.98982 73.31816 78.13402 1.000 27.65876 359 LEU C N 1
ATOM 22432 C CA . LEU C 1 369 ? 0.67109 73.65924 78.65906 1.000 24.67548 359 LEU C CA 1
ATOM 22433 C C . LEU C 1 369 ? -0.40942 73.50059 77.59649 1.000 21.26412 359 LEU C C 1
ATOM 22434 O O . LEU C 1 369 ? -1.50596 73.01057 77.88854 1.000 22.06342 359 LEU C O 1
ATOM 22450 N N . TYR C 1 370 ? -0.12615 73.91758 76.36108 1.000 21.38432 360 TYR C N 1
ATOM 22451 C CA . TYR C 1 370 ? -1.13492 73.82835 75.31048 1.000 25.06018 360 TYR C CA 1
ATOM 22452 C C . TYR C 1 370 ? -1.41775 72.37767 74.94000 1.000 24.98257 360 TYR C C 1
ATOM 22453 O O . TYR C 1 370 ? -2.58056 71.98824 74.77799 1.000 25.88630 360 TYR C O 1
ATOM 22471 N N . HIS C 1 371 ? -0.36840 71.56182 74.81118 1.000 22.79530 361 HIS C N 1
ATOM 22472 C CA . HIS C 1 371 ? -0.53782 70.18142 74.37125 1.000 27.40169 361 HIS C CA 1
ATOM 22473 C C . HIS C 1 371 ? -1.07926 69.27492 75.47008 1.000 24.48838 361 HIS C C 1
ATOM 22474 O O . HIS C 1 371 ? -1.75332 68.28443 75.16604 1.000 28.21175 361 HIS C O 1
ATOM 22488 N N . LYS C 1 372 ? -0.79778 69.58453 76.73927 1.000 21.51941 362 LYS C N 1
ATOM 22489 C CA . LYS C 1 372 ? -1.18622 68.75187 77.87640 1.000 21.33028 362 LYS C CA 1
ATOM 22490 C C . LYS C 1 372 ? -2.00405 69.58185 78.85879 1.000 23.30383 362 LYS C C 1
ATOM 22491 O O . LYS C 1 372 ? -1.46405 70.09569 79.85084 1.000 31.80665 362 LYS C O 1
ATOM 22510 N N . PRO C 1 373 ? -3.31224 69.72864 78.62741 1.000 21.16636 363 PRO C N 1
ATOM 22511 C CA . PRO C 1 373 ? -4.14921 70.42697 79.61439 1.000 21.07807 363 PRO C CA 1
ATOM 22512 C C . PRO C 1 373 ? -4.24536 69.68534 80.93298 1.000 35.47885 363 PRO C C 1
ATOM 22513 O O . PRO C 1 373 ? -4.72061 70.26674 81.91625 1.000 39.61487 363 PRO C O 1
ATOM 22524 N N . SER C 1 374 ? -3.79361 68.42713 80.98198 1.000 44.53509 364 SER C N 1
ATOM 22525 C CA . SER C 1 374 ? -3.87965 67.63793 82.20513 1.000 36.43490 364 SER C CA 1
ATOM 22526 C C . SER C 1 374 ? -2.98587 68.19544 83.30204 1.000 37.14513 364 SER C C 1
ATOM 22527 O O . SER C 1 374 ? -3.25477 67.96978 84.48692 1.000 43.70296 364 SER C O 1
ATOM 22535 N N . PHE C 1 375 ? -1.92023 68.91056 82.93401 1.000 51.62315 365 PHE C N 1
ATOM 22536 C CA . PHE C 1 375 ? -1.04794 69.51927 83.93304 1.000 28.86526 365 PHE C CA 1
ATOM 22537 C C . PHE C 1 375 ? -1.85654 70.32350 84.94353 1.000 21.05771 365 PHE C C 1
ATOM 22538 O O . PHE C 1 375 ? -1.82170 70.05165 86.14702 1.000 21.11459 365 PHE C O 1
ATOM 22555 N N . TYR C 1 376 ? -2.61667 71.30794 84.46078 1.000 29.64474 366 TYR C N 1
ATOM 22556 C CA . TYR C 1 376 ? -3.41995 72.12521 85.36358 1.000 23.83657 366 TYR C CA 1
ATOM 22557 C C . TYR C 1 376 ? -4.56876 71.32571 85.96515 1.000 21.17143 366 TYR C C 1
ATOM 22558 O O . TYR C 1 376 ? -4.89349 71.49408 87.14586 1.000 27.77148 366 TYR C O 1
ATOM 22576 N N . LYS C 1 377 ? -5.20322 70.45792 85.17184 1.000 21.45772 367 LYS C N 1
ATOM 22577 C CA . LYS C 1 377 ? -6.29645 69.64998 85.70352 1.000 24.48601 367 LYS C CA 1
ATOM 22578 C C . LYS C 1 377 ? -5.81470 68.73520 86.82317 1.000 32.15574 367 LYS C C 1
ATOM 22579 O O . LYS C 1 377 ? -6.60931 68.33260 87.68085 1.000 29.85412 367 LYS C O 1
ATOM 22598 N N . ASP C 1 378 ? -4.52393 68.39027 86.82930 1.000 30.45677 368 ASP C N 1
ATOM 22599 C CA . ASP C 1 378 ? -3.97791 67.57662 87.90971 1.000 23.96417 368 ASP C CA 1
ATOM 22600 C C . ASP C 1 378 ? -3.71208 68.40880 89.15907 1.000 23.95500 368 ASP C C 1
ATOM 22601 O O . ASP C 1 378 ? -3.93311 67.93556 90.27883 1.000 36.29521 368 ASP C O 1
ATOM 22610 N N . ILE C 1 379 ? -3.23553 69.64458 88.99319 1.000 24.17454 369 ILE C N 1
ATOM 22611 C CA . ILE C 1 379 ? -2.93924 70.47539 90.15588 1.000 25.93851 369 ILE C CA 1
ATOM 22612 C C . ILE C 1 379 ? -4.22468 70.89067 90.86076 1.000 24.16044 369 ILE C C 1
ATOM 22613 O O . ILE C 1 379 ? -4.29668 70.89154 92.09489 1.000 33.03595 369 ILE C O 1
ATOM 22629 N N . VAL C 1 380 ? -5.26392 71.23492 90.09668 1.000 26.36143 370 VAL C N 1
ATOM 22630 C CA . VAL C 1 380 ? -6.52004 71.65124 90.71559 1.000 24.48340 370 VAL C CA 1
ATOM 22631 C C . VAL C 1 380 ? -7.12896 70.49658 91.50088 1.000 28.50315 370 VAL C C 1
ATOM 22632 O O . VAL C 1 380 ? -7.70412 70.69414 92.57766 1.000 26.67038 370 VAL C O 1
ATOM 22645 N N . GLU C 1 381 ? -7.01728 69.27373 90.97633 1.000 38.07160 371 GLU C N 1
ATOM 22646 C CA . GLU C 1 381 ? -7.47683 68.11037 91.72851 1.000 38.32555 371 GLU C CA 1
ATOM 22647 C C . GLU C 1 381 ? -6.57177 67.84250 92.92560 1.000 35.75817 371 GLU C C 1
ATOM 22648 O O . GLU C 1 381 ? -7.05598 67.54589 94.02427 1.000 40.07505 371 GLU C O 1
ATOM 22660 N N . TRP C 1 382 ? -5.25346 67.94056 92.72977 1.000 31.74287 372 TRP C N 1
ATOM 22661 C CA . TRP C 1 382 ? -4.31903 67.75142 93.83456 1.000 32.70904 372 TRP C CA 1
ATOM 22662 C C . TRP C 1 382 ? -4.54079 68.77639 94.93707 1.000 39.38277 372 TRP C C 1
ATOM 22663 O O . TRP C 1 382 ? -4.30877 68.48008 96.11483 1.000 46.64162 372 TRP C O 1
ATOM 22684 N N . ALA C 1 383 ? -4.98093 69.98457 94.58038 1.000 35.06953 373 ALA C N 1
ATOM 22685 C CA . ALA C 1 383 ? -5.30170 70.97865 95.59856 1.000 29.73677 373 ALA C CA 1
ATOM 22686 C C . ALA C 1 383 ? -6.58828 70.60625 96.32447 1.000 36.28723 373 ALA C C 1
ATOM 22687 O O . ALA C 1 383 ? -6.64642 70.62505 97.55973 1.000 39.10919 373 ALA C O 1
ATOM 22694 N N . ARG C 1 384 ? -7.63063 70.25335 95.56840 1.000 32.30715 374 ARG C N 1
ATOM 22695 C CA . ARG C 1 384 ? -8.86319 69.77798 96.18409 1.000 32.12665 374 ARG C CA 1
ATOM 22696 C C . ARG C 1 384 ? -8.57898 68.62994 97.14288 1.000 41.85633 374 ARG C C 1
ATOM 22697 O O . ARG C 1 384 ? -9.16754 68.55217 98.22735 1.000 39.17810 374 ARG C O 1
ATOM 22718 N N . THR C 1 385 ? -7.67046 67.72998 96.75889 1.000 36.73388 375 THR C N 1
ATOM 22719 C CA . THR C 1 385 ? -7.32215 66.60567 97.62180 1.000 39.28205 375 THR C CA 1
ATOM 22720 C C . THR C 1 385 ? -6.69078 67.08977 98.92211 1.000 41.92737 375 THR C C 1
ATOM 22721 O O . THR C 1 385 ? -7.10789 66.69167 100.01604 1.000 44.59182 375 THR C O 1
ATOM 22732 N N . GLN C 1 386 ? -5.68042 67.95535 98.82347 1.000 39.72191 376 GLN C N 1
ATOM 22733 C CA . GLN C 1 386 ? -5.03058 68.46374 100.02467 1.000 36.28776 376 GLN C CA 1
ATOM 22734 C C . GLN C 1 386 ? -5.98379 69.27483 100.89195 1.000 39.80611 376 GLN C C 1
ATOM 22735 O O . GLN C 1 386 ? -5.76806 69.37097 102.10482 1.000 47.31392 376 GLN C O 1
ATOM 22749 N N . ASN C 1 387 ? -7.03808 69.84754 100.30349 1.000 37.64199 377 ASN C N 1
ATOM 22750 C CA . ASN C 1 387 ? -7.99088 70.62896 101.08681 1.000 40.82191 377 ASN C CA 1
ATOM 22751 C C . ASN C 1 387 ? -8.77755 69.74687 102.04788 1.000 48.74150 377 ASN C C 1
ATOM 22752 O O . ASN C 1 387 ? -9.00976 70.12775 103.20141 1.000 59.42899 377 ASN C O 1
ATOM 22763 N N . ILE C 1 388 ? -9.19810 68.56756 101.59094 1.000 50.02497 378 ILE C N 1
ATOM 22764 C CA . ILE C 1 388 ? -10.00367 67.66125 102.39855 1.000 49.33605 378 ILE C CA 1
ATOM 22765 C C . ILE C 1 388 ? -9.15897 66.56852 103.04736 1.000 41.19172 378 ILE C C 1
ATOM 22766 O O . ILE C 1 388 ? -9.70974 65.64914 103.66011 1.000 46.68194 378 ILE C O 1
ATOM 22782 N N . THR C 1 389 ? -7.83340 66.64176 102.92014 1.000 40.88808 379 THR C N 1
ATOM 22783 C CA . THR C 1 389 ? -6.95274 65.62482 103.48249 1.000 42.94995 379 THR C CA 1
ATOM 22784 C C . THR C 1 389 ? -6.23368 66.15182 104.71827 1.000 45.26381 379 THR C C 1
ATOM 22785 O O . THR C 1 389 ? -6.66639 65.90242 105.84757 1.000 59.63280 379 THR C O 1
ATOM 22796 N N . ILE C 1 390 ? -5.13602 66.88249 104.51658 1.000 48.17250 380 ILE C N 1
ATOM 22797 C CA . ILE C 1 390 ? -4.35028 67.37912 105.64061 1.000 49.07598 380 ILE C CA 1
ATOM 22798 C C . ILE C 1 390 ? -4.79069 68.76787 106.08857 1.000 43.61934 380 ILE C C 1
ATOM 22799 O O . ILE C 1 390 ? -4.42112 69.19852 107.19059 1.000 46.77908 380 ILE C O 1
ATOM 22815 N N . PHE C 1 391 ? -5.56280 69.48016 105.27114 1.000 53.87219 381 PHE C N 1
ATOM 22816 C CA . PHE C 1 391 ? -6.10990 70.77410 105.65008 1.000 60.22450 381 PHE C CA 1
ATOM 22817 C C . PHE C 1 391 ? -7.54198 70.67247 106.15561 1.000 67.66684 381 PHE C C 1
ATOM 22818 O O . PHE C 1 391 ? -8.15230 71.70262 106.45746 1.000 70.03617 381 PHE C O 1
ATOM 22835 N N . SER C 1 392 ? -8.09327 69.45846 106.24780 1.000 60.07797 382 SER C N 1
ATOM 22836 C CA . SER C 1 392 ? -9.42440 69.29454 106.82156 1.000 61.49175 382 SER C CA 1
ATOM 22837 C C . SER C 1 392 ? -9.48193 69.84408 108.23959 1.000 58.46709 382 SER C C 1
ATOM 22838 O O . SER C 1 392 ? -10.51940 70.36752 108.66314 1.000 47.47715 382 SER C O 1
ATOM 22846 N N . LYS C 1 393 ? -8.37857 69.73329 108.98494 1.000 55.10712 383 LYS C N 1
ATOM 22847 C CA . LYS C 1 393 ? -8.32930 70.25462 110.34423 1.000 69.41203 383 LYS C CA 1
ATOM 22848 C C . LYS C 1 393 ? -8.27769 71.77616 110.37651 1.000 69.61123 383 LYS C C 1
ATOM 22849 O O . LYS C 1 393 ? -8.59761 72.37454 111.40975 1.000 55.86908 383 LYS C O 1
ATOM 22868 N N . ASP C 1 394 ? -7.88640 72.40871 109.27507 1.000 64.24629 384 ASP C N 1
ATOM 22869 C CA . ASP C 1 394 ? -7.73379 73.85225 109.21531 1.000 43.51491 384 ASP C CA 1
ATOM 22870 C C . ASP C 1 394 ? -9.04731 74.52536 108.82116 1.000 45.10603 384 ASP C C 1
ATOM 22871 O O . ASP C 1 394 ? -9.99894 73.88516 108.36878 1.000 50.49427 384 ASP C O 1
ATOM 22880 N N . ASP C 1 395 ? -9.08459 75.84402 108.99896 1.000 53.33719 385 ASP C N 1
ATOM 22881 C CA . ASP C 1 395 ? -10.28525 76.62387 108.74681 1.000 49.86772 385 ASP C CA 1
ATOM 22882 C C . ASP C 1 395 ? -10.50370 76.81295 107.24795 1.000 47.55559 385 ASP C C 1
ATOM 22883 O O . ASP C 1 395 ? -9.59922 76.63015 106.42911 1.000 48.66244 385 ASP C O 1
ATOM 22892 N N . SER C 1 396 ? -11.73440 77.19088 106.89514 1.000 50.09369 386 SER C N 1
ATOM 22893 C CA . SER C 1 396 ? -12.07615 77.36907 105.48833 1.000 61.16777 386 SER C CA 1
ATOM 22894 C C . SER C 1 396 ? -11.28498 78.50613 104.85459 1.000 60.81215 386 SER C C 1
ATOM 22895 O O . SER C 1 396 ? -11.01386 78.47643 103.64875 1.000 56.97757 386 SER C O 1
ATOM 22903 N N . SER C 1 397 ? -10.90054 79.50850 105.64434 1.000 73.05193 387 SER C N 1
ATOM 22904 C CA . SER C 1 397 ? -10.22330 80.68565 105.11574 1.000 68.79538 387 SER C CA 1
ATOM 22905 C C . SER C 1 397 ? -8.74425 80.45352 104.83423 1.000 53.92002 387 SER C C 1
ATOM 22906 O O . SER C 1 397 ? -8.10809 81.31428 104.21653 1.000 52.82470 387 SER C O 1
ATOM 22914 N N . ILE C 1 398 ? -8.18789 79.32049 105.25734 1.000 45.69879 388 ILE C N 1
ATOM 22915 C CA . ILE C 1 398 ? -6.76219 79.04854 105.10770 1.000 45.85081 388 ILE C CA 1
ATOM 22916 C C . ILE C 1 398 ? -6.57735 77.81685 104.22701 1.000 50.40873 388 ILE C C 1
ATOM 22917 O O . ILE C 1 398 ? -5.59019 77.08397 104.35355 1.000 39.51382 388 ILE C O 1
ATOM 22933 N N . LYS C 1 399 ? -7.51917 77.59115 103.31739 1.000 48.98532 389 LYS C N 1
ATOM 22934 C CA . LYS C 1 399 ? -7.47970 76.47857 102.37885 1.000 45.67253 389 LYS C CA 1
ATOM 22935 C C . LYS C 1 399 ? -7.25366 76.99142 100.96101 1.000 37.17561 389 LYS C C 1
ATOM 22936 O O . LYS C 1 399 ? -7.34742 78.18959 100.68153 1.000 44.79685 389 LYS C O 1
ATOM 22955 N N . PHE C 1 400 ? -6.94653 76.06005 100.05998 1.000 31.64567 390 PHE C N 1
ATOM 22956 C CA . PHE C 1 400 ? -6.72950 76.40918 98.66103 1.000 33.64564 390 PHE C CA 1
ATOM 22957 C C . PHE C 1 400 ? -8.00264 76.98655 98.05466 1.000 34.74377 390 PHE C C 1
ATOM 22958 O O . PHE C 1 400 ? -9.05938 76.34674 98.07756 1.000 23.15811 390 PHE C O 1
ATOM 22975 N N . ASP C 1 401 ? -7.89939 78.20168 97.52106 1.000 26.79322 391 ASP C N 1
ATOM 22976 C CA . ASP C 1 401 ? -9.01357 78.86705 96.85279 1.000 28.61806 391 ASP C CA 1
ATOM 22977 C C . ASP C 1 401 ? -8.94304 78.54516 95.36360 1.000 35.94326 391 ASP C C 1
ATOM 22978 O O . ASP C 1 401 ? -8.03060 79.00287 94.66804 1.000 50.23415 391 ASP C O 1
ATOM 22987 N N . GLU C 1 402 ? -9.89864 77.74816 94.87396 1.000 34.46209 392 GLU C N 1
ATOM 22988 C CA . GLU C 1 402 ? -9.87803 77.35834 93.46624 1.000 30.94790 392 GLU C CA 1
ATOM 22989 C C . GLU C 1 402 ? -9.88923 78.57572 92.55048 1.000 35.89343 392 GLU C C 1
ATOM 22990 O O . GLU C 1 402 ? -9.15591 78.61866 91.55569 1.000 45.36093 392 GLU C O 1
ATOM 23002 N N . ASP C 1 403 ? -10.71533 79.57612 92.86604 1.000 32.27766 393 ASP C N 1
ATOM 23003 C CA . ASP C 1 403 ? -10.76576 80.77118 92.02976 1.000 40.75724 393 ASP C CA 1
ATOM 23004 C C . ASP C 1 403 ? -9.40063 81.44543 91.96179 1.000 42.59444 393 ASP C C 1
ATOM 23005 O O . ASP C 1 403 ? -8.97517 81.89582 90.89159 1.000 49.94242 393 ASP C O 1
ATOM 23014 N N . GLU C 1 404 ? -8.69755 81.52367 93.09481 1.000 39.52137 394 GLU C N 1
ATOM 23015 C CA . GLU C 1 404 ? -7.33645 82.05091 93.08172 1.000 35.71387 394 GLU C CA 1
ATOM 23016 C C . GLU C 1 404 ? -6.40736 81.14797 92.27795 1.000 38.00986 394 GLU C C 1
ATOM 23017 O O . GLU C 1 404 ? -5.56049 81.63404 91.51878 1.000 47.25603 394 GLU C O 1
ATOM 23029 N N . LEU C 1 405 ? -6.55368 79.82808 92.42736 1.000 30.05936 395 LEU C N 1
ATOM 23030 C CA . LEU C 1 405 ? -5.73972 78.90071 91.64781 1.000 28.67115 395 LEU C CA 1
ATOM 23031 C C . LEU C 1 405 ? -6.02097 79.02996 90.15622 1.000 40.31515 395 LEU C C 1
ATOM 23032 O O . LEU C 1 405 ? -5.14464 78.74436 89.33221 1.000 39.89736 395 LEU C O 1
ATOM 23048 N N . ARG C 1 406 ? -7.23590 79.44332 89.78938 1.000 41.73403 396 ARG C N 1
ATOM 23049 C CA . ARG C 1 406 ? -7.56023 79.64034 88.37980 1.000 33.81356 396 ARG C CA 1
ATOM 23050 C C . ARG C 1 406 ? -6.87089 80.88332 87.82625 1.000 31.28326 396 ARG C C 1
ATOM 23051 O O . ARG C 1 406 ? -6.23607 80.83507 86.76581 1.000 23.45917 396 ARG C O 1
ATOM 23072 N N . ARG C 1 407 ? -6.98113 82.00937 88.53425 1.000 33.18091 397 ARG C N 1
ATOM 23073 C CA . ARG C 1 407 ? -6.32055 83.22664 88.07831 1.000 28.52279 397 ARG C CA 1
ATOM 23074 C C . ARG C 1 407 ? -4.81020 83.04626 88.03793 1.000 29.10130 397 ARG C C 1
ATOM 23075 O O . ARG C 1 407 ? -4.13575 83.59382 87.15810 1.000 33.50474 397 ARG C O 1
ATOM 23096 N N . ARG C 1 408 ? -4.25868 82.28213 88.98257 1.000 27.38303 398 ARG C N 1
ATOM 23097 C CA . ARG C 1 408 ? -2.82032 82.03964 88.98121 1.000 23.85023 398 ARG C CA 1
ATOM 23098 C C . ARG C 1 408 ? -2.39891 81.30651 87.71557 1.000 30.52433 398 ARG C C 1
ATOM 23099 O O . ARG C 1 408 ? -1.41834 81.68163 87.06299 1.000 27.83119 398 ARG C O 1
ATOM 23120 N N . TYR C 1 409 ? -3.13295 80.25368 87.34961 1.000 39.58723 399 TYR C N 1
ATOM 23121 C CA . TYR C 1 409 ? -2.81937 79.54617 86.11473 1.000 21.87127 399 TYR C CA 1
ATOM 23122 C C . TYR C 1 409 ? -3.00625 80.45678 84.90994 1.000 22.22982 399 TYR C C 1
ATOM 23123 O O . TYR C 1 409 ? -2.21673 80.41112 83.95948 1.000 30.71205 399 TYR C O 1
ATOM 23141 N N . HIS C 1 410 ? -4.04009 81.30150 84.93514 1.000 22.14695 400 HIS C N 1
ATOM 23142 C CA . HIS C 1 410 ? -4.22923 82.25429 83.84686 1.000 31.60389 400 HIS C CA 1
ATOM 23143 C C . HIS C 1 410 ? -3.01345 83.15930 83.70378 1.000 22.53955 400 HIS C C 1
ATOM 23144 O O . HIS C 1 410 ? -2.61233 83.50302 82.58632 1.000 22.58957 400 HIS C O 1
ATOM 23158 N N . GLN C 1 411 ? -2.41060 83.55228 84.82714 1.000 28.33260 401 GLN C N 1
ATOM 23159 C CA . GLN C 1 411 ? -1.19080 84.34992 84.77073 1.000 22.99130 401 GLN C CA 1
ATOM 23160 C C . GLN C 1 411 ? -0.05965 83.56868 84.11327 1.000 22.79015 401 GLN C C 1
ATOM 23161 O O . GLN C 1 411 ? 0.57397 84.05044 83.16724 1.000 32.08597 401 GLN C O 1
ATOM 23175 N N . VAL C 1 412 ? 0.21401 82.35748 84.60562 1.000 22.52378 402 VAL C N 1
ATOM 23176 C CA . VAL C 1 412 ? 1.27313 81.54511 84.01245 1.000 22.36950 402 VAL C CA 1
ATOM 23177 C C . VAL C 1 412 ? 0.95806 81.22550 82.55766 1.000 22.20896 402 VAL C C 1
ATOM 23178 O O . VAL C 1 412 ? 1.86835 81.08623 81.73212 1.000 33.90489 402 VAL C O 1
ATOM 23191 N N . TRP C 1 413 ? -0.32317 81.09179 82.21815 1.000 22.09069 403 TRP C N 1
ATOM 23192 C CA . TRP C 1 413 ? -0.70130 80.88108 80.82534 1.000 22.00993 403 TRP C CA 1
ATOM 23193 C C . TRP C 1 413 ? -0.34025 82.09737 79.98108 1.000 22.28775 403 TRP C C 1
ATOM 23194 O O . TRP C 1 413 ? 0.38965 81.99284 78.98948 1.000 22.31424 403 TRP C O 1
ATOM 23215 N N . ARG C 1 414 ? -0.84149 83.26889 80.37099 1.000 24.18752 404 ARG C N 1
ATOM 23216 C CA . ARG C 1 414 ? -0.53719 84.49530 79.64317 1.000 24.51916 404 ARG C CA 1
ATOM 23217 C C . ARG C 1 414 ? 0.96688 84.71341 79.54295 1.000 27.48383 404 ARG C C 1
ATOM 23218 O O . ARG C 1 414 ? 1.51621 84.86473 78.44576 1.000 35.12390 404 ARG C O 1
ATOM 23239 N N . ASP C 1 415 ? 1.65210 84.73846 80.68742 1.000 24.28235 405 ASP C N 1
ATOM 23240 C CA . ASP C 1 415 ? 3.07041 85.07483 80.69451 1.000 23.32547 405 ASP C CA 1
ATOM 23241 C C . ASP C 1 415 ? 3.92631 84.02922 79.99024 1.000 23.11250 405 ASP C C 1
ATOM 23242 O O . ASP C 1 415 ? 5.01654 84.36307 79.51591 1.000 23.33235 405 ASP C O 1
ATOM 23251 N N . ALA C 1 416 ? 3.46348 82.77972 79.90304 1.000 22.74064 406 ALA C N 1
ATOM 23252 C CA . ALA C 1 416 ? 4.21333 81.76220 79.17511 1.000 22.58979 406 ALA C CA 1
ATOM 23253 C C . ALA C 1 416 ? 4.25333 82.03301 77.67776 1.000 22.68205 406 ALA C C 1
ATOM 23254 O O . ALA C 1 416 ? 5.08302 81.44364 76.97793 1.000 22.67975 406 ALA C O 1
ATOM 23261 N N . TYR C 1 417 ? 3.37758 82.90024 77.17320 1.000 30.37833 407 TYR C N 1
ATOM 23262 C CA . TYR C 1 417 ? 3.36553 83.28244 75.76842 1.000 36.29019 407 TYR C CA 1
ATOM 23263 C C . TYR C 1 417 ? 4.04526 84.62075 75.51049 1.000 31.69897 407 TYR C C 1
ATOM 23264 O O . TYR C 1 417 ? 4.14550 85.03150 74.35028 1.000 33.20824 407 TYR C O 1
ATOM 23282 N N . ALA C 1 418 ? 4.50558 85.31278 76.55282 1.000 23.56713 408 ALA C N 1
ATOM 23283 C CA . ALA C 1 418 ? 5.13169 86.61391 76.34035 1.000 24.03347 408 ALA C CA 1
ATOM 23284 C C . ALA C 1 418 ? 6.32385 86.53829 75.39656 1.000 24.20587 408 ALA C C 1
ATOM 23285 O O . ALA C 1 418 ? 6.43267 87.40781 74.51465 1.000 24.53044 408 ALA C O 1
ATOM 23292 N N . PRO C 1 419 ? 7.23026 85.56383 75.50905 1.000 24.05166 409 PRO C N 1
ATOM 23293 C CA . PRO C 1 419 ? 8.31042 85.46175 74.51267 1.000 24.24765 409 PRO C CA 1
ATOM 23294 C C . PRO C 1 419 ? 7.80792 85.38694 73.08036 1.000 24.23599 409 PRO C C 1
ATOM 23295 O O . PRO C 1 419 ? 8.25370 86.16011 72.22338 1.000 27.04480 409 PRO C O 1
ATOM 23306 N N . THR C 1 420 ? 6.89164 84.46235 72.79365 1.000 23.87671 410 THR C N 1
ATOM 23307 C CA . THR C 1 420 ? 6.42968 84.25736 71.42790 1.000 23.89449 410 THR C CA 1
ATOM 23308 C C . THR C 1 420 ? 5.64053 85.43960 70.87953 1.000 24.15170 410 THR C C 1
ATOM 23309 O O . THR C 1 420 ? 5.42252 85.49906 69.66571 1.000 24.29035 410 THR C O 1
ATOM 23320 N N . PHE C 1 421 ? 5.22225 86.38383 71.72168 1.000 24.26948 411 PHE C N 1
ATOM 23321 C CA . PHE C 1 421 ? 4.54465 87.58087 71.23670 1.000 24.59245 411 PHE C CA 1
ATOM 23322 C C . PHE C 1 421 ? 5.47883 88.76861 71.05012 1.000 28.86238 411 PHE C C 1
ATOM 23323 O O . PHE C 1 421 ? 5.23909 89.58983 70.15942 1.000 34.11066 411 PHE C O 1
ATOM 23340 N N . ARG C 1 422 ? 6.53933 88.88855 71.85380 1.000 28.98558 412 ARG C N 1
ATOM 23341 C CA . ARG C 1 422 ? 7.56198 89.88013 71.53834 1.000 25.72444 412 ARG C CA 1
ATOM 23342 C C . ARG C 1 422 ? 8.25740 89.52895 70.23044 1.000 25.83505 412 ARG C C 1
ATOM 23343 O O . ARG C 1 422 ? 8.50750 90.40612 69.39748 1.000 38.01835 412 ARG C O 1
ATOM 23364 N N . ASP C 1 423 ? 8.56189 88.24690 70.02510 1.000 25.48548 413 ASP C N 1
ATOM 23365 C CA . ASP C 1 423 ? 9.19742 87.83610 68.77979 1.000 25.61424 413 ASP C CA 1
ATOM 23366 C C . ASP C 1 423 ? 8.34957 88.23885 67.58004 1.000 37.21053 413 ASP C C 1
ATOM 23367 O O . ASP C 1 423 ? 8.87248 88.75005 66.58257 1.000 31.77300 413 ASP C O 1
ATOM 23376 N N . LEU C 1 424 ? 7.03360 88.02685 67.66242 1.000 37.00197 414 LEU C N 1
ATOM 23377 C CA . LEU C 1 424 ? 6.15856 88.40966 66.55978 1.000 31.71228 414 LEU C CA 1
ATOM 23378 C C . LEU C 1 424 ? 6.07017 89.92540 66.42796 1.000 32.42516 414 LEU C C 1
ATOM 23379 O O . LEU C 1 424 ? 5.99826 90.45390 65.31226 1.000 34.99102 414 LEU C O 1
ATOM 23395 N N . LEU C 1 425 ? 6.07772 90.64311 67.55387 1.000 26.23180 415 LEU C N 1
ATOM 23396 C CA . LEU C 1 425 ? 6.07648 92.09944 67.48863 1.000 26.76325 415 LEU C CA 1
ATOM 23397 C C . LEU C 1 425 ? 7.43330 92.63444 67.05224 1.000 31.53564 415 LEU C C 1
ATOM 23398 O O . LEU C 1 425 ? 7.49988 93.64813 66.34846 1.000 44.18804 415 LEU C O 1
ATOM 23414 N N . HIS C 1 426 ? 8.52113 91.97197 67.45353 1.000 32.40950 416 HIS C N 1
ATOM 23415 C CA . HIS C 1 426 ? 9.84147 92.38027 66.98664 1.000 28.65245 416 HIS C CA 1
ATOM 23416 C C . HIS C 1 426 ? 10.01634 92.06622 65.50655 1.000 34.92638 416 HIS C C 1
ATOM 23417 O O . HIS C 1 426 ? 10.60343 92.85952 64.76213 1.000 41.58431 416 HIS C O 1
ATOM 23431 N N . ASP C 1 427 ? 9.51789 90.90993 65.06213 1.000 31.55171 417 ASP C N 1
ATOM 23432 C CA . ASP C 1 427 ? 9.54900 90.59676 63.63809 1.000 28.48189 417 ASP C CA 1
ATOM 23433 C C . ASP C 1 427 ? 8.68673 91.56580 62.84172 1.000 27.74085 417 ASP C C 1
ATOM 23434 O O . ASP C 1 427 ? 9.01497 91.88953 61.69496 1.000 28.15199 417 ASP C O 1
ATOM 23443 N N . SER C 1 428 ? 7.58244 92.03540 63.42625 1.000 27.62600 418 SER C N 1
ATOM 23444 C CA . SER C 1 428 ? 6.75764 93.03338 62.75534 1.000 28.01953 418 SER C CA 1
ATOM 23445 C C . SER C 1 428 ? 7.40734 94.41141 62.79993 1.000 38.51250 418 SER C C 1
ATOM 23446 O O . SER C 1 428 ? 7.34876 95.15865 61.81697 1.000 40.86637 418 SER C O 1
ATOM 23454 N N . TYR C 1 429 ? 8.03484 94.76370 63.92510 1.000 39.06659 419 TYR C N 1
ATOM 23455 C CA . TYR C 1 429 ? 8.80398 96.00279 63.98197 1.000 33.34418 419 TYR C CA 1
ATOM 23456 C C . TYR C 1 429 ? 9.90331 95.99931 62.92578 1.000 31.23930 419 TYR C C 1
ATOM 23457 O O . TYR C 1 429 ? 10.00968 96.92636 62.11588 1.000 30.26492 419 TYR C O 1
ATOM 23475 N N . SER C 1 430 ? 10.72822 94.94835 62.91688 1.000 29.38601 420 SER C N 1
ATOM 23476 C CA . SER C 1 430 ? 11.87604 94.90800 62.01854 1.000 29.77170 420 SER C CA 1
ATOM 23477 C C . SER C 1 430 ? 11.45682 94.97973 60.55760 1.000 31.11357 420 SER C C 1
ATOM 23478 O O . SER C 1 430 ? 12.20464 95.50757 59.72721 1.000 39.43048 420 SER C O 1
ATOM 23486 N N . LEU C 1 431 ? 10.27871 94.45139 60.21756 1.000 44.92409 421 LEU C N 1
ATOM 23487 C CA . LEU C 1 431 ? 9.82291 94.51675 58.83360 1.000 29.95098 421 LEU C CA 1
ATOM 23488 C C . LEU C 1 431 ? 9.17090 95.85433 58.51243 1.000 30.47287 421 LEU C C 1
ATOM 23489 O O . LEU C 1 431 ? 9.18050 96.27657 57.35239 1.000 31.77720 421 LEU C O 1
ATOM 23505 N N . THR C 1 432 ? 8.61156 96.53887 59.51176 1.000 30.42917 422 THR C N 1
ATOM 23506 C CA . THR C 1 432 ? 8.11112 97.88643 59.26899 1.000 31.01606 422 THR C CA 1
ATOM 23507 C C . THR C 1 432 ? 9.26151 98.85102 59.02290 1.000 31.70319 422 THR C C 1
ATOM 23508 O O . THR C 1 432 ? 9.08953 99.86294 58.33516 1.000 33.71641 422 THR C O 1
ATOM 23519 N N . ASN C 1 433 ? 10.43831 98.54853 59.57308 1.000 44.61127 423 ASN C N 1
ATOM 23520 C CA . ASN C 1 433 ? 11.62021 99.35914 59.30673 1.000 36.88199 423 ASN C CA 1
ATOM 23521 C C . ASN C 1 433 ? 12.13346 99.11619 57.89373 1.000 37.20459 423 ASN C C 1
ATOM 23522 O O . ASN C 1 433 ? 12.42558 100.06406 57.15592 1.000 57.62915 423 ASN C O 1
ATOM 23533 N N . LYS C 1 434 ? 12.25475 97.84463 57.50150 1.000 32.16055 424 LYS C N 1
ATOM 23534 C CA . LYS C 1 434 ? 12.73948 97.52572 56.16343 1.000 32.47746 424 LYS C CA 1
ATOM 23535 C C . LYS C 1 434 ? 11.82222 98.09754 55.09253 1.000 39.00768 424 LYS C C 1
ATOM 23536 O O . LYS C 1 434 ? 12.26649 98.35233 53.96715 1.000 56.58758 424 LYS C O 1
ATOM 23555 N N . LEU C 1 435 ? 10.54355 98.30215 55.41794 1.000 32.70422 425 LEU C N 1
ATOM 23556 C CA . LEU C 1 435 ? 9.63606 98.95842 54.48490 1.000 33.30187 425 LEU C CA 1
ATOM 23557 C C . LEU C 1 435 ? 9.81393 100.47053 54.49607 1.000 48.14267 425 LEU C C 1
ATOM 23558 O O . LEU C 1 435 ? 9.65291 101.11761 53.45570 1.000 61.01173 425 LEU C O 1
ATOM 23574 N N . LEU C 1 436 ? 10.14640 101.04797 55.65256 1.000 56.86040 426 LEU C N 1
ATOM 23575 C CA . LEU C 1 436 ? 10.36314 102.48843 55.71966 1.000 53.43777 426 LEU C CA 1
ATOM 23576 C C . LEU C 1 436 ? 11.65397 102.89636 55.02264 1.000 41.78898 426 LEU C C 1
ATOM 23577 O O . LEU C 1 436 ? 11.73019 103.99278 54.45793 1.000 46.07804 426 LEU C O 1
ATOM 23593 N N . GLN C 1 437 ? 12.67220 102.03395 55.04593 1.000 40.38776 427 GLN C N 1
ATOM 23594 C CA . GLN C 1 437 ? 13.92266 102.35113 54.36483 1.000 47.61740 427 GLN C CA 1
ATOM 23595 C C . GLN C 1 437 ? 13.74206 102.37812 52.85171 1.000 61.84409 427 GLN C C 1
ATOM 23596 O O . GLN C 1 437 ? 14.34748 103.20897 52.16386 1.000 70.14202 427 GLN C O 1
ATOM 23610 N N . GLN C 1 438 ? 12.91526 101.48371 52.31574 1.000 52.43745 428 GLN C N 1
ATOM 23611 C CA . GLN C 1 438 ? 12.74616 101.34305 50.87650 1.000 53.30154 428 GLN C CA 1
ATOM 23612 C C . GLN C 1 438 ? 11.65596 102.24256 50.30920 1.000 59.42006 428 GLN C C 1
ATOM 23613 O O . GLN C 1 438 ? 11.25613 102.05120 49.15614 1.000 54.81200 428 GLN C O 1
ATOM 23627 N N . VAL C 1 439 ? 11.15593 103.20340 51.08522 1.000 54.00222 429 VAL C N 1
ATOM 23628 C CA . VAL C 1 439 ? 10.09321 104.07801 50.60307 1.000 54.78343 429 VAL C CA 1
ATOM 23629 C C . VAL C 1 439 ? 10.36380 105.53420 50.97362 1.000 77.74814 429 VAL C C 1
ATOM 23630 O O . VAL C 1 439 ? 9.73255 106.44739 50.43000 1.000 89.80432 429 VAL C O 1
ATOM 23643 N N . SER C 1 440 ? 11.31461 105.76874 51.87486 1.000 58.94186 430 SER C N 1
ATOM 23644 C CA . SER C 1 440 ? 11.52033 107.10174 52.42717 1.000 61.42197 430 SER C CA 1
ATOM 23645 C C . SER C 1 440 ? 12.41835 107.95131 51.53623 1.000 70.16385 430 SER C C 1
ATOM 23646 O O . SER C 1 440 ? 13.24557 107.43897 50.77699 1.000 77.60086 430 SER C O 1
ATOM 23654 N N . THR C 1 441 ? 12.24565 109.27237 51.64714 1.000 78.39902 431 THR C N 1
ATOM 23655 C CA . THR C 1 441 ? 13.11657 110.21028 50.94562 1.000 72.42608 431 THR C CA 1
ATOM 23656 C C . THR C 1 441 ? 14.56045 110.06216 51.41034 1.000 72.09767 431 THR C C 1
ATOM 23657 O O . THR C 1 441 ? 15.47020 109.83602 50.60393 1.000 57.72755 431 THR C O 1
ATOM 23668 N N . PHE C 1 442 ? 14.78613 110.19256 52.71573 1.000 77.79579 432 PHE C N 1
ATOM 23669 C CA . PHE C 1 442 ? 16.12233 110.13592 53.28598 1.000 80.07515 432 PHE C CA 1
ATOM 23670 C C . PHE C 1 442 ? 16.40921 108.70938 53.75776 1.000 80.29992 432 PHE C C 1
ATOM 23671 O O . PHE C 1 442 ? 15.70219 107.76513 53.39473 1.000 70.06062 432 PHE C O 1
ATOM 23688 N N . HIS C 1 443 ? 17.44269 108.54402 54.57662 1.000 81.88380 433 HIS C N 1
ATOM 23689 C CA . HIS C 1 443 ? 17.81805 107.25788 55.15606 1.000 83.12587 433 HIS C CA 1
ATOM 23690 C C . HIS C 1 443 ? 17.50829 107.34644 56.64876 1.000 72.94483 433 HIS C C 1
ATOM 23691 O O . HIS C 1 443 ? 18.36587 107.70685 57.45623 1.000 81.59736 433 HIS C O 1
ATOM 23705 N N . VAL C 1 444 ? 16.26863 107.01985 57.00723 1.000 80.62094 434 VAL C N 1
ATOM 23706 C CA . VAL C 1 444 ? 15.79045 107.10446 58.38258 1.000 71.64053 434 VAL C CA 1
ATOM 23707 C C . VAL C 1 444 ? 15.72740 105.70191 58.96686 1.000 50.56188 434 VAL C C 1
ATOM 23708 O O . VAL C 1 444 ? 15.20624 104.77701 58.33138 1.000 50.41262 434 VAL C O 1
ATOM 23721 N N . VAL C 1 445 ? 16.28081 105.53996 60.16566 1.000 70.84395 435 VAL C N 1
ATOM 23722 C CA . VAL C 1 445 ? 16.20444 104.29713 60.92316 1.000 72.27564 435 VAL C CA 1
ATOM 23723 C C . VAL C 1 445 ? 15.34148 104.53863 62.15339 1.000 55.53271 435 VAL C C 1
ATOM 23724 O O . VAL C 1 445 ? 15.43216 105.59571 62.78902 1.000 54.87360 435 VAL C O 1
ATOM 23737 N N . LEU C 1 446 ? 14.49060 103.56924 62.47542 1.000 59.39102 436 LEU C N 1
ATOM 23738 C CA . LEU C 1 446 ? 13.66331 103.62376 63.67241 1.000 65.64061 436 LEU C CA 1
ATOM 23739 C C . LEU C 1 446 ? 14.24352 102.69047 64.72583 1.000 56.08937 436 LEU C C 1
ATOM 23740 O O . LEU C 1 446 ? 14.63644 101.56034 64.42133 1.000 63.40705 436 LEU C O 1
ATOM 23756 N N . ASP C 1 447 ? 14.29622 103.16982 65.96332 1.000 55.41389 437 ASP C N 1
ATOM 23757 C CA . ASP C 1 447 ? 14.90713 102.43559 67.06184 1.000 71.65430 437 ASP C CA 1
ATOM 23758 C C . ASP C 1 447 ? 13.85403 101.69198 67.87341 1.000 76.24019 437 ASP C C 1
ATOM 23759 O O . ASP C 1 447 ? 12.75447 102.20357 68.10732 1.000 73.29720 437 ASP C O 1
ATOM 23768 N N . GLU C 1 448 ? 14.19964 100.47537 68.29237 1.000 56.52309 438 GLU C N 1
ATOM 23769 C CA . GLU C 1 448 ? 13.35795 99.65502 69.15452 1.000 63.78490 438 GLU C CA 1
ATOM 23770 C C . GLU C 1 448 ? 14.08599 99.46337 70.47563 1.000 57.86890 438 GLU C C 1
ATOM 23771 O O . GLU C 1 448 ? 15.17015 98.87080 70.50501 1.000 56.67980 438 GLU C O 1
ATOM 23783 N N . VAL C 1 449 ? 13.49759 99.95985 71.56154 1.000 66.50871 439 VAL C N 1
ATOM 23784 C CA . VAL C 1 449 ? 14.06941 99.73066 72.88547 1.000 62.21761 439 VAL C CA 1
ATOM 23785 C C . VAL C 1 449 ? 13.83824 98.26408 73.24127 1.000 57.66432 439 VAL C C 1
ATOM 23786 O O . VAL C 1 449 ? 12.69653 97.81970 73.38851 1.000 61.79462 439 VAL C O 1
ATOM 23799 N N . GLU C 1 450 ? 14.92094 97.50208 73.35163 1.000 49.57849 440 GLU C N 1
ATOM 23800 C CA . GLU C 1 450 ? 14.80366 96.08153 73.64560 1.000 44.32462 440 GLU C CA 1
ATOM 23801 C C . GLU C 1 450 ? 14.40790 95.88290 75.10318 1.000 50.96550 440 GLU C C 1
ATOM 23802 O O . GLU C 1 450 ? 15.00588 96.47323 76.00796 1.000 66.58369 440 GLU C O 1
ATOM 23814 N N . GLY C 1 451 ? 13.39537 95.05454 75.32799 1.000 38.60406 441 GLY C N 1
ATOM 23815 C CA . GLY C 1 451 ? 12.92376 94.80051 76.67121 1.000 44.86217 441 GLY C CA 1
ATOM 23816 C C . GLY C 1 451 ? 13.89320 93.96387 77.48395 1.000 37.02079 441 GLY C C 1
ATOM 23817 O O . GLY C 1 451 ? 14.88465 93.42612 76.98851 1.000 36.98958 441 GLY C O 1
ATOM 23821 N N . LYS C 1 452 ? 13.58766 93.86427 78.77623 1.000 36.51011 442 LYS C N 1
ATOM 23822 C CA . LYS C 1 452 ? 14.42111 93.09611 79.68946 1.000 35.85668 442 LYS C CA 1
ATOM 23823 C C . LYS C 1 452 ? 14.48692 91.64241 79.24288 1.000 35.25666 442 LYS C C 1
ATOM 23824 O O . LYS C 1 452 ? 13.50456 91.08437 78.74959 1.000 35.80431 442 LYS C O 1
ATOM 23843 N N . LYS C 1 453 ? 15.65449 91.02829 79.40548 1.000 35.01196 443 LYS C N 1
ATOM 23844 C CA . LYS C 1 453 ? 15.79336 89.62035 79.07914 1.000 34.46842 443 LYS C CA 1
ATOM 23845 C C . LYS C 1 453 ? 15.10316 88.77062 80.14466 1.000 33.59796 443 LYS C C 1
ATOM 23846 O O . LYS C 1 453 ? 14.82828 89.24489 81.24910 1.000 33.65361 443 LYS C O 1
ATOM 23865 N N . PRO C 1 454 ? 14.80451 87.50535 79.83346 1.000 33.60852 444 PRO C N 1
ATOM 23866 C CA . PRO C 1 454 ? 14.09120 86.66003 80.80588 1.000 35.52355 444 PRO C CA 1
ATOM 23867 C C . PRO C 1 454 ? 14.86849 86.38337 82.08237 1.000 43.94576 444 PRO C C 1
ATOM 23868 O O . PRO C 1 454 ? 14.26520 85.91287 83.05345 1.000 47.80111 444 PRO C O 1
ATOM 23879 N N . THR C 1 455 ? 16.17018 86.65816 82.12326 1.000 41.43708 445 THR C N 1
ATOM 23880 C CA . THR C 1 455 ? 16.98686 86.35595 83.29052 1.000 45.03788 445 THR C CA 1
ATOM 23881 C C . THR C 1 455 ? 17.38544 87.59535 84.08062 1.000 37.63044 445 THR C C 1
ATOM 23882 O O . THR C 1 455 ? 18.12815 87.47472 85.06047 1.000 47.40364 445 THR C O 1
ATOM 23893 N N . ASP C 1 456 ? 16.91735 88.77714 83.68709 1.000 38.27531 446 ASP C N 1
ATOM 23894 C CA . ASP C 1 456 ? 17.24954 89.99448 84.41609 1.000 39.45911 446 ASP C CA 1
ATOM 23895 C C . ASP C 1 456 ? 16.66205 89.94469 85.82249 1.000 39.34191 446 ASP C C 1
ATOM 23896 O O . ASP C 1 456 ? 15.46473 89.70582 86.00204 1.000 42.79754 446 ASP C O 1
ATOM 23905 N N . ASP C 1 457 ? 17.51097 90.18399 86.82515 1.000 45.13644 447 ASP C N 1
ATOM 23906 C CA . ASP C 1 457 ? 17.09329 90.03665 88.21415 1.000 36.66581 447 ASP C CA 1
ATOM 23907 C C . ASP C 1 457 ? 16.03708 91.04965 88.63466 1.000 35.65679 447 ASP C C 1
ATOM 23908 O O . ASP C 1 457 ? 15.42404 90.86766 89.69133 1.000 43.84990 447 ASP C O 1
ATOM 23917 N N . THR C 1 458 ? 15.80746 92.10082 87.84949 1.000 41.52068 448 THR C N 1
ATOM 23918 C CA . THR C 1 458 ? 14.79149 93.09734 88.15969 1.000 35.62631 448 THR C CA 1
ATOM 23919 C C . THR C 1 458 ? 13.48515 92.84833 87.41614 1.000 41.51812 448 THR C C 1
ATOM 23920 O O . THR C 1 458 ? 12.59546 93.70518 87.43962 1.000 41.02700 448 THR C O 1
ATOM 23931 N N . LEU C 1 459 ? 13.34838 91.69766 86.76335 1.000 54.21520 449 LEU C N 1
ATOM 23932 C CA . LEU C 1 459 ? 12.15426 91.39513 85.98446 1.000 51.36202 449 LEU C CA 1
ATOM 23933 C C . LEU C 1 459 ? 11.06720 90.88074 86.91906 1.000 47.43368 449 LEU C C 1
ATOM 23934 O O . LEU C 1 459 ? 11.23377 89.83625 87.55917 1.000 31.50561 449 LEU C O 1
ATOM 23950 N N . THR C 1 460 ? 9.94843 91.60402 86.98461 1.000 50.23876 450 THR C N 1
ATOM 23951 C CA . THR C 1 460 ? 8.86351 91.28075 87.90299 1.000 48.55583 450 THR C CA 1
ATOM 23952 C C . THR C 1 460 ? 7.59997 90.85579 87.16480 1.000 50.47951 450 THR C C 1
ATOM 23953 O O . THR C 1 460 ? 7.15057 89.71733 87.32735 1.000 86.75959 450 THR C O 1
ATOM 23964 N N . ASN C 1 461 ? 7.00912 91.73007 86.35870 1.000 33.00369 451 ASN C N 1
ATOM 23965 C CA . ASN C 1 461 ? 5.86113 91.36426 85.54359 1.000 55.11824 451 ASN C CA 1
ATOM 23966 C C . ASN C 1 461 ? 6.31703 91.06435 84.12011 1.000 52.60749 451 ASN C C 1
ATOM 23967 O O . ASN C 1 461 ? 7.40465 91.46032 83.69253 1.000 42.44979 451 ASN C O 1
ATOM 23978 N N . ALA C 1 462 ? 5.45847 90.36242 83.38051 1.000 42.81432 452 ALA C N 1
ATOM 23979 C CA . ALA C 1 462 ? 5.85236 89.84606 82.07710 1.000 33.40431 452 ALA C CA 1
ATOM 23980 C C . ALA C 1 462 ? 5.87133 90.91673 80.99623 1.000 34.36511 452 ALA C C 1
ATOM 23981 O O . ALA C 1 462 ? 6.57698 90.75164 79.99543 1.000 34.57592 452 ALA C O 1
ATOM 23988 N N . TRP C 1 463 ? 5.12646 92.00915 81.17425 1.000 34.98765 453 TRP C N 1
ATOM 23989 C CA . TRP C 1 463 ? 5.07761 93.04505 80.14923 1.000 35.93574 453 TRP C CA 1
ATOM 23990 C C . TRP C 1 463 ? 6.44025 93.67922 79.91142 1.000 36.20608 453 TRP C C 1
ATOM 23991 O O . TRP C 1 463 ? 6.66078 94.26581 78.84682 1.000 36.88479 453 TRP C O 1
ATOM 24012 N N . GLU C 1 464 ? 7.36507 93.55793 80.86558 1.000 35.72495 454 GLU C N 1
ATOM 24013 C CA . GLU C 1 464 ? 8.68744 94.14932 80.70986 1.000 36.02522 454 GLU C CA 1
ATOM 24014 C C . GLU C 1 464 ? 9.56188 93.39067 79.72230 1.000 35.88550 454 GLU C C 1
ATOM 24015 O O . GLU C 1 464 ? 10.66767 93.85335 79.42369 1.000 41.14752 454 GLU C O 1
ATOM 24027 N N . LEU C 1 465 ? 9.10069 92.24986 79.20865 1.000 35.46895 455 LEU C N 1
ATOM 24028 C CA . LEU C 1 465 ? 9.85048 91.52913 78.18904 1.000 35.44997 455 LEU C CA 1
ATOM 24029 C C . LEU C 1 465 ? 9.63144 92.09732 76.79617 1.000 36.28272 455 LEU C C 1
ATOM 24030 O O . LEU C 1 465 ? 10.41823 91.80442 75.89001 1.000 36.47881 455 LEU C O 1
ATOM 24046 N N . PHE C 1 466 ? 8.58656 92.89558 76.60747 1.000 36.81517 456 PHE C N 1
ATOM 24047 C CA . PHE C 1 466 ? 8.22891 93.40516 75.29414 1.000 37.62519 456 PHE C CA 1
ATOM 24048 C C . PHE C 1 466 ? 8.98804 94.69232 75.01031 1.000 38.33801 456 PHE C C 1
ATOM 24049 O O . PHE C 1 466 ? 8.97021 95.62352 75.82143 1.000 38.52422 456 PHE C O 1
ATOM 24066 N N . GLY C 1 467 ? 9.65559 94.73855 73.86481 1.000 38.77650 457 GLY C N 1
ATOM 24067 C CA . GLY C 1 467 ? 10.25506 95.97376 73.41732 1.000 55.11185 457 GLY C CA 1
ATOM 24068 C C . GLY C 1 467 ? 9.19498 97.00011 73.06990 1.000 66.43128 457 GLY C C 1
ATOM 24069 O O . GLY C 1 467 ? 7.99931 96.71231 72.98941 1.000 65.20583 457 GLY C O 1
ATOM 24073 N N . THR C 1 468 ? 9.64995 98.23106 72.85272 1.000 61.02042 458 THR C N 1
ATOM 24074 C CA . THR C 1 468 ? 8.75227 99.33233 72.54209 1.000 55.13840 458 THR C CA 1
ATOM 24075 C C . THR C 1 468 ? 9.34881 100.15916 71.41619 1.000 56.44749 458 THR C C 1
ATOM 24076 O O . THR C 1 468 ? 10.56759 100.33451 71.33835 1.000 71.91645 458 THR C O 1
ATOM 24087 N N . MET C 1 469 ? 8.48029 100.65558 70.54185 1.000 54.65946 459 MET C N 1
ATOM 24088 C CA . MET C 1 469 ? 8.87313 101.47581 69.39736 1.000 63.88272 459 MET C CA 1
ATOM 24089 C C . MET C 1 469 ? 8.03249 102.74476 69.45270 1.000 71.42071 459 MET C C 1
ATOM 24090 O O . MET C 1 469 ? 6.99808 102.85112 68.77994 1.000 79.72589 459 MET C O 1
ATOM 24104 N N . PRO C 1 470 ? 8.44928 103.73416 70.25155 1.000 73.92196 460 PRO C N 1
ATOM 24105 C CA . PRO C 1 470 ? 7.55982 104.87768 70.51506 1.000 71.60953 460 PRO C CA 1
ATOM 24106 C C . PRO C 1 470 ? 7.29057 105.74228 69.29936 1.000 75.43760 460 PRO C C 1
ATOM 24107 O O . PRO C 1 470 ? 6.21183 106.34213 69.21388 1.000 86.92233 460 PRO C O 1
ATOM 24118 N N . GLU C 1 471 ? 8.22744 105.83093 68.35893 1.000 74.20086 461 GLU C N 1
ATOM 24119 C CA . GLU C 1 471 ? 8.08108 106.71195 67.20959 1.000 90.98260 461 GLU C CA 1
ATOM 24120 C C . GLU C 1 471 ? 7.31470 106.06153 66.06522 1.000 83.22192 461 GLU C C 1
ATOM 24121 O O . GLU C 1 471 ? 7.30529 106.60216 64.95465 1.000 69.69193 461 GLU C O 1
ATOM 24133 N N . LEU C 1 472 ? 6.67564 104.91925 66.30889 1.000 87.61255 462 LEU C N 1
ATOM 24134 C CA . LEU C 1 472 ? 5.87796 104.23795 65.29113 1.000 79.80615 462 LEU C CA 1
ATOM 24135 C C . LEU C 1 472 ? 4.44193 104.72894 65.42908 1.000 74.68637 462 LEU C C 1
ATOM 24136 O O . LEU C 1 472 ? 3.61058 104.11746 66.10246 1.000 68.79283 462 LEU C O 1
ATOM 24152 N N . SER C 1 473 ? 4.15194 105.85798 64.78486 1.000 65.40962 463 SER C N 1
ATOM 24153 C CA . SER C 1 473 ? 2.81658 106.43706 64.77109 1.000 80.92325 463 SER C CA 1
ATOM 24154 C C . SER C 1 473 ? 2.54828 107.00694 63.38752 1.000 87.97380 463 SER C C 1
ATOM 24155 O O . SER C 1 473 ? 3.42862 107.62357 62.78089 1.000 78.63273 463 SER C O 1
ATOM 24163 N N . LEU C 1 474 ? 1.31969 106.81006 62.90282 1.000 91.22582 464 LEU C N 1
ATOM 24164 C CA . LEU C 1 474 ? 0.99074 107.19848 61.53454 1.000 82.39747 464 LEU C CA 1
ATOM 24165 C C . LEU C 1 474 ? 1.11362 108.70258 61.32411 1.000 86.05681 464 LEU C C 1
ATOM 24166 O O . LEU C 1 474 ? 1.54777 109.15295 60.25715 1.000 77.19284 464 LEU C O 1
ATOM 24182 N N . GLU C 1 475 ? 0.74364 109.49729 62.32952 1.000 97.21096 465 GLU C N 1
ATOM 24183 C CA . GLU C 1 475 ? 0.65003 110.93832 62.12318 1.000 88.19141 465 GLU C CA 1
ATOM 24184 C C . GLU C 1 475 ? 2.01764 111.58261 61.94002 1.000 80.53608 465 GLU C C 1
ATOM 24185 O O . GLU C 1 475 ? 2.12770 112.60753 61.25687 1.000 61.46281 465 GLU C O 1
ATOM 24197 N N . LYS C 1 476 ? 3.06516 110.99898 62.52161 1.000 88.63568 466 LYS C N 1
ATOM 24198 C CA . LYS C 1 476 ? 4.41065 111.55368 62.44639 1.000 95.87688 466 LYS C CA 1
ATOM 24199 C C . LYS C 1 476 ? 5.33043 110.78099 61.51045 1.000 79.85385 466 LYS C C 1
ATOM 24200 O O . LYS C 1 476 ? 6.47223 111.20532 61.29999 1.000 72.45985 466 LYS C O 1
ATOM 24219 N N . ILE C 1 477 ? 4.87152 109.66448 60.94591 1.000 79.25552 467 ILE C N 1
ATOM 24220 C CA . ILE C 1 477 ? 5.68206 108.87666 60.03224 1.000 83.05104 467 ILE C CA 1
ATOM 24221 C C . ILE C 1 477 ? 5.24383 109.03892 58.58067 1.000 80.09530 467 ILE C C 1
ATOM 24222 O O . ILE C 1 477 ? 6.06837 108.86138 57.67612 1.000 72.39495 467 ILE C O 1
ATOM 24238 N N . THR C 1 478 ? 3.97628 109.36237 58.33082 1.000 75.35937 468 THR C N 1
ATOM 24239 C CA . THR C 1 478 ? 3.51924 109.55793 56.95854 1.000 67.99655 468 THR C CA 1
ATOM 24240 C C . THR C 1 478 ? 4.33119 110.60132 56.19776 1.000 71.20523 468 THR C C 1
ATOM 24241 O O . THR C 1 478 ? 4.61630 110.37192 55.00910 1.000 70.64516 468 THR C O 1
ATOM 24252 N N . PRO C 1 479 ? 4.72598 111.73526 56.78496 1.000 69.24896 469 PRO C N 1
ATOM 24253 C CA . PRO C 1 479 ? 5.48978 112.72865 56.00927 1.000 61.78120 469 PRO C CA 1
ATOM 24254 C C . PRO C 1 479 ? 6.85180 112.23907 55.54718 1.000 60.12177 469 PRO C C 1
ATOM 24255 O O . PRO C 1 479 ? 7.44705 112.86603 54.66186 1.000 63.87965 469 PRO C O 1
ATOM 24266 N N . LEU C 1 480 ? 7.36276 111.14235 56.10344 1.000 63.27354 470 LEU C N 1
ATOM 24267 C CA . LEU C 1 480 ? 8.67037 110.62451 55.71879 1.000 64.11541 470 LEU C CA 1
ATOM 24268 C C . LEU C 1 480 ? 8.62110 109.78106 54.45106 1.000 68.70206 470 LEU C C 1
ATOM 24269 O O . LEU C 1 480 ? 9.65978 109.25945 54.03057 1.000 55.23826 470 LEU C O 1
ATOM 24285 N N . ILE C 1 481 ? 7.45146 109.64090 53.83765 1.000 73.80419 471 ILE C N 1
ATOM 24286 C CA . ILE C 1 481 ? 7.25379 108.72833 52.71807 1.000 77.98124 471 ILE C CA 1
ATOM 24287 C C . ILE C 1 481 ? 7.45131 109.48824 51.41306 1.000 82.48004 471 ILE C C 1
ATOM 24288 O O . ILE C 1 481 ? 6.76305 110.48094 51.15099 1.000 87.34309 471 ILE C O 1
ATOM 24304 N N . SER C 1 482 ? 8.38090 109.01135 50.58718 1.000 80.04482 472 SER C N 1
ATOM 24305 C CA . SER C 1 482 ? 8.59033 109.58481 49.26560 1.000 80.37538 472 SER C CA 1
ATOM 24306 C C . SER C 1 482 ? 7.51037 109.08157 48.31881 1.000 58.76746 472 SER C C 1
ATOM 24307 O O . SER C 1 482 ? 7.28008 107.87303 48.21430 1.000 77.89253 472 SER C O 1
ATOM 24315 N N . VAL C 1 483 ? 6.85176 110.01167 47.61929 1.000 61.43346 473 VAL C N 1
ATOM 24316 C CA . VAL C 1 483 ? 5.79576 109.63559 46.68179 1.000 73.75242 473 VAL C CA 1
ATOM 24317 C C . VAL C 1 483 ? 6.33357 109.20737 45.32857 1.000 70.23894 473 VAL C C 1
ATOM 24318 O O . VAL C 1 483 ? 5.54632 108.81135 44.45841 1.000 66.85319 473 VAL C O 1
ATOM 24331 N N . ASP C 1 484 ? 7.64929 109.25931 45.12684 1.000 72.29667 474 ASP C N 1
ATOM 24332 C CA . ASP C 1 484 ? 8.26566 108.86298 43.86914 1.000 83.62971 474 ASP C CA 1
ATOM 24333 C C . ASP C 1 484 ? 8.93031 107.49554 43.95119 1.000 77.83330 474 ASP C C 1
ATOM 24334 O O . ASP C 1 484 ? 9.31876 106.94804 42.91309 1.000 61.01615 474 ASP C O 1
ATOM 24343 N N . LYS C 1 485 ? 9.06801 106.93771 45.15554 1.000 72.57279 475 LYS C N 1
ATOM 24344 C CA . LYS C 1 485 ? 9.71812 105.65215 45.37514 1.000 76.13535 475 LYS C CA 1
ATOM 24345 C C . LYS C 1 485 ? 8.70242 104.56206 45.70888 1.000 72.97700 475 LYS C C 1
ATOM 24346 O O . LYS C 1 485 ? 9.06130 103.53654 46.29485 1.000 74.21720 475 LYS C O 1
ATOM 24365 N N . ASP C 1 486 ? 7.44038 104.75738 45.32215 1.000 78.56674 476 ASP C N 1
ATOM 24366 C CA . ASP C 1 486 ? 6.36280 103.81605 45.62741 1.000 90.79964 476 ASP C CA 1
ATOM 24367 C C . ASP C 1 486 ? 6.27573 102.75796 44.53685 1.000 95.25406 476 ASP C C 1
ATOM 24368 O O . ASP C 1 486 ? 5.61387 102.93835 43.51337 1.000 102.23973 476 ASP C O 1
ATOM 24377 N N . SER C 1 487 ? 6.95652 101.63723 44.75752 1.000 81.42916 477 SER C N 1
ATOM 24378 C CA . SER C 1 487 ? 6.74670 100.43423 43.95422 1.000 89.77655 477 SER C CA 1
ATOM 24379 C C . SER C 1 487 ? 5.65507 99.55369 44.54317 1.000 96.18141 477 SER C C 1
ATOM 24380 O O . SER C 1 487 ? 5.77930 98.32511 44.55103 1.000 89.41342 477 SER C O 1
ATOM 24388 N N . LYS C 1 488 ? 4.58023 100.16143 45.04845 1.000 103.06670 478 LYS C N 1
ATOM 24389 C CA . LYS C 1 488 ? 3.46987 99.54587 45.76682 1.000 93.96400 478 LYS C CA 1
ATOM 24390 C C . LYS C 1 488 ? 3.86019 99.19553 47.20320 1.000 81.17593 478 LYS C C 1
ATOM 24391 O O . LYS C 1 488 ? 2.99230 98.78602 47.97608 1.000 72.67642 478 LYS C O 1
ATOM 24410 N N . LEU C 1 489 ? 5.13239 99.33785 47.58895 1.000 96.50918 479 LEU C N 1
ATOM 24411 C CA . LEU C 1 489 ? 5.52398 99.15924 48.98254 1.000 66.18056 479 LEU C CA 1
ATOM 24412 C C . LEU C 1 489 ? 5.05477 100.30905 49.86152 1.000 59.44836 479 LEU C C 1
ATOM 24413 O O . LEU C 1 489 ? 5.00663 100.15656 51.08656 1.000 53.73742 479 LEU C O 1
ATOM 24429 N N . ARG C 1 490 ? 4.70875 101.45227 49.26626 1.000 63.03568 480 ARG C N 1
ATOM 24430 C CA . ARG C 1 490 ? 4.14302 102.54550 50.04790 1.000 62.58334 480 ARG C CA 1
ATOM 24431 C C . ARG C 1 490 ? 2.83503 102.11824 50.69974 1.000 56.71900 480 ARG C C 1
ATOM 24432 O O . ARG C 1 490 ? 2.58320 102.42626 51.87077 1.000 33.37347 480 ARG C O 1
ATOM 24453 N N . THR C 1 491 ? 1.99153 101.39943 49.95573 1.000 57.63718 481 THR C N 1
ATOM 24454 C CA . THR C 1 491 ? 0.73696 100.91014 50.51011 1.000 49.62861 481 THR C CA 1
ATOM 24455 C C . THR C 1 491 ? 0.95402 99.81233 51.54217 1.000 47.91066 481 THR C C 1
ATOM 24456 O O . THR C 1 491 ? 0.08369 99.59992 52.39287 1.000 56.94116 481 THR C O 1
ATOM 24467 N N . ALA C 1 492 ? 2.08591 99.10732 51.48418 1.000 52.64999 482 ALA C N 1
ATOM 24468 C CA . ALA C 1 492 ? 2.37096 98.08061 52.48074 1.000 44.11444 482 ALA C CA 1
ATOM 24469 C C . ALA C 1 492 ? 2.83841 98.68717 53.79802 1.000 39.84055 482 ALA C C 1
ATOM 24470 O O . ALA C 1 492 ? 2.45883 98.20953 54.87300 1.000 55.66255 482 ALA C O 1
ATOM 24477 N N . LEU C 1 493 ? 3.66420 99.73298 53.73647 1.000 37.86797 483 LEU C N 1
ATOM 24478 C CA . LEU C 1 493 ? 4.15403 100.35962 54.95976 1.000 43.30677 483 LEU C CA 1
ATOM 24479 C C . LEU C 1 493 ? 3.00267 100.90986 55.79222 1.000 47.22912 483 LEU C C 1
ATOM 24480 O O . LEU C 1 493 ? 2.90143 100.63307 56.99292 1.000 39.53334 483 LEU C O 1
ATOM 24496 N N . ILE C 1 494 ? 2.11970 101.69273 55.16819 1.000 46.49595 484 ILE C N 1
ATOM 24497 C CA . ILE C 1 494 ? 1.01009 102.28989 55.90666 1.000 44.63155 484 ILE C CA 1
ATOM 24498 C C . ILE C 1 494 ? 0.12821 101.20530 56.51337 1.000 43.84736 484 ILE C C 1
ATOM 24499 O O . ILE C 1 494 ? -0.40255 101.36340 57.62006 1.000 36.70046 484 ILE C O 1
ATOM 24515 N N . LEU C 1 495 ? -0.04231 100.08705 55.80370 1.000 47.38092 485 LEU C N 1
ATOM 24516 C CA . LEU C 1 495 ? -0.81728 98.97860 56.35273 1.000 53.93973 485 LEU C CA 1
ATOM 24517 C C . LEU C 1 495 ? -0.10064 98.34772 57.53851 1.000 48.64245 485 LEU C C 1
ATOM 24518 O O . LEU C 1 495 ? -0.71186 98.08095 58.57999 1.000 45.68275 485 LEU C O 1
ATOM 24534 N N . LEU C 1 496 ? 1.20023 98.09761 57.39559 1.000 35.08580 486 LEU C N 1
ATOM 24535 C CA . LEU C 1 496 ? 1.94484 97.43163 58.45339 1.000 31.69241 486 LEU C CA 1
ATOM 24536 C C . LEU C 1 496 ? 2.14231 98.32660 59.66998 1.000 41.55861 486 LEU C C 1
ATOM 24537 O O . LEU C 1 496 ? 2.44304 97.81635 60.75466 1.000 36.61194 486 LEU C O 1
ATOM 24553 N N . VAL C 1 497 ? 1.98586 99.64329 59.51797 1.000 44.46067 487 VAL C N 1
ATOM 24554 C CA . VAL C 1 497 ? 2.01363 100.53051 60.67748 1.000 39.31932 487 VAL C CA 1
ATOM 24555 C C . VAL C 1 497 ? 0.71897 100.39756 61.47009 1.000 38.19707 487 VAL C C 1
ATOM 24556 O O . VAL C 1 497 ? 0.73241 100.26263 62.69911 1.000 41.24993 487 VAL C O 1
ATOM 24569 N N . GLU C 1 498 ? -0.42065 100.43634 60.77599 1.000 47.67413 488 GLU C N 1
ATOM 24570 C CA . GLU C 1 498 ? -1.69959 100.20779 61.43980 1.000 49.82226 488 GLU C CA 1
ATOM 24571 C C . GLU C 1 498 ? -1.75058 98.81921 62.06482 1.000 44.64659 488 GLU C C 1
ATOM 24572 O O . GLU C 1 498 ? -2.29871 98.64077 63.15897 1.000 42.44544 488 GLU C O 1
ATOM 24584 N N . PHE C 1 499 ? -1.18144 97.82288 61.38277 1.000 33.61625 489 PHE C N 1
ATOM 24585 C CA . PHE C 1 499 ? -1.20258 96.45642 61.89543 1.000 31.73379 489 PHE C CA 1
ATOM 24586 C C . PHE C 1 499 ? -0.35159 96.32638 63.15215 1.000 31.37613 489 PHE C C 1
ATOM 24587 O O . PHE C 1 499 ? -0.81605 95.81409 64.17690 1.000 31.33326 489 PHE C O 1
ATOM 24604 N N . THR C 1 500 ? 0.89862 96.79239 63.09591 1.000 31.14301 490 THR C N 1
ATOM 24605 C CA . THR C 1 500 ? 1.79855 96.61977 64.23158 1.000 30.80754 490 THR C CA 1
ATOM 24606 C C . THR C 1 500 ? 1.41659 97.51576 65.40386 1.000 31.04079 490 THR C C 1
ATOM 24607 O O . THR C 1 500 ? 1.68578 97.16726 66.55840 1.000 30.85623 490 THR C O 1
ATOM 24618 N N . THR C 1 501 ? 0.80939 98.67214 65.13769 1.000 31.46893 491 THR C N 1
ATOM 24619 C CA . THR C 1 501 ? 0.34180 99.51925 66.22988 1.000 31.74947 491 THR C CA 1
ATOM 24620 C C . THR C 1 501 ? -0.78494 98.83791 66.99946 1.000 41.60760 491 THR C C 1
ATOM 24621 O O . THR C 1 501 ? -0.71818 98.69997 68.22682 1.000 31.78565 491 THR C O 1
ATOM 24632 N N . GLN C 1 502 ? -1.82838 98.39757 66.28895 1.000 43.99223 492 GLN C N 1
ATOM 24633 C CA . GLN C 1 502 ? -2.94381 97.72025 66.94464 1.000 36.20802 492 GLN C CA 1
ATOM 24634 C C . GLN C 1 502 ? -2.48278 96.44296 67.63405 1.000 31.77779 492 GLN C C 1
ATOM 24635 O O . GLN C 1 502 ? -2.91200 96.14253 68.75387 1.000 31.81231 492 GLN C O 1
ATOM 24649 N N . PHE C 1 503 ? -1.61811 95.67171 66.97344 1.000 31.39710 493 PHE C N 1
ATOM 24650 C CA . PHE C 1 503 ? -1.06918 94.46481 67.58452 1.000 30.99382 493 PHE C CA 1
ATOM 24651 C C . PHE C 1 503 ? -0.48130 94.77591 68.95675 1.000 35.56619 493 PHE C C 1
ATOM 24652 O O . PHE C 1 503 ? -0.82788 94.13698 69.95647 1.000 40.30716 493 PHE C O 1
ATOM 24669 N N . HIS C 1 504 ? 0.41412 95.76358 69.02179 1.000 36.60890 494 HIS C N 1
ATOM 24670 C CA . HIS C 1 504 ? 1.00168 96.14746 70.30059 1.000 31.52103 494 HIS C CA 1
ATOM 24671 C C . HIS C 1 504 ? -0.04838 96.67479 71.26997 1.000 31.15202 494 HIS C C 1
ATOM 24672 O O . HIS C 1 504 ? 0.06504 96.46425 72.48252 1.000 31.10240 494 HIS C O 1
ATOM 24686 N N . ALA C 1 505 ? -1.07013 97.36404 70.76126 1.000 31.56380 495 ALA C N 1
ATOM 24687 C CA . ALA C 1 505 ? -2.06969 97.96294 71.63959 1.000 36.79243 495 ALA C CA 1
ATOM 24688 C C . ALA C 1 505 ? -2.86793 96.89758 72.38393 1.000 36.19371 495 ALA C C 1
ATOM 24689 O O . ALA C 1 505 ? -3.09435 97.01339 73.59415 1.000 37.70252 495 ALA C O 1
ATOM 24696 N N . VAL C 1 506 ? -3.31535 95.85559 71.67772 1.000 36.48278 496 VAL C N 1
ATOM 24697 C CA . VAL C 1 506 ? -4.11150 94.81960 72.33063 1.000 35.21661 496 VAL C CA 1
ATOM 24698 C C . VAL C 1 506 ? -3.23052 93.95529 73.22252 1.000 33.40159 496 VAL C C 1
ATOM 24699 O O . VAL C 1 506 ? -3.66037 93.50431 74.29043 1.000 42.54304 496 VAL C O 1
ATOM 24712 N N . ALA C 1 507 ? -1.98940 93.70170 72.79961 1.000 31.09527 497 ALA C N 1
ATOM 24713 C CA . ALA C 1 507 ? -1.06346 92.96749 73.65439 1.000 30.74391 497 ALA C CA 1
ATOM 24714 C C . ALA C 1 507 ? -0.82612 93.71434 74.95850 1.000 30.87074 497 ALA C C 1
ATOM 24715 O O . ALA C 1 507 ? -0.77039 93.10516 76.03269 1.000 30.80245 497 ALA C O 1
ATOM 24722 N N . LYS C 1 508 ? -0.69882 95.04016 74.88321 1.000 31.08993 498 LYS C N 1
ATOM 24723 C CA . LYS C 1 508 ? -0.46831 95.83924 76.08152 1.000 31.25979 498 LYS C CA 1
ATOM 24724 C C . LYS C 1 508 ? -1.65669 95.75464 77.03062 1.000 31.60692 498 LYS C C 1
ATOM 24725 O O . LYS C 1 508 ? -1.49853 95.44588 78.21707 1.000 37.85484 498 LYS C O 1
ATOM 24744 N N . THR C 1 509 ? -2.85970 96.03734 76.52546 1.000 31.95352 499 THR C N 1
ATOM 24745 C CA . THR C 1 509 ? -4.04108 96.02892 77.38073 1.000 32.33152 499 THR C CA 1
ATOM 24746 C C . THR C 1 509 ? -4.19738 94.70541 78.11770 1.000 32.15358 499 THR C C 1
ATOM 24747 O O . THR C 1 509 ? -4.69742 94.68006 79.24769 1.000 32.37796 499 THR C O 1
ATOM 24758 N N . TYR C 1 510 ? -3.77983 93.59917 77.50144 1.000 32.33918 500 TYR C N 1
ATOM 24759 C CA . TYR C 1 510 ? -3.94937 92.28394 78.10795 1.000 44.25945 500 TYR C CA 1
ATOM 24760 C C . TYR C 1 510 ? -2.76369 91.86691 78.96775 1.000 35.11959 500 TYR C C 1
ATOM 24761 O O . TYR C 1 510 ? -2.95215 91.13946 79.95057 1.000 34.58454 500 TYR C O 1
ATOM 24779 N N . TYR C 1 511 ? -1.55098 92.31134 78.63583 1.000 31.04417 501 TYR C N 1
ATOM 24780 C CA . TYR C 1 511 ? -0.37237 91.95306 79.41514 1.000 30.75713 501 TYR C CA 1
ATOM 24781 C C . TYR C 1 511 ? -0.11810 92.89474 80.58276 1.000 30.96982 501 TYR C C 1
ATOM 24782 O O . TYR C 1 511 ? 0.69218 92.56620 81.45604 1.000 30.81437 501 TYR C O 1
ATOM 24800 N N . GLN C 1 512 ? -0.78357 94.04901 80.62088 1.000 38.46649 502 GLN C N 1
ATOM 24801 C CA . GLN C 1 512 ? -0.69290 94.93103 81.77591 1.000 33.39331 502 GLN C CA 1
ATOM 24802 C C . GLN C 1 512 ? -1.67534 94.54586 82.87180 1.000 36.69342 502 GLN C C 1
ATOM 24803 O O . GLN C 1 512 ? -1.52612 95.00219 84.01014 1.000 41.88555 502 GLN C O 1
ATOM 24817 N N . LYS C 1 513 ? -2.67102 93.72348 82.55390 1.000 42.03095 503 LYS C N 1
ATOM 24818 C CA . LYS C 1 513 ? -3.61036 93.25129 83.56070 1.000 50.26646 503 LYS C CA 1
ATOM 24819 C C . LYS C 1 513 ? -2.87827 92.41952 84.60500 1.000 54.75214 503 LYS C C 1
ATOM 24820 O O . LYS C 1 513 ? -2.27833 91.38880 84.28118 1.000 54.15894 503 LYS C O 1
ATOM 24839 N N . ASP C 1 514 ? -2.91852 92.87110 85.85515 1.000 39.02516 504 ASP C N 1
ATOM 24840 C CA . ASP C 1 514 ? -2.33904 92.10044 86.94288 1.000 58.89158 504 ASP C CA 1
ATOM 24841 C C . ASP C 1 514 ? -3.31192 91.01114 87.38811 1.000 59.01498 504 ASP C C 1
ATOM 24842 O O . ASP C 1 514 ? -4.51239 91.06100 87.10647 1.000 67.70126 504 ASP C O 1
ATOM 24851 N N . ARG C 1 515 ? -2.77698 90.01488 88.09924 1.000 53.69159 505 ARG C N 1
ATOM 24852 C CA . ARG C 1 515 ? -3.60483 88.88664 88.51398 1.000 51.38648 505 ARG C CA 1
ATOM 24853 C C . ARG C 1 515 ? -4.81657 89.35367 89.31052 1.000 57.98923 505 ARG C C 1
ATOM 24854 O O . ARG C 1 515 ? -5.85238 88.67799 89.32093 1.000 51.39723 505 ARG C O 1
ATOM 24875 N N . LYS C 1 516 ? -4.71194 90.50874 89.97227 1.000 62.17171 506 LYS C N 1
ATOM 24876 C CA . LYS C 1 516 ? -5.82599 91.02283 90.75810 1.000 71.73138 506 LYS C CA 1
ATOM 24877 C C . LYS C 1 516 ? -6.97192 91.51523 89.88397 1.000 61.27962 506 LYS C C 1
ATOM 24878 O O . LYS C 1 516 ? -8.09888 91.63808 90.37563 1.000 70.37834 506 LYS C O 1
ATOM 24897 N N . ASP C 1 517 ? -6.71472 91.79213 88.60207 1.000 65.44373 507 ASP C N 1
ATOM 24898 C CA . ASP C 1 517 ? -7.75748 92.20384 87.66892 1.000 67.96219 507 ASP C CA 1
ATOM 24899 C C . ASP C 1 517 ? -7.78559 91.31997 86.42618 1.000 65.11409 507 ASP C C 1
ATOM 24900 O O . ASP C 1 517 ? -8.31559 91.73536 85.38970 1.000 57.16263 507 ASP C O 1
ATOM 24909 N N . LEU C 1 518 ? -7.23842 90.10867 86.50771 1.000 59.59461 508 LEU C N 1
ATOM 24910 C CA . LEU C 1 518 ? -7.07513 89.24914 85.33696 1.000 52.50539 508 LEU C CA 1
ATOM 24911 C C . LEU C 1 518 ? -8.28697 88.33141 85.23809 1.000 64.26682 508 LEU C C 1
ATOM 24912 O O . LEU C 1 518 ? -8.33811 87.27319 85.87079 1.000 61.65451 508 LEU C O 1
ATOM 24928 N N . THR C 1 519 ? -9.26710 88.74293 84.44140 1.000 57.43030 509 THR C N 1
ATOM 24929 C CA . THR C 1 519 ? -10.45307 87.94250 84.18611 1.000 51.29336 509 THR C CA 1
ATOM 24930 C C . THR C 1 519 ? -10.24458 87.08478 82.94557 1.000 49.32975 509 THR C C 1
ATOM 24931 O O . THR C 1 519 ? -9.55316 87.48083 82.00370 1.000 54.84717 509 THR C O 1
ATOM 24942 N N . GLU C 1 520 ? -10.85130 85.89616 82.95135 1.000 52.96521 510 GLU C N 1
ATOM 24943 C CA . GLU C 1 520 ? -10.83596 85.07043 81.75023 1.000 46.87757 510 GLU C CA 1
ATOM 24944 C C . GLU C 1 520 ? -11.44724 85.79928 80.56194 1.000 55.50772 510 GLU C C 1
ATOM 24945 O O . GLU C 1 520 ? -11.12446 85.47455 79.41427 1.000 56.84128 510 GLU C O 1
ATOM 24957 N N . GLU C 1 521 ? -12.31957 86.77981 80.81185 1.000 73.05361 511 GLU C N 1
ATOM 24958 C CA . GLU C 1 521 ? -12.86030 87.58168 79.72091 1.000 71.49487 511 GLU C CA 1
ATOM 24959 C C . GLU C 1 521 ? -11.77502 88.42398 79.06414 1.000 65.01364 511 GLU C C 1
ATOM 24960 O O . GLU C 1 521 ? -11.84634 88.69157 77.85929 1.000 65.99626 511 GLU C O 1
ATOM 24972 N N . ASP C 1 522 ? -10.75784 88.83426 79.82725 1.000 56.96653 512 ASP C N 1
ATOM 24973 C CA . ASP C 1 522 ? -9.66876 89.60676 79.23944 1.000 52.63003 512 ASP C CA 1
ATOM 24974 C C . ASP C 1 522 ? -8.95118 88.80444 78.16226 1.000 52.41236 512 ASP C C 1
ATOM 24975 O O . ASP C 1 522 ? -8.61438 89.34109 77.10028 1.000 59.23900 512 ASP C O 1
ATOM 24984 N N . ASN C 1 523 ? -8.71446 87.51337 78.41213 1.000 40.37729 513 ASN C N 1
ATOM 24985 C CA . ASN C 1 523 ? -8.06664 86.68425 77.40240 1.000 34.68301 513 ASN C CA 1
ATOM 24986 C C . ASN C 1 523 ? -8.94587 86.51821 76.17176 1.000 40.67694 513 ASN C C 1
ATOM 24987 O O . ASN C 1 523 ? -8.43226 86.43651 75.05016 1.000 34.55208 513 ASN C O 1
ATOM 24998 N N . LEU C 1 524 ? -10.26477 86.45892 76.35797 1.000 45.21781 514 LEU C N 1
ATOM 24999 C CA . LEU C 1 524 ? -11.16603 86.39737 75.21340 1.000 44.61534 514 LEU C CA 1
ATOM 25000 C C . LEU C 1 524 ? -11.10910 87.69319 74.41355 1.000 42.49678 514 LEU C C 1
ATOM 25001 O O . LEU C 1 524 ? -11.01585 87.67192 73.18072 1.000 45.22356 514 LEU C O 1
ATOM 25017 N N . GLU C 1 525 ? -11.17628 88.83489 75.10238 1.000 48.88904 515 GLU C N 1
ATOM 25018 C CA . GLU C 1 525 ? -11.01714 90.12264 74.43457 1.000 43.61990 515 GLU C CA 1
ATOM 25019 C C . GLU C 1 525 ? -9.71391 90.15886 73.64374 1.000 32.82929 515 GLU C C 1
ATOM 25020 O O . GLU C 1 525 ? -9.68041 90.59545 72.48786 1.000 32.86873 515 GLU C O 1
ATOM 25032 N N . PHE C 1 526 ? -8.62636 89.69056 74.25964 1.000 38.93960 516 PHE C N 1
ATOM 25033 C CA . PHE C 1 526 ? -7.32742 89.68376 73.59309 1.000 38.32386 516 PHE C CA 1
ATOM 25034 C C . PHE C 1 526 ? -7.34181 88.79726 72.35436 1.000 31.86337 516 PHE C C 1
ATOM 25035 O O . PHE C 1 526 ? -6.83469 89.18862 71.29669 1.000 49.14286 516 PHE C O 1
ATOM 25052 N N . SER C 1 527 ? -7.92889 87.60401 72.45938 1.000 31.89929 517 SER C N 1
ATOM 25053 C CA . SER C 1 527 ? -7.92884 86.68233 71.32774 1.000 31.89197 517 SER C CA 1
ATOM 25054 C C . SER C 1 527 ? -8.91936 87.11794 70.25338 1.000 37.50088 517 SER C C 1
ATOM 25055 O O . SER C 1 527 ? -8.63666 86.99516 69.05542 1.000 32.08852 517 SER C O 1
ATOM 25063 N N . GLU C 1 528 ? -10.08675 87.62569 70.65796 1.000 34.83047 518 GLU C N 1
ATOM 25064 C CA . GLU C 1 528 ? -11.06701 88.08450 69.68184 1.000 34.52872 518 GLU C CA 1
ATOM 25065 C C . GLU C 1 528 ? -10.58929 89.31751 68.92997 1.000 34.54636 518 GLU C C 1
ATOM 25066 O O . GLU C 1 528 ? -11.03729 89.55348 67.80329 1.000 34.77711 518 GLU C O 1
ATOM 25078 N N . GLN C 1 529 ? -9.68534 90.09994 69.52187 1.000 32.82092 519 GLN C N 1
ATOM 25079 C CA . GLN C 1 529 ? -9.15695 91.27371 68.83867 1.000 32.84043 519 GLN C CA 1
ATOM 25080 C C . GLN C 1 529 ? -8.03317 90.89203 67.88235 1.000 35.27263 519 GLN C C 1
ATOM 25081 O O . GLN C 1 529 ? -7.95089 91.42762 66.77114 1.000 36.32149 519 GLN C O 1
ATOM 25095 N N . LEU C 1 530 ? -7.16073 89.96922 68.29695 1.000 32.49651 520 LEU C N 1
ATOM 25096 C CA . LEU C 1 530 ? -6.07741 89.52955 67.42329 1.000 34.08324 520 LEU C CA 1
ATOM 25097 C C . LEU C 1 530 ? -6.60797 88.75764 66.22065 1.000 39.81923 520 LEU C C 1
ATOM 25098 O O . LEU C 1 530 ? -6.07465 88.88302 65.11236 1.000 45.22793 520 LEU C O 1
ATOM 25114 N N . VAL C 1 531 ? -7.64466 87.94057 66.41748 1.000 35.07756 521 VAL C N 1
ATOM 25115 C CA . VAL C 1 531 ? -8.19273 87.19730 65.28989 1.000 33.01935 521 VAL C CA 1
ATOM 25116 C C . VAL C 1 531 ? -8.88726 88.14563 64.32446 1.000 35.78055 521 VAL C C 1
ATOM 25117 O O . VAL C 1 531 ? -8.89059 87.91394 63.10943 1.000 36.24216 521 VAL C O 1
ATOM 25130 N N . GLN C 1 532 ? -9.48133 89.22566 64.83763 1.000 32.85656 522 GLN C N 1
ATOM 25131 C CA . GLN C 1 532 ? -10.03954 90.24175 63.95418 1.000 33.25969 522 GLN C CA 1
ATOM 25132 C C . GLN C 1 532 ? -8.93444 91.03913 63.27503 1.000 36.30728 522 GLN C C 1
ATOM 25133 O O . GLN C 1 532 ? -9.09014 91.45953 62.12298 1.000 44.54332 522 GLN C O 1
ATOM 25147 N N . LEU C 1 533 ? -7.81474 91.25256 63.96924 1.000 43.06585 523 LEU C N 1
ATOM 25148 C CA . LEU C 1 533 ? -6.67495 91.92343 63.35413 1.000 35.89050 523 LEU C CA 1
ATOM 25149 C C . LEU C 1 533 ? -6.13406 91.11459 62.18321 1.000 32.23903 523 LEU C C 1
ATOM 25150 O O . LEU C 1 533 ? -5.89458 91.65444 61.09725 1.000 40.19945 523 LEU C O 1
ATOM 25166 N N . TYR C 1 534 ? -5.92622 89.81251 62.39025 1.000 31.96540 524 TYR C N 1
ATOM 25167 C CA . TYR C 1 534 ? -5.39096 88.97728 61.32238 1.000 31.78939 524 TYR C CA 1
ATOM 25168 C C . TYR C 1 534 ? -6.28806 89.02521 60.09418 1.000 32.21915 524 TYR C C 1
ATOM 25169 O O . TYR C 1 534 ? -5.79988 89.11301 58.96139 1.000 32.21261 524 TYR C O 1
ATOM 25187 N N . THR C 1 535 ? -7.60567 88.97694 60.29886 1.000 32.62450 525 THR C N 1
ATOM 25188 C CA . THR C 1 535 ? -8.53064 88.93835 59.17427 1.000 35.25673 525 THR C CA 1
ATOM 25189 C C . THR C 1 535 ? -8.57998 90.25769 58.41483 1.000 33.37579 525 THR C C 1
ATOM 25190 O O . THR C 1 535 ? -8.93109 90.25982 57.23048 1.000 33.68349 525 THR C O 1
ATOM 25201 N N . ASN C 1 536 ? -8.22198 91.37102 59.05541 1.000 33.32685 526 ASN C N 1
ATOM 25202 C CA . ASN C 1 536 ? -8.34041 92.67847 58.42205 1.000 33.66167 526 ASN C CA 1
ATOM 25203 C C . ASN C 1 536 ? -7.11293 93.06282 57.60826 1.000 38.34531 526 ASN C C 1
ATOM 25204 O O . ASN C 1 536 ? -7.23903 93.81969 56.63791 1.000 33.74050 526 ASN C O 1
ATOM 25215 N N . TYR C 1 537 ? -5.93150 92.55489 57.97099 1.000 45.15358 527 TYR C N 1
ATOM 25216 C CA . TYR C 1 537 ? -4.68652 92.95957 57.33505 1.000 33.54809 527 TYR C CA 1
ATOM 25217 C C . TYR C 1 537 ? -3.93864 91.83296 56.63439 1.000 41.34946 527 TYR C C 1
ATOM 25218 O O . TYR C 1 537 ? -3.07967 92.12473 55.79527 1.000 41.40217 527 TYR C O 1
ATOM 25236 N N . ASN C 1 538 ? -4.23566 90.56699 56.93912 1.000 32.19002 528 ASN C N 1
ATOM 25237 C CA . ASN C 1 538 ? -3.44980 89.47025 56.37911 1.000 31.87925 528 ASN C CA 1
ATOM 25238 C C . ASN C 1 538 ? -3.51530 89.46188 54.85628 1.000 36.81414 528 ASN C C 1
ATOM 25239 O O . ASN C 1 538 ? -2.48711 89.33876 54.18104 1.000 31.92724 528 ASN C O 1
ATOM 25250 N N . LEU C 1 539 ? -4.71843 89.59235 54.29454 1.000 38.37210 529 LEU C N 1
ATOM 25251 C CA . LEU C 1 539 ? -4.85499 89.57292 52.84184 1.000 36.71449 529 LEU C CA 1
ATOM 25252 C C . LEU C 1 539 ? -4.33083 90.86460 52.22837 1.000 39.67462 529 LEU C C 1
ATOM 25253 O O . LEU C 1 539 ? -3.53727 90.83873 51.28071 1.000 44.24471 529 LEU C O 1
ATOM 25269 N N . LYS C 1 540 ? -4.77172 92.00744 52.75623 1.000 37.59289 530 LYS C N 1
ATOM 25270 C CA . LYS C 1 540 ? -4.39165 93.29092 52.17620 1.000 39.97105 530 LYS C CA 1
ATOM 25271 C C . LYS C 1 540 ? -2.87841 93.47052 52.15617 1.000 42.55210 530 LYS C C 1
ATOM 25272 O O . LYS C 1 540 ? -2.32543 94.02474 51.19790 1.000 43.88602 530 LYS C O 1
ATOM 25291 N N . ILE C 1 541 ? -2.18925 93.00764 53.20208 1.000 38.17784 531 ILE C N 1
ATOM 25292 C CA . ILE C 1 541 ? -0.75465 93.25686 53.30584 1.000 35.34743 531 ILE C CA 1
ATOM 25293 C C . ILE C 1 541 ? 0.01427 92.36680 52.33975 1.000 38.76830 531 ILE C C 1
ATOM 25294 O O . ILE C 1 541 ? 0.84135 92.84690 51.55585 1.000 53.43748 531 ILE C O 1
ATOM 25310 N N . ARG C 1 542 ? -0.24302 91.05904 52.37544 1.000 31.81691 532 ARG C N 1
ATOM 25311 C CA . ARG C 1 542 ? 0.52097 90.16048 51.51977 1.000 34.99927 532 ARG C CA 1
ATOM 25312 C C . ARG C 1 542 ? 0.09729 90.25611 50.06015 1.000 32.07805 532 ARG C C 1
ATOM 25313 O O . ARG C 1 542 ? 0.79384 89.71352 49.19578 1.000 33.83663 532 ARG C O 1
ATOM 25334 N N . GLN C 1 543 ? -1.01535 90.93431 49.76562 1.000 39.77041 533 GLN C N 1
ATOM 25335 C CA . GLN C 1 543 ? -1.31271 91.30349 48.38715 1.000 33.12946 533 GLN C CA 1
ATOM 25336 C C . GLN C 1 543 ? -0.44738 92.46816 47.92616 1.000 38.16948 533 GLN C C 1
ATOM 25337 O O . GLN C 1 543 ? -0.07432 92.53344 46.74936 1.000 33.24611 533 GLN C O 1
ATOM 25351 N N . SER C 1 544 ? -0.11376 93.38397 48.83828 1.000 43.28446 534 SER C N 1
ATOM 25352 C CA . SER C 1 544 ? 0.75659 94.50602 48.51463 1.000 38.56343 534 SER C CA 1
ATOM 25353 C C . SER C 1 544 ? 2.21967 94.09903 48.40076 1.000 38.06422 534 SER C C 1
ATOM 25354 O O . SER C 1 544 ? 3.00496 94.83100 47.78890 1.000 49.08716 534 SER C O 1
ATOM 25362 N N . LEU C 1 545 ? 2.60089 92.95806 48.97337 1.000 39.73436 535 LEU C N 1
ATOM 25363 C CA . LEU C 1 545 ? 3.93802 92.40239 48.82136 1.000 44.37310 535 LEU C CA 1
ATOM 25364 C C . LEU C 1 545 ? 3.97737 91.23182 47.84675 1.000 59.65526 535 LEU C C 1
ATOM 25365 O O . LEU C 1 545 ? 4.96334 90.48914 47.82415 1.000 71.29474 535 LEU C O 1
ATOM 25381 N N . ALA C 1 546 ? 2.92872 91.04479 47.04472 1.000 54.01883 536 ALA C N 1
ATOM 25382 C CA . ALA C 1 546 ? 2.88521 89.88680 46.15910 1.000 50.46658 536 ALA C CA 1
ATOM 25383 C C . ALA C 1 546 ? 4.09244 89.85703 45.23052 1.000 47.18119 536 ALA C C 1
ATOM 25384 O O . ALA C 1 546 ? 4.62067 88.78227 44.92029 1.000 35.86713 536 ALA C O 1
ATOM 25391 N N . HIS C 1 547 ? 4.55087 91.03003 44.78589 1.000 42.49950 537 HIS C N 1
ATOM 25392 C CA . HIS C 1 547 ? 5.61160 91.08880 43.78710 1.000 43.26161 537 HIS C CA 1
ATOM 25393 C C . HIS C 1 547 ? 6.99846 90.88322 44.38462 1.000 56.81946 537 HIS C C 1
ATOM 25394 O O . HIS C 1 547 ? 7.87185 90.31469 43.71945 1.000 58.27070 537 HIS C O 1
ATOM 25408 N N . THR C 1 548 ? 7.22423 91.32020 45.62152 1.000 64.57215 538 THR C N 1
ATOM 25409 C CA . THR C 1 548 ? 8.54404 91.18164 46.21781 1.000 49.83320 538 THR C CA 1
ATOM 25410 C C . THR C 1 548 ? 8.82326 89.71880 46.56170 1.000 39.93416 538 THR C C 1
ATOM 25411 O O . THR C 1 548 ? 7.96009 88.84475 46.44610 1.000 48.23038 538 THR C O 1
ATOM 25422 N N . SER C 1 549 ? 10.06251 89.45880 46.99209 1.000 37.80511 539 SER C N 1
ATOM 25423 C CA . SER C 1 549 ? 10.51143 88.10121 47.24912 1.000 45.40522 539 SER C CA 1
ATOM 25424 C C . SER C 1 549 ? 10.78604 87.95290 48.73400 1.000 41.85849 539 SER C C 1
ATOM 25425 O O . SER C 1 549 ? 9.86337 87.61716 49.50231 1.000 45.67518 539 SER C O 1
ATOM 25433 N N . THR C 1 550 ? 12.01483 88.18834 49.20158 1.000 40.67101 540 THR C N 1
ATOM 25434 C CA . THR C 1 550 ? 12.33604 87.94736 50.60420 1.000 40.55077 540 THR C CA 1
ATOM 25435 C C . THR C 1 550 ? 11.54094 88.85273 51.53434 1.000 37.89338 540 THR C C 1
ATOM 25436 O O . THR C 1 550 ? 11.31466 88.49890 52.69659 1.000 47.21432 540 THR C O 1
ATOM 25447 N N . LEU C 1 551 ? 11.10499 90.01673 51.05101 1.000 38.09974 541 LEU C N 1
ATOM 25448 C CA . LEU C 1 551 ? 10.29949 90.89577 51.89279 1.000 33.92791 541 LEU C CA 1
ATOM 25449 C C . LEU C 1 551 ? 8.92418 90.28998 52.15256 1.000 33.17829 541 LEU C C 1
ATOM 25450 O O . LEU C 1 551 ? 8.38184 90.41576 53.25671 1.000 29.37289 541 LEU C O 1
ATOM 25466 N N . ALA C 1 552 ? 8.35065 89.61675 51.15200 1.000 44.09682 542 ALA C N 1
ATOM 25467 C CA . ALA C 1 552 ? 7.05145 88.97718 51.33613 1.000 41.46582 542 ALA C CA 1
ATOM 25468 C C . ALA C 1 552 ? 7.15851 87.76690 52.25548 1.000 40.96158 542 ALA C C 1
ATOM 25469 O O . ALA C 1 552 ? 6.43284 87.66571 53.25192 1.000 41.85255 542 ALA C O 1
ATOM 25476 N N . GLY C 1 553 ? 8.05615 86.83275 51.93286 1.000 36.26271 543 GLY C N 1
ATOM 25477 C CA . GLY C 1 553 ? 8.22919 85.66462 52.77894 1.000 45.91571 543 GLY C CA 1
ATOM 25478 C C . GLY C 1 553 ? 8.52442 86.01898 54.22196 1.000 42.68297 543 GLY C C 1
ATOM 25479 O O . GLY C 1 553 ? 8.21180 85.24797 55.13401 1.000 38.84668 543 GLY C O 1
ATOM 25483 N N . GLU C 1 554 ? 9.12759 87.18684 54.45241 1.000 32.67449 544 GLU C N 1
ATOM 25484 C CA . GLU C 1 554 ? 9.40496 87.62237 55.81579 1.000 38.29540 544 GLU C CA 1
ATOM 25485 C C . GLU C 1 554 ? 8.12265 87.96274 56.56507 1.000 31.32653 544 GLU C C 1
ATOM 25486 O O . GLU C 1 554 ? 8.04793 87.76436 57.78322 1.000 33.06210 544 GLU C O 1
ATOM 25498 N N . PHE C 1 555 ? 7.11300 88.48629 55.86581 1.000 34.78047 545 PHE C N 1
ATOM 25499 C CA . PHE C 1 555 ? 5.81712 88.71636 56.48879 1.000 34.29979 545 PHE C CA 1
ATOM 25500 C C . PHE C 1 555 ? 4.93765 87.47543 56.47808 1.000 32.64809 545 PHE C C 1
ATOM 25501 O O . PHE C 1 555 ? 4.01162 87.38163 57.29062 1.000 33.97098 545 PHE C O 1
ATOM 25518 N N . ASN C 1 556 ? 5.19585 86.52825 55.57488 1.000 35.99935 546 ASN C N 1
ATOM 25519 C CA . ASN C 1 556 ? 4.43246 85.28664 55.58761 1.000 29.37413 546 ASN C CA 1
ATOM 25520 C C . ASN C 1 556 ? 4.60344 84.56445 56.91561 1.000 29.09610 546 ASN C C 1
ATOM 25521 O O . ASN C 1 556 ? 3.64685 83.98822 57.44516 1.000 39.08546 546 ASN C O 1
ATOM 25532 N N . ARG C 1 557 ? 5.82030 84.57916 57.46662 1.000 28.74852 547 ARG C N 1
ATOM 25533 C CA . ARG C 1 557 ? 6.05188 83.93502 58.75358 1.000 28.50785 547 ARG C CA 1
ATOM 25534 C C . ARG C 1 557 ? 5.42056 84.71565 59.89907 1.000 28.58418 547 ARG C C 1
ATOM 25535 O O . ARG C 1 557 ? 5.03708 84.12029 60.91170 1.000 28.53568 547 ARG C O 1
ATOM 25556 N N . ILE C 1 558 ? 5.29946 86.03670 59.76370 1.000 28.73106 548 ILE C N 1
ATOM 25557 C CA . ILE C 1 558 ? 4.68964 86.83165 60.82472 1.000 28.84516 548 ILE C CA 1
ATOM 25558 C C . ILE C 1 558 ? 3.19862 86.54098 60.92181 1.000 29.15855 548 ILE C C 1
ATOM 25559 O O . ILE C 1 558 ? 2.64485 86.43735 62.02177 1.000 29.18983 548 ILE C O 1
ATOM 25575 N N . ALA C 1 559 ? 2.52418 86.40056 59.77945 1.000 29.42108 549 ALA C N 1
ATOM 25576 C CA . ALA C 1 559 ? 1.08800 86.13902 59.79852 1.000 30.70885 549 ALA C CA 1
ATOM 25577 C C . ALA C 1 559 ? 0.80012 84.71732 60.26088 1.000 29.66779 549 ALA C C 1
ATOM 25578 O O . ALA C 1 559 ? -0.08572 84.48938 61.09303 1.000 29.80309 549 ALA C O 1
ATOM 25585 N N . VAL C 1 560 ? 1.54288 83.74562 59.72773 1.000 29.46102 550 VAL C N 1
ATOM 25586 C CA . VAL C 1 560 ? 1.37290 82.36000 60.15252 1.000 29.37958 550 VAL C CA 1
ATOM 25587 C C . VAL C 1 560 ? 1.52748 82.25190 61.66138 1.000 29.19346 550 VAL C C 1
ATOM 25588 O O . VAL C 1 560 ? 0.74849 81.56760 62.33476 1.000 33.34745 550 VAL C O 1
ATOM 25601 N N . GLY C 1 561 ? 2.53447 82.92631 62.21665 1.000 28.93582 551 GLY C N 1
ATOM 25602 C CA . GLY C 1 561 ? 2.72236 82.89541 63.65695 1.000 28.78876 551 GLY C CA 1
ATOM 25603 C C . GLY C 1 561 ? 1.57337 83.53628 64.41118 1.000 29.05847 551 GLY C C 1
ATOM 25604 O O . GLY C 1 561 ? 1.13678 83.02769 65.44606 1.000 29.08167 551 GLY C O 1
ATOM 25608 N N . LEU C 1 562 ? 1.06685 84.66155 63.90505 1.000 29.29371 552 LEU C N 1
ATOM 25609 C CA . LEU C 1 562 ? -0.04562 85.33405 64.56819 1.000 29.59357 552 LEU C CA 1
ATOM 25610 C C . LEU C 1 562 ? -1.27984 84.43910 64.61784 1.000 31.89168 552 LEU C C 1
ATOM 25611 O O . LEU C 1 562 ? -1.86492 84.22729 65.68658 1.000 29.93077 552 LEU C O 1
ATOM 25627 N N . LYS C 1 563 ? -1.68986 83.90012 63.46597 1.000 45.66899 553 LYS C N 1
ATOM 25628 C CA . LYS C 1 563 ? -2.86633 83.03432 63.42611 1.000 33.51031 553 LYS C CA 1
ATOM 25629 C C . LYS C 1 563 ? -2.69155 81.83593 64.35035 1.000 33.32923 553 LYS C C 1
ATOM 25630 O O . LYS C 1 563 ? -3.57861 81.51761 65.15064 1.000 33.83149 553 LYS C O 1
ATOM 25649 N N . GLN C 1 564 ? -1.54770 81.15740 64.25239 1.000 29.75310 554 GLN C N 1
ATOM 25650 C CA . GLN C 1 564 ? -1.31602 79.97109 65.06865 1.000 29.60448 554 GLN C CA 1
ATOM 25651 C C . GLN C 1 564 ? -1.42773 80.29121 66.55467 1.000 29.57198 554 GLN C C 1
ATOM 25652 O O . GLN C 1 564 ? -2.14465 79.60888 67.29530 1.000 29.71947 554 GLN C O 1
ATOM 25666 N N . TYR C 1 565 ? -0.73229 81.33071 67.00936 1.000 30.33161 555 TYR C N 1
ATOM 25667 C CA . TYR C 1 565 ? -0.66334 81.64668 68.43018 1.000 29.36609 555 TYR C CA 1
ATOM 25668 C C . TYR C 1 565 ? -1.78000 82.56599 68.90270 1.000 29.69284 555 TYR C C 1
ATOM 25669 O O . TYR C 1 565 ? -1.85430 82.85463 70.10049 1.000 29.71621 555 TYR C O 1
ATOM 25687 N N . THR C 1 566 ? -2.64775 83.03414 68.00628 1.000 29.97403 556 THR C N 1
ATOM 25688 C CA . THR C 1 566 ? -3.86072 83.69780 68.46587 1.000 30.34495 556 THR C CA 1
ATOM 25689 C C . THR C 1 566 ? -4.85807 82.68114 69.00300 1.000 30.55457 556 THR C C 1
ATOM 25690 O O . THR C 1 566 ? -5.68379 83.01210 69.86097 1.000 48.63485 556 THR C O 1
ATOM 25701 N N . GLU C 1 567 ? -4.79079 81.44384 68.51328 1.000 30.48283 557 GLU C N 1
ATOM 25702 C CA . GLU C 1 567 ? -5.66709 80.37042 68.96164 1.000 30.68801 557 GLU C CA 1
ATOM 25703 C C . GLU C 1 567 ? -5.03688 79.53676 70.07027 1.000 30.46294 557 GLU C C 1
ATOM 25704 O O . GLU C 1 567 ? -5.71997 79.18086 71.03627 1.000 40.65051 557 GLU C O 1
ATOM 25716 N N . ARG C 1 568 ? -3.74288 79.22097 69.95977 1.000 30.09255 558 ARG C N 1
ATOM 25717 C CA . ARG C 1 568 ? -3.09051 78.43973 71.00650 1.000 29.90438 558 ARG C CA 1
ATOM 25718 C C . ARG C 1 568 ? -3.11853 79.16617 72.34494 1.000 29.93385 558 ARG C C 1
ATOM 25719 O O . ARG C 1 568 ? -3.06869 78.52261 73.39786 1.000 29.93956 558 ARG C O 1
ATOM 25740 N N . ALA C 1 569 ? -3.19933 80.49704 72.32825 1.000 33.79435 559 ALA C N 1
ATOM 25741 C CA . ALA C 1 569 ? -3.21228 81.28904 73.55120 1.000 33.64250 559 ALA C CA 1
ATOM 25742 C C . ALA C 1 569 ? -4.61355 81.51083 74.10729 1.000 33.82615 559 ALA C C 1
ATOM 25743 O O . ALA C 1 569 ? -4.74555 82.06323 75.20514 1.000 30.55641 559 ALA C O 1
ATOM 25750 N N . ASN C 1 570 ? -5.65621 81.10371 73.38269 1.000 35.94929 560 ASN C N 1
ATOM 25751 C CA . ASN C 1 570 ? -7.02464 81.24690 73.86540 1.000 31.13180 560 ASN C CA 1
ATOM 25752 C C . ASN C 1 570 ? -7.22067 80.40587 75.11997 1.000 31.19901 560 ASN C C 1
ATOM 25753 O O . ASN C 1 570 ? -7.16653 79.17251 75.06203 1.000 31.15023 560 ASN C O 1
ATOM 25764 N N . PHE C 1 571 ? -7.45881 81.06359 76.25608 1.000 31.92811 561 PHE C N 1
ATOM 25765 C CA . PHE C 1 571 ? -7.46506 80.36083 77.53476 1.000 31.39300 561 PHE C CA 1
ATOM 25766 C C . PHE C 1 571 ? -8.75614 79.57778 77.73903 1.000 31.77377 561 PHE C C 1
ATOM 25767 O O . PHE C 1 571 ? -8.72283 78.41094 78.14444 1.000 31.77288 561 PHE C O 1
ATOM 25784 N N . GLN C 1 572 ? -9.90499 80.19879 77.46783 1.000 32.13176 562 GLN C N 1
ATOM 25785 C CA . GLN C 1 572 ? -11.16732 79.49060 77.64805 1.000 32.52898 562 GLN C CA 1
ATOM 25786 C C . GLN C 1 572 ? -11.22720 78.24638 76.77270 1.000 32.48085 562 GLN C C 1
ATOM 25787 O O . GLN C 1 572 ? -11.72836 77.20110 77.20130 1.000 36.85861 562 GLN C O 1
ATOM 25801 N N . LEU C 1 573 ? -10.70279 78.33019 75.54887 1.000 32.25713 563 LEU C N 1
ATOM 25802 C CA . LEU C 1 573 ? -10.70009 77.16008 74.67887 1.000 32.22319 563 LEU C CA 1
ATOM 25803 C C . LEU C 1 573 ? -9.72698 76.10785 75.18600 1.000 31.93894 563 LEU C C 1
ATOM 25804 O O . LEU C 1 573 ? -9.92416 74.91239 74.94459 1.000 32.02206 563 LEU C O 1
ATOM 25820 N N . HIS C 1 574 ? -8.67627 76.53348 75.88957 1.000 35.62070 564 HIS C N 1
ATOM 25821 C CA . HIS C 1 574 ? -7.72686 75.58390 76.45546 1.000 40.15496 564 HIS C CA 1
ATOM 25822 C C . HIS C 1 574 ? -8.33949 74.79955 77.60641 1.000 31.67554 564 HIS C C 1
ATOM 25823 O O . HIS C 1 574 ? -7.98084 73.63690 77.82169 1.000 37.86344 564 HIS C O 1
ATOM 25837 N N . LEU C 1 575 ? -9.25819 75.41355 78.35506 1.000 37.71954 565 LEU C N 1
ATOM 25838 C CA . LEU C 1 575 ? -9.85693 74.73892 79.49941 1.000 35.52921 565 LEU C CA 1
ATOM 25839 C C . LEU C 1 575 ? -10.85617 73.66686 79.08662 1.000 40.74675 565 LEU C C 1
ATOM 25840 O O . LEU C 1 575 ? -11.20154 72.81464 79.91210 1.000 56.40824 565 LEU C O 1
ATOM 25856 N N . THR C 1 576 ? -11.32676 73.68689 77.84003 1.000 32.66102 566 THR C N 1
ATOM 25857 C CA . THR C 1 576 ? -12.27338 72.69186 77.35488 1.000 32.99198 566 THR C CA 1
ATOM 25858 C C . THR C 1 576 ? -11.59692 71.52352 76.65085 1.000 32.80917 566 THR C C 1
ATOM 25859 O O . THR C 1 576 ? -12.29216 70.61707 76.18092 1.000 33.08309 566 THR C O 1
ATOM 25870 N N . THR C 1 577 ? -10.27278 71.52304 76.56041 1.000 32.38426 567 THR C N 1
ATOM 25871 C CA . THR C 1 577 ? -9.53548 70.45672 75.90309 1.000 32.20988 567 THR C CA 1
ATOM 25872 C C . THR C 1 577 ? -8.92174 69.52240 76.93671 1.000 32.17393 567 THR C C 1
ATOM 25873 O O . THR C 1 577 ? -8.69607 69.89242 78.09077 1.000 32.15134 567 THR C O 1
ATOM 25884 N N . THR C 1 578 ? -8.64179 68.29950 76.49738 1.000 33.74885 568 THR C N 1
ATOM 25885 C CA . THR C 1 578 ? -8.00418 67.29477 77.32999 1.000 40.70751 568 THR C CA 1
ATOM 25886 C C . THR C 1 578 ? -6.75558 66.78688 76.62729 1.000 31.87107 568 THR C C 1
ATOM 25887 O O . THR C 1 578 ? -6.56951 66.97997 75.42388 1.000 31.71887 568 THR C O 1
ATOM 25898 N N . ASP C 1 579 ? -5.89999 66.12706 77.40754 1.000 31.79771 569 ASP C N 1
ATOM 25899 C CA . ASP C 1 579 ? -4.64947 65.60192 76.87615 1.000 31.51867 569 ASP C CA 1
ATOM 25900 C C . ASP C 1 579 ? -4.86890 64.79841 75.59907 1.000 37.51095 569 ASP C C 1
ATOM 25901 O O . ASP C 1 579 ? -4.01485 64.80901 74.70491 1.000 31.34497 569 ASP C O 1
ATOM 25910 N N . GLU C 1 580 ? -6.00410 64.10347 75.48797 1.000 42.73268 570 GLU C N 1
ATOM 25911 C CA . GLU C 1 580 ? -6.27135 63.30732 74.29458 1.000 44.44388 570 GLU C CA 1
ATOM 25912 C C . GLU C 1 580 ? -6.66611 64.17586 73.10495 1.000 35.95080 570 GLU C C 1
ATOM 25913 O O . GLU C 1 580 ? -6.18617 63.95355 71.98801 1.000 38.71079 570 GLU C O 1
ATOM 25925 N N . GLN C 1 581 ? -7.53524 65.16783 73.32114 1.000 39.54719 571 GLN C N 1
ATOM 25926 C CA . GLN C 1 581 ? -8.00111 65.99072 72.20961 1.000 32.14241 571 GLN C CA 1
ATOM 25927 C C . GLN C 1 581 ? -6.84571 66.66254 71.48220 1.000 54.51786 571 GLN C C 1
ATOM 25928 O O . GLN C 1 581 ? -6.89975 66.83684 70.25921 1.000 65.71329 571 GLN C O 1
ATOM 25942 N N . MET C 1 582 ? -5.79760 67.04756 72.21107 1.000 65.10271 572 MET C N 1
ATOM 25943 C CA . MET C 1 582 ? -4.68190 67.75870 71.60394 1.000 50.59468 572 MET C CA 1
ATOM 25944 C C . MET C 1 582 ? -3.74111 66.83377 70.84706 1.000 53.75587 572 MET C C 1
ATOM 25945 O O . MET C 1 582 ? -2.94321 67.31519 70.03671 1.000 57.88773 572 MET C O 1
ATOM 25959 N N . LYS C 1 583 ? -3.81651 65.52413 71.08430 1.000 48.32711 573 LYS C N 1
ATOM 25960 C CA . LYS C 1 583 ? -3.05298 64.58035 70.28082 1.000 48.19781 573 LYS C CA 1
ATOM 25961 C C . LYS C 1 583 ? -3.67847 64.37257 68.90946 1.000 52.53573 573 LYS C C 1
ATOM 25962 O O . LYS C 1 583 ? -2.97540 63.97844 67.97235 1.000 57.06619 573 LYS C O 1
ATOM 25981 N N . GLU C 1 584 ? -4.97816 64.63919 68.77350 1.000 48.67581 574 GLU C N 1
ATOM 25982 C CA . GLU C 1 584 ? -5.66098 64.54008 67.49236 1.000 49.82456 574 GLU C CA 1
ATOM 25983 C C . GLU C 1 584 ? -5.64562 65.84775 66.71417 1.000 56.75218 574 GLU C C 1
ATOM 25984 O O . GLU C 1 584 ? -5.79102 65.82522 65.48657 1.000 68.40075 574 GLU C O 1
ATOM 25996 N N . ALA C 1 585 ? -5.47370 66.98154 67.39573 1.000 55.23912 575 ALA C N 1
ATOM 25997 C CA . ALA C 1 585 ? -5.41908 68.26928 66.71871 1.000 53.10825 575 ALA C CA 1
ATOM 25998 C C . ALA C 1 585 ? -4.08956 68.50837 66.01645 1.000 63.25085 575 ALA C C 1
ATOM 25999 O O . ALA C 1 585 ? -4.02289 69.35932 65.12247 1.000 65.49101 575 ALA C O 1
ATOM 26006 N N . THR C 1 586 ? -3.03609 67.78292 66.39561 1.000 62.81677 576 THR C N 1
ATOM 26007 C CA . THR C 1 586 ? -1.73028 67.94925 65.76890 1.000 63.01452 576 THR C CA 1
ATOM 26008 C C . THR C 1 586 ? -1.56565 67.08585 64.52469 1.000 76.08007 576 THR C C 1
ATOM 26009 O O . THR C 1 586 ? -0.90489 67.50895 63.56842 1.000 81.50090 576 THR C O 1
ATOM 26020 N N . VAL C 1 587 ? -2.15208 65.88428 64.51328 1.000 78.78708 577 VAL C N 1
ATOM 26021 C CA . VAL C 1 587 ? -2.08757 65.02423 63.33351 1.000 81.83135 577 VAL C CA 1
ATOM 26022 C C . VAL C 1 587 ? -3.05686 65.44942 62.24263 1.000 91.18263 577 VAL C C 1
ATOM 26023 O O . VAL C 1 587 ? -2.96405 64.94541 61.11618 1.000 103.46372 577 VAL C O 1
ATOM 26036 N N . ALA C 1 588 ? -3.97990 66.36015 62.54024 1.000 93.01607 578 ALA C N 1
ATOM 26037 C CA . ALA C 1 588 ? -4.97548 66.80035 61.56815 1.000 79.58776 578 ALA C CA 1
ATOM 26038 C C . ALA C 1 588 ? -4.77880 68.27205 61.21600 1.000 60.60137 578 ALA C C 1
ATOM 26039 O O . ALA C 1 588 ? -3.73536 68.85644 61.50830 1.000 55.18518 578 ALA C O 1
ATOM 26046 N N . GLY D 1 12 ? -20.63897 76.45586 2.41559 1.000 87.61370 2 GLY D N 1
ATOM 26047 C CA . GLY D 1 12 ? -20.34935 75.53335 1.33342 1.000 91.00173 2 GLY D CA 1
ATOM 26048 C C . GLY D 1 12 ? -19.31076 74.49286 1.70628 1.000 95.11797 2 GLY D C 1
ATOM 26049 O O . GLY D 1 12 ? -19.60773 73.30022 1.77069 1.000 92.56306 2 GLY D O 1
ATOM 26052 N N . LEU D 1 13 ? -18.08703 74.95010 1.95004 1.000 94.16401 3 LEU D N 1
ATOM 26053 C CA . LEU D 1 13 ? -16.96949 74.09870 2.32459 1.000 83.92768 3 LEU D CA 1
ATOM 26054 C C . LEU D 1 13 ? -16.33135 74.63623 3.59589 1.000 91.15861 3 LEU D C 1
ATOM 26055 O O . LEU D 1 13 ? -16.30101 75.85323 3.80628 1.000 93.90330 3 LEU D O 1
ATOM 26071 N N . PRO D 1 14 ? -15.82074 73.75984 4.46651 1.000 84.18750 4 PRO D N 1
ATOM 26072 C CA . PRO D 1 14 ? -15.22668 74.24197 5.71916 1.000 64.91149 4 PRO D CA 1
ATOM 26073 C C . PRO D 1 14 ? -14.16473 75.30120 5.46050 1.000 68.20041 4 PRO D C 1
ATOM 26074 O O . PRO D 1 14 ? -13.53081 75.33323 4.40364 1.000 74.24699 4 PRO D O 1
ATOM 26085 N N . LYS D 1 15 ? -13.96991 76.17126 6.45222 1.000 75.78560 5 LYS D N 1
ATOM 26086 C CA . LYS D 1 15 ? -13.02716 77.27290 6.29357 1.000 71.51497 5 LYS D CA 1
ATOM 26087 C C . LYS D 1 15 ? -11.60023 76.76204 6.13932 1.000 59.99047 5 LYS D C 1
ATOM 26088 O O . LYS D 1 15 ? -10.86965 77.19081 5.23877 1.000 69.30878 5 LYS D O 1
ATOM 26107 N N . LYS D 1 16 ? -11.18286 75.84368 7.01047 1.000 59.12803 6 LYS D N 1
ATOM 26108 C CA . LYS D 1 16 ? -9.80695 75.36378 7.03779 1.000 67.49754 6 LYS D CA 1
ATOM 26109 C C . LYS D 1 16 ? -9.65201 73.98551 6.40207 1.000 75.77873 6 LYS D C 1
ATOM 26110 O O . LYS D 1 16 ? -8.74456 73.23164 6.77029 1.000 88.53764 6 LYS D O 1
ATOM 26129 N N . ALA D 1 17 ? -10.51713 73.64053 5.45402 1.000 59.36169 7 ALA D N 1
ATOM 26130 C CA . ALA D 1 17 ? -10.38476 72.41046 4.68852 1.000 67.71504 7 ALA D CA 1
ATOM 26131 C C . ALA D 1 17 ? -9.67582 72.70563 3.37250 1.000 76.14392 7 ALA D C 1
ATOM 26132 O O . ALA D 1 17 ? -9.76357 73.81316 2.83552 1.000 77.78060 7 ALA D O 1
ATOM 26139 N N . LEU D 1 18 ? -8.97000 71.70440 2.85712 1.000 72.87840 8 LEU D N 1
ATOM 26140 C CA . LEU D 1 18 ? -8.19314 71.84387 1.63480 1.000 85.72248 8 LEU D CA 1
ATOM 26141 C C . LEU D 1 18 ? -8.79194 70.99485 0.51942 1.000 92.76838 8 LEU D C 1
ATOM 26142 O O . LEU D 1 18 ? -9.70828 70.19541 0.72993 1.000 89.81971 8 LEU D O 1
ATOM 26158 N N . LYS D 1 19 ? -8.25426 71.18489 -0.68442 1.000 85.16934 9 LYS D N 1
ATOM 26159 C CA . LYS D 1 19 ? -8.65929 70.43734 -1.86770 1.000 71.49964 9 LYS D CA 1
ATOM 26160 C C . LYS D 1 19 ? -7.47237 69.61811 -2.35259 1.000 70.06227 9 LYS D C 1
ATOM 26161 O O . LYS D 1 19 ? -6.35412 70.13699 -2.43862 1.000 71.01419 9 LYS D O 1
ATOM 26180 N N . GLU D 1 20 ? -7.71234 68.34398 -2.67726 1.000 74.57909 10 GLU D N 1
ATOM 26181 C CA . GLU D 1 20 ? -6.61405 67.49837 -3.13536 1.000 78.47602 10 GLU D CA 1
ATOM 26182 C C . GLU D 1 20 ? -5.93969 68.09063 -4.36366 1.000 70.51389 10 GLU D C 1
ATOM 26183 O O . GLU D 1 20 ? -4.74540 67.86326 -4.58784 1.000 70.14434 10 GLU D O 1
ATOM 26195 N N . SER D 1 21 ? -6.68580 68.85171 -5.16696 1.000 84.81957 11 SER D N 1
ATOM 26196 C CA . SER D 1 21 ? -6.11208 69.48348 -6.34729 1.000 75.54886 11 SER D CA 1
ATOM 26197 C C . SER D 1 21 ? -5.09431 70.55981 -5.99048 1.000 72.49442 11 SER D C 1
ATOM 26198 O O . SER D 1 21 ? -4.32205 70.97458 -6.86104 1.000 79.27735 11 SER D O 1
ATOM 26206 N N . GLN D 1 22 ? -5.07760 71.02182 -4.73873 1.000 81.00511 12 GLN D N 1
ATOM 26207 C CA . GLN D 1 22 ? -4.14869 72.04758 -4.28235 1.000 80.25271 12 GLN D CA 1
ATOM 26208 C C . GLN D 1 22 ? -2.93317 71.46949 -3.56253 1.000 64.62011 12 GLN D C 1
ATOM 26209 O O . GLN D 1 22 ? -2.24535 72.19906 -2.84017 1.000 63.03530 12 GLN D O 1
ATOM 26223 N N . LEU D 1 23 ? -2.65491 70.18135 -3.74272 1.000 71.78165 13 LEU D N 1
ATOM 26224 C CA . LEU D 1 23 ? -1.58862 69.48969 -3.02760 1.000 62.68137 13 LEU D CA 1
ATOM 26225 C C . LEU D 1 23 ? -0.46898 69.13855 -4.00051 1.000 68.70183 13 LEU D C 1
ATOM 26226 O O . LEU D 1 23 ? -0.70441 68.45598 -5.00389 1.000 77.45877 13 LEU D O 1
ATOM 26242 N N . GLN D 1 24 ? 0.74416 69.60355 -3.69945 1.000 62.98434 14 GLN D N 1
ATOM 26243 C CA . GLN D 1 24 ? 1.92319 69.32255 -4.51553 1.000 70.24695 14 GLN D CA 1
ATOM 26244 C C . GLN D 1 24 ? 2.63370 68.09738 -3.94906 1.000 71.46551 14 GLN D C 1
ATOM 26245 O O . GLN D 1 24 ? 3.25312 68.16889 -2.88281 1.000 80.91915 14 GLN D O 1
ATOM 26259 N N . PHE D 1 25 ? 2.54958 66.97710 -4.66100 1.000 76.09500 15 PHE D N 1
ATOM 26260 C CA . PHE D 1 25 ? 3.17061 65.73381 -4.20950 1.000 79.07433 15 PHE D CA 1
ATOM 26261 C C . PHE D 1 25 ? 4.66793 65.72748 -4.50204 1.000 64.77219 15 PHE D C 1
ATOM 26262 O O . PHE D 1 25 ? 5.36941 64.76949 -4.17452 1.000 62.89168 15 PHE D O 1
ATOM 26279 N N . THR D 1 39 ? 0.13647 56.12728 2.39874 1.000 59.07307 29 THR D N 1
ATOM 26280 C CA . THR D 1 39 ? 0.32954 57.51372 2.81066 1.000 68.96768 29 THR D CA 1
ATOM 26281 C C . THR D 1 39 ? 1.36102 58.19783 1.91677 1.000 85.43600 29 THR D C 1
ATOM 26282 O O . THR D 1 39 ? 2.37088 57.59600 1.55276 1.000 101.48798 29 THR D O 1
ATOM 26292 N N . TYR D 1 40 ? 1.10276 59.45858 1.57203 1.000 77.80899 30 TYR D N 1
ATOM 26293 C CA . TYR D 1 40 ? 1.97006 60.23511 0.70116 1.000 68.39125 30 TYR D CA 1
ATOM 26294 C C . TYR D 1 40 ? 2.58003 61.41157 1.45327 1.000 70.07424 30 TYR D C 1
ATOM 26295 O O . TYR D 1 40 ? 2.02685 61.89466 2.44667 1.000 79.16558 30 TYR D O 1
ATOM 26313 N N . LYS D 1 41 ? 3.73320 61.86506 0.96747 1.000 73.04176 31 LYS D N 1
ATOM 26314 C CA . LYS D 1 41 ? 4.30780 63.13451 1.39151 1.000 63.12181 31 LYS D CA 1
ATOM 26315 C C . LYS D 1 41 ? 3.69962 64.24195 0.54027 1.000 72.65377 31 LYS D C 1
ATOM 26316 O O . LYS D 1 41 ? 3.67202 64.13954 -0.69123 1.000 74.79050 31 LYS D O 1
ATOM 26335 N N . VAL D 1 42 ? 3.21703 65.29633 1.19291 1.000 74.75825 32 VAL D N 1
ATOM 26336 C CA . VAL D 1 42 ? 2.49397 66.36179 0.51199 1.000 64.14785 32 VAL D CA 1
ATOM 26337 C C . VAL D 1 42 ? 2.91166 67.70689 1.08788 1.000 62.76699 32 VAL D C 1
ATOM 26338 O O . VAL D 1 42 ? 3.31494 67.81172 2.25012 1.000 75.39020 32 VAL D O 1
ATOM 26351 N N . SER D 1 43 ? 2.81879 68.74081 0.25358 1.000 60.39373 33 SER D N 1
ATOM 26352 C CA . SER D 1 43 ? 3.04691 70.11640 0.66597 1.000 63.85140 33 SER D CA 1
ATOM 26353 C C . SER D 1 43 ? 1.93320 70.99189 0.10692 1.000 61.87479 33 SER D C 1
ATOM 26354 O O . SER D 1 43 ? 1.24435 70.62350 -0.84823 1.000 68.95020 33 SER D O 1
ATOM 26362 N N . PHE D 1 44 ? 1.75673 72.15714 0.72318 1.000 60.65538 34 PHE D N 1
ATOM 26363 C CA . PHE D 1 44 ? 0.73294 73.10399 0.30197 1.000 65.69625 34 PHE D CA 1
ATOM 26364 C C . PHE D 1 44 ? 1.04785 74.46062 0.91277 1.000 70.73574 34 PHE D C 1
ATOM 26365 O O . PHE D 1 44 ? 1.96468 74.60001 1.72509 1.000 70.41492 34 PHE D O 1
ATOM 26382 N N . ILE D 1 45 ? 0.27456 75.46401 0.50426 1.000 72.60562 35 ILE D N 1
ATOM 26383 C CA . ILE D 1 45 ? 0.43994 76.83499 0.97021 1.000 79.21744 35 ILE D CA 1
ATOM 26384 C C . ILE D 1 45 ? -0.71854 77.18344 1.89229 1.000 82.15688 35 ILE D C 1
ATOM 26385 O O . ILE D 1 45 ? -1.87939 76.87129 1.59818 1.000 61.36332 35 ILE D O 1
ATOM 26401 N N . GLU D 1 46 ? -0.39643 77.83178 3.00994 1.000 83.83832 36 GLU D N 1
ATOM 26402 C CA . GLU D 1 46 ? -1.39593 78.27548 3.97152 1.000 76.23963 36 GLU D CA 1
ATOM 26403 C C . GLU D 1 46 ? -0.88356 79.53061 4.65812 1.000 68.72701 36 GLU D C 1
ATOM 26404 O O . GLU D 1 46 ? 0.24559 79.54918 5.15676 1.000 69.69953 36 GLU D O 1
ATOM 26416 N N . ASN D 1 47 ? -1.71668 80.56966 4.68082 1.000 71.30357 37 ASN D N 1
ATOM 26417 C CA . ASN D 1 47 ? -1.34265 81.86016 5.25578 1.000 83.33439 37 ASN D CA 1
ATOM 26418 C C . ASN D 1 47 ? -0.00646 82.34290 4.69589 1.000 86.65713 37 ASN D C 1
ATOM 26419 O O . ASN D 1 47 ? 0.85220 82.85059 5.42117 1.000 78.96430 37 ASN D O 1
ATOM 26430 N N . GLY D 1 48 ? 0.17046 82.17767 3.38613 1.000 79.43380 38 GLY D N 1
ATOM 26431 C CA . GLY D 1 48 ? 1.33767 82.71686 2.71826 1.000 85.71689 38 GLY D CA 1
ATOM 26432 C C . GLY D 1 48 ? 2.62752 81.97901 2.98665 1.000 78.26286 38 GLY D C 1
ATOM 26433 O O . GLY D 1 48 ? 3.70449 82.52981 2.74332 1.000 75.08642 38 GLY D O 1
ATOM 26437 N N . VAL D 1 49 ? 2.55502 80.74286 3.47757 1.000 76.53093 39 VAL D N 1
ATOM 26438 C CA . VAL D 1 49 ? 3.73990 79.96211 3.80769 1.000 79.37941 39 VAL D CA 1
ATOM 26439 C C . VAL D 1 49 ? 3.49097 78.50752 3.43804 1.000 79.32541 39 VAL D C 1
ATOM 26440 O O . VAL D 1 49 ? 2.35824 78.01863 3.48654 1.000 74.25551 39 VAL D O 1
ATOM 26453 N N . ILE D 1 50 ? 4.56396 77.81674 3.06017 1.000 72.63257 40 ILE D N 1
ATOM 26454 C CA . ILE D 1 50 ? 4.47817 76.40692 2.69915 1.000 82.60781 40 ILE D CA 1
ATOM 26455 C C . ILE D 1 50 ? 4.46693 75.56739 3.96874 1.000 79.26554 40 ILE D C 1
ATOM 26456 O O . ILE D 1 50 ? 5.19947 75.84656 4.92609 1.000 87.45742 40 ILE D O 1
ATOM 26472 N N . LYS D 1 51 ? 3.63119 74.52939 3.97804 1.000 71.27099 41 LYS D N 1
ATOM 26473 C CA . LYS D 1 51 ? 3.51026 73.61481 5.10908 1.000 58.70720 41 LYS D CA 1
ATOM 26474 C C . LYS D 1 51 ? 3.56038 72.18929 4.57697 1.000 73.62091 41 LYS D C 1
ATOM 26475 O O . LYS D 1 51 ? 2.65435 71.76328 3.85318 1.000 68.88637 41 LYS D O 1
ATOM 26494 N N . ASN D 1 52 ? 4.61421 71.45683 4.92568 1.000 66.57309 42 ASN D N 1
ATOM 26495 C CA . ASN D 1 52 ? 4.66856 70.03992 4.60302 1.000 68.48811 42 ASN D CA 1
ATOM 26496 C C . ASN D 1 52 ? 3.65072 69.27087 5.44362 1.000 69.20816 42 ASN D C 1
ATOM 26497 O O . ASN D 1 52 ? 3.21698 69.71891 6.50933 1.000 57.16576 42 ASN D O 1
ATOM 26508 N N . ALA D 1 53 ? 3.26906 68.09770 4.95249 1.000 69.35393 43 ALA D N 1
ATOM 26509 C CA . ALA D 1 53 ? 2.27438 67.27266 5.63001 1.000 65.96696 43 ALA D CA 1
ATOM 26510 C C . ALA D 1 53 ? 2.30508 65.87933 5.01273 1.000 69.30934 43 ALA D C 1
ATOM 26511 O O . ALA D 1 53 ? 3.04606 65.61484 4.06053 1.000 70.86877 43 ALA D O 1
ATOM 26518 N N . PHE D 1 54 ? 1.48850 64.98711 5.57015 1.000 65.04684 44 PHE D N 1
ATOM 26519 C CA . PHE D 1 54 ? 1.35604 63.61528 5.09871 1.000 68.19627 44 PHE D CA 1
ATOM 26520 C C . PHE D 1 54 ? -0.10586 63.33578 4.77844 1.000 71.77477 44 PHE D C 1
ATOM 26521 O O . PHE D 1 54 ? -1.00072 63.69910 5.54896 1.000 71.20038 44 PHE D O 1
ATOM 26538 N N . TYR D 1 55 ? -0.34024 62.68782 3.63975 1.000 66.32089 45 TYR D N 1
ATOM 26539 C CA . TYR D 1 55 ? -1.66728 62.57043 3.05050 1.000 58.36056 45 TYR D CA 1
ATOM 26540 C C . TYR D 1 55 ? -2.16637 61.13330 3.11925 1.000 67.77898 45 TYR D C 1
ATOM 26541 O O . TYR D 1 55 ? -1.48957 60.21120 2.65279 1.000 69.48107 45 TYR D O 1
ATOM 26559 N N . LYS D 1 56 ? -3.35689 60.95430 3.68993 1.000 73.01008 46 LYS D N 1
ATOM 26560 C CA . LYS D 1 56 ? -4.05283 59.67742 3.72038 1.000 58.21640 46 LYS D CA 1
ATOM 26561 C C . LYS D 1 56 ? -5.35291 59.80064 2.93963 1.000 58.86937 46 LYS D C 1
ATOM 26562 O O . LYS D 1 56 ? -5.99485 60.85452 2.94332 1.000 66.56198 46 LYS D O 1
ATOM 26581 N N . LYS D 1 57 ? -5.73583 58.72009 2.26757 1.000 59.44399 47 LYS D N 1
ATOM 26582 C CA . LYS D 1 57 ? -6.96307 58.67758 1.48698 1.000 60.18738 47 LYS D CA 1
ATOM 26583 C C . LYS D 1 57 ? -7.96692 57.76547 2.17660 1.000 60.00549 47 LYS D C 1
ATOM 26584 O O . LYS D 1 57 ? -7.59009 56.73359 2.74044 1.000 69.91232 47 LYS D O 1
ATOM 26603 N N . LEU D 1 58 ? -9.24227 58.14540 2.13893 1.000 60.27589 48 LEU D N 1
ATOM 26604 C CA . LEU D 1 58 ? -10.27580 57.24094 2.62073 1.000 66.79579 48 LEU D CA 1
ATOM 26605 C C . LEU D 1 58 ? -10.21343 55.93122 1.84810 1.000 72.98586 48 LEU D C 1
ATOM 26606 O O . LEU D 1 58 ? -9.87544 55.89337 0.66156 1.000 82.04148 48 LEU D O 1
ATOM 26622 N N . ASP D 1 59 ? -10.52981 54.84287 2.54005 1.000 68.40797 49 ASP D N 1
ATOM 26623 C CA . ASP D 1 59 ? -10.52958 53.51565 1.93494 1.000 71.11352 49 ASP D CA 1
ATOM 26624 C C . ASP D 1 59 ? -11.47856 52.62933 2.72350 1.000 75.60581 49 ASP D C 1
ATOM 26625 O O . ASP D 1 59 ? -11.05451 51.70967 3.42683 1.000 87.04336 49 ASP D O 1
ATOM 26634 N N . PRO D 1 60 ? -12.80042 52.89116 2.63867 1.000 75.14886 50 PRO D N 1
ATOM 26635 C CA . PRO D 1 60 ? -13.81360 52.16874 3.41893 1.000 81.56309 50 PRO D CA 1
ATOM 26636 C C . PRO D 1 60 ? -13.73623 50.65396 3.25162 1.000 62.12285 50 PRO D C 1
ATOM 26637 O O . PRO D 1 60 ? -13.36570 50.18480 2.17621 1.000 62.92483 50 PRO D O 1
ATOM 26648 N N . TYR D 1 64 ? -10.32780 52.77071 6.97008 1.000 58.07336 54 TYR D N 1
ATOM 26649 C CA . TYR D 1 64 ? -10.30638 54.19780 7.27089 1.000 65.11730 54 TYR D CA 1
ATOM 26650 C C . TYR D 1 64 ? -11.57743 54.85878 6.73578 1.000 65.69412 54 TYR D C 1
ATOM 26651 O O . TYR D 1 64 ? -11.51724 55.67922 5.82010 1.000 70.90081 54 TYR D O 1
ATOM 26668 N N . PRO D 1 65 ? -12.73397 54.50640 7.31662 1.000 61.40746 55 PRO D N 1
ATOM 26669 C CA . PRO D 1 65 ? -14.00779 55.03459 6.80409 1.000 63.02213 55 PRO D CA 1
ATOM 26670 C C . PRO D 1 65 ? -14.13642 56.54564 6.92856 1.000 63.47761 55 PRO D C 1
ATOM 26671 O O . PRO D 1 65 ? -13.15422 57.24490 7.19806 1.000 68.99964 55 PRO D O 1
ATOM 26682 N N . GLU D 1 66 ? -15.35629 57.05486 6.72831 1.000 58.98612 56 GLU D N 1
ATOM 26683 C CA . GLU D 1 66 ? -15.58591 58.49507 6.79478 1.000 58.86837 56 GLU D CA 1
ATOM 26684 C C . GLU D 1 66 ? -15.53057 58.99967 8.23498 1.000 78.96820 56 GLU D C 1
ATOM 26685 O O . GLU D 1 66 ? -14.94192 60.05093 8.50584 1.000 78.20167 56 GLU D O 1
ATOM 26697 N N . LEU D 1 67 ? -16.11566 58.25641 9.17734 1.000 83.13492 57 LEU D N 1
ATOM 26698 C CA . LEU D 1 67 ? -16.24366 58.72005 10.55745 1.000 65.64718 57 LEU D CA 1
ATOM 26699 C C . LEU D 1 67 ? -15.01876 58.45227 11.43256 1.000 56.72793 57 LEU D C 1
ATOM 26700 O O . LEU D 1 67 ? -14.97678 58.95450 12.55748 1.000 83.43916 57 LEU D O 1
ATOM 26716 N N . LEU D 1 68 ? -14.05815 57.63784 10.99805 1.000 72.56789 58 LEU D N 1
ATOM 26717 C CA . LEU D 1 68 ? -12.79567 57.52618 11.72345 1.000 76.75639 58 LEU D CA 1
ATOM 26718 C C . LEU D 1 68 ? -11.78208 58.53448 11.20416 1.000 86.40866 58 LEU D C 1
ATOM 26719 O O . LEU D 1 68 ? -10.96238 59.03655 11.97818 1.000 90.51755 58 LEU D O 1
ATOM 26735 N N . ALA D 1 69 ? -11.80373 58.80751 9.89291 1.000 75.30231 59 ALA D N 1
ATOM 26736 C CA . ALA D 1 69 ? -11.01400 59.90377 9.34520 1.000 68.01627 59 ALA D CA 1
ATOM 26737 C C . ALA D 1 69 ? -11.54325 61.24657 9.83301 1.000 71.76964 59 ALA D C 1
ATOM 26738 O O . ALA D 1 69 ? -10.77139 62.20199 9.96474 1.000 73.93749 59 ALA D O 1
ATOM 26745 N N . LYS D 1 70 ? -12.85090 61.34071 10.11132 1.000 61.90397 60 LYS D N 1
ATOM 26746 C CA . LYS D 1 70 ? -13.42404 62.60828 10.55466 1.000 63.99224 60 LYS D CA 1
ATOM 26747 C C . LYS D 1 70 ? -13.18173 62.86983 12.03856 1.000 69.90126 60 LYS D C 1
ATOM 26748 O O . LYS D 1 70 ? -13.01326 64.02819 12.44233 1.000 69.25999 60 LYS D O 1
ATOM 26767 N N . ILE D 1 71 ? -13.16502 61.82476 12.86697 1.000 73.07945 61 ILE D N 1
ATOM 26768 C CA . ILE D 1 71 ? -12.84595 62.03901 14.27523 1.000 64.76116 61 ILE D CA 1
ATOM 26769 C C . ILE D 1 71 ? -11.34137 62.20031 14.46428 1.000 71.36984 61 ILE D C 1
ATOM 26770 O O . ILE D 1 71 ? -10.90001 62.90243 15.38138 1.000 74.88553 61 ILE D O 1
ATOM 26786 N N . SER D 1 72 ? -10.53271 61.57262 13.60555 1.000 68.56599 62 SER D N 1
ATOM 26787 C CA . SER D 1 72 ? -9.08518 61.70698 13.72772 1.000 64.07359 62 SER D CA 1
ATOM 26788 C C . SER D 1 72 ? -8.64812 63.15424 13.55890 1.000 61.05753 62 SER D C 1
ATOM 26789 O O . SER D 1 72 ? -7.64398 63.57330 14.14596 1.000 62.48228 62 SER D O 1
ATOM 26797 N N . VAL D 1 73 ? -9.38060 63.92909 12.76009 1.000 57.77302 63 VAL D N 1
ATOM 26798 C CA . VAL D 1 73 ? -9.05485 65.34106 12.61581 1.000 56.97474 63 VAL D CA 1
ATOM 26799 C C . VAL D 1 73 ? -9.58726 66.13691 13.80047 1.000 58.36430 63 VAL D C 1
ATOM 26800 O O . VAL D 1 73 ? -9.01840 67.17445 14.16063 1.000 67.16251 63 VAL D O 1
ATOM 26813 N N . ALA D 1 74 ? -10.67168 65.67127 14.42637 1.000 57.60290 64 ALA D N 1
ATOM 26814 C CA . ALA D 1 74 ? -11.20792 66.36780 15.59122 1.000 61.66892 64 ALA D CA 1
ATOM 26815 C C . ALA D 1 74 ? -10.30730 66.19624 16.80854 1.000 57.89003 64 ALA D C 1
ATOM 26816 O O . ALA D 1 74 ? -10.08556 67.15217 17.56081 1.000 51.68331 64 ALA D O 1
ATOM 26823 N N . VAL D 1 75 ? -9.78377 64.98779 17.02596 1.000 51.65456 65 VAL D N 1
ATOM 26824 C CA . VAL D 1 75 ? -8.86865 64.77929 18.14333 1.000 51.02564 65 VAL D CA 1
ATOM 26825 C C . VAL D 1 75 ? -7.57024 65.54115 17.91293 1.000 64.65216 65 VAL D C 1
ATOM 26826 O O . VAL D 1 75 ? -6.95761 66.04902 18.85962 1.000 80.94601 65 VAL D O 1
ATOM 26839 N N . SER D 1 76 ? -7.12394 65.62783 16.65609 1.000 51.64308 66 SER D N 1
ATOM 26840 C CA . SER D 1 76 ? -5.93083 66.40990 16.35313 1.000 51.80687 66 SER D CA 1
ATOM 26841 C C . SER D 1 76 ? -6.05982 67.83481 16.87189 1.000 55.80889 66 SER D C 1
ATOM 26842 O O . SER D 1 76 ? -5.06432 68.43887 17.28769 1.000 63.40004 66 SER D O 1
ATOM 26850 N N . LEU D 1 77 ? -7.27446 68.38850 16.85462 1.000 61.82839 67 LEU D N 1
ATOM 26851 C CA . LEU D 1 77 ? -7.50047 69.71431 17.41901 1.000 57.80617 67 LEU D CA 1
ATOM 26852 C C . LEU D 1 77 ? -7.59963 69.65540 18.93961 1.000 64.81562 67 LEU D C 1
ATOM 26853 O O . LEU D 1 77 ? -6.92600 70.41844 19.64088 1.000 64.91546 67 LEU D O 1
ATOM 26869 N N . PHE D 1 78 ? -8.44263 68.76005 19.46402 1.000 61.95486 68 PHE D N 1
ATOM 26870 C CA . PHE D 1 78 ? -8.58768 68.62247 20.91103 1.000 50.35194 68 PHE D CA 1
ATOM 26871 C C . PHE D 1 78 ? -7.23093 68.52325 21.59827 1.000 50.01547 68 PHE D C 1
ATOM 26872 O O . PHE D 1 78 ? -6.98597 69.18328 22.61420 1.000 49.76481 68 PHE D O 1
ATOM 26889 N N . LYS D 1 79 ? -6.33119 67.70100 21.05402 1.000 50.06530 69 LYS D N 1
ATOM 26890 C CA . LYS D 1 79 ? -5.01846 67.55011 21.67181 1.000 49.82337 69 LYS D CA 1
ATOM 26891 C C . LYS D 1 79 ? -4.19847 68.82477 21.52530 1.000 50.13161 69 LYS D C 1
ATOM 26892 O O . LYS D 1 79 ? -3.45501 69.20068 22.43830 1.000 65.42353 69 LYS D O 1
ATOM 26911 N N . ARG D 1 80 ? -4.32543 69.50579 20.38515 1.000 50.66996 70 ARG D N 1
ATOM 26912 C CA . ARG D 1 80 ? -3.58914 70.74395 20.16367 1.000 51.04714 70 ARG D CA 1
ATOM 26913 C C . ARG D 1 80 ? -4.02267 71.85593 21.11262 1.000 52.30339 70 ARG D C 1
ATOM 26914 O O . ARG D 1 80 ? -3.30031 72.84811 21.25254 1.000 51.21582 70 ARG D O 1
ATOM 26935 N N . ILE D 1 81 ? -5.18577 71.72571 21.75365 1.000 50.65785 71 ILE D N 1
ATOM 26936 C CA . ILE D 1 81 ? -5.64788 72.77076 22.66183 1.000 50.61010 71 ILE D CA 1
ATOM 26937 C C . ILE D 1 81 ? -4.93128 72.68625 24.00589 1.000 51.61381 71 ILE D C 1
ATOM 26938 O O . ILE D 1 81 ? -4.52817 73.71154 24.56641 1.000 51.27668 71 ILE D O 1
ATOM 26954 N N . PHE D 1 82 ? -4.75066 71.47746 24.54568 1.000 62.30946 72 PHE D N 1
ATOM 26955 C CA . PHE D 1 82 ? -4.04298 71.31278 25.80973 1.000 49.34220 72 PHE D CA 1
ATOM 26956 C C . PHE D 1 82 ? -2.60443 70.85395 25.61602 1.000 49.42362 72 PHE D C 1
ATOM 26957 O O . PHE D 1 82 ? -1.83291 70.85991 26.58045 1.000 50.94869 72 PHE D O 1
ATOM 26974 N N . GLN D 1 83 ? -2.23373 70.45920 24.40262 1.000 52.81471 73 GLN D N 1
ATOM 26975 C CA . GLN D 1 83 ? -0.84819 70.28534 23.99958 1.000 49.96283 73 GLN D CA 1
ATOM 26976 C C . GLN D 1 83 ? -0.48321 71.44116 23.07507 1.000 53.71442 73 GLN D C 1
ATOM 26977 O O . GLN D 1 83 ? -1.35253 72.15793 22.57396 1.000 57.40672 73 GLN D O 1
ATOM 26991 N N . GLY D 1 84 ? 0.81055 71.63048 22.85597 1.000 59.42568 74 GLY D N 1
ATOM 26992 C CA . GLY D 1 84 ? 1.24160 72.71146 21.99179 1.000 60.01203 74 GLY D CA 1
ATOM 26993 C C . GLY D 1 84 ? 1.30989 72.28202 20.54413 1.000 51.82411 74 GLY D C 1
ATOM 26994 O O . GLY D 1 84 ? 0.39037 71.63835 20.03012 1.000 54.43194 74 GLY D O 1
ATOM 26998 N N . ARG D 1 85 ? 2.39789 72.64714 19.87324 1.000 52.31933 75 ARG D N 1
ATOM 26999 C CA . ARG D 1 85 ? 2.67608 72.14563 18.53475 1.000 52.66085 75 ARG D CA 1
ATOM 27000 C C . ARG D 1 85 ? 3.14464 70.69857 18.54736 1.000 64.84803 75 ARG D C 1
ATOM 27001 O O . ARG D 1 85 ? 3.46979 70.16059 17.48275 1.000 71.69743 75 ARG D O 1
ATOM 27022 N N . ARG D 1 86 ? 3.18622 70.06407 19.72028 1.000 68.72335 76 ARG D N 1
ATOM 27023 C CA . ARG D 1 86 ? 3.62050 68.68064 19.85361 1.000 61.49194 76 ARG D CA 1
ATOM 27024 C C . ARG D 1 86 ? 2.56799 67.68658 19.38140 1.000 51.39383 76 ARG D C 1
ATOM 27025 O O . ARG D 1 86 ? 2.80180 66.47777 19.45947 1.000 51.21444 76 ARG D O 1
ATOM 27046 N N . SER D 1 87 ? 1.41992 68.15739 18.90399 1.000 51.45522 77 SER D N 1
ATOM 27047 C CA . SER D 1 87 ? 0.37320 67.29627 18.37018 1.000 51.36241 77 SER D CA 1
ATOM 27048 C C . SER D 1 87 ? 0.14813 67.67597 16.91656 1.000 66.33762 77 SER D C 1
ATOM 27049 O O . SER D 1 87 ? -0.19235 68.82642 16.61888 1.000 69.08373 77 SER D O 1
ATOM 27057 N N . ALA D 1 88 ? 0.34468 66.71512 16.01825 1.000 64.68438 78 ALA D N 1
ATOM 27058 C CA . ALA D 1 88 ? 0.18619 66.98002 14.59723 1.000 64.44058 78 ALA D CA 1
ATOM 27059 C C . ALA D 1 88 ? -1.18064 67.58869 14.32324 1.000 57.76605 78 ALA D C 1
ATOM 27060 O O . ALA D 1 88 ? -2.20642 67.08396 14.78735 1.000 52.57059 78 ALA D O 1
ATOM 27067 N N . GLU D 1 89 ? -1.18344 68.68737 13.57617 1.000 59.85794 79 GLU D N 1
ATOM 27068 C CA . GLU D 1 89 ? -2.42060 69.33823 13.16817 1.000 65.84575 79 GLU D CA 1
ATOM 27069 C C . GLU D 1 89 ? -2.95017 68.64369 11.91903 1.000 64.83699 79 GLU D C 1
ATOM 27070 O O . GLU D 1 89 ? -2.24182 68.54838 10.91078 1.000 70.79609 79 GLU D O 1
ATOM 27082 N N . GLU D 1 90 ? -4.18519 68.15241 11.98372 1.000 62.41623 80 GLU D N 1
ATOM 27083 C CA . GLU D 1 90 ? -4.80000 67.43874 10.87488 1.000 71.55836 80 GLU D CA 1
ATOM 27084 C C . GLU D 1 90 ? -5.89637 68.28605 10.24199 1.000 66.37447 80 GLU D C 1
ATOM 27085 O O . GLU D 1 90 ? -6.51286 69.12867 10.90064 1.000 54.84106 80 GLU D O 1
ATOM 27097 N N . ARG D 1 91 ? -6.12989 68.05154 8.95111 1.000 62.20370 81 ARG D N 1
ATOM 27098 C CA . ARG D 1 91 ? -7.12407 68.77934 8.17756 1.000 66.34747 81 ARG D CA 1
ATOM 27099 C C . ARG D 1 91 ? -7.94654 67.79865 7.35098 1.000 66.14167 81 ARG D C 1
ATOM 27100 O O . ARG D 1 91 ? -7.58246 66.63195 7.17922 1.000 61.69580 81 ARG D O 1
ATOM 27121 N N . LEU D 1 92 ? -9.06556 68.29125 6.82868 1.000 57.32343 82 LEU D N 1
ATOM 27122 C CA . LEU D 1 92 ? -9.89401 67.54324 5.89391 1.000 61.07344 82 LEU D CA 1
ATOM 27123 C C . LEU D 1 92 ? -9.59806 68.01514 4.47727 1.000 79.89457 82 LEU D C 1
ATOM 27124 O O . LEU D 1 92 ? -9.59806 69.22151 4.20759 1.000 83.18561 82 LEU D O 1
ATOM 27140 N N . VAL D 1 93 ? -9.35066 67.06648 3.57875 1.000 81.78603 83 VAL D N 1
ATOM 27141 C CA . VAL D 1 93 ? -9.08531 67.35298 2.17410 1.000 82.97862 83 VAL D CA 1
ATOM 27142 C C . VAL D 1 93 ? -10.26684 66.85173 1.35647 1.000 75.27139 83 VAL D C 1
ATOM 27143 O O . VAL D 1 93 ? -10.73978 65.72640 1.55800 1.000 66.02594 83 VAL D O 1
ATOM 27156 N N . PHE D 1 94 ? -10.74719 67.68893 0.44609 1.000 78.71333 84 PHE D N 1
ATOM 27157 C CA . PHE D 1 94 ? -11.87467 67.36785 -0.41277 1.000 82.03818 84 PHE D CA 1
ATOM 27158 C C . PHE D 1 94 ? -11.41636 67.33687 -1.86428 1.000 87.61423 84 PHE D C 1
ATOM 27159 O O . PHE D 1 94 ? -10.31270 67.77157 -2.20324 1.000 87.15188 84 PHE D O 1
ATOM 27176 N N . ASP D 1 95 ? -12.27764 66.80600 -2.72749 1.000 87.77756 85 ASP D N 1
ATOM 27177 C CA . ASP D 1 95 ? -12.02268 66.86662 -4.15597 1.000 82.43314 85 ASP D CA 1
ATOM 27178 C C . ASP D 1 95 ? -12.42874 68.24101 -4.68043 1.000 85.43653 85 ASP D C 1
ATOM 27179 O O . ASP D 1 95 ? -12.84337 69.12692 -3.92765 1.000 93.09767 85 ASP D O 1
ATOM 27188 N N . ASP D 1 96 ? -12.31133 68.42708 -5.99082 1.000 75.10592 86 ASP D N 1
ATOM 27189 C CA . ASP D 1 96 ? -12.66124 69.71397 -6.57431 1.000 82.15433 86 ASP D CA 1
ATOM 27190 C C . ASP D 1 96 ? -14.16742 69.94444 -6.64277 1.000 84.36071 86 ASP D C 1
ATOM 27191 O O . ASP D 1 96 ? -14.58336 71.02620 -7.07311 1.000 85.54826 86 ASP D O 1
ATOM 27200 N N . GLU D 1 97 ? -14.99087 68.97414 -6.23282 1.000 84.54511 87 GLU D N 1
ATOM 27201 C CA . GLU D 1 97 ? -16.44365 69.11092 -6.26117 1.000 94.09894 87 GLU D CA 1
ATOM 27202 C C . GLU D 1 97 ? -17.06979 68.88156 -4.88503 1.000 91.08561 87 GLU D C 1
ATOM 27203 O O . GLU D 1 97 ? -18.18044 68.35699 -4.78170 1.000 92.64888 87 GLU D O 1
ATOM 27215 N N . GLU D 1 98 ? -16.36551 69.26413 -3.81900 1.000 88.65450 88 GLU D N 1
ATOM 27216 C CA . GLU D 1 98 ? -16.88534 69.20117 -2.45092 1.000 85.90799 88 GLU D CA 1
ATOM 27217 C C . GLU D 1 98 ? -17.24305 67.76769 -2.04434 1.000 83.35762 88 GLU D C 1
ATOM 27218 O O . GLU D 1 98 ? -18.38667 67.45436 -1.70743 1.000 78.29305 88 GLU D O 1
ATOM 27230 N N . ARG D 1 99 ? -16.23613 66.89449 -2.07321 1.000 91.24883 89 ARG D N 1
ATOM 27231 C CA . ARG D 1 99 ? -16.38604 65.52753 -1.58513 1.000 94.98772 89 ARG D CA 1
ATOM 27232 C C . ARG D 1 99 ? -15.10337 65.11291 -0.87896 1.000 88.02038 89 ARG D C 1
ATOM 27233 O O . ARG D 1 99 ? -14.00876 65.30484 -1.41708 1.000 80.81317 89 ARG D O 1
ATOM 27254 N N . LEU D 1 100 ? -15.24006 64.54880 0.32066 1.000 84.24139 90 LEU D N 1
ATOM 27255 C CA . LEU D 1 100 ? -14.07171 64.15059 1.09638 1.000 83.24490 90 LEU D CA 1
ATOM 27256 C C . LEU D 1 100 ? -13.30375 63.04577 0.37946 1.000 84.73811 90 LEU D C 1
ATOM 27257 O O . LEU D 1 100 ? -13.89400 62.16230 -0.24880 1.000 80.45915 90 LEU D O 1
ATOM 27273 N N . VAL D 1 101 ? -11.97390 63.10063 0.47581 1.000 89.52146 91 VAL D N 1
ATOM 27274 C CA . VAL D 1 101 ? -11.11271 62.14135 -0.20854 1.000 82.58611 91 VAL D CA 1
ATOM 27275 C C . VAL D 1 101 ? -9.96181 61.69548 0.68779 1.000 80.00997 91 VAL D C 1
ATOM 27276 O O . VAL D 1 101 ? -9.28094 60.70903 0.38533 1.000 73.69259 91 VAL D O 1
ATOM 27289 N N . GLY D 1 102 ? -9.72445 62.40792 1.78313 1.000 87.65243 92 GLY D N 1
ATOM 27290 C CA . GLY D 1 102 ? -8.63481 62.03074 2.66388 1.000 78.03613 92 GLY D CA 1
ATOM 27291 C C . GLY D 1 102 ? -8.52311 62.95984 3.85211 1.000 64.09268 92 GLY D C 1
ATOM 27292 O O . GLY D 1 102 ? -9.42525 63.74961 4.14100 1.000 62.08541 92 GLY D O 1
ATOM 27296 N N . THR D 1 103 ? -7.39208 62.83835 4.54657 1.000 58.07987 93 THR D N 1
ATOM 27297 C CA . THR D 1 103 ? -7.06938 63.67448 5.69316 1.000 75.18662 93 THR D CA 1
ATOM 27298 C C . THR D 1 103 ? -5.60600 64.08735 5.59599 1.000 69.32408 93 THR D C 1
ATOM 27299 O O . THR D 1 103 ? -4.84408 63.56266 4.77936 1.000 71.95366 93 THR D O 1
ATOM 27310 N N . LEU D 1 104 ? -5.21693 65.04403 6.43411 1.000 65.29312 94 LEU D N 1
ATOM 27311 C CA . LEU D 1 104 ? -3.84901 65.53946 6.49175 1.000 73.63419 94 LEU D CA 1
ATOM 27312 C C . LEU D 1 104 ? -3.26509 65.31911 7.88246 1.000 71.59584 94 LEU D C 1
ATOM 27313 O O . LEU D 1 104 ? -3.96259 64.93928 8.82638 1.000 79.27014 94 LEU D O 1
ATOM 27329 N N . SER D 1 105 ? -1.95772 65.56374 7.99485 1.000 58.62574 95 SER D N 1
ATOM 27330 C CA . SER D 1 105 ? -1.26930 65.47923 9.28609 1.000 68.08219 95 SER D CA 1
ATOM 27331 C C . SER D 1 105 ? 0.02078 66.29750 9.15191 1.000 68.13984 95 SER D C 1
ATOM 27332 O O . SER D 1 105 ? 1.05994 65.76931 8.75652 1.000 70.60609 95 SER D O 1
ATOM 27340 N N . ILE D 1 106 ? -0.06934 67.58698 9.48794 1.000 72.05947 96 ILE D N 1
ATOM 27341 C CA . ILE D 1 106 ? 1.06222 68.48696 9.29976 1.000 66.93404 96 ILE D CA 1
ATOM 27342 C C . ILE D 1 106 ? 2.23930 68.01726 10.13817 1.000 72.29069 96 ILE D C 1
ATOM 27343 O O . ILE D 1 106 ? 2.10455 67.75306 11.33962 1.000 65.65878 96 ILE D O 1
ATOM 27359 N N . SER D 1 107 ? 3.40855 67.92725 9.50671 1.000 77.82372 97 SER D N 1
ATOM 27360 C CA . SER D 1 107 ? 4.59655 67.44768 10.19896 1.000 77.07259 97 SER D CA 1
ATOM 27361 C C . SER D 1 107 ? 4.96985 68.39547 11.33110 1.000 72.80072 97 SER D C 1
ATOM 27362 O O . SER D 1 107 ? 4.99929 69.61751 11.15415 1.000 67.67548 97 SER D O 1
ATOM 27370 N N . VAL D 1 108 ? 5.24841 67.82474 12.49852 1.000 68.47497 98 VAL D N 1
ATOM 27371 C CA . VAL D 1 108 ? 5.67891 68.59211 13.66141 1.000 68.56332 98 VAL D CA 1
ATOM 27372 C C . VAL D 1 108 ? 7.20246 68.60061 13.69952 1.000 70.50629 98 VAL D C 1
ATOM 27373 O O . VAL D 1 108 ? 7.83918 67.54202 13.74430 1.000 64.08426 98 VAL D O 1
ATOM 27386 N N . ASP D 1 109 ? 7.78425 69.79823 13.67473 1.000 68.32650 99 ASP D N 1
ATOM 27387 C CA . ASP D 1 109 ? 9.23403 69.93897 13.62544 1.000 65.34557 99 ASP D CA 1
ATOM 27388 C C . ASP D 1 109 ? 9.89569 69.20004 14.78291 1.000 67.83414 99 ASP D C 1
ATOM 27389 O O . ASP D 1 109 ? 9.54907 69.40526 15.95000 1.000 64.46722 99 ASP D O 1
ATOM 27398 N N . GLY D 1 110 ? 10.85949 68.34258 14.45072 1.000 71.58372 100 GLY D N 1
ATOM 27399 C CA . GLY D 1 110 ? 11.60046 67.58776 15.44288 1.000 65.30615 100 GLY D CA 1
ATOM 27400 C C . GLY D 1 110 ? 10.98751 66.24098 15.76617 1.000 70.32595 100 GLY D C 1
ATOM 27401 O O . GLY D 1 110 ? 10.99146 65.80906 16.92305 1.000 93.39135 100 GLY D O 1
ATOM 27405 N N . PHE D 1 111 ? 10.46495 65.56436 14.74765 1.000 60.23356 101 PHE D N 1
ATOM 27406 C CA . PHE D 1 111 ? 9.86173 64.24660 14.89867 1.000 76.31453 101 PHE D CA 1
ATOM 27407 C C . PHE D 1 111 ? 10.82368 63.19896 14.34901 1.000 97.22841 101 PHE D C 1
ATOM 27408 O O . PHE D 1 111 ? 11.17893 63.23927 13.16544 1.000 103.67412 101 PHE D O 1
ATOM 27425 N N . LYS D 1 112 ? 11.23453 62.26178 15.20121 1.000 82.23547 102 LYS D N 1
ATOM 27426 C CA . LYS D 1 112 ? 12.08507 61.14953 14.79101 1.000 90.38104 102 LYS D CA 1
ATOM 27427 C C . LYS D 1 112 ? 11.38117 59.80474 14.85941 1.000 86.54080 102 LYS D C 1
ATOM 27428 O O . LYS D 1 112 ? 11.61547 58.94735 14.00440 1.000 96.56581 102 LYS D O 1
ATOM 27447 N N . GLY D 1 113 ? 10.51449 59.60264 15.84763 1.000 75.78285 103 GLY D N 1
ATOM 27448 C CA . GLY D 1 113 ? 9.80767 58.34639 15.99174 1.000 94.18933 103 GLY D CA 1
ATOM 27449 C C . GLY D 1 113 ? 10.66328 57.29747 16.66873 1.000 106.19664 103 GLY D C 1
ATOM 27450 O O . GLY D 1 113 ? 11.82140 57.09917 16.28896 1.000 107.08702 103 GLY D O 1
ATOM 27454 N N . PHE D 1 114 ? 10.10129 56.60343 17.65554 1.000 102.49549 104 PHE D N 1
ATOM 27455 C CA . PHE D 1 114 ? 10.85609 55.60896 18.40196 1.000 102.21879 104 PHE D CA 1
ATOM 27456 C C . PHE D 1 114 ? 11.00990 54.34004 17.57016 1.000 109.22204 104 PHE D C 1
ATOM 27457 O O . PHE D 1 114 ? 10.18309 54.03387 16.70653 1.000 110.59611 104 PHE D O 1
ATOM 27474 N N . ASN D 1 115 ? 12.08669 53.60619 17.83155 1.000 115.51070 105 ASN D N 1
ATOM 27475 C CA . ASN D 1 115 ? 12.41502 52.41540 17.06275 1.000 113.30025 105 ASN D CA 1
ATOM 27476 C C . ASN D 1 115 ? 11.71587 51.17811 17.62031 1.000 109.52835 105 ASN D C 1
ATOM 27477 O O . ASN D 1 115 ? 11.32799 51.11803 18.78926 1.000 111.78565 105 ASN D O 1
ATOM 27488 N N . PHE D 1 116 ? 11.55417 50.18854 16.74811 1.000 114.41624 106 PHE D N 1
ATOM 27489 C CA . PHE D 1 116 ? 11.03597 48.87414 17.09057 1.000 130.56601 106 PHE D CA 1
ATOM 27490 C C . PHE D 1 116 ? 12.17805 47.91564 17.43373 1.000 133.75322 106 PHE D C 1
ATOM 27491 O O . PHE D 1 116 ? 13.35588 48.19520 17.19891 1.000 126.34744 106 PHE D O 1
ATOM 27508 N N . HIS D 1 117 ? 11.80980 46.76715 18.00938 1.000 131.35772 107 HIS D N 1
ATOM 27509 C CA . HIS D 1 117 ? 12.78059 45.73963 18.36971 1.000 119.98212 107 HIS D CA 1
ATOM 27510 C C . HIS D 1 117 ? 13.50773 45.16045 17.16121 1.000 123.23477 107 HIS D C 1
ATOM 27511 O O . HIS D 1 117 ? 14.48636 44.42793 17.34519 1.000 127.48398 107 HIS D O 1
ATOM 27525 N N . LYS D 1 118 ? 13.05929 45.46160 15.94104 1.000 121.98492 108 LYS D N 1
ATOM 27526 C CA . LYS D 1 118 ? 13.69195 44.96840 14.72512 1.000 120.66681 108 LYS D CA 1
ATOM 27527 C C . LYS D 1 118 ? 14.49001 46.03364 13.98562 1.000 117.23846 108 LYS D C 1
ATOM 27528 O O . LYS D 1 118 ? 15.00336 45.75420 12.89687 1.000 113.99080 108 LYS D O 1
ATOM 27547 N N . GLU D 1 119 ? 14.61584 47.23517 14.53830 1.000 123.25128 109 GLU D N 1
ATOM 27548 C CA . GLU D 1 119 ? 15.25809 48.34340 13.84817 1.000 125.52171 109 GLU D CA 1
ATOM 27549 C C . GLU D 1 119 ? 16.68976 48.53148 14.33801 1.000 115.31339 109 GLU D C 1
ATOM 27550 O O . GLU D 1 119 ? 17.10472 47.99797 15.36960 1.000 102.80939 109 GLU D O 1
ATOM 27562 N N . SER D 1 120 ? 17.44573 49.31257 13.57218 1.000 112.46871 110 SER D N 1
ATOM 27563 C CA . SER D 1 120 ? 18.85145 49.52877 13.86630 1.000 98.63799 110 SER D CA 1
ATOM 27564 C C . SER D 1 120 ? 19.01600 50.39482 15.11067 1.000 103.13922 110 SER D C 1
ATOM 27565 O O . SER D 1 120 ? 18.09153 51.08077 15.55605 1.000 119.54933 110 SER D O 1
ATOM 27573 N N . VAL D 1 121 ? 20.21712 50.35305 15.67019 1.000 101.28831 111 VAL D N 1
ATOM 27574 C CA . VAL D 1 121 ? 20.58849 51.15297 16.82775 1.000 112.11900 111 VAL D CA 1
ATOM 27575 C C . VAL D 1 121 ? 21.70279 52.10474 16.40615 1.000 113.90720 111 VAL D C 1
ATOM 27576 O O . VAL D 1 121 ? 22.85582 51.70052 16.25453 1.000 120.30415 111 VAL D O 1
ATOM 27589 N N . PRO D 1 122 ? 21.38580 53.39113 16.17756 1.000 111.24558 112 PRO D N 1
ATOM 27590 C CA . PRO D 1 122 ? 22.41961 54.34122 15.73870 1.000 124.41780 112 PRO D CA 1
ATOM 27591 C C . PRO D 1 122 ? 23.67233 54.30974 16.59980 1.000 131.74023 112 PRO D C 1
ATOM 27592 O O . PRO D 1 122 ? 23.66501 53.76591 17.70857 1.000 118.99439 112 PRO D O 1
ATOM 27603 N N . GLN D 1 123 ? 24.75546 54.89952 16.09609 1.000 128.80663 113 GLN D N 1
ATOM 27604 C CA . GLN D 1 123 ? 26.05363 54.83822 16.77762 1.000 126.55668 113 GLN D CA 1
ATOM 27605 C C . GLN D 1 123 ? 26.16398 55.95120 17.81552 1.000 136.17859 113 GLN D C 1
ATOM 27606 O O . GLN D 1 123 ? 26.22338 55.68517 19.01938 1.000 140.76363 113 GLN D O 1
ATOM 27620 N N . GLU D 1 124 ? 26.19481 57.20001 17.35827 1.000 137.02349 114 GLU D N 1
ATOM 27621 C CA . GLU D 1 124 ? 26.25727 58.33749 18.26702 1.000 127.55212 114 GLU D CA 1
ATOM 27622 C C . GLU D 1 124 ? 25.12826 58.27106 19.28491 1.000 125.28382 114 GLU D C 1
ATOM 27623 O O . GLU D 1 124 ? 23.94978 58.22716 18.91961 1.000 128.85773 114 GLU D O 1
ATOM 27635 N N . SER D 1 125 ? 25.49411 58.26522 20.56934 1.000 128.87339 115 SER D N 1
ATOM 27636 C CA . SER D 1 125 ? 24.49229 58.18311 21.62562 1.000 125.18762 115 SER D CA 1
ATOM 27637 C C . SER D 1 125 ? 23.54953 59.37763 21.61848 1.000 123.07028 115 SER D C 1
ATOM 27638 O O . SER D 1 125 ? 22.44074 59.28086 22.15514 1.000 119.48380 115 SER D O 1
ATOM 27646 N N . SER D 1 126 ? 23.95426 60.49599 21.01614 1.000 120.50304 116 SER D N 1
ATOM 27647 C CA . SER D 1 126 ? 23.09432 61.67012 20.98214 1.000 114.40112 116 SER D CA 1
ATOM 27648 C C . SER D 1 126 ? 21.95887 61.51777 19.98100 1.000 113.38480 116 SER D C 1
ATOM 27649 O O . SER D 1 126 ? 20.97971 62.26788 20.05528 1.000 114.21789 116 SER D O 1
ATOM 27657 N N . ALA D 1 127 ? 22.06915 60.56686 19.05205 1.000 112.61539 117 ALA D N 1
ATOM 27658 C CA . ALA D 1 127 ? 20.99330 60.25841 18.12165 1.000 111.67385 117 ALA D CA 1
ATOM 27659 C C . ALA D 1 127 ? 20.24317 58.98071 18.47346 1.000 117.57597 117 ALA D C 1
ATOM 27660 O O . ALA D 1 127 ? 19.07973 58.83940 18.08112 1.000 121.59220 117 ALA D O 1
ATOM 27667 N N . LYS D 1 128 ? 20.87362 58.05054 19.19701 1.000 113.29047 118 LYS D N 1
ATOM 27668 C CA . LYS D 1 128 ? 20.19718 56.80880 19.55649 1.000 119.18198 118 LYS D CA 1
ATOM 27669 C C . LYS D 1 128 ? 19.30855 56.96942 20.78383 1.000 118.77807 118 LYS D C 1
ATOM 27670 O O . LYS D 1 128 ? 18.32752 56.23144 20.92972 1.000 117.32341 118 LYS D O 1
ATOM 27689 N N . GLU D 1 129 ? 19.62246 57.91721 21.66992 1.000 117.08355 119 GLU D N 1
ATOM 27690 C CA . GLU D 1 129 ? 18.76134 58.16416 22.82028 1.000 119.71821 119 GLU D CA 1
ATOM 27691 C C . GLU D 1 129 ? 17.44216 58.81673 22.43279 1.000 108.13731 119 GLU D C 1
ATOM 27692 O O . GLU D 1 129 ? 16.55897 58.94258 23.28787 1.000 115.68422 119 GLU D O 1
ATOM 27704 N N . GLN D 1 130 ? 17.28868 59.23084 21.17631 1.000 103.91979 120 GLN D N 1
ATOM 27705 C CA . GLN D 1 130 ? 16.03658 59.80643 20.70655 1.000 102.66210 120 GLN D CA 1
ATOM 27706 C C . GLN D 1 130 ? 15.08364 58.74459 20.17829 1.000 107.12705 120 GLN D C 1
ATOM 27707 O O . GLN D 1 130 ? 13.86263 58.90203 20.29658 1.000 107.32184 120 GLN D O 1
ATOM 27721 N N . VAL D 1 131 ? 15.61813 57.66865 19.60445 1.000 108.89986 121 VAL D N 1
ATOM 27722 C CA . VAL D 1 131 ? 14.79652 56.58030 19.08325 1.000 116.26990 121 VAL D CA 1
ATOM 27723 C C . VAL D 1 131 ? 14.59011 55.49647 20.13490 1.000 111.00600 121 VAL D C 1
ATOM 27724 O O . VAL D 1 131 ? 13.51645 54.89241 20.20905 1.000 110.21882 121 VAL D O 1
ATOM 27737 N N . ILE D 1 132 ? 15.59832 55.23644 20.96045 1.000 113.31958 122 ILE D N 1
ATOM 27738 C CA . ILE D 1 132 ? 15.47264 54.34864 22.10627 1.000 115.03731 122 ILE D CA 1
ATOM 27739 C C . ILE D 1 132 ? 15.43597 55.23744 23.34925 1.000 111.08153 122 ILE D C 1
ATOM 27740 O O . ILE D 1 132 ? 16.47739 55.77701 23.75035 1.000 106.23104 122 ILE D O 1
ATOM 27756 N N . PRO D 1 133 ? 14.27965 55.42363 23.97848 1.000 115.75869 123 PRO D N 1
ATOM 27757 C CA . PRO D 1 133 ? 14.16459 56.47477 24.99303 1.000 98.53548 123 PRO D CA 1
ATOM 27758 C C . PRO D 1 133 ? 14.92347 56.13540 26.26494 1.000 94.97094 123 PRO D C 1
ATOM 27759 O O . PRO D 1 133 ? 14.89089 55.00269 26.74994 1.000 85.89725 123 PRO D O 1
ATOM 27770 N N . SER D 1 134 ? 15.61539 57.13740 26.80058 1.000 95.58597 124 SER D N 1
ATOM 27771 C CA . SER D 1 134 ? 16.24280 57.03602 28.10974 1.000 98.37789 124 SER D CA 1
ATOM 27772 C C . SER D 1 134 ? 15.30969 57.61312 29.16653 1.000 99.59147 124 SER D C 1
ATOM 27773 O O . SER D 1 134 ? 14.71048 58.67426 28.96772 1.000 97.60947 124 SER D O 1
ATOM 27781 N N . THR D 1 135 ? 15.19257 56.91139 30.29725 1.000 95.71299 125 THR D N 1
ATOM 27782 C CA . THR D 1 135 ? 14.30308 57.38133 31.35472 1.000 92.78097 125 THR D CA 1
ATOM 27783 C C . THR D 1 135 ? 14.68812 58.77786 31.82555 1.000 83.19017 125 THR D C 1
ATOM 27784 O O . THR D 1 135 ? 13.82811 59.53504 32.28959 1.000 77.83162 125 THR D O 1
ATOM 27795 N N . ARG D 1 136 ? 15.96930 59.13909 31.71319 1.000 81.92352 126 ARG D N 1
ATOM 27796 C CA . ARG D 1 136 ? 16.38492 60.48337 32.09290 1.000 81.12540 126 ARG D CA 1
ATOM 27797 C C . ARG D 1 136 ? 15.94457 61.51280 31.06280 1.000 84.72482 126 ARG D C 1
ATOM 27798 O O . ARG D 1 136 ? 15.67034 62.66398 31.41691 1.000 78.60906 126 ARG D O 1
ATOM 27819 N N . THR D 1 137 ? 15.86171 61.11732 29.79114 1.000 92.99771 127 THR D N 1
ATOM 27820 C CA . THR D 1 137 ? 15.49973 62.06019 28.74077 1.000 89.66819 127 THR D CA 1
ATOM 27821 C C . THR D 1 137 ? 13.99402 62.26955 28.65041 1.000 92.12883 127 THR D C 1
ATOM 27822 O O . THR D 1 137 ? 13.54803 63.33780 28.21654 1.000 98.65453 127 THR D O 1
ATOM 27833 N N . LEU D 1 138 ? 13.19881 61.27743 29.05533 1.000 74.78724 128 LEU D N 1
ATOM 27834 C CA . LEU D 1 138 ? 11.75006 61.45364 29.05336 1.000 80.90661 128 LEU D CA 1
ATOM 27835 C C . LEU D 1 138 ? 11.30349 62.44520 30.11809 1.000 78.84633 128 LEU D C 1
ATOM 27836 O O . LEU D 1 138 ? 10.29197 63.13274 29.93557 1.000 81.49188 128 LEU D O 1
ATOM 27852 N N . ILE D 1 139 ? 12.03210 62.53361 31.23019 1.000 69.42284 129 ILE D N 1
ATOM 27853 C CA . ILE D 1 139 ? 11.72114 63.55791 32.21933 1.000 66.84972 129 ILE D CA 1
ATOM 27854 C C . ILE D 1 139 ? 12.28633 64.90736 31.78217 1.000 72.24671 129 ILE D C 1
ATOM 27855 O O . ILE D 1 139 ? 11.72782 65.95646 32.12336 1.000 72.75496 129 ILE D O 1
ATOM 27871 N N . GLU D 1 140 ? 13.38254 64.90887 31.01552 1.000 69.36986 130 GLU D N 1
ATOM 27872 C CA . GLU D 1 140 ? 13.93602 66.16426 30.51703 1.000 69.91308 130 GLU D CA 1
ATOM 27873 C C . GLU D 1 140 ? 13.09249 66.74249 29.38928 1.000 65.49396 130 GLU D C 1
ATOM 27874 O O . GLU D 1 140 ? 13.01658 67.96731 29.23942 1.000 63.82130 130 GLU D O 1
ATOM 27886 N N . LYS D 1 141 ? 12.45211 65.88556 28.59603 1.000 71.15492 131 LYS D N 1
ATOM 27887 C CA . LYS D 1 141 ? 11.65859 66.30848 27.45160 1.000 75.34181 131 LYS D CA 1
ATOM 27888 C C . LYS D 1 141 ? 10.17232 66.38992 27.76906 1.000 64.02888 131 LYS D C 1
ATOM 27889 O O . LYS D 1 141 ? 9.36590 66.59211 26.85555 1.000 61.37318 131 LYS D O 1
ATOM 27908 N N . SER D 1 142 ? 9.79334 66.23562 29.03563 1.000 60.29061 132 SER D N 1
ATOM 27909 C CA . SER D 1 142 ? 8.39725 66.30533 29.45682 1.000 62.24281 132 SER D CA 1
ATOM 27910 C C . SER D 1 142 ? 7.52413 65.45176 28.53392 1.000 60.34220 132 SER D C 1
ATOM 27911 O O . SER D 1 142 ? 6.67065 65.94165 27.79498 1.000 59.54754 132 SER D O 1
ATOM 27919 N N . PHE D 1 143 ? 7.77131 64.14505 28.59999 1.000 64.00075 133 PHE D N 1
ATOM 27920 C CA . PHE D 1 143 ? 7.06144 63.19485 27.75694 1.000 65.90566 133 PHE D CA 1
ATOM 27921 C C . PHE D 1 143 ? 5.80738 62.63527 28.41425 1.000 66.86455 133 PHE D C 1
ATOM 27922 O O . PHE D 1 143 ? 5.02308 61.95971 27.73903 1.000 75.38756 133 PHE D O 1
ATOM 27939 N N . MET D 1 144 ? 5.59264 62.90027 29.70458 1.000 54.47943 134 MET D N 1
ATOM 27940 C CA . MET D 1 144 ? 4.36275 62.44850 30.34503 1.000 60.89793 134 MET D CA 1
ATOM 27941 C C . MET D 1 144 ? 3.14115 63.11623 29.73045 1.000 67.92973 134 MET D C 1
ATOM 27942 O O . MET D 1 144 ? 2.07328 62.49904 29.64050 1.000 66.45398 134 MET D O 1
ATOM 27956 N N . GLU D 1 145 ? 3.28019 64.37068 29.29827 1.000 64.81315 135 GLU D N 1
ATOM 27957 C CA . GLU D 1 145 ? 2.16128 65.07733 28.68547 1.000 53.44769 135 GLU D CA 1
ATOM 27958 C C . GLU D 1 145 ? 1.64365 64.34724 27.45191 1.000 60.66581 135 GLU D C 1
ATOM 27959 O O . GLU D 1 145 ? 0.44144 64.39027 27.16522 1.000 57.97944 135 GLU D O 1
ATOM 27971 N N . ILE D 1 146 ? 2.52744 63.67538 26.71226 1.000 55.34106 136 ILE D N 1
ATOM 27972 C CA . ILE D 1 146 ? 2.11236 62.97945 25.49803 1.000 61.91925 136 ILE D CA 1
ATOM 27973 C C . ILE D 1 146 ? 1.37965 61.68788 25.83706 1.000 62.07646 136 ILE D C 1
ATOM 27974 O O . ILE D 1 146 ? 0.28990 61.42157 25.31737 1.000 68.13150 136 ILE D O 1
ATOM 27990 N N . LEU D 1 147 ? 1.96662 60.86068 26.70551 1.000 68.55799 137 LEU D N 1
ATOM 27991 C CA . LEU D 1 147 ? 1.34260 59.58119 27.02645 1.000 69.74315 137 LEU D CA 1
ATOM 27992 C C . LEU D 1 147 ? -0.00850 59.78233 27.69548 1.000 57.28859 137 LEU D C 1
ATOM 27993 O O . LEU D 1 147 ? -0.96825 59.06018 27.40230 1.000 58.27177 137 LEU D O 1
ATOM 28009 N N . LEU D 1 148 ? -0.10690 60.76224 28.59368 1.000 54.42588 138 LEU D N 1
ATOM 28010 C CA . LEU D 1 148 ? -1.39520 61.05030 29.20988 1.000 59.40734 138 LEU D CA 1
ATOM 28011 C C . LEU D 1 148 ? -2.38587 61.57352 28.17823 1.000 52.05284 138 LEU D C 1
ATOM 28012 O O . LEU D 1 148 ? -3.58983 61.31734 28.29105 1.000 58.14431 138 LEU D O 1
ATOM 28028 N N . GLY D 1 149 ? -1.90373 62.30580 27.17201 1.000 51.84521 139 GLY D N 1
ATOM 28029 C CA . GLY D 1 149 ? -2.78732 62.73802 26.10228 1.000 64.59388 139 GLY D CA 1
ATOM 28030 C C . GLY D 1 149 ? -3.41705 61.56971 25.36829 1.000 52.88073 139 GLY D C 1
ATOM 28031 O O . GLY D 1 149 ? -4.61148 61.58721 25.06067 1.000 52.80566 139 GLY D O 1
ATOM 28035 N N . ARG D 1 150 ? -2.62359 60.53400 25.08258 1.000 62.84704 140 ARG D N 1
ATOM 28036 C CA . ARG D 1 150 ? -3.17677 59.33055 24.47143 1.000 68.49767 140 ARG D CA 1
ATOM 28037 C C . ARG D 1 150 ? -4.15696 58.63997 25.41153 1.000 57.84006 140 ARG D C 1
ATOM 28038 O O . ARG D 1 150 ? -5.23495 58.20335 24.99178 1.000 55.80025 140 ARG D O 1
ATOM 28059 N N . TRP D 1 151 ? -3.79350 58.52942 26.69063 1.000 57.59823 141 TRP D N 1
ATOM 28060 C CA . TRP D 1 151 ? -4.64461 57.84558 27.65780 1.000 61.18571 141 TRP D CA 1
ATOM 28061 C C . TRP D 1 151 ? -5.92183 58.62539 27.94216 1.000 61.54722 141 TRP D C 1
ATOM 28062 O O . TRP D 1 151 ? -6.95281 58.02350 28.26463 1.000 64.69385 141 TRP D O 1
ATOM 28083 N N . PHE D 1 152 ? -5.87666 59.95567 27.83815 1.000 59.40214 142 PHE D N 1
ATOM 28084 C CA . PHE D 1 152 ? -7.06498 60.75575 28.11825 1.000 52.17373 142 PHE D CA 1
ATOM 28085 C C . PHE D 1 152 ? -8.17703 60.46026 27.11982 1.000 52.69521 142 PHE D C 1
ATOM 28086 O O . PHE D 1 152 ? -9.35949 60.44226 27.48254 1.000 52.54479 142 PHE D O 1
ATOM 28103 N N . LEU D 1 153 ? -7.81782 60.21763 25.85885 1.000 54.24358 143 LEU D N 1
ATOM 28104 C CA . LEU D 1 153 ? -8.78484 59.99077 24.79220 1.000 62.87507 143 LEU D CA 1
ATOM 28105 C C . LEU D 1 153 ? -8.83283 58.52880 24.35389 1.000 68.01018 143 LEU D C 1
ATOM 28106 O O . LEU D 1 153 ? -9.35090 58.22382 23.27475 1.000 65.54128 143 LEU D O 1
ATOM 28122 N N . ASP D 1 154 ? -8.30823 57.62132 25.17564 1.000 77.40455 144 ASP D N 1
ATOM 28123 C CA . ASP D 1 154 ? -8.38601 56.17877 24.94681 1.000 77.85390 144 ASP D CA 1
ATOM 28124 C C . ASP D 1 154 ? -7.83423 55.80533 23.56753 1.000 79.63974 144 ASP D C 1
ATOM 28125 O O . ASP D 1 154 ? -8.55071 55.36905 22.66678 1.000 76.48449 144 ASP D O 1
ATOM 28134 N N . ASP D 1 155 ? -6.52514 55.99931 23.42922 1.000 80.86798 145 ASP D N 1
ATOM 28135 C CA . ASP D 1 155 ? -5.80516 55.57388 22.23775 1.000 81.86417 145 ASP D CA 1
ATOM 28136 C C . ASP D 1 155 ? -5.30390 54.14668 22.41570 1.000 91.21652 145 ASP D C 1
ATOM 28137 O O . ASP D 1 155 ? -4.85340 53.76365 23.49964 1.000 91.49088 145 ASP D O 1
ATOM 28146 N N . ASP D 1 156 ? -5.38570 53.36202 21.34154 1.000 92.99693 146 ASP D N 1
ATOM 28147 C CA . ASP D 1 156 ? -4.94762 51.97460 21.35523 1.000 100.21279 146 ASP D CA 1
ATOM 28148 C C . ASP D 1 156 ? -3.64104 51.75208 20.60583 1.000 94.65645 146 ASP D C 1
ATOM 28149 O O . ASP D 1 156 ? -3.05551 50.67007 20.72590 1.000 101.90215 146 ASP D O 1
ATOM 28158 N N . ASP D 1 157 ? -3.16583 52.74062 19.85186 1.000 83.40169 147 ASP D N 1
ATOM 28159 C CA . ASP D 1 157 ? -1.99661 52.60182 18.98699 1.000 91.78623 147 ASP D CA 1
ATOM 28160 C C . ASP D 1 157 ? -0.83118 53.36787 19.60962 1.000 89.24233 147 ASP D C 1
ATOM 28161 O O . ASP D 1 157 ? -0.51938 54.49519 19.22418 1.000 95.84060 147 ASP D O 1
ATOM 28170 N N . GLY D 1 158 ? -0.18425 52.73909 20.58864 1.000 91.70107 148 GLY D N 1
ATOM 28171 C CA . GLY D 1 158 ? 1.02642 53.28285 21.17303 1.000 88.15673 148 GLY D CA 1
ATOM 28172 C C . GLY D 1 158 ? 2.25339 52.77877 20.44174 1.000 84.58324 148 GLY D C 1
ATOM 28173 O O . GLY D 1 158 ? 3.22838 52.34042 21.05951 1.000 87.01713 148 GLY D O 1
ATOM 28177 N N . HIS D 1 159 ? 2.21174 52.85207 19.11417 1.000 78.36500 149 HIS D N 1
ATOM 28178 C CA . HIS D 1 159 ? 3.24412 52.28130 18.26022 1.000 87.95954 149 HIS D CA 1
ATOM 28179 C C . HIS D 1 159 ? 4.49386 53.16061 18.28392 1.000 92.19535 149 HIS D C 1
ATOM 28180 O O . HIS D 1 159 ? 4.38616 54.38934 18.28230 1.000 104.41744 149 HIS D O 1
ATOM 28194 N N . PRO D 1 160 ? 5.69177 52.56234 18.31715 1.000 92.04581 150 PRO D N 1
ATOM 28195 C CA . PRO D 1 160 ? 6.90703 53.38864 18.44396 1.000 101.38487 150 PRO D CA 1
ATOM 28196 C C . PRO D 1 160 ? 7.04169 54.47666 17.38765 1.000 104.47741 150 PRO D C 1
ATOM 28197 O O . PRO D 1 160 ? 7.36245 55.62312 17.72593 1.000 93.09260 150 PRO D O 1
ATOM 28208 N N . HIS D 1 161 ? 6.80865 54.15456 16.11301 1.000 99.26520 151 HIS D N 1
ATOM 28209 C CA . HIS D 1 161 ? 7.02045 55.13507 15.05420 1.000 93.98604 151 HIS D CA 1
ATOM 28210 C C . HIS D 1 161 ? 5.90128 56.16615 14.97799 1.000 92.35875 151 HIS D C 1
ATOM 28211 O O . HIS D 1 161 ? 6.08908 57.21765 14.35607 1.000 88.82298 151 HIS D O 1
ATOM 28225 N N . ASN D 1 162 ? 4.74951 55.89224 15.58755 1.000 88.36523 152 ASN D N 1
ATOM 28226 C CA . ASN D 1 162 ? 3.68674 56.87875 15.72586 1.000 76.36529 152 ASN D CA 1
ATOM 28227 C C . ASN D 1 162 ? 3.86025 57.74012 16.96886 1.000 75.90136 152 ASN D C 1
ATOM 28228 O O . ASN D 1 162 ? 3.01444 58.59906 17.23729 1.000 81.03597 152 ASN D O 1
ATOM 28239 N N . LEU D 1 163 ? 4.93469 57.52758 17.72369 1.000 76.61951 153 LEU D N 1
ATOM 28240 C CA . LEU D 1 163 ? 5.21124 58.23475 18.96498 1.000 70.14323 153 LEU D CA 1
ATOM 28241 C C . LEU D 1 163 ? 6.61501 58.81237 18.87816 1.000 85.17406 153 LEU D C 1
ATOM 28242 O O . LEU D 1 163 ? 7.52470 58.16134 18.35712 1.000 97.91914 153 LEU D O 1
ATOM 28258 N N . SER D 1 164 ? 6.79642 60.02906 19.38901 1.000 79.31214 154 SER D N 1
ATOM 28259 C CA . SER D 1 164 ? 8.08382 60.70261 19.29838 1.000 85.35806 154 SER D CA 1
ATOM 28260 C C . SER D 1 164 ? 8.39647 61.41932 20.60299 1.000 86.94632 154 SER D C 1
ATOM 28261 O O . SER D 1 164 ? 7.53103 61.61676 21.45970 1.000 95.54156 154 SER D O 1
ATOM 28269 N N . LEU D 1 165 ? 9.66302 61.81537 20.73703 1.000 87.36437 155 LEU D N 1
ATOM 28270 C CA . LEU D 1 165 ? 10.13335 62.56657 21.89308 1.000 76.51020 155 LEU D CA 1
ATOM 28271 C C . LEU D 1 165 ? 9.67817 64.01654 21.87622 1.000 56.68217 155 LEU D C 1
ATOM 28272 O O . LEU D 1 165 ? 9.95061 64.74311 22.83808 1.000 60.91891 155 LEU D O 1
ATOM 28288 N N . ALA D 1 166 ? 9.00011 64.45184 20.81455 1.000 63.73019 156 ALA D N 1
ATOM 28289 C CA . ALA D 1 166 ? 8.49702 65.81124 20.71793 1.000 72.81584 156 ALA D CA 1
ATOM 28290 C C . ALA D 1 166 ? 7.01713 65.86253 20.37247 1.000 70.43425 156 ALA D C 1
ATOM 28291 O O . ALA D 1 166 ? 6.46672 66.96229 20.25161 1.000 66.84134 156 ALA D O 1
ATOM 28298 N N . GLY D 1 167 ? 6.36272 64.72032 20.20809 1.000 70.16843 157 GLY D N 1
ATOM 28299 C CA . GLY D 1 167 ? 4.94152 64.71773 19.93409 1.000 64.11399 157 GLY D CA 1
ATOM 28300 C C . GLY D 1 167 ? 4.47975 63.36893 19.43023 1.000 64.96430 157 GLY D C 1
ATOM 28301 O O . GLY D 1 167 ? 5.27216 62.44884 19.20874 1.000 66.55451 157 GLY D O 1
ATOM 28305 N N . ASP D 1 168 ? 3.16524 63.27281 19.25746 1.000 60.09017 158 ASP D N 1
ATOM 28306 C CA . ASP D 1 168 ? 2.52272 62.11340 18.66127 1.000 67.19527 158 ASP D CA 1
ATOM 28307 C C . ASP D 1 168 ? 1.78321 62.56201 17.40812 1.000 71.94643 158 ASP D C 1
ATOM 28308 O O . ASP D 1 168 ? 1.49055 63.74818 17.23071 1.000 71.30711 158 ASP D O 1
ATOM 28317 N N . ILE D 1 169 ? 1.48456 61.60409 16.53041 1.000 73.13074 159 ILE D N 1
ATOM 28318 C CA . ILE D 1 169 ? 1.02277 61.94680 15.19032 1.000 70.17116 159 ILE D CA 1
ATOM 28319 C C . ILE D 1 169 ? -0.19204 61.13010 14.76820 1.000 73.54990 159 ILE D C 1
ATOM 28320 O O . ILE D 1 169 ? -1.12800 61.66823 14.16608 1.000 93.02321 159 ILE D O 1
ATOM 28336 N N . ASP D 1 170 ? -0.19826 59.83658 15.07381 1.000 64.10391 160 ASP D N 1
ATOM 28337 C CA . ASP D 1 170 ? -1.22002 58.93462 14.55522 1.000 65.81105 160 ASP D CA 1
ATOM 28338 C C . ASP D 1 170 ? -2.40735 58.91621 15.51036 1.000 74.56032 160 ASP D C 1
ATOM 28339 O O . ASP D 1 170 ? -2.25618 58.57719 16.68950 1.000 92.48791 160 ASP D O 1
ATOM 28348 N N . PHE D 1 171 ? -3.58983 59.27167 14.99634 1.000 69.91372 161 PHE D N 1
ATOM 28349 C CA . PHE D 1 171 ? -4.80733 59.29014 15.79672 1.000 77.55683 161 PHE D CA 1
ATOM 28350 C C . PHE D 1 171 ? -5.93072 58.46901 15.17436 1.000 86.21408 161 PHE D C 1
ATOM 28351 O O . PHE D 1 171 ? -7.08615 58.61196 15.59245 1.000 64.31476 161 PHE D O 1
ATOM 28368 N N . ASP D 1 172 ? -5.63247 57.62301 14.18517 1.000 106.65615 162 ASP D N 1
ATOM 28369 C CA . ASP D 1 172 ? -6.67007 56.81487 13.55271 1.000 99.36276 162 ASP D CA 1
ATOM 28370 C C . ASP D 1 172 ? -7.24619 55.75574 14.48669 1.000 99.87033 162 ASP D C 1
ATOM 28371 O O . ASP D 1 172 ? -8.17673 55.04789 14.08674 1.000 98.18981 162 ASP D O 1
ATOM 28380 N N . MET D 1 173 ? -6.72146 55.62213 15.70290 1.000 93.41734 163 MET D N 1
ATOM 28381 C CA . MET D 1 173 ? -7.22736 54.68121 16.69769 1.000 80.84599 163 MET D CA 1
ATOM 28382 C C . MET D 1 173 ? -7.51403 55.40586 18.00907 1.000 89.88066 163 MET D C 1
ATOM 28383 O O . MET D 1 173 ? -7.15055 54.95396 19.09714 1.000 87.36661 163 MET D O 1
ATOM 28397 N N . PHE D 1 174 ? -8.18000 56.55315 17.91230 1.000 98.67089 164 PHE D N 1
ATOM 28398 C CA . PHE D 1 174 ? -8.62499 57.31695 19.06921 1.000 80.73347 164 PHE D CA 1
ATOM 28399 C C . PHE D 1 174 ? -10.10595 57.06476 19.33261 1.000 75.14091 164 PHE D C 1
ATOM 28400 O O . PHE D 1 174 ? -10.81900 56.47956 18.51418 1.000 82.58226 164 PHE D O 1
ATOM 28417 N N . PHE D 1 175 ? -10.56728 57.52309 20.49664 1.000 61.37832 165 PHE D N 1
ATOM 28418 C CA . PHE D 1 175 ? -11.91375 57.21120 20.97181 1.000 58.10741 165 PHE D CA 1
ATOM 28419 C C . PHE D 1 175 ? -12.17934 55.71554 20.82247 1.000 78.28221 165 PHE D C 1
ATOM 28420 O O . PHE D 1 175 ? -13.19960 55.27993 20.28409 1.000 87.86173 165 PHE D O 1
ATOM 28437 N N . TYR D 1 176 ? -11.22399 54.92680 21.31832 1.000 84.13510 166 TYR D N 1
ATOM 28438 C CA . TYR D 1 176 ? -11.24374 53.48076 21.13045 1.000 90.13330 166 TYR D CA 1
ATOM 28439 C C . TYR D 1 176 ? -12.56713 52.86496 21.56249 1.000 86.26812 166 TYR D C 1
ATOM 28440 O O . TYR D 1 176 ? -13.02185 51.88488 20.96072 1.000 76.57768 166 TYR D O 1
ATOM 28458 N N . TRP D 1 177 ? -13.20539 53.42654 22.59145 1.000 83.05037 167 TRP D N 1
ATOM 28459 C CA . TRP D 1 177 ? -14.45800 52.86893 23.08587 1.000 81.23340 167 TRP D CA 1
ATOM 28460 C C . TRP D 1 177 ? -15.58869 52.97414 22.06945 1.000 81.77179 167 TRP D C 1
ATOM 28461 O O . TRP D 1 177 ? -16.53487 52.18109 22.13025 1.000 73.24227 167 TRP D O 1
ATOM 28482 N N . PHE D 1 178 ? -15.51215 53.92775 21.13820 1.000 79.37204 168 PHE D N 1
ATOM 28483 C CA . PHE D 1 178 ? -16.57708 54.16181 20.17313 1.000 86.49741 168 PHE D CA 1
ATOM 28484 C C . PHE D 1 178 ? -16.20364 53.84230 18.73307 1.000 79.95488 168 PHE D C 1
ATOM 28485 O O . PHE D 1 178 ? -17.10589 53.65951 17.90921 1.000 82.00094 168 PHE D O 1
ATOM 28502 N N . THR D 1 179 ? -14.91617 53.73339 18.41311 1.000 86.00552 169 THR D N 1
ATOM 28503 C CA . THR D 1 179 ? -14.47825 53.56983 17.03457 1.000 87.64551 169 THR D CA 1
ATOM 28504 C C . THR D 1 179 ? -13.81944 52.22457 16.76600 1.000 93.88821 169 THR D C 1
ATOM 28505 O O . THR D 1 179 ? -13.40458 51.97303 15.62938 1.000 90.40819 169 THR D O 1
ATOM 28516 N N . ILE D 1 180 ? -13.70942 51.35318 17.77222 1.000 92.91914 170 ILE D N 1
ATOM 28517 C CA . ILE D 1 180 ? -13.10159 50.04540 17.55495 1.000 98.80277 170 ILE D CA 1
ATOM 28518 C C . ILE D 1 180 ? -13.87191 49.24301 16.51502 1.000 103.69695 170 ILE D C 1
ATOM 28519 O O . ILE D 1 180 ? -13.30536 48.34487 15.88249 1.000 101.69594 170 ILE D O 1
ATOM 28535 N N . TYR D 1 181 ? -15.15896 49.54363 16.32098 1.000 96.09318 171 TYR D N 1
ATOM 28536 C CA . TYR D 1 181 ? -15.96152 48.80558 15.35319 1.000 91.40945 171 TYR D CA 1
ATOM 28537 C C . TYR D 1 181 ? -15.60962 49.16085 13.91233 1.000 90.54251 171 TYR D C 1
ATOM 28538 O O . TYR D 1 181 ? -15.97005 48.40928 13.00013 1.000 86.77061 171 TYR D O 1
ATOM 28556 N N . MET D 1 182 ? -14.91948 50.28047 13.68602 1.000 95.45095 172 MET D N 1
ATOM 28557 C CA . MET D 1 182 ? -14.55463 50.72925 12.34761 1.000 87.59954 172 MET D CA 1
ATOM 28558 C C . MET D 1 182 ? -13.11628 50.39939 11.97616 1.000 89.05483 172 MET D C 1
ATOM 28559 O O . MET D 1 182 ? -12.64839 50.83044 10.91499 1.000 96.66790 172 MET D O 1
ATOM 28573 N N . LYS D 1 183 ? -12.40522 49.65564 12.82732 1.000 90.20076 173 LYS D N 1
ATOM 28574 C CA . LYS D 1 183 ? -11.05815 49.19470 12.51263 1.000 93.70225 173 LYS D CA 1
ATOM 28575 C C . LYS D 1 183 ? -10.81906 47.72182 12.83883 1.000 85.75284 173 LYS D C 1
ATOM 28576 O O . LYS D 1 183 ? -10.01706 47.08590 12.15499 1.000 81.31467 173 LYS D O 1
ATOM 28595 N N . GLU D 1 184 ? -11.47971 47.17188 13.85824 1.000 87.64511 174 GLU D N 1
ATOM 28596 C CA . GLU D 1 184 ? -11.36114 45.75330 14.18366 1.000 96.07321 174 GLU D CA 1
ATOM 28597 C C . GLU D 1 184 ? -9.90463 45.33079 14.38188 1.000 86.45603 174 GLU D C 1
ATOM 28598 O O . GLU D 1 184 ? -9.62759 44.29106 14.98587 1.000 74.58586 174 GLU D O 1
ATOM 28610 N N . ARG D 1 195 ? -17.28559 51.88652 27.08935 1.000 97.28470 185 ARG D N 1
ATOM 28611 C CA . ARG D 1 195 ? -17.37874 53.34192 27.03573 1.000 93.59849 185 ARG D CA 1
ATOM 28612 C C . ARG D 1 195 ? -16.22078 53.98677 27.79155 1.000 75.14063 185 ARG D C 1
ATOM 28613 O O . ARG D 1 195 ? -15.34312 53.29062 28.30315 1.000 66.47517 185 ARG D O 1
ATOM 28633 N N . VAL D 1 196 ? -16.21639 55.32137 27.85360 1.000 82.82303 186 VAL D N 1
ATOM 28634 C CA . VAL D 1 196 ? -15.11449 56.02793 28.49636 1.000 85.73937 186 VAL D CA 1
ATOM 28635 C C . VAL D 1 196 ? -14.96628 55.53003 29.92623 1.000 81.79530 186 VAL D C 1
ATOM 28636 O O . VAL D 1 196 ? -15.93977 55.49333 30.69052 1.000 93.28554 186 VAL D O 1
ATOM 28649 N N . ASN D 1 197 ? -13.74285 55.15753 30.30746 1.000 77.19222 187 ASN D N 1
ATOM 28650 C CA . ASN D 1 197 ? -13.52373 54.61932 31.64796 1.000 76.51358 187 ASN D CA 1
ATOM 28651 C C . ASN D 1 197 ? -12.06678 54.84073 32.04946 1.000 76.60546 187 ASN D C 1
ATOM 28652 O O . ASN D 1 197 ? -11.22627 53.93359 31.98600 1.000 69.50570 187 ASN D O 1
ATOM 28663 N N . LEU D 1 198 ? -11.75777 56.05944 32.47221 1.000 74.20052 188 LEU D N 1
ATOM 28664 C CA . LEU D 1 198 ? -10.48193 56.35753 33.10867 1.000 55.15389 188 LEU D CA 1
ATOM 28665 C C . LEU D 1 198 ? -10.65851 56.18327 34.61152 1.000 60.29961 188 LEU D C 1
ATOM 28666 O O . LEU D 1 198 ? -11.44695 56.90225 35.23479 1.000 67.73359 188 LEU D O 1
ATOM 28682 N N . THR D 1 199 ? -9.94263 55.22321 35.18507 1.000 61.16635 189 THR D N 1
ATOM 28683 C CA . THR D 1 199 ? -10.13447 54.83471 36.57287 1.000 60.77035 189 THR D CA 1
ATOM 28684 C C . THR D 1 199 ? -9.06686 55.47039 37.45302 1.000 66.51833 189 THR D C 1
ATOM 28685 O O . THR D 1 199 ? -7.96364 55.78456 36.99845 1.000 55.45338 189 THR D O 1
ATOM 28696 N N . VAL D 1 200 ? -9.41390 55.65870 38.72832 1.000 75.27802 190 VAL D N 1
ATOM 28697 C CA . VAL D 1 200 ? -8.46389 56.22300 39.68200 1.000 69.67519 190 VAL D CA 1
ATOM 28698 C C . VAL D 1 200 ? -7.21489 55.35570 39.75669 1.000 68.02392 190 VAL D C 1
ATOM 28699 O O . VAL D 1 200 ? -6.09376 55.86245 39.87995 1.000 61.85763 190 VAL D O 1
ATOM 28712 N N . ARG D 1 201 ? -7.38729 54.03468 39.67719 1.000 76.27419 191 ARG D N 1
ATOM 28713 C CA . ARG D 1 201 ? -6.24034 53.13476 39.72283 1.000 73.84284 191 ARG D CA 1
ATOM 28714 C C . ARG D 1 201 ? -5.31965 53.35412 38.52963 1.000 69.50251 191 ARG D C 1
ATOM 28715 O O . ARG D 1 201 ? -4.11245 53.10359 38.62354 1.000 58.87442 191 ARG D O 1
ATOM 28736 N N . ASP D 1 202 ? -5.86691 53.81626 37.40181 1.000 74.50034 192 ASP D N 1
ATOM 28737 C CA . ASP D 1 202 ? -5.02967 54.16393 36.26062 1.000 69.50389 192 ASP D CA 1
ATOM 28738 C C . ASP D 1 202 ? -4.37514 55.52792 36.43617 1.000 71.12273 192 ASP D C 1
ATOM 28739 O O . ASP D 1 202 ? -3.24082 55.73103 35.98812 1.000 65.68956 192 ASP D O 1
ATOM 28748 N N . TRP D 1 203 ? -5.06522 56.46429 37.09116 1.000 69.97126 193 TRP D N 1
ATOM 28749 C CA . TRP D 1 203 ? -4.49463 57.78807 37.31408 1.000 61.04749 193 TRP D CA 1
ATOM 28750 C C . TRP D 1 203 ? -3.40544 57.75747 38.37794 1.000 58.95344 193 TRP D C 1
ATOM 28751 O O . TRP D 1 203 ? -2.46691 58.56048 38.32451 1.000 53.12054 193 TRP D O 1
ATOM 28772 N N . GLU D 1 204 ? -3.50856 56.84532 39.34588 1.000 68.76115 194 GLU D N 1
ATOM 28773 C CA . GLU D 1 204 ? -2.46052 56.70725 40.35183 1.000 74.52288 194 GLU D CA 1
ATOM 28774 C C . GLU D 1 204 ? -1.20133 56.10391 39.74161 1.000 56.01888 194 GLU D C 1
ATOM 28775 O O . GLU D 1 204 ? -0.13464 56.72871 39.73478 1.000 64.04319 194 GLU D O 1
ATOM 28787 N N . GLY D 1 205 ? -1.30849 54.88091 39.22931 1.000 63.05933 195 GLY D N 1
ATOM 28788 C CA . GLY D 1 205 ? -0.17026 54.18420 38.66652 1.000 75.70619 195 GLY D CA 1
ATOM 28789 C C . GLY D 1 205 ? -0.01662 54.37476 37.17188 1.000 84.18956 195 GLY D C 1
ATOM 28790 O O . GLY D 1 205 ? -0.01113 53.40094 36.41399 1.000 97.69342 195 GLY D O 1
ATOM 28794 N N . PHE D 1 206 ? 0.08877 55.62398 36.73303 1.000 73.59213 196 PHE D N 1
ATOM 28795 C CA . PHE D 1 206 ? 0.35412 55.91734 35.32880 1.000 77.01540 196 PHE D CA 1
ATOM 28796 C C . PHE D 1 206 ? 1.86276 56.02085 35.10538 1.000 80.72215 196 PHE D C 1
ATOM 28797 O O . PHE D 1 206 ? 2.57347 56.58117 35.94609 1.000 71.41257 196 PHE D O 1
ATOM 28814 N N . PRO D 1 207 ? 2.41775 55.50564 33.99191 1.000 88.27740 197 PRO D N 1
ATOM 28815 C CA . PRO D 1 207 ? 1.80099 54.96741 32.77342 1.000 75.24889 197 PRO D CA 1
ATOM 28816 C C . PRO D 1 207 ? 1.32645 53.51978 32.86877 1.000 84.81454 197 PRO D C 1
ATOM 28817 O O . PRO D 1 207 ? 0.86648 52.96783 31.86887 1.000 85.78634 197 PRO D O 1
ATOM 28828 N N . ASN D 1 208 ? 1.43046 52.91605 34.05002 1.000 87.60564 198 ASN D N 1
ATOM 28829 C CA . ASN D 1 208 ? 1.01426 51.53025 34.23077 1.000 84.14513 198 ASN D CA 1
ATOM 28830 C C . ASN D 1 208 ? -0.50454 51.40779 34.23343 1.000 78.08912 198 ASN D C 1
ATOM 28831 O O . ASN D 1 208 ? -1.11387 51.13712 35.27336 1.000 83.33136 198 ASN D O 1
ATOM 28842 N N . VAL D 1 209 ? -1.12170 51.60785 33.06750 1.000 80.27092 199 VAL D N 1
ATOM 28843 C CA . VAL D 1 209 ? -2.56824 51.48530 32.95276 1.000 87.95153 199 VAL D CA 1
ATOM 28844 C C . VAL D 1 209 ? -2.97259 50.02910 33.14803 1.000 89.49923 199 VAL D C 1
ATOM 28845 O O . VAL D 1 209 ? -2.21843 49.09943 32.82846 1.000 95.37999 199 VAL D O 1
ATOM 28858 N N . LYS D 1 210 ? -4.17706 49.82520 33.68166 1.000 85.57435 200 LYS D N 1
ATOM 28859 C CA . LYS D 1 210 ? -4.65587 48.47844 33.96407 1.000 88.96783 200 LYS D CA 1
ATOM 28860 C C . LYS D 1 210 ? -6.13018 48.33308 33.60677 1.000 88.06410 200 LYS D C 1
ATOM 28861 O O . LYS D 1 210 ? -6.51142 47.38654 32.91044 1.000 89.55126 200 LYS D O 1
ATOM 28880 N N . ASP D 1 211 ? -6.96906 49.26302 34.07116 1.000 92.57754 201 ASP D N 1
ATOM 28881 C CA . ASP D 1 211 ? -8.39758 49.16364 33.78581 1.000 91.51313 201 ASP D CA 1
ATOM 28882 C C . ASP D 1 211 ? -8.69111 49.50601 32.32935 1.000 81.73267 201 ASP D C 1
ATOM 28883 O O . ASP D 1 211 ? -9.35427 48.73769 31.62306 1.000 85.42819 201 ASP D O 1
ATOM 28892 N N . SER D 1 212 ? -8.20981 50.65743 31.86132 1.000 83.19477 202 SER D N 1
ATOM 28893 C CA . SER D 1 212 ? -8.26130 50.99621 30.43891 1.000 90.38631 202 SER D CA 1
ATOM 28894 C C . SER D 1 212 ? -7.02336 50.38891 29.79184 1.000 91.73295 202 SER D C 1
ATOM 28895 O O . SER D 1 212 ? -5.95276 50.99741 29.75290 1.000 92.29898 202 SER D O 1
ATOM 28903 N N . LYS D 1 213 ? -7.17555 49.17273 29.26530 1.000 95.65174 203 LYS D N 1
ATOM 28904 C CA . LYS D 1 213 ? -6.04588 48.41746 28.74482 1.000 101.76235 203 LYS D CA 1
ATOM 28905 C C . LYS D 1 213 ? -6.03602 48.48812 27.22433 1.000 98.07285 203 LYS D C 1
ATOM 28906 O O . LYS D 1 213 ? -6.96024 47.96508 26.58421 1.000 99.20673 203 LYS D O 1
ATOM 28925 N N . PRO D 1 214 ? -5.05079 49.14551 26.60153 1.000 102.38408 204 PRO D N 1
ATOM 28926 C CA . PRO D 1 214 ? -4.96598 49.12699 25.13530 1.000 105.62758 204 PRO D CA 1
ATOM 28927 C C . PRO D 1 214 ? -4.30887 47.86231 24.60527 1.000 111.48693 204 PRO D C 1
ATOM 28928 O O . PRO D 1 214 ? -4.12576 46.88866 25.34299 1.000 117.72786 204 PRO D O 1
ATOM 28939 N N . PHE D 1 215 ? -3.97834 47.86176 23.31417 1.000 102.12952 205 PHE D N 1
ATOM 28940 C CA . PHE D 1 215 ? -3.21364 46.79140 22.68400 1.000 103.95388 205 PHE D CA 1
ATOM 28941 C C . PHE D 1 215 ? -1.74323 47.15054 22.50882 1.000 105.68118 205 PHE D C 1
ATOM 28942 O O . PHE D 1 215 ? -0.87188 46.29950 22.71133 1.000 109.56659 205 PHE D O 1
ATOM 28959 N N . HIS D 1 216 ? -1.45375 48.39308 22.13015 1.000 106.68189 206 HIS D N 1
ATOM 28960 C CA . HIS D 1 216 ? -0.09586 48.91201 22.02711 1.000 103.67531 206 HIS D CA 1
ATOM 28961 C C . HIS D 1 216 ? 0.09800 50.01224 23.06187 1.000 91.97895 206 HIS D C 1
ATOM 28962 O O . HIS D 1 216 ? -0.67442 50.97570 23.09919 1.000 103.65245 206 HIS D O 1
ATOM 28976 N N . TRP D 1 217 ? 1.12521 49.86924 23.89525 1.000 89.39046 207 TRP D N 1
ATOM 28977 C CA . TRP D 1 217 ? 1.45707 50.86969 24.90051 1.000 90.29924 207 TRP D CA 1
ATOM 28978 C C . TRP D 1 217 ? 2.93995 50.75626 25.21503 1.000 82.44645 207 TRP D C 1
ATOM 28979 O O . TRP D 1 217 ? 3.49421 49.65128 25.16998 1.000 87.24271 207 TRP D O 1
ATOM 29000 N N . PRO D 1 218 ? 3.61397 51.86850 25.52488 1.000 86.47756 208 PRO D N 1
ATOM 29001 C CA . PRO D 1 218 ? 5.06254 51.78097 25.77970 1.000 89.22352 208 PRO D CA 1
ATOM 29002 C C . PRO D 1 218 ? 5.43706 50.88315 26.94770 1.000 97.45179 208 PRO D C 1
ATOM 29003 O O . PRO D 1 218 ? 6.48311 50.22256 26.89346 1.000 99.54906 208 PRO D O 1
ATOM 29014 N N . THR D 1 219 ? 4.62442 50.83118 28.00549 1.000 97.92684 209 THR D N 1
ATOM 29015 C CA . THR D 1 219 ? 4.96884 49.96651 29.12872 1.000 97.89908 209 THR D CA 1
ATOM 29016 C C . THR D 1 219 ? 4.83533 48.49493 28.76613 1.000 105.84189 209 THR D C 1
ATOM 29017 O O . THR D 1 219 ? 5.50458 47.65006 29.37146 1.000 118.28995 209 THR D O 1
ATOM 29028 N N . TYR D 1 220 ? 3.99658 48.16462 27.78617 1.000 97.21811 210 TYR D N 1
ATOM 29029 C CA . TYR D 1 220 ? 3.84102 46.76809 27.40947 1.000 93.92167 210 TYR D CA 1
ATOM 29030 C C . TYR D 1 220 ? 5.16851 46.22285 26.89810 1.000 91.35149 210 TYR D C 1
ATOM 29031 O O . TYR D 1 220 ? 5.83466 46.84785 26.06678 1.000 78.28326 210 TYR D O 1
ATOM 29049 N N . LYS D 1 221 ? 5.54867 45.04620 27.39831 1.000 100.18622 211 LYS D N 1
ATOM 29050 C CA . LYS D 1 221 ? 6.71965 44.35792 26.86879 1.000 97.03117 211 LYS D CA 1
ATOM 29051 C C . LYS D 1 221 ? 6.41239 43.72791 25.51745 1.000 99.58771 211 LYS D C 1
ATOM 29052 O O . LYS D 1 221 ? 7.24031 43.77241 24.60062 1.000 90.54220 211 LYS D O 1
ATOM 29071 N N . ASN D 1 222 ? 5.22113 43.15458 25.37796 1.000 99.96282 212 ASN D N 1
ATOM 29072 C CA . ASN D 1 222 ? 4.73419 42.61565 24.12041 1.000 94.82256 212 ASN D CA 1
ATOM 29073 C C . ASN D 1 222 ? 3.31533 43.13217 23.91407 1.000 94.00938 212 ASN D C 1
ATOM 29074 O O . ASN D 1 222 ? 2.50250 43.09528 24.85509 1.000 97.61190 212 ASN D O 1
ATOM 29085 N N . PRO D 1 223 ? 2.97944 43.62949 22.72451 1.000 93.57463 213 PRO D N 1
ATOM 29086 C CA . PRO D 1 223 ? 1.63628 44.18123 22.51083 1.000 105.59121 213 PRO D CA 1
ATOM 29087 C C . PRO D 1 223 ? 0.55207 43.19688 22.92575 1.000 107.24582 213 PRO D C 1
ATOM 29088 O O . PRO D 1 223 ? 0.64923 41.99253 22.68109 1.000 102.11324 213 PRO D O 1
ATOM 29099 N N . GLY D 1 224 ? -0.49004 43.72407 23.56298 1.000 108.97743 214 GLY D N 1
ATOM 29100 C CA . GLY D 1 224 ? -1.53878 42.88377 24.09901 1.000 95.10978 214 GLY D CA 1
ATOM 29101 C C . GLY D 1 224 ? -1.19230 42.23092 25.41387 1.000 94.53153 214 GLY D C 1
ATOM 29102 O O . GLY D 1 224 ? -1.77734 41.19804 25.75434 1.000 97.25480 214 GLY D O 1
ATOM 29106 N N . GLN D 1 225 ? -0.25739 42.80828 26.17057 1.000 90.66027 215 GLN D N 1
ATOM 29107 C CA . GLN D 1 225 ? 0.13998 42.22464 27.44642 1.000 88.36884 215 GLN D CA 1
ATOM 29108 C C . GLN D 1 225 ? -1.05361 42.12703 28.38616 1.000 107.79482 215 GLN D C 1
ATOM 29109 O O . GLN D 1 225 ? -1.43120 41.03505 28.82628 1.000 126.35056 215 GLN D O 1
ATOM 29123 N N . GLU D 1 226 ? -1.66224 43.26543 28.70004 1.000 99.03184 216 GLU D N 1
ATOM 29124 C CA . GLU D 1 226 ? -2.86122 43.29714 29.52480 1.000 104.64374 216 GLU D CA 1
ATOM 29125 C C . GLU D 1 226 ? -4.06485 43.63276 28.65552 1.000 90.10121 216 GLU D C 1
ATOM 29126 O O . GLU D 1 226 ? -3.91815 43.94932 27.47457 1.0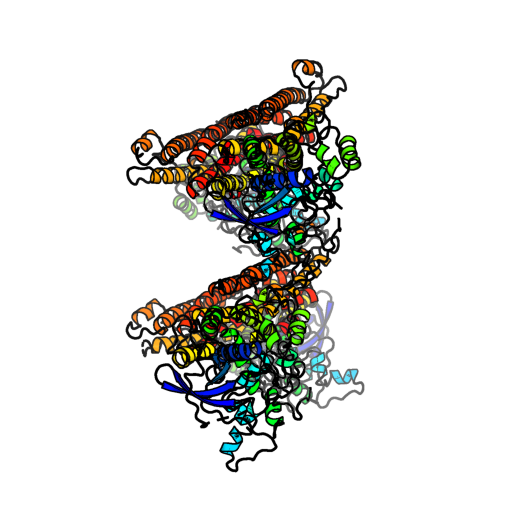00 86.64783 216 GLU D O 1
ATOM 29138 N N . TYR D 1 247 ? 8.87011 47.43112 21.55447 1.000 72.78976 237 TYR D N 1
ATOM 29139 C CA . TYR D 1 247 ? 9.81678 48.43201 22.03526 1.000 100.72539 237 TYR D CA 1
ATOM 29140 C C . TYR D 1 247 ? 11.15262 47.79007 22.40667 1.000 112.07918 237 TYR D C 1
ATOM 29141 O O . TYR D 1 247 ? 11.18118 46.65685 22.88666 1.000 110.93792 237 TYR D O 1
ATOM 29158 N N . PRO D 1 248 ? 12.26873 48.50663 22.18666 1.000 111.42794 238 PRO D N 1
ATOM 29159 C CA . PRO D 1 248 ? 13.57209 47.94902 22.57331 1.000 110.45187 238 PRO D CA 1
ATOM 29160 C C . PRO D 1 248 ? 13.80121 48.02898 24.07376 1.000 98.74141 238 PRO D C 1
ATOM 29161 O O . PRO D 1 248 ? 14.43275 47.14692 24.66366 1.000 100.13010 238 PRO D O 1
ATOM 29172 N N . ASP D 1 249 ? 13.29194 49.08873 24.69827 1.000 103.17760 239 ASP D N 1
ATOM 29173 C CA . ASP D 1 249 ? 13.44076 49.30602 26.13736 1.000 93.69866 239 ASP D CA 1
ATOM 29174 C C . ASP D 1 249 ? 12.12367 49.84277 26.67837 1.000 99.19524 239 ASP D C 1
ATOM 29175 O O . ASP D 1 249 ? 11.94088 51.05658 26.83388 1.000 103.48189 239 ASP D O 1
ATOM 29184 N N . PRO D 1 250 ? 11.16896 48.95525 26.98051 1.000 90.74730 240 PRO D N 1
ATOM 29185 C CA . PRO D 1 250 ? 9.88941 49.41402 27.54037 1.000 90.79677 240 PRO D CA 1
ATOM 29186 C C . PRO D 1 250 ? 10.00217 49.80767 29.00312 1.000 98.81481 240 PRO D C 1
ATOM 29187 O O . PRO D 1 250 ? 9.24187 50.65364 29.48471 1.000 107.62945 240 PRO D O 1
ATOM 29198 N N . GLY D 1 251 ? 10.94504 49.19409 29.72100 1.000 95.06281 241 GLY D N 1
ATOM 29199 C CA . GLY D 1 251 ? 11.13346 49.51646 31.12388 1.000 104.43309 241 GLY D CA 1
ATOM 29200 C C . GLY D 1 251 ? 11.41492 50.98201 31.37312 1.000 99.01610 241 GLY D C 1
ATOM 29201 O O . GLY D 1 251 ? 11.19071 51.46943 32.48662 1.000 91.57840 241 GLY D O 1
ATOM 29205 N N . GLN D 1 252 ? 11.90148 51.69943 30.35809 1.000 96.66623 242 GLN D N 1
ATOM 29206 C CA . GLN D 1 252 ? 12.16117 53.12510 30.51652 1.000 99.44728 242 GLN D CA 1
ATOM 29207 C C . GLN D 1 252 ? 10.87055 53.89705 30.74839 1.000 97.69922 242 GLN D C 1
ATOM 29208 O O . GLN D 1 252 ? 10.89144 54.97010 31.36223 1.000 101.02617 242 GLN D O 1
ATOM 29222 N N . PHE D 1 253 ? 9.74508 53.37059 30.26661 1.000 89.79781 243 PHE D N 1
ATOM 29223 C CA . PHE D 1 253 ? 8.44651 53.97724 30.51969 1.000 89.54104 243 PHE D CA 1
ATOM 29224 C C . PHE D 1 253 ? 7.83826 53.51644 31.83531 1.000 93.51064 243 PHE D C 1
ATOM 29225 O O . PHE D 1 253 ? 7.14604 54.29895 32.49721 1.000 87.55216 243 PHE D O 1
ATOM 29242 N N . GLU D 1 254 ? 8.08289 52.26344 32.22915 1.000 97.77004 244 GLU D N 1
ATOM 29243 C CA . GLU D 1 254 ? 7.55366 51.77141 33.49561 1.000 90.28878 244 GLU D CA 1
ATOM 29244 C C . GLU D 1 254 ? 8.21099 52.46317 34.68180 1.000 99.45302 244 GLU D C 1
ATOM 29245 O O . GLU D 1 254 ? 7.57820 52.62330 35.73172 1.000 107.56213 244 GLU D O 1
ATOM 29257 N N . GLN D 1 255 ? 9.46848 52.88602 34.53656 1.000 94.17106 245 GLN D N 1
ATOM 29258 C CA . GLN D 1 255 ? 10.17266 53.51447 35.64613 1.000 98.38902 245 GLN D CA 1
ATOM 29259 C C . GLN D 1 255 ? 9.66921 54.92281 35.92937 1.000 92.52410 245 GLN D C 1
ATOM 29260 O O . GLN D 1 255 ? 9.98313 55.47243 36.99096 1.000 93.17219 245 GLN D O 1
ATOM 29274 N N . LEU D 1 256 ? 8.90342 55.51782 35.01127 1.000 93.84649 246 LEU D N 1
ATOM 29275 C CA . LEU D 1 256 ? 8.34636 56.84264 35.25248 1.000 91.64578 246 LEU D CA 1
ATOM 29276 C C . LEU D 1 256 ? 7.33203 56.83088 36.38854 1.000 81.56782 246 LEU D C 1
ATOM 29277 O O . LEU D 1 256 ? 7.08772 57.87760 36.99656 1.000 81.89842 246 LEU D O 1
ATOM 29293 N N . ALA D 1 257 ? 6.73809 55.67402 36.68925 1.000 87.27358 247 ALA D N 1
ATOM 29294 C CA . ALA D 1 257 ? 5.89920 55.55842 37.87488 1.000 91.66472 247 ALA D CA 1
ATOM 29295 C C . ALA D 1 257 ? 6.72998 55.50184 39.14976 1.000 87.91788 247 ALA D C 1
ATOM 29296 O O . ALA D 1 257 ? 6.21489 55.81781 40.22742 1.000 80.58308 247 ALA D O 1
ATOM 29303 N N . HIS D 1 258 ? 8.00193 55.10809 39.04889 1.000 87.85149 248 HIS D N 1
ATOM 29304 C CA . HIS D 1 258 ? 8.87308 55.07566 40.21779 1.000 97.50004 248 HIS D CA 1
ATOM 29305 C C . HIS D 1 258 ? 9.38787 56.46746 40.56441 1.000 90.24452 248 HIS D C 1
ATOM 29306 O O . HIS D 1 258 ? 9.53419 56.80240 41.74512 1.000 89.11277 248 HIS D O 1
ATOM 29320 N N . GLU D 1 259 ? 9.68026 57.27805 39.55286 1.000 89.16638 249 GLU D N 1
ATOM 29321 C CA . GLU D 1 259 ? 10.22612 58.61271 39.77570 1.000 85.14421 249 GLU D CA 1
ATOM 29322 C C . GLU D 1 259 ? 9.12127 59.56210 40.22727 1.000 77.62696 249 GLU D C 1
ATOM 29323 O O . GLU D 1 259 ? 8.07600 59.63892 39.57409 1.000 73.31167 249 GLU D O 1
ATOM 29335 N N . PRO D 1 260 ? 9.30759 60.29821 41.32785 1.000 69.76674 250 PRO D N 1
ATOM 29336 C CA . PRO D 1 260 ? 8.28343 61.28269 41.70702 1.000 70.28884 250 PRO D CA 1
ATOM 29337 C C . PRO D 1 260 ? 8.24831 62.48114 40.77762 1.000 65.71353 250 PRO D C 1
ATOM 29338 O O . PRO D 1 260 ? 7.17124 63.04971 40.56057 1.000 68.60878 250 PRO D O 1
ATOM 29349 N N . VAL D 1 261 ? 9.39460 62.88357 40.22306 1.000 68.37713 251 VAL D N 1
ATOM 29350 C CA . VAL D 1 261 ? 9.41596 64.01313 39.29803 1.000 63.81359 251 VAL D CA 1
ATOM 29351 C C . VAL D 1 261 ? 8.54022 63.72196 38.08691 1.000 62.15465 251 VAL D C 1
ATOM 29352 O O . VAL D 1 261 ? 7.88929 64.62139 37.54059 1.000 51.32255 251 VAL D O 1
ATOM 29365 N N . ALA D 1 262 ? 8.51427 62.46273 37.64326 1.000 62.38124 252 ALA D N 1
ATOM 29366 C CA . ALA D 1 262 ? 7.64593 62.09366 36.53168 1.000 52.86131 252 ALA D CA 1
ATOM 29367 C C . ALA D 1 262 ? 6.17766 62.15052 36.93090 1.000 52.21359 252 ALA D C 1
ATOM 29368 O O . ALA D 1 262 ? 5.31997 62.44354 36.09073 1.000 63.34512 252 ALA D O 1
ATOM 29375 N N . GLN D 1 263 ? 5.86630 61.87073 38.19873 1.000 56.40770 253 GLN D N 1
ATOM 29376 C CA . GLN D 1 263 ? 4.49405 62.03096 38.66551 1.000 51.49417 253 GLN D CA 1
ATOM 29377 C C . GLN D 1 263 ? 4.13767 63.50213 38.82837 1.000 53.63219 253 GLN D C 1
ATOM 29378 O O . GLN D 1 263 ? 2.97329 63.87988 38.65636 1.000 54.03682 253 GLN D O 1
ATOM 29392 N N . GLU D 1 264 ? 5.12137 64.34371 39.15664 1.000 56.21104 254 GLU D N 1
ATOM 29393 C CA . GLU D 1 264 ? 4.87885 65.78156 39.18706 1.000 48.08792 254 GLU D CA 1
ATOM 29394 C C . GLU D 1 264 ? 4.55163 66.30129 37.79345 1.000 47.64889 254 GLU D C 1
ATOM 29395 O O . GLU D 1 264 ? 3.70581 67.18911 37.63550 1.000 50.27087 254 GLU D O 1
ATOM 29407 N N . GLN D 1 265 ? 5.20221 65.74655 36.76646 1.000 48.49968 255 GLN D N 1
ATOM 29408 C CA . GLN D 1 265 ? 4.86506 66.11068 35.39460 1.000 48.27932 255 GLN D CA 1
ATOM 29409 C C . GLN D 1 265 ? 3.47133 65.62140 35.02386 1.000 55.21513 255 GLN D C 1
ATOM 29410 O O . GLN D 1 265 ? 2.73545 66.30770 34.30436 1.000 61.01069 255 GLN D O 1
ATOM 29424 N N . LYS D 1 266 ? 3.09084 64.43735 35.50980 1.000 49.63605 256 LYS D N 1
ATOM 29425 C CA . LYS D 1 266 ? 1.78159 63.88938 35.17558 1.000 49.26948 256 LYS D CA 1
ATOM 29426 C C . LYS D 1 266 ? 0.66401 64.80687 35.64791 1.000 48.06861 256 LYS D C 1
ATOM 29427 O O . LYS D 1 266 ? -0.29993 65.05494 34.91371 1.000 47.73672 256 LYS D O 1
ATOM 29446 N N . PHE D 1 267 ? 0.77813 65.32822 36.86928 1.000 54.62499 257 PHE D N 1
ATOM 29447 C CA . PHE D 1 267 ? -0.24650 66.23428 37.37126 1.000 48.72685 257 PHE D CA 1
ATOM 29448 C C . PHE D 1 267 ? -0.26752 67.53386 36.57805 1.000 45.35984 257 PHE D C 1
ATOM 29449 O O . PHE D 1 267 ? -1.34175 68.03515 36.22612 1.000 44.77020 257 PHE D O 1
ATOM 29466 N N . ALA D 1 268 ? 0.90848 68.09275 36.28319 1.000 45.24087 258 ALA D N 1
ATOM 29467 C CA . ALA D 1 268 ? 0.95670 69.31558 35.49188 1.000 44.42672 258 ALA D CA 1
ATOM 29468 C C . ALA D 1 268 ? 0.28354 69.12510 34.14196 1.000 46.29645 258 ALA D C 1
ATOM 29469 O O . ALA D 1 268 ? -0.29637 70.07173 33.59818 1.000 45.53496 258 ALA D O 1
ATOM 29476 N N . ALA D 1 269 ? 0.34218 67.91107 33.59111 1.000 45.79110 259 ALA D N 1
ATOM 29477 C CA . ALA D 1 269 ? -0.33566 67.63650 32.32959 1.000 46.74151 259 ALA D CA 1
ATOM 29478 C C . ALA D 1 269 ? -1.84042 67.51601 32.53474 1.000 45.88162 259 ALA D C 1
ATOM 29479 O O . ALA D 1 269 ? -2.62901 68.11072 31.79094 1.000 46.94252 259 ALA D O 1
ATOM 29486 N N . ALA D 1 270 ? -2.25919 66.75643 33.54918 1.000 46.16472 260 ALA D N 1
ATOM 29487 C CA . ALA D 1 270 ? -3.68670 66.60269 33.80627 1.000 48.25670 260 ALA D CA 1
ATOM 29488 C C . ALA D 1 270 ? -4.33008 67.94174 34.14156 1.000 44.74294 260 ALA D C 1
ATOM 29489 O O . ALA D 1 270 ? -5.47107 68.20780 33.74627 1.000 48.25452 260 ALA D O 1
ATOM 29496 N N . LEU D 1 271 ? -3.61229 68.80383 34.86380 1.000 44.01131 261 LEU D N 1
ATOM 29497 C CA . LEU D 1 271 ? -4.15467 70.12322 35.16290 1.000 42.85910 261 LEU D CA 1
ATOM 29498 C C . LEU D 1 271 ? -4.21569 70.98749 33.91051 1.000 52.01502 261 LEU D C 1
ATOM 29499 O O . LEU D 1 271 ? -5.07060 71.87509 33.81129 1.000 43.44509 261 LEU D O 1
ATOM 29515 N N . LYS D 1 272 ? -3.31544 70.75197 32.95300 1.000 44.84692 262 LYS D N 1
ATOM 29516 C CA . LYS D 1 272 ? -3.38470 71.46726 31.68351 1.000 45.89533 262 LYS D CA 1
ATOM 29517 C C . LYS D 1 272 ? -4.62821 71.06391 30.90014 1.000 44.68421 262 LYS D C 1
ATOM 29518 O O . LYS D 1 272 ? -5.30180 71.91607 30.30907 1.000 43.12402 262 LYS D O 1
ATOM 29537 N N . ILE D 1 273 ? -4.94638 69.76651 30.88360 1.000 44.16517 263 ILE D N 1
ATOM 29538 C CA . ILE D 1 273 ? -6.14541 69.29826 30.19515 1.000 44.60440 263 ILE D CA 1
ATOM 29539 C C . ILE D 1 273 ? -7.39852 69.88258 30.82812 1.000 43.88016 263 ILE D C 1
ATOM 29540 O O . ILE D 1 273 ? -8.38258 70.16704 30.13360 1.000 43.86185 263 ILE D O 1
ATOM 29556 N N . LEU D 1 274 ? -7.38852 70.07133 32.14766 1.000 43.34062 264 LEU D N 1
ATOM 29557 C CA . LEU D 1 274 ? -8.58692 70.51429 32.84858 1.000 45.30355 264 LEU D CA 1
ATOM 29558 C C . LEU D 1 274 ? -8.82685 72.01161 32.69788 1.000 41.75723 264 LEU D C 1
ATOM 29559 O O . LEU D 1 274 ? -9.98263 72.44647 32.64595 1.000 41.46929 264 LEU D O 1
ATOM 29575 N N . LEU D 1 275 ? -7.76431 72.81005 32.62555 1.000 41.27706 265 LEU D N 1
ATOM 29576 C CA . LEU D 1 275 ? -7.90634 74.25998 32.62782 1.000 40.32992 265 LEU D CA 1
ATOM 29577 C C . LEU D 1 275 ? -7.96044 74.86087 31.22868 1.000 40.42095 265 LEU D C 1
ATOM 29578 O O . LEU D 1 275 ? -8.59179 75.90762 31.03962 1.000 39.84781 265 LEU D O 1
ATOM 29594 N N . THR D 1 276 ? -7.32203 74.22990 30.24153 1.000 37.01269 266 THR D N 1
ATOM 29595 C CA . THR D 1 276 ? -7.33440 74.76794 28.88665 1.000 37.71244 266 THR D CA 1
ATOM 29596 C C . THR D 1 276 ? -8.67838 74.58635 28.19360 1.000 38.70232 266 THR D C 1
ATOM 29597 O O . THR D 1 276 ? -8.89188 75.18093 27.13286 1.000 41.46692 266 THR D O 1
ATOM 29608 N N . TYR D 1 277 ? -9.58344 73.79201 28.76413 1.000 49.10939 267 TYR D N 1
ATOM 29609 C CA . TYR D 1 277 ? -10.86641 73.50020 28.13561 1.000 39.88786 267 TYR D CA 1
ATOM 29610 C C . TYR D 1 277 ? -11.81205 74.69390 28.18242 1.000 40.10609 267 TYR D C 1
ATOM 29611 O O . TYR D 1 277 ? -12.58202 74.84793 29.13562 1.000 39.91175 267 TYR D O 1
ATOM 29629 N N . GLN D 1 278 ? -11.76592 75.53669 27.15439 1.000 59.87540 268 GLN D N 1
ATOM 29630 C CA . GLN D 1 278 ? -12.70061 76.64569 27.00810 1.000 62.68147 268 GLN D CA 1
ATOM 29631 C C . GLN D 1 278 ? -13.74405 76.26252 25.96356 1.000 61.36645 268 GLN D C 1
ATOM 29632 O O . GLN D 1 278 ? -13.53965 76.49833 24.76547 1.000 42.94795 268 GLN D O 1
ATOM 29646 N N . PRO D 1 279 ? -14.87574 75.68041 26.37647 1.000 54.13667 269 PRO D N 1
ATOM 29647 C CA . PRO D 1 279 ? -15.76462 75.04132 25.38988 1.000 44.77734 269 PRO D CA 1
ATOM 29648 C C . PRO D 1 279 ? -16.32862 75.99835 24.35686 1.000 55.69059 269 PRO D C 1
ATOM 29649 O O . PRO D 1 279 ? -16.47120 75.62213 23.18668 1.000 64.77558 269 PRO D O 1
ATOM 29660 N N . GLU D 1 280 ? -16.66180 77.22826 24.75324 1.000 61.01660 270 GLU D N 1
ATOM 29661 C CA . GLU D 1 280 ? -17.20813 78.18014 23.79216 1.000 60.83444 270 GLU D CA 1
ATOM 29662 C C . GLU D 1 280 ? -16.22355 78.45044 22.66111 1.000 69.40322 270 GLU D C 1
ATOM 29663 O O . GLU D 1 280 ? -16.63636 78.71400 21.52585 1.000 58.81016 270 GLU D O 1
ATOM 29675 N N . MET D 1 281 ? -14.92237 78.37323 22.94700 1.000 69.63964 271 MET D N 1
ATOM 29676 C CA . MET D 1 281 ? -13.90980 78.61749 21.92643 1.000 51.18632 271 MET D CA 1
ATOM 29677 C C . MET D 1 281 ? -13.64175 77.37399 21.08721 1.000 45.72220 271 MET D C 1
ATOM 29678 O O . MET D 1 281 ? -13.53196 77.46657 19.86031 1.000 52.97988 271 MET D O 1
ATOM 29692 N N . ILE D 1 282 ? -13.52871 76.20537 21.72394 1.000 59.05926 272 ILE D N 1
ATOM 29693 C CA . ILE D 1 282 ? -13.29108 74.97500 20.97291 1.000 53.68632 272 ILE D CA 1
ATOM 29694 C C . ILE D 1 282 ? -14.39856 74.75503 19.95318 1.000 57.02429 272 ILE D C 1
ATOM 29695 O O . ILE D 1 282 ? -14.16659 74.17881 18.88305 1.000 60.83642 272 ILE D O 1
ATOM 29711 N N . ARG D 1 283 ? -15.61436 75.20998 20.26117 1.000 64.82856 273 ARG D N 1
ATOM 29712 C CA . ARG D 1 283 ? -16.71468 75.08424 19.31243 1.000 70.43227 273 ARG D CA 1
ATOM 29713 C C . ARG D 1 283 ? -16.44581 75.89319 18.05014 1.000 62.36930 273 ARG D C 1
ATOM 29714 O O . ARG D 1 283 ? -16.71392 75.42769 16.93627 1.000 56.21862 273 ARG D O 1
ATOM 29735 N N . LYS D 1 284 ? -15.91070 77.10702 18.20337 1.000 68.26994 274 LYS D N 1
ATOM 29736 C CA . LYS D 1 284 ? -15.61488 77.93537 17.03927 1.000 58.90877 274 LYS D CA 1
ATOM 29737 C C . LYS D 1 284 ? -14.46193 77.36146 16.22435 1.000 56.02170 274 LYS D C 1
ATOM 29738 O O . LYS D 1 284 ? -14.49506 77.39132 14.98861 1.000 76.04491 274 LYS D O 1
ATOM 29757 N N . ARG D 1 285 ? -13.43570 76.82927 16.89203 1.000 49.32282 275 ARG D N 1
ATOM 29758 C CA . ARG D 1 285 ? -12.29039 76.29976 16.15939 1.000 63.56564 275 ARG D CA 1
ATOM 29759 C C . ARG D 1 285 ? -12.64264 75.00897 15.43279 1.000 63.79182 275 ARG D C 1
ATOM 29760 O O . ARG D 1 285 ? -12.12565 74.75486 14.33856 1.000 60.89247 275 ARG D O 1
ATOM 29781 N N . LEU D 1 286 ? -13.51749 74.18708 16.01640 1.000 62.01991 276 LEU D N 1
ATOM 29782 C CA . LEU D 1 286 ? -13.97858 72.99253 15.31824 1.000 63.39604 276 LEU D CA 1
ATOM 29783 C C . LEU D 1 286 ? -14.82849 73.36245 14.10948 1.000 75.23260 276 LEU D C 1
ATOM 29784 O O . LEU D 1 286 ? -14.70937 72.74301 13.04594 1.000 79.41445 276 LEU D O 1
ATOM 29800 N N . THR D 1 287 ? -15.69310 74.37060 14.25308 1.000 69.23581 277 THR D N 1
ATOM 29801 C CA . THR D 1 287 ? -16.49564 74.81562 13.11944 1.000 62.21507 277 THR D CA 1
ATOM 29802 C C . THR D 1 287 ? -15.61826 75.36949 12.00503 1.000 60.87199 277 THR D C 1
ATOM 29803 O O . THR D 1 287 ? -16.00138 75.31962 10.83095 1.000 70.04638 277 THR D O 1
ATOM 29814 N N . GLU D 1 288 ? -14.43572 75.88660 12.34560 1.000 58.17890 278 GLU D N 1
ATOM 29815 C CA . GLU D 1 288 ? -13.47901 76.27759 11.31840 1.000 62.48903 278 GLU D CA 1
ATOM 29816 C C . GLU D 1 288 ? -12.88849 75.06682 10.61032 1.000 57.91135 278 GLU D C 1
ATOM 29817 O O . GLU D 1 288 ? -12.44145 75.18761 9.46475 1.000 60.89332 278 GLU D O 1
ATOM 29829 N N . LEU D 1 289 ? -12.89081 73.90472 11.26389 1.000 60.94880 279 LEU D N 1
ATOM 29830 C CA . LEU D 1 289 ? -12.32380 72.68616 10.70511 1.000 63.67490 279 LEU D CA 1
ATOM 29831 C C . LEU D 1 289 ? -13.36175 71.78683 10.04720 1.000 69.45266 279 LEU D C 1
ATOM 29832 O O . LEU D 1 289 ? -12.99387 70.95910 9.20559 1.000 57.80375 279 LEU D O 1
ATOM 29848 N N . PHE D 1 290 ? -14.64052 71.93364 10.40103 1.000 83.01521 280 PHE D N 1
ATOM 29849 C CA . PHE D 1 290 ? -15.69379 71.07070 9.87876 1.000 74.10208 280 PHE D CA 1
ATOM 29850 C C . PHE D 1 290 ? -16.85227 71.86981 9.29558 1.000 73.50320 280 PHE D C 1
ATOM 29851 O O . PHE D 1 290 ? -17.53078 71.40488 8.37408 1.000 71.42501 280 PHE D O 1
ATOM 29868 N N . GLY D 1 291 ? -17.09078 73.06846 9.82310 1.000 69.54957 281 GLY D N 1
ATOM 29869 C CA . GLY D 1 291 ? -18.24321 73.82268 9.37481 1.000 70.55754 281 GLY D CA 1
ATOM 29870 C C . GLY D 1 291 ? -19.52599 73.17196 9.86444 1.000 78.25713 281 GLY D C 1
ATOM 29871 O O . GLY D 1 291 ? -19.58004 72.57128 10.94253 1.000 76.91929 281 GLY D O 1
ATOM 29875 N N . GLU D 1 292 ? -20.57686 73.28798 9.05527 1.000 81.30735 282 GLU D N 1
ATOM 29876 C CA . GLU D 1 292 ? -21.86158 72.68398 9.37726 1.000 80.23106 282 GLU D CA 1
ATOM 29877 C C . GLU D 1 292 ? -22.00694 71.27211 8.82571 1.000 74.87634 282 GLU D C 1
ATOM 29878 O O . GLU D 1 292 ? -23.11930 70.73427 8.82875 1.000 63.58051 282 GLU D O 1
ATOM 29890 N N . MET D 1 293 ? -20.92102 70.65658 8.36029 1.000 62.79065 283 MET D N 1
ATOM 29891 C CA . MET D 1 293 ? -21.01453 69.28674 7.87420 1.000 78.30652 283 MET D CA 1
ATOM 29892 C C . MET D 1 293 ? -21.53494 68.39636 8.99646 1.000 77.11246 283 MET D C 1
ATOM 29893 O O . MET D 1 293 ? -20.99452 68.38975 10.10636 1.000 81.75211 283 MET D O 1
ATOM 29907 N N . THR D 1 294 ? -22.59504 67.65078 8.70398 1.000 70.10196 284 THR D N 1
ATOM 29908 C CA . THR D 1 294 ? -23.29281 66.88178 9.72005 1.000 77.60052 284 THR D CA 1
ATOM 29909 C C . THR D 1 294 ? -22.51981 65.61342 10.07691 1.000 76.56429 284 THR D C 1
ATOM 29910 O O . THR D 1 294 ? -21.58706 65.19813 9.38299 1.000 70.35491 284 THR D O 1
ATOM 29921 N N . LEU D 1 295 ? -22.91272 65.00992 11.20185 1.000 75.50609 285 LEU D N 1
ATOM 29922 C CA . LEU D 1 295 ? -22.35691 63.72234 11.60348 1.000 69.90128 285 LEU D CA 1
ATOM 29923 C C . LEU D 1 295 ? -22.38529 62.74035 10.44028 1.000 71.38582 285 LEU D C 1
ATOM 29924 O O . LEU D 1 295 ? -21.34470 62.23507 10.00518 1.000 84.09490 285 LEU D O 1
ATOM 29940 N N . ASN D 1 296 ? -23.57772 62.46717 9.91975 1.000 67.31743 286 ASN D N 1
ATOM 29941 C CA . ASN D 1 296 ? -23.74868 61.63759 8.73237 1.000 87.19124 286 ASN D CA 1
ATOM 29942 C C . ASN D 1 296 ? -23.06956 60.28097 8.91905 1.000 92.37618 286 ASN D C 1
ATOM 29943 O O . ASN D 1 296 ? -22.17806 59.88631 8.16488 1.000 87.59333 286 ASN D O 1
ATOM 29954 N N . TYR D 1 297 ? -23.51072 59.56240 9.95488 1.000 84.59486 287 TYR D N 1
ATOM 29955 C CA . TYR D 1 297 ? -23.01143 58.21043 10.17206 1.000 80.67341 287 TYR D CA 1
ATOM 29956 C C . TYR D 1 297 ? -23.56580 57.22263 9.15496 1.000 91.93310 287 TYR D C 1
ATOM 29957 O O . TYR D 1 297 ? -23.09887 56.07942 9.10852 1.000 92.43086 287 TYR D O 1
ATOM 29975 N N . THR D 1 298 ? -24.54177 57.63504 8.34194 1.000 89.79893 288 THR D N 1
ATOM 29976 C CA . THR D 1 298 ? -25.03310 56.77785 7.27117 1.000 90.26620 288 THR D CA 1
ATOM 29977 C C . THR D 1 298 ? -23.95030 56.48222 6.24220 1.000 97.68065 288 THR D C 1
ATOM 29978 O O . THR D 1 298 ? -24.07704 55.51387 5.48446 1.000 101.75354 288 THR D O 1
ATOM 29989 N N . SER D 1 299 ? -22.88706 57.29061 6.20223 1.000 96.97466 289 SER D N 1
ATOM 29990 C CA . SER D 1 299 ? -21.76763 57.03380 5.30340 1.000 100.85810 289 SER D CA 1
ATOM 29991 C C . SER D 1 299 ? -21.10819 55.68613 5.56080 1.000 87.07858 289 SER D C 1
ATOM 29992 O O . SER D 1 299 ? -20.30376 55.24054 4.73533 1.000 97.42557 289 SER D O 1
ATOM 30000 N N . LEU D 1 300 ? -21.41608 55.03629 6.68427 1.000 88.01902 290 LEU D N 1
ATOM 30001 C CA . LEU D 1 300 ? -20.91089 53.69335 6.93713 1.000 98.81581 290 LEU D CA 1
ATOM 30002 C C . LEU D 1 300 ? -21.38879 52.69427 5.89125 1.000 98.90355 290 LEU D C 1
ATOM 30003 O O . LEU D 1 300 ? -20.79147 51.62108 5.75608 1.000 97.32043 290 LEU D O 1
ATOM 30019 N N . ASP D 1 301 ? -22.45161 53.01958 5.15127 1.000 110.96343 291 ASP D N 1
ATOM 30020 C CA . ASP D 1 301 ? -22.94507 52.10874 4.12325 1.000 104.50204 291 ASP D CA 1
ATOM 30021 C C . ASP D 1 301 ? -21.86571 51.78729 3.09483 1.000 94.69015 291 ASP D C 1
ATOM 30022 O O . ASP D 1 301 ? -21.79496 50.65873 2.59490 1.000 111.40545 291 ASP D O 1
ATOM 30031 N N . GLU D 1 302 ? -21.01410 52.76328 2.76401 1.000 95.08209 292 GLU D N 1
ATOM 30032 C CA . GLU D 1 302 ? -20.00274 52.53397 1.73538 1.000 110.75555 292 GLU D CA 1
ATOM 30033 C C . GLU D 1 302 ? -19.04080 51.41292 2.11154 1.000 103.14414 292 GLU D C 1
ATOM 30034 O O . GLU D 1 302 ? -18.53728 50.71078 1.22583 1.000 102.54182 292 GLU D O 1
ATOM 30046 N N . THR D 1 303 ? -18.76703 51.22757 3.40518 1.000 100.42345 293 THR D N 1
ATOM 30047 C CA . THR D 1 303 ? -17.90222 50.13239 3.83345 1.000 99.83925 293 THR D CA 1
ATOM 30048 C C . THR D 1 303 ? -18.69969 48.86060 4.10774 1.000 100.25429 293 THR D C 1
ATOM 30049 O O . THR D 1 303 ? -18.32829 47.78210 3.63528 1.000 98.46464 293 THR D O 1
ATOM 30060 N N . ASP D 1 304 ? -19.79657 48.96765 4.85906 1.000 100.46802 294 ASP D N 1
ATOM 30061 C CA . ASP D 1 304 ? -20.60274 47.79950 5.19525 1.000 102.02140 294 ASP D CA 1
ATOM 30062 C C . ASP D 1 304 ? -21.86407 48.23145 5.93122 1.000 99.30343 294 ASP D C 1
ATOM 30063 O O . ASP D 1 304 ? -21.78588 48.97859 6.91224 1.000 112.59548 294 ASP D O 1
ATOM 30072 N N . VAL D 1 305 ? -23.03269 47.77706 5.47243 1.000 92.51369 295 VAL D N 1
ATOM 30073 C CA . VAL D 1 305 ? -24.25839 48.11406 6.18817 1.000 90.38526 295 VAL D CA 1
ATOM 30074 C C . VAL D 1 305 ? -24.24420 47.47218 7.56875 1.000 99.81774 295 VAL D C 1
ATOM 30075 O O . VAL D 1 305 ? -24.87091 47.98161 8.50538 1.000 112.07427 295 VAL D O 1
ATOM 30088 N N . ALA D 1 306 ? -23.53115 46.35128 7.72043 1.000 94.63077 296 ALA D N 1
ATOM 30089 C CA . ALA D 1 306 ? -23.48240 45.66930 9.00878 1.000 99.24457 296 ALA D CA 1
ATOM 30090 C C . ALA D 1 306 ? -22.88568 46.55354 10.09535 1.000 109.00248 296 ALA D C 1
ATOM 30091 O O . ALA D 1 306 ? -23.25908 46.42993 11.26778 1.000 107.99622 296 ALA D O 1
ATOM 30098 N N . LEU D 1 307 ? -21.96228 47.44734 9.73439 1.000 103.41920 297 LEU D N 1
ATOM 30099 C CA . LEU D 1 307 ? -21.38020 48.34173 10.73008 1.000 108.93484 297 LEU D CA 1
ATOM 30100 C C . LEU D 1 307 ? -22.37571 49.41533 11.15359 1.000 94.52230 297 LEU D C 1
ATOM 30101 O O . LEU D 1 307 ? -22.54757 49.67797 12.34948 1.000 88.81429 297 LEU D O 1
ATOM 30117 N N . ARG D 1 308 ? -23.04673 50.04465 10.18470 1.000 82.27118 298 ARG D N 1
ATOM 30118 C CA . ARG D 1 308 ? -24.00045 51.09845 10.51601 1.000 87.49001 298 ARG D CA 1
ATOM 30119 C C . ARG D 1 308 ? -25.08603 50.58714 11.45434 1.000 96.32332 298 ARG D C 1
ATOM 30120 O O . ARG D 1 308 ? -25.47327 51.27807 12.40411 1.000 97.62557 298 ARG D O 1
ATOM 30141 N N . ASN D 1 309 ? -25.59991 49.38288 11.19765 1.000 102.71054 299 ASN D N 1
ATOM 30142 C CA . ASN D 1 309 ? -26.65043 48.83910 12.05122 1.000 118.32761 299 ASN D CA 1
ATOM 30143 C C . ASN D 1 309 ? -26.15116 48.64039 13.47748 1.000 115.13113 299 ASN D C 1
ATOM 30144 O O . ASN D 1 309 ? -26.90358 48.83428 14.43977 1.000 116.57538 299 ASN D O 1
ATOM 30155 N N . GLN D 1 310 ? -24.88171 48.25738 13.63492 1.000 107.93289 300 GLN D N 1
ATOM 30156 C CA . GLN D 1 310 ? -24.33367 48.05392 14.97236 1.000 103.46344 300 GLN D CA 1
ATOM 30157 C C . GLN D 1 310 ? -24.30269 49.35534 15.76637 1.000 90.96794 300 GLN D C 1
ATOM 30158 O O . GLN D 1 310 ? -24.52987 49.35392 16.98200 1.000 86.31187 300 GLN D O 1
ATOM 30172 N N . TYR D 1 311 ? -24.02180 50.47794 15.10042 1.000 94.19945 301 TYR D N 1
ATOM 30173 C CA . TYR D 1 311 ? -23.90854 51.74346 15.81960 1.000 90.00623 301 TYR D CA 1
ATOM 30174 C C . TYR D 1 311 ? -25.26999 52.25108 16.27596 1.000 87.47689 301 TYR D C 1
ATOM 30175 O O . TYR D 1 311 ? -25.40257 52.75723 17.39576 1.000 99.34603 301 TYR D O 1
ATOM 30193 N N . GLU D 1 312 ? -26.29453 52.13025 15.43113 1.000 87.20761 302 GLU D N 1
ATOM 30194 C CA . GLU D 1 312 ? -27.63049 52.52491 15.85961 1.000 95.53631 302 GLU D CA 1
ATOM 30195 C C . GLU D 1 312 ? -28.18394 51.58125 16.91989 1.000 95.51989 302 GLU D C 1
ATOM 30196 O O . GLU D 1 312 ? -29.10005 51.96331 17.65638 1.000 84.64200 302 GLU D O 1
ATOM 30208 N N . LYS D 1 313 ? -27.63970 50.36680 17.01901 1.000 97.11233 303 LYS D N 1
ATOM 30209 C CA . LYS D 1 313 ? -28.07660 49.38714 18.00638 1.000 93.01383 303 LYS D CA 1
ATOM 30210 C C . LYS D 1 313 ? -27.22883 49.42850 19.27123 1.000 89.37973 303 LYS D C 1
ATOM 30211 O O . LYS D 1 313 ? -27.75387 49.23907 20.37373 1.000 94.95780 303 LYS D O 1
ATOM 30230 N N . THR D 1 314 ? -25.92544 49.68013 19.13513 1.000 93.42255 304 THR D N 1
ATOM 30231 C CA . THR D 1 314 ? -25.04866 49.69935 20.30035 1.000 86.14479 304 THR D CA 1
ATOM 30232 C C . THR D 1 314 ? -25.09663 51.04631 21.01104 1.000 78.08688 304 THR D C 1
ATOM 30233 O O . THR D 1 314 ? -25.11418 51.09809 22.24580 1.000 84.59814 304 THR D O 1
ATOM 30244 N N . PHE D 1 315 ? -25.11888 52.14460 20.25234 1.000 80.97105 305 PHE D N 1
ATOM 30245 C CA . PHE D 1 315 ? -25.19000 53.49662 20.80152 1.000 86.13314 305 PHE D CA 1
ATOM 30246 C C . PHE D 1 315 ? -26.45056 54.16245 20.25941 1.000 86.73398 305 PHE D C 1
ATOM 30247 O O . PHE D 1 315 ? -26.39043 54.92966 19.28690 1.000 97.23843 305 PHE D O 1
ATOM 30264 N N . PRO D 1 316 ? -27.61181 53.90580 20.87165 1.000 81.54790 306 PRO D N 1
ATOM 30265 C CA . PRO D 1 316 ? -28.85571 54.49929 20.35552 1.000 77.06032 306 PRO D CA 1
ATOM 30266 C C . PRO D 1 316 ? -29.07377 55.95107 20.74849 1.000 79.62534 306 PRO D C 1
ATOM 30267 O O . PRO D 1 316 ? -29.79258 56.65928 20.02921 1.000 80.18285 306 PRO D O 1
ATOM 30278 N N . HIS D 1 317 ? -28.48549 56.42500 21.84767 1.000 92.53375 307 HIS D N 1
ATOM 30279 C CA . HIS D 1 317 ? -28.72182 57.79199 22.28812 1.000 84.92052 307 HIS D CA 1
ATOM 30280 C C . HIS D 1 317 ? -27.81085 58.80687 21.61360 1.000 77.40713 307 HIS D C 1
ATOM 30281 O O . HIS D 1 317 ? -28.02077 60.00925 21.79340 1.000 81.32704 307 HIS D O 1
ATOM 30295 N N . LEU D 1 318 ? -26.81848 58.36222 20.83924 1.000 77.50895 308 LEU D N 1
ATOM 30296 C CA . LEU D 1 318 ? -25.92318 59.26713 20.13191 1.000 91.65649 308 LEU D CA 1
ATOM 30297 C C . LEU D 1 318 ? -25.86952 59.02571 18.62989 1.000 93.50820 308 LEU D C 1
ATOM 30298 O O . LEU D 1 318 ? -25.54072 59.95837 17.88881 1.000 91.08284 308 LEU D O 1
ATOM 30314 N N . CYS D 1 319 ? -26.18118 57.81934 18.16075 1.000 93.98862 309 CYS D N 1
ATOM 30315 C CA . CYS D 1 319 ? -26.22395 57.49637 16.73473 1.000 89.95791 309 CYS D CA 1
ATOM 30316 C C . CYS D 1 319 ? -27.65047 57.06186 16.40924 1.000 89.51267 309 CYS D C 1
ATOM 30317 O O . CYS D 1 319 ? -27.96547 55.86874 16.40676 1.000 80.75116 309 CYS D O 1
ATOM 30325 N N . ASN D 1 320 ? -28.51069 58.03798 16.13032 1.000 89.97806 310 ASN D N 1
ATOM 30326 C CA . ASN D 1 320 ? -29.89346 57.77205 15.76364 1.000 90.49377 310 ASN D CA 1
ATOM 30327 C C . ASN D 1 320 ? -30.26539 58.68791 14.60175 1.000 90.72363 310 ASN D C 1
ATOM 30328 O O . ASN D 1 320 ? -29.42092 59.39387 14.04126 1.000 89.40095 310 ASN D O 1
ATOM 30339 N N . GLU D 1 321 ? -31.54863 58.66626 14.23756 1.000 91.62309 311 GLU D N 1
ATOM 30340 C CA . GLU D 1 321 ? -32.03058 59.50350 13.14514 1.000 94.10267 311 GLU D CA 1
ATOM 30341 C C . GLU D 1 321 ? -31.87495 60.98739 13.45644 1.000 101.73119 311 GLU D C 1
ATOM 30342 O O . GLU D 1 321 ? -31.67477 61.79424 12.54114 1.000 108.91904 311 GLU D O 1
ATOM 30354 N N . ASN D 1 322 ? -31.96528 61.36879 14.73292 1.000 94.37783 312 ASN D N 1
ATOM 30355 C CA . ASN D 1 322 ? -31.95213 62.78478 15.08732 1.000 99.38902 312 ASN D CA 1
ATOM 30356 C C . ASN D 1 322 ? -30.54460 63.37157 15.06664 1.000 96.27477 312 ASN D C 1
ATOM 30357 O O . ASN D 1 322 ? -30.35468 64.50970 14.62361 1.000 96.36140 312 ASN D O 1
ATOM 30368 N N . THR D 1 323 ? -29.54692 62.61996 15.53457 1.000 98.43485 313 THR D N 1
ATOM 30369 C CA . THR D 1 323 ? -28.18224 63.13141 15.55922 1.000 94.59315 313 THR D CA 1
ATOM 30370 C C . THR D 1 323 ? -27.52048 63.09146 14.18928 1.000 100.43234 313 THR D C 1
ATOM 30371 O O . THR D 1 323 ? -26.51065 63.77362 13.98215 1.000 95.42994 313 THR D O 1
ATOM 30382 N N . ASN D 1 324 ? -28.06628 62.31020 13.25552 1.000 95.47606 314 ASN D N 1
ATOM 30383 C CA . ASN D 1 324 ? -27.46474 62.17674 11.93557 1.000 80.22994 314 ASN D CA 1
ATOM 30384 C C . ASN D 1 324 ? -27.60060 63.44561 11.10236 1.000 85.20119 314 ASN D C 1
ATOM 30385 O O . ASN D 1 324 ? -26.83061 63.63067 10.15370 1.000 90.31756 314 ASN D O 1
ATOM 30396 N N . ILE D 1 325 ? -28.54946 64.32584 11.43667 1.000 81.19415 315 ILE D N 1
ATOM 30397 C CA . ILE D 1 325 ? -28.76918 65.55049 10.66897 1.000 98.46326 315 ILE D CA 1
ATOM 30398 C C . ILE D 1 325 ? -28.16018 66.78077 11.33290 1.000 97.98756 315 ILE D C 1
ATOM 30399 O O . ILE D 1 325 ? -28.06160 67.83495 10.68288 1.000 76.64919 315 ILE D O 1
ATOM 30415 N N . LYS D 1 326 ? -27.73285 66.68156 12.59061 1.000 96.65270 316 LYS D N 1
ATOM 30416 C CA . LYS D 1 326 ? -27.15285 67.80938 13.30407 1.000 93.24775 316 LYS D CA 1
ATOM 30417 C C . LYS D 1 326 ? -25.64371 67.86459 13.10610 1.000 87.19286 316 LYS D C 1
ATOM 30418 O O . LYS D 1 326 ? -25.01594 66.87076 12.72763 1.000 81.53467 316 LYS D O 1
ATOM 30437 N N . PRO D 1 327 ? -25.02974 69.02267 13.35817 1.000 84.19819 317 PRO D N 1
ATOM 30438 C CA . PRO D 1 327 ? -23.61038 69.19404 13.01978 1.000 76.18706 317 PRO D CA 1
ATOM 30439 C C . PRO D 1 327 ? -22.72165 68.16282 13.69957 1.000 74.00248 317 PRO D C 1
ATOM 30440 O O . PRO D 1 327 ? -22.96813 67.74958 14.83468 1.000 72.73553 317 PRO D O 1
ATOM 30451 N N . PHE D 1 328 ? -21.67672 67.74340 12.97994 1.000 68.76287 318 PHE D N 1
ATOM 30452 C CA . PHE D 1 328 ? -20.67439 66.85950 13.56252 1.000 62.38048 318 PHE D CA 1
ATOM 30453 C C . PHE D 1 328 ? -19.96373 67.50737 14.74129 1.000 57.52830 318 PHE D C 1
ATOM 30454 O O . PHE D 1 328 ? -19.44343 66.79425 15.60568 1.000 67.81748 318 PHE D O 1
ATOM 30471 N N . VAL D 1 329 ? -19.93047 68.84066 14.79392 1.000 65.98556 319 VAL D N 1
ATOM 30472 C CA . VAL D 1 329 ? -19.32823 69.53100 15.93153 1.000 63.59894 319 VAL D CA 1
ATOM 30473 C C . VAL D 1 329 ? -20.04755 69.15302 17.22062 1.000 64.16885 319 VAL D C 1
ATOM 30474 O O . VAL D 1 329 ? -19.42213 68.74579 18.20671 1.000 60.57797 319 VAL D O 1
ATOM 30487 N N . ASP D 1 330 ? -21.37607 69.28509 17.23200 1.000 63.70458 320 ASP D N 1
ATOM 30488 C CA . ASP D 1 330 ? -22.14891 68.97018 18.42787 1.000 57.31611 320 ASP D CA 1
ATOM 30489 C C . ASP D 1 330 ? -22.02823 67.50583 18.83031 1.000 54.29508 320 ASP D C 1
ATOM 30490 O O . ASP D 1 330 ? -22.24719 67.17788 20.00170 1.000 60.98713 320 ASP D O 1
ATOM 30499 N N . PHE D 1 331 ? -21.69828 66.61723 17.89104 1.000 55.16219 321 PHE D N 1
ATOM 30500 C CA . PHE D 1 331 ? -21.57611 65.20202 18.22680 1.000 55.38027 321 PHE D CA 1
ATOM 30501 C C . PHE D 1 331 ? -20.32953 64.94182 19.06576 1.000 69.68771 321 PHE D C 1
ATOM 30502 O O . PHE D 1 331 ? -20.40722 64.32012 20.13223 1.000 73.91106 321 PHE D O 1
ATOM 30519 N N . ILE D 1 332 ? -19.16791 65.41507 18.60483 1.000 56.47771 322 ILE D N 1
ATOM 30520 C CA . ILE D 1 332 ? -17.93302 65.19096 19.35134 1.000 61.05983 322 ILE D CA 1
ATOM 30521 C C . ILE D 1 332 ? -17.82913 66.08775 20.58014 1.000 72.97452 322 ILE D C 1
ATOM 30522 O O . ILE D 1 332 ? -17.10502 65.74805 21.52457 1.000 71.68913 322 ILE D O 1
ATOM 30538 N N . MET D 1 333 ? -18.52742 67.22511 20.59865 1.000 66.21339 323 MET D N 1
ATOM 30539 C CA . MET D 1 333 ? -18.55570 68.04788 21.80347 1.000 55.57656 323 MET D CA 1
ATOM 30540 C C . MET D 1 333 ? -19.17291 67.27607 22.96270 1.000 65.30366 323 MET D C 1
ATOM 30541 O O . MET D 1 333 ? -18.62867 67.25482 24.07264 1.000 69.13455 323 MET D O 1
ATOM 30555 N N . ASN D 1 334 ? -20.32028 66.63713 22.72193 1.000 63.46985 324 ASN D N 1
ATOM 30556 C CA . ASN D 1 334 ? -20.93552 65.81887 23.75909 1.000 54.74829 324 ASN D CA 1
ATOM 30557 C C . ASN D 1 334 ? -20.06009 64.62504 24.11691 1.000 56.75637 324 ASN D C 1
ATOM 30558 O O . ASN D 1 334 ? -20.08820 64.15889 25.26064 1.000 71.24514 324 ASN D O 1
ATOM 30569 N N . LEU D 1 335 ? -19.27034 64.12285 23.16304 1.000 52.73949 325 LEU D N 1
ATOM 30570 C CA . LEU D 1 335 ? -18.38162 63.00196 23.45428 1.000 61.80191 325 LEU D CA 1
ATOM 30571 C C . LEU D 1 335 ? -17.14257 63.45165 24.21746 1.000 56.68042 325 LEU D C 1
ATOM 30572 O O . LEU D 1 335 ? -16.63617 62.71461 25.07086 1.000 56.60701 325 LEU D O 1
ATOM 30588 N N . TYR D 1 336 ? -16.62744 64.64464 23.91552 1.000 58.25937 326 TYR D N 1
ATOM 30589 C CA . TYR D 1 336 ? -15.49033 65.14992 24.67519 1.000 56.80717 326 TYR D CA 1
ATOM 30590 C C . TYR D 1 336 ? -15.91428 65.52689 26.08858 1.000 54.06686 326 TYR D C 1
ATOM 30591 O O . TYR D 1 336 ? -15.18791 65.26063 27.05278 1.000 55.55000 326 TYR D O 1
ATOM 30609 N N . GLN D 1 337 ? -17.09621 66.13470 26.23117 1.000 63.42849 327 GLN D N 1
ATOM 30610 C CA . GLN D 1 337 ? -17.60917 66.45155 27.55978 1.000 52.79814 327 GLN D CA 1
ATOM 30611 C C . GLN D 1 337 ? -17.70073 65.19881 28.42076 1.000 46.18101 327 GLN D C 1
ATOM 30612 O O . GLN D 1 337 ? -17.45237 65.24847 29.63081 1.000 55.81153 327 GLN D O 1
ATOM 30626 N N . MET D 1 338 ? -18.04181 64.06108 27.81180 1.000 47.26028 328 MET D N 1
ATOM 30627 C CA . MET D 1 338 ? -18.04882 62.80068 28.54819 1.000 66.60050 328 MET D CA 1
ATOM 30628 C C . MET D 1 338 ? -16.63739 62.42034 28.97948 1.000 53.08538 328 MET D C 1
ATOM 30629 O O . MET D 1 338 ? -16.40449 62.07097 30.14278 1.000 46.15603 328 MET D O 1
ATOM 30643 N N . HIS D 1 339 ? -15.67974 62.48127 28.05059 1.000 46.50927 329 HIS D N 1
ATOM 30644 C CA . HIS D 1 339 ? -14.28901 62.22276 28.40751 1.000 45.66169 329 HIS D CA 1
ATOM 30645 C C . HIS D 1 339 ? -13.80152 63.20494 29.46477 1.000 49.50166 329 HIS D C 1
ATOM 30646 O O . HIS D 1 339 ? -13.05747 62.82913 30.37866 1.000 50.46774 329 HIS D O 1
ATOM 30660 N N . TYR D 1 340 ? -14.20029 64.47261 29.34879 1.000 43.97007 330 TYR D N 1
ATOM 30661 C CA . TYR D 1 340 ? -13.74575 65.48425 30.29649 1.000 42.77806 330 TYR D CA 1
ATOM 30662 C C . TYR D 1 340 ? -14.27210 65.19984 31.69801 1.000 43.17868 330 TYR D C 1
ATOM 30663 O O . TYR D 1 340 ? -13.50015 65.13944 32.66182 1.000 45.91893 330 TYR D O 1
ATOM 30681 N N . ASP D 1 341 ? -15.59078 65.02829 31.82981 1.000 58.91504 331 ASP D N 1
ATOM 30682 C CA . ASP D 1 341 ? -16.18289 64.75849 33.13642 1.000 45.32646 331 ASP D CA 1
ATOM 30683 C C . ASP D 1 341 ? -15.57198 63.52921 33.79745 1.000 43.36566 331 ASP D C 1
ATOM 30684 O O . ASP D 1 341 ? -15.45054 63.48530 35.02657 1.000 56.91289 331 ASP D O 1
ATOM 30693 N N . ASN D 1 342 ? -15.19114 62.52006 33.01212 1.000 43.97366 332 ASN D N 1
ATOM 30694 C CA . ASN D 1 342 ? -14.60044 61.32176 33.59934 1.000 44.10352 332 ASN D CA 1
ATOM 30695 C C . ASN D 1 342 ? -13.23800 61.63226 34.20895 1.000 45.72538 332 ASN D C 1
ATOM 30696 O O . ASN D 1 342 ? -12.94488 61.22189 35.33768 1.000 56.89780 332 ASN D O 1
ATOM 30707 N N . LEU D 1 343 ? -12.38908 62.35908 33.47517 1.000 50.59909 333 LEU D N 1
ATOM 30708 C CA . LEU D 1 343 ? -11.10556 62.77645 34.03285 1.000 58.61629 333 LEU D CA 1
ATOM 30709 C C . LEU D 1 343 ? -11.29544 63.79022 35.15600 1.000 50.80245 333 LEU D C 1
ATOM 30710 O O . LEU D 1 343 ? -10.54840 63.78128 36.14152 1.000 39.59689 333 LEU D O 1
ATOM 30726 N N . TYR D 1 344 ? -12.29745 64.66327 35.03131 1.000 45.13712 334 TYR D N 1
ATOM 30727 C CA . TYR D 1 344 ? -12.55859 65.65037 36.07403 1.000 39.76837 334 TYR D CA 1
ATOM 30728 C C . TYR D 1 344 ? -12.83227 64.97058 37.40791 1.000 39.87423 334 TYR D C 1
ATOM 30729 O O . TYR D 1 344 ? -12.29927 65.37541 38.44691 1.000 48.19573 334 TYR D O 1
ATOM 30747 N N . ARG D 1 345 ? -13.66525 63.92839 37.39645 1.000 41.96682 335 ARG D N 1
ATOM 30748 C CA . ARG D 1 345 ? -13.97266 63.21622 38.63143 1.000 45.27119 335 ARG D CA 1
ATOM 30749 C C . ARG D 1 345 ? -12.72613 62.57104 39.22725 1.000 41.76071 335 ARG D C 1
ATOM 30750 O O . ARG D 1 345 ? -12.54215 62.57007 40.45043 1.000 41.43380 335 ARG D O 1
ATOM 30771 N N . VAL D 1 346 ? -11.85386 62.02378 38.37981 1.000 40.69958 336 VAL D N 1
ATOM 30772 C CA . VAL D 1 346 ? -10.71301 61.26401 38.88145 1.000 40.41876 336 VAL D CA 1
ATOM 30773 C C . VAL D 1 346 ? -9.70903 62.18655 39.56230 1.000 53.41979 336 VAL D C 1
ATOM 30774 O O . VAL D 1 346 ? -9.26863 61.92322 40.68719 1.000 60.14676 336 VAL D O 1
ATOM 30787 N N . VAL D 1 347 ? -9.33356 63.27671 38.89766 1.000 47.96818 337 VAL D N 1
ATOM 30788 C CA . VAL D 1 347 ? -8.22276 64.10937 39.35968 1.000 47.45609 337 VAL D CA 1
ATOM 30789 C C . VAL D 1 347 ? -8.68598 65.17880 40.34287 1.000 40.05566 337 VAL D C 1
ATOM 30790 O O . VAL D 1 347 ? -8.12654 65.31631 41.43414 1.000 36.31795 337 VAL D O 1
ATOM 30803 N N . VAL D 1 348 ? -9.70265 65.96257 39.98023 1.000 37.07359 338 VAL D N 1
ATOM 30804 C CA . VAL D 1 348 ? -10.09944 67.08514 40.82569 1.000 36.59987 338 VAL D CA 1
ATOM 30805 C C . VAL D 1 348 ? -10.49392 66.59940 42.21465 1.000 36.81207 338 VAL D C 1
ATOM 30806 O O . VAL D 1 348 ? -10.20594 67.25790 43.21990 1.000 55.26677 338 VAL D O 1
ATOM 30819 N N . PHE D 1 349 ? -11.13403 65.43351 42.29857 1.000 37.72453 339 PHE D N 1
ATOM 30820 C CA . PHE D 1 349 ? -11.63182 64.90394 43.56221 1.000 38.15280 339 PHE D CA 1
ATOM 30821 C C . PHE D 1 349 ? -10.68115 63.90529 44.21134 1.000 38.10611 339 PHE D C 1
ATOM 30822 O O . PHE D 1 349 ? -11.00574 63.36156 45.27212 1.000 38.55731 339 PHE D O 1
ATOM 30839 N N . TYR D 1 350 ? -9.52747 63.64575 43.60323 1.000 37.65921 340 TYR D N 1
ATOM 30840 C CA . TYR D 1 350 ? -8.56184 62.72524 44.18809 1.000 37.63387 340 TYR D CA 1
ATOM 30841 C C . TYR D 1 350 ? -8.14920 63.20584 45.57548 1.000 45.93628 340 TYR D C 1
ATOM 30842 O O . TYR D 1 350 ? -7.94654 64.40254 45.80156 1.000 53.15106 340 TYR D O 1
ATOM 30860 N N . MET D 1 351 ? -8.02454 62.25986 46.51122 1.000 51.63782 341 MET D N 1
ATOM 30861 C CA . MET D 1 351 ? -7.78043 62.57447 47.91521 1.000 37.26302 341 MET D CA 1
ATOM 30862 C C . MET D 1 351 ? -6.43230 62.08004 48.42492 1.000 36.89931 341 MET D C 1
ATOM 30863 O O . MET D 1 351 ? -6.17401 62.16253 49.63067 1.000 36.80126 341 MET D O 1
ATOM 30877 N N . GLY D 1 352 ? -5.57042 61.57114 47.55413 1.000 36.76450 342 GLY D N 1
ATOM 30878 C CA . GLY D 1 352 ? -4.21034 61.23984 47.92049 1.000 36.67017 342 GLY D CA 1
ATOM 30879 C C . GLY D 1 352 ? -4.00089 59.74556 48.07777 1.000 39.83511 342 GLY D C 1
ATOM 30880 O O . GLY D 1 352 ? -4.92888 58.93456 48.00623 1.000 39.32069 342 GLY D O 1
ATOM 30884 N N . CYS D 1 353 ? -2.73842 59.38697 48.30352 1.000 44.68423 343 CYS D N 1
ATOM 30885 C CA . CYS D 1 353 ? -2.35215 57.99258 48.44977 1.000 50.77526 343 CYS D CA 1
ATOM 30886 C C . CYS D 1 353 ? -0.99489 57.92164 49.13465 1.000 57.68197 343 CYS D C 1
ATOM 30887 O O . CYS D 1 353 ? -0.11372 58.73998 48.85933 1.000 53.57034 343 CYS D O 1
ATOM 30895 N N . GLU D 1 354 ? -0.83634 56.94087 50.02917 1.000 59.18632 344 GLU D N 1
ATOM 30896 C CA . GLU D 1 354 ? 0.45056 56.73731 50.68558 1.000 62.26614 344 GLU D CA 1
ATOM 30897 C C . GLU D 1 354 ? 1.46307 56.08536 49.75356 1.000 58.64507 344 GLU D C 1
ATOM 30898 O O . GLU D 1 354 ? 2.67120 56.28905 49.91783 1.000 67.23083 344 GLU D O 1
ATOM 30910 N N . ASN D 1 355 ? 0.99720 55.30498 48.78142 1.000 48.94801 345 ASN D N 1
ATOM 30911 C CA . ASN D 1 355 ? 1.88221 54.68978 47.79820 1.000 77.08032 345 ASN D CA 1
ATOM 30912 C C . ASN D 1 355 ? 1.08118 54.41758 46.53561 1.000 87.69568 345 ASN D C 1
ATOM 30913 O O . ASN D 1 355 ? 0.15810 53.59689 46.55130 1.000 84.17199 345 ASN D O 1
ATOM 30924 N N . ASN D 1 356 ? 1.45221 55.08849 45.44157 1.000 73.51887 346 ASN D N 1
ATOM 30925 C CA . ASN D 1 356 ? 0.75997 54.91739 44.16981 1.000 74.07314 346 ASN D CA 1
ATOM 30926 C C . ASN D 1 356 ? 0.83170 53.49219 43.64118 1.000 76.30511 346 ASN D C 1
ATOM 30927 O O . ASN D 1 356 ? 0.12020 53.17000 42.68285 1.000 70.15826 346 ASN D O 1
ATOM 30938 N N . GLY D 1 357 ? 1.66562 52.63943 44.23302 1.000 81.75754 347 GLY D N 1
ATOM 30939 C CA . GLY D 1 357 ? 1.83748 51.27370 43.78383 1.000 74.65732 347 GLY D CA 1
ATOM 30940 C C . GLY D 1 357 ? 3.17575 50.99587 43.13833 1.000 66.16438 347 GLY D C 1
ATOM 30941 O O . GLY D 1 357 ? 3.40850 49.86229 42.70515 1.000 75.92131 347 GLY D O 1
ATOM 30945 N N . TYR D 1 358 ? 4.05525 51.99845 43.04038 1.000 70.99187 348 TYR D N 1
ATOM 30946 C CA . TYR D 1 358 ? 5.35622 51.79699 42.40782 1.000 82.99565 348 TYR D CA 1
ATOM 30947 C C . TYR D 1 358 ? 6.46498 52.61267 43.06622 1.000 94.47306 348 TYR D C 1
ATOM 30948 O O . TYR D 1 358 ? 7.56133 52.69840 42.49394 1.000 98.28730 348 TYR D O 1
ATOM 30966 N N . GLY D 1 359 ? 6.23236 53.20870 44.23265 1.000 87.88652 349 GLY D N 1
ATOM 30967 C CA . GLY D 1 359 ? 7.28424 53.84441 45.00896 1.000 87.76365 349 GLY D CA 1
ATOM 30968 C C . GLY D 1 359 ? 7.07112 55.31360 45.31362 1.000 91.20203 349 GLY D C 1
ATOM 30969 O O . GLY D 1 359 ? 7.78640 55.85952 46.16891 1.000 68.32480 349 GLY D O 1
ATOM 30973 N N . VAL D 1 360 ? 6.14001 55.98577 44.65454 1.000 92.38543 350 VAL D N 1
ATOM 30974 C CA . VAL D 1 360 ? 5.93684 57.42596 44.79847 1.000 70.16376 350 VAL D CA 1
ATOM 30975 C C . VAL D 1 360 ? 4.67064 57.65323 45.61200 1.000 63.56634 350 VAL D C 1
ATOM 30976 O O . VAL D 1 360 ? 3.63212 57.06260 45.29438 1.000 62.38476 350 VAL D O 1
ATOM 30989 N N . PRO D 1 361 ? 4.70302 58.49189 46.65018 1.000 64.62004 351 PRO D N 1
ATOM 30990 C CA . PRO D 1 361 ? 3.44811 58.91856 47.28605 1.000 58.49472 351 PRO D CA 1
ATOM 30991 C C . PRO D 1 361 ? 2.81763 60.05430 46.49138 1.000 60.72885 351 PRO D C 1
ATOM 30992 O O . PRO D 1 361 ? 3.49669 61.00737 46.10148 1.000 56.24975 351 PRO D O 1
ATOM 31003 N N . LEU D 1 362 ? 1.51142 59.94747 46.25191 1.000 59.34830 352 LEU D N 1
ATOM 31004 C CA . LEU D 1 362 ? 0.79784 60.97769 45.50787 1.000 42.58432 352 LEU D CA 1
ATOM 31005 C C . LEU D 1 362 ? -0.03677 61.81557 46.46102 1.000 39.42980 352 LEU D C 1
ATOM 31006 O O . LEU D 1 362 ? -0.79372 61.25253 47.26577 1.000 41.50546 352 LEU D O 1
ATOM 31022 N N . PRO D 1 363 ? 0.06067 63.14033 46.42084 1.000 33.46960 353 PRO D N 1
ATOM 31023 C CA . PRO D 1 363 ? -0.76234 63.96424 47.30633 1.000 48.29279 353 PRO D CA 1
ATOM 31024 C C . PRO D 1 363 ? -2.16921 64.12936 46.75738 1.000 33.74531 353 PRO D C 1
ATOM 31025 O O . PRO D 1 363 ? -2.45056 63.86213 45.58841 1.000 37.18764 353 PRO D O 1
ATOM 31036 N N . ALA D 1 364 ? -3.05862 64.58420 47.63159 1.000 37.41918 354 ALA D N 1
ATOM 31037 C CA . ALA D 1 364 ? -4.39508 64.95039 47.19313 1.000 43.93279 354 ALA D CA 1
ATOM 31038 C C . ALA D 1 364 ? -4.31876 66.16996 46.28609 1.000 40.16019 354 ALA D C 1
ATOM 31039 O O . ALA D 1 364 ? -3.59134 67.12678 46.56657 1.000 45.72153 354 ALA D O 1
ATOM 31046 N N . THR D 1 365 ? -5.06798 66.13353 45.18349 1.000 44.38393 355 THR D N 1
ATOM 31047 C CA . THR D 1 365 ? -5.10842 67.29509 44.30335 1.000 59.82228 355 THR D CA 1
ATOM 31048 C C . THR D 1 365 ? -5.61563 68.52370 45.04505 1.000 59.44056 355 THR D C 1
ATOM 31049 O O . THR D 1 365 ? -5.39485 69.65075 44.58943 1.000 60.35798 355 THR D O 1
ATOM 31060 N N . ASN D 1 366 ? -6.29278 68.32345 46.17797 1.000 58.72325 356 ASN D N 1
ATOM 31061 C CA . ASN D 1 366 ? -6.62440 69.43571 47.06008 1.000 47.58263 356 ASN D CA 1
ATOM 31062 C C . ASN D 1 366 ? -5.36443 70.02696 47.67795 1.000 34.69335 356 ASN D C 1
ATOM 31063 O O . ASN D 1 366 ? -5.24426 71.25036 47.80919 1.000 34.20150 356 ASN D O 1
ATOM 31074 N N . SER D 1 367 ? -4.40525 69.17469 48.03779 1.000 43.48957 357 SER D N 1
ATOM 31075 C CA . SER D 1 367 ? -3.17034 69.61976 48.66864 1.000 36.05251 357 SER D CA 1
ATOM 31076 C C . SER D 1 367 ? -2.09585 70.00424 47.66491 1.000 37.15226 357 SER D C 1
ATOM 31077 O O . SER D 1 367 ? -1.31974 70.92919 47.92886 1.000 43.49597 357 SER D O 1
ATOM 31085 N N . ALA D 1 368 ? -2.02993 69.31952 46.52063 1.000 45.02030 358 ALA D N 1
ATOM 31086 C CA . ALA D 1 368 ? -1.00578 69.64088 45.53215 1.000 39.30531 358 ALA D CA 1
ATOM 31087 C C . ALA D 1 368 ? -1.17306 71.06112 45.01215 1.000 31.39826 358 ALA D C 1
ATOM 31088 O O . ALA D 1 368 ? -0.18391 71.76455 44.77572 1.000 35.45243 358 ALA D O 1
ATOM 31095 N N . LEU D 1 369 ? -2.41926 71.50282 44.83134 1.000 35.66906 359 LEU D N 1
ATOM 31096 C CA . LEU D 1 369 ? -2.65664 72.87378 44.39366 1.000 35.38770 359 LEU D CA 1
ATOM 31097 C C . LEU D 1 369 ? -2.24985 73.87331 45.46968 1.000 35.99297 359 LEU D C 1
ATOM 31098 O O . LEU D 1 369 ? -1.63445 74.90326 45.16781 1.000 31.55287 359 LEU D O 1
ATOM 31114 N N . TYR D 1 370 ? -2.57456 73.58240 46.73221 1.000 30.12170 360 TYR D N 1
ATOM 31115 C CA . TYR D 1 370 ? -2.29028 74.53281 47.80183 1.000 30.67652 360 TYR D CA 1
ATOM 31116 C C . TYR D 1 370 ? -0.79132 74.66653 48.04339 1.000 29.12416 360 TYR D C 1
ATOM 31117 O O . TYR D 1 370 ? -0.28163 75.78208 48.20242 1.000 28.71216 360 TYR D O 1
ATOM 31135 N N . HIS D 1 371 ? -0.06558 73.54577 48.06344 1.000 32.05632 361 HIS D N 1
ATOM 31136 C CA . HIS D 1 371 ? 1.36020 73.59201 48.36695 1.000 32.97013 361 HIS D CA 1
ATOM 31137 C C . HIS D 1 371 ? 2.18273 74.12432 47.20082 1.000 28.34119 361 HIS D C 1
ATOM 31138 O O . HIS D 1 371 ? 3.24549 74.71727 47.41873 1.000 28.10632 361 HIS D O 1
ATOM 31152 N N . LYS D 1 372 ? 1.72476 73.91939 45.96738 1.000 28.64755 362 LYS D N 1
ATOM 31153 C CA . LYS D 1 372 ? 2.47916 74.29021 44.77022 1.000 32.32818 362 LYS D CA 1
ATOM 31154 C C . LYS D 1 372 ? 1.60267 75.18136 43.89872 1.000 32.57474 362 LYS D C 1
ATOM 31155 O O . LYS D 1 372 ? 0.99953 74.71964 42.92024 1.000 34.20771 362 LYS D O 1
ATOM 31174 N N . PRO D 1 373 ? 1.51014 76.47600 44.22566 1.000 36.47134 363 PRO D N 1
ATOM 31175 C CA . PRO D 1 373 ? 0.70080 77.38844 43.40093 1.000 29.64173 363 PRO D CA 1
ATOM 31176 C C . PRO D 1 373 ? 1.27893 77.64509 42.01999 1.000 31.67879 363 PRO D C 1
ATOM 31177 O O . PRO D 1 373 ? 0.60317 78.27689 41.19670 1.000 30.18289 363 PRO D O 1
ATOM 31188 N N . SER D 1 374 ? 2.50362 77.19214 41.74286 1.000 31.88717 364 SER D N 1
ATOM 31189 C CA . SER D 1 374 ? 3.09915 77.41345 40.43184 1.000 32.30604 364 SER D CA 1
ATOM 31190 C C . SER D 1 374 ? 2.39149 76.63186 39.33281 1.000 35.97607 364 SER D C 1
ATOM 31191 O O . SER D 1 374 ? 2.48181 77.01963 38.16329 1.000 47.66559 364 SER D O 1
ATOM 31199 N N . PHE D 1 375 ? 1.70004 75.54111 39.67565 1.000 42.50563 365 PHE D N 1
ATOM 31200 C CA . PHE D 1 375 ? 0.98934 74.76343 38.66429 1.000 34.51975 365 PHE D CA 1
ATOM 31201 C C . PHE D 1 375 ? 0.11640 75.66187 37.79747 1.000 30.77749 365 PHE D C 1
ATOM 31202 O O . PHE D 1 375 ? 0.22968 75.66072 36.56694 1.000 31.22201 365 PHE D O 1
ATOM 31219 N N . TYR D 1 376 ? -0.76360 76.44119 38.42774 1.000 30.70704 366 TYR D N 1
ATOM 31220 C CA . TYR D 1 376 ? -1.61646 77.34705 37.66635 1.000 31.14692 366 TYR D CA 1
ATOM 31221 C C . TYR D 1 376 ? -0.80590 78.46837 37.02739 1.000 32.26872 366 TYR D C 1
ATOM 31222 O O . TYR D 1 376 ? -1.06077 78.84734 35.87864 1.000 31.60605 366 TYR D O 1
ATOM 31240 N N . LYS D 1 377 ? 0.17592 79.01067 37.75150 1.000 39.39167 367 LYS D N 1
ATOM 31241 C CA . LYS D 1 377 ? 0.97232 80.10350 37.20415 1.000 31.72602 367 LYS D CA 1
ATOM 31242 C C . LYS D 1 377 ? 1.76443 79.66673 35.97858 1.000 32.06325 367 LYS D C 1
ATOM 31243 O O . LYS D 1 377 ? 2.07157 80.49528 35.11504 1.000 34.01552 367 LYS D O 1
ATOM 31262 N N . ASP D 1 378 ? 2.10655 78.38054 35.88072 1.000 30.81054 368 ASP D N 1
ATOM 31263 C CA . ASP D 1 378 ? 2.86693 77.91139 34.72711 1.000 35.51796 368 ASP D CA 1
ATOM 31264 C C . ASP D 1 378 ? 1.97412 77.64760 33.51901 1.000 32.01445 368 ASP D C 1
ATOM 31265 O O . ASP D 1 378 ? 2.35557 77.96310 32.38627 1.000 32.52694 368 ASP D O 1
ATOM 31274 N N . ILE D 1 379 ? 0.79193 77.06412 33.72889 1.000 36.51195 369 ILE D N 1
ATOM 31275 C CA . ILE D 1 379 ? -0.08074 76.78039 32.59338 1.000 33.04267 369 ILE D CA 1
ATOM 31276 C C . ILE D 1 379 ? -0.67273 78.07135 32.03463 1.000 33.42006 369 ILE D C 1
ATOM 31277 O O . ILE D 1 379 ? -0.93002 78.17006 30.82885 1.000 36.54144 369 ILE D O 1
ATOM 31293 N N . VAL D 1 380 ? -0.91112 79.07413 32.88578 1.000 36.53886 370 VAL D N 1
ATOM 31294 C CA . VAL D 1 380 ? -1.36333 80.36859 32.38085 1.000 39.11833 370 VAL D CA 1
ATOM 31295 C C . VAL D 1 380 ? -0.26757 81.01639 31.54299 1.000 36.85946 370 VAL D C 1
ATOM 31296 O O . VAL D 1 380 ? -0.54448 81.66622 30.52775 1.000 34.33746 370 VAL D O 1
ATOM 31309 N N . GLU D 1 381 ? 0.99250 80.85872 31.95705 1.000 38.47240 371 GLU D N 1
ATOM 31310 C CA . GLU D 1 381 ? 2.10048 81.33106 31.13349 1.000 41.61116 371 GLU D CA 1
ATOM 31311 C C . GLU D 1 381 ? 2.19286 80.53017 29.84036 1.000 38.48361 371 GLU D C 1
ATOM 31312 O O . GLU D 1 381 ? 2.38737 81.10107 28.76124 1.000 38.28028 371 GLU D O 1
ATOM 31324 N N . TRP D 1 382 ? 2.05721 79.20391 29.93164 1.000 41.45462 372 TRP D N 1
ATOM 31325 C CA . TRP D 1 382 ? 2.04202 78.37354 28.73212 1.000 35.18115 372 TRP D CA 1
ATOM 31326 C C . TRP D 1 382 ? 0.87154 78.72755 27.82546 1.000 35.65321 372 TRP D C 1
ATOM 31327 O O . TRP D 1 382 ? 0.94782 78.52733 26.60828 1.000 40.38411 372 TRP D O 1
ATOM 31348 N N . ALA D 1 383 ? -0.22080 79.23951 28.39631 1.000 35.51053 373 ALA D N 1
ATOM 31349 C CA . ALA D 1 383 ? -1.34516 79.68477 27.57942 1.000 37.91052 373 ALA D CA 1
ATOM 31350 C C . ALA D 1 383 ? -1.00606 80.98033 26.85101 1.000 37.33336 373 ALA D C 1
ATOM 31351 O O . ALA D 1 383 ? -1.28395 81.12481 25.65484 1.000 44.66644 373 ALA D O 1
ATOM 31358 N N . ARG D 1 384 ? -0.41509 81.94205 27.56338 1.000 36.28661 374 ARG D N 1
ATOM 31359 C CA . ARG D 1 384 ? 0.05406 83.16025 26.91254 1.000 36.80387 374 ARG D CA 1
ATOM 31360 C C . ARG D 1 384 ? 1.02801 82.84288 25.78442 1.000 42.39571 374 ARG D C 1
ATOM 31361 O O . ARG D 1 384 ? 0.97925 83.46717 24.71826 1.000 46.72200 374 ARG D O 1
ATOM 31382 N N . THR D 1 385 ? 1.92249 81.87478 26.00114 1.000 42.74520 375 THR D N 1
ATOM 31383 C CA . THR D 1 385 ? 2.90660 81.52977 24.97879 1.000 40.12076 375 THR D CA 1
ATOM 31384 C C . THR D 1 385 ? 2.22870 81.00389 23.71874 1.000 50.32124 375 THR D C 1
ATOM 31385 O O . THR D 1 385 ? 2.51262 81.46690 22.60796 1.000 60.47445 375 THR D O 1
ATOM 31396 N N . GLN D 1 386 ? 1.32754 80.03106 23.86938 1.000 44.84678 376 GLN D N 1
ATOM 31397 C CA . GLN D 1 386 ? 0.62893 79.49616 22.70672 1.000 54.68442 376 GLN D CA 1
ATOM 31398 C C . GLN D 1 386 ? -0.22729 80.55196 22.01768 1.000 60.51191 376 GLN D C 1
ATOM 31399 O O . GLN D 1 386 ? -0.50817 80.42160 20.82086 1.000 64.83047 376 GLN D O 1
ATOM 31413 N N . ASN D 1 387 ? -0.64557 81.59469 22.74039 1.000 52.52430 377 ASN D N 1
ATOM 31414 C CA . ASN D 1 387 ? -1.43856 82.64890 22.11663 1.000 40.88987 377 ASN D CA 1
ATOM 31415 C C . ASN D 1 387 ? -0.60101 83.46798 21.14256 1.000 41.71726 377 ASN D C 1
ATOM 31416 O O . ASN D 1 387 ? -1.06843 83.80104 20.04657 1.000 47.08520 377 ASN D O 1
ATOM 31427 N N . ILE D 1 388 ? 0.64009 83.79497 21.51321 1.000 62.59882 378 ILE D N 1
ATOM 31428 C CA . ILE D 1 388 ? 1.51032 84.58995 20.65379 1.000 61.58632 378 ILE D CA 1
ATOM 31429 C C . ILE D 1 388 ? 2.42867 83.72965 19.80052 1.000 49.24760 378 ILE D C 1
ATOM 31430 O O . ILE D 1 388 ? 3.26102 84.27170 19.06058 1.000 43.29220 378 ILE D O 1
ATOM 31446 N N . THR D 1 389 ? 2.31017 82.40487 19.88701 1.000 46.49658 379 THR D N 1
ATOM 31447 C CA . THR D 1 389 ? 3.16813 81.49620 19.13698 1.000 55.91779 379 THR D CA 1
ATOM 31448 C C . THR D 1 389 ? 2.39689 80.83291 18.00228 1.000 59.54007 379 THR D C 1
ATOM 31449 O O . THR D 1 389 ? 2.52754 81.22712 16.83899 1.000 58.08587 379 THR D O 1
ATOM 31460 N N . ILE D 1 390 ? 1.59095 79.82326 18.33182 1.000 59.69742 380 ILE D N 1
ATOM 31461 C CA . ILE D 1 390 ? 0.89431 79.05305 17.30816 1.000 58.60554 380 ILE D CA 1
ATOM 31462 C C . ILE D 1 390 ? -0.47522 79.62851 16.95778 1.000 55.16499 380 ILE D C 1
ATOM 31463 O O . ILE D 1 390 ? -1.04293 79.25642 15.92041 1.000 63.98788 380 ILE D O 1
ATOM 31479 N N . PHE D 1 391 ? -1.02470 80.51477 17.78903 1.000 49.53243 381 PHE D N 1
ATOM 31480 C CA . PHE D 1 391 ? -2.30727 81.15494 17.52636 1.000 52.88366 381 PHE D CA 1
ATOM 31481 C C . PHE D 1 391 ? -2.16463 82.58347 17.00876 1.000 63.13426 381 PHE D C 1
ATOM 31482 O O . PHE D 1 391 ? -3.17694 83.27196 16.84299 1.000 62.26764 381 PHE D O 1
ATOM 31499 N N . SER D 1 392 ? -0.93656 83.04454 16.75324 1.000 67.96879 382 SER D N 1
ATOM 31500 C CA . SER D 1 392 ? -0.73547 84.42994 16.33449 1.000 64.91253 382 SER D CA 1
ATOM 31501 C C . SER D 1 392 ? -1.56059 84.76946 15.09811 1.000 68.08474 382 SER D C 1
ATOM 31502 O O . SER D 1 392 ? -2.12265 85.86722 14.99917 1.000 50.81570 382 SER D O 1
ATOM 31510 N N . LYS D 1 393 ? -1.64326 83.84320 14.14394 1.000 67.47454 383 LYS D N 1
ATOM 31511 C CA . LYS D 1 393 ? -2.41814 84.05974 12.92898 1.000 66.55149 383 LYS D CA 1
ATOM 31512 C C . LYS D 1 393 ? -3.91770 83.88709 13.13707 1.000 70.39676 383 LYS D C 1
ATOM 31513 O O . LYS D 1 393 ? -4.69536 84.27281 12.25683 1.000 69.52524 383 LYS D O 1
ATOM 31532 N N . ASP D 1 394 ? -4.34105 83.32570 14.26635 1.000 70.88512 384 ASP D N 1
ATOM 31533 C CA . ASP D 1 394 ? -5.75530 83.12247 14.53130 1.000 65.67763 384 ASP D CA 1
ATOM 31534 C C . ASP D 1 394 ? -6.38500 84.39903 15.08974 1.000 67.18263 384 ASP D C 1
ATOM 31535 O O . ASP D 1 394 ? -5.69969 85.33627 15.50772 1.000 67.98885 384 ASP D O 1
ATOM 31544 N N . ASP D 1 395 ? -7.71541 84.42670 15.09079 1.000 71.53351 385 ASP D N 1
ATOM 31545 C CA . ASP D 1 395 ? -8.45117 85.59925 15.53574 1.000 63.93114 385 ASP D CA 1
ATOM 31546 C C . ASP D 1 395 ? -8.44332 85.69578 17.05901 1.000 62.56245 385 ASP D C 1
ATOM 31547 O O . ASP D 1 395 ? -8.20028 84.71833 17.77195 1.000 61.99921 385 ASP D O 1
ATOM 31556 N N . SER D 1 396 ? -8.72488 86.90371 17.55479 1.000 67.54729 386 SER D N 1
ATOM 31557 C CA . SER D 1 396 ? -8.71428 87.13592 18.99561 1.000 74.38021 386 SER D CA 1
ATOM 31558 C C . SER D 1 396 ? -9.80651 86.34731 19.70808 1.000 68.63167 386 SER D C 1
ATOM 31559 O O . SER D 1 396 ? -9.65756 86.01380 20.88955 1.000 63.07530 386 SER D O 1
ATOM 31567 N N . SER D 1 397 ? -10.90465 86.04279 19.01747 1.000 67.54507 387 SER D N 1
ATOM 31568 C CA . SER D 1 397 ? -12.03359 85.37395 19.64864 1.000 62.32989 387 SER D CA 1
ATOM 31569 C C . SER D 1 397 ? -11.82210 83.87730 19.83127 1.000 59.99417 387 SER D C 1
ATOM 31570 O O . SER D 1 397 ? -12.60137 83.24881 20.55535 1.000 69.13302 387 SER D O 1
ATOM 31578 N N . ILE D 1 398 ? -10.79960 83.29304 19.20625 1.000 63.21296 388 ILE D N 1
ATOM 31579 C CA . ILE D 1 398 ? -10.53458 81.86413 19.34348 1.000 63.87887 388 ILE D CA 1
ATOM 31580 C C . ILE D 1 398 ? -9.15769 81.67099 19.96497 1.000 57.47120 388 ILE D C 1
ATOM 31581 O O . ILE D 1 398 ? -8.46274 80.68938 19.67734 1.000 44.83484 388 ILE D O 1
ATOM 31597 N N . LYS D 1 399 ? -8.75975 82.60910 20.81744 1.000 53.52862 389 LYS D N 1
ATOM 31598 C CA . LYS D 1 399 ? -7.53586 82.52003 21.59715 1.000 49.01396 389 LYS D CA 1
ATOM 31599 C C . LYS D 1 399 ? -7.88284 82.27221 23.05965 1.000 49.24618 389 LYS D C 1
ATOM 31600 O O . LYS D 1 399 ? -9.03294 82.40888 23.48585 1.000 49.19385 389 LYS D O 1
ATOM 31619 N N . PHE D 1 400 ? -6.86840 81.89653 23.83106 1.000 52.69642 390 PHE D N 1
ATOM 31620 C CA . PHE D 1 400 ? -7.06680 81.66203 25.25432 1.000 46.79249 390 PHE D CA 1
ATOM 31621 C C . PHE D 1 400 ? -7.45379 82.96171 25.94859 1.000 45.27610 390 PHE D C 1
ATOM 31622 O O . PHE D 1 400 ? -6.70670 83.94452 25.90862 1.000 39.53289 390 PHE D O 1
ATOM 31639 N N . ASP D 1 401 ? -8.62903 82.96650 26.57320 1.000 43.81934 391 ASP D N 1
ATOM 31640 C CA . ASP D 1 401 ? -9.10172 84.10405 27.35627 1.000 39.43105 391 ASP D CA 1
ATOM 31641 C C . ASP D 1 401 ? -8.67397 83.88527 28.80296 1.000 38.27926 391 ASP D C 1
ATOM 31642 O O . ASP D 1 401 ? -9.23109 83.03035 29.49809 1.000 49.05216 391 ASP D O 1
ATOM 31651 N N . GLU D 1 402 ? -7.68451 84.65894 29.25730 1.000 34.85480 392 GLU D N 1
ATOM 31652 C CA . GLU D 1 402 ? -7.13167 84.43868 30.59042 1.000 42.56215 392 GLU D CA 1
ATOM 31653 C C . GLU D 1 402 ? -8.21460 84.48442 31.66017 1.000 36.27931 392 GLU D C 1
ATOM 31654 O O . GLU D 1 402 ? -8.20356 83.67723 32.59681 1.000 40.77196 392 GLU D O 1
ATOM 31666 N N . ASP D 1 403 ? -9.16217 85.41602 31.53919 1.000 34.43859 393 ASP D N 1
ATOM 31667 C CA . ASP D 1 403 ? -10.22400 85.50623 32.53614 1.000 43.68711 393 ASP D CA 1
ATOM 31668 C C . ASP D 1 403 ? -10.98667 84.19186 32.64652 1.000 45.31273 393 ASP D C 1
ATOM 31669 O O . ASP D 1 403 ? -11.29958 83.74066 33.75446 1.000 39.57478 393 ASP D O 1
ATOM 31678 N N . GLU D 1 404 ? -11.28888 83.55643 31.51132 1.000 51.70016 394 GLU D N 1
ATOM 31679 C CA . GLU D 1 404 ? -11.92498 82.24333 31.55852 1.000 43.79698 394 GLU D CA 1
ATOM 31680 C C . GLU D 1 404 ? -11.00682 81.22261 32.21652 1.000 39.69285 394 GLU D C 1
ATOM 31681 O O . GLU D 1 404 ? -11.46610 80.35147 32.96433 1.000 47.01949 394 GLU D O 1
ATOM 31693 N N . LEU D 1 405 ? -9.70309 81.31280 31.94761 1.000 37.25000 395 LEU D N 1
ATOM 31694 C CA . LEU D 1 405 ? -8.75533 80.42321 32.60702 1.000 34.88601 395 LEU D CA 1
ATOM 31695 C C . LEU D 1 405 ? -8.73356 80.65676 34.11076 1.000 34.52640 395 LEU D C 1
ATOM 31696 O O . LEU D 1 405 ? -8.50391 79.71776 34.88056 1.000 34.45640 395 LEU D O 1
ATOM 31712 N N . ARG D 1 406 ? -8.97759 81.89425 34.54789 1.000 34.34118 396 ARG D N 1
ATOM 31713 C CA . ARG D 1 406 ? -9.03117 82.18028 35.97842 1.000 34.08844 396 ARG D CA 1
ATOM 31714 C C . ARG D 1 406 ? -10.28664 81.58602 36.60324 1.000 40.67159 396 ARG D C 1
ATOM 31715 O O . ARG D 1 406 ? -10.22442 80.93611 37.65367 1.000 36.47704 396 ARG D O 1
ATOM 31736 N N . ARG D 1 407 ? -11.44010 81.80167 35.96831 1.000 43.25596 397 ARG D N 1
ATOM 31737 C CA . ARG D 1 407 ? -12.67748 81.20808 36.46068 1.000 43.75518 397 ARG D CA 1
ATOM 31738 C C . ARG D 1 407 ? -12.62707 79.68876 36.40489 1.000 36.21362 397 ARG D C 1
ATOM 31739 O O . ARG D 1 407 ? -13.20180 79.01709 37.26862 1.000 36.48377 397 ARG D O 1
ATOM 31760 N N . ARG D 1 408 ? -11.96092 79.12727 35.39526 1.000 36.16263 398 ARG D N 1
ATOM 31761 C CA . ARG D 1 408 ? -11.85414 77.67521 35.30998 1.000 36.41293 398 ARG D CA 1
ATOM 31762 C C . ARG D 1 408 ? -10.98991 77.12702 36.43940 1.000 35.89211 398 ARG D C 1
ATOM 31763 O O . ARG D 1 408 ? -11.36361 76.15324 37.10330 1.000 36.16502 398 ARG D O 1
ATOM 31784 N N . TYR D 1 409 ? -9.83008 77.74316 36.68014 1.000 35.17167 399 TYR D N 1
ATOM 31785 C CA . TYR D 1 409 ? -8.99661 77.30024 37.79146 1.000 34.71160 399 TYR D CA 1
ATOM 31786 C C . TYR D 1 409 ? -9.72467 77.47991 39.11454 1.000 34.83993 399 TYR D C 1
ATOM 31787 O O . TYR D 1 409 ? -9.61821 76.63599 40.01181 1.000 34.86201 399 TYR D O 1
ATOM 31805 N N . HIS D 1 410 ? -10.47585 78.57420 39.25108 1.000 35.44290 400 HIS D N 1
ATOM 31806 C CA . HIS D 1 410 ? -11.26776 78.77708 40.45851 1.000 35.19331 400 HIS D CA 1
ATOM 31807 C C . HIS D 1 410 ? -12.24746 77.62914 40.66385 1.000 35.85047 400 HIS D C 1
ATOM 31808 O O . HIS D 1 410 ? -12.46991 77.18769 41.79740 1.000 35.97898 400 HIS D O 1
ATOM 31822 N N . GLN D 1 411 ? -12.83761 77.12635 39.57747 1.000 36.31565 401 GLN D N 1
ATOM 31823 C CA . GLN D 1 411 ? -13.72717 75.97612 39.68924 1.000 36.95857 401 GLN D CA 1
ATOM 31824 C C . GLN D 1 411 ? -12.95513 74.73208 40.11207 1.000 36.78691 401 GLN D C 1
ATOM 31825 O O . GLN D 1 411 ? -13.33915 74.04636 41.06647 1.000 51.56747 401 GLN D O 1
ATOM 31839 N N . VAL D 1 412 ? -11.86337 74.41974 39.40787 1.000 36.43246 402 VAL D N 1
ATOM 31840 C CA . VAL D 1 412 ? -11.05122 73.26414 39.78019 1.000 36.27664 402 VAL D CA 1
ATOM 31841 C C . VAL D 1 412 ? -10.54837 73.40536 41.20964 1.000 35.85619 402 VAL D C 1
ATOM 31842 O O . VAL D 1 412 ? -10.41927 72.41245 41.93576 1.000 35.96885 402 VAL D O 1
ATOM 31855 N N . TRP D 1 413 ? -10.26359 74.63329 41.63944 1.000 35.41550 403 TRP D N 1
ATOM 31856 C CA . TRP D 1 413 ? -9.85185 74.86796 43.01803 1.000 35.09156 403 TRP D CA 1
ATOM 31857 C C . TRP D 1 413 ? -10.97475 74.51403 43.98393 1.000 35.65197 403 TRP D C 1
ATOM 31858 O O . TRP D 1 413 ? -10.80726 73.67867 44.87915 1.000 35.74759 403 TRP D O 1
ATOM 31879 N N . ARG D 1 414 ? -12.13771 75.14031 43.80520 1.000 36.09596 404 ARG D N 1
ATOM 31880 C CA . ARG D 1 414 ? -13.27531 74.88611 44.68122 1.000 36.70036 404 ARG D CA 1
ATOM 31881 C C . ARG D 1 414 ? -13.62929 73.40455 44.70674 1.000 37.12854 404 ARG D C 1
ATOM 31882 O O . ARG D 1 414 ? -13.64373 72.77153 45.76784 1.000 37.26433 404 ARG D O 1
ATOM 31903 N N . ASP D 1 415 ? -13.92146 72.83349 43.53589 1.000 37.39303 405 ASP D N 1
ATOM 31904 C CA . ASP D 1 415 ? -14.41354 71.46106 43.48582 1.000 37.91546 405 ASP D CA 1
ATOM 31905 C C . ASP D 1 415 ? -13.38134 70.47171 44.00763 1.000 37.61756 405 ASP D C 1
ATOM 31906 O O . ASP D 1 415 ? -13.74536 69.38678 44.47304 1.000 45.68244 405 ASP D O 1
ATOM 31915 N N . ALA D 1 416 ? -12.09511 70.81666 43.94093 1.000 36.93886 406 ALA D N 1
ATOM 31916 C CA . ALA D 1 416 ? -11.08101 69.94337 44.51651 1.000 36.69458 406 ALA D CA 1
ATOM 31917 C C . ALA D 1 416 ? -11.18448 69.88015 46.03293 1.000 36.77669 406 ALA D C 1
ATOM 31918 O O . ALA D 1 416 ? -10.62657 68.96186 46.64299 1.000 36.79565 406 ALA D O 1
ATOM 31925 N N . TYR D 1 417 ? -11.88816 70.83017 46.64659 1.000 36.88338 407 TYR D N 1
ATOM 31926 C CA . TYR D 1 417 ? -12.11093 70.85909 48.08474 1.000 37.05553 407 TYR D CA 1
ATOM 31927 C C . TYR D 1 417 ? -13.47636 70.31377 48.47948 1.000 37.79919 407 TYR D C 1
ATOM 31928 O O . TYR D 1 417 ? -13.77527 70.24453 49.67501 1.000 38.25175 407 TYR D O 1
ATOM 31946 N N . ALA D 1 418 ? -14.31114 69.93762 47.50911 1.000 38.20561 408 ALA D N 1
ATOM 31947 C CA . ALA D 1 418 ? -15.63723 69.42039 47.83466 1.000 38.94830 408 ALA D CA 1
ATOM 31948 C C . ALA D 1 418 ? -15.59231 68.15061 48.67436 1.000 39.24930 408 ALA D C 1
ATOM 31949 O O . ALA D 1 418 ? -16.40919 68.03183 49.60415 1.000 39.70382 408 ALA D O 1
ATOM 31956 N N . PRO D 1 419 ? -14.71597 67.17551 48.40832 1.000 39.07959 409 PRO D N 1
ATOM 31957 C CA . PRO D 1 419 ? -14.63091 66.01036 49.29795 1.000 39.39393 409 PRO D CA 1
ATOM 31958 C C . PRO D 1 419 ? -14.39508 66.40128 50.74775 1.000 39.30111 409 PRO D C 1
ATOM 31959 O O . PRO D 1 419 ? -15.18647 66.05213 51.62859 1.000 55.59652 409 PRO D O 1
ATOM 31970 N N . THR D 1 420 ? -13.31444 67.13622 51.00989 1.000 38.69307 410 THR D N 1
ATOM 31971 C CA . THR D 1 420 ? -12.98346 67.49945 52.38178 1.000 38.63785 410 THR D CA 1
ATOM 31972 C C . THR D 1 420 ? -13.99744 68.45979 52.99502 1.000 38.91057 410 THR D C 1
ATOM 31973 O O . THR D 1 420 ? -13.94114 68.69531 54.20593 1.000 39.43764 410 THR D O 1
ATOM 31984 N N . PHE D 1 421 ? -14.91808 69.01400 52.20317 1.000 39.06952 411 PHE D N 1
ATOM 31985 C CA . PHE D 1 421 ? -15.99898 69.83611 52.73722 1.000 39.44892 411 PHE D CA 1
ATOM 31986 C C . PHE D 1 421 ? -17.29680 69.07075 52.95568 1.000 40.21079 411 PHE D C 1
ATOM 31987 O O . PHE D 1 421 ? -18.05618 69.42183 53.86337 1.000 40.61695 411 PHE D O 1
ATOM 32004 N N . ARG D 1 422 ? -17.59342 68.05099 52.14664 1.000 40.45818 412 ARG D N 1
ATOM 32005 C CA . ARG D 1 422 ? -18.72236 67.18774 52.47874 1.000 41.19933 412 ARG D CA 1
ATOM 32006 C C . ARG D 1 422 ? -18.41319 66.36113 53.72018 1.000 41.37914 412 ARG D C 1
ATOM 32007 O O . ARG D 1 422 ? -19.26598 66.21157 54.60205 1.000 41.91363 412 ARG D O 1
ATOM 32028 N N . ASP D 1 423 ? -17.18834 65.83621 53.81539 1.000 40.97303 413 ASP D N 1
ATOM 32029 C CA . ASP D 1 423 ? -16.81376 65.03638 54.97612 1.000 41.17733 413 ASP D CA 1
ATOM 32030 C C . ASP D 1 423 ? -17.00281 65.81965 56.26836 1.000 41.28663 413 ASP D C 1
ATOM 32031 O O . ASP D 1 423 ? -17.52841 65.28978 57.25377 1.000 41.81303 413 ASP D O 1
ATOM 32040 N N . LEU D 1 424 ? -16.58034 67.08417 56.28591 1.000 40.83354 414 LEU D N 1
ATOM 32041 C CA . LEU D 1 424 ? -16.76263 67.89446 57.48376 1.000 40.98679 414 LEU D CA 1
ATOM 32042 C C . LEU D 1 424 ? -18.23624 68.19014 57.73247 1.000 44.55446 414 LEU D C 1
ATOM 32043 O O . LEU D 1 424 ? -18.66136 68.27272 58.89004 1.000 58.52785 414 LEU D O 1
ATOM 32059 N N . LEU D 1 425 ? -19.03024 68.34782 56.66952 1.000 41.71743 415 LEU D N 1
ATOM 32060 C CA . LEU D 1 425 ? -20.46853 68.51178 56.85137 1.000 42.38459 415 LEU D CA 1
ATOM 32061 C C . LEU D 1 425 ? -21.13542 67.19463 57.22018 1.000 44.19575 415 LEU D C 1
ATOM 32062 O O . LEU D 1 425 ? -22.11942 67.18764 57.96777 1.000 58.59023 415 LEU D O 1
ATOM 32078 N N . HIS D 1 426 ? -20.62246 66.07536 56.70639 1.000 52.06860 416 HIS D N 1
ATOM 32079 C CA . HIS D 1 426 ? -21.17118 64.77664 57.08096 1.000 47.62969 416 HIS D CA 1
ATOM 32080 C C . HIS D 1 426 ? -20.88698 64.46355 58.54431 1.000 52.06695 416 HIS D C 1
ATOM 32081 O O . HIS D 1 426 ? -21.74213 63.90730 59.24277 1.000 56.51054 416 HIS D O 1
ATOM 32095 N N . ASP D 1 427 ? -19.69014 64.81089 59.02533 1.000 54.85298 417 ASP D N 1
ATOM 32096 C CA . ASP D 1 427 ? -19.36789 64.59136 60.43109 1.000 43.42884 417 ASP D CA 1
ATOM 32097 C C . ASP D 1 427 ? -20.20800 65.48202 61.33928 1.000 43.82160 417 ASP D C 1
ATOM 32098 O O . ASP D 1 427 ? -20.59942 65.06256 62.43391 1.000 44.36474 417 ASP D O 1
ATOM 32107 N N . SER D 1 428 ? -20.50138 66.71192 60.90713 1.000 43.60232 418 SER D N 1
ATOM 32108 C CA . SER D 1 428 ? -21.38310 67.56639 61.69741 1.000 44.05256 418 SER D CA 1
ATOM 32109 C C . SER D 1 428 ? -22.82855 67.09284 61.60550 1.000 44.75652 418 SER D C 1
ATOM 32110 O O . SER D 1 428 ? -23.59476 67.25695 62.56144 1.000 45.33868 418 SER D O 1
ATOM 32118 N N . TYR D 1 429 ? -23.22398 66.52624 60.46139 1.000 59.21158 419 TYR D N 1
ATOM 32119 C CA . TYR D 1 429 ? -24.50890 65.83851 60.38100 1.000 45.46404 419 TYR D CA 1
ATOM 32120 C C . TYR D 1 429 ? -24.54963 64.66082 61.34936 1.000 50.13779 419 TYR D C 1
ATOM 32121 O O . TYR D 1 429 ? -25.47089 64.53687 62.16291 1.000 46.55905 419 TYR D O 1
ATOM 32139 N N . SER D 1 430 ? -23.55531 63.77365 61.26381 1.000 45.60300 420 SER D N 1
ATOM 32140 C CA . SER D 1 430 ? -23.54612 62.58683 62.11073 1.000 46.05174 420 SER D CA 1
ATOM 32141 C C . SER D 1 430 ? -23.48501 62.94714 63.58892 1.000 46.33438 420 SER D C 1
ATOM 32142 O O . SER D 1 430 ? -24.04182 62.22662 64.42454 1.000 46.96042 420 SER D O 1
ATOM 32150 N N . LEU D 1 431 ? -22.82599 64.05475 63.93382 1.000 45.92752 421 LEU D N 1
ATOM 32151 C CA . LEU D 1 431 ? -22.71419 64.44960 65.33214 1.000 46.23546 421 LEU D CA 1
ATOM 32152 C C . LEU D 1 431 ? -23.97040 65.13611 65.84611 1.000 46.81984 421 LEU D C 1
ATOM 32153 O O . LEU D 1 431 ? -24.21163 65.12323 67.05740 1.000 52.07835 421 LEU D O 1
ATOM 32169 N N . THR D 1 432 ? -24.77536 65.73095 64.96277 1.000 46.80447 422 THR D N 1
ATOM 32170 C CA . THR D 1 432 ? -26.02645 66.33246 65.40635 1.000 47.43445 422 THR D CA 1
ATOM 32171 C C . THR D 1 432 ? -27.04509 65.28042 65.82779 1.000 48.53326 422 THR D C 1
ATOM 32172 O O . THR D 1 432 ? -27.93490 65.58641 66.62816 1.000 48.82953 422 THR D O 1
ATOM 32183 N N . ASN D 1 433 ? -26.93781 64.05261 65.31093 1.000 51.03141 423 ASN D N 1
ATOM 32184 C CA . ASN D 1 433 ? -27.83485 62.98579 65.74413 1.000 57.65445 423 ASN D CA 1
ATOM 32185 C C . ASN D 1 433 ? -27.46259 62.46649 67.12962 1.000 70.00236 423 ASN D C 1
ATOM 32186 O O . ASN D 1 433 ? -28.33252 62.30832 67.99336 1.000 73.69934 423 ASN D O 1
ATOM 32197 N N . LYS D 1 434 ? -26.17550 62.18966 67.36052 1.000 50.38233 424 LYS D N 1
ATOM 32198 C CA . LYS D 1 434 ? -25.77383 61.62267 68.64362 1.000 49.17876 424 LYS D CA 1
ATOM 32199 C C . LYS D 1 434 ? -26.15175 62.53206 69.80613 1.000 49.60026 424 LYS D C 1
ATOM 32200 O O . LYS D 1 434 ? -26.38616 62.04467 70.91773 1.000 69.32514 424 LYS D O 1
ATOM 32219 N N . LEU D 1 435 ? -26.21990 63.84733 69.57845 1.000 49.32537 425 LEU D N 1
ATOM 32220 C CA . LEU D 1 435 ? -26.72058 64.74498 70.61500 1.000 49.81983 425 LEU D CA 1
ATOM 32221 C C . LEU D 1 435 ? -28.24160 64.73351 70.68296 1.000 54.84154 425 LEU D C 1
ATOM 32222 O O . LEU D 1 435 ? -28.81056 64.94362 71.75973 1.000 68.16268 425 LEU D O 1
ATOM 32238 N N . LEU D 1 436 ? -28.91427 64.49969 69.55450 1.000 57.97420 426 LEU D N 1
ATOM 32239 C CA . LEU D 1 436 ? -30.36548 64.36144 69.58750 1.000 76.39147 426 LEU D CA 1
ATOM 32240 C C . LEU D 1 436 ? -30.77755 63.07741 70.29375 1.000 78.36925 426 LEU D C 1
ATOM 32241 O O . LEU D 1 436 ? -31.82638 63.03855 70.94591 1.000 83.03758 426 LEU D O 1
ATOM 32257 N N . GLN D 1 437 ? -29.95771 62.02851 70.19469 1.000 64.49246 427 GLN D N 1
ATOM 32258 C CA . GLN D 1 437 ? -30.25839 60.78200 70.88915 1.000 67.79743 427 GLN D CA 1
ATOM 32259 C C . GLN D 1 437 ? -30.17839 60.94805 72.40214 1.000 65.70453 427 GLN D C 1
ATOM 32260 O O . GLN D 1 437 ? -30.93357 60.29956 73.13605 1.000 76.03109 427 GLN D O 1
ATOM 32274 N N . GLN D 1 438 ? -29.28205 61.80564 72.88516 1.000 52.30306 428 GLN D N 1
ATOM 32275 C CA . GLN D 1 438 ? -29.05993 61.97702 74.31419 1.000 59.58229 428 GLN D CA 1
ATOM 32276 C C . GLN D 1 438 ? -29.98637 63.00750 74.94885 1.000 70.32532 428 GLN D C 1
ATOM 32277 O O . GLN D 1 438 ? -29.90050 63.22691 76.16142 1.000 71.01920 428 GLN D O 1
ATOM 32291 N N . VAL D 1 439 ? -30.87398 63.63151 74.17195 1.000 68.53170 429 VAL D N 1
ATOM 32292 C CA . VAL D 1 439 ? -31.81913 64.59949 74.71402 1.000 76.58333 429 VAL D CA 1
ATOM 32293 C C . VAL D 1 439 ? -33.24992 64.38203 74.21452 1.000 74.02207 429 VAL D C 1
ATOM 32294 O O . VAL D 1 439 ? -34.18928 64.92880 74.79524 1.000 67.14333 429 VAL D O 1
ATOM 32307 N N . SER D 1 440 ? -33.43648 63.59128 73.15783 1.000 77.38758 430 SER D N 1
ATOM 32308 C CA . SER D 1 440 ? -34.77058 63.43672 72.58572 1.000 67.74249 430 SER D CA 1
ATOM 32309 C C . SER D 1 440 ? -35.70914 62.75819 73.57330 1.000 73.40618 430 SER D C 1
ATOM 32310 O O . SER D 1 440 ? -35.32101 61.83484 74.29493 1.000 85.51449 430 SER D O 1
ATOM 32318 N N . THR D 1 441 ? -36.96007 63.22143 73.59347 1.000 79.35087 431 THR D N 1
ATOM 32319 C CA . THR D 1 441 ? -37.96621 62.60603 74.45272 1.000 78.49020 431 THR D CA 1
ATOM 32320 C C . THR D 1 441 ? -38.23529 61.16560 74.02762 1.000 61.10815 431 THR D C 1
ATOM 32321 O O . THR D 1 441 ? -38.28478 60.25741 74.86523 1.000 57.68907 431 THR D O 1
ATOM 32332 N N . PHE D 1 442 ? -38.40405 60.93819 72.72559 1.000 59.93003 432 PHE D N 1
ATOM 32333 C CA . PHE D 1 442 ? -38.57691 59.60695 72.16258 1.000 62.69342 432 PHE D CA 1
ATOM 32334 C C . PHE D 1 442 ? -37.41631 59.30002 71.22601 1.000 58.99826 432 PHE D C 1
ATOM 32335 O O . PHE D 1 442 ? -36.82578 60.20567 70.62939 1.000 65.85437 432 PHE D O 1
ATOM 32352 N N . HIS D 1 443 ? -37.09085 58.01522 71.10067 1.000 56.03313 433 HIS D N 1
ATOM 32353 C CA . HIS D 1 443 ? -35.99636 57.60996 70.22805 1.000 63.84732 433 HIS D CA 1
ATOM 32354 C C . HIS D 1 443 ? -36.24971 58.10916 68.81301 1.000 55.37215 433 HIS D C 1
ATOM 32355 O O . HIS D 1 443 ? -37.22624 57.70913 68.17156 1.000 55.31289 433 HIS D O 1
ATOM 32369 N N . VAL D 1 444 ? -35.36946 58.98479 68.32824 1.000 75.71046 434 VAL D N 1
ATOM 32370 C CA . VAL D 1 444 ? -35.49104 59.56374 66.99423 1.000 54.47581 434 VAL D CA 1
ATOM 32371 C C . VAL D 1 444 ? -34.10529 59.61996 66.36435 1.000 52.81887 434 VAL D C 1
ATOM 32372 O O . VAL D 1 444 ? -33.19491 60.24886 66.91365 1.000 60.36180 434 VAL D O 1
ATOM 32385 N N . VAL D 1 445 ? -33.94279 58.95574 65.22268 1.000 52.58743 435 VAL D N 1
ATOM 32386 C CA . VAL D 1 445 ? -32.72408 59.00821 64.42437 1.000 53.18579 435 VAL D CA 1
ATOM 32387 C C . VAL D 1 445 ? -33.07091 59.64031 63.08402 1.000 51.53756 435 VAL D C 1
ATOM 32388 O O . VAL D 1 445 ? -34.13756 59.37055 62.52115 1.000 61.48181 435 VAL D O 1
ATOM 32401 N N . LEU D 1 446 ? -32.17985 60.48914 62.58024 1.000 58.75905 436 LEU D N 1
ATOM 32402 C CA . LEU D 1 446 ? -32.40745 61.20031 61.32980 1.000 62.96395 436 LEU D CA 1
ATOM 32403 C C . LEU D 1 446 ? -31.60707 60.58937 60.18872 1.000 73.96939 436 LEU D C 1
ATOM 32404 O O . LEU D 1 446 ? -30.43822 60.22753 60.35404 1.000 79.51720 436 LEU D O 1
ATOM 32420 N N . ASP D 1 447 ? -32.24932 60.48255 59.02926 1.000 78.32110 437 ASP D N 1
ATOM 32421 C CA . ASP D 1 447 ? -31.61972 59.97548 57.82019 1.000 72.14791 437 ASP D CA 1
ATOM 32422 C C . ASP D 1 447 ? -31.11720 61.14306 56.98140 1.000 63.99960 437 ASP D C 1
ATOM 32423 O O . ASP D 1 447 ? -31.76130 62.19498 56.91043 1.000 49.44447 437 ASP D O 1
ATOM 32432 N N . GLU D 1 448 ? -29.95420 60.95746 56.36470 1.000 58.89170 438 GLU D N 1
ATOM 32433 C CA . GLU D 1 448 ? -29.35725 61.94806 55.48129 1.000 53.14225 438 GLU D CA 1
ATOM 32434 C C . GLU D 1 448 ? -29.20345 61.34595 54.09242 1.000 57.67054 438 GLU D C 1
ATOM 32435 O O . GLU D 1 448 ? -28.75096 60.20425 53.95464 1.000 67.10302 438 GLU D O 1
ATOM 32447 N N . VAL D 1 449 ? -29.58498 62.10655 53.06896 1.000 53.51429 439 VAL D N 1
ATOM 32448 C CA . VAL D 1 449 ? -29.31601 61.69537 51.69533 1.000 56.32614 439 VAL D CA 1
ATOM 32449 C C . VAL D 1 449 ? -27.80536 61.68531 51.49251 1.000 59.60964 439 VAL D C 1
ATOM 32450 O O . VAL D 1 449 ? -27.13942 62.71725 51.63586 1.000 73.34878 439 VAL D O 1
ATOM 32463 N N . GLU D 1 450 ? -27.25594 60.51406 51.15827 1.000 52.42423 440 GLU D N 1
ATOM 32464 C CA . GLU D 1 450 ? -25.80359 60.37569 51.08649 1.000 57.68648 440 GLU D CA 1
ATOM 32465 C C . GLU D 1 450 ? -25.21057 61.21804 49.96356 1.000 62.27330 440 GLU D C 1
ATOM 32466 O O . GLU D 1 450 ? -24.18454 61.88101 50.15565 1.000 84.94245 440 GLU D O 1
ATOM 32478 N N . GLY D 1 451 ? -25.83241 61.20779 48.79102 1.000 46.16182 441 GLY D N 1
ATOM 32479 C CA . GLY D 1 451 ? -25.33553 61.95945 47.66031 1.000 45.73939 441 GLY D CA 1
ATOM 32480 C C . GLY D 1 451 ? -24.45908 61.12048 46.74744 1.000 52.99788 441 GLY D C 1
ATOM 32481 O O . GLY D 1 451 ? -23.98363 60.03704 47.09597 1.000 59.11852 441 GLY D O 1
ATOM 32485 N N . LYS D 1 452 ? -24.23109 61.65509 45.55089 1.000 45.37585 442 LYS D N 1
ATOM 32486 C CA . LYS D 1 452 ? -23.54104 60.90405 44.51163 1.000 54.55572 442 LYS D CA 1
ATOM 32487 C C . LYS D 1 452 ? -22.09568 60.60194 44.88708 1.000 44.61670 442 LYS D C 1
ATOM 32488 O O . LYS D 1 452 ? -21.39975 61.43012 45.47975 1.000 43.94301 442 LYS D O 1
ATOM 32507 N N . LYS D 1 453 ? -21.64864 59.39867 44.52789 1.000 44.82228 443 LYS D N 1
ATOM 32508 C CA . LYS D 1 453 ? -20.25755 59.02052 44.69403 1.000 45.59022 443 LYS D CA 1
ATOM 32509 C C . LYS D 1 453 ? -19.38031 59.79191 43.71184 1.000 54.47768 443 LYS D C 1
ATOM 32510 O O . LYS D 1 453 ? -19.87763 60.38967 42.75455 1.000 51.36204 443 LYS D O 1
ATOM 32529 N N . PRO D 1 454 ? -18.06337 59.80225 43.93562 1.000 60.48090 444 PRO D N 1
ATOM 32530 C CA . PRO D 1 454 ? -17.17533 60.52100 43.00938 1.000 63.93390 444 PRO D CA 1
ATOM 32531 C C . PRO D 1 454 ? -17.06493 59.88378 41.63388 1.000 61.80782 444 PRO D C 1
ATOM 32532 O O . PRO D 1 454 ? -16.60312 60.55871 40.70569 1.000 53.44339 444 PRO D O 1
ATOM 32543 N N . THR D 1 455 ? -17.46534 58.61886 41.46336 1.000 62.96311 445 THR D N 1
ATOM 32544 C CA . THR D 1 455 ? -17.25165 57.91631 40.20405 1.000 79.43009 445 THR D CA 1
ATOM 32545 C C . THR D 1 455 ? -18.52577 57.58058 39.43486 1.000 73.21837 445 THR D C 1
ATOM 32546 O O . THR D 1 455 ? -18.42574 57.08848 38.30504 1.000 72.53398 445 THR D O 1
ATOM 32557 N N . ASP D 1 456 ? -19.71029 57.84065 39.98565 1.000 59.08306 446 ASP D N 1
ATOM 32558 C CA . ASP D 1 456 ? -20.93720 57.56742 39.24423 1.000 48.83660 446 ASP D CA 1
ATOM 32559 C C . ASP D 1 456 ? -21.03013 58.49783 38.03743 1.000 62.43764 446 ASP D C 1
ATOM 32560 O O . ASP D 1 456 ? -20.78458 59.70356 38.14527 1.000 63.17337 446 ASP D O 1
ATOM 32569 N N . ASP D 1 457 ? -21.37772 57.92996 36.88081 1.000 66.17627 447 ASP D N 1
ATOM 32570 C CA . ASP D 1 457 ? -21.34550 58.66565 35.62182 1.000 58.30416 447 ASP D CA 1
ATOM 32571 C C . ASP D 1 457 ? -22.34577 59.81391 35.55429 1.000 59.32362 447 ASP D C 1
ATOM 32572 O O . ASP D 1 457 ? -22.30880 60.57715 34.58327 1.000 64.89783 447 ASP D O 1
ATOM 32581 N N . THR D 1 458 ? -23.22441 59.96829 36.54168 1.000 47.36211 448 THR D N 1
ATOM 32582 C CA . THR D 1 458 ? -24.17826 61.06971 36.55006 1.000 61.36593 448 THR D CA 1
ATOM 32583 C C . THR D 1 458 ? -23.63663 62.30371 37.26261 1.000 73.03144 448 THR D C 1
ATOM 32584 O O . THR D 1 458 ? -24.36780 63.28641 37.42500 1.000 69.44627 448 THR D O 1
ATOM 32595 N N . LEU D 1 459 ? -22.37460 62.27831 37.67842 1.000 76.54196 449 LEU D N 1
ATOM 32596 C CA . LEU D 1 459 ? -21.77101 63.38287 38.41034 1.000 48.76905 449 LEU D CA 1
ATOM 32597 C C . LEU D 1 459 ? -21.17391 64.38187 37.42846 1.000 44.30420 449 LEU D C 1
ATOM 32598 O O . LEU D 1 459 ? -20.30653 64.02588 36.62371 1.000 53.28140 449 LEU D O 1
ATOM 32614 N N . THR D 1 460 ? -21.63571 65.62999 37.50023 1.000 46.29905 450 THR D N 1
ATOM 32615 C CA . THR D 1 460 ? -21.11148 66.70513 36.66485 1.000 63.83497 450 THR D CA 1
ATOM 32616 C C . THR D 1 460 ? -20.44542 67.78551 37.50597 1.000 72.19818 450 THR D C 1
ATOM 32617 O O . THR D 1 460 ? -19.23133 67.99164 37.39070 1.000 50.07121 450 THR D O 1
ATOM 32628 N N . ASN D 1 461 ? -21.20241 68.47640 38.35174 1.000 59.60088 451 ASN D N 1
ATOM 32629 C CA . ASN D 1 461 ? -20.66860 69.48480 39.25312 1.000 59.93203 451 ASN D CA 1
ATOM 32630 C C . ASN D 1 461 ? -20.44219 68.88193 40.63580 1.000 48.21204 451 ASN D C 1
ATOM 32631 O O . ASN D 1 461 ? -20.91899 67.79094 40.95503 1.000 50.31365 451 ASN D O 1
ATOM 32642 N N . ALA D 1 462 ? -19.69766 69.61532 41.46387 1.000 52.80888 452 ALA D N 1
ATOM 32643 C CA . ALA D 1 462 ? -19.26576 69.08515 42.75055 1.000 47.75124 452 ALA D CA 1
ATOM 32644 C C . ALA D 1 462 ? -20.35530 69.12995 43.81294 1.000 41.51427 452 ALA D C 1
ATOM 32645 O O . ALA D 1 462 ? -20.27933 68.37002 44.78425 1.000 41.56856 452 ALA D O 1
ATOM 32652 N N . TRP D 1 463 ? -21.36162 69.99460 43.65878 1.000 41.92437 453 TRP D N 1
ATOM 32653 C CA . TRP D 1 463 ? -22.40084 70.10348 44.67778 1.000 46.04808 453 TRP D CA 1
ATOM 32654 C C . TRP D 1 463 ? -23.18099 68.80552 44.83585 1.000 50.04849 453 TRP D C 1
ATOM 32655 O O . TRP D 1 463 ? -23.83444 68.60850 45.86715 1.000 43.46566 453 TRP D O 1
ATOM 32676 N N . GLU D 1 464 ? -23.12592 67.91708 43.84103 1.000 59.44837 454 GLU D N 1
ATOM 32677 C CA . GLU D 1 464 ? -23.81091 66.63425 43.92099 1.000 57.30842 454 GLU D CA 1
ATOM 32678 C C . GLU D 1 464 ? -23.09702 65.63225 44.82126 1.000 54.34401 454 GLU D C 1
ATOM 32679 O O . GLU D 1 464 ? -23.64424 64.55161 45.06826 1.000 59.31626 454 GLU D O 1
ATOM 32691 N N . LEU D 1 465 ? -21.89920 65.95632 45.31406 1.000 42.97212 455 LEU D N 1
ATOM 32692 C CA . LEU D 1 465 ? -21.23569 65.12414 46.30918 1.000 42.76403 455 LEU D CA 1
ATOM 32693 C C . LEU D 1 465 ? -21.71124 65.41993 47.72322 1.000 42.89462 455 LEU D C 1
ATOM 32694 O O . LEU D 1 465 ? -21.44444 64.62322 48.62912 1.000 42.94132 455 LEU D O 1
ATOM 32710 N N . PHE D 1 466 ? -22.40463 66.53583 47.92775 1.000 43.00426 456 PHE D N 1
ATOM 32711 C CA . PHE D 1 466 ? -22.81674 66.97093 49.25458 1.000 57.20987 456 PHE D CA 1
ATOM 32712 C C . PHE D 1 466 ? -24.13525 66.30549 49.62700 1.000 54.33087 456 PHE D C 1
ATOM 32713 O O . PHE D 1 466 ? -25.12566 66.42436 48.89785 1.000 44.52240 456 PHE D O 1
ATOM 32730 N N . GLY D 1 467 ? -24.14235 65.60625 50.75737 1.000 53.27696 457 GLY D N 1
ATOM 32731 C CA . GLY D 1 467 ? -25.36775 65.04777 51.28399 1.000 56.24791 457 GLY D CA 1
ATOM 32732 C C . GLY D 1 467 ? -26.30381 66.12019 51.80855 1.000 57.37392 457 GLY D C 1
ATOM 32733 O O . GLY D 1 467 ? -25.97433 67.30600 51.88549 1.000 47.21163 457 GLY D O 1
ATOM 32737 N N . THR D 1 468 ? -27.50962 65.68375 52.17396 1.000 48.88266 458 THR D N 1
ATOM 32738 C CA . THR D 1 468 ? -28.52756 66.58236 52.69704 1.000 51.81706 458 THR D CA 1
ATOM 32739 C C . THR D 1 468 ? -29.27729 65.91218 53.83886 1.000 54.97864 458 THR D C 1
ATOM 32740 O O . THR D 1 468 ? -29.50739 64.69993 53.81541 1.000 59.67321 458 THR D O 1
ATOM 32751 N N . MET D 1 469 ? -29.66168 66.71528 54.83405 1.000 52.05189 459 MET D N 1
ATOM 32752 C CA . MET D 1 469 ? -30.51893 66.28614 55.93913 1.000 47.93992 459 MET D CA 1
ATOM 32753 C C . MET D 1 469 ? -31.80563 67.09523 55.85012 1.000 50.50056 459 MET D C 1
ATOM 32754 O O . MET D 1 469 ? -31.88552 68.20934 56.39109 1.000 61.64765 459 MET D O 1
ATOM 32768 N N . PRO D 1 470 ? -32.83578 66.58202 55.17528 1.000 63.95696 460 PRO D N 1
ATOM 32769 C CA . PRO D 1 470 ? -34.03512 67.40499 54.94773 1.000 49.91038 460 PRO D CA 1
ATOM 32770 C C . PRO D 1 470 ? -34.65395 67.94532 56.22505 1.000 51.68521 460 PRO D C 1
ATOM 32771 O O . PRO D 1 470 ? -35.28404 69.00969 56.19157 1.000 50.66332 460 PRO D O 1
ATOM 32782 N N . GLU D 1 471 ? -34.50056 67.24415 57.34957 1.000 50.40451 461 GLU D N 1
ATOM 32783 C CA . GLU D 1 471 ? -35.11760 67.62917 58.61162 1.000 59.90140 461 GLU D CA 1
ATOM 32784 C C . GLU D 1 471 ? -34.18176 68.43203 59.51339 1.000 67.18783 461 GLU D C 1
ATOM 32785 O O . GLU D 1 471 ? -34.43565 68.53640 60.71852 1.000 62.86554 461 GLU D O 1
ATOM 32797 N N . LEU D 1 472 ? -33.10742 69.00022 58.96284 1.000 66.35887 462 LEU D N 1
ATOM 32798 C CA . LEU D 1 472 ? -32.12303 69.72692 59.76759 1.000 59.62211 462 LEU D CA 1
ATOM 32799 C C . LEU D 1 472 ? -32.58260 71.17502 59.91998 1.000 52.40089 462 LEU D C 1
ATOM 32800 O O . LEU D 1 472 ? -32.15773 72.08065 59.19946 1.000 63.22082 462 LEU D O 1
ATOM 32816 N N . SER D 1 473 ? -33.47655 71.39027 60.88356 1.000 59.09049 463 SER D N 1
ATOM 32817 C CA . SER D 1 473 ? -33.95722 72.72866 61.19877 1.000 65.34590 463 SER D CA 1
ATOM 32818 C C . SER D 1 473 ? -34.35507 72.77791 62.66635 1.000 71.08488 463 SER D C 1
ATOM 32819 O O . SER D 1 473 ? -34.89837 71.80717 63.19909 1.000 76.62415 463 SER D O 1
ATOM 32827 N N . LEU D 1 474 ? -34.08700 73.91508 63.31315 1.000 59.58462 464 LEU D N 1
ATOM 32828 C CA . LEU D 1 474 ? -34.38998 74.03865 64.73611 1.000 71.24405 464 LEU D CA 1
ATOM 32829 C C . LEU D 1 474 ? -35.89082 73.96838 65.00437 1.000 75.12147 464 LEU D C 1
ATOM 32830 O O . LEU D 1 474 ? -36.30198 73.50219 66.07334 1.000 78.18106 464 LEU D O 1
ATOM 32846 N N . GLU D 1 475 ? -36.72356 74.42514 64.06234 1.000 75.81991 465 GLU D N 1
ATOM 32847 C CA . GLU D 1 475 ? -38.16811 74.35600 64.26316 1.000 76.56653 465 GLU D CA 1
ATOM 32848 C C . GLU D 1 475 ? -38.68703 72.92273 64.25584 1.000 75.24428 465 GLU D C 1
ATOM 32849 O O . GLU D 1 475 ? -39.76533 72.66620 64.80207 1.000 54.95875 465 GLU D O 1
ATOM 32861 N N . LYS D 1 476 ? -37.95200 71.98909 63.65072 1.000 75.41400 466 LYS D N 1
ATOM 32862 C CA . LYS D 1 476 ? -38.33265 70.58349 63.63764 1.000 62.32846 466 LYS D CA 1
ATOM 32863 C C . LYS D 1 476 ? -37.55899 69.75013 64.65060 1.000 57.78783 466 LYS D C 1
ATOM 32864 O O . LYS D 1 476 ? -37.86039 68.56223 64.80831 1.000 59.47260 466 LYS D O 1
ATOM 32883 N N . ILE D 1 477 ? -36.57813 70.33645 65.33411 1.000 62.65967 467 ILE D N 1
ATOM 32884 C CA . ILE D 1 477 ? -35.77993 69.63048 66.32265 1.000 62.06398 467 ILE D CA 1
ATOM 32885 C C . ILE D 1 477 ? -36.16182 70.03070 67.74209 1.000 70.47338 467 ILE D C 1
ATOM 32886 O O . ILE D 1 477 ? -36.17153 69.18830 68.64159 1.000 81.11798 467 ILE D O 1
ATOM 32902 N N . THR D 1 478 ? -36.49612 71.30247 67.96076 1.000 65.12519 468 THR D N 1
ATOM 32903 C CA . THR D 1 478 ? -36.96638 71.71727 69.27909 1.000 71.01520 468 THR D CA 1
ATOM 32904 C C . THR D 1 478 ? -38.16884 70.90425 69.74855 1.000 70.13695 468 THR D C 1
ATOM 32905 O O . THR D 1 478 ? -38.19977 70.53228 70.93487 1.000 78.03231 468 THR D O 1
ATOM 32916 N N . PRO D 1 479 ? -39.17101 70.60022 68.91409 1.000 61.14764 469 PRO D N 1
ATOM 32917 C CA . PRO D 1 479 ? -40.25447 69.71709 69.37851 1.000 65.76243 469 PRO D CA 1
ATOM 32918 C C . PRO D 1 479 ? -39.79628 68.30129 69.68304 1.000 70.59943 469 PRO D C 1
ATOM 32919 O O . PRO D 1 479 ? -40.50738 67.57952 70.39285 1.000 82.44031 469 PRO D O 1
ATOM 32930 N N . LEU D 1 480 ? -38.64100 67.88108 69.17569 1.000 59.50533 470 LEU D N 1
ATOM 32931 C CA . LEU D 1 480 ? -38.07243 66.58053 69.50110 1.000 63.77790 470 LEU D CA 1
ATOM 32932 C C . LEU D 1 480 ? -37.24191 66.60801 70.77760 1.000 70.36304 470 LEU D C 1
ATOM 32933 O O . LEU D 1 480 ? -36.75844 65.55588 71.20761 1.000 66.07823 470 LEU D O 1
ATOM 32949 N N . ILE D 1 481 ? -37.08556 67.77698 71.39933 1.000 73.41368 471 ILE D N 1
ATOM 32950 C CA . ILE D 1 481 ? -36.23566 67.95198 72.57115 1.000 74.10534 471 ILE D CA 1
ATOM 32951 C C . ILE D 1 481 ? -37.07765 67.79588 73.82926 1.000 74.44312 471 ILE D C 1
ATOM 32952 O O . ILE D 1 481 ? -38.26890 68.12368 73.85599 1.000 72.80379 471 ILE D O 1
ATOM 32968 N N . SER D 1 482 ? -36.44755 67.28589 74.88440 1.000 73.24528 472 SER D N 1
ATOM 32969 C CA . SER D 1 482 ? -37.07194 67.14643 76.19185 1.000 71.17709 472 SER D CA 1
ATOM 32970 C C . SER D 1 482 ? -36.53838 68.21794 77.13256 1.000 82.90640 472 SER D C 1
ATOM 32971 O O . SER D 1 482 ? -35.33103 68.47133 77.17718 1.000 113.31039 472 SER D O 1
ATOM 32979 N N . VAL D 1 483 ? -37.44404 68.84746 77.88767 1.000 84.53554 473 VAL D N 1
ATOM 32980 C CA . VAL D 1 483 ? -37.02566 69.84621 78.87034 1.000 97.20520 473 VAL D CA 1
ATOM 32981 C C . VAL D 1 483 ? -36.45605 69.20921 80.12685 1.000 96.02811 473 VAL D C 1
ATOM 32982 O O . VAL D 1 483 ? -35.88416 69.91631 80.96735 1.000 105.93522 473 VAL D O 1
ATOM 32995 N N . ASP D 1 484 ? -36.54136 67.88383 80.25186 1.000 94.26012 474 ASP D N 1
ATOM 32996 C CA . ASP D 1 484 ? -36.09604 67.18933 81.45159 1.000 100.26110 474 ASP D CA 1
ATOM 32997 C C . ASP D 1 484 ? -34.71728 66.55938 81.31188 1.000 95.16012 474 ASP D C 1
ATOM 32998 O O . ASP D 1 484 ? -34.09183 66.25169 82.33277 1.000 81.07791 474 ASP D O 1
ATOM 33007 N N . LYS D 1 485 ? -34.22206 66.38167 80.08816 1.000 98.67689 475 LYS D N 1
ATOM 33008 C CA . LYS D 1 485 ? -32.95955 65.69684 79.83005 1.000 93.33642 475 LYS D CA 1
ATOM 33009 C C . LYS D 1 485 ? -31.86532 66.67986 79.41871 1.000 88.71729 475 LYS D C 1
ATOM 33010 O O . LYS D 1 485 ? -31.01760 66.37250 78.57920 1.000 92.29121 475 LYS D O 1
ATOM 33029 N N . ASP D 1 486 ? -31.85609 67.86904 80.02286 1.000 87.94269 476 ASP D N 1
ATOM 33030 C CA . ASP D 1 486 ? -30.88087 68.90782 79.68263 1.000 99.78999 476 ASP D CA 1
ATOM 33031 C C . ASP D 1 486 ? -29.62810 68.69527 80.52338 1.000 91.35656 476 ASP D C 1
ATOM 33032 O O . ASP D 1 486 ? -29.48339 69.24750 81.61450 1.000 90.57448 476 ASP D O 1
ATOM 33041 N N . SER D 1 487 ? -28.71659 67.86851 80.01392 1.000 74.29740 477 SER D N 1
ATOM 33042 C CA . SER D 1 487 ? -27.37113 67.72804 80.57213 1.000 80.04916 477 SER D CA 1
ATOM 33043 C C . SER D 1 487 ? -26.37316 68.64165 79.87834 1.000 88.60904 477 SER D C 1
ATOM 33044 O O . SER D 1 487 ? -25.21496 68.26307 79.68345 1.000 89.53203 477 SER D O 1
ATOM 33052 N N . LYS D 1 488 ? -26.80983 69.83935 79.47878 1.000 83.96876 478 LYS D N 1
ATOM 33053 C CA . LYS D 1 488 ? -26.02607 70.76172 78.66075 1.000 74.84440 478 LYS D CA 1
ATOM 33054 C C . LYS D 1 488 ? -25.94737 70.26378 77.22011 1.000 69.90790 478 LYS D C 1
ATOM 33055 O O . LYS D 1 488 ? -25.51933 71.00372 76.32910 1.000 69.50774 478 LYS D O 1
ATOM 33074 N N . LEU D 1 489 ? -26.35470 69.01428 76.97947 1.000 80.15018 479 LEU D N 1
ATOM 33075 C CA . LEU D 1 489 ? -26.41596 68.49646 75.62008 1.000 67.35926 479 LEU D CA 1
ATOM 33076 C C . LEU D 1 489 ? -27.60892 69.06114 74.86510 1.000 64.80619 479 LEU D C 1
ATOM 33077 O O . LEU D 1 489 ? -27.61770 69.03424 73.63006 1.000 65.93569 479 LEU D O 1
ATOM 33093 N N . ARG D 1 490 ? -28.61207 69.56793 75.58551 1.000 69.97981 480 ARG D N 1
ATOM 33094 C CA . ARG D 1 490 ? -29.69941 70.29686 74.94403 1.000 70.92847 480 ARG D CA 1
ATOM 33095 C C . ARG D 1 490 ? -29.21349 71.63625 74.40538 1.000 70.38007 480 ARG D C 1
ATOM 33096 O O . ARG D 1 490 ? -29.45844 71.97661 73.24190 1.000 62.64468 480 ARG D O 1
ATOM 33117 N N . THR D 1 491 ? -28.51594 72.41037 75.24093 1.000 75.99877 481 THR D N 1
ATOM 33118 C CA . THR D 1 491 ? -28.00461 73.70310 74.80398 1.000 72.55941 481 THR D CA 1
ATOM 33119 C C . THR D 1 491 ? -26.88779 73.55414 73.78119 1.000 60.80414 481 THR D C 1
ATOM 33120 O O . THR D 1 491 ? -26.65286 74.48004 72.99734 1.000 57.81216 481 THR D O 1
ATOM 33131 N N . ALA D 1 492 ? -26.19514 72.41385 73.77392 1.000 60.25582 482 ALA D N 1
ATOM 33132 C CA . ALA D 1 492 ? -25.20132 72.15658 72.73984 1.000 53.18666 482 ALA D CA 1
ATOM 33133 C C . ALA D 1 492 ? -25.86346 71.78647 71.42003 1.000 54.46920 482 ALA D C 1
ATOM 33134 O O . ALA D 1 492 ? -25.43130 72.24061 70.35487 1.000 68.83582 482 ALA D O 1
ATOM 33141 N N . LEU D 1 493 ? -26.91461 70.96711 71.47336 1.000 58.35628 483 LEU D N 1
ATOM 33142 C CA . LEU D 1 493 ? -27.61586 70.58064 70.25438 1.000 57.11514 483 LEU D CA 1
ATOM 33143 C C . LEU D 1 493 ? -28.21338 71.79971 69.56438 1.000 44.62168 483 LEU D C 1
ATOM 33144 O O . LEU D 1 493 ? -28.07740 71.96901 68.34720 1.000 51.36331 483 LEU D O 1
ATOM 33160 N N . ILE D 1 494 ? -28.88086 72.66465 70.33227 1.000 41.24022 484 ILE D N 1
ATOM 33161 C CA . ILE D 1 494 ? -29.47661 73.86728 69.75562 1.000 53.54238 484 ILE D CA 1
ATOM 33162 C C . ILE D 1 494 ? -28.42214 74.66192 68.99846 1.000 60.38123 484 ILE D C 1
ATOM 33163 O O . ILE D 1 494 ? -28.68817 75.22019 67.92659 1.000 53.07247 484 ILE D O 1
ATOM 33179 N N . LEU D 1 495 ? -27.20482 74.71888 69.54103 1.000 64.52769 485 LEU D N 1
ATOM 33180 C CA . LEU D 1 495 ? -26.13121 75.44732 68.87567 1.000 53.63990 485 LEU D CA 1
ATOM 33181 C C . LEU D 1 495 ? -25.66428 74.71324 67.62459 1.000 52.36860 485 LEU D C 1
ATOM 33182 O O . LEU D 1 495 ? -25.50563 75.32046 66.55920 1.000 51.46568 485 LEU D O 1
ATOM 33198 N N . LEU D 1 496 ? -25.45111 73.39939 67.72893 1.000 57.35087 486 LEU D N 1
ATOM 33199 C CA . LEU D 1 496 ? -24.92410 72.65229 66.59403 1.000 42.69648 486 LEU D CA 1
ATOM 33200 C C . LEU D 1 496 ? -25.92293 72.56680 65.44796 1.000 41.32003 486 LEU D C 1
ATOM 33201 O O . LEU D 1 496 ? -25.51223 72.35726 64.30188 1.000 35.39660 486 LEU D O 1
ATOM 33217 N N . VAL D 1 497 ? -27.21609 72.74626 65.72223 1.000 48.10243 487 VAL D N 1
ATOM 33218 C CA . VAL D 1 497 ? -28.19548 72.82932 64.64273 1.000 53.99938 487 VAL D CA 1
ATOM 33219 C C . VAL D 1 497 ? -28.04042 74.14909 63.89904 1.000 53.91298 487 VAL D C 1
ATOM 33220 O O . VAL D 1 497 ? -28.04868 74.19308 62.66312 1.000 48.91631 487 VAL D O 1
ATOM 33233 N N . GLU D 1 498 ? -27.90795 75.24722 64.64478 1.000 49.20968 488 GLU D N 1
ATOM 33234 C CA . GLU D 1 498 ? -27.63567 76.53599 64.01992 1.000 47.81460 488 GLU D CA 1
ATOM 33235 C C . GLU D 1 498 ? -26.30499 76.50921 63.27796 1.000 40.14870 488 GLU D C 1
ATOM 33236 O O . GLU D 1 498 ? -26.18144 77.07240 62.18401 1.000 42.21209 488 GLU D O 1
ATOM 33248 N N . PHE D 1 499 ? -25.30144 75.84357 63.85371 1.000 44.77709 489 PHE D N 1
ATOM 33249 C CA . PHE D 1 499 ? -23.98096 75.78829 63.23373 1.000 42.53447 489 PHE D CA 1
ATOM 33250 C C . PHE D 1 499 ? -24.01386 75.00909 61.92512 1.000 38.75837 489 PHE D C 1
ATOM 33251 O O . PHE D 1 499 ? -23.54299 75.49600 60.89055 1.000 45.32834 489 PHE D O 1
ATOM 33268 N N . THR D 1 500 ? -24.56838 73.79533 61.94805 1.000 49.47946 490 THR D N 1
ATOM 33269 C CA . THR D 1 500 ? -24.59022 72.97837 60.73925 1.000 48.47817 490 THR D CA 1
ATOM 33270 C C . THR D 1 500 ? -25.55070 73.53932 59.69773 1.000 41.31336 490 THR D C 1
ATOM 33271 O O . THR D 1 500 ? -25.35995 73.31142 58.49805 1.000 36.49475 490 THR D O 1
ATOM 33282 N N . THR D 1 501 ? -26.58569 74.26379 60.12765 1.000 43.67435 491 THR D N 1
ATOM 33283 C CA . THR D 1 501 ? -27.48209 74.90288 59.16943 1.000 47.45322 491 THR D CA 1
ATOM 33284 C C . THR D 1 501 ? -26.73766 75.95535 58.35349 1.000 51.52960 491 THR D C 1
ATOM 33285 O O . THR D 1 501 ? -26.79743 75.95825 57.11829 1.000 51.50759 491 THR D O 1
ATOM 33296 N N . GLN D 1 502 ? -26.03319 76.86645 59.03196 1.000 52.62918 492 GLN D N 1
ATOM 33297 C CA . GLN D 1 502 ? -25.24072 77.86559 58.32114 1.000 55.39333 492 GLN D CA 1
ATOM 33298 C C . GLN D 1 502 ? -24.12909 77.21432 57.50775 1.000 53.67230 492 GLN D C 1
ATOM 33299 O O . GLN D 1 502 ? -23.89671 77.58728 56.35160 1.000 47.21966 492 GLN D O 1
ATOM 33313 N N . PHE D 1 503 ? -23.42712 76.24328 58.09813 1.000 42.29007 493 PHE D N 1
ATOM 33314 C CA . PHE D 1 503 ? -22.34620 75.55823 57.39521 1.000 39.67250 493 PHE D CA 1
ATOM 33315 C C . PHE D 1 503 ? -22.82393 75.05374 56.03808 1.000 52.64800 493 PHE D C 1
ATOM 33316 O O . PHE D 1 503 ? -22.24072 75.37463 54.99665 1.000 67.27954 493 PHE D O 1
ATOM 33333 N N . HIS D 1 504 ? -23.89639 74.25966 56.03447 1.000 45.29186 494 HIS D N 1
ATOM 33334 C CA . HIS D 1 504 ? -24.45951 73.79090 54.77369 1.000 42.81450 494 HIS D CA 1
ATOM 33335 C C . HIS D 1 504 ? -25.00079 74.94620 53.94129 1.000 49.68070 494 HIS D C 1
ATOM 33336 O O . HIS D 1 504 ? -24.91932 74.91401 52.70825 1.000 58.22893 494 HIS D O 1
ATOM 33350 N N . ALA D 1 505 ? -25.54674 75.97583 54.59296 1.000 51.87224 495 ALA D N 1
ATOM 33351 C CA . ALA D 1 505 ? -26.15603 77.08255 53.86109 1.000 55.41559 495 ALA D CA 1
ATOM 33352 C C . ALA D 1 505 ? -25.11882 77.84827 53.04862 1.000 45.11348 495 ALA D C 1
ATOM 33353 O O . ALA D 1 505 ? -25.32772 78.13146 51.86232 1.000 36.11119 495 ALA D O 1
ATOM 33360 N N . VAL D 1 506 ? -23.99246 78.19729 53.67357 1.000 50.81111 496 VAL D N 1
ATOM 33361 C CA . VAL D 1 506 ? -22.96420 78.95512 52.96808 1.000 48.04727 496 VAL D CA 1
ATOM 33362 C C . VAL D 1 506 ? -22.23842 78.07178 51.96339 1.000 41.76159 496 VAL D C 1
ATOM 33363 O O . VAL D 1 506 ? -21.83192 78.54233 50.89388 1.000 47.41288 496 VAL D O 1
ATOM 33376 N N . ALA D 1 507 ? -22.05115 76.78933 52.28514 1.000 36.78106 497 ALA D N 1
ATOM 33377 C CA . ALA D 1 507 ? -21.45518 75.87253 51.32024 1.000 42.10813 497 ALA D CA 1
ATOM 33378 C C . ALA D 1 507 ? -22.30612 75.78408 50.06077 1.000 52.96711 497 ALA D C 1
ATOM 33379 O O . ALA D 1 507 ? -21.77723 75.74970 48.94333 1.000 41.08574 497 ALA D O 1
ATOM 33386 N N . LYS D 1 508 ? -23.62984 75.75911 50.22269 1.000 48.58113 498 LYS D N 1
ATOM 33387 C CA . LYS D 1 508 ? -24.52441 75.68910 49.07322 1.000 48.22210 498 LYS D CA 1
ATOM 33388 C C . LYS D 1 508 ? -24.36005 76.91598 48.18676 1.000 42.89717 498 LYS D C 1
ATOM 33389 O O . LYS D 1 508 ? -24.10004 76.80288 46.98378 1.000 52.63506 498 LYS D O 1
ATOM 33408 N N . THR D 1 509 ? -24.51197 78.10580 48.77396 1.000 38.50535 499 THR D N 1
ATOM 33409 C CA . THR D 1 509 ? -24.46271 79.33678 47.99337 1.000 48.90942 499 THR D CA 1
ATOM 33410 C C . THR D 1 509 ? -23.18097 79.44463 47.17801 1.000 44.61079 499 THR D C 1
ATOM 33411 O O . THR D 1 509 ? -23.19242 80.00281 46.07468 1.000 51.14484 499 THR D O 1
ATOM 33422 N N . TYR D 1 510 ? -22.07193 78.91617 47.69372 1.000 42.27877 500 TYR D N 1
ATOM 33423 C CA . TYR D 1 510 ? -20.78932 79.03248 47.01020 1.000 52.85726 500 TYR D CA 1
ATOM 33424 C C . TYR D 1 510 ? -20.52294 77.89045 46.03846 1.000 45.04796 500 TYR D C 1
ATOM 33425 O O . TYR D 1 510 ? -19.85100 78.10349 45.02195 1.000 39.65127 500 TYR D O 1
ATOM 33443 N N . TYR D 1 511 ? -21.03883 76.69100 46.30963 1.000 38.51702 501 TYR D N 1
ATOM 33444 C CA . TYR D 1 511 ? -20.82022 75.55254 45.42630 1.000 34.83702 501 TYR D CA 1
ATOM 33445 C C . TYR D 1 511 ? -21.83421 75.46410 44.29368 1.000 35.25956 501 TYR D C 1
ATOM 33446 O O . TYR D 1 511 ? -21.60165 74.72109 43.33393 1.000 35.21713 501 TYR D O 1
ATOM 33464 N N . GLN D 1 512 ? -22.94165 76.19783 44.37534 1.000 44.04707 502 GLN D N 1
ATOM 33465 C CA . GLN D 1 512 ? -23.92473 76.23034 43.30225 1.000 40.73893 502 GLN D CA 1
ATOM 33466 C C . GLN D 1 512 ? -23.58800 77.24870 42.22257 1.000 47.93238 502 GLN D C 1
ATOM 33467 O O . GLN D 1 512 ? -24.17325 77.19163 41.13561 1.000 48.33703 502 GLN D O 1
ATOM 33481 N N . LYS D 1 513 ? -22.66806 78.17114 42.49327 1.000 59.51000 503 LYS D N 1
ATOM 33482 C CA . LYS D 1 513 ? -22.25066 79.13999 41.48915 1.000 47.75631 503 LYS D CA 1
ATOM 33483 C C . LYS D 1 513 ? -21.62966 78.42320 40.29804 1.000 47.00821 503 LYS D C 1
ATOM 33484 O O . LYS D 1 513 ? -20.63528 77.70484 40.44334 1.000 40.64311 503 LYS D O 1
ATOM 33503 N N . ASP D 1 514 ? -22.21703 78.61327 39.12116 1.000 59.50798 504 ASP D N 1
ATOM 33504 C CA . ASP D 1 514 ? -21.66443 78.01657 37.91619 1.000 61.63894 504 ASP D CA 1
ATOM 33505 C C . ASP D 1 514 ? -20.48619 78.84738 37.40914 1.000 57.20856 504 ASP D C 1
ATOM 33506 O O . ASP D 1 514 ? -20.29432 80.00529 37.79087 1.000 44.33697 504 ASP D O 1
ATOM 33515 N N . ARG D 1 515 ? -19.68598 78.22792 36.53659 1.000 58.39664 505 ARG D N 1
ATOM 33516 C CA . ARG D 1 515 ? -18.41334 78.82187 36.13755 1.000 46.30779 505 ARG D CA 1
ATOM 33517 C C . ARG D 1 515 ? -18.58176 80.20598 35.52532 1.000 37.12140 505 ARG D C 1
ATOM 33518 O O . ARG D 1 515 ? -17.71044 81.06563 35.69734 1.000 43.10602 505 ARG D O 1
ATOM 33539 N N . LYS D 1 516 ? -19.67724 80.44617 34.80732 1.000 49.05306 506 LYS D N 1
ATOM 33540 C CA . LYS D 1 516 ? -19.87562 81.75011 34.18817 1.000 53.13911 506 LYS D CA 1
ATOM 33541 C C . LYS D 1 516 ? -20.29987 82.81775 35.18868 1.000 55.90299 506 LYS D C 1
ATOM 33542 O O . LYS D 1 516 ? -20.28829 84.00423 34.84253 1.000 59.07701 506 LYS D O 1
ATOM 33561 N N . ASP D 1 517 ? -20.67010 82.43037 36.41222 1.000 57.93210 507 ASP D N 1
ATOM 33562 C CA . ASP D 1 517 ? -21.01576 83.37810 37.46571 1.000 62.86589 507 ASP D CA 1
ATOM 33563 C C . ASP D 1 517 ? -20.12353 83.21539 38.69307 1.000 74.03658 507 ASP D C 1
ATOM 33564 O O . ASP D 1 517 ? -20.48631 83.66827 39.78423 1.000 75.36458 507 ASP D O 1
ATOM 33573 N N . LEU D 1 518 ? -18.96128 82.58168 38.53763 1.000 68.94711 508 LEU D N 1
ATOM 33574 C CA . LEU D 1 518 ? -18.06391 82.28893 39.65511 1.000 56.90803 508 LEU D CA 1
ATOM 33575 C C . LEU D 1 518 ? -16.97892 83.35946 39.69631 1.000 60.56215 508 LEU D C 1
ATOM 33576 O O . LEU D 1 518 ? -15.95691 83.26164 39.01621 1.000 66.99667 508 LEU D O 1
ATOM 33592 N N . THR D 1 519 ? -17.20380 84.38975 40.50626 1.000 61.81237 509 THR D N 1
ATOM 33593 C CA . THR D 1 519 ? -16.19778 85.41674 40.73296 1.000 61.28389 509 THR D CA 1
ATOM 33594 C C . THR D 1 519 ? -15.36808 85.05973 41.95902 1.000 55.21830 509 THR D C 1
ATOM 33595 O O . THR D 1 519 ? -15.88574 84.51041 42.93545 1.000 52.73931 509 THR D O 1
ATOM 33606 N N . GLU D 1 520 ? -14.07180 85.37492 41.90218 1.000 59.30879 510 GLU D N 1
ATOM 33607 C CA . GLU D 1 520 ? -13.21116 85.15893 43.06040 1.000 52.07709 510 GLU D CA 1
ATOM 33608 C C . GLU D 1 520 ? -13.69059 85.93299 44.28025 1.000 41.57055 510 GLU D C 1
ATOM 33609 O O . GLU D 1 520 ? -13.31933 85.58632 45.40607 1.000 47.32923 510 GLU D O 1
ATOM 33621 N N . GLU D 1 521 ? -14.50385 86.97152 44.08693 1.000 51.29628 511 GLU D N 1
ATOM 33622 C CA . GLU D 1 521 ? -15.10774 87.64381 45.23028 1.000 55.50118 511 GLU D CA 1
ATOM 33623 C C . GLU D 1 521 ? -16.06673 86.71668 45.96908 1.000 46.68968 511 GLU D C 1
ATOM 33624 O O . GLU D 1 521 ? -16.24839 86.85810 47.18351 1.000 40.20208 511 GLU D O 1
ATOM 33636 N N . ASP D 1 522 ? -16.68079 85.76183 45.26045 1.000 57.14192 512 ASP D N 1
ATOM 33637 C CA . ASP D 1 522 ? -17.57389 84.80953 45.91623 1.000 60.48942 512 ASP D CA 1
ATOM 33638 C C . ASP D 1 522 ? -16.81415 83.91394 46.88667 1.000 54.06881 512 ASP D C 1
ATOM 33639 O O . ASP D 1 522 ? -17.30793 83.61786 47.98085 1.000 52.16188 512 ASP D O 1
ATOM 33648 N N . ASN D 1 523 ? -15.61556 83.46429 46.50199 1.000 54.14028 513 ASN D N 1
ATOM 33649 C CA . ASN D 1 523 ? -14.83436 82.61084 47.39100 1.000 43.48009 513 ASN D CA 1
ATOM 33650 C C . ASN D 1 523 ? -14.45207 83.33632 48.67095 1.000 41.19093 513 ASN D C 1
ATOM 33651 O O . ASN D 1 523 ? -14.34121 82.70978 49.73081 1.000 39.26035 513 ASN D O 1
ATOM 33662 N N . LEU D 1 524 ? -14.22810 84.64725 48.59450 1.000 49.12841 514 LEU D N 1
ATOM 33663 C CA . LEU D 1 524 ? -13.96652 85.41058 49.80729 1.000 47.78108 514 LEU D CA 1
ATOM 33664 C C . LEU D 1 524 ? -15.18418 85.38438 50.72069 1.000 44.34019 514 LEU D C 1
ATOM 33665 O O . LEU D 1 524 ? -15.07210 85.09589 51.91699 1.000 52.82255 514 LEU D O 1
ATOM 33681 N N . GLU D 1 525 ? -16.36500 85.66552 50.16270 1.000 45.85682 515 GLU D N 1
ATOM 33682 C CA . GLU D 1 525 ? -17.60076 85.57746 50.93494 1.000 57.52296 515 GLU D CA 1
ATOM 33683 C C . GLU D 1 525 ? -17.72952 84.21355 51.60418 1.000 53.68807 515 GLU D C 1
ATOM 33684 O O . GLU D 1 525 ? -18.07028 84.11587 52.78849 1.000 56.13115 515 GLU D O 1
ATOM 33696 N N . PHE D 1 526 ? -17.46334 83.14363 50.85264 1.000 50.62292 516 PHE D N 1
ATOM 33697 C CA . PHE D 1 526 ? -17.53567 81.80372 51.42587 1.000 48.20856 516 PHE D CA 1
ATOM 33698 C C . PHE D 1 526 ? -16.51768 81.62649 52.54438 1.000 44.98558 516 PHE D C 1
ATOM 33699 O O . PHE D 1 526 ? -16.83302 81.05624 53.59447 1.000 62.90810 516 PHE D O 1
ATOM 33716 N N . SER D 1 527 ? -15.29433 82.12158 52.34753 1.000 48.80465 517 SER D N 1
ATOM 33717 C CA . SER D 1 527 ? -14.25007 81.89772 53.34174 1.000 45.06941 517 SER D CA 1
ATOM 33718 C C . SER D 1 527 ? -14.46964 82.75364 54.58346 1.000 47.26046 517 SER D C 1
ATOM 33719 O O . SER D 1 527 ? -14.29928 82.27411 55.71061 1.000 41.24638 517 SER D O 1
ATOM 33727 N N . GLU D 1 528 ? -14.84997 84.01969 54.40364 1.000 59.75880 518 GLU D N 1
ATOM 33728 C CA . GLU D 1 528 ? -15.10125 84.88559 55.55042 1.000 66.88613 518 GLU D CA 1
ATOM 33729 C C . GLU D 1 528 ? -16.38425 84.51659 56.28577 1.000 57.18705 518 GLU D C 1
ATOM 33730 O O . GLU D 1 528 ? -16.58409 84.97566 57.41591 1.000 59.09547 518 GLU D O 1
ATOM 33742 N N . GLN D 1 529 ? -17.25427 83.70871 55.67549 1.000 45.94173 519 GLN D N 1
ATOM 33743 C CA . GLN D 1 529 ? -18.43338 83.21577 56.37781 1.000 50.12581 519 GLN D CA 1
ATOM 33744 C C . GLN D 1 529 ? -18.08614 82.04776 57.29340 1.000 47.60056 519 GLN D C 1
ATOM 33745 O O . GLN D 1 529 ? -18.57307 81.97944 58.42743 1.000 44.87644 519 GLN D O 1
ATOM 33759 N N . LEU D 1 530 ? -17.25296 81.11852 56.81790 1.000 44.00388 520 LEU D N 1
ATOM 33760 C CA . LEU D 1 530 ? -16.85279 79.98962 57.65199 1.000 47.08994 520 LEU D CA 1
ATOM 33761 C C . LEU D 1 530 ? -15.97815 80.43750 58.81768 1.000 55.55704 520 LEU D C 1
ATOM 33762 O O . LEU D 1 530 ? -16.06152 79.87215 59.91412 1.000 36.13789 520 LEU D O 1
ATOM 33778 N N . VAL D 1 531 ? -15.12476 81.44161 58.60282 1.000 48.70464 521 VAL D N 1
ATOM 33779 C CA . VAL D 1 531 ? -14.25976 81.89630 59.68602 1.000 41.64241 521 VAL D CA 1
ATOM 33780 C C . VAL D 1 531 ? -15.07566 82.59167 60.76745 1.000 44.67780 521 VAL D C 1
ATOM 33781 O O . VAL D 1 531 ? -14.75361 82.49045 61.95791 1.000 47.31226 521 VAL D O 1
ATOM 33794 N N . GLN D 1 532 ? -16.13841 83.30494 60.38354 1.000 43.01144 522 GLN D N 1
ATOM 33795 C CA . GLN D 1 532 ? -17.03427 83.87950 61.38128 1.000 46.11545 522 GLN D CA 1
ATOM 33796 C C . GLN D 1 532 ? -17.90409 82.80732 62.02322 1.000 43.44651 522 GLN D C 1
ATOM 33797 O O . GLN D 1 532 ? -18.27153 82.92704 63.19755 1.000 38.88633 522 GLN D O 1
ATOM 33811 N N . LEU D 1 533 ? -18.25043 81.76346 61.26895 1.000 46.92732 523 LEU D N 1
ATOM 33812 C CA . LEU D 1 533 ? -18.99059 80.64541 61.84278 1.000 46.44306 523 LEU D CA 1
ATOM 33813 C C . LEU D 1 533 ? -18.17364 79.95893 62.93069 1.000 38.39654 523 LEU D C 1
ATOM 33814 O O . LEU D 1 533 ? -18.68421 79.66138 64.01647 1.000 37.40689 523 LEU D O 1
ATOM 33830 N N . TYR D 1 534 ? -16.89566 79.69591 62.64876 1.000 40.10986 524 TYR D N 1
ATOM 33831 C CA . TYR D 1 534 ? -16.02609 79.05166 63.62752 1.000 34.02618 524 TYR D CA 1
ATOM 33832 C C . TYR D 1 534 ? -15.89556 79.89000 64.89330 1.000 35.98797 524 TYR D C 1
ATOM 33833 O O . TYR D 1 534 ? -15.96698 79.35985 66.00784 1.000 45.63891 524 TYR D O 1
ATOM 33851 N N . THR D 1 535 ? -15.69703 81.20056 64.74672 1.000 35.22073 525 THR D N 1
ATOM 33852 C CA . THR D 1 535 ? -15.49265 82.04286 65.91836 1.000 39.89227 525 THR D CA 1
ATOM 33853 C C . THR D 1 535 ? -16.76652 82.21838 66.73295 1.000 35.15861 525 THR D C 1
ATOM 33854 O O . THR D 1 535 ? -16.68583 82.54338 67.92167 1.000 52.60332 525 THR D O 1
ATOM 33865 N N . ASN D 1 536 ? -17.93424 82.01110 66.12875 1.000 35.30021 526 ASN D N 1
ATOM 33866 C CA . ASN D 1 536 ? -19.19206 82.22182 66.83183 1.000 38.80040 526 ASN D CA 1
ATOM 33867 C C . ASN D 1 536 ? -19.66997 80.98486 67.57758 1.000 39.49778 526 ASN D C 1
ATOM 33868 O O . ASN D 1 536 ? -20.33955 81.11691 68.60872 1.000 38.13732 526 ASN D O 1
ATOM 33879 N N . TYR D 1 537 ? -19.33211 79.78723 67.09582 1.000 35.27388 527 TYR D N 1
ATOM 33880 C CA . TYR D 1 537 ? -19.84725 78.55700 67.67453 1.000 35.22329 527 TYR D CA 1
ATOM 33881 C C . TYR D 1 537 ? -18.78399 77.63054 68.24364 1.000 34.87090 527 TYR D C 1
ATOM 33882 O O . TYR D 1 537 ? -19.13145 76.74764 69.03460 1.000 47.82391 527 TYR D O 1
ATOM 33900 N N . ASN D 1 538 ? -17.51049 77.80261 67.88500 1.000 34.57406 528 ASN D N 1
ATOM 33901 C CA . ASN D 1 538 ? -16.50098 76.83150 68.29535 1.000 34.23483 528 ASN D CA 1
ATOM 33902 C C . ASN D 1 538 ? -16.42313 76.72420 69.81294 1.000 34.40641 528 ASN D C 1
ATOM 33903 O O . ASN D 1 538 ? -16.41171 75.61971 70.36827 1.000 34.29071 528 ASN D O 1
ATOM 33914 N N . LEU D 1 539 ? -16.36773 77.86345 70.50490 1.000 36.84187 529 LEU D N 1
ATOM 33915 C CA . LEU D 1 539 ? -16.23045 77.82214 71.95610 1.000 38.97640 529 LEU D CA 1
ATOM 33916 C C . LEU D 1 539 ? -17.54323 77.43402 72.62484 1.000 38.68117 529 LEU D C 1
ATOM 33917 O O . LEU D 1 539 ? -17.57751 76.50745 73.44146 1.000 41.12361 529 LEU D O 1
ATOM 33933 N N . LYS D 1 540 ? -18.63690 78.12320 72.28270 1.000 37.92050 530 LYS D N 1
ATOM 33934 C CA . LYS D 1 540 ? -19.90936 77.84867 72.94193 1.000 37.03380 530 LYS D CA 1
ATOM 33935 C C . LYS D 1 540 ? -20.24907 76.36587 72.87584 1.000 43.41404 530 LYS D C 1
ATOM 33936 O O . LYS D 1 540 ? -20.75662 75.79164 73.84638 1.000 43.77784 530 LYS D O 1
ATOM 33955 N N . ILE D 1 541 ? -19.95822 75.72442 71.74406 1.000 47.93809 531 ILE D N 1
ATOM 33956 C CA . ILE D 1 541 ? -20.32163 74.32301 71.57286 1.000 35.09780 531 ILE D CA 1
ATOM 33957 C C . ILE D 1 541 ? -19.35983 73.41604 72.32986 1.000 34.84729 531 ILE D C 1
ATOM 33958 O O . ILE D 1 541 ? -19.78636 72.56257 73.11532 1.000 50.86563 531 ILE D O 1
ATOM 33974 N N . ARG D 1 542 ? -18.04958 73.58945 72.12985 1.000 34.56032 532 ARG D N 1
ATOM 33975 C CA . ARG D 1 542 ? -17.11582 72.63419 72.71634 1.000 43.42126 532 ARG D CA 1
ATOM 33976 C C . ARG D 1 542 ? -16.95498 72.82089 74.22038 1.000 49.47499 532 ARG D C 1
ATOM 33977 O O . ARG D 1 542 ? -16.51110 71.88761 74.89795 1.000 53.43510 532 ARG D O 1
ATOM 33998 N N . GLN D 1 543 ? -17.29980 73.99177 74.76206 1.000 49.28228 533 GLN D N 1
ATOM 33999 C CA . GLN D 1 543 ? -17.39464 74.12230 76.21198 1.000 53.74511 533 GLN D CA 1
ATOM 34000 C C . GLN D 1 543 ? -18.72778 73.60375 76.73656 1.000 47.17644 533 GLN D C 1
ATOM 34001 O O . GLN D 1 543 ? -18.81240 73.21500 77.90689 1.000 36.82324 533 GLN D O 1
ATOM 34015 N N . SER D 1 544 ? -19.76547 73.58738 75.89551 1.000 47.33471 534 SER D N 1
ATOM 34016 C CA . SER D 1 544 ? -21.02352 72.95155 76.26658 1.000 49.06853 534 SER D CA 1
ATOM 34017 C C . SER D 1 544 ? -20.92054 71.42990 76.25778 1.000 48.70636 534 SER D C 1
ATOM 34018 O O . SER D 1 544 ? -21.77204 70.76057 76.85355 1.000 46.25845 534 SER D O 1
ATOM 34026 N N . LEU D 1 545 ? -19.91210 70.87237 75.58549 1.000 47.89971 535 LEU D N 1
ATOM 34027 C CA . LEU D 1 545 ? -19.61629 69.44714 75.63583 1.000 41.75119 535 LEU D CA 1
ATOM 34028 C C . LEU D 1 545 ? -18.40638 69.13441 76.50941 1.000 45.39444 535 LEU D C 1
ATOM 34029 O O . LEU D 1 545 ? -17.88238 68.01805 76.44874 1.000 55.07390 535 LEU D O 1
ATOM 34045 N N . ALA D 1 546 ? -17.95908 70.08860 77.32777 1.000 34.93852 536 ALA D N 1
ATOM 34046 C CA . ALA D 1 546 ? -16.73256 69.89041 78.09273 1.000 36.94143 536 ALA D CA 1
ATOM 34047 C C . ALA D 1 546 ? -16.80656 68.63830 78.95918 1.000 62.04525 536 ALA D C 1
ATOM 34048 O O . ALA D 1 546 ? -15.81537 67.91118 79.09803 1.000 35.88692 536 ALA D O 1
ATOM 34055 N N . HIS D 1 547 ? -17.97714 68.35953 79.53689 1.000 61.92947 537 HIS D N 1
ATOM 34056 C CA . HIS D 1 547 ? -18.10325 67.24984 80.47636 1.000 54.47158 537 HIS D CA 1
ATOM 34057 C C . HIS D 1 547 ? -18.15282 65.89534 79.78024 1.000 46.16704 537 HIS D C 1
ATOM 34058 O O . HIS D 1 547 ? -17.77208 64.88461 80.38218 1.000 38.91285 537 HIS D O 1
ATOM 34072 N N . THR D 1 548 ? -18.61171 65.84611 78.53223 1.000 47.38862 538 THR D N 1
ATOM 34073 C CA . THR D 1 548 ? -18.65742 64.58321 77.81536 1.000 43.17919 538 THR D CA 1
ATOM 34074 C C . THR D 1 548 ? -17.24473 64.13309 77.45616 1.000 41.49270 538 THR D C 1
ATOM 34075 O O . THR D 1 548 ? -16.25976 64.85356 77.64622 1.000 49.80200 538 THR D O 1
ATOM 34086 N N . SER D 1 549 ? -17.14973 62.91039 76.92671 1.000 33.92307 539 SER D N 1
ATOM 34087 C CA . SER D 1 549 ? -15.85338 62.34271 76.58734 1.000 44.99086 539 SER D CA 1
ATOM 34088 C C . SER D 1 549 ? -15.74838 62.13958 75.10454 1.000 59.12451 539 SER D C 1
ATOM 34089 O O . SER D 1 549 ? -15.27581 63.05878 74.38374 1.000 71.95551 539 SER D O 1
ATOM 34097 N N . THR D 1 550 ? -16.14260 60.99552 74.55450 1.000 57.90385 540 THR D N 1
ATOM 34098 C CA . THR D 1 550 ? -16.01664 60.75396 73.13208 1.000 70.96268 540 THR D CA 1
ATOM 34099 C C . THR D 1 550 ? -16.89302 61.69297 72.31297 1.000 46.06323 540 THR D C 1
ATOM 34100 O O . THR D 1 550 ? -16.60488 61.91416 71.13266 1.000 40.98447 540 THR D O 1
ATOM 34111 N N . LEU D 1 551 ? -17.95057 62.25037 72.90873 1.000 61.37232 541 LEU D N 1
ATOM 34112 C CA . LEU D 1 551 ? -18.82120 63.15697 72.16625 1.000 62.66420 541 LEU D CA 1
ATOM 34113 C C . LEU D 1 551 ? -18.13339 64.49411 71.90334 1.000 54.60958 541 LEU D C 1
ATOM 34114 O O . LEU D 1 551 ? -18.30982 65.08970 70.83424 1.000 33.39041 541 LEU D O 1
ATOM 34130 N N . ALA D 1 552 ? -17.35202 64.98498 72.86870 1.000 56.12132 542 ALA D N 1
ATOM 34131 C CA . ALA D 1 552 ? -16.64843 66.25104 72.68680 1.000 39.88208 542 ALA D CA 1
ATOM 34132 C C . ALA D 1 552 ? -15.51367 66.10843 71.68141 1.000 42.19947 542 ALA D C 1
ATOM 34133 O O . ALA D 1 552 ? -15.41504 66.88662 70.72508 1.000 32.95943 542 ALA D O 1
ATOM 34140 N N . GLY D 1 553 ? -14.63660 65.12337 71.89185 1.000 53.65733 543 GLY D N 1
ATOM 34141 C CA . GLY D 1 553 ? -13.54004 64.90593 70.96437 1.000 58.12222 543 GLY D CA 1
ATOM 34142 C C . GLY D 1 553 ? -14.00394 64.70241 69.53760 1.000 36.41630 543 GLY D C 1
ATOM 34143 O O . GLY D 1 553 ? -13.25331 64.95959 68.59266 1.000 32.12498 543 GLY D O 1
ATOM 34147 N N . GLU D 1 554 ? -15.24024 64.23377 69.36003 1.000 46.14465 544 GLU D N 1
ATOM 34148 C CA . GLU D 1 554 ? -15.77996 64.05603 68.01691 1.000 45.78738 544 GLU D CA 1
ATOM 34149 C C . GLU D 1 554 ? -15.98919 65.40033 67.33147 1.000 34.80538 544 GLU D C 1
ATOM 34150 O O . GLU D 1 554 ? -15.79711 65.52118 66.11603 1.000 34.66266 544 GLU D O 1
ATOM 34162 N N . PHE D 1 555 ? -16.37933 66.42277 68.09639 1.000 46.25087 545 PHE D N 1
ATOM 34163 C CA . PHE D 1 555 ? -16.52072 67.76748 67.55391 1.000 34.77089 545 PHE D CA 1
ATOM 34164 C C . PHE D 1 555 ? -15.19699 68.51478 67.50957 1.000 32.69369 545 PHE D C 1
ATOM 34165 O O . PHE D 1 555 ? -15.06953 69.47757 66.74615 1.000 32.69399 545 PHE D O 1
ATOM 34182 N N . ASN D 1 556 ? -14.21262 68.09913 68.30805 1.000 41.04974 546 ASN D N 1
ATOM 34183 C CA . ASN D 1 556 ? -12.89169 68.70896 68.21666 1.000 39.85059 546 ASN D CA 1
ATOM 34184 C C . ASN D 1 556 ? -12.29335 68.49898 66.83253 1.000 32.08052 546 ASN D C 1
ATOM 34185 O O . ASN D 1 556 ? -11.74788 69.43039 66.23128 1.000 43.26741 546 ASN D O 1
ATOM 34196 N N . ARG D 1 557 ? -12.39304 67.27633 66.30518 1.000 31.92259 547 ARG D N 1
ATOM 34197 C CA . ARG D 1 557 ? -11.82705 67.00285 64.98951 1.000 31.67426 547 ARG D CA 1
ATOM 34198 C C . ARG D 1 557 ? -12.61212 67.70040 63.88754 1.000 31.78492 547 ARG D C 1
ATOM 34199 O O . ARG D 1 557 ? -12.04472 68.02762 62.83924 1.000 31.63413 547 ARG D O 1
ATOM 34220 N N . ILE D 1 558 ? -13.90722 67.93770 64.09847 1.000 32.06728 548 ILE D N 1
ATOM 34221 C CA . ILE D 1 558 ? -14.68667 68.67479 63.10926 1.000 32.22126 548 ILE D CA 1
ATOM 34222 C C . ILE D 1 558 ? -14.27536 70.14099 63.09499 1.000 32.29241 548 ILE D C 1
ATOM 34223 O O . ILE D 1 558 ? -14.17920 70.76088 62.03001 1.000 32.27188 548 ILE D O 1
ATOM 34239 N N . ALA D 1 559 ? -14.01782 70.71797 64.27167 1.000 32.39953 549 ALA D N 1
ATOM 34240 C CA . ALA D 1 559 ? -13.62253 72.12248 64.33422 1.000 32.50290 549 ALA D CA 1
ATOM 34241 C C . ALA D 1 559 ? -12.20712 72.32081 63.80791 1.000 32.21735 549 ALA D C 1
ATOM 34242 O O . ALA D 1 559 ? -11.94400 73.26983 63.06060 1.000 32.23247 549 ALA D O 1
ATOM 34249 N N . VAL D 1 560 ? -11.28113 71.44207 64.19523 1.000 31.97594 550 VAL D N 1
ATOM 34250 C CA . VAL D 1 560 ? -9.91612 71.52374 63.68409 1.000 31.70976 550 VAL D CA 1
ATOM 34251 C C . VAL D 1 560 ? -9.91920 71.47834 62.16181 1.000 31.57953 550 VAL D C 1
ATOM 34252 O O . VAL D 1 560 ? -9.25040 72.27731 61.49591 1.000 38.83839 550 VAL D O 1
ATOM 34265 N N . GLY D 1 561 ? -10.67651 70.54384 61.58744 1.000 31.56106 551 GLY D N 1
ATOM 34266 C CA . GLY D 1 561 ? -10.74580 70.45858 60.13884 1.000 34.21694 551 GLY D CA 1
ATOM 34267 C C . GLY D 1 561 ? -11.35810 71.69592 59.51333 1.000 31.69685 551 GLY D C 1
ATOM 34268 O O . GLY D 1 561 ? -10.88017 72.18659 58.48778 1.000 31.62215 551 GLY D O 1
ATOM 34272 N N . LEU D 1 562 ? -12.42071 72.22156 60.12541 1.000 31.99000 552 LEU D N 1
ATOM 34273 C CA . LEU D 1 562 ? -13.06046 73.42182 59.59778 1.000 32.24142 552 LEU D CA 1
ATOM 34274 C C . LEU D 1 562 ? -12.07805 74.58579 59.55792 1.000 32.20535 552 LEU D C 1
ATOM 34275 O O . LEU D 1 562 ? -11.93319 75.25911 58.53087 1.000 32.22456 552 LEU D O 1
ATOM 34291 N N . LYS D 1 563 ? -11.38806 74.83508 60.67245 1.000 35.22871 553 LYS D N 1
ATOM 34292 C CA . LYS D 1 563 ? -10.41452 75.92083 60.71416 1.000 32.16410 553 LYS D CA 1
ATOM 34293 C C . LYS D 1 563 ? -9.31397 75.71244 59.68211 1.000 31.87546 553 LYS D C 1
ATOM 34294 O O . LYS D 1 563 ? -8.97877 76.62745 58.92108 1.000 37.78647 553 LYS D O 1
ATOM 34313 N N . GLN D 1 564 ? -8.73382 74.51077 59.64672 1.000 32.62593 554 GLN D N 1
ATOM 34314 C CA . GLN D 1 564 ? -7.62796 74.24713 58.73114 1.000 31.49220 554 GLN D CA 1
ATOM 34315 C C . GLN D 1 564 ? -8.03386 74.51074 57.28601 1.000 31.52643 554 GLN D C 1
ATOM 34316 O O . GLN D 1 564 ? -7.31879 75.19232 56.54242 1.000 31.47535 554 GLN D O 1
ATOM 34330 N N . TYR D 1 565 ? -9.17782 73.97767 56.86799 1.000 31.48178 555 TYR D N 1
ATOM 34331 C CA . TYR D 1 565 ? -9.59665 74.06829 55.47656 1.000 31.53422 555 TYR D CA 1
ATOM 34332 C C . TYR D 1 565 ? -10.44969 75.29253 55.17768 1.000 31.84884 555 TYR D C 1
ATOM 34333 O O . TYR D 1 565 ? -10.81382 75.50104 54.01613 1.000 51.26058 555 TYR D O 1
ATOM 34351 N N . THR D 1 566 ? -10.77588 76.10840 56.18033 1.000 32.04562 556 THR D N 1
ATOM 34352 C CA . THR D 1 566 ? -11.31976 77.42742 55.88215 1.000 32.34169 556 THR D CA 1
ATOM 34353 C C . THR D 1 566 ? -10.21829 78.37468 55.42435 1.000 35.01090 556 THR D C 1
ATOM 34354 O O . THR D 1 566 ? -10.48041 79.30626 54.65527 1.000 32.45807 556 THR D O 1
ATOM 34365 N N . GLU D 1 567 ? -8.98561 78.13758 55.87390 1.000 32.01954 557 GLU D N 1
ATOM 34366 C CA . GLU D 1 567 ? -7.83770 78.95130 55.49968 1.000 31.94270 557 GLU D CA 1
ATOM 34367 C C . GLU D 1 567 ? -7.15181 78.41493 54.25040 1.000 31.70951 557 GLU D C 1
ATOM 34368 O O . GLU D 1 567 ? -6.79603 79.19175 53.35880 1.000 38.69393 557 GLU D O 1
ATOM 34380 N N . ARG D 1 568 ? -6.96658 77.09525 54.16366 1.000 31.47502 558 ARG D N 1
ATOM 34381 C CA . ARG D 1 568 ? -6.34136 76.51392 52.98022 1.000 31.27635 558 ARG D CA 1
ATOM 34382 C C . ARG D 1 568 ? -7.18480 76.73411 51.73173 1.000 31.44889 558 ARG D C 1
ATOM 34383 O O . ARG D 1 568 ? -6.65002 76.75113 50.61756 1.000 31.37412 558 ARG D O 1
ATOM 34404 N N . ALA D 1 569 ? -8.49491 76.90899 51.89329 1.000 31.70332 559 ALA D N 1
ATOM 34405 C CA . ALA D 1 569 ? -9.40206 77.03932 50.76253 1.000 31.90850 559 ALA D CA 1
ATOM 34406 C C . ALA D 1 569 ? -9.54763 78.46966 50.26526 1.000 32.15841 559 ALA D C 1
ATOM 34407 O O . ALA D 1 569 ? -10.20150 78.68556 49.23921 1.000 32.35137 559 ALA D O 1
ATOM 34414 N N . ASN D 1 570 ? -8.96644 79.44665 50.95902 1.000 47.52265 560 ASN D N 1
ATOM 34415 C CA . ASN D 1 570 ? -9.09461 80.83939 50.54862 1.000 47.35043 560 ASN D CA 1
ATOM 34416 C C . ASN D 1 570 ? -8.42379 81.05202 49.19746 1.000 32.38669 560 ASN D C 1
ATOM 34417 O O . ASN D 1 570 ? -7.20183 80.92058 49.07691 1.000 32.14262 560 ASN D O 1
ATOM 34428 N N . PHE D 1 571 ? -9.21726 81.37320 48.17455 1.000 32.62783 561 PHE D N 1
ATOM 34429 C CA . PHE D 1 571 ? -8.67867 81.50399 46.82551 1.000 32.60222 561 PHE D CA 1
ATOM 34430 C C . PHE D 1 571 ? -7.93905 82.82262 46.65295 1.000 32.69664 561 PHE D C 1
ATOM 34431 O O . PHE D 1 571 ? -6.86699 82.86202 46.03964 1.000 32.53148 561 PHE D O 1
ATOM 34448 N N . GLN D 1 572 ? -8.50215 83.91080 47.17880 1.000 32.98322 562 GLN D N 1
ATOM 34449 C CA . GLN D 1 572 ? -7.83734 85.20488 47.08609 1.000 33.10956 562 GLN D CA 1
ATOM 34450 C C . GLN D 1 572 ? -6.44658 85.14884 47.70644 1.000 32.82196 562 GLN D C 1
ATOM 34451 O O . GLN D 1 572 ? -5.49904 85.74459 47.18263 1.000 32.79125 562 GLN D O 1
ATOM 34465 N N . LEU D 1 573 ? -6.30519 84.42874 48.82152 1.000 32.62900 563 LEU D N 1
ATOM 34466 C CA . LEU D 1 573 ? -5.01042 84.28048 49.47691 1.000 32.37376 563 LEU D CA 1
ATOM 34467 C C . LEU D 1 573 ? -4.10291 83.30220 48.74468 1.000 32.05281 563 LEU D C 1
ATOM 34468 O O . LEU D 1 573 ? -2.87723 83.40549 48.85047 1.000 31.88606 563 LEU D O 1
ATOM 34484 N N . HIS D 1 574 ? -4.67693 82.34774 48.01083 1.000 31.98642 564 HIS D N 1
ATOM 34485 C CA . HIS D 1 574 ? -3.85895 81.36031 47.31710 1.000 31.70702 564 HIS D CA 1
ATOM 34486 C C . HIS D 1 574 ? -3.07172 81.97944 46.17069 1.000 31.73225 564 HIS D C 1
ATOM 34487 O O . HIS D 1 574 ? -1.94614 81.55014 45.89355 1.000 44.01506 564 HIS D O 1
ATOM 34501 N N . LEU D 1 575 ? -3.63954 82.98231 45.49586 1.000 32.02424 565 LEU D N 1
ATOM 34502 C CA . LEU D 1 575 ? -2.96706 83.58826 44.35273 1.000 32.08381 565 LEU D CA 1
ATOM 34503 C C . LEU D 1 575 ? -1.79020 84.45983 44.76517 1.000 32.04359 565 LEU D C 1
ATOM 34504 O O . LEU D 1 575 ? -0.94438 84.77490 43.92174 1.000 40.09336 565 LEU D O 1
ATOM 34520 N N . THR D 1 576 ? -1.71505 84.85092 46.03320 1.000 32.05599 566 THR D N 1
ATOM 34521 C CA . THR D 1 576 ? -0.63309 85.68717 46.52766 1.000 32.05556 566 THR D CA 1
ATOM 34522 C C . THR D 1 576 ? 0.53283 84.87421 47.06940 1.000 31.73547 566 THR D C 1
ATOM 34523 O O . THR D 1 576 ? 1.48690 85.45748 47.59343 1.000 63.47017 566 THR D O 1
ATOM 34534 N N . THR D 1 577 ? 0.47804 83.55341 46.96164 1.000 31.49619 567 THR D N 1
ATOM 34535 C CA . THR D 1 577 ? 1.49948 82.67637 47.50795 1.000 35.37099 567 THR D CA 1
ATOM 34536 C C . THR D 1 577 ? 2.44672 82.20123 46.41419 1.000 31.82355 567 THR D C 1
ATOM 34537 O O . THR D 1 577 ? 2.13326 82.23700 45.22250 1.000 41.09273 567 THR D O 1
ATOM 34548 N N . THR D 1 578 ? 3.62125 81.75572 46.84411 1.000 30.84121 568 THR D N 1
ATOM 34549 C CA . THR D 1 578 ? 4.60076 81.12286 45.97916 1.000 30.66697 568 THR D CA 1
ATOM 34550 C C . THR D 1 578 ? 4.94737 79.75753 46.55543 1.000 30.41191 568 THR D C 1
ATOM 34551 O O . THR D 1 578 ? 4.65674 79.46066 47.71672 1.000 56.44391 568 THR D O 1
ATOM 34562 N N . ASP D 1 579 ? 5.55895 78.91483 45.72294 1.000 30.26184 569 ASP D N 1
ATOM 34563 C CA . ASP D 1 579 ? 5.96971 77.59582 46.19323 1.000 34.45540 569 ASP D CA 1
ATOM 34564 C C . ASP D 1 579 ? 6.85931 77.70168 47.42739 1.000 47.85770 569 ASP D C 1
ATOM 34565 O O . ASP D 1 579 ? 6.78911 76.85209 48.32495 1.000 51.17845 569 ASP D O 1
ATOM 34574 N N . GLU D 1 580 ? 7.69020 78.74327 47.49901 1.000 37.86894 570 GLU D N 1
ATOM 34575 C CA . GLU D 1 580 ? 8.61687 78.87051 48.61933 1.000 44.10889 570 GLU D CA 1
ATOM 34576 C C . GLU D 1 580 ? 7.89745 79.28673 49.89764 1.000 44.11078 570 GLU D C 1
ATOM 34577 O O . GLU D 1 580 ? 8.19974 78.76889 50.97906 1.000 59.89262 570 GLU D O 1
ATOM 34589 N N . GLN D 1 581 ? 6.94610 80.21902 49.80182 1.000 40.69413 571 GLN D N 1
ATOM 34590 C CA . GLN D 1 581 ? 6.19694 80.61648 50.99010 1.000 45.84383 571 GLN D CA 1
ATOM 34591 C C . GLN D 1 581 ? 5.49310 79.42012 51.61768 1.000 52.67342 571 GLN D C 1
ATOM 34592 O O . GLN D 1 581 ? 5.37150 79.33197 52.84506 1.000 60.11029 571 GLN D O 1
ATOM 34606 N N . MET D 1 582 ? 5.02289 78.48780 50.78765 1.000 61.37722 572 MET D N 1
ATOM 34607 C CA . MET D 1 582 ? 4.22998 77.36663 51.27299 1.000 52.29989 572 MET D CA 1
ATOM 34608 C C . MET D 1 582 ? 5.07751 76.25827 51.88137 1.000 63.41303 572 MET D C 1
ATOM 34609 O O . MET D 1 582 ? 4.53755 75.41684 52.60800 1.000 77.00093 572 MET D O 1
ATOM 34623 N N . LYS D 1 583 ? 6.38298 76.23257 51.60778 1.000 56.69090 573 LYS D N 1
ATOM 34624 C CA . LYS D 1 583 ? 7.27276 75.33467 52.33258 1.000 58.69761 573 LYS D CA 1
ATOM 34625 C C . LYS D 1 583 ? 7.66589 75.89614 53.69178 1.000 66.35743 573 LYS D C 1
ATOM 34626 O O . LYS D 1 583 ? 8.05785 75.12727 54.57609 1.000 65.62659 573 LYS D O 1
ATOM 34645 N N . GLU D 1 584 ? 7.55808 77.21318 53.87756 1.000 62.75454 574 GLU D N 1
ATOM 34646 C CA . GLU D 1 584 ? 7.89936 77.84848 55.14272 1.000 72.23012 574 GLU D CA 1
ATOM 34647 C C . GLU D 1 584 ? 6.73551 77.89431 56.12387 1.000 76.60900 574 GLU D C 1
ATOM 34648 O O . GLU D 1 584 ? 6.96043 78.12963 57.31738 1.000 85.94872 574 GLU D O 1
ATOM 34660 N N . ALA D 1 585 ? 5.50400 77.67541 55.65778 1.000 70.78432 575 ALA D N 1
ATOM 34661 C CA . ALA D 1 585 ? 4.35889 77.63335 56.55849 1.000 73.87917 575 ALA D CA 1
ATOM 34662 C C . ALA D 1 585 ? 4.39513 76.42851 57.48877 1.000 96.91117 575 ALA D C 1
ATOM 34663 O O . ALA D 1 585 ? 3.61511 76.38241 58.44664 1.000 93.66463 575 ALA D O 1
ATOM 34670 N N . THR D 1 586 ? 5.27215 75.46307 57.23110 1.000 96.37950 576 THR D N 1
ATOM 34671 C CA . THR D 1 586 ? 5.37524 74.26328 58.05215 1.000 98.34169 576 THR D CA 1
ATOM 34672 C C . THR D 1 586 ? 6.25912 74.50562 59.27354 1.000 80.51371 576 THR D C 1
ATOM 34673 O O . THR D 1 586 ? 7.47608 74.32269 59.21941 1.000 54.76009 576 THR D O 1
#

Radius of gyration: 48.46 Å; Cα contacts (8 Å, |Δi|>4): 3310; chains: 4; bounding box: 96×123×139 Å

Solvent-accessible surface area: 92033 Å² total; per-residue (Å²): 109,66,14,162,50,15,22,66,47,69,114,14,127,66,86,97,130,94,95,80,74,67,0,10,7,130,24,95,78,77,119,52,59,0,94,1,38,63,26,32,39,161,86,78,1,3,36,0,2,0,2,3,2,0,0,0,1,9,1,0,37,4,4,4,0,150,52,0,1,38,10,2,0,0,13,35,87,120,94,168,28,21,0,3,1,19,16,36,15,132,58,65,129,7,5,9,49,96,174,81,93,93,39,189,113,67,73,32,72,54,55,27,40,3,30,20,135,32,1,18,127,104,39,0,3,18,0,0,0,0,0,5,0,0,21,3,11,22,0,34,1,76,11,0,2,24,32,0,0,46,22,3,15,47,1,0,73,48,0,4,44,82,3,30,187,51,107,4,26,35,170,3,5,36,4,0,0,12,2,94,81,18,119,9,106,47,4,0,13,6,138,86,50,32,81,72,44,12,49,57,16,41,44,3,46,72,2,0,64,47,74,82,0,8,80,45,2,20,32,4,0,3,27,4,1,0,1,6,5,20,96,6,3,99,108,22,0,54,24,12,2,22,143,38,42,0,46,6,45,10,0,49,115,22,68,72,60,44,55,59,85,1,45,159,54,23,60,93,39,0,49,164,111,38,21,123,110,32,0,5,65,20,0,4,69,3,3,41,52,0,7,12,11,0,8,16,5,4,1,8,10,85,28,32,166,90,1,71,44,48,8,84,16,79,16,3,4,20,14,1,28,64,68,2,28,19,3,87,88,6,16,99,49,0,115,56,18,20,131,36,36,10,59,133,31,89,94,60,10,55,9,73,70,95,11,0,79,81,6,0,1,24,4,2,8,3,1,3,0,2,15,1,56,54,17,3,83,66,0,8,44,2,1,22,84,0,0,68,88,0,0,69,179,116,33,90,21,106,49,87,145,26,65,149,44,87,46,112,52,0,29,60,0,32,57,2,12,8,55,12,59,66,18,30,61,148,64,1,78,101,52,26,6,127,123,70,67,67,95,16,72,72,0,0,61,24,0,0,59,3,0,61,77,0,35,43,11,0,85,81,9,4,56,70,62,55,146,76,5,78,47,113,25,1,52,86,2,6,92,57,0,58,109,4,25,87,82,41,8,37,123,0,14,72,13,0,55,86,27,93,115,15,7,10,38,2,2,114,4,2,28,10,1,53,49,42,7,51,37,4,30,0,54,29,4,24,20,9,64,26,108,14,8,144,55,24,77,151,113,54,14,155,64,15,16,60,61,77,101,12,140,118,118,122,146,2,20,8,122,16,116,76,74,119,51,84,1,95,1,92,118,81,71,9,42,2,16,0,1,5,4,1,0,0,1,13,2,0,37,5,3,4,0,118,46,2,2,34,13,5,2,0,12,40,101,131,106,149,17,37,0,5,2,19,24,43,14,102,66,58,82,12,1,18,71,116,169,97,88,103,60,178,124,60,91,36,62,70,72,15,16,1,37,17,168,15,1,29,131,92,44,0,1,17,0,0,0,0,0,3,0,0,32,4,6,8,0,39,3,75,13,0,1,20,18,0,0,52,30,2,20,71,2,0,57,60,2,8,90,77,54,65,98,10,31,51,175,3,5,26,3,0,0,17,6,143,61,19,159,8,109,55,4,0,15,15,168,107,80,49,150,31,48,67,16,48,54,0,52,56,1,0,64,41,71,91,0,4,73,40,2,21,36,5,0,3,20,3,3,0,3,8,6,13,111,10,3,98,114,19,0,47,28,17,2,21,168,38,42,1,61,9,47,10,0,41,153,75,71,110,69,20,78,80,62,1,62,153,59,19,87,145,24,2,45,158,97,29,26,118,97,49,0,3,60,18,0,12,94,0,7,68,60,3,9,31,7,0,10,18,6,2,2,9,13,76,27,34,159,80,8,53,48,53,11,83,13,65,16,6,4,19,12,1,38,71,72,2,26,10,4,79,88,8,19,104,52,4,127,51,19,24,136,74,28,8,76,95,38,85,80,75,9,52,14,69,79,108,8,4,81,87,9,0,2,24,4,1,8,0,0,3,0,3,18,0,60,56,19,2,87,54,1,7,36,0,3,19,83,0,3,60,68,23,158,47,77,21,98,56,80,152,39,66,140,54,84,38,114,84,1,80,65,0,34,53,2,14,9,54,9,70,65,19,27,64,142,107,4,75,112,67,42,37,115,140,92,80,40,101,10,58,63,0,1,64,31,2,1,54,4,0,64,62,0,39,47,13,0,88,80,9,3,102,81,66,51,134,89,5,77,48,102,22,1,50,78,3,6,83,57,0,58,97,1,30,81,59,34,6,39,102,0,7,77,13,0,56,103,30,90,103,10,2,15,32,4,0,125,4,1,27,10,2,52,73,43,3,37,42,4,21,0,35,17,5,23,20,6,64,32,111,17,12,134,57,27,99,132,58,111,56,12,159,48,19,15,70,42,76,97,15,120,89,150,144,84,90,110,0,15,6,114,26,85,71,75,133,49,83,0,83,0,55,67,37,30,38,175,92,66,9,3,41,1,0,0,1,4,2,0,0,1,0,5,0,0,20,2,3,1,1,119,54,2,2,43,10,8,1,0,9,28,110,148,106,166,23,26,0,3,2,21,17,45,13,120,52,65,116,24,4,11,69,99,160,65,43,89,35,31,77,66,70,33,44,46,58,24,26,3,24,28,109,15,1,31,119,100,44,1,1,23,0,0,0,0,0,6,0,0,32,4,20,19,0,40,0,84,8,0,0,22,25,0,0,46,32,2,24,33,3,0,26,27,1,0,79,85,7,29,186,155,16,98,6,26,42,185,2,4,36,2,0,0,19,3,108,58,15,149,10,99,28,2,0,12,6,130,94,63,42,70,74,28,48,46,42,34,42,5,44,48,1,0,53,52,84,71,0,9,76,40,2,18,32,3,0,1,21,2,0,0,2,8,4,21,90,7,2,99,104,10,0,52,24,11,1,40,140,38,48,0,47,5,43,21,2,54,144,25,63,76,64,38,56,65,80,2,64,168,64,30,57,172,29,0,41,161,102,34,29,123,102,39,0,4,69,17,0,5,94,2,4,68,43,0,6,37,15,0,13,24,6,1,0,10,14,86,27,32,145,93,9,61,59,19,6,81,15,79,13,2,3,19,12,0,34,60,52,2,27,12,4,86,89,6,26,98,48,2,124,58,12,24,138,62,34,2,69,119,25,97,94,75,8,54,12,70,71,98,11,2,81,84,8,0,1,28,0,1,14,3,0,2,0,2,13,1,54,56,15,3,89,59,0,9,45,0,0,22,91,0,0,86,86,0,0,70,147,181,35,109,28,95,57,83,132,19,78,110,35,90,47,88,80,5,95,69,2,35,56,3,10,9,55,14,86,84,15,38,52,160,129,5,52,106,52,16,15,124,136,96,67,60,119,10,80,73,0,2,56,23,0,2,61,4,0,62,78,0,33,38,11,0,83,87,7,4,102,77,76,48,177,78,2,70,48,94,17,1,42,89,5,5,90,62,0,36,95,8,21,66,72,40,8,33,125,1,16,74,15,1,49,94,33,88,118,10,6,11,34,2,4,125,3,1,47,10,1,49,76,42,4,36,37,4,23,0,38,21,3,24,15,4,74,30,133,20,9,148,66,24,79,129,61,115,52,17,152,43,14,22,70,47,80,113,16,139,127,119,106,163,6,22,11,126,25,97,72,82,112,59,90,2,90,0,64,93,38,110,82,43,6,41,1,2,0,1,4,1,0,1,1,1,17,1,0,27,4,2,0,6,147,47,0,0,33,11,3,0,0,15,23,112,147,110,153,23,21,0,3,2,22,21,47,15,141,63,65,102,3,0,18,70,102,176,90,88,97,48,178,134,75,91,27,61,74,65,10,27,2,21,12,202,23,1,35,133,106,44,0,1,16,0,0,0,0,0,6,0,0,24,2,12,12,0,54,3,69,25,0,1,23,33,0,0,45,21,1,21,47,0,4,63,25,0,4,53,72,10,113,188,191,30,84,5,31,38,152,0,5,16,3,0,0,16,4,98,73,23,114,12,104,54,6,0,22,10,140,78,72,36,99,78,28,43,52,27,38,39,0,50,73,1,0,79,59,76,84,0,7,74,35,3,18,32,3,0,2,25,3,2,0,4,5,3,33,97,6,2,144,109,21,0,48,29,8,1,10,138,47,34,0,52,10,53,11,2,56,122,47,62,88,59,38,59,61,69,0,64,175,45,9,64,170,28,0,47,150,93,26,30,137,100,48,0,4,65,14,4,27,90,4,4,72,84,0,6,30,9,0,6,19,6,2,2,11,12,84,27,40,162,80,9,45,64,55,5,89,16,72,17,5,4,23,12,1,29,83,62,3,23,9,5,86,88,6,16,94,48,1,115,56,15,24,138,50,58,3,64,132,32,87,96,62,7,54,14,76,64,102,9,5,71,77,10,0,1,25,4,2,10,0,0,2,0,1,26,2,72,58,16,3,89,57,0,6,44,0,4,19,93,0,2,84,107,0,4,74,156,157,38,98,28,104,54,91,131,29,76,137,50,78,43,120,88,1,80,59,1,37,59,2,12,10,56,10,93,67,24,33,49,141,137,6,62,91,56,17,10,128,136,91,73,66,102,11,62,60,0,1,37,26,0,3,60,4,0,57,79,0,28,44,23,0,82,89,9,4,102,73,59,44,150,80,2,62,53,97,19,1,53,80,6,5,82,63,0,46,102,4,24,67,78,22,7,28,96,0,15,71,11,0,51,91,31,88,120,22,6,11,32,2,4,107,3,2,22,10,1,48,55,45,12,38,40,4,22,0,35,11,4,27,14,7,62,39,107,14,11,135,87,40,143

Secondary structure (DSSP, 8-state):
---TT-EEGGG-EES----EEEEEEEETTEEEEEEEEE--TBTB--HHHHHHHHHHHHHHHHHHGGGB----EEE-TTS-EEEEEEE--TT------TTS---SSHHHHHHHS--HHHHHHTT-HHHHHHHHHTT-SB--GGGB-SS-B---TT-SHHHHGGGT-----HHHHHTTT---SS--SB-TT-SSTT----S-THHHHGGGT-HHHHHHHHHHHHHHHHS--HHHHHHHHHHHHTT-B--GGGGGGT-HHHHHHHHHH-TTTSSTTGGGSBHHHHHHHHHHHHHHHHHHHHHT---BS--TTS--B--HHHHHHH-THHHHHHHHHHHHHHHHTSTTS-GGGS--HHHHHHHHHHHHHHHTHHHHHHHHHHHHHHHHHHHHHHBSS------BPPPPTT-TT--SGGGG--B-TT--HHHHGGGB-TT--SSHHHHHHHHHHHHHHHHHHHHHHHSS-GGG--HHHHHHHHHHHHHHHHHHHHHHHHHTTT-SHHHHHHHHHHHHHHHHHHHT-HHHHTT--HHHHHHTT-/---TT-EEGGG-B--EEEEEEETTEEEEEEEEE---HHHHHHHHHHHHHHHHHHGGGB----EEE-TTS-EEEE--BPPTT--PPPPSSS---S-HHHHHHHS--HHHHHHTT-HHHHHHHHHTT-SB--GGGEETTEE---TT-SHHHHTT-----HHHHHSTTS--SS--SB-TT-SSTT----THHHHGGGT-HHHHHHHHHHHHHHHHS--HHHHHHHHHHHHTT-B--GGGHHHH-HHHHHHHHHH-TTTSSTTTTSSBHHHHHHHHHHHHHHHHHHHHTT---BS--SSS--B--HHHHHHH-THHHHHHHHHHHHHHHHTSTTS-GGGS--HHHHHHHHHHHHHHHTHHHHHHHHHHHHHHHHHHHHT-------B----TT-TT--SGGGGS-B-TT--HHHHGGGS-SS--SHHHHHHHHHHHHHHHHHHHHHHHHSS-GGG--HHHHHHHHHHHHHHHHHHHHHHHHHTSS-SHHHHHHHHHHHHHHHHHHHT-HHHHTT--HHHHHHHHH-/---TT-EEGGG-EE--EEEEEEEETTEEEEEEEEE--TTSS--HHHHHHHHHHHHHHHHHHGGGB----EEE-TTS-EEEEEEEPPTT--PPPPSSS----STTTTTTTS--HHHHHHTT-HHHHHHHHHTT-SB--GGGB-SS-B---TT-SHHHHGGG-------HHHHHS-S---SS--SB-TT-SSTT-----SHHHHGGGT-HHHHHHHHHHHHHHHHS--HHHHHHHHHHHHSS-B--GGGGGGT-HHHHHHHHHH-TTTSSTTGGGSBHHHHHHHHHHHHHHHHHHHHHT---BS--SSS--B--HHHHHHH-THHHHHHHHHHHHHHHTTSTTS-GGGS--HHHHHHHHHHHHHHHTHHHHHHHHHHHHHHHHHHHHTTBSS------BPPPPTT-TT--SGGGGS-B-TT--HHHHGGGB-TTS-SSHHHHHHHHHHHHHHHHHHHHHHHS--GGG--HHHHHHHHHHHHHHHHHHHHHHHHHTSS-SHHHHHHHHHHHHHHHHHHHT-HHHHHT--TTHHHHHHH-/---TT-EEGGG-B--EEEEEEETTEEEEEEEEE-----HHHHHHHHHHHHHHHHHS-TTB----EEE-TTS-EEEE--BPPSS---PPPTTS---SSHHHHHHHTT-HHHHHHTT-HHHHHHHHHTT--B--GGGB-SS-B---TT-SHHHHGGGT------HHHHHT-SS--SS--SB-TT-SSTT-----THHHHGGGT-HHHHHHHHHHHHHHHHS--HHHHHHHHHHHHTT-B--GGGGGGT-HHHHHHHHHH-TTTSSTTTTSSBHHHHHHHHHHHHHHHHHHHHHT---BS--SSS--B--HHHHHHH-THHHHHHHHHHHHHHHTTSTTS-GGGS--HHHHHHHHHHHHHHHTHHHHHHHHHHHHHHHHHHHHTTBSS------B----SS-TT--SGGGG--B-TT--HHHHGGGB-SS--SSHHHHHHHHHHHHHHHHHHHHHHHS--GGG--HHHHHHHHHHHHHHHHHHHHHHHHHTTT-SHHHHHHHHHHHHHHHHHHHT-HHHHTT--HHHHHH--

B-factor: mean 64.33, std 27.53, range [13.83, 189.92]